Protein 8QMQ (pdb70)

Structure (mmCIF, N/CA/C/O backbone):
data_8QMQ
#
_entry.id   8QMQ
#
_cell.length_a   92.080
_cell.length_b   116.350
_cell.length_c   180.070
_cell.angle_alpha   90.00
_cell.angle_beta   90.00
_cell.angle_gamma   90.00
#
_symmetry.space_group_name_H-M   'P 21 21 21'
#
loop_
_entity.id
_entity.type
_entity.pdbx_description
1 polymer 'Succinate semialdehyde dehydrogenase [NAD(P)+] Sad'
2 non-polymer NICOTINAMIDE-ADENINE-DINUCLEOTIDE
3 water water
#
loop_
_atom_site.group_PDB
_atom_site.id
_atom_site.type_symbol
_atom_site.label_atom_id
_atom_site.label_alt_id
_atom_site.label_comp_id
_atom_site.label_asym_id
_atom_site.label_entity_id
_atom_site.label_seq_id
_atom_site.pdbx_PDB_ins_code
_atom_site.Cartn_x
_atom_site.Cartn_y
_atom_site.Cartn_z
_atom_site.occupancy
_atom_site.B_iso_or_equiv
_atom_site.auth_seq_id
_atom_site.auth_comp_id
_atom_site.auth_asym_id
_atom_site.auth_atom_id
_atom_site.pdbx_PDB_model_num
ATOM 1 N N . ILE A 1 3 ? -87.375 -29.338 156.120 1.00 62.28 3 ILE A N 1
ATOM 2 C CA . ILE A 1 3 ? -86.162 -30.065 155.765 1.00 57.11 3 ILE A CA 1
ATOM 3 C C . ILE A 1 3 ? -86.283 -31.529 156.164 1.00 55.76 3 ILE A C 1
ATOM 4 O O . ILE A 1 3 ? -85.997 -31.898 157.304 1.00 54.26 3 ILE A O 1
ATOM 9 N N . THR A 1 4 ? -86.705 -32.361 155.220 1.00 50.74 4 THR A N 1
ATOM 10 C CA . THR A 1 4 ? -86.833 -33.792 155.456 1.00 47.98 4 THR A CA 1
ATOM 11 C C . THR A 1 4 ? -85.945 -34.534 154.467 1.00 46.67 4 THR A C 1
ATOM 12 O O . THR A 1 4 ? -85.473 -33.933 153.491 1.00 42.20 4 THR A O 1
ATOM 16 N N . PRO A 1 5 ? -85.681 -35.828 154.681 1.00 45.93 5 PRO A N 1
ATOM 17 C CA . PRO A 1 5 ? -84.954 -36.605 153.663 1.00 43.55 5 PRO A CA 1
ATOM 18 C C . PRO A 1 5 ? -85.643 -36.648 152.310 1.00 43.29 5 PRO A C 1
ATOM 19 O O . PRO A 1 5 ? -85.017 -37.085 151.338 1.00 43.19 5 PRO A O 1
ATOM 23 N N . ALA A 1 6 ? -86.900 -36.213 152.207 1.00 45.93 6 ALA A N 1
ATOM 24 C CA . ALA A 1 6 ? -87.546 -36.160 150.900 1.00 48.36 6 ALA A CA 1
ATOM 25 C C . ALA A 1 6 ? -86.893 -35.126 149.987 1.00 44.03 6 ALA A C 1
ATOM 26 O O . ALA A 1 6 ? -86.956 -35.260 148.758 1.00 44.53 6 ALA A O 1
ATOM 28 N N . THR A 1 7 ? -86.254 -34.100 150.558 1.00 39.88 7 THR A N 1
ATOM 29 C CA . THR A 1 7 ? -85.631 -33.044 149.772 1.00 37.01 7 THR A CA 1
ATOM 30 C C . THR A 1 7 ? -84.132 -32.885 149.992 1.00 33.88 7 THR A C 1
ATOM 31 O O . THR A 1 7 ? -83.474 -32.245 149.162 1.00 31.07 7 THR A O 1
ATOM 35 N N . HIS A 1 8 ? -83.571 -33.433 151.070 1.00 31.87 8 HIS A N 1
ATOM 36 C CA . HIS A 1 8 ? -82.200 -33.120 151.447 1.00 29.09 8 HIS A CA 1
ATOM 37 C C . HIS A 1 8 ? -81.465 -34.359 151.938 1.00 29.18 8 HIS A C 1
ATOM 38 O O . HIS A 1 8 ? -82.049 -35.245 152.568 1.00 28.91 8 HIS A O 1
ATOM 45 N N . ALA A 1 9 ? -80.165 -34.390 151.661 1.00 25.38 9 ALA A N 1
ATOM 46 C CA . ALA A 1 9 ? -79.242 -35.204 152.439 1.00 23.00 9 ALA A CA 1
ATOM 47 C C . ALA A 1 9 ? -78.986 -34.501 153.765 1.00 24.27 9 ALA A C 1
ATOM 48 O O . ALA A 1 9 ? -78.802 -33.284 153.806 1.00 23.48 9 ALA A O 1
ATOM 50 N N . ILE A 1 10 ? -78.981 -35.265 154.854 1.00 22.74 10 ILE A N 1
ATOM 51 C CA . ILE A 1 10 ? -78.899 -34.691 156.195 1.00 22.78 10 ILE A CA 1
ATOM 52 C C . ILE A 1 10 ? -77.816 -35.414 156.985 1.00 21.40 10 ILE A C 1
ATOM 53 O O . ILE A 1 10 ? -77.785 -36.650 157.019 1.00 21.12 10 ILE A O 1
ATOM 58 N N . SER A 1 11 ? -76.928 -34.643 157.608 1.00 19.94 11 SER A N 1
ATOM 59 C CA . SER A 1 11 ? -75.950 -35.172 158.547 1.00 20.71 11 SER A CA 1
ATOM 60 C C . SER A 1 11 ? -76.408 -34.870 159.966 1.00 22.69 11 SER A C 1
ATOM 61 O O . SER A 1 11 ? -76.841 -33.751 160.264 1.00 20.95 11 SER A O 1
ATOM 64 N N . ILE A 1 12 ? -76.321 -35.874 160.828 1.00 19.74 12 ILE A N 1
ATOM 65 C CA . ILE A 1 12 ? -76.650 -35.759 162.246 1.00 20.75 12 ILE A CA 1
ATOM 66 C C . ILE A 1 12 ? -75.526 -36.432 163.018 1.00 20.92 12 ILE A C 1
ATOM 67 O O . ILE A 1 12 ? -75.120 -37.546 162.670 1.00 20.33 12 ILE A O 1
ATOM 72 N N . ASN A 1 13 ? -75.013 -35.766 164.051 1.00 21.56 13 ASN A N 1
ATOM 73 C CA . ASN A 1 13 ? -73.959 -36.380 164.856 1.00 20.84 13 ASN A CA 1
ATOM 74 C C . ASN A 1 13 ? -74.561 -37.499 165.702 1.00 21.16 13 ASN A C 1
ATOM 75 O O . ASN A 1 13 ? -75.397 -37.221 166.570 1.00 19.64 13 ASN A O 1
ATOM 80 N N . PRO A 1 14 ? -74.176 -38.764 165.497 1.00 18.69 14 PRO A N 1
ATOM 81 C CA . PRO A 1 14 ? -74.831 -39.849 166.247 1.00 19.73 14 PRO A CA 1
ATOM 82 C C . PRO A 1 14 ? -74.494 -39.859 167.725 1.00 18.93 14 PRO A C 1
ATOM 83 O O . PRO A 1 14 ? -75.199 -40.521 168.493 1.00 20.01 14 PRO A O 1
ATOM 87 N N . ALA A 1 15 ? -73.428 -39.177 168.140 1.00 20.29 15 ALA A N 1
ATOM 88 C CA . ALA A 1 15 ? -73.080 -39.133 169.556 1.00 20.02 15 ALA A CA 1
ATOM 89 C C . ALA A 1 15 ? -73.973 -38.173 170.323 1.00 22.36 15 ALA A C 1
ATOM 90 O O . ALA A 1 15 ? -74.152 -38.335 171.536 1.00 22.50 15 ALA A O 1
ATOM 92 N N . THR A 1 16 ? -74.534 -37.172 169.641 1.00 23.13 16 THR A N 1
ATOM 93 C CA . THR A 1 16 ? -75.301 -36.117 170.299 1.00 22.29 16 THR A CA 1
ATOM 94 C C . THR A 1 16 ? -76.715 -35.938 169.762 1.00 24.44 16 THR A C 1
ATOM 95 O O . THR A 1 16 ? -77.542 -35.332 170.453 1.00 23.12 16 THR A O 1
ATOM 99 N N . GLY A 1 17 ? -77.012 -36.413 168.550 1.00 22.80 17 GLY A N 1
ATOM 100 C CA . GLY A 1 17 ? -78.324 -36.216 167.970 1.00 22.74 17 GLY A CA 1
ATOM 101 C C . GLY A 1 17 ? -78.553 -34.865 167.324 1.00 24.84 17 GLY A C 1
ATOM 102 O O . GLY A 1 17 ? -79.655 -34.622 166.814 1.00 26.91 17 GLY A O 1
ATOM 103 N N . GLU A 1 18 ? -77.552 -33.989 167.302 1.00 23.59 18 GLU A N 1
ATOM 104 C CA . GLU A 1 18 ? -77.723 -32.673 166.703 1.00 23.63 18 GLU A CA 1
ATOM 105 C C . GLU A 1 18 ? -77.500 -32.705 165.194 1.00 25.86 18 GLU A C 1
ATOM 106 O O . GLU A 1 18 ? -76.647 -33.437 164.680 1.00 21.47 18 GLU A O 1
ATOM 112 N N . GLN A 1 19 ? -78.252 -31.856 164.495 1.00 26.19 19 GLN A N 1
ATOM 113 C CA . GLN A 1 19 ? -78.164 -31.756 163.044 1.00 24.49 19 GLN A CA 1
ATOM 114 C C . GLN A 1 19 ? -76.936 -30.940 162.661 1.00 27.04 19 GLN A C 1
ATOM 115 O O . GLN A 1 19 ? -76.704 -29.854 163.204 1.00 27.26 19 GLN A O 1
ATOM 121 N N . LEU A 1 20 ? -76.144 -31.468 161.732 1.00 21.87 20 LEU A N 1
ATOM 122 C CA . LEU A 1 20 ? -74.867 -30.878 161.362 1.00 22.50 20 LEU A CA 1
ATOM 123 C C . LEU A 1 20 ? -74.932 -30.096 160.060 1.00 27.31 20 LEU A C 1
ATOM 124 O O . LEU A 1 20 ? -74.284 -29.050 159.942 1.00 26.38 20 LEU A O 1
ATOM 129 N N . SER A 1 21 ? -75.694 -30.580 159.082 1.00 23.25 21 SER A N 1
ATOM 130 C CA . SER A 1 21 ? -75.721 -29.963 157.758 1.00 25.00 21 SER A CA 1
ATOM 131 C C . SER A 1 21 ? -76.873 -30.551 156.955 1.00 24.15 21 SER A C 1
ATOM 132 O O . SER A 1 21 ? -77.350 -31.656 157.236 1.00 23.31 21 SER A O 1
ATOM 135 N N . VAL A 1 22 ? -77.305 -29.803 155.938 1.00 25.37 22 VAL A N 1
ATOM 136 C CA . VAL A 1 22 ? -78.290 -30.293 154.981 1.00 25.74 22 VAL A CA 1
ATOM 137 C C . VAL A 1 22 ? -77.819 -29.923 153.580 1.00 25.59 22 VAL A C 1
ATOM 138 O O . VAL A 1 22 ? -77.099 -28.939 153.384 1.00 25.23 22 VAL A O 1
ATOM 142 N N . LEU A 1 23 ? -78.220 -30.728 152.606 1.00 24.01 23 LEU A N 1
ATOM 143 C CA . LEU A 1 23 ? -77.811 -30.494 151.224 1.00 24.86 23 LEU A CA 1
ATOM 144 C C . LEU A 1 23 ? -78.906 -30.977 150.280 1.00 24.90 23 LEU A C 1
ATOM 145 O O . LEU A 1 23 ? -79.245 -32.165 150.289 1.00 23.42 23 LEU A O 1
ATOM 150 N N . PRO A 1 24 ? -79.494 -30.102 149.461 1.00 25.30 24 PRO A N 1
ATOM 151 C CA . PRO A 1 24 ? -80.606 -30.537 148.608 1.00 24.72 24 PRO A CA 1
ATOM 152 C C . PRO A 1 24 ? -80.115 -31.488 147.530 1.00 22.97 24 PRO A C 1
ATOM 153 O O . PRO A 1 24 ? -78.957 -31.427 147.113 1.00 20.39 24 PRO A O 1
ATOM 157 N N . TRP A 1 25 ? -81.001 -32.391 147.100 1.00 22.67 25 TRP A N 1
ATOM 158 C CA . TRP A 1 25 ? -80.636 -33.330 146.042 1.00 22.93 25 TRP A CA 1
ATOM 159 C C . TRP A 1 25 ? -80.264 -32.572 144.774 1.00 24.14 25 TRP A C 1
ATOM 160 O O . TRP A 1 25 ? -80.752 -31.470 144.523 1.00 23.13 25 TRP A O 1
ATOM 171 N N . ALA A 1 26 ? -79.385 -33.173 143.975 1.00 21.45 26 ALA A N 1
ATOM 172 C CA . ALA A 1 26 ? -79.017 -32.581 142.694 1.00 23.51 26 ALA A CA 1
ATOM 173 C C . ALA A 1 26 ? -80.219 -32.528 141.763 1.00 24.48 26 ALA A C 1
ATOM 174 O O . ALA A 1 26 ? -80.988 -33.486 141.654 1.00 23.46 26 ALA A O 1
ATOM 176 N N . GLY A 1 27 ? -80.376 -31.398 141.074 1.00 24.31 27 GLY A N 1
ATOM 177 C CA . GLY A 1 27 ? -81.419 -31.260 140.084 1.00 24.90 27 GLY A CA 1
ATOM 178 C C . GLY A 1 27 ? -80.956 -31.713 138.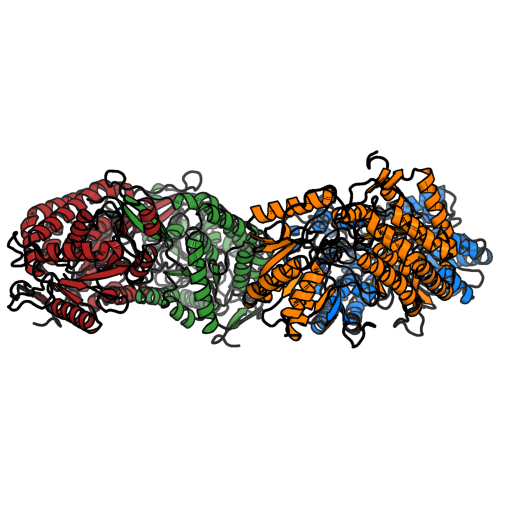712 1.00 26.75 27 GLY A C 1
ATOM 179 O O . GLY A 1 27 ? -79.829 -32.169 138.520 1.00 21.76 27 GLY A O 1
ATOM 180 N N . ALA A 1 28 ? -81.862 -31.564 137.741 1.00 27.92 28 ALA A N 1
ATOM 181 C CA . ALA A 1 28 ? -81.581 -31.996 136.374 1.00 28.34 28 ALA A CA 1
ATOM 182 C C . ALA A 1 28 ? -80.358 -31.290 135.807 1.00 26.59 28 ALA A C 1
ATOM 183 O O . ALA A 1 28 ? -79.518 -31.918 135.149 1.00 26.22 28 ALA A O 1
ATOM 185 N N . ASP A 1 29 ? -80.235 -29.985 136.055 1.00 27.67 29 ASP A N 1
ATOM 186 C CA . ASP A 1 29 ? -79.078 -29.249 135.560 1.00 28.07 29 ASP A CA 1
ATOM 187 C C . ASP A 1 29 ? -77.790 -29.714 136.227 1.00 25.40 29 ASP A C 1
ATOM 188 O O . ASP A 1 29 ? -76.761 -29.863 135.557 1.00 24.91 29 ASP A O 1
ATOM 193 N N . ASP A 1 30 ? -77.826 -29.959 137.541 1.00 24.70 30 ASP A N 1
ATOM 194 C CA . ASP A 1 30 ? -76.633 -30.429 138.242 1.00 23.05 30 ASP A CA 1
ATOM 195 C C . ASP A 1 30 ? -76.137 -31.748 137.664 1.00 21.74 30 ASP A C 1
ATOM 196 O O . ASP A 1 30 ? -74.927 -31.946 137.499 1.00 21.80 30 ASP A O 1
ATOM 201 N N . ILE A 1 31 ? -77.060 -32.662 137.360 1.00 21.30 31 ILE A N 1
ATOM 202 C CA . ILE A 1 31 ? -76.680 -33.970 136.834 1.00 20.46 31 ILE A CA 1
ATOM 203 C C . ILE A 1 31 ? -76.080 -33.828 135.444 1.00 20.83 31 ILE A C 1
ATOM 204 O O . ILE A 1 31 ? -75.011 -34.371 135.155 1.00 19.08 31 ILE A O 1
ATOM 209 N N . GLU A 1 32 ? -76.755 -33.079 134.570 1.00 21.36 32 GLU A N 1
ATOM 210 C CA . GLU A 1 32 ? -76.239 -32.853 133.222 1.00 23.21 32 GLU A CA 1
ATOM 211 C C . GLU A 1 32 ? -74.860 -32.201 133.260 1.00 20.82 32 GLU A C 1
ATOM 212 O O . GLU A 1 32 ? -73.947 -32.617 132.537 1.00 21.13 32 GLU A O 1
ATOM 218 N N . ASN A 1 33 ? -74.691 -31.181 134.107 1.00 19.84 33 ASN A N 1
ATOM 219 C CA . ASN A 1 33 ? -73.401 -30.506 134.227 1.00 20.45 33 ASN A CA 1
ATOM 220 C C . ASN A 1 33 ? -72.303 -31.483 134.622 1.00 20.41 33 ASN A C 1
ATOM 221 O O . ASN A 1 33 ? -71.197 -31.452 134.069 1.00 20.80 33 ASN A O 1
ATOM 226 N N . ALA A 1 34 ? -72.580 -32.335 135.613 1.00 20.76 34 ALA A N 1
ATOM 227 C CA . ALA A 1 34 ? -71.563 -33.268 136.085 1.00 20.22 34 ALA A CA 1
ATOM 228 C C . ALA A 1 34 ? -71.202 -34.277 135.002 1.00 18.05 34 ALA A C 1
ATOM 229 O O . ALA A 1 34 ? -70.025 -34.612 134.829 1.00 18.11 34 ALA A O 1
ATOM 231 N N . LEU A 1 35 ? -72.195 -34.738 134.244 1.00 17.78 35 LEU A N 1
ATOM 232 C CA . LEU A 1 35 ? -71.926 -35.681 133.156 1.00 18.75 35 LEU A CA 1
ATOM 233 C C . LEU A 1 35 ? -71.113 -35.035 132.034 1.00 18.40 35 LEU A C 1
ATOM 234 O O . LEU A 1 35 ? -70.194 -35.661 131.492 1.00 17.34 35 LEU A O 1
ATOM 239 N N . GLN A 1 36 ? -71.422 -33.786 131.672 1.00 19.65 36 GLN A N 1
ATOM 240 C CA . GLN A 1 36 ? -70.616 -33.112 130.657 1.00 17.92 36 GLN A CA 1
ATOM 241 C C . GLN A 1 36 ? -69.169 -32.965 131.104 1.00 18.61 36 GLN A C 1
ATOM 242 O O . GLN A 1 36 ? -68.242 -33.175 130.310 1.00 18.35 36 GLN A O 1
ATOM 248 N N . LEU A 1 37 ? -68.951 -32.562 132.367 1.00 17.64 37 LEU A N 1
ATOM 249 C CA . LEU A 1 37 ? -67.585 -32.346 132.828 1.00 17.94 37 LEU A CA 1
ATOM 250 C C . LEU A 1 37 ? -66.845 -33.667 132.991 1.00 18.16 37 LEU A C 1
ATOM 251 O O . LEU A 1 37 ? -65.632 -33.732 132.748 1.00 19.24 37 LEU A O 1
ATOM 256 N N . ALA A 1 38 ? -67.557 -34.727 133.383 1.00 18.62 38 ALA A N 1
ATOM 257 C CA . ALA A 1 38 ? -66.943 -36.051 133.451 1.00 18.73 38 ALA A CA 1
ATOM 258 C C . ALA A 1 38 ? -66.478 -36.508 132.078 1.00 18.22 38 ALA A C 1
ATOM 259 O O . ALA A 1 38 ? -65.372 -37.043 131.925 1.00 19.12 38 ALA A O 1
ATOM 261 N N . ALA A 1 39 ? -67.324 -36.320 131.068 1.00 18.68 39 ALA A N 1
ATOM 262 C CA . ALA A 1 39 ? -66.977 -36.724 129.709 1.00 19.91 39 ALA A CA 1
ATOM 263 C C . ALA A 1 39 ? -65.757 -35.963 129.200 1.00 19.72 39 ALA A C 1
ATOM 264 O O . ALA A 1 39 ? -64.836 -36.555 128.622 1.00 20.26 39 ALA A O 1
ATOM 266 N N . ALA A 1 40 ? -65.730 -34.643 129.410 1.00 19.35 40 ALA A N 1
ATOM 267 C CA . ALA A 1 40 ? -64.588 -33.851 128.961 1.00 20.89 40 ALA A CA 1
ATOM 268 C C . ALA A 1 40 ? -63.333 -34.194 129.756 1.00 21.75 40 ALA A C 1
ATOM 269 O O . ALA A 1 40 ? -62.233 -34.287 129.192 1.00 18.69 40 ALA A O 1
ATOM 271 N N . GLY A 1 41 ? -63.478 -34.401 131.069 1.00 20.34 41 GLY A N 1
ATOM 272 C CA . GLY A 1 41 ? -62.330 -34.773 131.879 1.00 22.28 41 GLY A CA 1
ATOM 273 C C . GLY A 1 41 ? -61.733 -36.103 131.465 1.00 19.91 41 GLY A C 1
ATOM 274 O O . GLY A 1 41 ? -60.511 -36.245 131.380 1.00 18.30 41 GLY A O 1
ATOM 275 N N . PHE A 1 42 ? -62.585 -37.097 131.204 1.00 18.92 42 PHE A N 1
ATOM 276 C CA . PHE A 1 42 ? -62.076 -38.396 130.779 1.00 19.31 42 PHE A CA 1
ATOM 277 C C . PHE A 1 42 ? -61.386 -38.296 129.424 1.00 19.35 42 PHE A C 1
ATOM 278 O O . PHE A 1 42 ? -60.319 -38.888 129.218 1.00 19.61 42 PHE A O 1
ATOM 286 N N . ARG A 1 43 ? -61.983 -37.544 128.497 1.00 20.43 43 ARG A N 1
ATOM 287 C CA . ARG A 1 43 ? -61.396 -37.366 127.169 1.00 20.98 43 ARG A CA 1
ATOM 288 C C . ARG A 1 43 ? -59.928 -36.956 127.258 1.00 21.26 43 ARG A C 1
ATOM 289 O O . ARG A 1 43 ? -59.073 -37.504 126.554 1.00 23.08 43 ARG A O 1
ATOM 297 N N . ASP A 1 44 ? -59.611 -36.007 128.143 1.00 20.90 44 ASP A N 1
ATOM 298 C CA . ASP A 1 44 ? -58.238 -35.523 128.249 1.00 23.49 44 ASP A CA 1
ATOM 299 C C . ASP A 1 44 ? -57.375 -36.421 129.129 1.00 24.25 44 ASP A C 1
ATOM 300 O O . ASP A 1 44 ? -56.187 -36.621 128.845 1.00 21.96 44 ASP A O 1
ATOM 305 N N . TRP A 1 45 ? -57.950 -36.960 130.205 1.00 21.16 45 TRP A N 1
ATOM 306 C CA . TRP A 1 45 ? -57.181 -37.760 131.154 1.00 22.27 45 TRP A CA 1
ATOM 307 C C . TRP A 1 45 ? -56.681 -39.053 130.520 1.00 22.55 45 TRP A C 1
ATOM 308 O O . TRP A 1 45 ? -55.561 -39.497 130.800 1.00 23.86 45 TRP A O 1
ATOM 319 N N . ARG A 1 46 ? -57.499 -39.677 129.674 1.00 20.75 46 ARG A N 1
ATOM 320 C CA . ARG A 1 46 ? -57.115 -40.948 129.072 1.00 23.78 46 ARG A CA 1
ATOM 321 C C . ARG A 1 46 ? -55.918 -40.809 128.140 1.00 26.09 46 ARG A C 1
ATOM 322 O O . ARG A 1 46 ? -55.311 -41.823 127.779 1.00 25.81 46 ARG A O 1
ATOM 330 N N . GLU A 1 47 ? -55.563 -39.583 127.759 1.00 26.33 47 GLU A N 1
ATOM 331 C CA . GLU A 1 47 ? -54.423 -39.330 126.892 1.00 27.15 47 GLU A CA 1
ATOM 332 C C . GLU A 1 47 ? -53.138 -39.047 127.657 1.00 27.07 47 GLU A C 1
ATOM 333 O O . GLU A 1 47 ? -52.080 -38.916 127.030 1.00 25.18 47 GLU A O 1
ATOM 339 N N . THR A 1 48 ? -53.193 -38.960 128.986 1.00 26.17 48 THR A N 1
ATOM 340 C CA . THR A 1 48 ? -51.995 -38.726 129.777 1.00 25.02 48 THR A CA 1
ATOM 341 C C . THR A 1 48 ? -51.153 -39.994 129.875 1.00 25.90 48 THR A C 1
ATOM 342 O O . THR A 1 48 ? -51.623 -41.112 129.624 1.00 26.68 48 THR A O 1
ATOM 346 N N . ASN A 1 49 ? -49.895 -39.803 130.268 1.00 22.90 49 ASN A N 1
ATOM 347 C CA . ASN A 1 49 ? -48.950 -40.897 130.436 1.00 27.50 49 ASN A CA 1
ATOM 348 C C . ASN A 1 49 ? -49.136 -41.563 131.798 1.00 27.66 49 ASN A C 1
ATOM 349 O O . ASN A 1 49 ? -49.465 -40.903 132.789 1.00 26.23 49 ASN A O 1
ATOM 354 N N . ILE A 1 50 ? -48.901 -42.882 131.845 1.00 27.39 50 ILE A N 1
ATOM 355 C CA . ILE A 1 50 ? -49.115 -43.639 133.081 1.00 26.94 50 ILE A CA 1
ATOM 356 C C . ILE A 1 50 ? -48.223 -43.117 134.204 1.00 30.07 50 ILE A C 1
ATOM 357 O O . ILE A 1 50 ? -48.640 -43.056 135.371 1.00 27.54 50 ILE A O 1
ATOM 362 N N . ASP A 1 51 ? -46.981 -42.743 133.885 1.00 28.88 51 ASP A N 1
ATOM 363 C CA . ASP A 1 51 ? -46.087 -42.274 134.942 1.00 31.76 51 ASP A CA 1
ATOM 364 C C . ASP A 1 51 ? -46.525 -40.919 135.483 1.00 28.53 51 ASP A C 1
ATOM 365 O O . ASP A 1 51 ? -46.282 -40.620 136.658 1.00 29.73 51 ASP A O 1
ATOM 370 N N . TYR A 1 52 ? -47.166 -40.092 134.652 1.00 27.32 52 TYR A N 1
ATOM 371 C CA . TYR A 1 52 ? -47.750 -38.848 135.144 1.00 26.98 52 TYR A CA 1
ATOM 372 C C . TYR A 1 52 ? -48.891 -39.125 136.115 1.00 28.71 52 TYR A C 1
ATOM 373 O O . TYR A 1 52 ? -48.984 -38.499 137.179 1.00 26.72 52 TYR A O 1
ATOM 382 N N . ARG A 1 53 ? -49.775 -40.065 135.764 1.00 25.94 53 ARG A N 1
ATOM 383 C CA . ARG A 1 53 ? -50.893 -40.367 136.651 1.00 26.53 53 ARG A CA 1
ATOM 384 C C . ARG A 1 53 ? -50.419 -41.003 137.952 1.00 24.34 53 ARG A C 1
ATOM 385 O O . ARG A 1 53 ? -51.044 -40.801 138.999 1.00 25.06 53 ARG A O 1
ATOM 393 N N . ALA A 1 54 ? -49.325 -41.769 137.912 1.00 24.64 54 ALA A N 1
ATOM 394 C CA . ALA A 1 54 ? -48.764 -42.300 139.152 1.00 27.26 54 ALA A CA 1
ATOM 395 C C . ALA A 1 54 ? -48.251 -41.174 140.042 1.00 28.48 54 ALA A C 1
ATOM 396 O O . ALA A 1 54 ? -48.416 -41.218 141.269 1.00 25.66 54 ALA A O 1
ATOM 398 N N . GLU A 1 55 ? -47.648 -40.143 139.444 1.00 24.82 55 GLU A N 1
ATOM 399 C CA . GLU A 1 55 ? -47.214 -38.999 140.242 1.00 27.98 55 GLU A CA 1
ATOM 400 C C . GLU A 1 55 ? -48.408 -38.251 140.832 1.00 27.83 55 GLU A C 1
ATOM 401 O O . GLU A 1 55 ? -48.340 -37.745 141.963 1.00 26.67 55 GLU A O 1
ATOM 407 N N . LYS A 1 56 ? -49.511 -38.168 140.086 1.00 25.85 56 LYS A N 1
ATOM 408 C CA . LYS A 1 56 ? -50.700 -37.517 140.621 1.00 26.46 56 LYS A CA 1
ATOM 409 C C . LYS A 1 56 ? -51.301 -38.311 141.776 1.00 26.70 56 LYS A C 1
ATOM 410 O O . LYS A 1 56 ? -51.881 -37.718 142.695 1.00 26.18 56 LYS A O 1
ATOM 416 N N . LEU A 1 57 ? -51.176 -39.642 141.749 1.00 24.22 57 LEU A N 1
ATOM 417 C CA . LEU A 1 57 ? -51.597 -40.443 142.898 1.00 23.91 57 LEU A CA 1
ATOM 418 C C . LEU A 1 57 ? -50.770 -40.101 144.129 1.00 26.09 57 LEU A C 1
ATOM 419 O O . LEU A 1 57 ? -51.298 -40.043 145.249 1.00 23.26 57 LEU A O 1
ATOM 424 N N . ARG A 1 58 ? -49.467 -39.878 143.945 1.00 26.18 58 ARG A N 1
ATOM 425 C CA . ARG A 1 58 ? -48.645 -39.447 145.073 1.00 26.36 58 ARG A CA 1
ATOM 426 C C . ARG A 1 58 ? -49.082 -38.074 145.575 1.00 27.12 58 ARG A C 1
ATOM 427 O O . ARG A 1 58 ? -49.065 -37.822 146.786 1.00 26.96 58 ARG A O 1
ATOM 435 N N . ASP A 1 59 ? -49.497 -37.180 144.665 1.00 26.03 59 ASP A N 1
ATOM 436 C CA . ASP A 1 59 ? -49.991 -35.868 145.081 1.00 27.65 59 ASP A CA 1
ATOM 437 C C . ASP A 1 59 ? -51.293 -35.985 145.866 1.00 28.51 59 ASP A C 1
ATOM 438 O O . ASP A 1 59 ? -51.532 -35.211 146.801 1.00 25.08 59 ASP A O 1
ATOM 443 N N . ILE A 1 60 ? -52.161 -36.928 145.489 1.00 24.56 60 ILE A N 1
ATOM 444 C CA . ILE A 1 60 ? -53.383 -37.149 146.259 1.00 25.17 60 ILE A CA 1
ATOM 445 C C . ILE A 1 60 ? -53.036 -37.560 147.684 1.00 25.29 60 ILE A C 1
ATOM 446 O O . ILE A 1 60 ? -53.615 -37.055 148.656 1.00 25.61 60 ILE A O 1
ATOM 451 N N . GLY A 1 61 ? -52.091 -38.494 147.825 1.00 23.96 61 GLY A N 1
ATOM 452 C CA . GLY A 1 61 ? -51.677 -38.924 149.148 1.00 24.69 61 GLY A CA 1
ATOM 453 C C . GLY A 1 61 ? -51.121 -37.785 149.979 1.00 28.58 61 GLY A C 1
ATOM 454 O O . GLY A 1 61 ? -51.386 -37.694 151.181 1.00 26.83 61 GLY A O 1
ATOM 455 N N . LYS A 1 62 ? -50.344 -36.897 149.352 1.00 26.02 62 LYS A N 1
ATOM 456 C CA . LYS A 1 62 ? -49.809 -35.753 150.087 1.00 27.78 62 LYS A CA 1
ATOM 457 C C . LYS A 1 62 ? -50.920 -34.806 150.512 1.00 26.60 62 LYS A C 1
ATOM 458 O O . LYS A 1 62 ? -50.924 -34.315 151.649 1.00 27.18 62 LYS A O 1
ATOM 464 N N . ALA A 1 63 ? -51.869 -34.537 149.616 1.00 25.55 63 ALA A N 1
ATOM 465 C CA . ALA A 1 63 ? -52.967 -33.643 149.954 1.00 24.44 63 ALA A CA 1
ATOM 466 C C . ALA A 1 63 ? -53.829 -34.234 151.062 1.00 27.18 63 ALA A C 1
ATOM 467 O O . ALA A 1 63 ? -54.314 -33.509 151.938 1.00 26.16 63 ALA A O 1
ATOM 469 N N . LEU A 1 64 ? -54.037 -35.549 151.034 1.00 24.60 64 LEU A N 1
ATOM 470 C CA . LEU A 1 64 ? -54.833 -36.182 152.081 1.00 24.43 64 LEU A CA 1
ATOM 471 C C . LEU A 1 64 ? -54.126 -36.105 153.431 1.00 26.27 64 LEU A C 1
ATOM 472 O O . LEU A 1 64 ? -54.751 -35.773 154.450 1.00 24.79 64 LEU A O 1
ATOM 477 N N . ARG A 1 65 ? -52.821 -36.393 153.463 1.00 23.49 65 ARG A N 1
ATOM 478 C CA . ARG A 1 65 ? -52.101 -36.341 154.734 1.00 27.04 65 ARG A CA 1
ATOM 479 C C . ARG A 1 65 ? -52.056 -34.925 155.294 1.00 27.48 65 ARG A C 1
ATOM 480 O O . ARG A 1 65 ? -52.053 -34.744 156.521 1.00 27.41 65 ARG A O 1
ATOM 488 N N . ALA A 1 66 ? -52.054 -33.915 154.418 1.00 27.87 66 ALA A N 1
ATOM 489 C CA . ALA A 1 66 ? -52.060 -32.521 154.844 1.00 25.49 66 ALA A CA 1
ATOM 490 C C . ALA A 1 66 ? -53.360 -32.125 155.536 1.00 29.86 66 ALA A C 1
ATOM 491 O O . ALA A 1 66 ? -53.355 -31.184 156.340 1.00 28.35 66 ALA A O 1
ATOM 493 N N . ARG A 1 67 ? -54.463 -32.829 155.261 1.00 26.88 67 ARG A N 1
ATOM 494 C CA . ARG A 1 67 ? -55.743 -32.589 155.915 1.00 27.62 67 ARG A CA 1
ATOM 495 C C . ARG A 1 67 ? -56.164 -33.756 156.815 1.00 25.37 67 ARG A C 1
ATOM 496 O O . ARG A 1 67 ? -57.357 -33.967 157.042 1.00 25.12 67 ARG A O 1
ATOM 504 N N . SER A 1 68 ? -55.198 -34.497 157.359 1.00 25.42 68 SER A N 1
ATOM 505 C CA . SER A 1 68 ? -55.501 -35.800 157.952 1.00 25.93 68 SER A CA 1
ATOM 506 C C . SER A 1 68 ? -56.360 -35.669 159.207 1.00 25.89 68 SER A C 1
ATOM 507 O O . SER A 1 68 ? -57.332 -36.413 159.379 1.00 24.36 68 SER A O 1
ATOM 510 N N . GLU A 1 69 ? -56.018 -34.745 160.108 1.00 23.96 69 GLU A N 1
ATOM 511 C CA . GLU A 1 69 ? -56.833 -34.613 161.313 1.00 24.27 69 GLU A CA 1
ATOM 512 C C . GLU A 1 69 ? -58.204 -34.031 160.988 1.00 24.21 69 GLU A C 1
ATOM 513 O O . GLU A 1 69 ? -59.219 -34.481 161.535 1.00 22.89 69 GLU A O 1
ATOM 519 N N . GLU A 1 70 ? -58.259 -33.059 160.073 1.00 21.07 70 GLU A N 1
ATOM 520 C CA . GLU A 1 70 ? -59.544 -32.504 159.659 1.00 23.19 70 GLU A CA 1
ATOM 521 C C . GLU A 1 70 ? -60.443 -33.589 159.071 1.00 23.49 70 GLU A C 1
ATOM 522 O O . GLU A 1 70 ? -61.649 -33.627 159.346 1.00 21.27 70 GLU A O 1
ATOM 528 N N . MET A 1 71 ? -59.864 -34.489 158.271 1.00 22.79 71 MET A N 1
ATOM 529 C CA . MET A 1 71 ? -60.631 -35.585 157.681 1.00 21.54 71 MET A CA 1
ATOM 530 C C . MET A 1 71 ? -61.092 -36.576 158.747 1.00 20.79 71 MET A C 1
ATOM 531 O O . MET A 1 71 ? -62.265 -36.966 158.780 1.00 21.33 71 MET A O 1
ATOM 536 N N . ALA A 1 72 ? -60.176 -37.004 159.619 1.00 19.84 72 ALA A N 1
ATOM 537 C CA . ALA A 1 72 ? -60.537 -37.938 160.684 1.00 20.87 72 ALA A CA 1
ATOM 538 C C . ALA A 1 72 ? -61.651 -37.380 161.563 1.00 21.83 72 ALA A C 1
ATOM 539 O O . ALA A 1 72 ? -62.594 -38.101 161.908 1.00 19.25 72 ALA A O 1
ATOM 541 N N . GLN A 1 73 ? -61.571 -36.090 161.927 1.00 20.53 73 GLN A N 1
ATOM 542 C CA . GLN A 1 73 ? -62.618 -35.509 162.762 1.00 21.72 73 GLN A CA 1
ATOM 543 C C . GLN A 1 73 ? -63.950 -35.419 162.029 1.00 21.98 73 GLN A C 1
ATOM 544 O O . GLN A 1 73 ? -65.006 -35.556 162.656 1.00 20.88 73 GLN A O 1
ATOM 550 N N . MET A 1 74 ? -63.932 -35.214 160.706 1.00 19.22 74 MET A N 1
ATOM 551 C CA . MET A 1 74 ? -65.190 -35.191 159.970 1.00 21.39 74 MET A CA 1
ATOM 552 C C . MET A 1 74 ? -65.823 -36.575 159.954 1.00 19.54 74 MET A C 1
ATOM 553 O O . MET A 1 74 ? -67.038 -36.709 160.127 1.00 19.05 74 MET A O 1
ATOM 558 N N . ILE A 1 75 ? -65.007 -37.614 159.772 1.00 18.84 75 ILE A N 1
ATOM 559 C CA . ILE A 1 75 ? -65.516 -38.986 159.780 1.00 17.93 75 ILE A CA 1
ATOM 560 C C . ILE A 1 75 ? -66.173 -39.298 161.119 1.00 19.14 75 ILE A C 1
ATOM 561 O O . ILE A 1 75 ? -67.297 -39.811 161.182 1.00 17.91 75 ILE A O 1
ATOM 566 N N . THR A 1 76 ? -65.469 -39.000 162.211 1.00 18.98 76 THR A N 1
ATOM 567 C CA . THR A 1 76 ? -66.004 -39.247 163.550 1.00 19.23 76 THR A CA 1
ATOM 568 C C . THR A 1 76 ? -67.277 -38.444 163.802 1.00 19.42 76 THR A C 1
ATOM 569 O O . THR A 1 76 ? -68.254 -38.971 164.346 1.00 20.64 76 THR A O 1
ATOM 573 N N . ARG A 1 77 ? -67.287 -37.169 163.403 1.00 19.20 77 ARG A N 1
ATOM 574 C CA . ARG A 1 77 ? -68.439 -36.317 163.666 1.00 18.33 77 ARG A CA 1
ATOM 575 C C . ARG A 1 77 ? -69.689 -36.800 162.936 1.00 19.43 77 ARG A C 1
ATOM 576 O O . ARG A 1 77 ? -70.787 -36.783 163.508 1.00 19.46 77 ARG A O 1
ATOM 584 N N . GLU A 1 78 ? -69.552 -37.218 161.664 1.00 18.11 78 GLU A N 1
ATOM 585 C CA . GLU A 1 78 ? -70.737 -37.554 160.885 1.00 17.98 78 GLU A CA 1
ATOM 586 C C . GLU A 1 78 ? -71.250 -38.971 161.141 1.00 17.98 78 GLU A C 1
ATOM 587 O O . GLU A 1 78 ? -72.460 -39.197 161.042 1.00 18.00 78 GLU A O 1
ATOM 593 N N . MET A 1 79 ? -70.386 -39.940 161.464 1.00 17.97 79 MET A N 1
ATOM 594 C CA . MET A 1 79 ? -70.904 -41.303 161.597 1.00 17.97 79 MET A CA 1
ATOM 595 C C . MET A 1 79 ? -70.415 -42.059 162.835 1.00 18.08 79 MET A C 1
ATOM 596 O O . MET A 1 79 ? -70.738 -43.244 162.977 1.00 18.08 79 MET A O 1
ATOM 601 N N . GLY A 1 80 ? -69.700 -41.402 163.764 1.00 18.18 80 GLY A N 1
ATOM 602 C CA . GLY A 1 80 ? -69.546 -41.927 165.118 1.00 18.33 80 GLY A CA 1
ATOM 603 C C . GLY A 1 80 ? -68.333 -42.795 165.383 1.00 18.40 80 GLY A C 1
ATOM 604 O O . GLY A 1 80 ? -68.185 -43.292 166.512 1.00 18.45 80 GLY A O 1
ATOM 605 N N . LYS A 1 81 ? -67.453 -42.979 164.401 1.00 18.20 81 LYS A N 1
ATOM 606 C CA . LYS A 1 81 ? -66.321 -43.888 164.533 1.00 18.32 81 LYS A CA 1
ATOM 607 C C . LYS A 1 81 ? -65.305 -43.363 165.549 1.00 18.57 81 LYS A C 1
ATOM 608 O O . LYS A 1 81 ? -64.980 -42.169 165.538 1.00 19.30 81 LYS A O 1
ATOM 614 N N . PRO A 1 82 ? -64.794 -44.226 166.437 1.00 19.55 82 PRO A N 1
ATOM 615 C CA . PRO A 1 82 ? -63.721 -43.813 167.358 1.00 19.49 82 PRO A CA 1
ATOM 616 C C . PRO A 1 82 ? -62.592 -43.109 166.616 1.00 21.05 82 PRO A C 1
ATOM 617 O O . PRO A 1 82 ? -62.143 -43.562 165.558 1.00 20.53 82 PRO A O 1
ATOM 621 N N . ILE A 1 83 ? -62.129 -41.997 167.191 1.00 20.05 83 ILE A N 1
ATOM 622 C CA . ILE A 1 83 ? -61.278 -41.072 166.442 1.00 22.05 83 ILE A CA 1
ATOM 623 C C . ILE A 1 83 ? -59.984 -41.749 165.998 1.00 21.41 83 ILE A C 1
ATOM 624 O O . ILE A 1 83 ? -59.477 -41.476 164.903 1.00 22.24 83 ILE A O 1
ATOM 629 N N . ASN A 1 84 ? -59.432 -42.650 166.820 1.00 21.61 84 ASN A N 1
ATOM 630 C CA . ASN A 1 84 ? -58.203 -43.316 166.393 1.00 22.13 84 ASN A CA 1
ATOM 631 C C . ASN A 1 84 ? -58.450 -44.290 165.247 1.00 21.89 84 ASN A C 1
ATOM 632 O O . ASN A 1 84 ? -57.546 -44.526 164.437 1.00 23.14 84 ASN A O 1
ATOM 637 N N . GLN A 1 85 ? -59.660 -44.847 165.150 1.00 21.33 85 GLN A N 1
ATOM 638 C CA . GLN A 1 85 ? -59.998 -45.635 163.966 1.00 21.03 85 GLN A CA 1
ATOM 639 C C . GLN A 1 85 ? -60.200 -44.746 162.746 1.00 21.49 85 GLN A C 1
ATOM 640 O O . GLN A 1 85 ? -59.896 -45.170 161.622 1.00 21.92 85 GLN A O 1
ATOM 646 N N . ALA A 1 86 ? -60.723 -43.529 162.939 1.00 19.21 86 ALA A N 1
ATOM 647 C CA . ALA A 1 86 ? -60.826 -42.586 161.826 1.00 21.58 86 ALA A CA 1
ATOM 648 C C . ALA A 1 86 ? -59.445 -42.156 161.342 1.00 21.70 86 ALA A C 1
ATOM 649 O O . ALA A 1 86 ? -59.219 -42.015 160.134 1.00 19.40 86 ALA A O 1
ATOM 651 N N . ARG A 1 87 ? -58.503 -41.957 162.268 1.00 20.11 87 ARG A N 1
ATOM 652 C CA . ARG A 1 87 ? -57.137 -41.622 161.868 1.00 21.03 87 ARG A CA 1
ATOM 653 C C . ARG A 1 87 ? -56.481 -42.777 161.121 1.00 23.82 87 ARG A C 1
ATOM 654 O O . ARG A 1 87 ? -55.730 -42.560 160.158 1.00 22.80 87 ARG A O 1
ATOM 662 N N . ALA A 1 88 ? -56.746 -44.010 161.553 1.00 20.55 88 ALA A N 1
ATOM 663 C CA . ALA A 1 88 ? -56.217 -45.172 160.847 1.00 22.24 88 ALA A CA 1
ATOM 664 C C . ALA A 1 88 ? -56.797 -45.268 159.439 1.00 20.35 88 ALA A C 1
ATOM 665 O O . ALA A 1 88 ? -56.085 -45.617 158.489 1.00 22.70 88 ALA A O 1
ATOM 667 N N . GLU A 1 89 ? -58.087 -44.954 159.286 1.00 19.35 89 GLU A N 1
ATOM 668 C CA . GLU A 1 89 ? -58.701 -44.946 157.959 1.00 19.25 89 GLU A CA 1
ATOM 669 C C . GLU A 1 89 ? -57.999 -43.956 157.034 1.00 20.53 89 GLU A C 1
ATOM 670 O O . GLU A 1 89 ? -57.721 -44.266 155.866 1.00 20.26 89 GLU A O 1
ATOM 676 N N . VAL A 1 90 ? -57.693 -42.765 157.541 1.00 19.01 90 VAL A N 1
ATOM 677 C CA . VAL A 1 90 ? -57.000 -41.772 156.724 1.00 20.14 90 VAL A CA 1
ATOM 678 C C . VAL A 1 90 ? -55.612 -42.270 156.343 1.00 24.02 90 VAL A C 1
ATOM 679 O O . VAL A 1 90 ? -55.192 -42.155 155.182 1.00 21.34 90 VAL A O 1
ATOM 683 N N . ALA A 1 91 ? -54.884 -42.849 157.305 1.00 21.19 91 ALA A N 1
ATOM 684 C CA . ALA A 1 91 ? -53.528 -43.315 157.029 1.00 22.17 91 ALA A CA 1
ATOM 685 C C . ALA A 1 91 ? -53.528 -44.448 156.011 1.00 23.58 91 ALA A C 1
ATOM 686 O O . ALA A 1 91 ? -52.705 -44.463 155.087 1.00 25.05 91 ALA A O 1
ATOM 688 N N . LYS A 1 92 ? -54.447 -45.406 156.165 1.00 21.52 92 LYS A N 1
ATOM 689 C CA . LYS A 1 92 ? -54.540 -46.512 155.214 1.00 21.32 92 LYS A CA 1
ATOM 690 C C . LYS A 1 92 ? -54.898 -46.012 153.817 1.00 22.13 92 LYS A C 1
ATOM 691 O O . LYS A 1 92 ? -54.404 -46.547 152.816 1.00 23.08 92 LYS A O 1
ATOM 697 N N . SER A 1 93 ? -55.750 -44.985 153.732 1.00 20.50 93 SER A N 1
ATOM 698 C CA . SER A 1 93 ? -56.167 -44.449 152.436 1.00 20.20 93 SER A CA 1
ATOM 699 C C . SER A 1 93 ? -55.029 -43.701 151.748 1.00 23.46 93 SER A C 1
ATOM 700 O O . SER A 1 93 ? -54.848 -43.816 150.526 1.00 22.31 93 SER A O 1
ATOM 703 N N . ALA A 1 94 ? -54.265 -42.907 152.507 1.00 22.91 94 ALA A N 1
ATOM 704 C CA . ALA A 1 94 ? -53.109 -42.232 151.919 1.00 22.75 94 ALA A CA 1
ATOM 705 C C . ALA A 1 94 ? -52.041 -43.232 151.488 1.00 23.96 94 ALA A C 1
ATOM 706 O O . ALA A 1 94 ? -51.438 -43.076 150.416 1.00 25.68 94 ALA A O 1
ATOM 708 N N . ASN A 1 95 ? -51.805 -44.276 152.294 1.00 23.40 95 ASN A N 1
ATOM 709 C CA . ASN A 1 95 ? -50.845 -45.308 151.907 1.00 23.82 95 ASN A CA 1
ATOM 710 C C . ASN A 1 95 ? -51.273 -46.025 150.632 1.00 24.17 95 ASN A C 1
ATOM 711 O O . ASN A 1 95 ? -50.418 -46.466 149.854 1.00 24.36 95 ASN A O 1
ATOM 716 N N . LEU A 1 96 ? -52.584 -46.180 150.419 1.00 20.86 96 LEU A N 1
ATOM 717 C CA . LEU A 1 96 ? -53.070 -46.817 149.194 1.00 24.97 96 LEU A CA 1
ATOM 718 C C . LEU A 1 96 ? -52.630 -46.041 147.959 1.00 23.38 96 LEU A C 1
ATOM 719 O O . LEU A 1 96 ? -52.268 -46.639 146.935 1.00 22.41 96 LEU A O 1
ATOM 724 N N . CYS A 1 97 ? -52.685 -44.706 148.032 1.00 21.74 97 CYS A N 1
ATOM 725 C CA . CYS A 1 97 ? -52.232 -43.873 146.919 1.00 22.03 97 CYS A CA 1
ATOM 726 C C . CYS A 1 97 ? -50.784 -44.184 146.559 1.00 24.71 97 CYS A C 1
ATOM 727 O O . CYS A 1 97 ? -50.454 -44.408 145.386 1.00 24.04 97 CYS A O 1
ATOM 730 N N . ASP A 1 98 ? -49.905 -44.211 147.564 1.00 23.47 98 ASP A N 1
ATOM 731 C CA . ASP A 1 98 ? -48.498 -44.520 147.323 1.00 23.57 98 ASP A CA 1
ATOM 732 C C . ASP A 1 98 ? -48.301 -45.951 146.836 1.00 24.79 98 ASP A C 1
ATOM 733 O O . ASP A 1 98 ? -47.419 -46.212 146.008 1.00 25.45 98 ASP A O 1
ATOM 738 N N . TRP A 1 99 ? -49.079 -4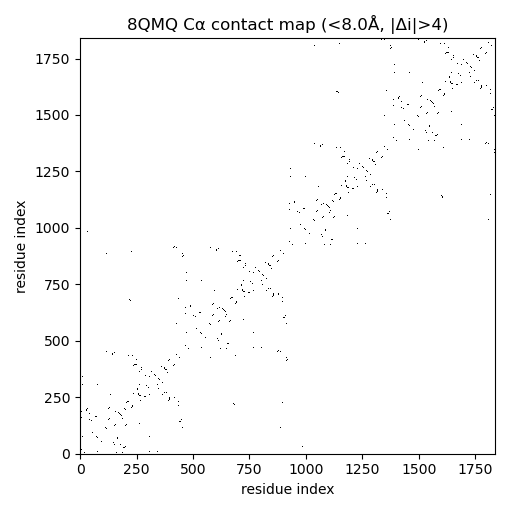6.902 147.355 1.00 23.57 99 TRP A N 1
ATOM 739 C CA . TRP A 1 99 ? -48.887 -48.288 146.940 1.00 23.34 99 TRP A CA 1
ATOM 740 C C . TRP A 1 99 ? -49.244 -48.479 145.468 1.00 23.09 99 TRP A C 1
ATOM 741 O O . TRP A 1 99 ? -48.509 -49.141 144.725 1.00 24.39 99 TRP A O 1
ATOM 752 N N . TYR A 1 100 ? -50.370 -47.916 145.029 1.00 20.92 100 TYR A N 1
ATOM 753 C CA . TYR A 1 100 ? -50.736 -48.054 143.622 1.00 23.32 100 TYR A CA 1
ATOM 754 C C . TYR A 1 100 ? -49.813 -47.241 142.722 1.00 24.96 100 TYR A C 1
ATOM 755 O O . TYR A 1 100 ? -49.545 -47.646 141.584 1.00 24.98 100 TYR A O 1
ATOM 764 N N . ALA A 1 101 ? -49.308 -46.103 143.206 1.00 23.07 101 ALA A N 1
ATOM 765 C CA . ALA A 1 101 ? -48.345 -45.343 142.414 1.00 25.79 101 ALA A CA 1
ATOM 766 C C . ALA A 1 101 ? -47.082 -46.160 142.169 1.00 27.51 101 ALA A C 1
ATOM 767 O O . ALA A 1 101 ? -46.488 -46.099 141.087 1.00 26.69 101 ALA A O 1
ATOM 769 N N . GLU A 1 102 ? -46.673 -46.951 143.159 1.00 24.29 102 GLU A N 1
ATOM 770 C CA . GLU A 1 102 ? -45.469 -47.763 143.045 1.00 28.05 102 GLU A CA 1
ATOM 771 C C . GLU A 1 102 ? -45.701 -49.021 142.209 1.00 26.68 102 GLU A C 1
ATOM 772 O O . GLU A 1 102 ? -44.889 -49.355 141.338 1.00 27.46 102 GLU A O 1
ATOM 778 N N . HIS A 1 103 ? -46.802 -49.735 142.457 1.00 24.36 103 HIS A N 1
ATOM 779 C CA . HIS A 1 103 ? -46.997 -51.062 141.883 1.00 24.27 103 HIS A CA 1
ATOM 780 C C . HIS A 1 103 ? -47.976 -51.095 140.717 1.00 23.93 103 HIS A C 1
ATOM 781 O O . HIS A 1 103 ? -47.949 -52.054 139.937 1.00 24.72 103 HIS A O 1
ATOM 788 N N . GLY A 1 104 ? -48.823 -50.081 140.579 1.00 24.49 104 GLY A N 1
ATOM 789 C CA . GLY A 1 104 ? -49.853 -50.052 139.564 1.00 23.46 104 GLY A CA 1
ATOM 790 C C . GLY A 1 104 ? -49.372 -50.005 138.120 1.00 25.54 104 GLY A C 1
ATOM 791 O O . GLY A 1 104 ? -49.894 -50.731 137.262 1.00 25.14 104 GLY A O 1
ATOM 792 N N . PRO A 1 105 ? -48.401 -49.134 137.801 1.00 23.50 105 PRO A N 1
ATOM 793 C CA . PRO A 1 105 ? -47.969 -49.042 136.390 1.00 24.42 105 PRO A CA 1
ATOM 794 C C . PRO A 1 105 ? -47.505 -50.368 135.807 1.00 26.13 105 PRO A C 1
ATOM 795 O O . PRO A 1 105 ? -47.851 -50.680 134.657 1.00 25.57 105 PRO A O 1
ATOM 799 N N . ALA A 1 106 ? -46.738 -51.165 136.563 1.00 24.05 106 ALA A N 1
ATOM 800 C CA . ALA A 1 106 ? -46.321 -52.475 136.068 1.00 24.76 106 ALA A CA 1
ATOM 801 C C . ALA A 1 106 ? -47.516 -53.388 135.816 1.00 25.72 106 ALA A C 1
ATOM 802 O O . ALA A 1 106 ? -47.476 -54.228 134.909 1.00 26.18 106 ALA A O 1
ATOM 804 N N . MET A 1 107 ? -48.591 -53.230 136.591 1.00 23.40 107 MET A N 1
ATOM 805 C CA . MET A 1 107 ? -49.794 -54.024 136.371 1.00 24.56 107 MET A CA 1
ATOM 806 C C . MET A 1 107 ? -50.527 -53.645 135.091 1.00 25.47 107 MET A C 1
ATOM 807 O O . MET A 1 107 ? -51.354 -54.432 134.611 1.00 26.97 107 MET A O 1
ATOM 812 N N . LEU A 1 108 ? -50.260 -52.465 134.532 1.00 25.15 108 LEU A N 1
ATOM 813 C CA . LEU A 1 108 ? -50.924 -52.012 133.316 1.00 25.08 108 LEU A CA 1
ATOM 814 C C . LEU A 1 108 ? -50.045 -52.139 132.078 1.00 26.22 108 LEU A C 1
ATOM 815 O O . LEU A 1 108 ? -50.422 -51.648 131.010 1.00 27.26 108 LEU A O 1
ATOM 820 N N . LYS A 1 109 ? -48.888 -52.781 132.191 1.00 25.19 109 LYS A N 1
ATOM 821 C CA . LYS A 1 109 ? -48.015 -52.933 131.038 1.00 28.41 109 LYS A CA 1
ATOM 822 C C . LYS A 1 109 ? -48.569 -53.998 130.101 1.00 26.68 109 LYS A C 1
ATOM 823 O O . LYS A 1 109 ? -49.232 -54.946 130.532 1.00 26.19 109 LYS A O 1
ATOM 829 N N . ALA A 1 110 ? -48.280 -53.836 128.810 1.00 26.32 110 ALA A N 1
ATOM 830 C CA . ALA A 1 110 ? -48.715 -54.814 127.819 1.00 27.01 110 ALA A CA 1
ATOM 831 C C . ALA A 1 110 ? -48.243 -56.213 128.191 1.00 28.46 110 ALA A C 1
ATOM 832 O O . ALA A 1 110 ? -47.129 -56.410 128.683 1.00 27.00 110 ALA A O 1
ATOM 834 N N . GLU A 1 111 ? -49.099 -57.186 127.930 1.00 24.13 111 GLU A N 1
ATOM 835 C CA . GLU A 1 111 ? -48.901 -58.560 128.329 1.00 24.09 111 GLU A CA 1
ATOM 836 C C . GLU A 1 111 ? -48.596 -59.413 127.105 1.00 24.51 111 GLU A C 1
ATOM 837 O O . GLU A 1 111 ? -49.321 -59.325 126.105 1.00 22.84 111 GLU A O 1
ATOM 843 N N . PRO A 1 112 ? -47.540 -60.224 127.128 1.00 24.36 112 PRO A N 1
ATOM 844 C CA . PRO A 1 112 ? -47.252 -61.088 125.980 1.00 24.11 112 PRO A CA 1
ATOM 845 C C . PRO A 1 112 ? -48.280 -62.200 125.859 1.00 25.68 112 PRO A C 1
ATOM 846 O O . PRO A 1 112 ? -49.042 -62.484 126.787 1.00 22.26 112 PRO A O 1
ATOM 850 N N . THR A 1 113 ? -48.305 -62.821 124.678 1.00 23.62 113 THR A N 1
ATOM 851 C CA . THR A 1 113 ? -49.150 -63.976 124.406 1.00 24.92 113 THR A CA 1
ATOM 852 C C . THR A 1 113 ? -48.301 -65.090 123.811 1.00 22.98 113 THR A C 1
ATOM 853 O O . THR A 1 113 ? -47.126 -64.903 123.485 1.00 24.61 113 THR A O 1
ATOM 857 N N . LEU A 1 114 ? -48.918 -66.258 123.650 1.00 22.90 114 LEU A N 1
ATOM 858 C CA . LEU A 1 114 ? -48.251 -67.390 123.024 1.00 23.85 114 LEU A CA 1
ATOM 859 C C . LEU A 1 114 ? -48.271 -67.334 121.498 1.00 23.44 114 LEU A C 1
ATOM 860 O O . LEU A 1 114 ? -47.763 -68.266 120.860 1.00 27.20 114 LEU A O 1
ATOM 865 N N . VAL A 1 115 ? -48.850 -66.289 120.896 1.00 23.73 115 VAL A N 1
ATOM 866 C CA . VAL A 1 115 ? -48.807 -66.165 119.443 1.00 25.45 115 VAL A CA 1
ATOM 867 C C . VAL A 1 115 ? -47.354 -66.076 118.991 1.00 28.97 115 VAL A C 1
ATOM 868 O O . VAL A 1 115 ? -46.516 -65.433 119.636 1.00 29.01 115 VAL A O 1
ATOM 872 N N . GLU A 1 116 ? -47.052 -66.742 117.878 1.00 29.10 116 GLU A N 1
ATOM 873 C CA . GLU A 1 116 ? -45.689 -66.814 117.372 1.00 32.16 116 GLU A CA 1
ATOM 874 C C . GLU A 1 116 ? -45.138 -65.431 117.032 1.00 30.68 116 GLU A C 1
ATOM 875 O O . GLU A 1 116 ? -45.880 -64.494 116.714 1.00 28.92 116 GLU A O 1
ATOM 881 N N . ASN A 1 117 ? -43.809 -65.318 117.105 1.00 32.14 117 ASN A N 1
ATOM 882 C CA . ASN A 1 117 ? -43.058 -64.152 116.627 1.00 31.19 117 ASN A CA 1
ATOM 883 C C . ASN A 1 117 ? -43.497 -62.850 117.291 1.00 32.54 117 ASN A C 1
ATOM 884 O O . ASN A 1 117 ? -43.387 -61.778 116.688 1.00 31.14 117 ASN A O 1
ATOM 889 N N . GLN A 1 118 ? -43.997 -62.934 118.525 1.00 30.82 118 GLN A N 1
ATOM 890 C CA . GLN A 1 118 ? -44.375 -61.758 119.311 1.00 31.77 118 GLN A CA 1
ATOM 891 C C . GLN A 1 118 ? -45.316 -60.837 118.535 1.00 29.37 118 GLN A C 1
ATOM 892 O O . GLN A 1 118 ? -45.181 -59.613 118.562 1.00 31.63 118 GLN A O 1
ATOM 898 N N . GLN A 1 119 ? -46.298 -61.434 117.853 1.00 27.02 119 GLN A N 1
ATOM 899 C CA . GLN A 1 119 ? -47.220 -60.657 117.031 1.00 26.07 119 GLN A CA 1
ATOM 900 C C . GLN A 1 119 ? -48.395 -60.075 117.806 1.00 23.40 119 GLN A C 1
ATOM 901 O O . GLN A 1 119 ? -49.019 -59.126 117.324 1.00 21.48 119 GLN A O 1
ATOM 907 N N . ALA A 1 120 ? -48.735 -60.616 118.973 1.00 21.90 120 ALA A N 1
ATOM 908 C CA . ALA A 1 120 ? -49.942 -60.181 119.660 1.00 21.90 120 ALA A CA 1
ATOM 909 C C . ALA A 1 120 ? -49.648 -59.910 121.130 1.00 21.35 120 ALA A C 1
ATOM 910 O O . ALA A 1 120 ? -48.943 -60.686 121.784 1.00 22.71 120 ALA A O 1
ATOM 912 N N . VAL A 1 121 ? -50.174 -58.790 121.639 1.00 19.36 121 VAL A N 1
ATOM 913 C CA . VAL A 1 121 ? -50.124 -58.490 123.068 1.00 20.73 121 VAL A CA 1
ATOM 914 C C . VAL A 1 121 ? -51.524 -58.144 123.562 1.00 20.07 121 VAL A C 1
ATOM 915 O O . VAL A 1 121 ? -52.441 -57.863 122.782 1.00 19.82 121 VAL A O 1
ATOM 919 N N . ILE A 1 122 ? -51.679 -58.161 124.884 1.00 19.61 122 ILE A N 1
ATOM 920 C CA . ILE A 1 122 ? -52.887 -57.695 125.554 1.00 20.27 122 ILE A CA 1
ATOM 921 C C . ILE A 1 122 ? -52.578 -56.343 126.183 1.00 20.79 122 ILE A C 1
ATOM 922 O O . ILE A 1 122 ? -51.603 -56.217 126.934 1.00 22.64 122 ILE A O 1
ATOM 927 N N . GLU A 1 123 ? -53.398 -55.340 125.882 1.00 18.71 123 GLU A N 1
ATOM 928 C CA . GLU A 1 123 ? -53.245 -54.003 126.446 1.00 20.67 123 GLU A CA 1
ATOM 929 C C . GLU A 1 123 ? -54.399 -53.696 127.395 1.00 20.72 123 GLU A C 1
ATOM 930 O O . GLU A 1 123 ? -55.509 -54.213 127.235 1.00 20.32 123 GLU A O 1
ATOM 936 N N . TYR A 1 124 ? -54.124 -52.860 128.399 1.00 21.36 124 TYR A N 1
ATOM 937 C CA . TYR A 1 124 ? -55.108 -52.476 129.414 1.00 20.61 124 TYR A CA 1
ATOM 938 C C . TYR A 1 124 ? -55.473 -51.012 129.202 1.00 21.28 124 TYR A C 1
ATOM 939 O O . TYR A 1 124 ? -54.750 -50.114 129.640 1.00 25.30 124 TYR A O 1
ATOM 948 N N . ARG A 1 125 ? -56.633 -50.767 128.510 1.00 19.21 125 ARG A N 1
ATOM 949 C CA . ARG A 1 125 ? -57.064 -49.419 128.166 1.00 19.63 125 ARG A CA 1
ATOM 950 C C . ARG A 1 125 ? -58.108 -48.897 129.144 1.00 20.26 125 ARG A C 1
ATOM 951 O O . ARG A 1 125 ? -58.869 -49.674 129.726 1.00 20.56 125 ARG A O 1
ATOM 959 N N . PRO A 1 126 ? -58.162 -47.575 129.319 1.00 22.35 126 PRO A N 1
ATOM 960 C CA . PRO A 1 126 ? -59.279 -46.961 130.046 1.00 22.37 126 PRO A CA 1
ATOM 961 C C . PRO A 1 126 ? -60.627 -47.308 129.428 1.00 21.52 126 PRO A C 1
ATOM 962 O O . PRO A 1 126 ? -60.764 -47.443 128.208 1.00 23.28 126 PRO A O 1
ATOM 966 N N . LEU A 1 127 ? -61.640 -47.408 130.287 1.00 21.27 127 LEU A N 1
ATOM 967 C CA . LEU A 1 127 ? -63.021 -47.663 129.890 1.00 20.35 127 LEU A CA 1
ATOM 968 C C . LEU A 1 127 ? -63.858 -46.390 129.769 1.00 20.30 127 LEU A C 1
ATOM 969 O O . LEU A 1 127 ? -64.612 -46.232 128.805 1.00 21.75 127 LEU A O 1
ATOM 974 N N . GLY A 1 128 ? -63.771 -45.486 130.740 1.00 17.20 128 GLY A N 1
ATOM 975 C CA . GLY A 1 128 ? -64.596 -44.280 130.702 1.00 16.14 128 GLY A CA 1
ATOM 976 C C . GLY A 1 128 ? -64.794 -43.735 132.112 1.00 17.17 128 GLY A C 1
ATOM 977 O O . GLY A 1 128 ? -63.958 -43.945 132.989 1.00 19.00 128 GLY A O 1
ATOM 978 N N . THR A 1 129 ? -65.909 -43.032 132.303 1.00 16.11 129 THR A N 1
ATOM 979 C CA . THR A 1 129 ? -66.277 -42.573 133.641 1.00 17.65 129 THR A CA 1
ATOM 980 C C . THR A 1 129 ? -67.022 -43.680 134.375 1.00 16.16 129 THR A C 1
ATOM 981 O O . THR A 1 129 ? -68.017 -44.208 133.869 1.00 16.48 129 THR A O 1
ATOM 985 N N . ILE A 1 130 ? -66.562 -44.002 135.581 1.00 16.19 130 ILE A N 1
ATOM 986 C CA . ILE A 1 130 ? -67.164 -45.032 136.418 1.00 16.24 130 ILE A CA 1
ATOM 987 C C . ILE A 1 130 ? -68.033 -44.358 137.475 1.00 16.64 130 ILE A C 1
ATOM 988 O O . ILE A 1 130 ? -67.547 -43.517 138.239 1.00 16.59 130 ILE A O 1
ATOM 993 N N . LEU A 1 131 ? -69.314 -44.723 137.520 1.00 16.30 131 LEU A N 1
ATOM 994 C CA . LEU A 1 131 ? -70.210 -44.227 138.557 1.00 16.40 131 LEU A CA 1
ATOM 995 C C . LEU A 1 131 ? -70.038 -45.089 139.800 1.00 17.61 131 LEU A C 1
ATOM 996 O O . LEU A 1 131 ? -70.060 -46.319 139.708 1.00 16.39 131 LEU A O 1
ATOM 1001 N N . ALA A 1 132 ? -69.839 -44.446 140.956 1.00 16.81 132 ALA A N 1
ATOM 1002 C CA . ALA A 1 132 ? -69.529 -45.150 142.198 1.00 17.33 132 ALA A CA 1
ATOM 1003 C C . ALA A 1 132 ? -70.573 -44.801 143.249 1.00 18.66 132 ALA A C 1
ATOM 1004 O O . ALA A 1 132 ? -70.759 -43.623 143.578 1.00 18.34 132 ALA A O 1
ATOM 1006 N N . ILE A 1 133 ? -71.251 -45.824 143.767 1.00 16.66 133 ILE A N 1
ATOM 1007 C CA . ILE A 1 133 ? -72.295 -45.671 144.777 1.00 16.65 133 ILE A CA 1
ATOM 1008 C C . ILE A 1 133 ? -71.717 -46.224 146.075 1.00 16.71 133 ILE A C 1
ATOM 1009 O O . ILE A 1 133 ? -71.427 -47.421 146.156 1.00 16.72 133 ILE A O 1
ATOM 1014 N N . MET A 1 134 ? -71.529 -45.370 147.089 1.00 16.75 134 MET A N 1
ATOM 1015 C CA . MET A 1 134 ? -70.728 -45.744 148.252 1.00 16.80 134 MET A CA 1
ATOM 1016 C C . MET A 1 134 ? -71.480 -45.603 149.571 1.00 17.74 134 MET A C 1
ATOM 1017 O O . MET A 1 134 ? -72.459 -44.850 149.670 1.00 16.93 134 MET A O 1
ATOM 1022 N N . PRO A 1 135 ? -71.024 -46.331 150.627 1.00 17.12 135 PRO A N 1
ATOM 1023 C CA . PRO A 1 135 ? -71.710 -46.317 151.931 1.00 17.07 135 PRO A CA 1
ATOM 1024 C C . PRO A 1 135 ? -71.011 -45.473 152.983 1.00 17.13 135 PRO A C 1
ATOM 1025 O O . PRO A 1 135 ? -69.913 -44.961 152.746 1.00 17.65 135 PRO A O 1
ATOM 1029 N N . TRP A 1 136 ? -71.610 -45.381 154.184 1.00 17.24 136 TRP A N 1
ATOM 1030 C CA . TRP A 1 136 ? -71.134 -44.471 155.228 1.00 18.43 136 TRP A CA 1
ATOM 1031 C C . TRP A 1 136 ? -70.143 -45.096 156.209 1.00 17.38 136 TRP A C 1
ATOM 1032 O O . TRP A 1 136 ? -69.582 -44.356 157.024 1.00 17.77 136 TRP A O 1
ATOM 1043 N N . ASN A 1 137 ? -69.913 -46.422 156.185 1.00 17.37 137 ASN A N 1
ATOM 1044 C CA . ASN A 1 137 ? -69.175 -47.021 157.302 1.00 17.45 137 ASN A CA 1
ATOM 1045 C C . ASN A 1 137 ? -67.680 -46.713 157.252 1.00 17.43 137 ASN A C 1
ATOM 1046 O O . ASN A 1 137 ? -67.050 -46.562 158.313 1.00 17.52 137 ASN A O 1
ATOM 1051 N N . PHE A 1 138 ? -67.098 -46.602 156.054 1.00 18.12 138 PHE A N 1
ATOM 1052 C CA . PHE A 1 138 ? -65.731 -46.112 155.868 1.00 17.31 138 PHE A CA 1
ATOM 1053 C C . PHE A 1 138 ? -65.822 -45.014 154.820 1.00 18.33 138 PHE A C 1
ATOM 1054 O O . PHE A 1 138 ? -65.531 -45.244 153.639 1.00 18.93 138 PHE A O 1
ATOM 1062 N N . PRO A 1 139 ? -66.227 -43.804 155.222 1.00 17.51 139 PRO A N 1
ATOM 1063 C CA . PRO A 1 139 ? -66.586 -42.775 154.230 1.00 17.19 139 PRO A CA 1
ATOM 1064 C C . PRO A 1 139 ? -65.425 -42.333 153.365 1.00 17.70 139 PRO A C 1
ATOM 1065 O O . PRO A 1 139 ? -65.653 -41.828 152.256 1.00 17.76 139 PRO A O 1
ATOM 1069 N N . LEU A 1 140 ? -64.193 -42.490 153.837 1.00 18.05 140 LEU A N 1
ATOM 1070 C CA . LEU A 1 140 ? -63.021 -42.203 153.021 1.00 17.42 140 LEU A CA 1
ATOM 1071 C C . LEU A 1 140 ? -62.481 -43.454 152.336 1.00 18.63 140 LEU A C 1
ATOM 1072 O O . LEU A 1 140 ? -62.285 -43.462 151.111 1.00 18.12 140 LEU A O 1
ATOM 1077 N N . TRP A 1 141 ? -62.255 -44.521 153.104 1.00 17.38 141 TRP A N 1
ATOM 1078 C CA . TRP A 1 141 ? -61.611 -45.715 152.560 1.00 18.17 141 TRP A CA 1
ATOM 1079 C C . TRP A 1 141 ? -62.433 -46.341 151.433 1.00 19.67 141 TRP A C 1
ATOM 1080 O O . TRP A 1 141 ? -61.867 -46.756 150.411 1.00 19.11 141 TRP A O 1
ATOM 1091 N N . GLN A 1 142 ? -63.765 -46.403 151.579 1.00 18.74 142 GLN A N 1
ATOM 1092 C CA . GLN A 1 142 ? -64.585 -46.991 150.511 1.00 17.98 142 GLN A CA 1
ATOM 1093 C C . GLN A 1 142 ? -64.429 -46.222 149.205 1.00 19.07 142 GLN A C 1
ATOM 1094 O O . GLN A 1 142 ? -64.416 -46.823 148.121 1.00 17.78 142 GLN A O 1
ATOM 1100 N N . VAL A 1 143 ? -64.316 -44.896 149.289 1.00 17.40 143 VAL A N 1
ATOM 1101 C CA . VAL A 1 143 ? -64.128 -44.081 148.090 1.00 17.64 143 VAL A CA 1
ATOM 1102 C C . VAL A 1 143 ? -62.744 -44.318 147.495 1.00 19.07 143 VAL A C 1
ATOM 1103 O O . VAL A 1 143 ? -62.604 -44.563 146.292 1.00 17.84 143 VAL A O 1
ATOM 1107 N N . MET A 1 144 ? -61.697 -44.257 148.328 1.00 18.77 144 MET A N 1
ATOM 1108 C CA . MET A 1 144 ? -60.334 -44.369 147.808 1.00 18.90 144 MET A CA 1
ATOM 1109 C C . MET A 1 144 ? -60.024 -45.769 147.279 1.00 20.06 144 MET A C 1
ATOM 1110 O O . MET A 1 144 ? -59.278 -45.899 146.300 1.00 19.59 144 MET A O 1
ATOM 1115 N N . ARG A 1 145 ? -60.592 -46.811 147.901 1.00 17.86 145 ARG A N 1
ATOM 1116 C CA . ARG A 1 145 ? -60.336 -48.189 147.485 1.00 20.72 145 ARG A CA 1
ATOM 1117 C C . ARG A 1 145 ? -60.588 -48.373 145.995 1.00 19.92 145 ARG A C 1
ATOM 1118 O O . ARG A 1 145 ? -59.862 -49.113 145.321 1.00 19.93 145 ARG A O 1
ATOM 1126 N N . GLY A 1 146 ? -61.606 -47.698 145.469 1.00 19.79 146 GLY A N 1
ATOM 1127 C CA . GLY A 1 146 ? -61.910 -47.746 144.056 1.00 19.75 146 GLY A CA 1
ATOM 1128 C C . GLY A 1 146 ? -61.336 -46.578 143.277 1.00 19.58 146 GLY A C 1
ATOM 1129 O O . GLY A 1 146 ? -60.777 -46.783 142.198 1.00 17.09 146 GLY A O 1
ATOM 1130 N N . ALA A 1 147 ? -61.445 -45.351 143.810 1.00 18.80 147 ALA A N 1
ATOM 1131 C CA . ALA A 1 147 ? -61.077 -44.179 143.013 1.00 19.80 147 ALA A CA 1
ATOM 1132 C C . ALA A 1 147 ? -59.608 -44.213 142.607 1.00 19.09 147 ALA A C 1
ATOM 1133 O O . ALA A 1 147 ? -59.259 -43.826 141.487 1.00 17.88 147 ALA A O 1
ATOM 1135 N N . VAL A 1 148 ? -58.737 -44.678 143.494 1.00 19.59 148 VAL A N 1
ATOM 1136 C CA . VAL A 1 148 ? -57.297 -44.648 143.242 1.00 18.96 148 VAL A CA 1
ATOM 1137 C C . VAL A 1 148 ? -56.941 -45.567 142.068 1.00 20.85 148 VAL A C 1
ATOM 1138 O O . VAL A 1 148 ? -56.356 -45.074 141.092 1.00 20.01 148 VAL A O 1
ATOM 1142 N N . PRO A 1 149 ? -57.262 -46.872 142.070 1.00 20.78 149 PRO A N 1
ATOM 1143 C CA . PRO A 1 149 ? -56.938 -47.669 140.868 1.00 19.85 149 PRO A CA 1
ATOM 1144 C C . PRO A 1 149 ? -57.742 -47.263 139.645 1.00 19.74 149 PRO A C 1
ATOM 1145 O O . PRO A 1 149 ? -57.218 -47.329 138.521 1.00 18.33 149 PRO A O 1
ATOM 1149 N N . ILE A 1 150 ? -58.999 -46.847 139.824 1.00 18.31 150 ILE A N 1
ATOM 1150 C CA . ILE A 1 150 ? -59.823 -46.473 138.675 1.00 18.87 150 ILE A CA 1
ATOM 1151 C C . ILE A 1 150 ? -59.197 -45.291 137.941 1.00 19.06 150 ILE A C 1
ATOM 1152 O O . ILE A 1 150 ? -59.037 -45.311 136.718 1.00 17.29 150 ILE A O 1
ATOM 1157 N N . ILE A 1 151 ? -58.772 -44.272 138.685 1.00 18.94 151 ILE A N 1
ATOM 1158 C CA . ILE A 1 151 ? -58.180 -43.090 138.060 1.00 19.45 151 ILE A CA 1
ATOM 1159 C C . ILE A 1 151 ? -56.784 -43.397 137.509 1.00 19.60 151 ILE A C 1
ATOM 1160 O O . ILE A 1 151 ? -56.401 -42.891 136.443 1.00 20.87 151 ILE A O 1
ATOM 1165 N N . LEU A 1 152 ? -56.004 -44.233 138.210 1.00 18.66 152 LEU A N 1
ATOM 1166 C CA . LEU A 1 152 ? -54.685 -44.614 137.702 1.00 18.36 152 LEU A CA 1
ATOM 1167 C C . LEU A 1 152 ? -54.780 -45.272 136.330 1.00 21.71 152 LEU A C 1
ATOM 1168 O O . LEU A 1 152 ? -53.917 -45.054 135.470 1.00 21.11 152 LEU A O 1
ATOM 1173 N N . ALA A 1 153 ? -55.810 -46.097 136.110 1.00 19.60 153 ALA A N 1
ATOM 1174 C CA . ALA A 1 153 ? -55.953 -46.764 134.817 1.00 21.19 153 ALA A CA 1
ATOM 1175 C C . ALA A 1 153 ? -56.419 -45.826 133.704 1.00 22.30 153 ALA A C 1
ATOM 1176 O O . ALA A 1 153 ? -56.609 -46.286 132.567 1.00 20.65 153 ALA A O 1
ATOM 1178 N N . GLY A 1 154 ? -56.602 -44.539 133.982 1.00 20.72 154 GLY A N 1
ATOM 1179 C CA . GLY A 1 154 ? -57.025 -43.597 132.962 1.00 20.12 154 GLY A CA 1
ATOM 1180 C C . GLY A 1 154 ? -58.513 -43.353 132.904 1.00 18.38 154 GLY A C 1
ATOM 1181 O O . GLY A 1 154 ? -58.975 -42.641 132.006 1.00 19.23 154 GLY A O 1
ATOM 1182 N N . ASN A 1 155 ? -59.278 -43.916 133.833 1.00 18.39 155 ASN A N 1
ATOM 1183 C CA . ASN A 1 155 ? -60.707 -43.666 133.918 1.00 18.47 155 ASN A CA 1
ATOM 1184 C C . ASN A 1 155 ? -60.992 -42.378 134.681 1.00 17.58 155 ASN A C 1
ATOM 1185 O O . ASN A 1 155 ? -60.138 -41.837 135.385 1.00 18.19 155 ASN A O 1
ATOM 1190 N N . GLY A 1 156 ? -62.240 -41.916 134.575 1.00 16.89 156 GLY A N 1
ATOM 1191 C CA . GLY A 1 156 ? -62.784 -40.954 135.508 1.00 16.27 156 GLY A CA 1
ATOM 1192 C C . GLY A 1 156 ? -63.638 -41.646 136.570 1.00 20.21 156 GLY A C 1
ATOM 1193 O O . GLY A 1 156 ? -63.991 -42.816 136.464 1.00 16.28 156 GLY A O 1
ATOM 1194 N N . TYR A 1 157 ? -63.972 -40.886 137.611 1.00 16.94 157 TYR A N 1
ATOM 1195 C CA . TYR A 1 157 ? -64.673 -41.426 138.775 1.00 17.14 157 TYR A CA 1
ATOM 1196 C C . TYR A 1 157 ? -65.709 -40.402 139.198 1.00 18.81 157 TYR A C 1
ATOM 1197 O O . TYR A 1 157 ? -65.370 -39.232 139.411 1.00 20.20 157 TYR A O 1
ATOM 1206 N N . LEU A 1 158 ? -66.967 -40.823 139.299 1.00 17.53 158 LEU A N 1
ATOM 1207 C CA . LEU A 1 158 ? -68.060 -39.932 139.683 1.00 17.21 158 LEU A CA 1
ATOM 1208 C C . LEU A 1 158 ? -68.764 -40.529 140.898 1.00 18.14 158 LEU A C 1
ATOM 1209 O O . LEU A 1 158 ? -69.421 -41.573 140.789 1.00 18.68 158 LEU A O 1
ATOM 1214 N N . LEU A 1 159 ? -68.640 -39.853 142.041 1.00 17.28 159 LEU A N 1
ATOM 1215 C CA . LEU A 1 159 ? -69.039 -40.404 143.338 1.00 17.46 159 LEU A CA 1
ATOM 1216 C C . LEU A 1 159 ? -70.458 -39.995 143.708 1.00 17.29 159 LEU A C 1
ATOM 1217 O O . LEU A 1 159 ? -70.787 -38.807 143.710 1.00 18.45 159 LEU A O 1
ATOM 1222 N N . LYS A 1 160 ? -71.289 -40.977 144.054 1.00 16.54 160 LYS A N 1
ATOM 1223 C CA . LYS A 1 160 ? -72.566 -40.728 144.717 1.00 16.62 160 LYS A CA 1
ATOM 1224 C C . LYS A 1 160 ? -72.423 -41.321 146.118 1.00 16.69 160 LYS A C 1
ATOM 1225 O O . LYS A 1 160 ? -72.522 -42.541 146.294 1.00 16.71 160 LYS A O 1
ATOM 1231 N N . HIS A 1 161 ? -72.174 -40.463 147.106 1.00 16.75 161 HIS A N 1
ATOM 1232 C CA . HIS A 1 161 ? -71.900 -40.934 148.457 1.00 16.83 161 HIS A CA 1
ATOM 1233 C C . HIS A 1 161 ? -73.193 -41.078 149.259 1.00 16.93 161 HIS A C 1
ATOM 1234 O O . HIS A 1 161 ? -74.251 -40.588 148.868 1.00 17.98 161 HIS A O 1
ATOM 1241 N N . ALA A 1 162 ? -73.092 -41.774 150.399 1.00 17.04 162 ALA A N 1
ATOM 1242 C CA . ALA A 1 162 ? -74.249 -41.965 151.267 1.00 17.11 162 ALA A CA 1
ATOM 1243 C C . ALA A 1 162 ? -74.724 -40.617 151.812 1.00 17.18 162 ALA A C 1
ATOM 1244 O O . ALA A 1 162 ? -73.903 -39.750 152.126 1.00 18.14 162 ALA A O 1
ATOM 1246 N N . PRO A 1 163 ? -76.038 -40.411 151.948 1.00 17.26 163 PRO A N 1
ATOM 1247 C CA . PRO A 1 163 ? -76.545 -39.061 152.248 1.00 18.85 163 PRO A CA 1
ATOM 1248 C C . PRO A 1 163 ? -76.270 -38.577 153.671 1.00 19.69 163 PRO A C 1
ATOM 1249 O O . PRO A 1 163 ? -76.540 -37.401 153.956 1.00 20.17 163 PRO A O 1
ATOM 1253 N N . ASN A 1 164 ? -75.736 -39.412 154.563 1.00 17.84 164 ASN A N 1
ATOM 1254 C CA . ASN A 1 164 ? -75.357 -38.961 155.899 1.00 17.59 164 ASN A CA 1
ATOM 1255 C C . ASN A 1 164 ? -73.877 -38.611 156.019 1.00 18.93 164 ASN A C 1
ATOM 1256 O O . ASN A 1 164 ? -73.418 -38.295 157.125 1.00 18.54 164 ASN A O 1
ATOM 1261 N N . VAL A 1 165 ? -73.104 -38.660 154.930 1.00 17.41 165 VAL A N 1
ATOM 1262 C CA . VAL A 1 165 ? -71.688 -38.319 155.048 1.00 18.03 165 VAL A CA 1
ATOM 1263 C C . VAL A 1 165 ? -71.276 -37.344 153.952 1.00 17.63 165 VAL A C 1
ATOM 1264 O O . VAL A 1 165 ? -70.169 -37.424 153.405 1.00 18.00 165 VAL A O 1
ATOM 1268 N N . MET A 1 166 ? -72.149 -36.393 153.637 1.00 18.19 166 MET A N 1
ATOM 1269 C CA . MET A 1 166 ? -71.797 -35.475 152.565 1.00 20.10 166 MET A CA 1
ATOM 1270 C C . MET A 1 166 ? -70.780 -34.437 153.016 1.00 20.14 166 MET A C 1
ATOM 1271 O O . MET A 1 166 ? -70.113 -33.838 152.170 1.00 20.65 166 MET A O 1
ATOM 1276 N N . GLY A 1 167 ? -70.612 -34.245 154.328 1.00 19.60 167 GLY A N 1
ATOM 1277 C CA . GLY A 1 167 ? -69.466 -33.485 154.803 1.00 21.01 167 GLY A CA 1
ATOM 1278 C C . GLY A 1 167 ? -68.155 -34.163 154.452 1.00 21.45 167 GLY A C 1
ATOM 1279 O O . GLY A 1 167 ? -67.216 -33.523 153.968 1.00 21.38 167 GLY A O 1
ATOM 1280 N N . CYS A 1 168 ? -68.077 -35.479 154.685 1.00 17.52 168 CYS A N 1
ATOM 1281 C CA . CYS A 1 168 ? -66.917 -36.236 154.233 1.00 18.77 168 CYS A CA 1
ATOM 1282 C C . CYS A 1 168 ? -66.748 -36.127 152.725 1.00 18.21 168 CYS A C 1
ATOM 1283 O O . CYS A 1 168 ? -65.626 -35.965 152.231 1.00 19.61 168 CYS A O 1
ATOM 1286 N N . ALA A 1 169 ? -67.847 -36.241 151.978 1.00 17.10 169 ALA A N 1
ATOM 1287 C CA . ALA A 1 169 ? -67.752 -36.200 150.514 1.00 17.81 169 ALA A CA 1
ATOM 1288 C C . ALA A 1 169 ? -67.170 -34.878 150.038 1.00 20.39 169 ALA A C 1
ATOM 1289 O O . ALA A 1 169 ? -66.327 -34.846 149.133 1.00 19.74 169 ALA A O 1
ATOM 1291 N N . GLN A 1 170 ? -67.613 -33.773 150.631 1.00 21.76 170 GLN A N 1
ATOM 1292 C CA . GLN A 1 170 ? -67.117 -32.469 150.205 1.00 22.40 170 GLN A CA 1
ATOM 1293 C C . GLN A 1 170 ? -65.650 -32.296 150.572 1.00 21.46 170 GLN A C 1
ATOM 1294 O O . GLN A 1 170 ? -64.880 -31.696 149.813 1.00 21.74 170 GLN A O 1
ATOM 1300 N N . LEU A 1 171 ? -65.231 -32.851 151.710 1.00 21.19 171 LEU A N 1
ATOM 1301 C CA . LEU A 1 171 ? -63.828 -32.757 152.096 1.00 19.91 171 LEU A CA 1
ATOM 1302 C C . LEU A 1 171 ? -62.943 -33.614 151.193 1.00 21.23 171 LEU A C 1
ATOM 1303 O O . LEU A 1 171 ? -61.811 -33.228 150.882 1.00 20.11 171 LEU A O 1
ATOM 1308 N N . ILE A 1 172 ? -63.428 -34.791 150.778 1.00 19.86 172 ILE A N 1
ATOM 1309 C CA . ILE A 1 172 ? -62.655 -35.606 149.845 1.00 18.90 172 ILE A CA 1
ATOM 1310 C C . ILE A 1 172 ? -62.450 -34.846 148.537 1.00 20.10 172 ILE A C 1
ATOM 1311 O O . ILE A 1 172 ? -61.343 -34.822 147.984 1.00 21.40 172 ILE A O 1
ATOM 1316 N N . ALA A 1 173 ? -63.505 -34.197 148.038 1.00 19.41 173 ALA A N 1
ATOM 1317 C CA . ALA A 1 173 ? -63.384 -33.411 146.813 1.00 20.76 173 ALA A CA 1
ATOM 1318 C C . ALA A 1 173 ? -62.351 -32.298 146.967 1.00 23.55 173 ALA A C 1
ATOM 1319 O O . ALA A 1 173 ? -61.568 -32.033 146.044 1.00 21.23 173 ALA A O 1
ATOM 1321 N N . GLN A 1 174 ? -62.319 -31.649 148.136 1.00 21.28 174 GLN A N 1
ATOM 1322 C CA . GLN A 1 174 ? -61.300 -30.637 148.393 1.00 25.03 174 GLN A CA 1
ATOM 1323 C C . GLN A 1 174 ? -59.896 -31.229 148.318 1.00 23.17 174 GLN A C 1
ATOM 1324 O O . GLN A 1 174 ? -58.984 -30.601 147.775 1.00 23.97 174 GLN A O 1
ATOM 1330 N N . VAL A 1 175 ? -59.704 -32.442 148.848 1.00 20.26 175 VAL A N 1
ATOM 1331 C CA . VAL A 1 175 ? -58.394 -33.092 148.782 1.00 21.33 175 VAL A CA 1
ATOM 1332 C C . VAL A 1 175 ? -57.982 -33.343 147.334 1.00 23.22 175 VAL A C 1
ATOM 1333 O O . VAL A 1 175 ? -56.824 -33.121 146.957 1.00 23.10 175 VAL A O 1
ATOM 1337 N N . PHE A 1 176 ? -58.905 -33.839 146.507 1.00 22.36 176 PHE A N 1
ATOM 1338 C CA . PHE A 1 176 ? -58.565 -34.059 145.100 1.00 23.66 176 PHE A CA 1
ATOM 1339 C C . PHE A 1 176 ? -58.290 -32.739 144.386 1.00 25.45 176 PHE A C 1
ATOM 1340 O O . PHE A 1 176 ? -57.418 -32.671 143.510 1.00 23.50 176 PHE A O 1
ATOM 1348 N N . LYS A 1 177 ? -59.028 -31.684 144.745 1.00 23.86 177 LYS A N 1
ATOM 1349 C CA . LYS A 1 177 ? -58.744 -30.356 144.204 1.00 27.66 177 LYS A CA 1
ATOM 1350 C C . LYS A 1 177 ? -57.368 -29.866 144.649 1.00 27.93 177 LYS A C 1
ATOM 1351 O O . LYS A 1 177 ? -56.598 -29.324 143.840 1.00 26.54 177 LYS A O 1
ATOM 1357 N N . ASP A 1 178 ? -57.038 -30.056 145.932 1.00 24.43 178 ASP A N 1
ATOM 1358 C CA . ASP A 1 178 ? -55.719 -29.676 146.433 1.00 24.65 178 ASP A CA 1
ATOM 1359 C C . ASP A 1 178 ? -54.611 -30.406 145.688 1.00 28.98 178 ASP A C 1
ATOM 1360 O O . ASP A 1 178 ? -53.521 -29.856 145.488 1.00 29.57 178 ASP A O 1
ATOM 1365 N N . ALA A 1 179 ? -54.857 -31.663 145.305 1.00 25.24 179 ALA A N 1
ATOM 1366 C CA . ALA A 1 179 ? -53.882 -32.469 144.586 1.00 27.47 179 ALA A CA 1
ATOM 1367 C C . ALA A 1 179 ? -53.762 -32.086 143.121 1.00 25.39 179 ALA A C 1
ATOM 1368 O O . ALA A 1 179 ? -52.878 -32.611 142.437 1.00 27.27 179 ALA A O 1
ATOM 1370 N N . GLY A 1 180 ? -54.627 -31.207 142.627 1.00 23.77 180 GLY A N 1
ATOM 1371 C CA . GLY A 1 180 ? -54.580 -30.822 141.231 1.00 27.98 180 GLY A CA 1
ATOM 1372 C C . GLY A 1 180 ? -55.157 -31.834 140.272 1.00 30.98 180 GLY A C 1
ATOM 1373 O O . GLY A 1 180 ? -54.796 -31.825 139.087 1.00 29.40 180 GLY A O 1
ATOM 1374 N N . ILE A 1 181 ? -56.035 -32.713 140.742 1.00 28.09 181 ILE A N 1
ATOM 1375 C CA . ILE A 1 181 ? -56.694 -33.653 139.827 1.00 26.42 181 ILE A CA 1
ATOM 1376 C C . ILE A 1 181 ? -57.660 -32.879 138.936 1.00 32.07 181 ILE A C 1
ATOM 1377 O O . ILE A 1 181 ? -58.508 -32.125 139.451 1.00 31.71 181 ILE A O 1
ATOM 1382 N N . PRO A 1 182 ? -57.558 -33.019 137.612 1.00 29.08 182 PRO A N 1
ATOM 1383 C CA . PRO A 1 182 ? -58.304 -32.147 136.702 1.00 33.73 182 PRO A CA 1
ATOM 1384 C C . PRO A 1 182 ? -59.808 -32.217 136.891 1.00 34.34 182 PRO A C 1
ATOM 1385 O O . PRO A 1 182 ? -60.366 -33.187 137.415 1.00 35.51 182 PRO A O 1
ATOM 1389 N N . GLN A 1 183 ? -60.457 -31.139 136.456 1.00 35.83 183 GLN A N 1
ATOM 1390 C CA . GLN A 1 183 ? -61.908 -31.056 136.448 1.00 36.48 183 GLN A CA 1
ATOM 1391 C C . GLN A 1 183 ? -62.502 -32.240 135.697 1.00 34.41 183 GLN A C 1
ATOM 1392 O O . GLN A 1 183 ? -62.129 -32.519 134.553 1.00 34.51 183 GLN A O 1
ATOM 1398 N N . GLY A 1 184 ? -63.411 -32.954 136.357 1.00 25.94 184 GLY A N 1
ATOM 1399 C CA . GLY A 1 184 ? -64.107 -34.060 135.735 1.00 27.21 184 GLY A CA 1
ATOM 1400 C C . GLY A 1 184 ? -63.475 -35.423 135.932 1.00 24.29 184 GLY A C 1
ATOM 1401 O O . GLY A 1 184 ? -64.161 -36.434 135.732 1.00 28.55 184 GLY A O 1
ATOM 1402 N N . VAL A 1 185 ? -62.196 -35.489 136.313 1.00 20.88 185 VAL A N 1
ATOM 1403 C CA . VAL A 1 185 ? -61.560 -36.786 136.533 1.00 20.48 185 VAL A CA 1
ATOM 1404 C C . VAL A 1 185 ? -62.020 -37.377 137.858 1.00 22.49 185 VAL A C 1
ATOM 1405 O O . VAL A 1 185 ? -62.295 -38.578 137.952 1.00 19.76 185 VAL A O 1
ATOM 1409 N N . TYR A 1 186 ? -62.127 -36.542 138.891 1.00 19.47 186 TYR A N 1
ATOM 1410 C CA . TYR A 1 186 ? -62.841 -36.889 140.115 1.00 20.29 186 TYR A CA 1
ATOM 1411 C C . TYR A 1 186 ? -63.982 -35.896 140.275 1.00 23.72 186 TYR A C 1
ATOM 1412 O O . TYR A 1 186 ? -63.757 -34.680 140.261 1.00 27.66 186 TYR A O 1
ATOM 1421 N N . GLY A 1 187 ? -65.207 -36.406 140.395 1.00 19.48 187 GLY A N 1
ATOM 1422 C CA . GLY A 1 187 ? -66.355 -35.562 140.637 1.00 21.84 187 GLY A CA 1
ATOM 1423 C C . GLY A 1 187 ? -67.328 -36.242 141.581 1.00 19.71 187 GLY A C 1
ATOM 1424 O O . GLY A 1 187 ? -67.177 -37.419 141.918 1.00 18.74 187 GLY A O 1
ATOM 1425 N N . TRP A 1 188 ? -68.350 -35.492 141.976 1.00 20.25 188 TRP A N 1
ATOM 1426 C CA . TRP A 1 188 ? -69.338 -36.043 142.894 1.00 19.67 188 TRP A CA 1
ATOM 1427 C C . TRP A 1 188 ? -70.651 -35.293 142.722 1.00 22.00 188 TRP A C 1
ATOM 1428 O O . TRP A 1 188 ? -70.672 -34.136 142.292 1.00 22.61 188 TRP A O 1
ATOM 1439 N N . LEU A 1 189 ? -71.744 -35.978 143.061 1.00 20.45 189 LEU A N 1
ATOM 1440 C CA . LEU A 1 189 ? -73.107 -35.480 142.938 1.00 21.46 189 LEU A CA 1
ATOM 1441 C C . LEU A 1 189 ? -73.927 -35.937 144.131 1.00 21.78 189 LEU A C 1
ATOM 1442 O O . LEU A 1 189 ? -73.847 -37.104 144.525 1.00 19.88 189 LEU A O 1
ATOM 1447 N N . ASN A 1 190 ? -74.761 -35.041 144.657 1.00 20.80 190 ASN A N 1
ATOM 1448 C CA . ASN A 1 190 ? -75.716 -35.415 145.701 1.00 20.04 190 ASN A CA 1
ATOM 1449 C C . ASN A 1 190 ? -77.029 -35.879 145.067 1.00 20.92 190 ASN A C 1
ATOM 1450 O O . ASN A 1 190 ? -78.086 -35.284 145.241 1.00 19.81 190 ASN A O 1
ATOM 1455 N N . ALA A 1 191 ? -76.943 -36.972 144.308 1.00 21.40 191 ALA A N 1
ATOM 1456 C CA . ALA A 1 191 ? -78.081 -37.445 143.533 1.00 19.63 191 ALA A CA 1
ATOM 1457 C C . ALA A 1 191 ? -79.007 -38.307 144.377 1.00 21.57 191 ALA A C 1
ATOM 1458 O O . ALA A 1 191 ? -78.553 -39.112 145.196 1.00 22.60 191 ALA A O 1
ATOM 1460 N N . ASP A 1 192 ? -80.312 -38.152 144.166 1.00 20.54 192 ASP A N 1
ATOM 1461 C CA . ASP A 1 192 ? -81.243 -39.095 144.763 1.00 22.67 192 ASP A CA 1
ATOM 1462 C C . ASP A 1 192 ? -81.284 -40.361 143.904 1.00 22.45 192 ASP A C 1
ATOM 1463 O O . ASP A 1 192 ? -80.569 -40.481 142.900 1.00 20.96 192 ASP A O 1
ATOM 1468 N N . ASN A 1 193 ? -82.114 -41.332 144.309 1.00 22.76 193 ASN A N 1
ATOM 1469 C CA . ASN A 1 193 ? -82.103 -42.623 143.625 1.00 20.93 193 ASN A CA 1
ATOM 1470 C C . ASN A 1 193 ? -82.483 -42.475 142.155 1.00 22.01 193 ASN A C 1
ATOM 1471 O O . ASN A 1 193 ? -81.930 -43.174 141.295 1.00 21.30 193 ASN A O 1
ATOM 1476 N N . ASP A 1 194 ? -83.422 -41.567 141.849 1.00 23.28 194 ASP A N 1
ATOM 1477 C CA . ASP A 1 194 ? -83.810 -41.323 140.456 1.00 24.57 194 ASP A CA 1
ATOM 1478 C C . ASP A 1 194 ? -82.656 -40.743 139.656 1.00 23.93 194 ASP A C 1
ATOM 1479 O O . ASP A 1 194 ? -82.506 -41.031 138.458 1.00 24.27 194 ASP A O 1
ATOM 1484 N N . GLY A 1 195 ? -81.860 -39.879 140.289 1.00 22.65 195 GLY A N 1
ATOM 1485 C CA . GLY A 1 195 ? -80.692 -39.339 139.618 1.00 22.13 195 GLY A CA 1
ATOM 1486 C C . GLY A 1 195 ? -79.686 -40.419 139.277 1.00 20.76 195 GLY A C 1
ATOM 1487 O O . GLY A 1 195 ? -79.100 -40.412 138.192 1.00 20.75 195 GLY A O 1
ATOM 1488 N N . VAL A 1 196 ? -79.474 -41.368 140.201 1.00 20.27 196 VAL A N 1
ATOM 1489 C CA . VAL A 1 196 ? -78.606 -42.512 139.913 1.00 18.15 196 VAL A CA 1
ATOM 1490 C C . VAL A 1 196 ? -79.134 -43.293 138.714 1.00 19.83 196 VAL A C 1
ATOM 1491 O O . VAL A 1 196 ? -78.373 -43.661 137.806 1.00 19.42 196 VAL A O 1
ATOM 1495 N N . SER A 1 197 ? -80.448 -43.533 138.678 1.00 19.53 197 SER A N 1
ATOM 1496 C CA . SER A 1 197 ? -81.056 -44.240 137.550 1.00 20.15 197 SER A CA 1
ATOM 1497 C C . SER A 1 197 ? -80.802 -43.518 136.231 1.00 23.03 197 SER A C 1
ATOM 1498 O O . SER A 1 197 ? -80.485 -44.149 135.209 1.00 18.83 197 SER A O 1
ATOM 1501 N N . GLN A 1 198 ? -80.956 -42.195 136.233 1.00 19.94 198 GLN A N 1
ATOM 1502 C CA . GLN A 1 198 ? -80.721 -41.411 135.024 1.00 22.22 198 GLN A CA 1
ATOM 1503 C C . GLN A 1 198 ? -79.271 -41.523 134.566 1.00 19.98 198 GLN A C 1
ATOM 1504 O O . GLN A 1 198 ? -79.001 -41.653 133.368 1.00 21.80 198 GLN A O 1
ATOM 1510 N N . MET A 1 199 ? -78.321 -41.493 135.508 1.00 19.02 199 MET A N 1
ATOM 1511 C CA . MET A 1 199 ? -76.914 -41.561 135.125 1.00 17.82 199 MET A CA 1
ATOM 1512 C C . MET A 1 199 ? -76.552 -42.933 134.570 1.00 18.56 199 MET A C 1
ATOM 1513 O O . MET A 1 199 ? -75.795 -43.031 133.596 1.00 18.05 199 MET A O 1
ATOM 1518 N N . ILE A 1 200 ? -77.089 -44.003 135.159 1.00 18.35 200 ILE A N 1
ATOM 1519 C CA . ILE A 1 200 ? -76.766 -45.343 134.669 1.00 17.56 200 ILE A CA 1
ATOM 1520 C C . ILE A 1 200 ? -77.188 -45.501 133.207 1.00 18.70 200 ILE A C 1
ATOM 1521 O O . ILE A 1 200 ? -76.494 -46.146 132.410 1.00 20.35 200 ILE A O 1
ATOM 1526 N N . LYS A 1 201 ? -78.317 -44.899 132.826 1.00 18.48 201 LYS A N 1
ATOM 1527 C CA . LYS A 1 201 ? -78.814 -44.954 131.453 1.00 19.76 201 LYS A CA 1
ATOM 1528 C C . LYS A 1 201 ? -78.076 -44.018 130.497 1.00 19.89 201 LYS A C 1
ATOM 1529 O O . LYS A 1 201 ? -78.305 -44.094 129.283 1.00 22.08 201 LYS A O 1
ATOM 1535 N N . ASP A 1 202 ? -77.221 -43.136 130.998 1.00 19.26 202 ASP A N 1
ATOM 1536 C CA . ASP A 1 202 ? -76.592 -42.116 130.160 1.00 20.06 202 ASP A CA 1
ATOM 1537 C C . ASP A 1 202 ? -75.307 -42.648 129.536 1.00 20.37 202 ASP A C 1
ATOM 1538 O O . ASP A 1 202 ? -74.508 -43.314 130.200 1.00 18.57 202 ASP A O 1
ATOM 1543 N N . SER A 1 203 ? -75.115 -42.366 128.238 1.00 21.07 203 SER A N 1
ATOM 1544 C CA . SER A 1 203 ? -73.963 -42.919 127.536 1.00 21.55 203 SER A CA 1
ATOM 1545 C C . SER A 1 203 ? -72.629 -42.422 128.074 1.00 20.33 203 SER A C 1
ATOM 1546 O O . SER A 1 203 ? -71.595 -43.006 127.737 1.00 23.11 203 SER A O 1
ATOM 1549 N N . ARG A 1 204 ? -72.612 -41.370 128.891 1.00 19.09 204 ARG A N 1
ATOM 1550 C CA . ARG A 1 204 ? -71.362 -40.861 129.441 1.00 18.38 204 ARG A CA 1
ATOM 1551 C C . ARG A 1 204 ? -70.943 -41.566 130.726 1.00 18.83 204 ARG A C 1
ATOM 1552 O O . ARG A 1 204 ? -69.896 -41.229 131.282 1.00 19.96 204 ARG A O 1
ATOM 1560 N N . ILE A 1 205 ? -71.719 -42.535 131.206 1.00 18.74 205 ILE A N 1
ATOM 1561 C CA . ILE A 1 205 ? -71.288 -43.430 132.281 1.00 16.17 205 ILE A CA 1
ATOM 1562 C C . ILE A 1 205 ? -70.937 -44.767 131.645 1.00 17.15 205 ILE A C 1
ATOM 1563 O O . ILE A 1 205 ? -71.772 -45.375 130.966 1.00 19.21 205 ILE A O 1
ATOM 1568 N N . ALA A 1 206 ? -69.703 -45.225 131.855 1.00 16.18 206 ALA A N 1
ATOM 1569 C CA . ALA A 1 206 ? -69.229 -46.432 131.190 1.00 17.27 206 ALA A CA 1
ATOM 1570 C C . ALA A 1 206 ? -69.506 -47.699 131.984 1.00 17.61 206 ALA A C 1
ATOM 1571 O O . ALA A 1 206 ? -69.749 -48.751 131.381 1.00 17.59 206 ALA A O 1
ATOM 1573 N N . ALA A 1 207 ? -69.486 -47.622 133.314 1.00 18.23 207 ALA A N 1
ATOM 1574 C CA . ALA A 1 207 ? -69.677 -48.779 134.180 1.00 16.53 207 ALA A CA 1
ATOM 1575 C C . ALA A 1 207 ? -70.013 -48.259 135.571 1.00 17.61 207 ALA A C 1
ATOM 1576 O O . ALA A 1 207 ? -69.949 -47.053 135.827 1.00 16.87 207 ALA A O 1
ATOM 1578 N N . VAL A 1 208 ? -70.375 -49.184 136.469 1.00 16.63 208 VAL A N 1
ATOM 1579 C CA . VAL A 1 208 ? -70.906 -48.831 137.789 1.00 16.42 208 VAL A CA 1
ATOM 1580 C C . VAL A 1 208 ? -70.239 -49.703 138.843 1.00 18.43 208 VAL A C 1
ATOM 1581 O O . VAL A 1 208 ? -70.061 -50.907 138.645 1.00 17.79 208 VAL A O 1
ATOM 1585 N N . THR A 1 209 ? -69.904 -49.113 139.986 1.00 17.88 209 THR A N 1
ATOM 1586 C CA . THR A 1 209 ? -69.443 -49.915 141.104 1.00 18.11 209 THR A CA 1
ATOM 1587 C C . THR A 1 209 ? -70.247 -49.542 142.346 1.00 17.95 209 THR A C 1
ATOM 1588 O O . THR A 1 209 ? -70.527 -48.366 142.583 1.00 18.20 209 THR A O 1
ATOM 1592 N N . VAL A 1 210 ? -70.675 -50.556 143.105 1.00 17.94 210 VAL A N 1
ATOM 1593 C CA . VAL A 1 210 ? -71.581 -50.371 144.233 1.00 17.26 210 VAL A CA 1
ATOM 1594 C C . VAL A 1 210 ? -70.994 -51.074 145.439 1.00 18.99 210 VAL A C 1
ATOM 1595 O O . VAL A 1 210 ? -70.645 -52.253 145.358 1.00 17.34 210 VAL A O 1
ATOM 1599 N N . THR A 1 211 ? -70.898 -50.353 146.550 1.00 17.86 211 THR A N 1
ATOM 1600 C CA . THR A 1 211 ? -70.630 -50.925 147.863 1.00 17.98 211 THR A CA 1
ATOM 1601 C C . THR A 1 211 ? -71.794 -50.537 148.764 1.00 18.97 211 THR A C 1
ATOM 1602 O O . THR A 1 211 ? -72.046 -49.344 148.971 1.00 19.26 211 THR A O 1
ATOM 1606 N N . GLY A 1 212 ? -72.523 -51.525 149.275 1.00 19.94 212 GLY A N 1
ATOM 1607 C CA . GLY A 1 212 ? -73.725 -51.224 150.033 1.00 21.84 212 GLY A CA 1
ATOM 1608 C C . GLY A 1 212 ? -74.488 -52.486 150.389 1.00 23.11 212 GLY A C 1
ATOM 1609 O O . GLY A 1 212 ? -73.926 -53.576 150.403 1.00 22.60 212 GLY A O 1
ATOM 1610 N N . SER A 1 213 ? -75.782 -52.312 150.661 1.00 22.16 213 SER A N 1
ATOM 1611 C CA . SER A 1 213 ? -76.640 -53.422 151.061 1.00 23.15 213 SER A CA 1
ATOM 1612 C C . SER A 1 213 ? -76.975 -54.324 149.871 1.00 21.93 213 SER A C 1
ATOM 1613 O O . SER A 1 213 ? -76.859 -53.932 148.705 1.00 20.21 213 SER A O 1
ATOM 1616 N N . VAL A 1 214 ? -77.415 -55.546 150.193 1.00 21.84 214 VAL A N 1
ATOM 1617 C CA . VAL A 1 214 ? -77.870 -56.489 149.172 1.00 22.36 214 VAL A CA 1
ATOM 1618 C C . VAL A 1 214 ? -79.013 -55.885 148.368 1.00 23.39 214 VAL A C 1
ATOM 1619 O O . VAL A 1 214 ? -79.079 -56.035 147.138 1.00 22.73 214 VAL A O 1
ATOM 1623 N N . ARG A 1 215 ? -79.920 -55.177 149.049 1.00 22.84 215 ARG A N 1
ATOM 1624 C CA . ARG A 1 215 ? -81.061 -54.561 148.384 1.00 24.79 215 ARG A CA 1
ATOM 1625 C C . ARG A 1 215 ? -80.618 -53.509 147.373 1.00 23.52 215 ARG A C 1
ATOM 1626 O O . ARG A 1 215 ? -81.160 -53.435 146.263 1.00 24.54 215 ARG A O 1
ATOM 1634 N N . ALA A 1 216 ? -79.645 -52.674 147.749 1.00 22.89 216 ALA A N 1
ATOM 1635 C CA . ALA A 1 216 ? -79.145 -51.657 146.829 1.00 22.88 216 ALA A CA 1
ATOM 1636 C C . ALA A 1 216 ? -78.439 -52.292 145.643 1.00 22.33 216 ALA A C 1
ATOM 1637 O O . ALA A 1 216 ? -78.610 -51.846 144.500 1.00 19.54 216 ALA A O 1
ATOM 1639 N N . GLY A 1 217 ? -77.632 -53.322 145.903 1.00 20.44 217 GLY A N 1
ATOM 1640 C CA . GLY A 1 217 ? -76.930 -54.000 144.824 1.00 20.83 217 GLY A CA 1
ATOM 1641 C C . GLY A 1 217 ? -77.866 -54.612 143.799 1.00 21.89 217 GLY A C 1
ATOM 1642 O O . GLY A 1 217 ? -77.603 -54.551 142.592 1.00 18.66 217 GLY A O 1
ATOM 1643 N N . ALA A 1 218 ? -78.964 -55.219 144.255 1.00 20.33 218 ALA A N 1
ATOM 1644 C CA . ALA A 1 218 ? -79.892 -55.822 143.299 1.00 20.18 218 ALA A CA 1
ATOM 1645 C C . ALA A 1 218 ? -80.629 -54.755 142.496 1.00 20.59 218 ALA A C 1
ATOM 1646 O O . ALA A 1 218 ? -80.849 -54.915 141.287 1.00 19.42 218 ALA A O 1
ATOM 1648 N N . ALA A 1 219 ? -81.017 -53.657 143.148 1.00 19.61 219 ALA A N 1
ATOM 1649 C CA . ALA A 1 219 ? -81.689 -52.571 142.440 1.00 21.97 219 ALA A CA 1
ATOM 1650 C C . ALA A 1 219 ? -80.771 -51.934 141.405 1.00 19.96 219 ALA A C 1
ATOM 1651 O O . ALA A 1 219 ? -81.184 -51.668 140.269 1.00 22.14 219 ALA A O 1
ATOM 1653 N N . ILE A 1 220 ? -79.518 -51.683 141.776 1.00 19.22 220 ILE A N 1
ATOM 1654 C CA . ILE A 1 220 ? -78.600 -51.018 140.859 1.00 19.15 220 ILE A CA 1
ATOM 1655 C C . ILE A 1 220 ? -78.067 -51.992 139.818 1.00 19.06 220 ILE A C 1
ATOM 1656 O O . ILE A 1 220 ? -77.903 -51.628 138.648 1.00 19.99 220 ILE A O 1
ATOM 1661 N N . GLY A 1 221 ? -77.771 -53.229 140.230 1.00 16.95 221 GLY A N 1
ATOM 1662 C CA . GLY A 1 221 ? -77.267 -54.221 139.288 1.00 19.33 221 GLY A CA 1
ATOM 1663 C C . GLY A 1 221 ? -78.243 -54.517 138.167 1.00 18.65 221 GLY A C 1
ATOM 1664 O O . GLY A 1 221 ? -77.842 -54.690 137.011 1.00 18.34 221 GLY A O 1
ATOM 1665 N N . ALA A 1 222 ? -79.539 -54.570 138.488 1.00 17.87 222 ALA A N 1
ATOM 1666 C CA . ALA A 1 222 ? -80.558 -54.735 137.452 1.00 18.05 222 ALA A CA 1
ATOM 1667 C C . ALA A 1 222 ? -80.534 -53.584 136.445 1.00 18.34 222 ALA A C 1
ATOM 1668 O O . ALA A 1 222 ? -80.682 -53.802 135.233 1.00 19.07 222 ALA A O 1
ATOM 1670 N N . GLN A 1 223 ? -80.369 -52.349 136.927 1.00 17.60 223 GLN A N 1
ATOM 1671 C CA . GLN A 1 223 ? -80.329 -51.197 136.028 1.00 19.12 223 GLN A CA 1
ATOM 1672 C C . GLN A 1 223 ? -79.067 -51.193 135.179 1.00 18.20 223 GLN A C 1
ATOM 1673 O O . GLN A 1 223 ? -79.108 -50.831 133.994 1.00 19.48 223 GLN A O 1
ATOM 1679 N N . ALA A 1 224 ? -77.927 -51.561 135.771 1.00 17.04 224 ALA A N 1
ATOM 1680 C CA . ALA A 1 224 ? -76.694 -51.631 134.993 1.00 17.71 224 ALA A CA 1
ATOM 1681 C C . ALA A 1 224 ? -76.816 -52.663 133.881 1.00 20.14 224 ALA A C 1
ATOM 1682 O O . ALA A 1 224 ? -76.445 -52.398 132.732 1.00 18.90 224 ALA A O 1
ATOM 1684 N N . GLY A 1 225 ? -77.371 -53.835 134.197 1.00 17.85 225 GLY A N 1
ATOM 1685 C CA . GLY A 1 225 ? -77.566 -54.847 133.171 1.00 17.69 225 GLY A CA 1
ATOM 1686 C C . GLY A 1 225 ? -78.485 -54.384 132.056 1.00 18.47 225 GLY A C 1
ATOM 1687 O O . GLY A 1 225 ? -78.200 -54.602 130.876 1.00 19.40 225 GLY A O 1
ATOM 1688 N N . ALA A 1 226 ? -79.599 -53.732 132.412 1.00 17.83 226 ALA A N 1
ATOM 1689 C CA . ALA A 1 226 ? -80.530 -53.256 131.389 1.00 19.41 226 ALA A CA 1
ATOM 1690 C C . ALA A 1 226 ? -79.892 -52.220 130.476 1.00 20.66 226 ALA A C 1
ATOM 1691 O O . ALA A 1 226 ? -80.245 -52.138 129.291 1.00 21.54 226 ALA A O 1
ATOM 1693 N N . ALA A 1 227 ? -78.966 -51.418 131.000 1.00 18.75 227 ALA A N 1
ATOM 1694 C CA . ALA A 1 227 ? -78.287 -50.393 130.217 1.00 17.16 227 ALA A CA 1
ATOM 1695 C C . ALA A 1 227 ? -76.989 -50.893 129.595 1.00 20.02 227 ALA A C 1
ATOM 1696 O O . ALA A 1 227 ? -76.260 -50.099 128.977 1.00 17.87 227 ALA A O 1
ATOM 1698 N N . LEU A 1 228 ? -76.699 -52.193 129.735 1.00 17.61 228 LEU A N 1
ATOM 1699 C CA . LEU A 1 228 ? -75.499 -52.829 129.181 1.00 17.54 228 LEU A CA 1
ATOM 1700 C C . LEU A 1 228 ? -74.221 -52.215 129.746 1.00 20.22 228 LEU A C 1
ATOM 1701 O O . LEU A 1 228 ? -73.240 -52.017 129.031 1.00 22.25 228 LEU A O 1
ATOM 1706 N N . LYS A 1 229 ? -74.231 -51.930 131.048 1.00 19.41 229 LYS A N 1
ATOM 1707 C CA . LYS A 1 229 ? -73.081 -51.402 131.773 1.00 20.36 229 LYS A CA 1
ATOM 1708 C C . LYS A 1 229 ? -72.570 -52.490 132.711 1.00 20.22 229 LYS A C 1
ATOM 1709 O O . LYS A 1 229 ? -73.354 -53.086 133.458 1.00 19.29 229 LYS A O 1
ATOM 1715 N N . LYS A 1 230 ? -71.268 -52.753 132.666 1.00 19.49 230 LYS A N 1
ATOM 1716 C CA . LYS A 1 230 ? -70.667 -53.667 133.626 1.00 18.70 230 LYS A CA 1
ATOM 1717 C C . LYS A 1 230 ? -70.793 -53.093 135.030 1.00 20.09 230 LYS A C 1
ATOM 1718 O O . LYS A 1 230 ? -70.689 -51.879 135.230 1.00 17.85 230 LYS A O 1
ATOM 1724 N N . CYS A 1 231 ? -70.988 -53.966 136.013 1.00 18.73 231 CYS A N 1
ATOM 1725 C CA . CYS A 1 231 ? -70.968 -53.503 137.393 1.00 17.88 231 CYS A CA 1
ATOM 1726 C C . CYS A 1 231 ? -70.132 -54.434 138.260 1.00 19.97 231 CYS A C 1
ATOM 1727 O O . CYS A 1 231 ? -69.948 -55.615 137.946 1.00 18.13 231 CYS A O 1
ATOM 1730 N N . VAL A 1 232 ? -69.603 -53.876 139.346 1.00 16.63 232 VAL A N 1
ATOM 1731 C CA . VAL A 1 232 ? -68.984 -54.638 140.425 1.00 16.68 232 VAL A CA 1
ATOM 1732 C C . VAL A 1 232 ? -69.805 -54.350 141.674 1.00 17.72 232 VAL A C 1
ATOM 1733 O O . VAL A 1 232 ? -70.071 -53.182 141.979 1.00 17.59 232 VAL A O 1
ATOM 1737 N N . LEU A 1 233 ? -70.245 -55.407 142.356 1.00 16.85 233 LEU A N 1
ATOM 1738 C CA . LEU A 1 233 ? -71.140 -55.297 143.503 1.00 17.04 233 LEU A CA 1
ATOM 1739 C C . LEU A 1 233 ? -70.450 -55.880 144.725 1.00 17.37 233 LEU A C 1
ATOM 1740 O O . LEU A 1 233 ? -70.128 -57.072 144.750 1.00 16.94 233 LEU A O 1
ATOM 1745 N N . GLU A 1 234 ? -70.231 -55.042 145.733 1.00 18.86 234 GLU A N 1
ATOM 1746 C CA . GLU A 1 234 ? -69.619 -55.453 146.995 1.00 20.35 234 GLU A CA 1
ATOM 1747 C C . GLU A 1 234 ? -70.667 -55.190 148.068 1.00 19.81 234 GLU A C 1
ATOM 1748 O O . GLU A 1 234 ? -70.873 -54.043 148.479 1.00 19.99 234 GLU A O 1
ATOM 1754 N N . LEU A 1 235 ? -71.368 -56.244 148.482 1.00 18.82 235 LEU A N 1
ATOM 1755 C CA . LEU A 1 235 ? -72.583 -56.065 149.230 1.00 17.76 235 LEU A CA 1
ATOM 1756 C C . LEU A 1 235 ? -72.344 -56.575 150.651 1.00 21.20 235 LEU A C 1
ATOM 1757 O O . LEU A 1 235 ? -71.194 -56.624 151.117 1.00 22.90 235 LEU A O 1
ATOM 1762 N N . GLY A 1 236 ? -73.407 -56.946 151.343 1.00 20.28 236 GLY A N 1
ATOM 1763 C CA . GLY A 1 236 ? -73.228 -57.295 152.740 1.00 24.43 236 GLY A CA 1
ATOM 1764 C C . GLY A 1 236 ? -72.343 -58.523 152.960 1.00 20.48 236 GLY A C 1
ATOM 1765 O O . GLY A 1 236 ? -71.872 -59.193 152.037 1.00 21.21 236 GLY A O 1
ATOM 1766 N N . GLY A 1 237 ? -72.119 -58.819 154.238 1.00 18.31 237 GLY A N 1
ATOM 1767 C CA . GLY A 1 237 ? -71.540 -60.087 154.625 1.00 18.79 237 GLY A CA 1
ATOM 1768 C C . GLY A 1 237 ? -72.153 -60.556 155.929 1.00 17.74 237 GLY A C 1
ATOM 1769 O O . GLY A 1 237 ? -72.701 -59.768 156.700 1.00 17.75 237 GLY A O 1
ATOM 1770 N N . SER A 1 238 ? -72.081 -61.876 156.150 1.00 17.78 238 SER A N 1
ATOM 1771 C CA . SER A 1 238 ? -72.423 -62.473 157.451 1.00 17.91 238 SER A CA 1
ATOM 1772 C C . SER A 1 238 ? -71.333 -63.510 157.709 1.00 18.95 238 SER A C 1
ATOM 1773 O O . SER A 1 238 ? -71.586 -64.718 157.746 1.00 19.88 238 SER A O 1
ATOM 1776 N N . ASP A 1 239 ? -70.101 -63.023 157.864 1.00 17.89 239 ASP A N 1
ATOM 1777 C CA . ASP A 1 239 ? -68.945 -63.905 157.784 1.00 17.91 239 ASP A CA 1
ATOM 1778 C C . ASP A 1 239 ? -68.946 -64.903 158.940 1.00 18.03 239 ASP A C 1
ATOM 1779 O O . ASP A 1 239 ? -69.161 -64.516 160.101 1.00 18.10 239 ASP A O 1
ATOM 1784 N N . PRO A 1 240 ? -68.672 -66.172 158.668 1.00 18.08 240 PRO A N 1
ATOM 1785 C CA . PRO A 1 240 ? -68.450 -67.127 159.753 1.00 18.20 240 PRO A CA 1
ATOM 1786 C C . PRO A 1 240 ? -67.039 -67.019 160.301 1.00 18.21 240 PRO A C 1
ATOM 1787 O O . PRO A 1 240 ? -66.088 -66.651 159.602 1.00 18.14 240 PRO A O 1
ATOM 1791 N N . PHE A 1 241 ? -66.920 -67.386 161.576 1.00 18.32 241 PHE A N 1
ATOM 1792 C CA . PHE A 1 241 ? -65.658 -67.421 162.304 1.00 18.38 241 PHE A CA 1
ATOM 1793 C C . PHE A 1 241 ? -65.681 -68.773 163.016 1.00 18.50 241 PHE A C 1
ATOM 1794 O O . PHE A 1 241 ? -66.392 -68.948 164.012 1.00 18.75 241 PHE A O 1
ATOM 1802 N N . ILE A 1 242 ? -64.950 -69.745 162.474 1.00 18.52 242 ILE A N 1
ATOM 1803 C CA . ILE A 1 242 ? -64.993 -71.127 162.939 1.00 18.64 242 ILE A CA 1
ATOM 1804 C C . ILE A 1 242 ? -63.838 -71.362 163.901 1.00 18.73 242 ILE A C 1
ATOM 1805 O O . ILE A 1 242 ? -62.687 -71.039 163.586 1.00 18.70 242 ILE A O 1
ATOM 1810 N N . VAL A 1 243 ? -64.130 -71.948 165.063 1.00 19.07 243 VAL A N 1
ATOM 1811 C CA . VAL A 1 243 ? -63.102 -72.326 166.028 1.00 19.10 243 VAL A CA 1
ATOM 1812 C C . VAL A 1 243 ? -63.241 -73.819 166.311 1.00 19.54 243 VAL A C 1
ATOM 1813 O O . VAL A 1 243 ? -64.275 -74.265 166.823 1.00 21.03 243 VAL A O 1
ATOM 1817 N N . LEU A 1 244 ? -62.202 -74.584 165.990 1.00 20.26 244 LEU A N 1
ATOM 1818 C CA . LEU A 1 244 ? -62.192 -76.016 166.256 1.00 21.48 244 LEU A CA 1
ATOM 1819 C C . LEU A 1 244 ? -61.535 -76.315 167.607 1.00 21.21 244 LEU A C 1
ATOM 1820 O O . LEU A 1 244 ? -60.878 -75.466 168.214 1.00 22.47 244 LEU A O 1
ATOM 1825 N N . ASN A 1 245 ? -61.699 -77.565 168.059 1.00 24.34 245 ASN A N 1
ATOM 1826 C CA . ASN A 1 245 ? -61.244 -77.952 169.395 1.00 22.59 245 ASN A CA 1
ATOM 1827 C C . ASN A 1 245 ? -59.750 -77.723 169.600 1.00 24.40 245 ASN A C 1
ATOM 1828 O O . ASN A 1 245 ? -59.316 -77.468 170.735 1.00 25.46 245 ASN A O 1
ATOM 1833 N N . ASP A 1 246 ? -58.943 -77.825 168.541 1.00 23.12 246 ASP A N 1
ATOM 1834 C CA . ASP A 1 246 ? -57.494 -77.726 168.688 1.00 25.25 246 ASP A CA 1
ATOM 1835 C C . ASP A 1 246 ? -56.954 -76.321 168.450 1.00 26.65 246 ASP A C 1
ATOM 1836 O O . ASP A 1 246 ? -55.740 -76.156 168.296 1.00 27.62 246 ASP A O 1
ATOM 1841 N N . ALA A 1 247 ? -57.820 -75.307 168.436 1.00 24.60 247 ALA A N 1
ATOM 1842 C CA . ALA A 1 247 ? -57.393 -73.936 168.185 1.00 23.57 247 ALA A CA 1
ATOM 1843 C C . ALA A 1 247 ? -56.508 -73.389 169.300 1.00 25.18 247 ALA A C 1
ATOM 1844 O O . ALA A 1 247 ? -56.585 -73.811 170.456 1.00 24.92 247 ALA A O 1
ATOM 1846 N N . ASP A 1 248 ? -55.664 -72.431 168.935 1.00 23.27 248 ASP A N 1
ATOM 1847 C CA . ASP A 1 248 ? -55.056 -71.515 169.897 1.00 24.43 248 ASP A CA 1
ATOM 1848 C C . ASP A 1 248 ? -56.178 -70.647 170.458 1.00 24.17 248 ASP A C 1
ATOM 1849 O O . ASP A 1 248 ? -56.591 -69.667 169.834 1.00 22.16 248 ASP A O 1
ATOM 1854 N N . LEU A 1 249 ? -56.685 -71.009 171.642 1.00 21.98 249 LEU A N 1
ATOM 1855 C CA . LEU A 1 249 ? -57.911 -70.386 172.134 1.00 23.60 249 LEU A CA 1
ATOM 1856 C C . LEU A 1 249 ? -57.707 -68.911 172.480 1.00 21.96 249 LEU A C 1
ATOM 1857 O O . LEU A 1 249 ? -58.585 -68.083 172.215 1.00 19.73 249 LEU A O 1
ATOM 1862 N N . GLU A 1 250 ? -56.576 -68.561 173.103 1.00 23.89 250 GLU A N 1
ATOM 1863 C CA . GLU A 1 250 ? -56.341 -67.161 173.454 1.00 24.15 250 GLU A CA 1
ATOM 1864 C C . GLU A 1 250 ? -56.291 -66.272 172.217 1.00 25.11 250 GLU A C 1
ATOM 1865 O O . GLU A 1 250 ? -56.851 -65.167 172.212 1.00 22.08 250 GLU A O 1
ATOM 1871 N N . LEU A 1 251 ? -55.601 -66.724 171.165 1.00 21.07 251 LEU A N 1
ATOM 1872 C CA . LEU A 1 251 ? -55.542 -65.921 169.948 1.00 22.45 251 LEU A CA 1
ATOM 1873 C C . LEU A 1 251 ? -56.898 -65.881 169.256 1.00 21.40 251 LEU A C 1
ATOM 1874 O O . LEU A 1 251 ? -57.295 -64.838 168.717 1.00 20.84 251 LEU A O 1
ATOM 1879 N N . ALA A 1 252 ? -57.617 -67.010 169.257 1.00 20.24 252 ALA A N 1
ATOM 1880 C CA . ALA A 1 252 ? -58.930 -67.061 168.619 1.00 19.48 252 ALA A CA 1
ATOM 1881 C C . ALA A 1 252 ? -59.885 -66.053 169.247 1.00 21.45 252 ALA A C 1
ATOM 1882 O O . ALA A 1 252 ? -60.656 -65.390 168.540 1.00 19.41 252 ALA A O 1
ATOM 1884 N N . VAL A 1 253 ? -59.852 -65.925 170.578 1.00 20.79 253 VAL A N 1
ATOM 1885 C CA . VAL A 1 253 ? -60.742 -64.982 171.247 1.00 19.15 253 VAL A CA 1
ATOM 1886 C C . VAL A 1 253 ? -60.354 -63.544 170.915 1.00 19.44 253 VAL A C 1
ATOM 1887 O O . VAL A 1 253 ? -61.221 -62.703 170.636 1.00 19.01 253 VAL A O 1
ATOM 1891 N N . LYS A 1 254 ? -59.051 -63.239 170.917 1.00 20.84 254 LYS A N 1
ATOM 1892 C CA . LYS A 1 254 ? -58.606 -61.891 170.571 1.00 21.32 254 LYS A CA 1
ATOM 1893 C C . LYS A 1 254 ? -59.044 -61.516 169.161 1.00 20.58 254 LYS A C 1
ATOM 1894 O O . LYS A 1 254 ? -59.534 -60.404 168.925 1.00 19.09 254 LYS A O 1
ATOM 1900 N N . ALA A 1 255 ? -58.855 -62.433 168.203 1.00 19.19 255 ALA A N 1
ATOM 1901 C CA . ALA A 1 255 ? -59.240 -62.151 166.825 1.00 19.06 255 ALA A CA 1
ATOM 1902 C C . ALA A 1 255 ? -60.750 -62.084 166.671 1.00 18.60 255 ALA A C 1
ATOM 1903 O O . ALA A 1 255 ? -61.255 -61.303 165.856 1.00 18.48 255 ALA A O 1
ATOM 1905 N N . ALA A 1 256 ? -61.481 -62.903 167.430 1.00 19.05 256 ALA A N 1
ATOM 1906 C CA . ALA A 1 256 ? -62.941 -62.884 167.374 1.00 19.10 256 ALA A CA 1
ATOM 1907 C C . ALA A 1 256 ? -63.494 -61.539 167.840 1.00 19.13 256 ALA A C 1
ATOM 1908 O O . ALA A 1 256 ? -64.368 -60.949 167.191 1.00 19.76 256 ALA A O 1
ATOM 1910 N N . VAL A 1 257 ? -62.989 -61.033 168.966 1.00 18.75 257 VAL A N 1
ATOM 1911 C CA . VAL A 1 257 ? -63.477 -59.760 169.498 1.00 19.54 257 VAL A CA 1
ATOM 1912 C C . VAL A 1 257 ? -63.118 -58.604 168.562 1.00 18.66 257 VAL A C 1
ATOM 1913 O O . VAL A 1 257 ? -63.954 -57.738 168.263 1.00 18.60 257 VAL A O 1
ATOM 1917 N N . ALA A 1 258 ? -61.875 -58.572 168.078 1.00 18.63 258 ALA A N 1
ATOM 1918 C CA . ALA A 1 258 ? -61.481 -57.530 167.133 1.00 19.27 258 ALA A CA 1
ATOM 1919 C C . ALA A 1 258 ? -62.303 -57.602 165.846 1.00 19.18 258 ALA A C 1
ATOM 1920 O O . ALA A 1 258 ? -62.731 -56.572 165.312 1.00 19.27 258 ALA A O 1
ATOM 1922 N N . GLY A 1 259 ? -62.537 -58.811 165.338 1.00 18.34 259 GLY A N 1
ATOM 1923 C CA . GLY A 1 259 ? -63.255 -58.951 164.079 1.00 18.22 259 GLY A CA 1
ATOM 1924 C C . GLY A 1 259 ? -64.722 -58.570 164.163 1.00 19.37 259 GLY A C 1
ATOM 1925 O O . GLY A 1 259 ? -65.292 -58.078 163.182 1.00 20.03 259 GLY A O 1
ATOM 1926 N N . ARG A 1 260 ? -65.363 -58.797 165.321 1.00 18.31 260 ARG A N 1
ATOM 1927 C CA . ARG A 1 260 ? -66.774 -58.439 165.455 1.00 18.32 260 ARG A CA 1
ATOM 1928 C C . ARG A 1 260 ? -66.967 -56.959 165.785 1.00 18.32 260 ARG A C 1
ATOM 1929 O O . ARG A 1 260 ? -67.905 -56.328 165.285 1.00 18.27 260 ARG A O 1
ATOM 1937 N N . TYR A 1 261 ? -66.117 -56.388 166.638 1.00 18.40 261 TYR A N 1
ATOM 1938 C CA . TYR A 1 261 ? -66.438 -55.101 167.237 1.00 18.44 261 TYR A CA 1
ATOM 1939 C C . TYR A 1 261 ? -65.677 -53.932 166.629 1.00 18.37 261 TYR A C 1
ATOM 1940 O O . TYR A 1 261 ? -65.917 -52.791 167.034 1.00 18.53 261 TYR A O 1
ATOM 1949 N N . GLN A 1 262 ? -64.805 -54.177 165.645 1.00 18.27 262 GLN A N 1
ATOM 1950 C CA . GLN A 1 262 ? -64.190 -53.094 164.883 1.00 18.19 262 GLN A CA 1
ATOM 1951 C C . GLN A 1 262 ? -65.264 -52.183 164.295 1.00 18.13 262 GLN A C 1
ATOM 1952 O O . GLN A 1 262 ? -66.316 -52.654 163.859 1.00 18.07 262 GLN A O 1
ATOM 1958 N N . ASN A 1 263 ? -64.989 -50.871 164.291 1.00 18.11 263 ASN A N 1
ATOM 1959 C CA . ASN A 1 263 ? -65.917 -49.852 163.765 1.00 18.05 263 ASN A CA 1
ATOM 1960 C C . ASN A 1 263 ? -67.318 -50.036 164.340 1.00 18.21 263 ASN A C 1
ATOM 1961 O O . ASN A 1 263 ? -68.321 -49.960 163.622 1.00 18.05 263 ASN A O 1
ATOM 1966 N N . THR A 1 264 ? -67.382 -50.293 165.658 1.00 18.26 264 THR A N 1
ATOM 1967 C CA . THR A 1 264 ? -68.649 -50.531 166.355 1.00 18.35 264 THR A CA 1
ATOM 1968 C C . THR A 1 264 ? -69.492 -51.584 165.620 1.00 18.28 264 THR A C 1
ATOM 1969 O O . THR A 1 264 ? -70.717 -51.496 165.535 1.00 18.30 264 THR A O 1
ATOM 1973 N N . GLY A 1 265 ? -68.813 -52.601 165.084 1.00 18.22 265 GLY A N 1
ATOM 1974 C CA . GLY A 1 265 ? -69.458 -53.713 164.408 1.00 18.17 265 GLY A CA 1
ATOM 1975 C C . GLY A 1 265 ? -69.854 -53.452 162.967 1.00 18.03 265 GLY A C 1
ATOM 1976 O O . GLY A 1 265 ? -70.308 -54.379 162.285 1.00 17.99 265 GLY A O 1
ATOM 1977 N N . GLN A 1 266 ? -69.668 -52.236 162.475 1.00 17.96 266 GLN A N 1
ATOM 1978 C CA . GLN A 1 266 ? -70.242 -51.834 161.187 1.00 17.85 266 GLN A CA 1
ATOM 1979 C C . GLN A 1 266 ? -69.242 -52.079 160.053 1.00 17.73 266 GLN A C 1
ATOM 1980 O O . GLN A 1 266 ? -68.771 -51.159 159.383 1.00 17.65 266 GLN A O 1
ATOM 1986 N N . VAL A 1 267 ? -68.938 -53.362 159.827 1.00 17.72 267 VAL A N 1
ATOM 1987 C CA . VAL A 1 267 ? -67.956 -53.761 158.817 1.00 17.63 267 VAL A CA 1
ATOM 1988 C C . VAL A 1 267 ? -68.549 -54.875 157.966 1.00 17.59 267 VAL A C 1
ATOM 1989 O O . VAL A 1 267 ? -69.073 -55.856 158.505 1.00 18.09 267 VAL A O 1
ATOM 1993 N N . CYS A 1 268 ? -68.453 -54.722 156.635 1.00 17.96 268 CYS A N 1
ATOM 1994 C CA . CYS A 1 268 ? -68.953 -55.740 155.716 1.00 17.82 268 CYS A CA 1
ATOM 1995 C C . CYS A 1 268 ? -68.369 -57.111 156.021 1.00 17.86 268 CYS A C 1
ATOM 1996 O O . CYS A 1 268 ? -69.096 -58.110 156.094 1.00 17.55 268 CYS A O 1
ATOM 1999 N N . ALA A 1 269 ? -67.047 -57.184 156.168 1.00 18.38 269 ALA A N 1
ATOM 2000 C CA . ALA A 1 269 ? -66.358 -58.436 156.453 1.00 18.64 269 ALA A CA 1
ATOM 2001 C C . ALA A 1 269 ? -66.086 -58.632 157.949 1.00 19.51 269 ALA A C 1
ATOM 2002 O O . ALA A 1 269 ? -65.094 -59.266 158.325 1.00 21.22 269 ALA A O 1
ATOM 2004 N N . ALA A 1 270 ? -66.949 -58.107 158.816 1.00 17.73 270 ALA A N 1
ATOM 2005 C CA . ALA A 1 270 ? -66.828 -58.410 160.236 1.00 17.85 270 ALA A CA 1
ATOM 2006 C C . ALA A 1 270 ? -67.086 -59.889 160.489 1.00 18.86 270 ALA A C 1
ATOM 2007 O O . ALA A 1 270 ? -67.830 -60.543 159.756 1.00 18.07 270 ALA A O 1
ATOM 2009 N N . ALA A 1 271 ? -66.470 -60.412 161.549 1.00 18.14 271 ALA A N 1
ATOM 2010 C CA . ALA A 1 271 ? -66.847 -61.727 162.056 1.00 18.11 271 ALA A CA 1
ATOM 2011 C C . ALA A 1 271 ? -68.220 -61.596 162.690 1.00 18.87 271 ALA A C 1
ATOM 2012 O O . ALA A 1 271 ? -68.372 -60.888 163.692 1.00 19.21 271 ALA A O 1
ATOM 2014 N N . LYS A 1 272 ? -69.233 -62.235 162.094 1.00 18.16 272 LYS A N 1
ATOM 2015 C CA . LYS A 1 272 ? -70.601 -62.070 162.568 1.00 18.22 272 LYS A CA 1
ATOM 2016 C C . LYS A 1 272 ? -71.233 -63.344 163.103 1.00 18.34 272 LYS A C 1
ATOM 2017 O O . LYS A 1 272 ? -72.037 -63.267 164.041 1.00 18.71 272 LYS A O 1
ATOM 2023 N N . ARG A 1 273 ? -70.885 -64.511 162.563 1.00 18.33 273 ARG A N 1
ATOM 2024 C CA . ARG A 1 273 ? -71.438 -65.778 163.035 1.00 18.44 273 ARG A CA 1
ATOM 2025 C C . ARG A 1 273 ? -70.301 -66.624 163.586 1.00 18.50 273 ARG A C 1
ATOM 2026 O O . ARG A 1 273 ? -69.504 -67.178 162.819 1.00 18.45 273 ARG A O 1
ATOM 2034 N N . PHE A 1 274 ? -70.220 -66.723 164.911 1.00 18.61 274 PHE A N 1
ATOM 2035 C CA . PHE A 1 274 ? -69.200 -67.555 165.533 1.00 18.68 274 PHE A CA 1
ATOM 2036 C C . PHE A 1 274 ? -69.705 -68.987 165.584 1.00 19.56 274 PHE A C 1
ATOM 2037 O O . PHE A 1 274 ? -70.798 -69.253 166.093 1.00 19.32 274 PHE A O 1
ATOM 2045 N N . ILE A 1 275 ? -68.927 -69.898 165.010 1.00 18.76 275 ILE A N 1
ATOM 2046 C CA . ILE A 1 275 ? -69.318 -71.289 164.839 1.00 18.83 275 ILE A CA 1
ATOM 2047 C C . ILE A 1 275 ? -68.251 -72.111 165.546 1.00 18.92 275 ILE A C 1
ATOM 2048 O O . ILE A 1 275 ? -67.117 -72.216 165.062 1.00 18.87 275 ILE A O 1
ATOM 2053 N N . ILE A 1 276 ? -68.591 -72.649 166.716 1.00 19.05 276 ILE A N 1
ATOM 2054 C CA . ILE A 1 276 ? -67.598 -73.166 167.648 1.00 19.15 276 ILE A CA 1
ATOM 2055 C C . ILE A 1 276 ? -67.830 -74.654 167.863 1.00 19.26 276 ILE A C 1
ATOM 2056 O O . ILE A 1 276 ? -68.935 -75.066 168.240 1.00 20.09 276 ILE A O 1
ATOM 2061 N N . GLU A 1 277 ? -66.782 -75.449 167.661 1.00 19.98 277 GLU A N 1
ATOM 2062 C CA . GLU A 1 277 ? -66.885 -76.887 167.898 1.00 20.84 277 GLU A CA 1
ATOM 2063 C C . GLU A 1 277 ? -67.263 -77.167 169.352 1.00 23.06 277 GLU A C 1
ATOM 2064 O O . GLU A 1 277 ? -66.835 -76.463 170.272 1.00 21.08 277 GLU A O 1
ATOM 2070 N N . GLU A 1 278 ? -68.065 -78.220 169.553 1.00 22.99 278 GLU A N 1
ATOM 2071 C CA . GLU A 1 278 ? -68.756 -78.419 170.827 1.00 25.63 278 GLU A CA 1
ATOM 2072 C C . GLU A 1 278 ? -67.785 -78.564 171.999 1.00 23.61 278 GLU A C 1
ATOM 2073 O O . GLU A 1 278 ? -68.064 -78.085 173.106 1.00 24.66 278 GLU A O 1
ATOM 2079 N N . GLY A 1 279 ? -66.630 -79.197 171.769 1.00 23.87 279 GLY A N 1
ATOM 2080 C CA . GLY A 1 279 ? -65.696 -79.451 172.853 1.00 21.90 279 GLY A CA 1
ATOM 2081 C C . GLY A 1 279 ? -65.103 -78.193 173.456 1.00 23.56 279 GLY A C 1
ATOM 2082 O O . GLY A 1 279 ? -64.831 -78.150 174.662 1.00 27.50 279 GLY A O 1
ATOM 2083 N N . ILE A 1 280 ? -64.920 -77.151 172.646 1.00 23.02 280 ILE A N 1
ATOM 2084 C CA . ILE A 1 280 ? -64.288 -75.907 173.078 1.00 22.10 280 ILE A CA 1
ATOM 2085 C C . ILE A 1 280 ? -65.292 -74.775 173.228 1.00 21.02 280 ILE A C 1
ATOM 2086 O O . ILE A 1 280 ? -64.902 -73.647 173.565 1.00 21.71 280 ILE A O 1
ATOM 2091 N N . ALA A 1 281 ? -66.583 -75.047 173.023 1.00 21.81 281 ALA A N 1
ATOM 2092 C CA . ALA A 1 281 ? -67.574 -73.975 172.958 1.00 20.15 281 ALA A CA 1
ATOM 2093 C C . ALA A 1 281 ? -67.727 -73.252 174.294 1.00 21.52 281 ALA A C 1
ATOM 2094 O O . ALA A 1 281 ? -67.844 -72.022 174.328 1.00 21.66 281 ALA A O 1
ATOM 2096 N N . SER A 1 282 ? -67.743 -73.995 175.399 1.00 21.43 282 SER A N 1
ATOM 2097 C CA . SER A 1 282 ? -67.892 -73.365 176.708 1.00 21.94 282 SER A CA 1
ATOM 2098 C C . SER A 1 282 ? -66.722 -72.431 177.004 1.00 21.39 282 SER A C 1
ATOM 2099 O O . SER A 1 282 ? -66.916 -71.276 177.410 1.00 21.82 282 SER A O 1
ATOM 2102 N N . ALA A 1 283 ? -65.494 -72.908 176.789 1.00 21.66 283 ALA A N 1
ATOM 2103 C CA . ALA A 1 283 ? -64.320 -72.094 177.093 1.00 20.59 283 ALA A CA 1
ATOM 2104 C C . ALA A 1 283 ? -64.248 -70.871 176.195 1.00 20.90 283 ALA A C 1
ATOM 2105 O O . ALA A 1 283 ? -63.961 -69.765 176.666 1.00 20.48 283 ALA A O 1
ATOM 2107 N N . PHE A 1 284 ? -64.506 -71.050 174.896 1.00 19.73 284 PHE A N 1
ATOM 2108 C CA . PHE A 1 284 ? -64.520 -69.908 173.988 1.00 19.58 284 PHE A CA 1
ATOM 2109 C C . PHE A 1 284 ? -65.568 -68.890 174.410 1.00 19.58 284 PHE A C 1
ATOM 2110 O O . PHE A 1 284 ? -65.299 -67.683 174.447 1.00 19.54 284 PHE A O 1
ATOM 2118 N N . THR A 1 285 ? -66.783 -69.363 174.702 1.00 19.64 285 THR A N 1
ATOM 2119 C CA . THR A 1 285 ? -67.883 -68.444 174.980 1.00 19.64 285 THR A CA 1
ATOM 2120 C C . THR A 1 285 ? -67.607 -67.625 176.236 1.00 19.76 285 THR A C 1
ATOM 2121 O O . THR A 1 285 ? -67.768 -66.397 176.238 1.00 19.72 285 THR A O 1
ATOM 2125 N N . GLU A 1 286 ? -67.136 -68.281 177.294 1.00 20.01 286 GLU A N 1
ATOM 2126 C CA . GLU A 1 286 ? -66.862 -67.557 178.534 1.00 20.03 286 GLU A CA 1
ATOM 2127 C C . GLU A 1 286 ? -65.754 -66.527 178.335 1.00 19.97 286 GLU A C 1
ATOM 2128 O O . GLU A 1 286 ? -65.859 -65.391 178.813 1.00 20.00 286 GLU A O 1
ATOM 2134 N N . ARG A 1 287 ? -64.701 -66.894 177.605 1.00 20.01 287 ARG A N 1
ATOM 2135 C CA . ARG A 1 287 ? -63.607 -65.963 177.349 1.00 19.84 287 ARG A CA 1
ATOM 2136 C C . ARG A 1 287 ? -64.042 -64.827 176.429 1.00 19.69 287 ARG A C 1
ATOM 2137 O O . ARG A 1 287 ? -63.599 -63.685 176.594 1.00 19.69 287 ARG A O 1
ATOM 2145 N N . PHE A 1 288 ? -64.897 -65.128 175.451 1.00 19.57 288 PHE A N 1
ATOM 2146 C CA . PHE A 1 288 ? -65.349 -64.100 174.516 1.00 19.43 288 PHE A CA 1
ATOM 2147 C C . PHE A 1 288 ? -66.189 -63.045 175.228 1.00 19.49 288 PHE A C 1
ATOM 2148 O O . PHE A 1 288 ? -65.998 -61.840 175.022 1.00 19.44 288 PHE A O 1
ATOM 2156 N N . VAL A 1 289 ? -67.134 -63.486 176.059 1.00 19.61 289 VAL A N 1
ATOM 2157 C CA . VAL A 1 289 ? -67.957 -62.561 176.837 1.00 19.70 289 VAL A CA 1
ATOM 2158 C C . VAL A 1 289 ? -67.083 -61.667 177.707 1.00 19.79 289 VAL A C 1
ATOM 2159 O O . VAL A 1 289 ? -67.269 -60.444 177.744 1.00 19.78 289 VAL A O 1
ATOM 2163 N N . ALA A 1 290 ? -66.110 -62.263 178.416 1.00 19.89 290 ALA A N 1
ATOM 2164 C CA . ALA A 1 290 ? -65.223 -61.466 179.268 1.00 19.99 290 ALA A CA 1
ATOM 2165 C C . ALA A 1 290 ? -64.431 -60.449 178.455 1.00 19.87 290 ALA A C 1
ATOM 2166 O O . ALA A 1 290 ? -64.263 -59.302 178.874 1.00 19.92 290 ALA A O 1
ATOM 2168 N N . ALA A 1 291 ? -63.932 -60.852 177.287 1.00 19.72 291 ALA A N 1
ATOM 2169 C CA . ALA A 1 291 ? -63.139 -59.932 176.475 1.00 19.62 291 ALA A CA 1
ATOM 2170 C C . ALA A 1 291 ? -64.006 -58.840 175.853 1.00 20.62 291 ALA A C 1
ATOM 2171 O O . ALA A 1 291 ? -63.595 -57.673 175.788 1.00 20.49 291 ALA A O 1
ATOM 2173 N N . ALA A 1 292 ? -65.202 -59.190 175.371 1.00 19.45 292 ALA A N 1
ATOM 2174 C CA . ALA A 1 292 ? -66.090 -58.164 174.831 1.00 19.37 292 ALA A CA 1
ATOM 2175 C C . ALA A 1 292 ? -66.536 -57.186 175.911 1.00 20.47 292 ALA A C 1
ATOM 2176 O O . ALA A 1 292 ? -66.691 -55.987 175.643 1.00 19.98 292 ALA A O 1
ATOM 2178 N N . ALA A 1 293 ? -66.705 -57.676 177.142 1.00 20.19 293 ALA A N 1
ATOM 2179 C CA . ALA A 1 293 ? -67.141 -56.824 178.241 1.00 19.82 293 ALA A CA 1
ATOM 2180 C C . ALA A 1 293 ? -66.095 -55.775 178.592 1.00 21.98 293 ALA A C 1
ATOM 2181 O O . ALA A 1 293 ? -66.440 -54.714 179.120 1.00 25.41 293 ALA A O 1
ATOM 2183 N N . ALA A 1 294 ? -64.823 -56.044 178.300 1.00 21.31 294 ALA A N 1
ATOM 2184 C CA . ALA A 1 294 ? -63.747 -55.112 178.607 1.00 21.78 294 ALA A CA 1
ATOM 2185 C C . ALA A 1 294 ? -63.664 -53.941 177.630 1.00 23.34 294 ALA A C 1
ATOM 2186 O O . ALA A 1 294 ? -62.853 -53.038 177.856 1.00 27.42 294 ALA A O 1
ATOM 2188 N N . LEU A 1 295 ? -64.480 -53.920 176.573 1.00 21.75 295 LEU A N 1
ATOM 2189 C CA . LEU A 1 295 ? -64.452 -52.833 175.596 1.00 21.45 295 LEU A CA 1
ATOM 2190 C C . LEU A 1 295 ? -65.171 -51.602 176.139 1.00 23.70 295 LEU A C 1
ATOM 2191 O O . LEU A 1 295 ? -66.351 -51.676 176.494 1.00 27.07 295 LEU A O 1
ATOM 2196 N N . LYS A 1 296 ? -64.481 -50.464 176.172 1.00 23.22 296 LYS A N 1
ATOM 2197 C CA . LYS A 1 296 ? -65.104 -49.213 176.589 1.00 22.33 296 LYS A CA 1
ATOM 2198 C C . LYS A 1 296 ? -65.881 -48.579 175.439 1.00 24.08 296 LYS A C 1
ATOM 2199 O O . LYS A 1 296 ? -65.440 -48.603 174.286 1.00 21.77 296 LYS A O 1
ATOM 2205 N N . MET A 1 297 ? -67.031 -47.986 175.767 1.00 22.43 297 MET A N 1
ATOM 2206 C CA . MET A 1 297 ? -67.883 -47.319 174.789 1.00 22.59 297 MET A CA 1
ATOM 2207 C C . MET A 1 297 ? -68.226 -45.914 175.265 1.00 22.18 297 MET A C 1
ATOM 2208 O O . MET A 1 297 ? -68.529 -45.706 176.447 1.00 22.91 297 MET A O 1
ATOM 2213 N N . GLY A 1 298 ? -68.182 -44.948 174.351 1.00 20.87 298 GLY A N 1
ATOM 2214 C CA . GLY A 1 298 ? -68.555 -43.591 174.710 1.00 22.77 298 GLY A CA 1
ATOM 2215 C C . GLY A 1 298 ? -68.199 -42.613 173.605 1.00 22.05 298 GLY A C 1
ATOM 2216 O O . GLY A 1 298 ? -68.015 -43.000 172.450 1.00 19.23 298 GLY A O 1
ATOM 2217 N N . ASP A 1 299 ? -68.120 -41.331 173.985 1.00 22.85 299 ASP A N 1
ATOM 2218 C CA . ASP A 1 299 ? -67.756 -40.221 173.100 1.00 22.69 299 ASP A CA 1
ATOM 2219 C C . ASP A 1 299 ? -66.604 -40.611 172.176 1.00 20.48 299 ASP A C 1
ATOM 2220 O O . ASP A 1 299 ? -65.488 -40.856 172.657 1.00 20.92 299 ASP A O 1
ATOM 2225 N N . PRO A 1 300 ? -66.828 -40.714 170.856 1.00 21.18 300 PRO A N 1
ATOM 2226 C CA . PRO A 1 300 ? -65.755 -41.197 169.971 1.00 20.08 300 PRO A CA 1
ATOM 2227 C C . PRO A 1 300 ? -64.608 -40.206 169.812 1.00 22.99 300 PRO A C 1
ATOM 2228 O O . PRO A 1 300 ? -63.562 -40.584 169.268 1.00 22.23 300 PRO A O 1
ATOM 2232 N N . ARG A 1 301 ? -64.755 -38.961 170.282 1.00 21.87 301 ARG A N 1
ATOM 2233 C CA . ARG A 1 301 ? -63.612 -38.054 170.304 1.00 24.69 301 ARG A CA 1
ATOM 2234 C C . ARG A 1 301 ? -62.620 -38.418 171.403 1.00 28.26 301 ARG A C 1
ATOM 2235 O O . ARG A 1 301 ? -61.473 -37.962 171.361 1.00 29.40 301 ARG A O 1
ATOM 2243 N N . ASP A 1 302 ? -63.041 -39.227 172.380 1.00 25.02 302 ASP A N 1
ATOM 2244 C CA . ASP A 1 302 ? -62.196 -39.659 173.485 1.00 28.25 302 ASP A CA 1
ATOM 2245 C C . ASP A 1 302 ? -61.502 -40.958 173.092 1.00 30.93 302 ASP A C 1
ATOM 2246 O O . ASP A 1 302 ? -62.165 -41.968 172.832 1.00 26.82 302 ASP A O 1
ATOM 2251 N N . GLU A 1 303 ? -60.170 -40.938 173.074 1.00 29.87 303 GLU A N 1
ATOM 2252 C CA . GLU A 1 303 ? -59.420 -42.073 172.552 1.00 30.17 303 GLU A CA 1
ATOM 2253 C C . GLU A 1 303 ? -59.429 -43.292 173.472 1.00 30.35 303 GLU A C 1
ATOM 2254 O O . GLU A 1 303 ? -58.980 -44.361 173.047 1.00 31.48 303 GLU A O 1
ATOM 2260 N N . GLU A 1 304 ? -59.947 -43.183 174.698 1.00 29.68 304 GLU A N 1
ATOM 2261 C CA . GLU A 1 304 ? -60.060 -44.379 175.530 1.00 30.66 304 GLU A CA 1
ATOM 2262 C C . GLU A 1 304 ? -61.165 -45.317 175.049 1.00 29.47 304 GLU A C 1
ATOM 2263 O O . GLU A 1 304 ? -61.169 -46.494 175.423 1.00 29.07 304 GLU A O 1
ATOM 2269 N N . ASN A 1 305 ? -62.083 -44.848 174.208 1.00 27.22 305 ASN A N 1
ATOM 2270 C CA . ASN A 1 305 ? -63.258 -45.640 173.864 1.00 25.15 305 ASN A CA 1
ATOM 2271 C C . ASN A 1 305 ? -62.998 -46.520 172.647 1.00 25.35 305 ASN A C 1
ATOM 2272 O O . ASN A 1 305 ? -62.586 -46.029 171.591 1.00 23.02 305 ASN A O 1
ATOM 2277 N N . ALA A 1 306 ? -63.232 -47.825 172.812 1.00 22.27 306 ALA A N 1
ATOM 2278 C CA . ALA A 1 306 ? -63.070 -48.786 171.724 1.00 22.65 306 ALA A CA 1
ATOM 2279 C C . ALA A 1 306 ? -64.270 -48.793 170.784 1.00 21.73 306 ALA A C 1
ATOM 2280 O O . ALA A 1 306 ? -64.130 -49.154 169.609 1.00 22.16 306 ALA A O 1
ATOM 2282 N N . LEU A 1 307 ? -65.451 -48.426 171.284 1.00 20.35 307 LEU A N 1
ATOM 2283 C CA . LEU A 1 307 ? -66.669 -48.315 170.498 1.00 19.51 307 LEU A CA 1
ATOM 2284 C C . LEU A 1 307 ? -67.223 -46.909 170.621 1.00 20.62 307 LEU A C 1
ATOM 2285 O O . LEU A 1 307 ? -67.119 -46.284 171.679 1.00 19.96 307 LEU A O 1
ATOM 2290 N N . GLY A 1 308 ? -67.826 -46.431 169.535 1.00 18.79 308 GLY A N 1
ATOM 2291 C CA . GLY A 1 308 ? -68.595 -45.209 169.565 1.00 19.95 308 GLY A CA 1
ATOM 2292 C C . GLY A 1 308 ? -70.071 -45.541 169.502 1.00 18.80 308 GLY A C 1
ATOM 2293 O O . GLY A 1 308 ? -70.475 -46.694 169.683 1.00 18.81 308 GLY A O 1
ATOM 2294 N N . PRO A 1 309 ? -70.903 -44.545 169.228 1.00 18.80 309 PRO A N 1
ATOM 2295 C CA . PRO A 1 309 ? -72.302 -44.828 168.915 1.00 18.80 309 PRO A CA 1
ATOM 2296 C C . PRO A 1 309 ? -72.375 -45.457 167.536 1.00 18.62 309 PRO A C 1
ATOM 2297 O O . PRO A 1 309 ? -71.451 -45.319 166.731 1.00 19.44 309 PRO A O 1
ATOM 2301 N N . MET A 1 310 ? -73.479 -46.150 167.268 1.00 18.61 310 MET A N 1
ATOM 2302 C CA . MET A 1 310 ? -73.754 -46.544 165.888 1.00 18.46 310 MET A CA 1
ATOM 2303 C C . MET A 1 310 ? -74.044 -45.315 165.030 1.00 18.38 310 MET A C 1
ATOM 2304 O O . MET A 1 310 ? -74.422 -44.250 165.524 1.00 18.56 310 MET A O 1
ATOM 2309 N N . ALA A 1 311 ? -73.858 -45.473 163.716 1.00 18.23 311 ALA A N 1
ATOM 2310 C CA . ALA A 1 311 ? -73.908 -44.315 162.826 1.00 18.15 311 ALA A CA 1
ATOM 2311 C C . ALA A 1 311 ? -75.318 -43.746 162.680 1.00 19.01 311 ALA A C 1
ATOM 2312 O O . ALA A 1 311 ? -75.484 -42.525 162.564 1.00 18.33 311 ALA A O 1
ATOM 2314 N N . ARG A 1 312 ? -76.345 -44.599 162.643 1.00 18.35 312 ARG A N 1
ATOM 2315 C CA . ARG A 1 312 ? -77.681 -44.178 162.214 1.00 20.27 312 ARG A CA 1
ATOM 2316 C C . ARG A 1 312 ? -78.718 -44.619 163.232 1.00 19.25 312 ARG A C 1
ATOM 2317 O O . ARG A 1 312 ? -78.788 -45.805 163.569 1.00 18.48 312 ARG A O 1
ATOM 2325 N N . PHE A 1 313 ? -79.548 -43.673 163.686 1.00 19.04 313 PHE A N 1
ATOM 2326 C CA . PHE A 1 313 ? -80.521 -43.996 164.728 1.00 21.24 313 PHE A CA 1
ATOM 2327 C C . PHE A 1 313 ? -81.493 -45.083 164.278 1.00 20.25 313 PHE A C 1
ATOM 2328 O O . PHE A 1 313 ? -81.838 -45.975 165.060 1.00 20.72 313 PHE A O 1
ATOM 2336 N N . ASP A 1 314 ? -81.947 -45.029 163.019 1.00 20.58 314 ASP A N 1
ATOM 2337 C CA . ASP A 1 314 ? -82.885 -46.037 162.536 1.00 21.34 314 ASP A CA 1
ATOM 2338 C C . ASP A 1 314 ? -82.235 -47.410 162.444 1.00 22.16 314 ASP A C 1
ATOM 2339 O O . ASP A 1 314 ? -82.925 -48.430 162.570 1.00 22.90 314 ASP A O 1
ATOM 2344 N N . LEU A 1 315 ? -80.923 -47.462 162.205 1.00 18.55 315 LEU A N 1
ATOM 2345 C CA . LEU A 1 315 ? -80.256 -48.753 162.105 1.00 18.67 315 LEU A CA 1
ATOM 2346 C C . LEU A 1 315 ? -79.964 -49.355 163.479 1.00 19.33 315 LEU A C 1
ATOM 2347 O O . LEU A 1 315 ? -79.931 -50.583 163.617 1.00 18.56 315 LEU A O 1
ATOM 2352 N N . ARG A 1 316 ? -79.782 -48.528 164.514 1.00 18.64 316 ARG A N 1
ATOM 2353 C CA . ARG A 1 316 ? -79.754 -49.089 165.862 1.00 18.78 316 ARG A CA 1
ATOM 2354 C C . ARG A 1 316 ? -81.106 -49.700 166.213 1.00 19.47 316 ARG A C 1
ATOM 2355 O O . ARG A 1 316 ? -81.168 -50.770 166.832 1.00 19.11 316 ARG A O 1
ATOM 2363 N N . ASP A 1 317 ? -82.203 -49.033 165.822 1.00 20.56 317 ASP A N 1
ATOM 2364 C CA . ASP A 1 317 ? -83.536 -49.584 166.059 1.00 19.84 317 ASP A CA 1
ATOM 2365 C C . ASP A 1 317 ? -83.705 -50.913 165.344 1.00 20.79 317 ASP A C 1
ATOM 2366 O O . ASP A 1 317 ? -84.286 -51.860 165.891 1.00 20.48 317 ASP A O 1
ATOM 2371 N N . GLU A 1 318 ? -83.230 -50.985 164.099 1.00 19.42 318 GLU A N 1
ATOM 2372 C CA . GLU A 1 318 ? -83.269 -52.230 163.343 1.00 20.57 318 GLU A CA 1
ATOM 2373 C C . GLU A 1 318 ? -82.478 -53.325 164.042 1.00 20.88 318 GLU A C 1
ATOM 2374 O O . GLU A 1 318 ? -82.955 -54.459 164.184 1.00 20.04 318 GLU A O 1
ATOM 2380 N N . LEU A 1 319 ? -81.257 -53.003 164.478 1.00 19.98 319 LEU A N 1
ATOM 2381 C CA . LEU A 1 319 ? -80.407 -54.014 165.106 1.00 20.21 319 LEU A CA 1
ATOM 2382 C C . LEU A 1 319 ? -81.032 -54.541 166.389 1.00 19.27 319 LEU A C 1
ATOM 2383 O O . LEU A 1 319 ? -81.008 -55.752 166.650 1.00 19.02 319 LEU A O 1
ATOM 2388 N N . HIS A 1 320 ? -81.592 -53.651 167.208 1.00 19.10 320 HIS A N 1
ATOM 2389 C CA . HIS A 1 320 ? -82.201 -54.112 168.448 1.00 19.30 320 HIS A CA 1
ATOM 2390 C C . HIS A 1 320 ? -83.421 -54.972 168.162 1.00 19.88 320 HIS A C 1
ATOM 2391 O O . HIS A 1 320 ? -83.668 -55.960 168.860 1.00 19.50 320 HIS A O 1
ATOM 2398 N N . HIS A 1 321 ? -84.176 -54.631 167.112 1.00 19.34 321 HIS A N 1
ATOM 2399 C CA . HIS A 1 321 ? -85.298 -55.468 166.701 1.00 21.71 321 HIS A CA 1
ATOM 2400 C C . HIS A 1 321 ? -84.823 -56.865 166.305 1.00 20.90 321 HIS A C 1
ATOM 2401 O O . HIS A 1 321 ? -85.454 -57.869 166.657 1.00 21.11 321 HIS A O 1
ATOM 2408 N N . GLN A 1 322 ? -83.690 -56.949 165.605 1.00 19.74 322 GLN A N 1
ATOM 2409 C CA . GLN A 1 322 ? -83.117 -58.248 165.270 1.00 19.13 322 GLN A CA 1
ATOM 2410 C C . GLN A 1 322 ? -82.694 -59.008 166.518 1.00 19.25 322 GLN A C 1
ATOM 2411 O O . GLN A 1 322 ? -82.828 -60.238 166.585 1.00 19.85 322 GLN A O 1
ATOM 2417 N N . VAL A 1 323 ? -82.162 -58.296 167.516 1.00 19.26 323 VAL A N 1
ATOM 2418 C CA . VAL A 1 323 ? -81.786 -58.950 168.769 1.00 19.37 323 VAL A CA 1
ATOM 2419 C C . VAL A 1 323 ? -83.022 -59.501 169.467 1.00 19.58 323 VAL A C 1
ATOM 2420 O O . VAL A 1 323 ? -83.042 -60.653 169.927 1.00 19.66 323 VAL A O 1
ATOM 2424 N N . GLU A 1 324 ? -84.069 -58.674 169.570 1.00 19.67 324 GLU A N 1
ATOM 2425 C CA . GLU A 1 324 ? -85.276 -59.092 170.276 1.00 20.24 324 GLU A CA 1
ATOM 2426 C C . GLU A 1 324 ? -85.935 -60.273 169.574 1.00 19.96 324 GLU A C 1
ATOM 2427 O O . GLU A 1 324 ? -86.433 -61.195 170.231 1.00 21.97 324 GLU A O 1
ATOM 2433 N N . LYS A 1 325 ? -85.953 -60.260 168.243 1.00 20.26 325 LYS A N 1
ATOM 2434 C CA . LYS A 1 325 ? -86.494 -61.405 167.519 1.00 22.19 325 LYS A CA 1
ATOM 2435 C C . LYS A 1 325 ? -85.687 -62.664 167.804 1.00 21.84 325 LYS A C 1
ATOM 2436 O O . LYS A 1 325 ? -86.256 -63.742 168.016 1.00 20.92 325 LYS A O 1
ATOM 2442 N N . THR A 1 326 ? -84.361 -62.548 167.838 1.00 19.63 326 THR A N 1
ATOM 2443 C CA . THR A 1 326 ? -83.542 -63.740 168.031 1.00 19.76 326 THR A CA 1
ATOM 2444 C C . THR A 1 326 ? -83.728 -64.312 169.427 1.00 20.85 326 THR A C 1
ATOM 2445 O O . THR A 1 326 ? -83.766 -65.537 169.604 1.00 20.69 326 THR A O 1
ATOM 2449 N N . LEU A 1 327 ? -83.853 -63.438 170.431 1.00 20.81 327 LEU A N 1
ATOM 2450 C CA . LEU A 1 327 ? -84.124 -63.900 171.787 1.00 20.09 327 LEU A CA 1
ATOM 2451 C C . LEU A 1 327 ? -85.492 -64.563 171.873 1.00 23.41 327 LEU A C 1
ATOM 2452 O O . LEU A 1 327 ? -85.638 -65.622 172.499 1.00 20.91 327 LEU A O 1
ATOM 2457 N N . ALA A 1 328 ? -86.504 -63.966 171.229 1.00 20.77 328 ALA A N 1
ATOM 2458 C CA . ALA A 1 328 ? -87.840 -64.561 171.235 1.00 24.29 328 ALA A CA 1
ATOM 2459 C C . ALA A 1 328 ? -87.857 -65.921 170.547 1.00 23.28 328 ALA A C 1
ATOM 2460 O O . ALA A 1 328 ? -88.709 -66.764 170.857 1.00 24.22 328 ALA A O 1
ATOM 2462 N N . GLN A 1 329 ? -86.927 -66.152 169.620 1.00 23.18 329 GLN A N 1
ATOM 2463 C CA . GLN A 1 329 ? -86.822 -67.418 168.908 1.00 23.40 329 GLN A CA 1
ATOM 2464 C C . GLN A 1 329 ? -86.101 -68.487 169.713 1.00 24.35 329 GLN A C 1
ATOM 2465 O O . GLN A 1 329 ? -86.115 -69.657 169.313 1.00 24.02 329 GLN A O 1
ATOM 2471 N N . GLY A 1 330 ? -85.492 -68.124 170.840 1.00 23.01 330 GLY A N 1
ATOM 2472 C CA . GLY A 1 330 ? -84.869 -69.096 171.727 1.00 24.57 330 GLY A CA 1
ATOM 2473 C C . GLY A 1 330 ? -83.398 -68.875 172.037 1.00 22.86 330 GLY A C 1
ATOM 2474 O O . GLY A 1 330 ? -82.832 -69.664 172.805 1.00 22.39 330 GLY A O 1
ATOM 2475 N N . ALA A 1 331 ? -82.734 -67.856 171.491 1.00 20.05 331 ALA A N 1
ATOM 2476 C CA . ALA A 1 331 ? -81.347 -67.598 171.857 1.00 20.82 331 ALA A CA 1
ATOM 2477 C C . ALA A 1 331 ? -81.263 -67.084 173.294 1.00 20.08 331 ALA A C 1
ATOM 2478 O O . ALA A 1 331 ? -82.263 -66.693 173.896 1.00 20.54 331 ALA A O 1
ATOM 2480 N N . ARG A 1 332 ? -80.049 -67.096 173.845 1.00 20.04 332 ARG A N 1
ATOM 2481 C CA . ARG A 1 332 ? -79.790 -66.604 175.195 1.00 20.32 332 ARG A CA 1
ATOM 2482 C C . ARG A 1 332 ? -78.942 -65.338 175.142 1.00 20.04 332 ARG A C 1
ATOM 2483 O O . ARG A 1 332 ? -77.994 -65.251 174.360 1.00 19.88 332 ARG A O 1
ATOM 2491 N N . LEU A 1 333 ? -79.262 -64.372 176.001 1.00 20.25 333 LEU A N 1
ATOM 2492 C CA . LEU A 1 333 ? -78.507 -63.123 176.083 1.00 20.07 333 LEU A CA 1
ATOM 2493 C C . LEU A 1 333 ? -77.371 -63.272 177.092 1.00 20.91 333 LEU A C 1
ATOM 2494 O O . LEU A 1 333 ? -77.623 -63.526 178.280 1.00 20.30 333 LEU A O 1
ATOM 2499 N N . LEU A 1 334 ? -76.123 -63.118 176.626 1.00 19.98 334 LEU A N 1
ATOM 2500 C CA . LEU A 1 334 ? -74.963 -63.208 177.509 1.00 20.14 334 LEU A CA 1
ATOM 2501 C C . LEU A 1 334 ? -74.315 -61.864 177.824 1.00 20.01 334 LEU A C 1
ATOM 2502 O O . LEU A 1 334 ? -73.501 -61.792 178.753 1.00 20.10 334 LEU A O 1
ATOM 2507 N N . LEU A 1 335 ? -74.643 -60.806 177.085 1.00 19.91 335 LEU A N 1
ATOM 2508 C CA . LEU A 1 335 ? -74.006 -59.513 177.283 1.00 19.89 335 LEU A CA 1
ATOM 2509 C C . LEU A 1 335 ? -74.784 -58.475 176.491 1.00 19.81 335 LEU A C 1
ATOM 2510 O O . LEU A 1 335 ? -75.233 -58.760 175.381 1.00 19.69 335 LEU A O 1
ATOM 2515 N N . GLY A 1 336 ? -74.960 -57.291 177.076 1.00 19.89 336 GLY A N 1
ATOM 2516 C CA . GLY A 1 336 ? -75.526 -56.179 176.314 1.00 19.81 336 GLY A CA 1
ATOM 2517 C C . GLY A 1 336 ? -76.991 -56.387 175.984 1.00 19.85 336 GLY A C 1
ATOM 2518 O O . GLY A 1 336 ? -77.784 -56.842 176.811 1.00 20.02 336 GLY A O 1
ATOM 2519 N N . GLY A 1 337 ? -77.365 -56.033 174.751 1.00 19.71 337 GLY A N 1
ATOM 2520 C CA . GLY A 1 337 ? -78.704 -56.313 174.276 1.00 19.74 337 GLY A CA 1
ATOM 2521 C C . GLY A 1 337 ? -79.771 -55.318 174.682 1.00 20.90 337 GLY A C 1
ATOM 2522 O O . GLY A 1 337 ? -80.948 -55.687 174.749 1.00 21.18 337 GLY A O 1
ATOM 2523 N N . GLU A 1 338 ? -79.408 -54.071 174.968 1.00 19.88 338 GLU A N 1
ATOM 2524 C CA . GLU A 1 338 ? -80.419 -53.040 175.167 1.00 23.02 338 GLU A CA 1
ATOM 2525 C C . GLU A 1 338 ? -79.892 -51.708 174.660 1.00 24.08 338 GLU A C 1
ATOM 2526 O O . GLU A 1 338 ? -78.701 -51.422 174.780 1.00 23.41 338 GLU A O 1
ATOM 2532 N N . LYS A 1 339 ? -80.780 -50.906 174.079 1.00 20.98 339 LYS A N 1
ATOM 2533 C CA . LYS A 1 339 ? -80.399 -49.560 173.672 1.00 22.32 339 LYS A CA 1
ATOM 2534 C C . LYS A 1 339 ? -80.023 -48.736 174.894 1.00 28.41 339 LYS A C 1
ATOM 2535 O O . LYS A 1 339 ? -80.703 -48.777 175.922 1.00 30.09 339 LYS A O 1
ATOM 2541 N N . MET A 1 340 ? -78.934 -47.989 174.792 1.00 25.54 340 MET A N 1
ATOM 2542 C CA . MET A 1 340 ? -78.566 -47.102 175.885 1.00 26.77 340 MET A CA 1
ATOM 2543 C C . MET A 1 340 ? -79.477 -45.881 175.875 1.00 28.04 340 MET A C 1
ATOM 2544 O O . MET A 1 340 ? -79.790 -45.332 174.819 1.00 27.17 340 MET A O 1
ATOM 2549 N N . ALA A 1 341 ? -79.928 -45.473 177.055 1.00 28.26 341 ALA A N 1
ATOM 2550 C CA . ALA A 1 341 ? -80.721 -44.258 177.136 1.00 33.44 341 ALA A CA 1
ATOM 2551 C C . ALA A 1 341 ? -79.856 -43.040 176.822 1.00 30.78 341 ALA A C 1
ATOM 2552 O O . ALA A 1 341 ? -78.629 -43.064 176.950 1.00 33.03 341 ALA A O 1
ATOM 2554 N N . GLY A 1 342 ? -80.513 -41.965 176.416 1.00 31.63 342 GLY A N 1
ATOM 2555 C CA . GLY A 1 342 ? -79.853 -40.697 176.194 1.00 30.25 342 GLY A CA 1
ATOM 2556 C C . GLY A 1 342 ? -79.935 -40.257 174.746 1.00 27.31 342 GLY A C 1
ATOM 2557 O O . GLY A 1 342 ? -80.536 -40.910 173.894 1.00 27.40 342 GLY A O 1
ATOM 2558 N N . ALA A 1 343 ? -79.307 -39.111 174.484 1.00 27.03 343 ALA A N 1
ATOM 2559 C CA . ALA A 1 343 ? -79.383 -38.500 173.164 1.00 26.20 343 ALA A CA 1
ATOM 2560 C C . ALA A 1 343 ? -78.499 -39.192 172.134 1.00 24.25 343 ALA A C 1
ATOM 2561 O O . ALA A 1 343 ? -78.736 -39.029 170.933 1.00 27.89 343 ALA A O 1
ATOM 2563 N N . GLY A 1 344 ? -77.488 -39.940 172.572 1.00 24.11 344 GLY A N 1
ATOM 2564 C CA . GLY A 1 344 ? -76.598 -40.600 171.644 1.00 24.33 344 GLY A CA 1
ATOM 2565 C C . GLY A 1 344 ? -77.139 -41.933 171.160 1.00 23.16 344 GLY A C 1
ATOM 2566 O O . GLY A 1 344 ? -77.994 -42.558 171.779 1.00 25.58 344 GLY A O 1
ATOM 2567 N N . ASN A 1 345 ? -76.599 -42.388 170.036 1.00 19.67 345 ASN A N 1
ATOM 2568 C CA . ASN A 1 345 ? -77.060 -43.618 169.396 1.00 19.11 345 ASN A CA 1
ATOM 2569 C C . ASN A 1 345 ? -76.244 -44.835 169.837 1.00 19.09 345 ASN A C 1
ATOM 2570 O O . ASN A 1 345 ? -75.732 -45.590 169.002 1.00 18.94 345 ASN A O 1
ATOM 2575 N N . TYR A 1 346 ? -76.120 -45.056 171.147 1.00 19.62 346 TYR A N 1
ATOM 2576 C CA . TYR A 1 346 ? -75.206 -46.072 171.661 1.00 19.25 346 TYR A CA 1
ATOM 2577 C C . TYR A 1 346 ? -75.887 -47.432 171.808 1.00 19.80 346 TYR A C 1
ATOM 2578 O O . TYR A 1 346 ? -77.000 -47.531 172.336 1.00 20.58 346 TYR A O 1
ATOM 2587 N N . TYR A 1 347 ? -75.200 -48.479 171.351 1.00 19.17 347 TYR A N 1
ATOM 2588 C CA . TYR A 1 347 ? -75.618 -49.858 171.580 1.00 19.21 347 TYR A CA 1
ATOM 2589 C C . TYR A 1 347 ? -74.416 -50.618 172.128 1.00 19.21 347 TYR A C 1
ATOM 2590 O O . TYR A 1 347 ? -73.333 -50.586 171.522 1.00 19.09 347 TYR A O 1
ATOM 2599 N N . PRO A 1 348 ? -74.552 -51.307 173.259 1.00 19.36 348 PRO A N 1
ATOM 2600 C CA . PRO A 1 348 ? -73.384 -51.898 173.921 1.00 19.40 348 PRO A CA 1
ATOM 2601 C C . PRO A 1 348 ? -72.914 -53.155 173.215 1.00 19.28 348 PRO A C 1
ATOM 2602 O O . PRO A 1 348 ? -73.694 -53.796 172.490 1.00 19.22 348 PRO A O 1
ATOM 2606 N N . PRO A 1 349 ? -71.665 -53.568 173.447 1.00 19.27 349 PRO A N 1
ATOM 2607 C CA . PRO A 1 349 ? -71.225 -54.886 172.975 1.00 19.89 349 PRO A CA 1
ATOM 2608 C C . PRO A 1 349 ? -72.165 -55.964 173.484 1.00 19.29 349 PRO A C 1
ATOM 2609 O O . PRO A 1 349 ? -72.492 -56.027 174.673 1.00 19.46 349 PRO A O 1
ATOM 2613 N N . THR A 1 350 ? -72.619 -56.803 172.564 1.00 19.20 350 THR A N 1
ATOM 2614 C CA . THR A 1 350 ? -73.711 -57.726 172.818 1.00 19.28 350 THR A CA 1
ATOM 2615 C C . THR A 1 350 ? -73.310 -59.113 172.343 1.00 19.23 350 THR A C 1
ATOM 2616 O O . THR A 1 350 ? -72.606 -59.251 171.338 1.00 19.09 350 THR A O 1
ATOM 2620 N N . VAL A 1 351 ? -73.733 -60.136 173.085 1.00 19.35 351 VAL A N 1
ATOM 2621 C CA . VAL A 1 351 ? -73.436 -61.525 172.755 1.00 19.33 351 VAL A CA 1
ATOM 2622 C C . VAL A 1 351 ? -74.711 -62.340 172.882 1.00 19.43 351 VAL A C 1
ATOM 2623 O O . VAL A 1 351 ? -75.359 -62.323 173.938 1.00 19.58 351 VAL A O 1
ATOM 2627 N N . LEU A 1 352 ? -75.054 -63.064 171.815 1.00 19.34 352 LEU A N 1
ATOM 2628 C CA . LEU A 1 352 ? -76.158 -64.019 171.808 1.00 19.43 352 LEU A CA 1
ATOM 2629 C C . LEU A 1 352 ? -75.614 -65.432 171.633 1.00 19.43 352 LEU A C 1
ATOM 2630 O O . LEU A 1 352 ? -74.819 -65.687 170.718 1.00 19.52 352 LEU A O 1
ATOM 2635 N N . ALA A 1 353 ? -76.069 -66.346 172.484 1.00 19.58 353 ALA A N 1
ATOM 2636 C CA . ALA A 1 353 ? -75.715 -67.758 172.404 1.00 20.83 353 ALA A CA 1
ATOM 2637 C C . ALA A 1 353 ? -76.946 -68.590 172.056 1.00 20.77 353 ALA A C 1
ATOM 2638 O O . ALA A 1 353 ? -78.076 -68.095 172.035 1.00 20.96 353 ALA A O 1
ATOM 2640 N N . ASN A 1 354 ? -76.714 -69.882 171.818 1.00 20.78 354 ASN A N 1
ATOM 2641 C CA . ASN A 1 354 ? -77.762 -70.791 171.343 1.00 20.39 354 ASN A CA 1
ATOM 2642 C C . ASN A 1 354 ? -78.451 -70.223 170.109 1.00 21.83 354 ASN A C 1
ATOM 2643 O O . ASN A 1 354 ? -79.675 -70.280 169.968 1.00 21.94 354 ASN A O 1
ATOM 2648 N N . VAL A 1 355 ? -77.662 -69.649 169.206 1.00 21.17 355 VAL A N 1
ATOM 2649 C CA . VAL A 1 355 ? -78.187 -69.165 167.937 1.00 19.78 355 VAL A CA 1
ATOM 2650 C C . VAL A 1 355 ? -78.187 -70.340 166.967 1.00 22.92 355 VAL A C 1
ATOM 2651 O O . VAL A 1 355 ? -77.135 -70.929 166.700 1.00 23.42 355 VAL A O 1
ATOM 2655 N N . THR A 1 356 ? -79.366 -70.699 166.469 1.00 20.79 356 THR A N 1
ATOM 2656 C CA . THR A 1 356 ? -79.513 -71.790 165.512 1.00 22.86 356 THR A CA 1
ATOM 2657 C C . THR A 1 356 ? -79.726 -71.236 164.110 1.00 25.05 356 THR A C 1
ATOM 2658 O O . THR A 1 356 ? -80.034 -70.053 163.941 1.00 21.74 356 THR A O 1
ATOM 2662 N N . PRO A 1 357 ? -79.557 -72.061 163.067 1.00 25.24 357 PRO A N 1
ATOM 2663 C CA . PRO A 1 357 ? -79.649 -71.536 161.694 1.00 23.37 357 PRO A CA 1
ATOM 2664 C C . PRO A 1 357 ? -81.004 -70.968 161.321 1.00 24.57 357 PRO A C 1
ATOM 2665 O O . PRO A 1 357 ? -81.100 -70.278 160.299 1.00 25.24 357 PRO A O 1
ATOM 2669 N N . GLU A 1 358 ? -82.047 -71.230 162.101 1.00 24.05 358 GLU A N 1
ATOM 2670 C CA . GLU A 1 358 ? -83.363 -70.696 161.787 1.00 24.55 358 GLU A CA 1
ATOM 2671 C C . GLU A 1 358 ? -83.566 -69.280 162.307 1.00 25.59 358 GLU A C 1
ATOM 2672 O O . GLU A 1 358 ? -84.571 -68.648 161.962 1.00 25.65 358 GLU A O 1
ATOM 2678 N N . MET A 1 359 ? -82.634 -68.761 163.097 1.00 21.94 359 MET A N 1
ATOM 2679 C CA . MET A 1 359 ? -82.858 -67.529 163.837 1.00 20.69 359 MET A CA 1
ATOM 2680 C C . MET A 1 359 ? -82.413 -66.299 163.055 1.00 19.16 359 MET A C 1
ATOM 2681 O O . MET A 1 359 ? -81.519 -66.352 162.215 1.00 19.49 359 MET A O 1
ATOM 2686 N N . THR A 1 360 ? -83.027 -65.166 163.403 1.00 19.19 360 THR A N 1
ATOM 2687 C CA . THR A 1 360 ? -82.755 -63.904 162.722 1.00 20.27 360 THR A CA 1
ATOM 2688 C C . THR A 1 360 ? -81.267 -63.562 162.709 1.00 20.37 360 THR A C 1
ATOM 2689 O O . THR A 1 360 ? -80.718 -63.188 161.670 1.00 18.83 360 THR A O 1
ATOM 2693 N N . ALA A 1 361 ? -80.591 -63.684 163.855 1.00 19.68 361 ALA A N 1
ATOM 2694 C CA . ALA A 1 361 ? -79.187 -63.279 163.911 1.00 19.02 361 ALA A CA 1
ATOM 2695 C C . ALA A 1 361 ? -78.258 -64.208 163.140 1.00 20.10 361 ALA A C 1
ATOM 2696 O O . ALA A 1 361 ? -77.097 -63.842 162.924 1.00 19.28 361 ALA A O 1
ATOM 2698 N N . PHE A 1 362 ? -78.733 -65.389 162.729 1.00 19.58 362 PHE A N 1
ATOM 2699 C CA . PHE A 1 362 ? -77.968 -66.284 161.866 1.00 18.71 362 PHE A CA 1
ATOM 2700 C C . PHE A 1 362 ? -78.236 -66.035 160.385 1.00 20.67 362 PHE A C 1
ATOM 2701 O O . PHE A 1 362 ? -77.338 -66.228 159.557 1.00 22.44 362 PHE A O 1
ATOM 2709 N N . ARG A 1 363 ? -79.441 -65.584 160.032 1.00 20.20 363 ARG A N 1
ATOM 2710 C CA . ARG A 1 363 ? -79.832 -65.461 158.634 1.00 20.34 363 ARG A CA 1
ATOM 2711 C C . ARG A 1 363 ? -79.692 -64.056 158.067 1.00 20.17 363 ARG A C 1
ATOM 2712 O O . ARG A 1 363 ? -79.584 -63.919 156.844 1.00 22.31 363 ARG A O 1
ATOM 2720 N N . GLU A 1 364 ? -79.684 -63.020 158.903 1.00 20.26 364 GLU A N 1
ATOM 2721 C CA . GLU A 1 364 ? -79.552 -61.643 158.439 1.00 19.16 364 GLU A CA 1
ATOM 2722 C C . GLU A 1 364 ? -78.205 -61.064 158.856 1.00 19.43 364 GLU A C 1
ATOM 2723 O O . GLU A 1 364 ? -77.587 -61.512 159.833 1.00 18.30 364 GLU A O 1
ATOM 2729 N N . GLU A 1 365 ? -77.758 -60.050 158.112 1.00 18.12 365 GLU A N 1
ATOM 2730 C CA . GLU A 1 365 ? -76.547 -59.327 158.483 1.00 19.63 365 GLU A CA 1
ATOM 2731 C C . GLU A 1 365 ? -76.817 -58.513 159.745 1.00 18.46 365 GLU A C 1
ATOM 2732 O O . GLU A 1 365 ? -77.757 -57.710 159.789 1.00 21.06 365 GLU A O 1
ATOM 2738 N N . MET A 1 366 ? -75.998 -58.727 160.768 1.00 18.18 366 MET A N 1
ATOM 2739 C CA . MET A 1 366 ? -76.096 -58.006 162.037 1.00 18.27 366 MET A CA 1
ATOM 2740 C C . MET A 1 366 ? -75.037 -56.908 161.989 1.00 18.18 366 MET A C 1
ATOM 2741 O O . MET A 1 366 ? -73.879 -57.126 162.346 1.00 18.17 366 MET A O 1
ATOM 2746 N N . PHE A 1 367 ? -75.440 -55.720 161.512 1.00 18.13 367 PHE A N 1
ATOM 2747 C CA . PHE A 1 367 ? -74.494 -54.647 161.183 1.00 18.04 367 PHE A CA 1
ATOM 2748 C C . PHE A 1 367 ? -74.323 -53.688 162.365 1.00 18.17 367 PHE A C 1
ATOM 2749 O O . PHE A 1 367 ? -74.618 -52.497 162.308 1.00 18.33 367 PHE A O 1
ATOM 2757 N N . GLY A 1 368 ? -73.800 -54.253 163.442 1.00 18.21 368 GLY A N 1
ATOM 2758 C CA . GLY A 1 368 ? -73.623 -53.560 164.699 1.00 18.32 368 GLY A CA 1
ATOM 2759 C C . GLY A 1 368 ? -72.953 -54.513 165.664 1.00 18.40 368 GLY A C 1
ATOM 2760 O O . GLY A 1 368 ? -72.600 -55.640 165.302 1.00 18.37 368 GLY A O 1
ATOM 2761 N N . PRO A 1 369 ? -72.784 -54.092 166.913 1.00 18.53 369 PRO A N 1
ATOM 2762 C CA . PRO A 1 369 ? -71.918 -54.834 167.849 1.00 18.60 369 PRO A CA 1
ATOM 2763 C C . PRO A 1 369 ? -72.629 -55.997 168.537 1.00 18.72 369 PRO A C 1
ATOM 2764 O O . PRO A 1 369 ? -72.799 -56.011 169.762 1.00 18.86 369 PRO A O 1
ATOM 2768 N N . VAL A 1 370 ? -73.058 -56.982 167.744 1.00 18.66 370 VAL A N 1
ATOM 2769 C CA . VAL A 1 370 ? -73.816 -58.130 168.244 1.00 18.77 370 VAL A CA 1
ATOM 2770 C C . VAL A 1 370 ? -73.174 -59.403 167.714 1.00 18.71 370 VAL A C 1
ATOM 2771 O O . VAL A 1 370 ? -73.249 -59.688 166.511 1.00 18.60 370 VAL A O 1
ATOM 2775 N N . ALA A 1 371 ? -72.582 -60.193 168.610 1.00 18.80 371 ALA A N 1
ATOM 2776 C CA . ALA A 1 371 ? -71.990 -61.471 168.233 1.00 18.78 371 ALA A CA 1
ATOM 2777 C C . ALA A 1 371 ? -73.024 -62.582 168.364 1.00 18.86 371 ALA A C 1
ATOM 2778 O O . ALA A 1 371 ? -73.737 -62.651 169.366 1.00 19.00 371 ALA A O 1
ATOM 2780 N N . ALA A 1 372 ? -73.115 -63.443 167.351 1.00 18.79 372 ALA A N 1
ATOM 2781 C CA . ALA A 1 372 ? -73.951 -64.635 167.421 1.00 18.88 372 ALA A CA 1
ATOM 2782 C C . ALA A 1 372 ? -73.055 -65.854 167.563 1.00 18.91 372 ALA A C 1
ATOM 2783 O O . ALA A 1 372 ? -72.096 -66.004 166.802 1.00 20.54 372 ALA A O 1
ATOM 2785 N N . ILE A 1 373 ? -73.364 -66.729 168.520 1.00 19.05 373 ILE A N 1
ATOM 2786 C CA . ILE A 1 373 ? -72.561 -67.923 168.770 1.00 19.09 373 ILE A CA 1
ATOM 2787 C C . ILE A 1 373 ? -73.416 -69.162 168.536 1.00 20.63 373 ILE A C 1
ATOM 2788 O O . ILE A 1 373 ? -74.488 -69.309 169.133 1.00 19.43 373 ILE A O 1
ATOM 2793 N N . THR A 1 374 ? -72.926 -70.046 167.670 1.00 19.24 374 THR A N 1
ATOM 2794 C CA . THR A 1 374 ? -73.582 -71.281 167.256 1.00 22.11 374 THR A CA 1
ATOM 2795 C C . THR A 1 374 ? -72.643 -72.446 167.538 1.00 21.49 374 THR A C 1
ATOM 2796 O O . THR A 1 374 ? -71.443 -72.358 167.245 1.00 19.38 374 THR A O 1
ATOM 2800 N N . ILE A 1 375 ? -73.181 -73.539 168.108 1.00 21.42 375 ILE A N 1
ATOM 2801 C CA . ILE A 1 375 ? -72.380 -74.721 168.437 1.00 21.35 375 ILE A CA 1
ATOM 2802 C C . ILE A 1 375 ? -72.391 -75.693 167.267 1.00 22.56 375 ILE A C 1
ATOM 2803 O O . ILE A 1 375 ? -73.461 -76.091 166.794 1.00 23.68 375 ILE A O 1
ATOM 2808 N N . ALA A 1 376 ? -71.201 -76.116 166.837 1.00 23.37 376 ALA A N 1
ATOM 2809 C CA . ALA A 1 376 ? -71.034 -77.105 165.776 1.00 22.06 376 ALA A CA 1
ATOM 2810 C C . ALA A 1 376 ? -70.655 -78.462 166.367 1.00 23.51 376 ALA A C 1
ATOM 2811 O O . ALA A 1 376 ? -69.839 -78.535 167.287 1.00 24.05 376 ALA A O 1
ATOM 2813 N N . LYS A 1 377 ? -71.220 -79.540 165.805 1.00 24.51 377 LYS A N 1
ATOM 2814 C CA . LYS A 1 377 ? -70.951 -80.875 166.345 1.00 28.13 377 LYS A CA 1
ATOM 2815 C C . LYS A 1 377 ? -69.531 -81.343 166.045 1.00 27.83 377 LYS A C 1
ATOM 2816 O O . LYS A 1 377 ? -68.929 -82.060 166.858 1.00 26.23 377 LYS A O 1
ATOM 2822 N N . ASP A 1 378 ? -68.988 -80.949 164.902 1.00 24.15 378 ASP A N 1
ATOM 2823 C CA . ASP A 1 378 ? -67.649 -81.321 164.456 1.00 24.78 378 ASP A CA 1
ATOM 2824 C C . ASP A 1 378 ? -67.289 -80.385 163.303 1.00 23.78 378 ASP A C 1
ATOM 2825 O O . ASP A 1 378 ? -68.062 -79.490 162.952 1.00 22.33 378 ASP A O 1
ATOM 2830 N N . ALA A 1 379 ? -66.113 -80.610 162.705 1.00 24.59 379 ALA A N 1
ATOM 2831 C CA . ALA A 1 379 ? -65.625 -79.716 161.651 1.00 25.83 379 ALA A CA 1
ATOM 2832 C C . ALA A 1 379 ? -66.521 -79.743 160.413 1.00 27.06 379 ALA A C 1
ATOM 2833 O O . ALA A 1 379 ? -66.699 -78.718 159.738 1.00 24.46 379 ALA A O 1
ATOM 2835 N N . GLU A 1 380 ? -67.064 -80.914 160.072 1.00 25.45 380 GLU A N 1
ATOM 2836 C CA . GLU A 1 380 ? -67.934 -80.984 158.903 1.00 27.27 380 GLU A CA 1
ATOM 2837 C C . GLU A 1 380 ? -69.222 -80.205 159.131 1.00 25.24 380 GLU A C 1
ATOM 2838 O O . GLU A 1 380 ? -69.696 -79.505 158.231 1.00 22.97 380 GLU A O 1
ATOM 2844 N N . HIS A 1 381 ? -69.790 -80.302 160.335 1.00 25.28 381 HIS A N 1
ATOM 2845 C CA . HIS A 1 381 ? -70.956 -79.494 160.684 1.00 24.85 381 HIS A CA 1
ATOM 2846 C C . HIS A 1 381 ? -70.622 -78.006 160.651 1.00 21.58 381 HIS A C 1
ATOM 2847 O O . HIS A 1 381 ? -71.427 -77.189 160.184 1.00 21.84 381 HIS A O 1
ATOM 2854 N N . ALA A 1 382 ? -69.428 -77.637 161.121 1.00 22.55 382 ALA A N 1
ATOM 2855 C CA . ALA A 1 382 ? -69.039 -76.227 161.129 1.00 22.80 382 ALA A CA 1
ATOM 2856 C C . ALA A 1 382 ? -68.994 -75.666 159.718 1.00 22.27 382 ALA A C 1
ATOM 2857 O O . ALA A 1 382 ? -69.449 -74.543 159.470 1.00 20.76 382 ALA A O 1
ATOM 2859 N N . LEU A 1 383 ? -68.438 -76.434 158.783 1.00 21.24 383 LEU A N 1
ATOM 2860 C CA . LEU A 1 383 ? -68.415 -76.014 157.388 1.00 20.88 383 LEU A CA 1
ATOM 2861 C C . LEU A 1 383 ? -69.829 -75.876 156.836 1.00 20.64 383 LEU A C 1
ATOM 2862 O O . LEU A 1 383 ? -70.141 -74.909 156.129 1.00 20.76 383 LEU A O 1
ATOM 2867 N N . GLU A 1 384 ? -70.692 -76.845 157.140 1.00 20.83 384 GLU A N 1
ATOM 2868 C CA . GLU A 1 384 ? -72.083 -76.789 156.707 1.00 22.14 384 GLU A CA 1
ATOM 2869 C C . GLU A 1 384 ? -72.779 -75.544 157.247 1.00 22.79 384 GLU A C 1
ATOM 2870 O O . GLU A 1 384 ? -73.455 -74.824 156.502 1.00 20.88 384 GLU A O 1
ATOM 2876 N N . LEU A 1 385 ? -72.619 -75.274 158.548 1.00 20.13 385 LEU A N 1
ATOM 2877 C CA . LEU A 1 385 ? -73.196 -74.069 159.135 1.00 18.76 385 LEU A CA 1
ATOM 2878 C C . LEU A 1 385 ? -72.615 -72.809 158.500 1.00 19.18 385 LEU A C 1
ATOM 2879 O O . LEU A 1 385 ? -73.342 -71.841 158.237 1.00 19.83 385 LEU A O 1
ATOM 2884 N N . ALA A 1 386 ? -71.303 -72.790 158.269 1.00 18.54 386 ALA A N 1
ATOM 2885 C CA . ALA A 1 386 ? -70.683 -71.604 157.690 1.00 19.58 386 ALA A CA 1
ATOM 2886 C C . ALA A 1 386 ? -71.267 -71.281 156.317 1.00 21.02 386 ALA A C 1
ATOM 2887 O O . ALA A 1 386 ? -71.518 -70.111 156.005 1.00 19.90 386 ALA A O 1
ATOM 2889 N N . ASN A 1 387 ? -71.489 -72.303 155.481 1.00 18.38 387 ASN A N 1
ATOM 2890 C CA . ASN A 1 387 ? -71.997 -72.080 154.129 1.00 21.12 387 ASN A CA 1
ATOM 2891 C C . ASN A 1 387 ? -73.511 -71.913 154.069 1.00 21.90 387 ASN A C 1
ATOM 2892 O O . ASN A 1 387 ? -74.039 -71.587 152.999 1.00 20.50 387 ASN A O 1
ATOM 2897 N N . ASP A 1 388 ? -74.222 -72.138 155.175 1.00 18.57 388 ASP A N 1
ATOM 2898 C CA . ASP A 1 388 ? -75.679 -72.010 155.214 1.00 20.63 388 ASP A CA 1
ATOM 2899 C C . ASP A 1 388 ? -76.041 -70.537 155.418 1.00 22.19 388 ASP A C 1
ATOM 2900 O O . ASP A 1 388 ? -76.500 -70.108 156.482 1.00 22.03 388 ASP A O 1
ATOM 2905 N N . SER A 1 389 ? -75.816 -69.756 154.363 1.00 20.79 389 SER A N 1
ATOM 2906 C CA . SER A 1 389 ? -76.012 -68.313 154.387 1.00 20.49 389 SER A CA 1
ATOM 2907 C C . SER A 1 389 ? -76.262 -67.826 152.966 1.00 21.56 389 SER A C 1
ATOM 2908 O O . SER A 1 389 ? -75.743 -68.400 152.009 1.00 21.05 389 SER A O 1
ATOM 2911 N N . GLU A 1 390 ? -77.066 -66.767 152.833 1.00 21.72 390 GLU A N 1
ATOM 2912 C CA . GLU A 1 390 ? -77.170 -66.097 151.537 1.00 22.33 390 GLU A CA 1
ATOM 2913 C C . GLU A 1 390 ? -75.918 -65.300 151.216 1.00 22.03 390 GLU A C 1
ATOM 2914 O O . GLU A 1 390 ? -75.671 -65.003 150.038 1.00 22.23 390 GLU A O 1
ATOM 2920 N N . PHE A 1 391 ? -75.131 -64.950 152.234 1.00 20.02 391 PHE A N 1
ATOM 2921 C CA . PHE A 1 391 ? -73.934 -64.135 152.091 1.00 20.84 391 PHE A CA 1
ATOM 2922 C C . PHE A 1 391 ? -72.713 -65.006 151.820 1.00 20.83 391 PHE A C 1
ATOM 2923 O O . PHE A 1 391 ? -72.709 -66.217 152.062 1.00 21.69 391 PHE A O 1
ATOM 2931 N N . GLY A 1 392 ? -71.655 -64.364 151.333 1.00 18.41 392 GLY A N 1
ATOM 2932 C CA . GLY A 1 392 ? -70.424 -65.094 151.092 1.00 19.02 392 GLY A CA 1
ATOM 2933 C C . GLY A 1 392 ? -69.229 -64.197 150.863 1.00 18.42 392 GLY A C 1
ATOM 2934 O O . GLY A 1 392 ? -68.547 -64.326 149.843 1.00 18.27 392 GLY A O 1
ATOM 2935 N N . LEU A 1 393 ? -68.951 -63.288 151.800 1.00 17.80 393 LEU A N 1
ATOM 2936 C CA . LEU A 1 393 ? -67.864 -62.334 151.599 1.00 17.79 393 LEU A CA 1
ATOM 2937 C C . LEU A 1 393 ? -66.511 -62.901 152.038 1.00 19.68 393 LEU A C 1
ATOM 2938 O O . LEU A 1 393 ? -65.587 -63.008 151.226 1.00 19.86 393 LEU A O 1
ATOM 2943 N N . SER A 1 394 ? -66.374 -63.278 153.311 1.00 19.31 394 SER A N 1
ATOM 2944 C CA A SER A 1 394 ? -65.106 -63.748 153.848 0.38 20.81 394 SER A CA 1
ATOM 2945 C CA B SER A 1 394 ? -65.114 -63.844 153.774 0.62 19.84 394 SER A CA 1
ATOM 2946 C C . SER A 1 394 ? -65.386 -64.730 154.985 1.00 20.08 394 SER A C 1
ATOM 2947 O O . SER A 1 394 ? -66.538 -64.964 155.359 1.00 17.92 394 SER A O 1
ATOM 2952 N N . ALA A 1 395 ? -64.315 -65.280 155.560 1.00 18.29 395 ALA A N 1
ATOM 2953 C CA . ALA A 1 395 ? -64.455 -66.262 156.637 1.00 17.93 395 ALA A CA 1
ATOM 2954 C C . ALA A 1 395 ? -63.140 -66.392 157.390 1.00 18.00 395 ALA A C 1
ATOM 2955 O O . ALA A 1 395 ? -62.073 -66.085 156.859 1.00 17.99 395 ALA A O 1
ATOM 2957 N N . THR A 1 396 ? -63.229 -66.890 158.632 1.00 18.10 396 THR A N 1
ATOM 2958 C CA . THR A 1 396 ? -62.061 -67.170 159.459 1.00 18.19 396 THR A CA 1
ATOM 2959 C C . THR A 1 396 ? -62.141 -68.599 159.970 1.00 18.93 396 THR A C 1
ATOM 2960 O O . THR A 1 396 ? -63.227 -69.071 160.328 1.00 19.64 396 THR A O 1
ATOM 2964 N N . ILE A 1 397 ? -60.997 -69.293 159.994 1.00 18.37 397 ILE A N 1
ATOM 2965 C CA . ILE A 1 397 ? -60.890 -70.618 160.606 1.00 18.50 397 ILE A CA 1
ATOM 2966 C C . ILE A 1 397 ? -59.737 -70.610 161.596 1.00 19.05 397 ILE A C 1
ATOM 2967 O O . ILE A 1 397 ? -58.610 -70.242 161.239 1.00 18.98 397 ILE A O 1
ATOM 2972 N N . PHE A 1 398 ? -60.010 -71.041 162.831 1.00 21.60 398 PHE A N 1
ATOM 2973 C CA . PHE A 1 398 ? -58.986 -71.212 163.853 1.00 19.40 398 PHE A CA 1
ATOM 2974 C C . PHE A 1 398 ? -58.839 -72.697 164.170 1.00 21.48 398 PHE A C 1
ATOM 2975 O O . PHE A 1 398 ? -59.774 -73.333 164.675 1.00 20.80 398 PHE A O 1
ATOM 2983 N N . THR A 1 399 ? -57.666 -73.241 163.862 1.00 21.84 399 THR A N 1
ATOM 2984 C CA . THR A 1 399 ? -57.331 -74.631 164.141 1.00 23.98 399 THR A CA 1
ATOM 2985 C C . THR A 1 399 ? -55.827 -74.793 163.961 1.00 25.19 399 THR A C 1
ATOM 2986 O O . THR A 1 399 ? -55.233 -74.147 163.096 1.00 23.49 399 THR A O 1
ATOM 2990 N N . THR A 1 400 ? -55.214 -75.638 164.788 1.00 25.77 400 THR A N 1
ATOM 2991 C CA . THR A 1 400 ? -53.797 -75.918 164.603 1.00 26.34 400 THR A CA 1
ATOM 2992 C C . THR A 1 400 ? -53.540 -76.948 163.507 1.00 28.28 400 THR A C 1
ATOM 2993 O O . THR A 1 400 ? -52.380 -77.146 163.125 1.00 29.37 400 THR A O 1
ATOM 2997 N N . ASP A 1 401 ? -54.580 -77.602 162.987 1.00 26.69 401 ASP A N 1
ATOM 2998 C CA . ASP A 1 401 ? -54.421 -78.551 161.886 1.00 24.68 401 ASP A CA 1
ATOM 2999 C C . ASP A 1 401 ? -54.504 -77.755 160.591 1.00 28.78 401 ASP A C 1
ATOM 3000 O O . ASP A 1 401 ? -55.585 -77.525 160.049 1.00 24.59 401 ASP A O 1
ATOM 3005 N N . GLU A 1 402 ? -53.342 -77.340 160.078 1.00 29.46 402 GLU A N 1
ATOM 3006 C CA . GLU A 1 402 ? -53.338 -76.489 158.892 1.00 30.63 402 GLU A CA 1
ATOM 3007 C C . GLU A 1 402 ? -53.869 -77.218 157.662 1.00 28.31 402 GLU A C 1
ATOM 3008 O O . GLU A 1 402 ? -54.519 -76.597 156.814 1.00 28.90 402 GLU A O 1
ATOM 3014 N N . THR A 1 403 ? -53.601 -78.519 157.537 1.00 29.62 403 THR A N 1
ATOM 3015 C CA . THR A 1 403 ? -54.122 -79.264 156.396 1.00 30.62 403 THR A CA 1
ATOM 3016 C C . THR A 1 403 ? -55.643 -79.232 156.376 1.00 28.77 403 THR A C 1
ATOM 3017 O O . THR A 1 403 ? -56.256 -79.014 155.327 1.00 27.56 403 THR A O 1
ATOM 3021 N N . GLN A 1 404 ? -56.266 -79.419 157.536 1.00 26.16 404 GLN A N 1
ATOM 3022 C CA . GLN A 1 404 ? -57.719 -79.340 157.630 1.00 27.07 404 GLN A CA 1
ATOM 3023 C C . GLN A 1 404 ? -58.222 -77.931 157.330 1.00 25.67 404 GLN A C 1
ATOM 3024 O O . GLN A 1 404 ? -59.259 -77.763 156.677 1.00 25.20 404 GLN A O 1
ATOM 3030 N N . ALA A 1 405 ? -57.498 -76.909 157.793 1.00 23.08 405 ALA A N 1
ATOM 3031 C CA . ALA A 1 405 ? -57.905 -75.532 157.530 1.00 22.22 405 ALA A CA 1
ATOM 3032 C C . ALA A 1 405 ? -57.909 -75.231 156.039 1.00 23.45 405 ALA A C 1
ATOM 3033 O O . ALA A 1 405 ? -58.815 -74.552 155.535 1.00 25.42 405 ALA A O 1
ATOM 3035 N N . ARG A 1 406 ? -56.894 -75.708 155.317 1.00 22.83 406 ARG A N 1
ATOM 3036 C CA . ARG A 1 406 ? -56.845 -75.431 153.885 1.00 25.12 406 ARG A CA 1
ATOM 3037 C C . ARG A 1 406 ? -57.878 -76.241 153.121 1.00 23.43 406 ARG A C 1
ATOM 3038 O O . ARG A 1 406 ? -58.413 -75.757 152.119 1.00 24.07 406 ARG A O 1
ATOM 3046 N N . GLN A 1 407 ? -58.177 -77.462 153.575 1.00 23.80 407 GLN A N 1
ATOM 3047 C CA . GLN A 1 407 ? -59.249 -78.232 152.952 1.00 25.77 407 GLN A CA 1
ATOM 3048 C C . GLN A 1 407 ? -60.594 -77.544 153.135 1.00 25.19 407 GLN A C 1
ATOM 3049 O O . GLN A 1 407 ? -61.402 -77.479 152.198 1.00 25.43 407 GLN A O 1
ATOM 3055 N N . MET A 1 408 ? -60.839 -76.999 154.329 1.00 23.44 408 MET A N 1
ATOM 3056 C CA . MET A 1 408 ? -62.083 -76.277 154.573 1.00 22.39 408 MET A CA 1
ATOM 3057 C C . MET A 1 408 ? -62.146 -74.997 153.755 1.00 22.00 408 MET A C 1
ATOM 3058 O O . MET A 1 408 ? -63.201 -74.662 153.203 1.00 23.27 408 MET A O 1
ATOM 3063 N N . ALA A 1 409 ? -61.027 -74.275 153.652 1.00 21.11 409 ALA A N 1
ATOM 3064 C CA . ALA A 1 409 ? -61.005 -73.057 152.842 1.00 23.13 409 ALA A CA 1
ATOM 3065 C C . ALA A 1 409 ? -61.465 -73.332 151.414 1.00 24.38 409 ALA A C 1
ATOM 3066 O O . ALA A 1 409 ? -62.258 -72.570 150.844 1.00 22.35 409 ALA A O 1
ATOM 3068 N N . ALA A 1 410 ? -60.991 -74.433 150.828 1.00 23.49 410 ALA A N 1
ATOM 3069 C CA . ALA A 1 410 ? -61.359 -74.773 149.459 1.00 23.48 410 ALA A CA 1
ATOM 3070 C C . ALA A 1 410 ? -62.854 -75.018 149.300 1.00 26.90 410 ALA A C 1
ATOM 3071 O O . ALA A 1 410 ? -63.380 -74.897 148.185 1.00 26.83 410 ALA A O 1
ATOM 3073 N N . ARG A 1 411 ? -63.549 -75.352 150.381 1.00 22.55 411 ARG A N 1
ATOM 3074 C CA . ARG A 1 411 ? -64.970 -75.659 150.344 1.00 25.05 411 ARG A CA 1
ATOM 3075 C C . ARG A 1 411 ? -65.834 -74.534 150.895 1.00 23.27 411 ARG A C 1
ATOM 3076 O O . ARG A 1 411 ? -67.065 -74.655 150.886 1.00 22.82 411 ARG A O 1
ATOM 3084 N N . LEU A 1 412 ? -65.229 -73.449 151.372 1.00 21.74 412 LEU A N 1
ATOM 3085 C CA . LEU A 1 412 ? -66.001 -72.330 151.893 1.00 21.94 412 LEU A CA 1
ATOM 3086 C C . LEU A 1 412 ? -66.455 -71.457 150.732 1.00 20.79 412 LEU A C 1
ATOM 3087 O O . LEU A 1 412 ? -65.651 -71.067 149.878 1.00 21.61 412 LEU A O 1
ATOM 3092 N N . GLU A 1 413 ? -67.753 -71.165 150.699 1.00 19.60 413 GLU A N 1
ATOM 3093 C CA . GLU A 1 413 ? -68.356 -70.361 149.639 1.00 21.11 413 GLU A CA 1
ATOM 3094 C C . GLU A 1 413 ? -68.220 -68.878 149.989 1.00 20.22 413 GLU A C 1
ATOM 3095 O O . GLU A 1 413 ? -69.177 -68.203 150.374 1.00 19.80 413 GLU A O 1
ATOM 3101 N N . CYS A 1 414 ? -66.993 -68.376 149.842 1.00 19.54 414 CYS A N 1
ATOM 3102 C CA . CYS A 1 414 ? -66.701 -66.966 150.100 1.00 17.78 414 CYS A CA 1
ATOM 3103 C C . CYS A 1 414 ? -65.398 -66.585 149.407 1.00 18.45 414 CYS A C 1
ATOM 3104 O O . CYS A 1 414 ? -64.615 -67.444 148.995 1.00 19.10 414 CYS A O 1
ATOM 3107 N N . GLY A 1 415 ? -65.156 -65.270 149.317 1.00 17.51 415 GLY A N 1
ATOM 3108 C CA . GLY A 1 415 ? -64.021 -64.754 148.570 1.00 19.73 415 GLY A CA 1
ATOM 3109 C C . GLY A 1 415 ? -62.744 -64.537 149.353 1.00 20.63 415 GLY A C 1
ATOM 3110 O O . GLY A 1 415 ? -61.711 -64.202 148.767 1.00 20.16 415 GLY A O 1
ATOM 3111 N N . GLY A 1 416 ? -62.777 -64.701 150.668 1.00 18.46 416 GLY A N 1
ATOM 3112 C CA . GLY A 1 416 ? -61.563 -64.583 151.441 1.00 19.99 416 GLY A CA 1
ATOM 3113 C C . GLY A 1 416 ? -61.630 -65.523 152.622 1.00 19.65 416 GLY A C 1
ATOM 3114 O O . GLY A 1 416 ? -62.695 -65.659 153.228 1.00 18.68 416 GLY A O 1
ATOM 3115 N N . VAL A 1 417 ? -60.532 -66.206 152.936 1.00 17.80 417 VAL A N 1
ATOM 3116 C CA . VAL A 1 417 ? -60.462 -67.067 154.114 1.00 18.13 417 VAL A CA 1
ATOM 3117 C C . VAL A 1 417 ? -59.200 -66.716 154.879 1.00 17.97 417 VAL A C 1
ATOM 3118 O O . VAL A 1 417 ? -58.100 -66.746 154.311 1.00 18.93 417 VAL A O 1
ATOM 3122 N N . PHE A 1 418 ? -59.357 -66.407 156.171 1.00 18.02 418 PHE A N 1
ATOM 3123 C CA . PHE A 1 418 ? -58.250 -66.116 157.070 1.00 18.31 418 PHE A CA 1
ATOM 3124 C C . PHE A 1 418 ? -58.066 -67.291 158.016 1.00 18.81 418 PHE A C 1
ATOM 3125 O O . PHE A 1 418 ? -59.001 -67.671 158.722 1.00 20.56 418 PHE A O 1
ATOM 3133 N N . ILE A 1 419 ? -56.872 -67.872 158.012 1.00 18.32 419 ILE A N 1
ATOM 3134 C CA . ILE A 1 419 ? -56.546 -69.008 158.863 1.00 18.45 419 ILE A CA 1
ATOM 3135 C C . ILE A 1 419 ? -55.708 -68.487 160.020 1.00 20.22 419 ILE A C 1
ATOM 3136 O O . ILE A 1 419 ? -54.656 -67.872 159.803 1.00 20.82 419 ILE A O 1
ATOM 3141 N N . ASN A 1 420 ? -56.207 -68.691 161.240 1.00 18.61 420 ASN A N 1
ATOM 3142 C CA . ASN A 1 420 ? -55.505 -68.323 162.477 1.00 20.46 420 ASN A CA 1
ATOM 3143 C C . ASN A 1 420 ? -55.005 -66.877 162.449 1.00 20.65 420 ASN A C 1
ATOM 3144 O O . ASN A 1 420 ? -53.860 -66.585 162.798 1.00 23.08 420 ASN A O 1
ATOM 3149 N N . GLY A 1 421 ? -55.869 -65.954 162.041 1.00 18.69 421 GLY A N 1
ATOM 3150 C CA . GLY A 1 421 ? -55.503 -64.557 162.119 1.00 20.23 421 GLY A CA 1
ATOM 3151 C C . GLY A 1 421 ? -56.688 -63.620 162.014 1.00 21.15 421 GLY A C 1
ATOM 3152 O O . GLY A 1 421 ? -57.840 -64.042 162.129 1.00 20.23 421 GLY A O 1
ATOM 3153 N N . TYR A 1 422 ? -56.378 -62.337 161.775 1.00 19.48 422 TYR A N 1
ATOM 3154 C CA . TYR A 1 422 ? -57.349 -61.245 161.785 1.00 20.21 422 TYR A CA 1
ATOM 3155 C C . TYR A 1 422 ? -57.758 -60.854 160.365 1.00 22.11 422 TYR A C 1
ATOM 3156 O O . TYR A 1 422 ? -56.921 -60.389 159.585 1.00 23.23 422 TYR A O 1
ATOM 3165 N N . CYS A 1 423 ? -59.050 -60.984 160.058 1.00 20.51 423 CYS A N 1
ATOM 3166 C CA A CYS A 1 423 ? -59.580 -60.569 158.762 0.58 21.17 423 CYS A CA 1
ATOM 3167 C CA B CYS A 1 423 ? -59.559 -60.573 158.752 0.42 21.18 423 CYS A CA 1
ATOM 3168 C C . CYS A 1 423 ? -59.446 -59.061 158.567 1.00 23.27 423 CYS A C 1
ATOM 3169 O O . CYS A 1 423 ? -59.745 -58.275 159.471 1.00 24.41 423 CYS A O 1
ATOM 3174 N N . ALA A 1 424 ? -59.020 -58.655 157.373 1.00 21.59 424 ALA A N 1
ATOM 3175 C CA . ALA A 1 424 ? -58.927 -57.245 157.018 1.00 22.13 424 ALA A CA 1
ATOM 3176 C C . ALA A 1 424 ? -58.770 -57.139 155.510 1.00 22.34 424 ALA A C 1
ATOM 3177 O O . ALA A 1 424 ? -58.391 -58.104 154.843 1.00 21.07 424 ALA A O 1
ATOM 3179 N N . SER A 1 425 ? -59.065 -55.953 154.985 1.00 23.17 425 SER A N 1
ATOM 3180 C CA . SER A 1 425 ? -58.749 -55.645 153.598 1.00 24.05 425 SER A CA 1
ATOM 3181 C C . SER A 1 425 ? -57.327 -55.109 153.514 1.00 24.20 425 SER A C 1
ATOM 3182 O O . SER A 1 425 ? -56.798 -54.546 154.478 1.00 23.48 425 SER A O 1
ATOM 3185 N N . ASP A 1 426 ? -56.709 -55.285 152.346 1.00 22.56 426 ASP A N 1
ATOM 3186 C CA . ASP A 1 426 ? -55.306 -54.935 152.162 1.00 19.67 426 ASP A CA 1
ATOM 3187 C C . ASP A 1 426 ? -55.059 -54.802 150.666 1.00 21.13 426 ASP A C 1
ATOM 3188 O O . ASP A 1 426 ? -55.499 -55.655 149.890 1.00 21.48 426 ASP A O 1
ATOM 3193 N N . ALA A 1 427 ? -54.368 -53.730 150.269 1.00 20.44 427 ALA A N 1
ATOM 3194 C CA . ALA A 1 427 ? -54.151 -53.465 148.849 1.00 21.36 427 ALA A CA 1
ATOM 3195 C C . ALA A 1 427 ? -53.504 -54.632 148.119 1.00 21.81 427 ALA A C 1
ATOM 3196 O O . ALA A 1 427 ? -53.648 -54.737 146.898 1.00 20.60 427 ALA A O 1
ATOM 3198 N N . ARG A 1 428 ? -52.797 -55.508 148.826 1.00 20.51 428 ARG A N 1
ATOM 3199 C CA . ARG A 1 428 ? -52.004 -56.545 148.177 1.00 21.59 428 ARG A CA 1
ATOM 3200 C C . ARG A 1 428 ? -52.798 -57.804 147.836 1.00 21.84 428 ARG A C 1
ATOM 3201 O O . ARG A 1 428 ? -52.248 -58.704 147.185 1.00 22.20 428 ARG A O 1
ATOM 3209 N N . VAL A 1 429 ? -54.070 -57.907 148.241 1.00 19.74 429 VAL A N 1
ATOM 3210 C CA . VAL A 1 429 ? -54.844 -59.124 148.008 1.00 20.78 429 VAL A CA 1
ATOM 3211 C C . VAL A 1 429 ? -56.234 -58.761 147.499 1.00 21.10 429 VAL A C 1
ATOM 3212 O O . VAL A 1 429 ? -56.731 -57.653 147.708 1.00 21.78 429 VAL A O 1
ATOM 3216 N N . ALA A 1 430 ? -56.853 -59.721 146.810 1.00 22.20 430 ALA A N 1
ATOM 3217 C CA . ALA A 1 430 ? -58.199 -59.539 146.274 1.00 21.01 430 ALA A CA 1
ATOM 3218 C C . ALA A 1 430 ? -59.229 -59.398 147.394 1.00 21.19 430 ALA A C 1
ATOM 3219 O O . ALA A 1 430 ? -59.136 -60.055 148.437 1.00 21.31 430 ALA A O 1
ATOM 3221 N N . PHE A 1 431 ? -60.237 -58.553 147.157 1.00 21.12 431 PHE A N 1
ATOM 3222 C CA . PHE A 1 431 ? -61.344 -58.369 148.089 1.00 21.61 431 PHE A CA 1
ATOM 3223 C C . PHE A 1 431 ? -62.661 -58.484 147.332 1.00 23.18 431 PHE A C 1
ATOM 3224 O O . PHE A 1 431 ? -62.812 -57.908 146.248 1.00 21.90 431 PHE A O 1
ATOM 3232 N N . GLY A 1 432 ? -63.604 -59.218 147.891 1.00 18.83 432 GLY A N 1
ATOM 3233 C CA . GLY A 1 432 ? -64.917 -59.368 147.287 1.00 21.03 432 GLY A CA 1
ATOM 3234 C C . GLY A 1 432 ? -65.441 -60.771 147.507 1.00 20.45 432 GLY A C 1
ATOM 3235 O O . GLY A 1 432 ? -64.704 -61.696 147.843 1.00 23.71 432 GLY A O 1
ATOM 3236 N N . GLY A 1 433 ? -66.749 -60.934 147.313 1.00 19.67 433 GLY A N 1
ATOM 3237 C CA . GLY A 1 433 ? -67.369 -62.204 147.654 1.00 21.26 433 GLY A CA 1
ATOM 3238 C C . GLY A 1 433 ? -68.146 -62.921 146.564 1.00 20.17 433 GLY A C 1
ATOM 3239 O O . GLY A 1 433 ? -67.947 -62.678 145.366 1.00 19.19 433 GLY A O 1
ATOM 3240 N N . VAL A 1 434 ? -69.037 -63.824 146.984 1.00 19.10 434 VAL A N 1
ATOM 3241 C CA . VAL A 1 434 ? -69.885 -64.619 146.102 1.00 17.58 434 VAL A CA 1
ATOM 3242 C C . VAL A 1 434 ? -71.317 -64.565 146.638 1.00 19.24 434 VAL A C 1
ATOM 3243 O O . VAL A 1 434 ? -71.587 -63.954 147.676 1.00 18.22 434 VAL A O 1
ATOM 3247 N N . LYS A 1 435 ? -72.228 -65.236 145.937 1.00 19.18 435 LYS A N 1
ATOM 3248 C CA . LYS A 1 435 ? -73.641 -65.357 146.364 1.00 19.35 435 LYS A CA 1
ATOM 3249 C C . LYS A 1 435 ? -74.213 -63.938 146.515 1.00 21.89 435 LYS A C 1
ATOM 3250 O O . LYS A 1 435 ? -73.935 -63.067 145.670 1.00 17.64 435 LYS A O 1
ATOM 3256 N N . LYS A 1 436 ? -75.017 -63.661 147.546 1.00 18.75 436 LYS A N 1
ATOM 3257 C CA . LYS A 1 436 ? -75.616 -62.332 147.649 1.00 19.88 436 LYS A CA 1
ATOM 3258 C C . LYS A 1 436 ? -74.639 -61.269 148.147 1.00 19.22 436 LYS A C 1
ATOM 3259 O O . LYS A 1 436 ? -74.996 -60.083 148.163 1.00 18.81 436 LYS A O 1
ATOM 3265 N N . SER A 1 437 ? -73.413 -61.644 148.526 1.00 17.44 437 SER A N 1
ATOM 3266 C CA . SER A 1 437 ? -72.387 -60.631 148.755 1.00 17.34 437 SER A CA 1
ATOM 3267 C C . SER A 1 437 ? -71.887 -59.994 147.463 1.00 18.76 437 SER A C 1
ATOM 3268 O O . SER A 1 437 ? -71.140 -59.008 147.530 1.00 17.46 437 SER A O 1
ATOM 3271 N N . GLY A 1 438 ? -72.274 -60.521 146.303 1.00 17.79 438 GLY A N 1
ATOM 3272 C CA . GLY A 1 438 ? -71.988 -59.847 145.043 1.00 18.57 438 GLY A CA 1
ATOM 3273 C C . GLY A 1 438 ? -70.985 -60.544 144.145 1.00 19.80 438 GLY A C 1
ATOM 3274 O O . GLY A 1 438 ? -70.839 -61.769 144.198 1.00 19.46 438 GLY A O 1
ATOM 3275 N N . PHE A 1 439 ? -70.297 -59.772 143.303 1.00 17.69 439 PHE A N 1
ATOM 3276 C CA . PHE A 1 439 ? -69.335 -60.321 142.350 1.00 17.81 439 PHE A CA 1
ATOM 3277 C C . PHE A 1 439 ? -68.382 -59.204 141.933 1.00 18.94 439 PHE A C 1
ATOM 3278 O O . PHE A 1 439 ? -68.629 -58.021 142.185 1.00 18.30 439 PHE A O 1
ATOM 3286 N N . GLY A 1 440 ? -67.297 -59.595 141.275 1.00 21.01 440 GLY A N 1
ATOM 3287 C CA . GLY A 1 440 ? -66.214 -58.683 140.985 1.00 20.63 440 GLY A CA 1
ATOM 3288 C C . GLY A 1 440 ? -65.257 -58.582 142.159 1.00 20.68 440 GLY A C 1
ATOM 3289 O O . GLY A 1 440 ? -65.584 -58.914 143.298 1.00 19.40 440 GLY A O 1
ATOM 3290 N N . ARG A 1 441 ? -64.044 -58.127 141.872 1.00 19.20 441 ARG A N 1
ATOM 3291 C CA . ARG A 1 441 ? -63.006 -58.065 142.896 1.00 20.03 441 ARG A CA 1
ATOM 3292 C C . ARG A 1 441 ? -62.366 -56.686 142.926 1.00 21.77 441 ARG A C 1
ATOM 3293 O O . ARG A 1 441 ? -62.261 -56.004 141.903 1.00 23.36 441 ARG A O 1
ATOM 3301 N N . GLU A 1 442 ? -61.923 -56.287 144.115 1.00 18.47 442 GLU A N 1
ATOM 3302 C CA . GLU A 1 442 ? -61.259 -55.011 144.316 1.00 19.94 442 GLU A CA 1
ATOM 3303 C C . GLU A 1 442 ? -59.851 -55.244 144.854 1.00 19.28 442 GLU A C 1
ATOM 3304 O O . GLU A 1 442 ? -59.504 -56.347 145.290 1.00 21.21 442 GLU A O 1
ATOM 3310 N N . LEU A 1 443 ? -59.041 -54.183 144.779 1.00 18.19 443 LEU A N 1
ATOM 3311 C CA . LEU A 1 443 ? -57.655 -54.129 145.238 1.00 18.93 443 LEU A CA 1
ATOM 3312 C C . LEU A 1 443 ? -56.718 -55.024 144.426 1.00 22.15 443 LEU A C 1
ATOM 3313 O O . LEU A 1 443 ? -57.153 -55.737 143.507 1.00 21.67 443 LEU A O 1
ATOM 3318 N N . SER A 1 444 ? -55.428 -54.954 144.730 1.00 19.62 444 SER A N 1
ATOM 3319 C CA . SER A 1 444 ? -54.362 -55.602 143.955 1.00 20.54 444 SER A CA 1
ATOM 3320 C C . SER A 1 444 ? -54.536 -55.236 142.480 1.00 21.88 444 SER A C 1
ATOM 3321 O O . SER A 1 444 ? -54.979 -54.131 142.153 1.00 21.04 444 SER A O 1
ATOM 3324 N N . HIS A 1 445 ? -54.193 -56.162 141.579 1.00 21.92 445 HIS A N 1
ATOM 3325 C CA . HIS A 1 445 ? -54.413 -55.905 140.162 1.00 23.34 445 HIS A CA 1
ATOM 3326 C C . HIS A 1 445 ? -55.874 -56.080 139.768 1.00 23.54 445 HIS A C 1
ATOM 3327 O O . HIS A 1 445 ? -56.279 -55.589 138.710 1.00 22.61 445 HIS A O 1
ATOM 3334 N N . PHE A 1 446 ? -56.677 -56.746 140.606 1.00 22.18 446 PHE A N 1
ATOM 3335 C CA . PHE A 1 446 ? -58.078 -56.979 140.266 1.00 22.50 446 PHE A CA 1
ATOM 3336 C C . PHE A 1 446 ? -58.853 -55.668 140.196 1.00 24.25 446 PHE A C 1
ATOM 3337 O O . PHE A 1 446 ? -59.577 -55.414 139.225 1.00 23.67 446 PHE A O 1
ATOM 3345 N N . GLY A 1 447 ? -58.692 -54.807 141.203 1.00 20.42 447 GLY A N 1
ATOM 3346 C CA . GLY A 1 447 ? -59.373 -53.522 141.196 1.00 21.41 447 GLY A CA 1
ATOM 3347 C C . GLY A 1 447 ? -58.889 -52.588 140.110 1.00 24.26 447 GLY A C 1
ATOM 3348 O O . GLY A 1 447 ? -59.631 -51.688 139.700 1.00 24.87 447 GLY A O 1
ATOM 3349 N N . LEU A 1 448 ? -57.653 -52.780 139.646 1.00 22.29 448 LEU A N 1
ATOM 3350 C CA . LEU A 1 448 ? -57.133 -52.026 138.515 1.00 22.50 448 LEU A CA 1
ATOM 3351 C C . LEU A 1 448 ? -57.759 -52.494 137.212 1.00 21.78 448 LEU A C 1
ATOM 3352 O O . LEU A 1 448 ? -58.072 -51.678 136.338 1.00 23.53 448 LEU A O 1
ATOM 3357 N N . HIS A 1 449 ? -57.929 -53.803 137.053 1.00 21.37 449 HIS A N 1
ATOM 3358 C CA . HIS A 1 449 ? -58.327 -54.351 135.764 1.00 21.52 449 HIS A CA 1
ATOM 3359 C C . HIS A 1 449 ? -59.836 -54.430 135.579 1.00 23.48 449 HIS A C 1
ATOM 3360 O O . HIS A 1 449 ? -60.293 -54.510 134.433 1.00 20.25 449 HIS A O 1
ATOM 3367 N N . GLU A 1 450 ? -60.625 -54.391 136.665 1.00 20.73 450 GLU A N 1
ATOM 3368 C CA . GLU A 1 450 ? -62.069 -54.568 136.514 1.00 22.08 450 GLU A CA 1
ATOM 3369 C C . GLU A 1 450 ? -62.677 -53.508 135.603 1.00 20.39 450 GLU A C 1
ATOM 3370 O O . GLU A 1 450 ? -63.638 -53.790 134.879 1.00 18.63 450 GLU A O 1
ATOM 3376 N N . PHE A 1 451 ? -62.147 -52.287 135.625 1.00 17.92 451 PHE A N 1
ATOM 3377 C CA . PHE A 1 451 ? -62.682 -51.218 134.796 1.00 18.15 451 PHE A CA 1
ATOM 3378 C C . PHE A 1 451 ? -61.692 -50.798 133.713 1.00 20.47 451 PHE A C 1
ATOM 3379 O O . PHE A 1 451 ? -61.622 -49.625 133.336 1.00 19.35 451 PHE A O 1
ATOM 3387 N N . CYS A 1 452 ? -60.936 -51.764 133.192 1.00 18.94 452 CYS A N 1
ATOM 3388 C CA . CYS A 1 452 ? -60.189 -51.594 131.955 1.00 18.11 452 CYS A CA 1
ATOM 3389 C C . CYS A 1 452 ? -60.915 -52.264 130.801 1.00 20.61 452 CYS A C 1
ATOM 3390 O O . CYS A 1 452 ? -61.650 -53.240 130.980 1.00 20.02 452 CYS A O 1
ATOM 3393 N N . ASN A 1 453 ? -60.697 -51.712 129.611 1.00 17.93 453 ASN A N 1
ATOM 3394 C CA . ASN A 1 453 ? -60.969 -52.411 128.364 1.00 18.39 453 ASN A CA 1
ATOM 3395 C C . ASN A 1 453 ? -59.746 -53.264 128.063 1.00 17.67 453 ASN A C 1
ATOM 3396 O O . ASN A 1 453 ? -58.691 -52.734 127.705 1.00 19.19 453 ASN A O 1
ATOM 3401 N N . ILE A 1 454 ? -59.869 -54.574 128.251 1.00 16.72 454 ILE A N 1
ATOM 3402 C CA . ILE A 1 454 ? -58.772 -55.493 127.978 1.00 16.96 454 ILE A CA 1
ATOM 3403 C C . ILE A 1 454 ? -58.754 -55.720 126.469 1.00 18.03 454 ILE A C 1
ATOM 3404 O O . ILE A 1 454 ? -59.693 -56.296 125.915 1.00 18.79 454 ILE A O 1
ATOM 3409 N N . GLN A 1 455 ? -57.695 -55.253 125.798 1.00 16.90 455 GLN A N 1
ATOM 3410 C CA . GLN A 1 455 ? -57.690 -55.129 124.340 1.00 16.93 455 GLN A CA 1
ATOM 3411 C C . GLN A 1 455 ? -56.561 -55.946 123.726 1.00 17.59 455 GLN A C 1
ATOM 3412 O O . GLN A 1 455 ? -55.385 -55.670 123.975 1.00 18.36 455 GLN A O 1
ATOM 3418 N N . THR A 1 456 ? -56.916 -56.929 122.896 1.00 17.25 456 THR A N 1
ATOM 3419 C CA . THR A 1 456 ? -55.922 -57.626 122.090 1.00 17.28 456 THR A CA 1
ATOM 3420 C C . THR A 1 456 ? -55.444 -56.706 120.971 1.00 17.28 456 THR A C 1
ATOM 3421 O O . THR A 1 456 ? -56.262 -56.079 120.299 1.00 17.21 456 THR A O 1
ATOM 3425 N N . VAL A 1 457 ? -54.128 -56.621 120.767 1.00 18.15 457 VAL A N 1
ATOM 3426 C CA . VAL A 1 457 ? -53.548 -55.929 119.610 1.00 19.29 457 VAL A CA 1
ATOM 3427 C C . VAL A 1 457 ? -52.641 -56.919 118.885 1.00 18.97 457 VAL A C 1
ATOM 3428 O O . VAL A 1 457 ? -51.664 -57.416 119.455 1.00 19.23 457 VAL A O 1
ATOM 3432 N N . TRP A 1 458 ? -52.967 -57.216 117.632 1.00 18.61 458 TRP A N 1
ATOM 3433 C CA . TRP A 1 458 ? -52.340 -58.310 116.903 1.00 19.97 458 TRP A CA 1
ATOM 3434 C C . TRP A 1 458 ? -51.913 -57.785 115.540 1.00 19.92 458 TRP A C 1
ATOM 3435 O O . TRP A 1 458 ? -52.757 -57.341 114.749 1.00 18.63 458 TRP A O 1
ATOM 3446 N N . LYS A 1 459 ? -50.610 -57.807 115.271 1.00 22.43 459 LYS A N 1
ATOM 3447 C CA . LYS A 1 459 ? -50.094 -57.335 113.989 1.00 21.83 459 LYS A CA 1
ATOM 3448 C C . LYS A 1 459 ? -49.727 -58.507 113.078 1.00 21.93 459 LYS A C 1
ATOM 3449 O O . LYS A 1 459 ? -49.271 -59.559 113.539 1.00 19.60 459 LYS A O 1
ATOM 3455 N N . ASP A 1 460 ? -49.962 -58.318 111.774 1.00 21.49 460 ASP A N 1
ATOM 3456 C CA . ASP A 1 460 ? -49.531 -59.251 110.723 1.00 23.40 460 ASP A CA 1
ATOM 3457 C C . ASP A 1 460 ? -50.123 -60.651 110.899 1.00 23.43 460 ASP A C 1
ATOM 3458 O O . ASP A 1 460 ? -49.463 -61.656 110.633 1.00 25.25 460 ASP A O 1
ATOM 3463 N N . ARG A 1 461 ? -51.377 -60.732 111.344 1.00 21.74 461 ARG A N 1
ATOM 3464 C CA . ARG A 1 461 ? -52.034 -62.031 111.366 1.00 20.75 461 ARG A CA 1
ATOM 3465 C C . ARG A 1 461 ? -52.406 -62.430 109.942 1.00 23.98 461 ARG A C 1
ATOM 3466 O O . ARG A 1 461 ? -53.480 -62.075 109.451 1.00 19.87 461 ARG A O 1
ATOM 3474 N N . ILE A 1 462 ? -51.521 -63.156 109.272 1.00 25.06 462 ILE A N 1
ATOM 3475 C CA . ILE A 1 462 ? -51.744 -63.539 107.885 1.00 25.79 462 ILE A CA 1
ATOM 3476 C C . ILE A 1 462 ? -51.376 -65.005 107.676 1.00 34.15 462 ILE A C 1
ATOM 3477 O O . ILE A 1 462 ? -50.860 -65.665 108.584 1.00 33.08 462 ILE A O 1
ATOM 3483 N N . ILE B 1 3 ? -97.388 -75.890 113.457 1.00 51.64 3 ILE B N 1
ATOM 3484 C CA . ILE B 1 3 ? -96.531 -75.696 114.623 1.00 47.03 3 ILE B CA 1
ATOM 3485 C C . ILE B 1 3 ? -95.779 -74.377 114.503 1.00 46.33 3 ILE B C 1
ATOM 3486 O O . ILE B 1 3 ? -95.189 -74.084 113.466 1.00 45.72 3 ILE B O 1
ATOM 3491 N N . THR B 1 4 ? -95.807 -73.584 115.574 1.00 43.85 4 THR B N 1
ATOM 3492 C CA . THR B 1 4 ? -95.193 -72.262 115.594 1.00 46.11 4 THR B CA 1
ATOM 3493 C C . THR B 1 4 ? -94.182 -72.177 116.734 1.00 42.30 4 THR B C 1
ATOM 3494 O O . THR B 1 4 ? -94.164 -73.057 117.605 1.00 39.66 4 THR B O 1
ATOM 3498 N N . PRO B 1 5 ? -93.325 -71.149 116.768 1.00 43.04 5 PRO B N 1
ATOM 3499 C CA . PRO B 1 5 ? -92.407 -70.988 117.909 1.00 41.86 5 PRO B CA 1
ATOM 3500 C C . PRO B 1 5 ? -93.094 -70.685 119.233 1.00 40.77 5 PRO B C 1
ATOM 3501 O O . PRO B 1 5 ? -92.403 -70.580 120.252 1.00 37.62 5 PRO B O 1
ATOM 3505 N N . ALA B 1 6 ? -94.419 -70.529 119.263 1.00 40.99 6 ALA B N 1
ATOM 3506 C CA . ALA B 1 6 ? -95.113 -70.436 120.541 1.00 42.50 6 ALA B CA 1
ATOM 3507 C C . ALA B 1 6 ? -94.981 -71.719 121.351 1.00 38.97 6 ALA B C 1
ATOM 3508 O O . ALA B 1 6 ? -95.079 -71.679 122.582 1.00 38.28 6 ALA B O 1
ATOM 3510 N N . THR B 1 7 ? -94.752 -72.853 120.691 1.00 36.89 7 THR B N 1
ATOM 3511 C CA . THR B 1 7 ? -94.691 -74.141 121.368 1.00 35.79 7 THR B CA 1
ATOM 3512 C C . THR B 1 7 ? -93.430 -74.951 121.090 1.00 32.69 7 THR B C 1
ATOM 3513 O O . THR B 1 7 ? -93.137 -75.865 121.869 1.00 30.85 7 THR B O 1
ATOM 3517 N N . HIS B 1 8 ? -92.681 -74.663 120.023 1.00 34.14 8 HIS B N 1
ATOM 3518 C CA . HIS B 1 8 ? -91.590 -75.534 119.602 1.00 30.19 8 HIS B CA 1
ATOM 3519 C C . HIS B 1 8 ? -90.393 -74.734 119.113 1.00 28.63 8 HIS B C 1
ATOM 3520 O O . HIS B 1 8 ? -90.537 -73.679 118.489 1.00 30.29 8 HIS B O 1
ATOM 3527 N N . ALA B 1 9 ? -89.209 -75.277 119.386 1.00 27.49 9 ALA B N 1
ATOM 3528 C CA . ALA B 1 9 ? -88.028 -74.955 118.598 1.00 25.40 9 ALA B CA 1
ATOM 3529 C C . ALA B 1 9 ? -88.133 -75.656 117.245 1.00 26.80 9 ALA B C 1
ATOM 3530 O O . ALA B 1 9 ? -88.557 -76.812 117.162 1.00 26.73 9 ALA B O 1
ATOM 3532 N N . ILE B 1 10 ? -87.759 -74.959 116.177 1.00 24.80 10 ILE B N 1
ATOM 3533 C CA . ILE B 1 10 ? -87.986 -75.453 114.822 1.00 25.40 10 ILE B CA 1
ATOM 3534 C C . ILE B 1 10 ? -86.718 -75.280 113.996 1.00 24.46 10 ILE B C 1
ATOM 3535 O O . ILE B 1 10 ? -86.120 -74.196 113.986 1.00 23.13 10 ILE B O 1
ATOM 3540 N N . SER B 1 11 ? -86.320 -76.339 113.292 1.00 23.26 11 SER B N 1
ATOM 3541 C CA . SER B 1 11 ? -85.222 -76.277 112.334 1.00 24.23 11 SER B CA 1
ATOM 3542 C C . SER B 1 11 ? -85.769 -76.330 110.915 1.00 26.67 11 SER B C 1
ATOM 3543 O O . SER B 1 11 ? -86.646 -77.147 110.611 1.00 26.30 11 SER B O 1
ATOM 3546 N N . ILE B 1 12 ? -85.250 -75.449 110.058 1.00 23.41 12 ILE B N 1
ATOM 3547 C CA . ILE B 1 12 ? -85.560 -75.410 108.632 1.00 24.49 12 ILE B CA 1
ATOM 3548 C C . ILE B 1 12 ? -84.242 -75.270 107.881 1.00 22.97 12 ILE B C 1
ATOM 3549 O O . ILE B 1 12 ? -83.403 -74.441 108.249 1.00 23.81 12 ILE B O 1
ATOM 3554 N N . ASN B 1 13 ? -84.059 -76.066 106.838 1.00 23.55 13 ASN B N 1
ATOM 3555 C CA . ASN B 1 13 ? -82.867 -75.931 106.005 1.00 23.81 13 ASN B CA 1
ATOM 3556 C C . ASN B 1 13 ? -82.967 -74.647 105.188 1.00 23.24 13 ASN B C 1
ATOM 3557 O O . ASN B 1 13 ? -83.829 -74.561 104.299 1.00 22.58 13 ASN B O 1
ATOM 3562 N N . PRO B 1 14 ? -82.119 -73.638 105.434 1.00 20.72 14 PRO B N 1
ATOM 3563 C CA . PRO B 1 14 ? -82.254 -72.368 104.697 1.00 20.63 14 PRO B CA 1
ATOM 3564 C C . PRO B 1 14 ? -81.928 -72.478 103.216 1.00 22.63 14 PRO B C 1
ATOM 3565 O O . PRO B 1 14 ? -82.279 -71.569 102.453 1.00 22.42 14 PRO B O 1
ATOM 3569 N N . ALA B 1 15 ? -81.247 -73.543 102.792 1.00 22.56 15 ALA B N 1
ATOM 3570 C CA . ALA B 1 15 ? -80.932 -73.710 101.381 1.00 23.08 15 ALA B CA 1
ATOM 3571 C C . ALA B 1 15 ? -82.125 -74.202 100.571 1.00 26.51 15 ALA B C 1
ATOM 3572 O O . ALA B 1 15 ? -82.170 -73.977 99.358 1.00 25.09 15 ALA B O 1
ATOM 3574 N N . THR B 1 16 ? -83.084 -74.872 101.211 1.00 24.51 16 THR B N 1
ATOM 3575 C CA . THR B 1 16 ? -84.225 -75.457 100.518 1.00 27.68 16 THR B CA 1
ATOM 3576 C C . THR B 1 16 ? -85.581 -75.015 101.056 1.00 29.87 16 THR B C 1
ATOM 3577 O O . THR B 1 16 ? -86.583 -75.181 100.352 1.00 29.26 16 THR B O 1
ATOM 3581 N N . GLY B 1 17 ? -85.647 -74.460 102.268 1.00 26.64 17 GLY B N 1
ATOM 3582 C CA . GLY B 1 17 ? -86.920 -74.180 102.897 1.00 28.03 17 GLY B CA 1
ATOM 3583 C C . GLY B 1 17 ? -87.593 -75.376 103.541 1.00 28.82 17 GLY B C 1
ATOM 3584 O O . GLY B 1 17 ? -88.690 -75.226 104.097 1.00 32.78 17 GLY B O 1
ATOM 3585 N N . GLU B 1 18 ? -86.977 -76.552 103.500 1.00 27.58 18 GLU B N 1
ATOM 3586 C CA . GLU B 1 18 ? -87.597 -77.753 104.037 1.00 31.53 18 GLU B CA 1
ATOM 3587 C C . GLU B 1 18 ? -87.516 -77.766 105.560 1.00 32.50 18 GLU B C 1
ATOM 3588 O O . GLU B 1 18 ? -86.473 -77.456 106.142 1.00 29.20 18 GLU B O 1
ATOM 3594 N N . GLN B 1 19 ? -88.620 -78.131 106.211 1.00 31.44 19 GLN B N 1
ATOM 3595 C CA . GLN B 1 19 ? -88.589 -78.289 107.658 1.00 30.83 19 GLN B CA 1
ATOM 3596 C C . GLN B 1 19 ? -87.835 -79.557 108.036 1.00 32.08 19 GLN B C 1
ATOM 3597 O O . GLN B 1 19 ? -88.020 -80.618 107.430 1.00 32.88 19 GLN B O 1
ATOM 3603 N N . LEU B 1 20 ? -86.982 -79.447 109.054 1.00 27.46 20 LEU B N 1
ATOM 3604 C CA . LEU B 1 20 ? -86.092 -80.528 109.458 1.00 26.24 20 LEU B CA 1
ATOM 3605 C C . LEU B 1 20 ? -86.504 -81.212 110.751 1.00 28.56 20 LEU B C 1
ATOM 3606 O O . LEU B 1 20 ? -86.358 -82.430 110.860 1.00 29.44 20 LEU B O 1
ATOM 3611 N N . SER B 1 21 ? -87.002 -80.462 111.733 1.00 27.60 21 SER B N 1
ATOM 3612 C CA . SER B 1 21 ? -87.263 -81.008 113.062 1.00 26.79 21 SER B CA 1
ATOM 3613 C C . SER B 1 21 ? -88.031 -79.980 113.882 1.00 27.48 21 SER B C 1
ATOM 3614 O O . SER B 1 21 ? -87.975 -78.777 113.613 1.00 28.12 21 SER B O 1
ATOM 3617 N N . VAL B 1 22 ? -88.738 -80.471 114.904 1.00 27.85 22 VAL B N 1
ATOM 3618 C CA . VAL B 1 22 ? -89.347 -79.613 115.911 1.00 27.92 22 VAL B CA 1
ATOM 3619 C C . VAL B 1 22 ? -89.071 -80.223 117.277 1.00 27.86 22 VAL B C 1
ATOM 3620 O O . VAL B 1 22 ? -88.909 -81.440 117.413 1.00 28.87 22 VAL B O 1
ATOM 3624 N N . LEU B 1 23 ? -89.021 -79.364 118.294 1.00 27.00 23 LEU B N 1
ATOM 3625 C CA . LEU B 1 23 ? -88.768 -79.808 119.660 1.00 26.67 23 LEU B CA 1
ATOM 3626 C C . LEU B 1 23 ? -89.571 -78.938 120.618 1.00 27.86 23 LEU B C 1
ATOM 3627 O O . LEU B 1 23 ? -89.374 -77.720 120.655 1.00 26.80 23 LEU B O 1
ATOM 3632 N N . PRO B 1 24 ? -90.487 -79.509 121.399 1.00 27.44 24 PRO B N 1
ATOM 3633 C CA . PRO B 1 24 ? -91.311 -78.678 122.284 1.00 29.12 24 PRO B CA 1
ATOM 3634 C C . PRO B 1 24 ? -90.479 -78.044 123.388 1.00 25.35 24 PRO B C 1
ATOM 3635 O O . PRO B 1 24 ? -89.462 -78.589 123.822 1.00 25.51 24 PRO B O 1
ATOM 3639 N N . TRP B 1 25 ? -90.918 -76.871 123.838 1.00 26.42 25 TRP B N 1
ATOM 3640 C CA . TRP B 1 25 ? -90.223 -76.209 124.938 1.00 26.56 25 TRP B CA 1
ATOM 3641 C C . TRP B 1 25 ? -90.232 -77.091 126.184 1.00 28.42 25 TRP B C 1
ATOM 3642 O O . TRP B 1 25 ? -91.185 -77.831 126.442 1.00 28.61 25 TRP B O 1
ATOM 3653 N N . ALA B 1 26 ? -89.149 -77.007 126.957 1.00 27.66 26 ALA B N 1
ATOM 3654 C CA . ALA B 1 26 ? -89.074 -77.685 128.246 1.00 29.62 26 ALA B CA 1
ATOM 3655 C C . ALA B 1 26 ? -90.207 -77.241 129.167 1.00 29.40 26 ALA B C 1
ATOM 3656 O O . ALA B 1 26 ? -90.539 -76.056 129.251 1.00 27.40 26 ALA B O 1
ATOM 3658 N N . GLY B 1 27 ? -90.813 -78.209 129.857 1.00 27.38 27 GLY B N 1
ATOM 3659 C CA . GLY B 1 27 ? -91.823 -77.914 130.851 1.00 29.60 27 GLY B CA 1
ATOM 3660 C C . GLY B 1 27 ? -91.224 -77.759 132.242 1.00 33.06 27 GLY B C 1
ATOM 3661 O O . GLY B 1 27 ? -90.011 -77.814 132.442 1.00 31.28 27 GLY B O 1
ATOM 3662 N N . ALA B 1 28 ? -92.115 -77.587 133.224 1.00 32.64 28 ALA B N 1
ATOM 3663 C CA . ALA B 1 28 ? -91.670 -77.341 134.593 1.00 32.44 28 ALA B CA 1
ATOM 3664 C C . ALA B 1 28 ? -90.858 -78.509 135.144 1.00 33.83 28 ALA B C 1
ATOM 3665 O O . ALA B 1 28 ? -89.813 -78.303 135.776 1.00 30.34 28 ALA B O 1
ATOM 3667 N N . ASP B 1 29 ? -91.325 -79.745 134.932 1.00 33.53 29 ASP B N 1
ATOM 3668 C CA . ASP B 1 29 ? -90.566 -80.902 135.402 1.00 34.62 29 ASP B CA 1
ATOM 3669 C C . ASP B 1 29 ? -89.215 -80.994 134.704 1.00 32.45 29 ASP B C 1
ATOM 3670 O O . ASP B 1 29 ? -88.212 -81.365 135.325 1.00 32.77 29 ASP B O 1
ATOM 3675 N N . ASP B 1 30 ? -89.180 -80.685 133.402 1.00 31.17 30 ASP B N 1
ATOM 3676 C CA . ASP B 1 30 ? -87.928 -80.698 132.650 1.00 31.90 30 ASP B CA 1
ATOM 3677 C C . ASP B 1 30 ? -86.916 -79.731 133.255 1.00 29.57 30 ASP B C 1
ATOM 3678 O O . ASP B 1 30 ? -85.739 -80.068 133.435 1.00 27.05 30 ASP B O 1
ATOM 3683 N N . ILE B 1 31 ? -87.361 -78.516 133.567 1.00 28.40 31 ILE B N 1
ATOM 3684 C CA . ILE B 1 31 ? -86.461 -77.515 134.134 1.00 28.15 31 ILE B CA 1
ATOM 3685 C C . ILE B 1 31 ? -85.975 -77.959 135.509 1.00 29.93 31 ILE B C 1
ATOM 3686 O O . ILE B 1 31 ? -84.771 -77.944 135.797 1.00 27.76 31 ILE B O 1
ATOM 3691 N N . GLU B 1 32 ? -86.903 -78.380 136.375 1.00 29.63 32 GLU B N 1
ATOM 3692 C CA . GLU B 1 32 ? -86.508 -78.849 137.703 1.00 30.57 32 GLU B CA 1
ATOM 3693 C C . GLU B 1 32 ? -85.516 -80.002 137.611 1.00 29.39 32 GLU B C 1
ATOM 3694 O O . GLU B 1 32 ? -84.524 -80.036 138.348 1.00 29.51 32 GLU B O 1
ATOM 3700 N N . ASN B 1 33 ? -85.761 -80.952 136.703 1.00 29.32 33 ASN B N 1
ATOM 3701 C CA . ASN B 1 33 ? -84.850 -82.082 136.549 1.00 31.94 33 ASN B CA 1
ATOM 3702 C C . ASN B 1 33 ? -83.478 -81.632 136.054 1.00 28.87 33 ASN B C 1
ATOM 3703 O O . ASN B 1 33 ? -82.449 -82.082 136.572 1.00 29.58 33 ASN B O 1
ATOM 3708 N N . ALA B 1 34 ? -83.439 -80.739 135.057 1.00 28.93 34 ALA B N 1
ATOM 3709 C CA . ALA B 1 34 ? -82.159 -80.205 134.595 1.00 28.32 34 ALA B CA 1
ATOM 3710 C C . ALA B 1 34 ? -81.397 -79.541 135.739 1.00 28.51 34 ALA B C 1
ATOM 3711 O O . ALA B 1 34 ? -80.197 -79.778 135.924 1.00 25.09 34 ALA B O 1
ATOM 3713 N N . LEU B 1 35 ? -82.087 -78.717 136.533 1.00 27.03 35 LEU B N 1
ATOM 3714 C CA . LEU B 1 35 ? -81.407 -78.031 137.627 1.00 26.26 35 LEU B CA 1
ATOM 3715 C C . LEU B 1 35 ? -80.946 -78.999 138.714 1.00 26.11 35 LEU B C 1
ATOM 3716 O O . LEU B 1 35 ? -79.893 -78.778 139.322 1.00 24.41 35 LEU B O 1
ATOM 3721 N N . GLN B 1 36 ? -81.705 -80.071 138.978 1.00 27.20 36 GLN B N 1
ATOM 3722 C CA . GLN B 1 36 ? -81.245 -81.050 139.964 1.00 29.28 36 GLN B CA 1
ATOM 3723 C C . GLN B 1 36 ? -79.994 -81.768 139.475 1.00 26.66 36 GLN B C 1
ATOM 3724 O O . GLN B 1 36 ? -79.047 -81.975 140.243 1.00 27.08 36 GLN B O 1
ATOM 3730 N N . LEU B 1 37 ? -79.977 -82.145 138.196 1.00 29.52 37 LEU B N 1
ATOM 3731 C CA . LEU B 1 37 ? -78.807 -82.797 137.618 1.00 29.24 37 LEU B CA 1
ATOM 3732 C C . LEU B 1 37 ? -77.579 -81.906 137.705 1.00 26.46 37 LEU B C 1
ATOM 3733 O O . LEU B 1 37 ? -76.483 -82.377 138.024 1.00 24.95 37 LEU B O 1
ATOM 3738 N N . ALA B 1 38 ? -77.739 -80.618 137.375 1.00 25.92 38 ALA B N 1
ATOM 3739 C CA . ALA B 1 38 ? -76.594 -79.718 137.326 1.00 23.54 38 ALA B CA 1
ATOM 3740 C C . ALA B 1 38 ? -76.039 -79.473 138.717 1.00 24.69 38 ALA B C 1
ATOM 3741 O O . ALA B 1 38 ? -74.819 -79.391 138.900 1.00 22.55 38 ALA B O 1
ATOM 3743 N N . ALA B 1 39 ? -76.922 -79.347 139.708 1.00 25.03 39 ALA B N 1
ATOM 3744 C CA . ALA B 1 39 ? -76.461 -79.146 141.077 1.00 25.74 39 ALA B CA 1
ATOM 3745 C C . ALA B 1 39 ? -75.678 -80.358 141.564 1.00 26.57 39 ALA B C 1
ATOM 3746 O O . ALA B 1 39 ? -74.578 -80.225 142.115 1.00 25.91 39 ALA B O 1
ATOM 3748 N N . ALA B 1 40 ? -76.227 -81.558 141.353 1.00 28.30 40 ALA B N 1
ATOM 3749 C CA . ALA B 1 40 ? -75.529 -82.766 141.781 1.00 28.95 40 ALA B CA 1
ATOM 3750 C C . ALA B 1 40 ? -74.238 -82.964 140.998 1.00 28.76 40 ALA B C 1
ATOM 3751 O O . ALA B 1 40 ? -73.231 -83.411 141.559 1.00 27.38 40 ALA B O 1
ATOM 3753 N N . GLY B 1 41 ? -74.245 -82.634 139.703 1.00 26.88 41 GLY B N 1
ATOM 3754 C CA . GLY B 1 41 ? -73.034 -82.777 138.908 1.00 27.19 41 GLY B CA 1
ATOM 3755 C C . GLY B 1 41 ? -71.921 -81.844 139.352 1.00 23.98 41 GLY B C 1
ATOM 3756 O O . GLY B 1 41 ? -70.761 -82.251 139.463 1.00 23.28 41 GLY B O 1
ATOM 3757 N N . PHE B 1 42 ? -72.254 -80.574 139.597 1.00 24.51 42 PHE B N 1
ATOM 3758 C CA . PHE B 1 42 ? -71.248 -79.626 140.067 1.00 22.67 42 PHE B CA 1
ATOM 3759 C C . PHE B 1 42 ? -70.688 -80.032 141.431 1.00 26.61 42 PHE B C 1
ATOM 3760 O O . PHE B 1 42 ? -69.477 -79.929 141.670 1.00 25.60 42 PHE B O 1
ATOM 3768 N N . ARG B 1 43 ? -71.559 -80.492 142.336 1.00 23.92 43 ARG B N 1
ATOM 3769 C CA . ARG B 1 43 ? -71.128 -80.874 143.681 1.00 26.68 43 ARG B CA 1
ATOM 3770 C C . ARG B 1 43 ? -69.977 -81.876 143.633 1.00 27.57 43 ARG B C 1
ATOM 3771 O O . ARG B 1 43 ? -69.005 -81.759 144.391 1.00 26.08 43 ARG B O 1
ATOM 3779 N N . ASP B 1 44 ? -70.059 -82.852 142.724 1.00 27.54 44 ASP B N 1
ATOM 3780 C CA . ASP B 1 44 ? -68.987 -83.826 142.542 1.00 26.91 44 ASP B CA 1
ATOM 3781 C C . ASP B 1 44 ? -67.848 -83.279 141.685 1.00 27.77 44 ASP B C 1
ATOM 3782 O O . ASP B 1 44 ? -66.675 -83.511 141.994 1.00 26.61 44 ASP B O 1
ATOM 3787 N N . TRP B 1 45 ? -68.166 -82.573 140.592 1.00 24.58 45 TRP B N 1
ATOM 3788 C CA . TRP B 1 45 ? -67.122 -82.127 139.667 1.00 25.83 45 TRP B CA 1
ATOM 3789 C C . TRP B 1 45 ? -66.154 -81.159 140.338 1.00 25.23 45 TRP B C 1
ATOM 3790 O O . TRP B 1 45 ? -64.945 -81.192 140.072 1.00 24.95 45 TRP B O 1
ATOM 3801 N N . ARG B 1 46 ? -66.664 -80.283 141.204 1.00 23.96 46 ARG B N 1
ATOM 3802 C CA . ARG B 1 46 ? -65.800 -79.294 141.839 1.00 27.64 46 ARG B CA 1
ATOM 3803 C C . ARG B 1 46 ? -64.740 -79.935 142.725 1.00 29.51 46 ARG B C 1
ATOM 3804 O O . ARG B 1 46 ? -63.764 -79.264 143.078 1.00 28.87 46 ARG B O 1
ATOM 3812 N N . GLU B 1 47 ? -64.890 -81.215 143.060 1.00 26.98 47 GLU B N 1
ATOM 3813 C CA . GLU B 1 47 ? -63.954 -81.920 143.924 1.00 33.44 47 GLU B CA 1
ATOM 3814 C C . GLU B 1 47 ? -62.926 -82.732 143.149 1.00 32.16 47 GLU B C 1
ATOM 3815 O O . GLU B 1 47 ? -62.095 -83.408 143.768 1.00 31.64 47 GLU B O 1
ATOM 3821 N N . THR B 1 48 ? -62.973 -82.710 141.821 1.00 28.81 48 THR B N 1
ATOM 3822 C CA . THR B 1 48 ? -61.979 -83.419 141.036 1.00 27.43 48 THR B CA 1
ATOM 3823 C C . THR B 1 48 ? -60.670 -82.635 140.995 1.00 28.20 48 THR B C 1
ATOM 3824 O O . THR B 1 48 ? -60.618 -81.435 141.278 1.00 29.72 48 THR B O 1
ATOM 3828 N N . ASN B 1 49 ? -59.608 -83.336 140.622 1.00 27.48 49 ASN B N 1
ATOM 3829 C CA . ASN B 1 49 ? -58.302 -82.729 140.434 1.00 28.20 49 ASN B CA 1
ATOM 3830 C C . ASN B 1 49 ? -58.199 -82.085 139.051 1.00 27.99 49 ASN B C 1
ATOM 3831 O O . ASN B 1 49 ? -58.815 -82.546 138.084 1.00 26.91 49 ASN B O 1
ATOM 3836 N N . ILE B 1 50 ? -57.406 -81.009 138.968 1.00 26.31 50 ILE B N 1
ATOM 3837 C CA . ILE B 1 50 ? -57.304 -80.238 137.724 1.00 28.11 50 ILE B CA 1
ATOM 3838 C C . ILE B 1 50 ? -56.729 -81.092 136.597 1.00 29.28 50 ILE B C 1
ATOM 3839 O O . ILE B 1 50 ? -57.145 -80.977 135.434 1.00 24.49 50 ILE B O 1
ATOM 3844 N N . ASP B 1 51 ? -55.763 -81.959 136.909 1.00 27.06 51 ASP B N 1
ATOM 3845 C CA . ASP B 1 51 ? -55.165 -82.758 135.842 1.00 29.68 51 ASP B CA 1
ATOM 3846 C C . ASP B 1 51 ? -56.135 -83.802 135.308 1.00 26.60 51 ASP B C 1
ATOM 3847 O O . ASP B 1 51 ? -56.068 -84.151 134.123 1.00 27.72 51 ASP B O 1
ATOM 3852 N N . TYR B 1 52 ? -57.045 -84.301 136.150 1.00 27.13 52 TYR B N 1
ATOM 3853 C CA . TYR B 1 52 ? -58.109 -85.165 135.650 1.00 27.00 52 TYR B CA 1
ATOM 3854 C C . TYR B 1 52 ? -59.021 -84.410 134.691 1.00 27.16 52 TYR B C 1
ATOM 3855 O O . TYR B 1 52 ? -59.392 -84.934 133.636 1.00 24.40 52 TYR B O 1
ATOM 3864 N N . ARG B 1 53 ? -59.402 -83.179 135.041 1.00 24.35 53 ARG B N 1
ATOM 3865 C CA . ARG B 1 53 ? -60.251 -82.411 134.135 1.00 24.85 53 ARG B CA 1
ATOM 3866 C C . ARG B 1 53 ? -59.526 -82.069 132.839 1.00 23.39 53 ARG B C 1
ATOM 3867 O O . ARG B 1 53 ? -60.153 -82.024 131.769 1.00 21.42 53 ARG B O 1
ATOM 3875 N N . ALA B 1 54 ? -58.210 -81.836 132.907 1.00 22.14 54 ALA B N 1
ATOM 3876 C CA . ALA B 1 54 ? -57.449 -81.572 131.690 1.00 23.46 54 ALA B CA 1
ATOM 3877 C C . ALA B 1 54 ? -57.455 -82.788 130.773 1.00 26.05 54 ALA B C 1
ATOM 3878 O O . ALA B 1 54 ? -57.579 -82.660 129.548 1.00 23.49 54 ALA B O 1
ATOM 3880 N N . GLU B 1 55 ? -57.328 -83.981 131.350 1.00 24.14 55 GLU B N 1
ATOM 3881 C CA . GLU B 1 55 ? -57.389 -85.183 130.530 1.00 25.61 55 GLU B CA 1
ATOM 3882 C C . GLU B 1 55 ? -58.775 -85.355 129.915 1.00 23.40 55 GLU B C 1
ATOM 3883 O O . GLU B 1 55 ? -58.899 -85.785 128.760 1.00 23.96 55 GLU B O 1
ATOM 3889 N N . LYS B 1 56 ? -59.827 -85.001 130.662 1.00 22.50 56 LYS B N 1
ATOM 3890 C CA . LYS B 1 56 ? -61.178 -85.066 130.112 1.00 23.23 56 LYS B CA 1
ATOM 3891 C C . LYS B 1 56 ? -61.358 -84.096 128.943 1.00 22.81 56 LYS B C 1
ATOM 3892 O O . LYS B 1 56 ? -62.078 -84.403 127.986 1.00 22.28 56 LYS B O 1
ATOM 3898 N N . LEU B 1 57 ? -60.716 -82.923 128.994 1.00 20.89 57 LEU B N 1
ATOM 3899 C CA . LEU B 1 57 ? -60.755 -82.036 127.830 1.00 21.83 57 LEU B CA 1
ATOM 3900 C C . LEU B 1 57 ? -60.188 -82.728 126.596 1.00 22.00 57 LEU B C 1
ATOM 3901 O O . LEU B 1 57 ? -60.733 -82.595 125.494 1.00 22.56 57 LEU B O 1
ATOM 3906 N N . ARG B 1 58 ? -59.079 -83.458 126.758 1.00 22.54 58 ARG B N 1
ATOM 3907 C CA . ARG B 1 58 ? -58.533 -84.206 125.630 1.00 23.58 58 ARG B CA 1
ATOM 3908 C C . ARG B 1 58 ? -59.531 -85.239 125.130 1.00 23.47 58 ARG B C 1
ATOM 3909 O O . ARG B 1 58 ? -59.651 -85.460 123.919 1.00 23.71 58 ARG B O 1
ATOM 3917 N N . ASP B 1 59 ? -60.267 -85.867 126.047 1.00 23.91 59 ASP B N 1
ATOM 3918 C CA . ASP B 1 59 ? -61.290 -86.822 125.636 1.00 24.05 59 ASP B CA 1
ATOM 3919 C C . ASP B 1 59 ? -62.395 -86.137 124.837 1.00 25.12 59 ASP B C 1
ATOM 3920 O O . ASP B 1 59 ? -62.918 -86.717 123.879 1.00 23.67 59 ASP B O 1
ATOM 3925 N N . ILE B 1 60 ? -62.757 -84.899 125.203 1.00 22.75 60 ILE B N 1
ATOM 3926 C CA . ILE B 1 60 ? -63.741 -84.150 124.414 1.00 22.72 60 ILE B CA 1
ATOM 3927 C C . ILE B 1 60 ? -63.223 -83.927 122.997 1.00 21.12 60 ILE B C 1
ATOM 3928 O O . ILE B 1 60 ? -63.941 -84.131 122.010 1.00 21.07 60 ILE B O 1
ATOM 3933 N N . GLY B 1 61 ? -61.967 -83.491 122.879 1.00 21.80 61 GLY B N 1
ATOM 3934 C CA . GLY B 1 61 ? -61.387 -83.278 121.564 1.00 22.79 61 GLY B CA 1
ATOM 3935 C C . GLY B 1 61 ? -61.393 -84.536 120.716 1.00 23.40 61 GLY B C 1
ATOM 3936 O O . GLY B 1 61 ? -61.702 -84.493 119.524 1.00 23.95 61 GLY B O 1
ATOM 3937 N N . LYS B 1 62 ? -61.056 -85.674 121.321 1.00 24.32 62 LYS B N 1
ATOM 3938 C CA . LYS B 1 62 ? -61.069 -86.937 120.587 1.00 22.89 62 LYS B CA 1
ATOM 3939 C C . LYS B 1 62 ? -62.479 -87.300 120.138 1.00 23.87 62 LYS B C 1
ATOM 3940 O O . LYS B 1 62 ? -62.691 -87.723 118.993 1.00 24.71 62 LYS B O 1
ATOM 3946 N N . ALA B 1 63 ? -63.456 -87.161 121.038 1.00 22.83 63 ALA B N 1
ATOM 3947 C CA . ALA B 1 63 ? -64.831 -87.517 120.705 1.00 23.97 63 ALA B CA 1
ATOM 3948 C C . ALA B 1 63 ? -65.382 -86.617 119.607 1.00 23.82 63 ALA B C 1
ATOM 3949 O O . ALA B 1 63 ? -66.178 -87.055 118.768 1.00 22.64 63 ALA B O 1
ATOM 3951 N N . LEU B 1 64 ? -64.982 -85.346 119.617 1.00 22.32 64 LEU B N 1
ATOM 3952 C CA . LEU B 1 64 ? -65.448 -84.398 118.613 1.00 21.03 64 LEU B CA 1
ATOM 3953 C C . LEU B 1 64 ? -64.852 -84.718 117.248 1.00 23.67 64 LEU B C 1
ATOM 3954 O O . LEU B 1 64 ? -65.565 -84.747 116.236 1.00 21.30 64 LEU B O 1
ATOM 3959 N N . ARG B 1 65 ? -63.545 -84.985 117.202 1.00 21.72 65 ARG B N 1
ATOM 3960 C CA . ARG B 1 65 ? -62.917 -85.343 115.933 1.00 23.23 65 ARG B CA 1
ATOM 3961 C C . ARG B 1 65 ? -63.504 -86.625 115.354 1.00 24.17 65 ARG B C 1
ATOM 3962 O O . ARG B 1 65 ? -63.571 -86.775 114.126 1.00 25.00 65 ARG B O 1
ATOM 3970 N N . ALA B 1 66 ? -63.937 -87.549 116.218 1.00 24.39 66 ALA B N 1
ATOM 3971 C CA . ALA B 1 66 ? -64.508 -88.814 115.762 1.00 25.00 66 ALA B CA 1
ATOM 3972 C C . ALA B 1 66 ? -65.885 -88.637 115.136 1.00 24.67 66 ALA B C 1
ATOM 3973 O O . ALA B 1 66 ? -66.358 -89.548 114.441 1.00 24.64 66 ALA B O 1
ATOM 3975 N N . ARG B 1 67 ? -66.541 -87.495 115.374 1.00 23.81 67 ARG B N 1
ATOM 3976 C CA . ARG B 1 67 ? -67.815 -87.162 114.748 1.00 23.27 67 ARG B CA 1
ATOM 3977 C C . ARG B 1 67 ? -67.723 -85.877 113.926 1.00 22.33 67 ARG B C 1
ATOM 3978 O O . ARG B 1 67 ? -68.734 -85.221 113.685 1.00 23.91 67 ARG B O 1
ATOM 3986 N N . SER B 1 68 ? -66.518 -85.538 113.464 1.00 21.92 68 SER B N 1
ATOM 3987 C CA . SER B 1 68 ? -66.278 -84.230 112.852 1.00 21.73 68 SER B CA 1
ATOM 3988 C C . SER B 1 68 ? -67.176 -83.988 111.642 1.00 22.99 68 SER B C 1
ATOM 3989 O O . SER B 1 68 ? -67.731 -82.894 111.480 1.00 22.07 68 SER B O 1
ATOM 3992 N N . GLU B 1 69 ? -67.326 -84.992 110.776 1.00 22.21 69 GLU B N 1
ATOM 3993 C CA . GLU B 1 69 ? -68.110 -84.811 109.554 1.00 22.73 69 GLU B CA 1
ATOM 3994 C C . GLU B 1 69 ? -69.605 -84.842 109.839 1.00 21.36 69 GLU B C 1
ATOM 3995 O O . GLU B 1 69 ? -70.373 -84.083 109.240 1.00 22.52 69 GLU B O 1
ATOM 4001 N N . GLU B 1 70 ? -70.032 -85.726 110.744 1.00 22.24 70 GLU B N 1
ATOM 4002 C CA . GLU B 1 70 ? -71.414 -85.712 111.202 1.00 21.41 70 GLU B CA 1
ATOM 4003 C C . GLU B 1 70 ? -71.786 -84.344 111.766 1.00 23.00 70 GLU B C 1
ATOM 4004 O O . GLU B 1 70 ? -72.865 -83.807 111.474 1.00 22.76 70 GLU B O 1
ATOM 4010 N N . MET B 1 71 ? -70.886 -83.752 112.552 1.00 21.48 71 MET B N 1
ATOM 4011 C CA . MET B 1 71 ? -71.146 -82.435 113.135 1.00 20.64 71 MET B CA 1
ATOM 4012 C C . MET B 1 71 ? -71.176 -81.352 112.066 1.00 20.57 71 MET B C 1
ATOM 4013 O O . MET B 1 71 ? -72.075 -80.503 112.062 1.00 22.24 71 MET B O 1
ATOM 4018 N N . ALA B 1 72 ? -70.191 -81.354 111.157 1.00 20.64 72 ALA B N 1
ATOM 4019 C CA . ALA B 1 72 ? -70.139 -80.320 110.127 1.00 20.84 72 ALA B CA 1
ATOM 4020 C C . ALA B 1 72 ? -71.390 -80.341 109.261 1.00 22.33 72 ALA B C 1
ATOM 4021 O O . ALA B 1 72 ? -71.944 -79.282 108.925 1.00 20.59 72 ALA B O 1
ATOM 4023 N N . GLN B 1 73 ? -71.836 -81.540 108.866 1.00 20.97 73 GLN B N 1
ATOM 4024 C CA . GLN B 1 73 ? -73.027 -81.643 108.031 1.00 22.69 73 GLN B CA 1
ATOM 4025 C C . GLN B 1 73 ? -74.257 -81.115 108.758 1.00 21.49 73 GLN B C 1
ATOM 4026 O O . GLN B 1 73 ? -75.130 -80.489 108.142 1.00 21.39 73 GLN B O 1
ATOM 4032 N N . MET B 1 74 ? -74.333 -81.334 110.076 1.00 20.90 74 MET B N 1
ATOM 4033 C CA . MET B 1 74 ? -75.479 -80.844 110.831 1.00 22.16 74 MET B CA 1
ATOM 4034 C C . MET B 1 74 ? -75.474 -79.320 110.899 1.00 20.55 74 MET B C 1
ATOM 4035 O O . MET B 1 74 ? -76.527 -78.685 110.774 1.00 20.55 74 MET B O 1
ATOM 4040 N N . ILE B 1 75 ? -74.299 -78.719 111.098 1.00 20.37 75 ILE B N 1
ATOM 4041 C CA . ILE B 1 75 ? -74.188 -77.260 111.091 1.00 20.15 75 ILE B CA 1
ATOM 4042 C C . ILE B 1 75 ? -74.640 -76.699 109.747 1.00 20.22 75 ILE B C 1
ATOM 4043 O O . ILE B 1 75 ? -75.444 -75.762 109.672 1.00 20.12 75 ILE B O 1
ATOM 4048 N N . THR B 1 76 ? -74.113 -77.263 108.663 1.00 20.39 76 THR B N 1
ATOM 4049 C CA . THR B 1 76 ? -74.471 -76.782 107.330 1.00 20.47 76 THR B CA 1
ATOM 4050 C C . THR B 1 76 ? -75.960 -76.962 107.058 1.00 20.61 76 THR B C 1
ATOM 4051 O O . THR B 1 76 ? -76.613 -76.068 106.506 1.00 20.57 76 THR B O 1
ATOM 4055 N N . ARG B 1 77 ? -76.521 -78.110 107.454 1.00 20.78 77 ARG B N 1
ATOM 4056 C CA . ARG B 1 77 ? -77.930 -78.371 107.175 1.00 20.94 77 ARG B CA 1
ATOM 4057 C C . ARG B 1 77 ? -78.844 -77.399 107.915 1.00 21.80 77 ARG B C 1
ATOM 4058 O O . ARG B 1 77 ? -79.839 -76.924 107.354 1.00 21.70 77 ARG B O 1
ATOM 4066 N N . GLU B 1 78 ? -78.529 -77.091 109.181 1.00 20.56 78 GLU B N 1
ATOM 4067 C CA . GLU B 1 78 ? -79.455 -76.294 109.980 1.00 20.43 78 GLU B CA 1
ATOM 4068 C C . GLU B 1 78 ? -79.318 -74.792 109.752 1.00 20.22 78 GLU B C 1
ATOM 4069 O O . GLU B 1 78 ? -80.314 -74.074 109.877 1.00 20.34 78 GLU B O 1
ATOM 4075 N N . MET B 1 79 ? -78.126 -74.271 109.433 1.00 20.26 79 MET B N 1
ATOM 4076 C CA . MET B 1 79 ? -78.019 -72.820 109.293 1.00 19.88 79 MET B CA 1
ATOM 4077 C C . MET B 1 79 ? -77.246 -72.349 108.061 1.00 19.89 79 MET B C 1
ATOM 4078 O O . MET B 1 79 ? -76.994 -71.143 107.934 1.00 19.72 79 MET B O 1
ATOM 4083 N N . GLY B 1 80 ? -76.897 -73.249 107.134 1.00 20.09 80 GLY B N 1
ATOM 4084 C CA . GLY B 1 80 ? -76.512 -72.854 105.786 1.00 20.16 80 GLY B CA 1
ATOM 4085 C C . GLY B 1 80 ? -75.040 -72.590 105.549 1.00 20.06 80 GLY B C 1
ATOM 4086 O O . GLY B 1 80 ? -74.670 -72.247 104.421 1.00 20.12 80 GLY B O 1
ATOM 4087 N N . LYS B 1 81 ? -74.196 -72.745 106.560 1.00 19.94 81 LYS B N 1
ATOM 4088 C CA . LYS B 1 81 ? -72.767 -72.472 106.429 1.00 19.85 81 LYS B CA 1
ATOM 4089 C C . LYS B 1 81 ? -72.128 -73.354 105.351 1.00 20.08 81 LYS B C 1
ATOM 4090 O O . LYS B 1 81 ? -72.387 -74.563 105.319 1.00 20.27 81 LYS B O 1
ATOM 4096 N N . PRO B 1 82 ? -71.288 -72.802 104.470 1.00 20.07 82 PRO B N 1
ATOM 4097 C CA . PRO B 1 82 ? -70.505 -73.650 103.553 1.00 20.28 82 PRO B CA 1
ATOM 4098 C C . PRO B 1 82 ? -69.769 -74.772 104.291 1.00 20.35 82 PRO B C 1
ATOM 4099 O O . PRO B 1 82 ? -69.164 -74.554 105.345 1.00 20.18 82 PRO B O 1
ATOM 4103 N N . ILE B 1 83 ? -69.787 -75.976 103.700 1.00 21.12 83 ILE B N 1
ATOM 4104 C CA . ILE B 1 83 ? -69.408 -77.180 104.446 1.00 21.04 83 ILE B CA 1
ATOM 4105 C C . ILE B 1 83 ? -67.954 -77.108 104.904 1.00 20.61 83 ILE B C 1
ATOM 4106 O O . ILE B 1 83 ? -67.619 -77.556 106.009 1.00 21.31 83 ILE B O 1
ATOM 4111 N N . ASN B 1 84 ? -67.070 -76.516 104.091 1.00 21.09 84 ASN B N 1
ATOM 4112 C CA . ASN B 1 84 ? -65.679 -76.408 104.521 1.00 21.41 84 ASN B CA 1
ATOM 4113 C C . ASN B 1 84 ? -65.511 -75.414 105.672 1.00 20.25 84 ASN B C 1
ATOM 4114 O O . ASN B 1 84 ? -64.583 -75.556 106.475 1.00 20.28 84 ASN B O 1
ATOM 4119 N N . GLN B 1 85 ? -66.379 -74.404 105.769 1.00 20.08 85 GLN B N 1
ATOM 4120 C CA . GLN B 1 85 ? -66.345 -73.546 106.953 1.00 19.83 85 GLN B CA 1
ATOM 4121 C C . GLN B 1 85 ? -66.894 -74.270 108.176 1.00 19.81 85 GLN B C 1
ATOM 4122 O O . GLN B 1 85 ? -66.440 -74.018 109.302 1.00 19.66 85 GLN B O 1
ATOM 4128 N N . ALA B 1 86 ? -67.862 -75.170 107.984 1.00 19.97 86 ALA B N 1
ATOM 4129 C CA . ALA B 1 86 ? -68.339 -75.964 109.113 1.00 20.32 86 ALA B CA 1
ATOM 4130 C C . ALA B 1 86 ? -67.273 -76.955 109.570 1.00 20.45 86 ALA B C 1
ATOM 4131 O O . ALA B 1 86 ? -67.118 -77.200 110.773 1.00 19.98 86 ALA B O 1
ATOM 4133 N N . ARG B 1 87 ? -66.525 -77.535 108.625 1.00 20.25 87 ARG B N 1
ATOM 4134 C CA . ARG B 1 87 ? -65.420 -78.415 109.002 1.00 20.78 87 ARG B CA 1
ATOM 4135 C C . ARG B 1 87 ? -64.347 -77.644 109.763 1.00 21.40 87 ARG B C 1
ATOM 4136 O O . ARG B 1 87 ? -63.812 -78.129 110.773 1.00 20.62 87 ARG B O 1
ATOM 4144 N N . ALA B 1 88 ? -64.044 -76.424 109.313 1.00 20.13 88 ALA B N 1
ATOM 4145 C CA . ALA B 1 88 ? -63.063 -75.598 110.007 1.00 21.44 88 ALA B CA 1
ATOM 4146 C C . ALA B 1 88 ? -63.539 -75.233 111.407 1.00 20.33 88 ALA B C 1
ATOM 4147 O O . ALA B 1 88 ? -62.732 -75.135 112.340 1.00 19.94 88 ALA B O 1
ATOM 4149 N N . GLU B 1 89 ? -64.848 -75.027 111.576 1.00 19.58 89 GLU B N 1
ATOM 4150 C CA . GLU B 1 89 ? -65.375 -74.731 112.907 1.00 19.42 89 GLU B CA 1
ATOM 4151 C C . GLU B 1 89 ? -65.171 -75.914 113.848 1.00 19.64 89 GLU B C 1
ATOM 4152 O O . GLU B 1 89 ? -64.811 -75.737 115.019 1.00 19.87 89 GLU B O 1
ATOM 4158 N N . VAL B 1 90 ? -65.389 -77.133 113.353 1.00 19.72 90 VAL B N 1
ATOM 4159 C CA . VAL B 1 90 ? -65.143 -78.319 114.174 1.00 19.82 90 VAL B CA 1
ATOM 4160 C C . VAL B 1 90 ? -63.666 -78.417 114.531 1.00 19.81 90 VAL B C 1
ATOM 4161 O O . VAL B 1 90 ? -63.303 -78.694 115.681 1.00 19.76 90 VAL B O 1
ATOM 4165 N N . ALA B 1 91 ? -62.790 -78.216 113.541 1.00 19.89 91 ALA B N 1
ATOM 4166 C CA . ALA B 1 91 ? -61.359 -78.370 113.783 1.00 20.45 91 ALA B CA 1
ATOM 4167 C C . ALA B 1 91 ? -60.875 -77.371 114.827 1.00 22.38 91 ALA B C 1
ATOM 4168 O O . ALA B 1 91 ? -60.154 -77.733 115.766 1.00 21.01 91 ALA B O 1
ATOM 4170 N N . LYS B 1 92 ? -61.304 -76.115 114.699 1.00 19.51 92 LYS B N 1
ATOM 4171 C CA . LYS B 1 92 ? -60.931 -75.093 115.673 1.00 19.69 92 LYS B CA 1
ATOM 4172 C C . LYS B 1 92 ? -61.463 -75.433 117.065 1.00 20.19 92 LYS B C 1
ATOM 4173 O O . LYS B 1 92 ? -60.771 -75.225 118.072 1.00 21.02 92 LYS B O 1
ATOM 4179 N N . SER B 1 93 ? -62.690 -75.966 117.140 1.00 19.26 93 SER B N 1
ATOM 4180 C CA . SER B 1 93 ? -63.280 -76.319 118.431 1.00 19.20 93 SER B CA 1
ATOM 4181 C C . SER B 1 93 ? -62.540 -77.480 119.091 1.00 20.04 93 SER B C 1
ATOM 4182 O O . SER B 1 93 ? -62.356 -77.490 120.318 1.00 19.24 93 SER B O 1
ATOM 4185 N N . ALA B 1 94 ? -62.140 -78.481 118.304 1.00 19.91 94 ALA B N 1
ATOM 4186 C CA . ALA B 1 94 ? -61.413 -79.612 118.873 1.00 20.93 94 ALA B CA 1
ATOM 4187 C C . ALA B 1 94 ? -60.023 -79.189 119.326 1.00 20.06 94 ALA B C 1
ATOM 4188 O O . ALA B 1 94 ? -59.538 -79.646 120.366 1.00 21.02 94 ALA B O 1
ATOM 4190 N N . ASN B 1 95 ? -59.366 -78.323 118.547 1.00 21.91 95 ASN B N 1
ATOM 4191 C CA . ASN B 1 95 ? -58.051 -77.818 118.932 1.00 22.47 95 ASN B CA 1
ATOM 4192 C C . ASN B 1 95 ? -58.125 -77.007 120.218 1.00 21.82 95 ASN B C 1
ATOM 4193 O O . ASN B 1 95 ? -57.191 -77.040 121.030 1.00 21.75 95 ASN B O 1
ATOM 4198 N N . LEU B 1 96 ? -59.223 -76.263 120.413 1.00 19.15 96 LEU B N 1
ATOM 4199 C CA . LEU B 1 96 ? -59.411 -75.515 121.662 1.00 20.89 96 LEU B CA 1
ATOM 4200 C C . LEU B 1 96 ? -59.365 -76.441 122.873 1.00 21.26 96 LEU B C 1
ATOM 4201 O O . LEU B 1 96 ? -58.811 -76.080 123.925 1.00 20.55 96 LEU B O 1
ATOM 4206 N N . CYS B 1 97 ? -59.951 -77.638 122.747 1.00 20.64 97 CYS B N 1
ATOM 4207 C CA . CYS B 1 97 ? -59.924 -78.608 123.841 1.00 21.94 97 CYS B CA 1
ATOM 4208 C C . CYS B 1 97 ? -58.493 -78.962 124.218 1.00 23.10 97 CYS B C 1
ATOM 4209 O O . CYS B 1 97 ? -58.129 -78.965 125.403 1.00 22.93 97 CYS B O 1
ATOM 4212 N N . ASP B 1 98 ? -57.672 -79.274 123.210 1.00 22.49 98 ASP B N 1
ATOM 4213 C CA . ASP B 1 98 ? -56.281 -79.640 123.452 1.00 24.15 98 ASP B CA 1
ATOM 4214 C C . ASP B 1 98 ? -55.472 -78.464 123.978 1.00 22.45 98 ASP B C 1
ATOM 4215 O O . ASP B 1 98 ? -54.581 -78.646 124.816 1.00 22.65 98 ASP B O 1
ATOM 4220 N N . TRP B 1 99 ? -55.751 -77.253 123.493 1.00 21.57 99 TRP B N 1
ATOM 4221 C CA . TRP B 1 99 ? -54.972 -76.099 123.928 1.00 20.66 99 TRP B CA 1
ATOM 4222 C C . TRP B 1 99 ? -55.224 -75.798 125.402 1.00 21.09 99 TRP B C 1
ATOM 4223 O O . TRP B 1 99 ? -54.283 -75.554 126.168 1.00 21.94 99 TRP B O 1
ATOM 4234 N N . TYR B 1 100 ? -56.489 -75.809 125.822 1.00 19.78 100 TYR B N 1
ATOM 4235 C CA . TYR B 1 100 ? -56.767 -75.556 127.232 1.00 20.44 100 TYR B CA 1
ATOM 4236 C C . TYR B 1 100 ? -56.288 -76.708 128.108 1.00 21.31 100 TYR B C 1
ATOM 4237 O O . TYR B 1 100 ? -55.879 -76.481 129.253 1.00 22.23 100 TYR B O 1
ATOM 4246 N N . ALA B 1 101 ? -56.309 -77.942 127.595 1.00 21.89 101 ALA B N 1
ATOM 4247 C CA . ALA B 1 101 ? -55.777 -79.051 128.383 1.00 23.96 101 ALA B CA 1
ATOM 4248 C C . ALA B 1 101 ? -54.299 -78.835 128.685 1.00 25.80 101 ALA B C 1
ATOM 4249 O O . ALA B 1 101 ? -53.841 -79.099 129.806 1.00 24.59 101 ALA B O 1
ATOM 4251 N N . GLU B 1 102 ? -53.549 -78.325 127.704 1.00 23.94 102 GLU B N 1
ATOM 4252 C CA . GLU B 1 102 ? -52.114 -78.112 127.866 1.00 26.17 102 GLU B CA 1
ATOM 4253 C C . GLU B 1 102 ? -51.813 -76.875 128.708 1.00 25.85 102 GLU B C 1
ATOM 4254 O O . GLU B 1 102 ? -50.993 -76.932 129.632 1.00 26.13 102 GLU B O 1
ATOM 4260 N N . HIS B 1 103 ? -52.457 -75.748 128.400 1.00 23.02 103 HIS B N 1
ATOM 4261 C CA . HIS B 1 103 ? -52.077 -74.475 129.004 1.00 23.33 103 HIS B CA 1
ATOM 4262 C C . HIS B 1 103 ? -52.993 -74.034 130.135 1.00 24.66 103 HIS B C 1
ATOM 4263 O O . HIS B 1 103 ? -52.601 -73.169 130.922 1.00 24.88 103 HIS B O 1
ATOM 4270 N N . GLY B 1 104 ? -54.189 -74.603 130.238 1.00 22.15 104 GLY B N 1
ATOM 4271 C CA . GLY B 1 104 ? -55.157 -74.191 131.227 1.00 21.39 104 GLY B CA 1
ATOM 4272 C C . GLY B 1 104 ? -54.752 -74.419 132.673 1.00 23.62 104 GLY B C 1
ATOM 4273 O O . GLY B 1 104 ? -54.926 -73.536 133.520 1.00 23.44 104 GLY B O 1
ATOM 4274 N N . PRO B 1 105 ? -54.240 -75.613 133.003 1.00 22.24 105 PRO B N 1
ATOM 4275 C CA . PRO B 1 105 ? -53.893 -75.873 134.416 1.00 23.64 105 PRO B CA 1
ATOM 4276 C C . PRO B 1 105 ? -52.958 -74.832 135.012 1.00 24.49 105 PRO B C 1
ATOM 4277 O O . PRO B 1 105 ? -53.180 -74.392 136.147 1.00 24.96 105 PRO B O 1
ATOM 4281 N N . ALA B 1 106 ? -51.937 -74.398 134.270 1.00 23.31 106 ALA B N 1
ATOM 4282 C CA . ALA B 1 106 ? -51.013 -73.404 134.814 1.00 26.84 106 ALA B CA 1
ATOM 4283 C C . ALA B 1 106 ? -51.717 -72.081 135.093 1.00 28.88 106 ALA B C 1
ATOM 4284 O O . ALA B 1 106 ? -51.390 -71.385 136.063 1.00 26.04 106 ALA B O 1
ATOM 4286 N N . MET B 1 107 ? -52.687 -71.714 134.254 1.00 24.43 107 MET B N 1
ATOM 4287 C CA . MET B 1 107 ? -53.437 -70.482 134.471 1.00 23.64 107 MET B CA 1
ATOM 4288 C C . MET B 1 107 ? -54.314 -70.533 135.713 1.00 25.82 107 MET B C 1
ATOM 4289 O O . MET B 1 107 ? -54.788 -69.485 136.167 1.00 25.28 107 MET B O 1
ATOM 4294 N N . LEU B 1 108 ? -54.558 -71.719 136.263 1.00 25.05 108 LEU B N 1
ATOM 4295 C CA . LEU B 1 108 ? -55.401 -71.859 137.438 1.00 25.93 108 LEU B CA 1
ATOM 4296 C C . LEU B 1 108 ? -54.601 -72.103 138.712 1.00 26.65 108 LEU B C 1
ATOM 4297 O O . LEU B 1 108 ? -55.203 -72.300 139.769 1.00 28.36 108 LEU B O 1
ATOM 4302 N N . LYS B 1 109 ? -53.267 -72.097 138.636 1.00 28.08 109 LYS B N 1
ATOM 4303 C CA . LYS B 1 109 ? -52.443 -72.251 139.830 1.00 26.16 109 LYS B CA 1
ATOM 4304 C C . LYS B 1 109 ? -52.655 -71.075 140.772 1.00 25.59 109 LYS B C 1
ATOM 4305 O O . LYS B 1 109 ? -52.979 -69.964 140.345 1.00 27.30 109 LYS B O 1
ATOM 4311 N N . ALA B 1 110 ? -52.454 -71.325 142.066 1.00 26.85 110 ALA B N 1
ATOM 4312 C CA . ALA B 1 110 ? -52.555 -70.252 143.048 1.00 26.57 110 ALA B CA 1
ATOM 4313 C C . ALA B 1 110 ? -51.517 -69.172 142.768 1.00 26.83 110 ALA B C 1
ATOM 4314 O O . ALA B 1 110 ? -50.377 -69.464 142.398 1.00 28.75 110 ALA B O 1
ATOM 4316 N N . GLU B 1 111 ? -51.938 -67.895 142.921 1.00 24.02 111 GLU B N 1
ATOM 4317 C CA . GLU B 1 111 ? -51.096 -66.715 142.729 1.00 25.83 111 GLU B CA 1
ATOM 4318 C C . GLU B 1 111 ? -50.386 -66.372 144.029 1.00 27.55 111 GLU B C 1
ATOM 4319 O O . GLU B 1 111 ? -51.040 -66.292 145.073 1.00 26.52 111 GLU B O 1
ATOM 4325 N N . PRO B 1 112 ? -49.076 -66.142 144.018 1.00 31.18 112 PRO B N 1
ATOM 4326 C CA . PRO B 1 112 ? -48.442 -65.495 145.172 1.00 27.91 112 PRO B CA 1
ATOM 4327 C C . PRO B 1 112 ? -48.855 -64.031 145.262 1.00 27.87 112 PRO B C 1
ATOM 4328 O O . PRO B 1 112 ? -49.365 -63.437 144.308 1.00 26.85 112 PRO B O 1
ATOM 4332 N N . THR B 1 113 ? -48.647 -63.449 146.444 1.00 24.80 113 THR B N 1
ATOM 4333 C CA . THR B 1 113 ? -48.894 -62.028 146.668 1.00 24.39 113 THR B CA 1
ATOM 4334 C C . THR B 1 113 ? -47.648 -61.389 147.269 1.00 23.90 113 THR B C 1
ATOM 4335 O O . THR B 1 113 ? -46.675 -62.067 147.612 1.00 25.76 113 THR B O 1
ATOM 4339 N N . LEU B 1 114 ? -47.701 -60.068 147.421 1.00 22.19 114 LEU B N 1
ATOM 4340 C CA . LEU B 1 114 ? -46.614 -59.320 148.042 1.00 24.30 114 LEU B CA 1
ATOM 4341 C C . LEU B 1 114 ? -46.636 -59.380 149.563 1.00 24.94 114 LEU B C 1
ATOM 4342 O O . LEU B 1 114 ? -45.741 -58.811 150.201 1.00 24.98 114 LEU B O 1
ATOM 4347 N N . VAL B 1 115 ? -47.627 -60.041 150.165 1.00 24.60 115 VAL B N 1
ATOM 4348 C CA . VAL B 1 115 ? -47.652 -60.145 151.621 1.00 24.44 115 VAL B CA 1
ATOM 4349 C C . VAL B 1 115 ? -46.440 -60.935 152.097 1.00 27.66 115 VAL B C 1
ATOM 4350 O O . VAL B 1 115 ? -46.043 -61.936 151.488 1.00 27.44 115 VAL B O 1
ATOM 4354 N N . GLU B 1 116 ? -45.847 -60.478 153.200 1.00 27.39 116 GLU B N 1
ATOM 4355 C CA . GLU B 1 116 ? -44.623 -61.069 153.727 1.00 30.66 116 GLU B CA 1
ATOM 4356 C C . GLU B 1 116 ? -44.820 -62.529 154.148 1.00 32.56 116 GLU B C 1
ATOM 4357 O O . GLU B 1 116 ? -45.926 -62.978 154.465 1.00 28.60 116 GLU B O 1
ATOM 4363 N N . ASN B 1 117 ? -43.705 -63.268 154.151 1.00 30.66 117 ASN B N 1
ATOM 4364 C CA . ASN B 1 117 ? -43.622 -64.618 154.713 1.00 33.49 117 ASN B CA 1
ATOM 4365 C C . ASN B 1 117 ? -44.553 -65.603 154.005 1.00 37.64 117 ASN B C 1
ATOM 4366 O O . ASN B 1 117 ? -44.957 -66.611 154.595 1.00 42.25 117 ASN B O 1
ATOM 4371 N N . GLN B 1 118 ? -44.890 -65.318 152.746 1.00 43.15 118 GLN B N 1
ATOM 4372 C CA . GLN B 1 118 ? -45.785 -66.161 151.946 1.00 46.28 118 GLN B CA 1
ATOM 4373 C C . GLN B 1 118 ? -47.058 -66.509 152.719 1.00 45.20 118 GLN B C 1
ATOM 4374 O O . GLN B 1 118 ? -47.527 -67.650 152.717 1.00 47.31 118 GLN B O 1
ATOM 4380 N N . GLN B 1 119 ? -47.618 -65.505 153.394 1.00 30.36 119 GLN B N 1
ATOM 4381 C CA . GLN B 1 119 ? -48.828 -65.709 154.178 1.00 28.80 119 GLN B CA 1
ATOM 4382 C C . GLN B 1 119 ? -50.075 -65.830 153.317 1.00 24.41 119 GLN B C 1
ATOM 4383 O O . GLN B 1 119 ? -51.030 -66.495 153.726 1.00 24.03 119 GLN B O 1
ATOM 4389 N N . ALA B 1 120 ? -50.106 -65.181 152.156 1.00 24.93 120 ALA B N 1
ATOM 4390 C CA . ALA B 1 120 ? -51.344 -65.013 151.403 1.00 23.32 120 ALA B CA 1
ATOM 4391 C C . ALA B 1 120 ? -51.162 -65.452 149.959 1.00 25.59 120 ALA B C 1
ATOM 4392 O O . ALA B 1 120 ? -50.173 -65.092 149.315 1.00 24.77 120 ALA B O 1
ATOM 4394 N N . VAL B 1 121 ? -52.120 -66.226 149.457 1.00 23.53 121 VAL B N 1
ATOM 4395 C CA . VAL B 1 121 ? -52.166 -66.600 148.051 1.00 23.36 121 VAL B CA 1
ATOM 4396 C C . VAL B 1 121 ? -53.566 -66.324 147.523 1.00 24.42 121 VAL B C 1
ATOM 4397 O O . VAL B 1 121 ? -54.532 -66.200 148.280 1.00 21.27 121 VAL B O 1
ATOM 4401 N N . ILE B 1 122 ? -53.666 -66.233 146.199 1.00 19.15 122 ILE B N 1
ATOM 4402 C CA . ILE B 1 122 ? -54.944 -66.083 145.515 1.00 22.02 122 ILE B CA 1
ATOM 4403 C C . ILE B 1 122 ? -55.275 -67.418 144.857 1.00 22.98 122 ILE B C 1
ATOM 4404 O O . ILE B 1 122 ? -54.502 -67.913 144.029 1.00 25.01 122 ILE B O 1
ATOM 4409 N N . GLU B 1 123 ? -56.420 -67.998 145.210 1.00 20.92 123 GLU B N 1
ATOM 4410 C CA . GLU B 1 123 ? -56.866 -69.266 144.642 1.00 19.62 123 GLU B CA 1
ATOM 4411 C C . GLU B 1 123 ? -58.032 -69.041 143.682 1.00 21.93 123 GLU B C 1
ATOM 4412 O O . GLU B 1 123 ? -58.855 -68.146 143.883 1.00 22.75 123 GLU B O 1
ATOM 4418 N N . TYR B 1 124 ? -58.084 -69.848 142.616 1.00 21.97 124 TYR B N 1
ATOM 4419 C CA . TYR B 1 124 ? -59.162 -69.787 141.626 1.00 22.25 124 TYR B CA 1
ATOM 4420 C C . TYR B 1 124 ? -60.131 -70.936 141.884 1.00 23.61 124 TYR B C 1
ATOM 4421 O O . TYR B 1 124 ? -59.884 -72.074 141.477 1.00 26.71 124 TYR B O 1
ATOM 4430 N N . ARG B 1 125 ? -61.264 -70.629 142.572 1.00 20.67 125 ARG B N 1
ATOM 4431 C CA . ARG B 1 125 ? -62.249 -71.666 142.860 1.00 23.39 125 ARG B CA 1
ATOM 4432 C C . ARG B 1 125 ? -63.386 -71.606 141.850 1.00 21.38 125 ARG B C 1
ATOM 4433 O O . ARG B 1 125 ? -63.673 -70.541 141.301 1.00 20.50 125 ARG B O 1
ATOM 4441 N N . PRO B 1 126 ? -64.085 -72.707 141.591 1.00 22.97 126 PRO B N 1
ATOM 4442 C CA . PRO B 1 126 ? -65.260 -72.623 140.714 1.00 22.30 126 PRO B CA 1
ATOM 4443 C C . PRO B 1 126 ? -66.411 -71.907 141.407 1.00 22.84 126 PRO B C 1
ATOM 4444 O O . PRO B 1 126 ? -66.522 -71.897 142.641 1.00 23.65 126 PRO B O 1
ATOM 4448 N N . LEU B 1 127 ? -67.273 -71.300 140.592 1.00 22.04 127 LEU B N 1
ATOM 4449 C CA . LEU B 1 127 ? -68.463 -70.607 141.079 1.00 21.01 127 LEU B CA 1
ATOM 4450 C C . LEU B 1 127 ? -69.669 -71.531 141.210 1.00 22.27 127 LEU B C 1
ATOM 4451 O O . LEU B 1 127 ? -70.432 -71.417 142.172 1.00 23.49 127 LEU B O 1
ATOM 4456 N N . GLY B 1 128 ? -69.870 -72.427 140.261 1.00 20.54 128 GLY B N 1
ATOM 4457 C CA . GLY B 1 128 ? -71.065 -73.248 140.259 1.00 20.30 128 GLY B CA 1
ATOM 4458 C C . GLY B 1 128 ? -71.468 -73.598 138.835 1.00 20.67 128 GLY B C 1
ATOM 4459 O O . GLY B 1 128 ? -70.618 -73.772 137.965 1.00 19.84 128 GLY B O 1
ATOM 4460 N N . THR B 1 129 ? -72.776 -73.703 138.627 1.00 19.51 129 THR B N 1
ATOM 4461 C CA . THR B 1 129 ? -73.317 -73.981 137.302 1.00 18.84 129 THR B CA 1
ATOM 4462 C C . THR B 1 129 ? -73.534 -72.673 136.554 1.00 19.38 129 THR B C 1
ATOM 4463 O O . THR B 1 129 ? -74.221 -71.774 137.047 1.00 19.86 129 THR B O 1
ATOM 4467 N N . ILE B 1 130 ? -72.959 -72.578 135.359 1.00 18.45 130 ILE B N 1
ATOM 4468 C CA . ILE B 1 130 ? -73.043 -71.373 134.543 1.00 18.01 130 ILE B CA 1
ATOM 4469 C C . ILE B 1 130 ? -74.101 -71.610 133.472 1.00 18.91 130 ILE B C 1
ATOM 4470 O O . ILE B 1 130 ? -74.006 -72.569 132.695 1.00 18.21 130 ILE B O 1
ATOM 4475 N N . LEU B 1 131 ? -75.120 -70.752 133.447 1.00 18.06 131 LEU B N 1
ATOM 4476 C CA . LEU B 1 131 ? -76.135 -70.802 132.404 1.00 18.14 131 LEU B CA 1
ATOM 4477 C C . LEU B 1 131 ? -75.608 -70.067 131.182 1.00 18.87 131 LEU B C 1
ATOM 4478 O O . LEU B 1 131 ? -75.178 -68.912 131.290 1.00 19.05 131 LEU B O 1
ATOM 4483 N N . ALA B 1 132 ? -75.638 -70.730 130.021 1.00 18.24 132 ALA B N 1
ATOM 4484 C CA . ALA B 1 132 ? -75.085 -70.175 128.789 1.00 18.11 132 ALA B CA 1
ATOM 4485 C C . ALA B 1 132 ? -76.169 -70.069 127.730 1.00 20.22 132 ALA B C 1
ATOM 4486 O O . ALA B 1 132 ? -76.801 -71.073 127.383 1.00 20.27 132 ALA B O 1
ATOM 4488 N N . ILE B 1 133 ? -76.351 -68.864 127.194 1.00 19.57 133 ILE B N 1
ATOM 4489 C CA . ILE B 1 133 ? -77.372 -68.563 126.197 1.00 18.36 133 ILE B CA 1
ATOM 4490 C C . ILE B 1 133 ? -76.634 -68.249 124.902 1.00 18.14 133 ILE B C 1
ATOM 4491 O O . ILE B 1 133 ? -75.865 -67.283 124.856 1.00 17.99 133 ILE B O 1
ATOM 4496 N N . MET B 1 134 ? -76.843 -69.058 123.863 1.00 18.28 134 MET B N 1
ATOM 4497 C CA . MET B 1 134 ? -75.951 -69.044 122.712 1.00 18.29 134 MET B CA 1
ATOM 4498 C C . MET B 1 134 ? -76.690 -68.854 121.398 1.00 18.39 134 MET B C 1
ATOM 4499 O O . MET B 1 134 ? -77.898 -69.098 121.306 1.00 18.48 134 MET B O 1
ATOM 4504 N N . PRO B 1 135 ? -75.971 -68.408 120.350 1.00 18.34 135 PRO B N 1
ATOM 4505 C CA . PRO B 1 135 ? -76.604 -68.097 119.059 1.00 18.42 135 PRO B CA 1
ATOM 4506 C C . PRO B 1 135 ? -76.283 -69.118 117.974 1.00 18.59 135 PRO B C 1
ATOM 4507 O O . PRO B 1 135 ? -75.478 -70.029 118.183 1.00 18.64 135 PRO B O 1
ATOM 4511 N N . TRP B 1 136 ? -76.870 -68.939 116.786 1.00 18.68 136 TRP B N 1
ATOM 4512 C CA . TRP B 1 136 ? -76.819 -69.955 115.736 1.00 18.88 136 TRP B CA 1
ATOM 4513 C C . TRP B 1 136 ? -75.661 -69.791 114.749 1.00 18.86 136 TRP B C 1
ATOM 4514 O O . TRP B 1 136 ? -75.451 -70.696 113.932 1.00 19.03 136 TRP B O 1
ATOM 4525 N N . ASN B 1 137 ? -74.918 -68.672 114.772 1.00 18.69 137 ASN B N 1
ATOM 4526 C CA . ASN B 1 137 ? -73.999 -68.428 113.656 1.00 18.70 137 ASN B CA 1
ATOM 4527 C C . ASN B 1 137 ? -72.779 -69.349 113.689 1.00 18.76 137 ASN B C 1
ATOM 4528 O O . ASN B 1 137 ? -72.277 -69.744 112.625 1.00 18.88 137 ASN B O 1
ATOM 4533 N N . PHE B 1 138 ? -72.315 -69.730 114.880 1.00 18.70 138 PHE B N 1
ATOM 4534 C CA . PHE B 1 138 ? -71.309 -70.779 115.053 1.00 18.79 138 PHE B CA 1
ATOM 4535 C C . PHE B 1 138 ? -71.869 -71.752 116.084 1.00 18.85 138 PHE B C 1
ATOM 4536 O O . PHE B 1 138 ? -71.525 -71.673 117.272 1.00 18.74 138 PHE B O 1
ATOM 4544 N N . PRO B 1 139 ? -72.727 -72.691 115.661 1.00 19.03 139 PRO B N 1
ATOM 4545 C CA . PRO B 1 139 ? -73.478 -73.505 116.646 1.00 19.10 139 PRO B CA 1
ATOM 4546 C C . PRO B 1 139 ? -72.595 -74.353 117.539 1.00 19.11 139 PRO B C 1
ATOM 4547 O O . PRO B 1 139 ? -72.990 -74.678 118.671 1.00 19.09 139 PRO B O 1
ATOM 4551 N N . LEU B 1 140 ? -71.414 -74.734 117.064 1.00 19.16 140 LEU B N 1
ATOM 4552 C CA . LEU B 1 140 ? -70.467 -75.500 117.863 1.00 19.17 140 LEU B CA 1
ATOM 4553 C C . LEU B 1 140 ? -69.439 -74.602 118.545 1.00 18.98 140 LEU B C 1
ATOM 4554 O O . LEU B 1 140 ? -69.248 -74.683 119.764 1.00 18.90 140 LEU B O 1
ATOM 4559 N N . TRP B 1 141 ? -68.771 -73.740 117.777 1.00 18.91 141 TRP B N 1
ATOM 4560 C CA . TRP B 1 141 ? -67.686 -72.941 118.347 1.00 18.75 141 TRP B CA 1
ATOM 4561 C C . TRP B 1 141 ? -68.175 -72.017 119.468 1.00 18.56 141 TRP B C 1
ATOM 4562 O O . TRP B 1 141 ? -67.484 -71.851 120.483 1.00 19.03 141 TRP B O 1
ATOM 4573 N N . GLN B 1 142 ? -69.364 -71.418 119.323 1.00 18.52 142 GLN B N 1
ATOM 4574 C CA . GLN B 1 142 ? -69.833 -70.518 120.382 1.00 19.59 142 GLN B CA 1
ATOM 4575 C C . GLN B 1 142 ? -69.990 -71.271 121.695 1.00 18.37 142 GLN B C 1
ATOM 4576 O O . GLN B 1 142 ? -69.706 -70.725 122.772 1.00 18.52 142 GLN B O 1
ATOM 4582 N N . VAL B 1 143 ? -70.451 -72.522 121.623 1.00 18.54 143 VAL B N 1
ATOM 4583 C CA . VAL B 1 143 ? -70.630 -73.331 122.827 1.00 18.57 143 VAL B CA 1
ATOM 4584 C C . VAL B 1 143 ? -69.275 -73.714 123.410 1.00 18.56 143 VAL B C 1
ATOM 4585 O O . VAL B 1 143 ? -69.022 -73.554 124.613 1.00 18.95 143 VAL B O 1
ATOM 4589 N N . MET B 1 144 ? -68.384 -74.227 122.562 1.00 18.69 144 MET B N 1
ATOM 4590 C CA . MET B 1 144 ? -67.104 -74.722 123.053 1.00 18.67 144 MET B CA 1
ATOM 4591 C C . MET B 1 144 ? -66.225 -73.596 123.577 1.00 18.76 144 MET B C 1
ATOM 4592 O O . MET B 1 144 ? -65.432 -73.817 124.499 1.00 19.19 144 MET B O 1
ATOM 4597 N N . ARG B 1 145 ? -66.355 -72.390 123.009 1.00 19.29 145 ARG B N 1
ATOM 4598 C CA . ARG B 1 145 ? -65.512 -71.261 123.407 1.00 18.23 145 ARG B CA 1
ATOM 4599 C C . ARG B 1 145 ? -65.648 -70.968 124.893 1.00 20.03 145 ARG B C 1
ATOM 4600 O O . ARG B 1 145 ? -64.663 -70.615 125.556 1.00 18.61 145 ARG B O 1
ATOM 4608 N N . GLY B 1 146 ? -66.859 -71.109 125.429 1.00 18.88 146 GLY B N 1
ATOM 4609 C CA . GLY B 1 146 ? -67.097 -70.965 126.849 1.00 19.17 146 GLY B CA 1
ATOM 4610 C C . GLY B 1 146 ? -67.072 -72.282 127.607 1.00 18.17 146 GLY B C 1
ATOM 4611 O O . GLY B 1 146 ? -66.493 -72.348 128.696 1.00 18.90 146 GLY B O 1
ATOM 4612 N N . ALA B 1 147 ? -67.676 -73.342 127.057 1.00 18.31 147 ALA B N 1
ATOM 4613 C CA . ALA B 1 147 ? -67.829 -74.574 127.838 1.00 18.42 147 ALA B CA 1
ATOM 4614 C C . ALA B 1 147 ? -66.483 -75.187 128.222 1.00 19.13 147 ALA B C 1
ATOM 4615 O O . ALA B 1 147 ? -66.325 -75.690 129.343 1.00 19.65 147 ALA B O 1
ATOM 4617 N N . VAL B 1 148 ? -65.502 -75.148 127.324 1.00 18.83 148 VAL B N 1
ATOM 4618 C CA . VAL B 1 148 ? -64.204 -75.763 127.592 1.00 18.57 148 VAL B CA 1
ATOM 4619 C C . VAL B 1 148 ? -63.524 -75.093 128.793 1.00 18.45 148 VAL B C 1
ATOM 4620 O O . VAL B 1 148 ? -63.203 -75.795 129.765 1.00 20.70 148 VAL B O 1
ATOM 4624 N N . PRO B 1 149 ? -63.271 -73.774 128.801 1.00 18.32 149 PRO B N 1
ATOM 4625 C CA . PRO B 1 149 ? -62.641 -73.194 130.006 1.00 19.13 149 PRO B CA 1
ATOM 4626 C C . PRO B 1 149 ? -63.533 -73.236 131.235 1.00 19.19 149 PRO B C 1
ATOM 4627 O O . PRO B 1 149 ? -63.031 -73.440 132.349 1.00 20.73 149 PRO B O 1
ATOM 4631 N N . ILE B 1 150 ? -64.846 -73.044 131.075 1.00 18.12 150 ILE B N 1
ATOM 4632 C CA . ILE B 1 150 ? -65.743 -73.024 132.232 1.00 18.91 150 ILE B CA 1
ATOM 4633 C C . ILE B 1 150 ? -65.674 -74.351 132.986 1.00 19.41 150 ILE B C 1
ATOM 4634 O O . ILE B 1 150 ? -65.546 -74.391 134.222 1.00 18.19 150 ILE B O 1
ATOM 4639 N N . ILE B 1 151 ? -65.727 -75.454 132.249 1.00 18.88 151 ILE B N 1
ATOM 4640 C CA . ILE B 1 151 ? -65.687 -76.782 132.853 1.00 19.07 151 ILE B CA 1
ATOM 4641 C C . ILE B 1 151 ? -64.291 -77.104 133.386 1.00 20.00 151 ILE B C 1
ATOM 4642 O O . ILE B 1 151 ? -64.148 -77.768 134.424 1.00 21.84 151 ILE B O 1
ATOM 4647 N N . LEU B 1 152 ? -63.237 -76.650 132.698 1.00 18.50 152 LEU B N 1
ATOM 4648 C CA . LEU B 1 152 ? -61.887 -76.901 133.204 1.00 20.25 152 LEU B CA 1
ATOM 4649 C C . LEU B 1 152 ? -61.672 -76.250 134.564 1.00 22.07 152 LEU B C 1
ATOM 4650 O O . LEU B 1 152 ? -60.948 -76.794 135.405 1.00 20.98 152 LEU B O 1
ATOM 4655 N N . ALA B 1 153 ? -62.287 -75.088 134.797 1.00 19.54 153 ALA B N 1
ATOM 4656 C CA . ALA B 1 153 ? -62.185 -74.413 136.088 1.00 20.81 153 ALA B CA 1
ATOM 4657 C C . ALA B 1 153 ? -62.975 -75.105 137.192 1.00 22.14 153 ALA B C 1
ATOM 4658 O O . ALA B 1 153 ? -62.945 -74.630 138.334 1.00 21.45 153 ALA B O 1
ATOM 4660 N N . GLY B 1 154 ? -63.680 -76.197 136.896 1.00 20.29 154 GLY B N 1
ATOM 4661 C CA . GLY B 1 154 ? -64.465 -76.904 137.889 1.00 21.21 154 GLY B CA 1
ATOM 4662 C C . GLY B 1 154 ? -65.915 -76.489 137.962 1.00 21.75 154 GLY B C 1
ATOM 4663 O O . GLY B 1 154 ? -66.633 -76.956 138.852 1.00 19.59 154 GLY B O 1
ATOM 4664 N N . ASN B 1 155 ? -66.365 -75.610 137.068 1.00 21.60 155 ASN B N 1
ATOM 4665 C CA . ASN B 1 155 ? -67.767 -75.242 136.986 1.00 18.56 155 ASN B CA 1
ATOM 4666 C C . ASN B 1 155 ? -68.553 -76.286 136.201 1.00 19.65 155 ASN B C 1
ATOM 4667 O O . ASN B 1 155 ? -67.994 -77.169 135.537 1.00 19.22 155 ASN B O 1
ATOM 4672 N N . GLY B 1 156 ? -69.875 -76.172 136.295 1.00 18.40 156 GLY B N 1
ATOM 4673 C CA . GLY B 1 156 ? -70.774 -76.813 135.365 1.00 21.23 156 GLY B CA 1
ATOM 4674 C C . GLY B 1 156 ? -71.263 -75.821 134.327 1.00 18.81 156 GLY B C 1
ATOM 4675 O O . GLY B 1 156 ? -71.188 -74.602 134.514 1.00 18.93 156 GLY B O 1
ATOM 4676 N N . TYR B 1 157 ? -71.781 -76.361 133.223 1.00 19.40 157 TYR B N 1
ATOM 4677 C CA . TYR B 1 157 ? -72.210 -75.569 132.075 1.00 18.50 157 TYR B CA 1
ATOM 4678 C C . TYR B 1 157 ? -73.572 -76.088 131.640 1.00 18.89 157 TYR B C 1
ATOM 4679 O O . TYR B 1 157 ? -73.734 -77.288 131.402 1.00 19.64 157 TYR B O 1
ATOM 4688 N N . LEU B 1 158 ? -74.552 -75.199 131.557 1.00 18.76 158 LEU B N 1
ATOM 4689 C CA . LEU B 1 158 ? -75.913 -75.574 131.183 1.00 18.70 158 LEU B CA 1
ATOM 4690 C C . LEU B 1 158 ? -76.319 -74.746 129.968 1.00 20.78 158 LEU B C 1
ATOM 4691 O O . LEU B 1 158 ? -76.519 -73.533 130.083 1.00 20.16 158 LEU B O 1
ATOM 4696 N N . LEU B 1 159 ? -76.442 -75.401 128.813 1.00 18.79 159 LEU B N 1
ATOM 4697 C CA . LEU B 1 159 ? -76.612 -74.713 127.531 1.00 18.77 159 LEU B CA 1
ATOM 4698 C C . LEU B 1 159 ? -78.081 -74.487 127.198 1.00 20.53 159 LEU B C 1
ATOM 4699 O O . LEU B 1 159 ? -78.881 -75.429 127.211 1.00 19.56 159 LEU B O 1
ATOM 4704 N N . LYS B 1 160 ? -78.422 -73.246 126.851 1.00 18.74 160 LYS B N 1
ATOM 4705 C CA . LYS B 1 160 ? -79.702 -72.914 126.227 1.00 18.82 160 LYS B CA 1
ATOM 4706 C C . LYS B 1 160 ? -79.361 -72.433 124.820 1.00 19.83 160 LYS B C 1
ATOM 4707 O O . LYS B 1 160 ? -78.988 -71.272 124.628 1.00 18.64 160 LYS B O 1
ATOM 4713 N N . HIS B 1 161 ? -79.489 -73.319 123.832 1.00 18.97 161 HIS B N 1
ATOM 4714 C CA . HIS B 1 161 ? -79.038 -72.976 122.486 1.00 18.97 161 HIS B CA 1
ATOM 4715 C C . HIS B 1 161 ? -80.139 -72.272 121.688 1.00 19.69 161 HIS B C 1
ATOM 4716 O O . HIS B 1 161 ? -81.310 -72.243 122.072 1.00 19.31 161 HIS B O 1
ATOM 4723 N N . ALA B 1 162 ? -79.741 -71.687 120.559 1.00 18.97 162 ALA B N 1
ATOM 4724 C CA . ALA B 1 162 ? -80.699 -71.000 119.703 1.00 19.12 162 ALA B CA 1
ATOM 4725 C C . ALA B 1 162 ? -81.716 -71.998 119.146 1.00 19.42 162 ALA B C 1
ATOM 4726 O O . ALA B 1 162 ? -81.360 -73.139 118.810 1.00 19.40 162 ALA B O 1
ATOM 4728 N N . PRO B 1 163 ? -82.985 -71.595 119.011 1.00 19.80 163 PRO B N 1
ATOM 4729 C CA . PRO B 1 163 ? -84.047 -72.566 118.701 1.00 21.74 163 PRO B CA 1
ATOM 4730 C C . PRO B 1 163 ? -84.009 -73.120 117.282 1.00 20.31 163 PRO B C 1
ATOM 4731 O O . PRO B 1 163 ? -84.757 -74.066 116.998 1.00 22.72 163 PRO B O 1
ATOM 4735 N N . ASN B 1 164 ? -83.174 -72.582 116.392 1.00 19.66 164 ASN B N 1
ATOM 4736 C CA . ASN B 1 164 ? -83.044 -73.119 115.042 1.00 19.82 164 ASN B CA 1
ATOM 4737 C C . ASN B 1 164 ? -81.866 -74.074 114.887 1.00 19.86 164 ASN B C 1
ATOM 4738 O O . ASN B 1 164 ? -81.625 -74.563 113.773 1.00 20.64 164 ASN B O 1
ATOM 4743 N N . VAL B 1 165 ? -81.128 -74.366 115.963 1.00 19.75 165 VAL B N 1
ATOM 4744 C CA . VAL B 1 165 ? -79.997 -75.282 115.848 1.00 19.80 165 VAL B CA 1
ATOM 4745 C C . VAL B 1 165 ? -80.030 -76.357 116.935 1.00 22.51 165 VAL B C 1
ATOM 4746 O O . VAL B 1 165 ? -78.984 -76.771 117.449 1.00 20.42 165 VAL B O 1
ATOM 4750 N N . MET B 1 166 ? -81.219 -76.873 117.256 1.00 20.71 166 MET B N 1
ATOM 4751 C CA . MET B 1 166 ? -81.264 -77.877 118.316 1.00 22.31 166 MET B CA 1
ATOM 4752 C C . MET B 1 166 ? -80.795 -79.256 117.851 1.00 21.50 166 MET B C 1
ATOM 4753 O O . MET B 1 166 ? -80.462 -80.099 118.692 1.00 21.95 166 MET B O 1
ATOM 4758 N N . GLY B 1 167 ? -80.722 -79.499 116.541 1.00 23.02 167 GLY B N 1
ATOM 4759 C CA . GLY B 1 167 ? -79.998 -80.674 116.072 1.00 23.71 167 GLY B CA 1
ATOM 4760 C C . GLY B 1 167 ? -78.520 -80.604 116.412 1.00 21.75 167 GLY B C 1
ATOM 4761 O O . GLY B 1 167 ? -77.926 -81.586 116.867 1.00 21.13 167 GLY B O 1
ATOM 4762 N N . CYS B 1 168 ? -77.902 -79.437 116.187 1.00 21.28 168 CYS B N 1
ATOM 4763 C CA . CYS B 1 168 ? -76.531 -79.220 116.637 1.00 20.73 168 CYS B CA 1
ATOM 4764 C C . CYS B 1 168 ? -76.416 -79.407 118.143 1.00 19.96 168 CYS B C 1
ATOM 4765 O O . CYS B 1 168 ? -75.479 -80.048 118.626 1.00 20.50 168 CYS B O 1
ATOM 4768 N N . ALA B 1 169 ? -77.351 -78.827 118.903 1.00 19.88 169 ALA B N 1
ATOM 4769 C CA . ALA B 1 169 ? -77.280 -78.929 120.357 1.00 20.44 169 ALA B CA 1
ATOM 4770 C C . ALA B 1 169 ? -77.308 -80.382 120.800 1.00 19.98 169 ALA B C 1
ATOM 4771 O O . ALA B 1 169 ? -76.526 -80.791 121.664 1.00 20.70 169 ALA B O 1
ATOM 4773 N N . GLN B 1 170 ? -78.188 -81.180 120.205 1.00 21.45 170 GLN B N 1
ATOM 4774 C CA . GLN B 1 170 ? -78.280 -82.581 120.604 1.00 22.09 170 GLN B CA 1
ATOM 4775 C C . GLN B 1 170 ? -77.025 -83.351 120.219 1.00 20.45 170 GLN B C 1
ATOM 4776 O O . GLN B 1 170 ? -76.577 -84.226 120.966 1.00 23.39 170 GLN B O 1
ATOM 4782 N N . LEU B 1 171 ? -76.414 -83.013 119.084 1.00 21.45 171 LEU B N 1
ATOM 4783 C CA . LEU B 1 171 ? -75.181 -83.697 118.705 1.00 22.92 171 LEU B CA 1
ATOM 4784 C C . LEU B 1 171 ? -74.028 -83.301 119.625 1.00 22.76 171 LEU B C 1
ATOM 4785 O O . LEU B 1 171 ? -73.193 -84.140 119.980 1.00 21.64 171 LEU B O 1
ATOM 4790 N N . ILE B 1 172 ? -73.951 -82.026 120.013 1.00 20.09 172 ILE B N 1
ATOM 4791 C CA . ILE B 1 172 ? -72.914 -81.626 120.963 1.00 19.99 172 ILE B CA 1
ATOM 4792 C C . ILE B 1 172 ? -73.058 -82.409 122.263 1.00 20.25 172 ILE B C 1
ATOM 4793 O O . ILE B 1 172 ? -72.070 -82.900 122.824 1.00 21.35 172 ILE B O 1
ATOM 4798 N N . ALA B 1 173 ? -74.289 -82.539 122.762 1.00 21.29 173 ALA B N 1
ATOM 4799 C CA . ALA B 1 173 ? -74.499 -83.310 123.984 1.00 21.32 173 ALA B CA 1
ATOM 4800 C C . ALA B 1 173 ? -74.015 -84.744 123.814 1.00 22.67 173 ALA B C 1
ATOM 4801 O O . ALA B 1 173 ? -73.455 -85.331 124.748 1.00 21.20 173 ALA B O 1
ATOM 4803 N N . GLN B 1 174 ? -74.205 -85.321 122.623 1.00 20.55 174 GLN B N 1
ATOM 4804 C CA . GLN B 1 174 ? -73.725 -86.679 122.384 1.00 22.23 174 GLN B CA 1
ATOM 4805 C C . GLN B 1 174 ? -72.202 -86.742 122.430 1.00 25.48 174 GLN B C 1
ATOM 4806 O O . GLN B 1 174 ? -71.627 -87.719 122.926 1.00 24.75 174 GLN B O 1
ATOM 4812 N N . VAL B 1 175 ? -71.532 -85.717 121.896 1.00 23.00 175 VAL B N 1
ATOM 4813 C CA . VAL B 1 175 ? -70.071 -85.682 121.920 1.00 23.16 175 VAL B CA 1
ATOM 4814 C C . VAL B 1 175 ? -69.570 -85.636 123.356 1.00 22.73 175 VAL B C 1
ATOM 4815 O O . VAL B 1 175 ? -68.618 -86.336 123.720 1.00 25.22 175 VAL B O 1
ATOM 4819 N N . PHE B 1 176 ? -70.187 -84.797 124.191 1.00 21.28 176 PHE B N 1
ATOM 4820 C CA . PHE B 1 176 ? -69.756 -84.726 125.585 1.00 21.87 176 PHE B CA 1
ATOM 4821 C C . PHE B 1 176 ? -70.008 -86.052 126.293 1.00 23.91 176 PHE B C 1
ATOM 4822 O O . PHE B 1 176 ? -69.194 -86.489 127.115 1.00 23.05 176 PHE B O 1
ATOM 4830 N N . LYS B 1 177 ? -71.116 -86.718 125.955 1.00 23.44 177 LYS B N 1
ATOM 4831 C CA . LYS B 1 177 ? -71.397 -88.044 126.507 1.00 25.50 177 LYS B CA 1
ATOM 4832 C C . LYS B 1 177 ? -70.361 -89.058 126.048 1.00 24.88 177 LYS B C 1
ATOM 4833 O O . LYS B 1 177 ? -69.871 -89.868 126.850 1.00 27.96 177 LYS B O 1
ATOM 4839 N N . ASP B 1 178 ? -70.028 -89.039 124.750 1.00 24.75 178 ASP B N 1
ATOM 4840 C CA . ASP B 1 178 ? -68.974 -89.899 124.215 1.00 25.86 178 ASP B CA 1
ATOM 4841 C C . ASP B 1 178 ? -67.671 -89.728 124.988 1.00 24.12 178 ASP B C 1
ATOM 4842 O O . ASP B 1 178 ? -66.928 -90.695 125.193 1.00 25.67 178 ASP B O 1
ATOM 4847 N N . ALA B 1 179 ? -67.376 -88.498 125.415 1.00 22.51 179 ALA B N 1
ATOM 4848 C CA . ALA B 1 179 ? -66.136 -88.163 126.102 1.00 22.56 179 ALA B CA 1
ATOM 4849 C C . ALA B 1 179 ? -66.156 -88.513 127.583 1.00 24.23 179 ALA B C 1
ATOM 4850 O O . ALA B 1 179 ? -65.119 -88.393 128.243 1.00 24.85 179 ALA B O 1
ATOM 4852 N N . GLY B 1 180 ? -67.296 -88.928 128.122 1.00 23.28 180 GLY B N 1
ATOM 4853 C CA . GLY B 1 180 ? -67.368 -89.253 129.533 1.00 24.27 180 GLY B CA 1
ATOM 4854 C C . GLY B 1 180 ? -67.594 -88.074 130.448 1.00 25.43 180 GLY B C 1
ATOM 4855 O O . GLY B 1 180 ? -67.348 -88.184 131.656 1.00 23.65 180 GLY B O 1
ATOM 4856 N N . ILE B 1 181 ? -68.055 -86.949 129.926 1.00 22.59 181 ILE B N 1
ATOM 4857 C CA . ILE B 1 181 ? -68.381 -85.812 130.791 1.00 22.81 181 ILE B CA 1
ATOM 4858 C C . ILE B 1 181 ? -69.749 -86.057 131.422 1.00 23.85 181 ILE B C 1
ATOM 4859 O O . ILE B 1 181 ? -70.718 -86.333 130.691 1.00 25.49 181 ILE B O 1
ATOM 4864 N N . PRO B 1 182 ? -69.875 -85.967 132.748 1.00 25.45 182 PRO B N 1
ATOM 4865 C CA . PRO B 1 182 ? -71.168 -86.243 133.384 1.00 27.13 182 PRO B CA 1
ATOM 4866 C C . PRO B 1 182 ? -72.249 -85.306 132.872 1.00 29.53 182 PRO B C 1
ATOM 4867 O O . PRO B 1 182 ? -71.992 -84.148 132.540 1.00 27.92 182 PRO B O 1
ATOM 4871 N N . GLN B 1 183 ? -73.475 -85.829 132.783 1.00 29.80 183 GLN B N 1
ATOM 4872 C CA . GLN B 1 183 ? -74.571 -85.009 132.279 1.00 32.99 183 GLN B CA 1
ATOM 4873 C C . GLN B 1 183 ? -74.922 -83.865 133.224 1.00 29.35 183 GLN B C 1
ATOM 4874 O O . GLN B 1 183 ? -75.522 -82.876 132.784 1.00 29.41 183 GLN B O 1
ATOM 4880 N N . GLY B 1 184 ? -74.541 -83.956 134.492 1.00 27.79 184 GLY B N 1
ATOM 4881 C CA . GLY B 1 184 ? -74.717 -82.829 135.385 1.00 28.30 184 GLY B CA 1
ATOM 4882 C C . GLY B 1 184 ? -73.592 -81.815 135.369 1.00 27.85 184 GLY B C 1
ATOM 4883 O O . GLY B 1 184 ? -73.552 -80.936 136.240 1.00 28.69 184 GLY B O 1
ATOM 4884 N N . VAL B 1 185 ? -72.664 -81.942 134.421 1.00 23.63 185 VAL B N 1
ATOM 4885 C CA . VAL B 1 185 ? -71.521 -81.051 134.262 1.00 23.32 185 VAL B CA 1
ATOM 4886 C C . VAL B 1 185 ? -71.586 -80.315 132.929 1.00 23.97 185 VAL B C 1
ATOM 4887 O O . VAL B 1 185 ? -71.394 -79.095 132.866 1.00 20.83 185 VAL B O 1
ATOM 4891 N N . TYR B 1 186 ? -71.833 -81.049 131.846 1.00 22.23 186 TYR B N 1
ATOM 4892 C CA . TYR B 1 186 ? -72.317 -80.468 130.599 1.00 20.77 186 TYR B CA 1
ATOM 4893 C C . TYR B 1 186 ? -73.762 -80.917 130.419 1.00 23.26 186 TYR B C 1
ATOM 4894 O O . TYR B 1 186 ? -74.026 -82.114 130.246 1.00 24.29 186 TYR B O 1
ATOM 4903 N N . GLY B 1 187 ? -74.694 -79.958 130.450 1.00 22.88 187 GLY B N 1
ATOM 4904 C CA . GLY B 1 187 ? -76.089 -80.254 130.211 1.00 23.61 187 GLY B CA 1
ATOM 4905 C C . GLY B 1 187 ? -76.705 -79.211 129.302 1.00 22.57 187 GLY B C 1
ATOM 4906 O O . GLY B 1 187 ? -76.063 -78.219 128.944 1.00 21.51 187 GLY B O 1
ATOM 4907 N N . TRP B 1 188 ? -77.963 -79.448 128.934 1.00 21.16 188 TRP B N 1
ATOM 4908 C CA . TRP B 1 188 ? -78.650 -78.526 128.037 1.00 21.76 188 TRP B CA 1
ATOM 4909 C C . TRP B 1 188 ? -80.153 -78.666 128.233 1.00 22.23 188 TRP B C 1
ATOM 4910 O O . TRP B 1 188 ? -80.646 -79.691 128.719 1.00 22.69 188 TRP B O 1
ATOM 4921 N N . LEU B 1 189 ? -80.876 -77.629 127.815 1.00 20.89 189 LEU B N 1
ATOM 4922 C CA . LEU B 1 189 ? -82.317 -77.560 127.995 1.00 23.75 189 LEU B CA 1
ATOM 4923 C C . LEU B 1 189 ? -82.922 -76.749 126.860 1.00 23.32 189 LEU B C 1
ATOM 4924 O O . LEU B 1 189 ? -82.399 -75.690 126.506 1.00 21.54 189 LEU B O 1
ATOM 4929 N N . ASN B 1 190 ? -84.028 -77.242 126.301 1.00 22.25 190 ASN B N 1
ATOM 4930 C CA . ASN B 1 190 ? -84.776 -76.488 125.292 1.00 23.73 190 ASN B CA 1
ATOM 4931 C C . ASN B 1 190 ? -85.781 -75.549 125.963 1.00 25.14 190 ASN B C 1
ATOM 4932 O O . ASN B 1 190 ? -86.995 -75.674 125.803 1.00 24.57 190 ASN B O 1
ATOM 4937 N N . ALA B 1 191 ? -85.249 -74.584 126.719 1.00 24.31 191 ALA B N 1
ATOM 4938 C CA . ALA B 1 191 ? -86.084 -73.652 127.472 1.00 23.20 191 ALA B CA 1
ATOM 4939 C C . ALA B 1 191 ? -86.560 -72.492 126.604 1.00 25.62 191 ALA B C 1
ATOM 4940 O O . ALA B 1 191 ? -85.814 -71.978 125.761 1.00 23.98 191 ALA B O 1
ATOM 4942 N N . ASP B 1 192 ? -87.810 -72.071 126.811 1.00 25.04 192 ASP B N 1
ATOM 4943 C CA . ASP B 1 192 ? -88.245 -70.813 126.215 1.00 24.77 192 ASP B CA 1
ATOM 4944 C C . ASP B 1 192 ? -87.767 -69.650 127.088 1.00 23.34 192 ASP B C 1
ATOM 4945 O O . ASP B 1 192 ? -87.080 -69.846 128.095 1.00 24.84 192 ASP B O 1
ATOM 4950 N N . ASN B 1 193 ? -88.137 -68.423 126.697 1.00 23.04 193 ASN B N 1
ATOM 4951 C CA . ASN B 1 193 ? -87.615 -67.238 127.374 1.00 22.91 193 ASN B CA 1
ATOM 4952 C C . ASN B 1 193 ? -88.028 -67.210 128.839 1.00 24.91 193 ASN B C 1
ATOM 4953 O O . ASN B 1 193 ? -87.232 -66.822 129.701 1.00 22.99 193 ASN B O 1
ATOM 4958 N N . ASP B 1 194 ? -89.265 -67.621 129.142 1.00 24.01 194 ASP B N 1
ATOM 4959 C CA . ASP B 1 194 ? -89.709 -67.675 130.537 1.00 24.29 194 ASP B CA 1
ATOM 4960 C C . ASP B 1 194 ? -88.940 -68.727 131.326 1.00 25.29 194 ASP B C 1
ATOM 4961 O O . ASP B 1 194 ? -88.668 -68.539 132.522 1.00 24.42 194 ASP B O 1
ATOM 4966 N N . GLY B 1 195 ? -88.591 -69.844 130.683 1.00 24.16 195 GLY B N 1
ATOM 4967 C CA . GLY B 1 195 ? -87.775 -70.841 131.352 1.00 22.76 195 GLY B CA 1
ATOM 4968 C C . GLY B 1 195 ? -86.387 -70.327 131.683 1.00 23.53 195 GLY B C 1
ATOM 4969 O O . GLY B 1 195 ? -85.828 -70.648 132.735 1.00 21.73 195 GLY B O 1
ATOM 4970 N N . VAL B 1 196 ? -85.809 -69.520 130.791 1.00 20.18 196 VAL B N 1
ATOM 4971 C CA . VAL B 1 196 ? -84.537 -68.873 131.101 1.00 20.64 196 VAL B CA 1
ATOM 4972 C C . VAL B 1 196 ? -84.685 -67.957 132.313 1.00 21.13 196 VAL B C 1
ATOM 4973 O O . VAL B 1 196 ? -83.842 -67.962 133.216 1.00 19.25 196 VAL B O 1
ATOM 4977 N N . SER B 1 197 ? -85.747 -67.138 132.332 1.00 22.92 197 SER B N 1
ATOM 4978 C CA . SER B 1 197 ? -86.003 -66.253 133.471 1.00 22.45 197 SER B CA 1
ATOM 4979 C C . SER B 1 197 ? -86.109 -67.039 134.775 1.00 22.92 197 SER B C 1
ATOM 4980 O O . SER B 1 197 ? -85.570 -66.626 135.811 1.00 21.88 197 SER B O 1
ATOM 4983 N N . GLN B 1 198 ? -86.813 -68.172 134.742 1.00 22.59 198 GLN B N 1
ATOM 4984 C CA . GLN B 1 198 ? -86.942 -69.012 135.927 1.00 22.55 198 GLN B CA 1
ATOM 4985 C C . GLN B 1 198 ? -85.589 -69.542 136.379 1.00 23.12 198 GLN B C 1
ATOM 4986 O O . GLN B 1 198 ? -85.304 -69.604 137.582 1.00 21.90 198 GLN B O 1
ATOM 4992 N N . MET B 1 199 ? -84.732 -69.914 135.427 1.00 20.37 199 MET B N 1
ATOM 4993 C CA . MET B 1 199 ? -83.434 -70.477 135.782 1.00 22.20 199 MET B CA 1
ATOM 4994 C C . MET B 1 199 ? -82.506 -69.427 136.387 1.00 20.47 199 MET B C 1
ATOM 4995 O O . MET B 1 199 ? -81.796 -69.709 137.361 1.00 19.82 199 MET B O 1
ATOM 5000 N N . ILE B 1 200 ? -82.515 -68.205 135.844 1.00 20.11 200 ILE B N 1
ATOM 5001 C CA . ILE B 1 200 ? -81.659 -67.147 136.383 1.00 18.51 200 ILE B CA 1
ATOM 5002 C C . ILE B 1 200 ? -81.977 -66.891 137.855 1.00 20.59 200 ILE B C 1
ATOM 5003 O O . ILE B 1 200 ? -81.075 -66.630 138.660 1.00 21.21 200 ILE B O 1
ATOM 5008 N N . LYS B 1 201 ? -83.258 -66.988 138.229 1.00 20.82 201 LYS B N 1
ATOM 5009 C CA . LYS B 1 201 ? -83.698 -66.773 139.609 1.00 21.88 201 LYS B CA 1
ATOM 5010 C C . LYS B 1 201 ? -83.416 -67.958 140.525 1.00 24.53 201 LYS B C 1
ATOM 5011 O O . LYS B 1 201 ? -83.473 -67.807 141.753 1.00 24.85 201 LYS B O 1
ATOM 5017 N N . ASP B 1 202 ? -83.126 -69.130 139.969 1.00 23.03 202 ASP B N 1
ATOM 5018 C CA . ASP B 1 202 ? -82.953 -70.327 140.776 1.00 26.10 202 ASP B CA 1
ATOM 5019 C C . ASP B 1 202 ? -81.569 -70.349 141.421 1.00 22.61 202 ASP B C 1
ATOM 5020 O O . ASP B 1 202 ? -80.562 -70.024 140.784 1.00 22.24 202 ASP B O 1
ATOM 5025 N N . SER B 1 203 ? -81.524 -70.732 142.702 1.00 23.75 203 SER B N 1
ATOM 5026 C CA . SER B 1 203 ? -80.264 -70.743 143.439 1.00 24.38 203 SER B CA 1
ATOM 5027 C C . SER B 1 203 ? -79.235 -71.718 142.872 1.00 25.21 203 SER B C 1
ATOM 5028 O O . SER B 1 203 ? -78.059 -71.627 143.240 1.00 24.18 203 SER B O 1
ATOM 5031 N N . ARG B 1 204 ? -79.627 -72.637 141.991 1.00 21.81 204 ARG B N 1
ATOM 5032 C CA . ARG B 1 204 ? -78.686 -73.607 141.448 1.00 21.91 204 ARG B CA 1
ATOM 5033 C C . ARG B 1 204 ? -77.971 -73.107 140.195 1.00 23.61 204 ARG B C 1
ATOM 5034 O O . ARG B 1 204 ? -77.155 -73.841 139.630 1.00 22.86 204 ARG B O 1
ATOM 5042 N N . ILE B 1 205 ? -78.263 -71.888 139.753 1.00 21.32 205 ILE B N 1
ATOM 5043 C CA . ILE B 1 205 ? -77.519 -71.212 138.698 1.00 20.87 205 ILE B CA 1
ATOM 5044 C C . ILE B 1 205 ? -76.665 -70.138 139.360 1.00 21.42 205 ILE B C 1
ATOM 5045 O O . ILE B 1 205 ? -77.196 -69.242 140.029 1.00 21.94 205 ILE B O 1
ATOM 5050 N N . ALA B 1 206 ? -75.348 -70.226 139.179 1.00 20.06 206 ALA B N 1
ATOM 5051 C CA . ALA B 1 206 ? -74.428 -69.307 139.842 1.00 20.44 206 ALA B CA 1
ATOM 5052 C C . ALA B 1 206 ? -74.165 -68.034 139.045 1.00 21.24 206 ALA B C 1
ATOM 5053 O O . ALA B 1 206 ? -73.928 -66.982 139.643 1.00 20.04 206 ALA B O 1
ATOM 5055 N N . ALA B 1 207 ? -74.187 -68.102 137.716 1.00 18.86 207 ALA B N 1
ATOM 5056 C CA . ALA B 1 207 ? -73.861 -66.953 136.874 1.00 18.78 207 ALA B CA 1
ATOM 5057 C C . ALA B 1 207 ? -74.365 -67.252 135.467 1.00 17.75 207 ALA B C 1
ATOM 5058 O O . ALA B 1 207 ? -74.847 -68.351 135.193 1.00 17.78 207 ALA B O 1
ATOM 5060 N N . VAL B 1 208 ? -74.274 -66.252 134.581 1.00 18.25 208 VAL B N 1
ATOM 5061 C CA . VAL B 1 208 ? -74.881 -66.335 133.251 1.00 17.62 208 VAL B CA 1
ATOM 5062 C C . VAL B 1 208 ? -73.891 -65.829 132.208 1.00 18.30 208 VAL B C 1
ATOM 5063 O O . VAL B 1 208 ? -73.188 -64.841 132.433 1.00 17.73 208 VAL B O 1
ATOM 5067 N N . THR B 1 209 ? -73.840 -66.488 131.051 1.00 17.83 209 THR B N 1
ATOM 5068 C CA . THR B 1 209 ? -73.072 -65.942 129.937 1.00 18.98 209 THR B CA 1
ATOM 5069 C C . THR B 1 209 ? -73.942 -65.919 128.686 1.00 20.09 209 THR B C 1
ATOM 5070 O O . THR B 1 209 ? -74.727 -66.842 128.442 1.00 20.66 209 THR B O 1
ATOM 5074 N N . VAL B 1 210 ? -73.852 -64.829 127.921 1.00 19.73 210 VAL B N 1
ATOM 5075 C CA . VAL B 1 210 ? -74.740 -64.596 126.787 1.00 17.60 210 VAL B CA 1
ATOM 5076 C C . VAL B 1 210 ? -73.912 -64.170 125.587 1.00 20.69 210 VAL B C 1
ATOM 5077 O O . VAL B 1 210 ? -73.117 -63.226 125.680 1.00 18.70 210 VAL B O 1
ATOM 5081 N N . THR B 1 211 ? -74.130 -64.843 124.458 1.00 17.86 211 THR B N 1
ATOM 5082 C CA . THR B 1 211 ? -73.653 -64.399 123.150 1.00 18.33 211 THR B CA 1
ATOM 5083 C C . THR B 1 211 ? -74.873 -64.274 122.255 1.00 19.23 211 THR B C 1
ATOM 5084 O O . THR B 1 211 ? -75.571 -65.267 122.020 1.00 20.78 211 THR B O 1
ATOM 5088 N N . GLY B 1 212 ? -75.156 -63.064 121.795 1.00 18.93 212 GLY B N 1
ATOM 5089 C CA . GLY B 1 212 ? -76.382 -62.836 121.053 1.00 20.96 212 GLY B CA 1
ATOM 5090 C C . GLY B 1 212 ? -76.550 -61.377 120.699 1.00 21.59 212 GLY B C 1
ATOM 5091 O O . GLY B 1 212 ? -75.580 -60.622 120.678 1.00 23.85 212 GLY B O 1
ATOM 5092 N N . SER B 1 213 ? -77.797 -60.978 120.440 1.00 20.43 213 SER B N 1
ATOM 5093 C CA . SER B 1 213 ? -78.096 -59.601 120.060 1.00 21.87 213 SER B CA 1
ATOM 5094 C C . SER B 1 213 ? -78.001 -58.650 121.252 1.00 23.19 213 SER B C 1
ATOM 5095 O O . SER B 1 213 ? -78.019 -59.057 122.420 1.00 20.54 213 SER B O 1
ATOM 5098 N N . VAL B 1 214 ? -77.912 -57.357 120.931 1.00 21.35 214 VAL B N 1
ATOM 5099 C CA . VAL B 1 214 ? -77.949 -56.320 121.961 1.00 23.02 214 VAL B CA 1
ATOM 5100 C C . VAL B 1 214 ? -79.243 -56.408 122.766 1.00 23.16 214 VAL B C 1
ATOM 5101 O O . VAL B 1 214 ? -79.239 -56.301 124.002 1.00 22.24 214 VAL B O 1
ATOM 5105 N N . ARG B 1 215 ? -80.370 -56.609 122.081 1.00 23.32 215 ARG B N 1
ATOM 5106 C CA . ARG B 1 215 ? -81.654 -56.706 122.769 1.00 23.74 215 ARG B CA 1
ATOM 5107 C C . ARG B 1 215 ? -81.676 -57.880 123.746 1.00 24.01 215 ARG B C 1
ATOM 5108 O O . ARG B 1 215 ? -82.141 -57.745 124.887 1.00 23.23 215 ARG B O 1
ATOM 5116 N N . ALA B 1 216 ? -81.137 -59.030 123.334 1.00 22.13 216 ALA B N 1
ATOM 5117 C CA . ALA B 1 216 ? -81.104 -60.192 124.219 1.00 22.09 216 ALA B CA 1
ATOM 5118 C C . ALA B 1 216 ? -80.195 -59.955 125.422 1.00 21.57 216 ALA B C 1
ATOM 5119 O O . ALA B 1 216 ? -80.535 -60.331 126.554 1.00 20.26 216 ALA B O 1
ATOM 5121 N N . GLY B 1 217 ? -79.036 -59.336 125.197 1.00 19.49 217 GLY B N 1
ATOM 5122 C CA . GLY B 1 217 ? -78.130 -59.058 126.302 1.00 19.16 217 GLY B CA 1
ATOM 5123 C C . GLY B 1 217 ? -78.724 -58.108 127.326 1.00 20.52 217 GLY B C 1
ATOM 5124 O O . GLY B 1 217 ? -78.529 -58.280 128.531 1.00 18.62 217 GLY B O 1
ATOM 5125 N N . ALA B 1 218 ? -79.462 -57.095 126.865 1.00 20.05 218 ALA B N 1
ATOM 5126 C CA . ALA B 1 218 ? -80.080 -56.165 127.813 1.00 20.01 218 ALA B CA 1
ATOM 5127 C C . ALA B 1 218 ? -81.186 -56.846 128.608 1.00 20.95 218 ALA B C 1
ATOM 5128 O O . ALA B 1 218 ? -81.325 -56.614 129.818 1.00 22.36 218 ALA B O 1
ATOM 5130 N N . ALA B 1 219 ? -81.958 -57.723 127.957 1.00 20.40 219 ALA B N 1
ATOM 5131 C CA . ALA B 1 219 ? -83.038 -58.415 128.655 1.00 20.60 219 ALA B CA 1
ATOM 5132 C C . ALA B 1 219 ? -82.489 -59.405 129.680 1.00 20.66 219 ALA B C 1
ATOM 5133 O O . ALA B 1 219 ? -82.978 -59.468 130.815 1.00 20.96 219 ALA B O 1
ATOM 5135 N N . ILE B 1 220 ? -81.459 -60.168 129.310 1.00 18.74 220 ILE B N 1
ATOM 5136 C CA . ILE B 1 220 ? -80.889 -61.152 130.225 1.00 18.18 220 ILE B CA 1
ATOM 5137 C C . ILE B 1 220 ? -80.005 -60.480 131.275 1.00 20.68 220 ILE B C 1
ATOM 5138 O O . ILE B 1 220 ? -80.017 -60.868 132.452 1.00 19.90 220 ILE B O 1
ATOM 5143 N N . GLY B 1 221 ? -79.234 -59.464 130.872 1.00 19.34 221 GLY B N 1
ATOM 5144 C CA . GLY B 1 221 ? -78.363 -58.787 131.818 1.00 20.03 221 GLY B CA 1
ATOM 5145 C C . GLY B 1 221 ? -79.135 -58.134 132.948 1.00 19.10 221 GLY B C 1
ATOM 5146 O O . GLY B 1 221 ? -78.700 -58.156 134.103 1.00 19.48 221 GLY B O 1
ATOM 5147 N N . ALA B 1 222 ? -80.296 -57.548 132.635 1.00 17.91 222 ALA B N 1
ATOM 5148 C CA . ALA B 1 222 ? -81.116 -56.958 133.693 1.00 18.62 222 ALA B CA 1
ATOM 5149 C C . ALA B 1 222 ? -81.584 -58.022 134.677 1.00 19.90 222 ALA B C 1
ATOM 5150 O O . ALA B 1 222 ? -81.621 -57.786 135.893 1.00 18.35 222 ALA B O 1
ATOM 5152 N N . GLN B 1 223 ? -81.933 -59.209 134.172 1.00 19.45 223 GLN B N 1
ATOM 5153 C CA . GLN B 1 223 ? -82.390 -60.280 135.055 1.00 20.09 223 GLN B CA 1
ATOM 5154 C C . GLN B 1 223 ? -81.247 -60.832 135.893 1.00 18.14 223 GLN B C 1
ATOM 5155 O O . GLN B 1 223 ? -81.429 -61.131 137.083 1.00 19.28 223 GLN B O 1
ATOM 5161 N N . ALA B 1 224 ? -80.065 -60.989 135.289 1.00 17.69 224 ALA B N 1
ATOM 5162 C CA . ALA B 1 224 ? -78.905 -61.438 136.056 1.00 19.22 224 ALA B CA 1
ATOM 5163 C C . ALA B 1 224 ? -78.585 -60.460 137.178 1.00 19.22 224 ALA B C 1
ATOM 5164 O O . ALA B 1 224 ? -78.336 -60.862 138.323 1.00 20.49 224 ALA B O 1
ATOM 5166 N N . GLY B 1 225 ? -78.586 -59.163 136.866 1.00 18.22 225 GLY B N 1
ATOM 5167 C CA . GLY B 1 225 ? -78.308 -58.170 137.890 1.00 18.62 225 GLY B CA 1
ATOM 5168 C C . GLY B 1 225 ? -79.325 -58.195 139.016 1.00 19.53 225 GLY B C 1
ATOM 5169 O O . GLY B 1 225 ? -78.961 -58.129 140.195 1.00 17.82 225 GLY B O 1
ATOM 5170 N N . ALA B 1 226 ? -80.615 -58.293 138.671 1.00 19.33 226 ALA B N 1
ATOM 5171 C CA . ALA B 1 226 ? -81.659 -58.357 139.695 1.00 19.21 226 ALA B CA 1
ATOM 5172 C C . ALA B 1 226 ? -81.507 -59.577 140.594 1.00 20.17 226 ALA B C 1
ATOM 5173 O O . ALA B 1 226 ? -81.893 -59.535 141.777 1.00 19.55 226 ALA B O 1
ATOM 5175 N N . ALA B 1 227 ? -80.982 -60.678 140.056 1.00 17.59 227 ALA B N 1
ATOM 5176 C CA . ALA B 1 227 ? -80.779 -61.904 140.828 1.00 19.05 227 ALA B CA 1
ATOM 5177 C C . ALA B 1 227 ? -79.409 -61.963 141.501 1.00 19.60 227 ALA B C 1
ATOM 5178 O O . ALA B 1 227 ? -79.084 -62.974 142.144 1.00 19.30 227 ALA B O 1
ATOM 5180 N N . LEU B 1 228 ? -78.613 -60.898 141.382 1.00 19.57 228 LEU B N 1
ATOM 5181 C CA . LEU B 1 228 ? -77.248 -60.829 141.912 1.00 18.30 228 LEU B CA 1
ATOM 5182 C C . LEU B 1 228 ? -76.382 -61.968 141.376 1.00 21.06 228 LEU B C 1
ATOM 5183 O O . LEU B 1 228 ? -75.621 -62.597 142.111 1.00 22.84 228 LEU B O 1
ATOM 5188 N N . LYS B 1 229 ? -76.500 -62.226 140.075 1.00 19.52 229 LYS B N 1
ATOM 5189 C CA . LYS B 1 229 ? -75.669 -63.191 139.366 1.00 19.35 229 LYS B CA 1
ATOM 5190 C C . LYS B 1 229 ? -74.773 -62.417 138.406 1.00 19.61 229 LYS B C 1
ATOM 5191 O O . LYS B 1 229 ? -75.260 -61.554 137.669 1.00 20.65 229 LYS B O 1
ATOM 5197 N N . LYS B 1 230 ? -73.476 -62.709 138.429 1.00 18.37 230 LYS B N 1
ATOM 5198 C CA . LYS B 1 230 ? -72.556 -62.117 137.467 1.00 17.71 230 LYS B CA 1
ATOM 5199 C C . LYS B 1 230 ? -72.917 -62.565 136.059 1.00 19.85 230 LYS B C 1
ATOM 5200 O O . LYS B 1 230 ? -73.364 -63.693 135.846 1.00 18.37 230 LYS B O 1
ATOM 5206 N N . CYS B 1 231 ? -72.719 -61.677 135.085 1.00 19.27 231 CYS B N 1
ATOM 5207 C CA . CYS B 1 231 ? -72.892 -62.076 133.697 1.00 19.31 231 CYS B CA 1
ATOM 5208 C C . CYS B 1 231 ? -71.724 -61.592 132.851 1.00 20.09 231 CYS B C 1
ATOM 5209 O O . CYS B 1 231 ? -70.996 -60.664 133.214 1.00 19.56 231 CYS B O 1
ATOM 5212 N N . VAL B 1 232 ? -71.518 -62.299 131.742 1.00 18.38 232 VAL B N 1
ATOM 5213 C CA . VAL B 1 232 ? -70.659 -61.869 130.643 1.00 19.54 232 VAL B CA 1
ATOM 5214 C C . VAL B 1 232 ? -71.559 -61.734 129.425 1.00 18.94 232 VAL B C 1
ATOM 5215 O O . VAL B 1 232 ? -72.374 -62.625 129.159 1.00 19.72 232 VAL B O 1
ATOM 5219 N N . LEU B 1 233 ? -71.444 -60.615 128.713 1.00 17.16 233 LEU B N 1
ATOM 5220 C CA . LEU B 1 233 ? -72.279 -60.342 127.546 1.00 17.95 233 LEU B CA 1
ATOM 5221 C C . LEU B 1 233 ? -71.389 -60.076 126.338 1.00 18.74 233 LEU B C 1
ATOM 5222 O O . LEU B 1 233 ? -70.583 -59.143 126.361 1.00 17.12 233 LEU B O 1
ATOM 5227 N N . GLU B 1 234 ? -71.538 -60.887 125.281 1.00 18.40 234 GLU B N 1
ATOM 5228 C CA A GLU B 1 234 ? -70.861 -60.650 124.004 0.62 20.07 234 GLU B CA 1
ATOM 5229 C CA B GLU B 1 234 ? -70.853 -60.677 124.003 0.38 20.34 234 GLU B CA 1
ATOM 5230 C C . GLU B 1 234 ? -71.939 -60.481 122.947 1.00 20.06 234 GLU B C 1
ATOM 5231 O O . GLU B 1 234 ? -72.571 -61.455 122.530 1.00 20.47 234 GLU B O 1
ATOM 5242 N N . LEU B 1 235 ? -72.143 -59.239 122.500 1.00 19.26 235 LEU B N 1
ATOM 5243 C CA . LEU B 1 235 ? -73.382 -58.869 121.831 1.00 18.97 235 LEU B CA 1
ATOM 5244 C C . LEU B 1 235 ? -73.183 -58.390 120.401 1.00 20.77 235 LEU B C 1
ATOM 5245 O O . LEU B 1 235 ? -73.988 -57.606 119.894 1.00 24.18 235 LEU B O 1
ATOM 5250 N N . GLY B 1 236 ? -72.148 -58.851 119.731 1.00 21.39 236 GLY B N 1
ATOM 5251 C CA . GLY B 1 236 ? -72.012 -58.507 118.327 1.00 22.83 236 GLY B CA 1
ATOM 5252 C C . GLY B 1 236 ? -71.449 -57.112 118.123 1.00 21.47 236 GLY B C 1
ATOM 5253 O O . GLY B 1 236 ? -71.109 -56.386 119.061 1.00 22.46 236 GLY B O 1
ATOM 5254 N N . GLY B 1 237 ? -71.352 -56.730 116.853 1.00 18.54 237 GLY B N 1
ATOM 5255 C CA . GLY B 1 237 ? -70.516 -55.587 116.553 1.00 17.09 237 GLY B CA 1
ATOM 5256 C C . GLY B 1 237 ? -70.839 -54.955 115.221 1.00 17.80 237 GLY B C 1
ATOM 5257 O O . GLY B 1 237 ? -71.655 -55.445 114.438 1.00 17.41 237 GLY B O 1
ATOM 5258 N N . SER B 1 238 ? -70.176 -53.835 114.987 1.00 17.03 238 SER B N 1
ATOM 5259 C CA . SER B 1 238 ? -70.191 -53.171 113.688 1.00 17.05 238 SER B CA 1
ATOM 5260 C C . SER B 1 238 ? -68.750 -52.726 113.446 1.00 17.25 238 SER B C 1
ATOM 5261 O O . SER B 1 238 ? -68.429 -51.535 113.450 1.00 17.64 238 SER B O 1
ATOM 5264 N N . ASP B 1 239 ? -67.856 -53.704 113.263 1.00 17.09 239 ASP B N 1
ATOM 5265 C CA . ASP B 1 239 ? -66.425 -53.421 113.371 1.00 17.06 239 ASP B CA 1
ATOM 5266 C C . ASP B 1 239 ? -65.980 -52.506 112.239 1.00 17.06 239 ASP B C 1
ATOM 5267 O O . ASP B 1 239 ? -66.287 -52.783 111.072 1.00 17.15 239 ASP B O 1
ATOM 5272 N N . PRO B 1 240 ? -65.208 -51.465 112.530 1.00 16.97 240 PRO B N 1
ATOM 5273 C CA . PRO B 1 240 ? -64.593 -50.670 111.464 1.00 16.98 240 PRO B CA 1
ATOM 5274 C C . PRO B 1 240 ? -63.356 -51.357 110.913 1.00 17.08 240 PRO B C 1
ATOM 5275 O O . PRO B 1 240 ? -62.654 -52.088 111.617 1.00 17.11 240 PRO B O 1
ATOM 5279 N N . PHE B 1 241 ? -63.087 -51.079 109.635 1.00 17.15 241 PHE B N 1
ATOM 5280 C CA . PHE B 1 241 ? -61.947 -51.618 108.891 1.00 17.28 241 PHE B CA 1
ATOM 5281 C C . PHE B 1 241 ? -61.340 -50.409 108.182 1.00 17.25 241 PHE B C 1
ATOM 5282 O O . PHE B 1 241 ? -61.880 -49.931 107.178 1.00 17.27 241 PHE B O 1
ATOM 5290 N N . ILE B 1 242 ? -60.247 -49.889 108.732 1.00 17.21 242 ILE B N 1
ATOM 5291 C CA . ILE B 1 242 ? -59.669 -48.612 108.312 1.00 17.17 242 ILE B CA 1
ATOM 5292 C C . ILE B 1 242 ? -58.524 -48.875 107.349 1.00 17.31 242 ILE B C 1
ATOM 5293 O O . ILE B 1 242 ? -57.619 -49.656 107.657 1.00 17.39 242 ILE B O 1
ATOM 5298 N N . VAL B 1 243 ? -58.538 -48.194 106.198 1.00 17.44 243 VAL B N 1
ATOM 5299 C CA . VAL B 1 243 ? -57.464 -48.284 105.218 1.00 17.48 243 VAL B CA 1
ATOM 5300 C C . VAL B 1 243 ? -56.939 -46.881 104.962 1.00 18.12 243 VAL B C 1
ATOM 5301 O O . VAL B 1 243 ? -57.685 -46.012 104.488 1.00 19.57 243 VAL B O 1
ATOM 5305 N N . LEU B 1 244 ? -55.663 -46.661 105.261 1.00 17.47 244 LEU B N 1
ATOM 5306 C CA . LEU B 1 244 ? -55.033 -45.365 105.038 1.00 18.68 244 LEU B CA 1
ATOM 5307 C C . LEU B 1 244 ? -54.302 -45.352 103.692 1.00 22.03 244 LEU B C 1
ATOM 5308 O O . LEU B 1 244 ? -54.098 -46.390 103.062 1.00 20.28 244 LEU B O 1
ATOM 5313 N N . ASN B 1 245 ? -53.886 -44.145 103.267 1.00 21.35 245 ASN B N 1
ATOM 5314 C CA . ASN B 1 245 ? -53.302 -43.962 101.932 1.00 22.27 245 ASN B CA 1
ATOM 5315 C C . ASN B 1 245 ? -52.037 -44.788 101.701 1.00 23.26 245 ASN B C 1
ATOM 5316 O O . ASN B 1 245 ? -51.710 -45.092 100.545 1.00 22.51 245 ASN B O 1
ATOM 5321 N N . ASP B 1 246 ? -51.284 -45.114 102.756 1.00 22.35 246 ASP B N 1
ATOM 5322 C CA . ASP B 1 246 ? -50.017 -45.823 102.608 1.00 23.28 246 ASP B CA 1
ATOM 5323 C C . ASP B 1 246 ? -50.159 -47.329 102.813 1.00 24.62 246 ASP B C 1
ATOM 5324 O O . ASP B 1 246 ? -49.155 -48.023 103.013 1.00 26.15 246 ASP B O 1
ATOM 5329 N N . ALA B 1 247 ? -51.378 -47.852 102.729 1.00 24.23 247 ALA B N 1
ATOM 5330 C CA . ALA B 1 247 ? -51.611 -49.249 103.047 1.00 21.50 247 ALA B CA 1
ATOM 5331 C C . ALA B 1 247 ? -51.085 -50.180 101.953 1.00 24.91 247 ALA B C 1
ATOM 5332 O O . ALA B 1 247 ? -50.931 -49.810 100.779 1.00 22.57 247 ALA B O 1
ATOM 5334 N N . ASP B 1 248 ? -50.794 -51.413 102.370 1.00 21.70 248 ASP B N 1
ATOM 5335 C CA . ASP B 1 248 ? -50.648 -52.541 101.455 1.00 22.79 248 ASP B CA 1
ATOM 5336 C C . ASP B 1 248 ? -52.022 -52.823 100.855 1.00 22.73 248 ASP B C 1
ATOM 5337 O O . ASP B 1 248 ? -52.819 -53.573 101.436 1.00 22.14 248 ASP B O 1
ATOM 5342 N N . LEU B 1 249 ? -52.308 -52.213 99.698 1.00 21.42 249 LEU B N 1
ATOM 5343 C CA . LEU B 1 249 ? -53.680 -52.185 99.191 1.00 21.35 249 LEU B CA 1
ATOM 5344 C C . LEU B 1 249 ? -54.186 -53.577 98.831 1.00 20.75 249 LEU B C 1
ATOM 5345 O O . LEU B 1 249 ? -55.342 -53.916 99.116 1.00 19.89 249 LEU B O 1
ATOM 5350 N N . GLU B 1 250 ? -53.356 -54.395 98.189 1.00 19.60 250 GLU B N 1
ATOM 5351 C CA . GLU B 1 250 ? -53.857 -55.695 97.758 1.00 21.55 250 GLU B CA 1
ATOM 5352 C C . GLU B 1 250 ? -54.131 -56.607 98.949 1.00 20.73 250 GLU B C 1
ATOM 5353 O O . GLU B 1 250 ? -55.107 -57.364 98.939 1.00 20.47 250 GLU B O 1
ATOM 5359 N N . LEU B 1 251 ? -53.306 -56.531 99.994 1.00 18.95 251 LEU B N 1
ATOM 5360 C CA . LEU B 1 251 ? -53.603 -57.306 101.200 1.00 20.23 251 LEU B CA 1
ATOM 5361 C C . LEU B 1 251 ? -54.819 -56.748 101.926 1.00 19.04 251 LEU B C 1
ATOM 5362 O O . LEU B 1 251 ? -55.627 -57.512 102.471 1.00 19.06 251 LEU B O 1
ATOM 5367 N N . ALA B 1 252 ? -54.959 -55.420 101.960 1.00 18.52 252 ALA B N 1
ATOM 5368 C CA . ALA B 1 252 ? -56.127 -54.828 102.608 1.00 18.33 252 ALA B CA 1
ATOM 5369 C C . ALA B 1 252 ? -57.412 -55.312 101.950 1.00 18.94 252 ALA B C 1
ATOM 5370 O O . ALA B 1 252 ? -58.393 -55.619 102.633 1.00 18.28 252 ALA B O 1
ATOM 5372 N N . VAL B 1 253 ? -57.421 -55.403 100.619 1.00 18.51 253 VAL B N 1
ATOM 5373 C CA . VAL B 1 253 ? -58.631 -55.842 99.929 1.00 18.57 253 VAL B CA 1
ATOM 5374 C C . VAL B 1 253 ? -58.916 -57.312 100.223 1.00 18.67 253 VAL B C 1
ATOM 5375 O O . VAL B 1 253 ? -60.063 -57.684 100.500 1.00 18.64 253 VAL B O 1
ATOM 5379 N N . LYS B 1 254 ? -57.882 -58.165 100.194 1.00 19.75 254 LYS B N 1
ATOM 5380 C CA . LYS B 1 254 ? -58.057 -59.573 100.562 1.00 20.01 254 LYS B CA 1
ATOM 5381 C C . LYS B 1 254 ? -58.646 -59.713 101.958 1.00 18.76 254 LYS B C 1
ATOM 5382 O O . LYS B 1 254 ? -59.585 -60.491 102.173 1.00 18.79 254 LYS B O 1
ATOM 5388 N N . ALA B 1 255 ? -58.054 -59.020 102.936 1.00 18.61 255 ALA B N 1
ATOM 5389 C CA . ALA B 1 255 ? -58.542 -59.118 104.309 1.00 18.47 255 ALA B CA 1
ATOM 5390 C C . ALA B 1 255 ? -59.924 -58.498 104.456 1.00 18.33 255 ALA B C 1
ATOM 5391 O O . ALA B 1 255 ? -60.727 -58.953 105.285 1.00 18.27 255 ALA B O 1
ATOM 5393 N N . ALA B 1 256 ? -60.217 -57.453 103.678 1.00 18.29 256 ALA B N 1
ATOM 5394 C CA . ALA B 1 256 ? -61.531 -56.824 103.750 1.00 18.17 256 ALA B CA 1
ATOM 5395 C C . ALA B 1 256 ? -62.619 -57.779 103.280 1.00 18.29 256 ALA B C 1
ATOM 5396 O O . ALA B 1 256 ? -63.665 -57.923 103.923 1.00 18.22 256 ALA B O 1
ATOM 5398 N N . VAL B 1 257 ? -62.395 -58.430 102.137 1.00 18.47 257 VAL B N 1
ATOM 5399 C CA . VAL B 1 257 ? -63.384 -59.361 101.608 1.00 18.61 257 VAL B CA 1
ATOM 5400 C C . VAL B 1 257 ? -63.529 -60.568 102.526 1.00 18.65 257 VAL B C 1
ATOM 5401 O O . VAL B 1 257 ? -64.646 -61.000 102.832 1.00 18.65 257 VAL B O 1
ATOM 5405 N N . ALA B 1 258 ? -62.409 -61.142 102.965 1.00 18.69 258 ALA B N 1
ATOM 5406 C CA . ALA B 1 258 ? -62.489 -62.256 103.906 1.00 18.72 258 ALA B CA 1
ATOM 5407 C C . ALA B 1 258 ? -63.212 -61.841 105.181 1.00 18.53 258 ALA B C 1
ATOM 5408 O O . ALA B 1 258 ? -64.033 -62.599 105.712 1.00 18.55 258 ALA B O 1
ATOM 5410 N N . GLY B 1 259 ? -62.923 -60.636 105.682 1.00 18.35 259 GLY B N 1
ATOM 5411 C CA . GLY B 1 259 ? -63.502 -60.202 106.947 1.00 18.18 259 GLY B CA 1
ATOM 5412 C C . GLY B 1 259 ? -64.996 -59.934 106.862 1.00 18.24 259 GLY B C 1
ATOM 5413 O O . GLY B 1 259 ? -65.740 -60.218 107.805 1.00 18.39 259 GLY B O 1
ATOM 5414 N N . ARG B 1 260 ? -65.463 -59.405 105.731 1.00 18.18 260 ARG B N 1
ATOM 5415 C CA . ARG B 1 260 ? -66.891 -59.128 105.605 1.00 18.16 260 ARG B CA 1
ATOM 5416 C C . ARG B 1 260 ? -67.701 -60.378 105.278 1.00 18.33 260 ARG B C 1
ATOM 5417 O O . ARG B 1 260 ? -68.799 -60.559 105.818 1.00 18.31 260 ARG B O 1
ATOM 5425 N N . TYR B 1 261 ? -67.208 -61.237 104.378 1.00 18.51 261 TYR B N 1
ATOM 5426 C CA . TYR B 1 261 ? -68.069 -62.251 103.776 1.00 18.69 261 TYR B CA 1
ATOM 5427 C C . TYR B 1 261 ? -67.911 -63.648 104.370 1.00 18.79 261 TYR B C 1
ATOM 5428 O O . TYR B 1 261 ? -68.648 -64.548 103.965 1.00 18.95 261 TYR B O 1
ATOM 5437 N N . GLN B 1 262 ? -66.994 -63.847 105.325 1.00 18.72 262 GLN B N 1
ATOM 5438 C CA . GLN B 1 262 ? -66.925 -65.103 106.075 1.00 18.80 262 GLN B CA 1
ATOM 5439 C C . GLN B 1 262 ? -68.285 -65.442 106.676 1.00 18.79 262 GLN B C 1
ATOM 5440 O O . GLN B 1 262 ? -69.015 -64.555 107.122 1.00 18.65 262 GLN B O 1
ATOM 5446 N N . ASN B 1 263 ? -68.623 -66.735 106.678 1.00 18.95 263 ASN B N 1
ATOM 5447 C CA . ASN B 1 263 ? -69.909 -67.220 107.199 1.00 18.98 263 ASN B CA 1
ATOM 5448 C C . ASN B 1 263 ? -71.086 -66.429 106.632 1.00 18.97 263 ASN B C 1
ATOM 5449 O O . ASN B 1 263 ? -72.017 -66.061 107.350 1.00 18.88 263 ASN B O 1
ATOM 5454 N N . THR B 1 264 ? -71.050 -66.179 105.320 1.00 19.06 264 THR B N 1
ATOM 5455 C CA . THR B 1 264 ? -72.091 -65.408 104.642 1.00 19.06 264 THR B CA 1
ATOM 5456 C C . THR B 1 264 ? -72.382 -64.104 105.399 1.00 18.84 264 THR B C 1
ATOM 5457 O O . THR B 1 264 ? -73.520 -63.644 105.493 1.00 18.81 264 THR B O 1
ATOM 5461 N N . GLY B 1 265 ? -71.323 -63.499 105.938 1.00 18.68 265 GLY B N 1
ATOM 5462 C CA . GLY B 1 265 ? -71.409 -62.226 106.629 1.00 18.47 265 GLY B CA 1
ATOM 5463 C C . GLY B 1 265 ? -71.872 -62.296 108.074 1.00 18.36 265 GLY B C 1
ATOM 5464 O O . GLY B 1 265 ? -71.856 -61.267 108.771 1.00 18.19 265 GLY B O 1
ATOM 5465 N N . GLN B 1 266 ? -72.238 -63.477 108.567 1.00 18.46 266 GLN B N 1
ATOM 5466 C CA . GLN B 1 266 ? -72.915 -63.588 109.861 1.00 18.39 266 GLN B CA 1
ATOM 5467 C C . GLN B 1 266 ? -71.892 -63.847 110.972 1.00 18.29 266 GLN B C 1
ATOM 5468 O O . GLN B 1 266 ? -71.847 -64.914 111.594 1.00 18.36 266 GLN B O 1
ATOM 5474 N N . VAL B 1 267 ? -71.055 -62.836 111.221 1.00 18.14 267 VAL B N 1
ATOM 5475 C CA . VAL B 1 267 ? -69.990 -62.932 112.217 1.00 18.05 267 VAL B CA 1
ATOM 5476 C C . VAL B 1 267 ? -70.019 -61.683 113.093 1.00 17.85 267 VAL B C 1
ATOM 5477 O O . VAL B 1 267 ? -70.055 -60.561 112.575 1.00 17.78 267 VAL B O 1
ATOM 5481 N N . CYS B 1 268 ? -70.011 -61.887 114.421 1.00 19.25 268 CYS B N 1
ATOM 5482 C CA . CYS B 1 268 ? -70.003 -60.773 115.368 1.00 20.36 268 CYS B CA 1
ATOM 5483 C C . CYS B 1 268 ? -68.877 -59.792 115.071 1.00 18.55 268 CYS B C 1
ATOM 5484 O O . CYS B 1 268 ? -69.093 -58.575 115.014 1.00 18.32 268 CYS B O 1
ATOM 5487 N N . ALA B 1 269 ? -67.661 -60.312 114.882 1.00 18.25 269 ALA B N 1
ATOM 5488 C CA . ALA B 1 269 ? -66.485 -59.491 114.617 1.00 18.58 269 ALA B CA 1
ATOM 5489 C C . ALA B 1 269 ? -66.179 -59.369 113.126 1.00 21.59 269 ALA B C 1
ATOM 5490 O O . ALA B 1 269 ? -65.022 -59.172 112.753 1.00 21.25 269 ALA B O 1
ATOM 5492 N N . ALA B 1 270 ? -67.191 -59.467 112.265 1.00 18.59 270 ALA B N 1
ATOM 5493 C CA . ALA B 1 270 ? -66.957 -59.252 110.841 1.00 19.68 270 ALA B CA 1
ATOM 5494 C C . ALA B 1 270 ? -66.526 -57.810 110.588 1.00 19.68 270 ALA B C 1
ATOM 5495 O O . ALA B 1 270 ? -66.879 -56.896 111.334 1.00 17.48 270 ALA B O 1
ATOM 5497 N N . ALA B 1 271 ? -65.758 -57.607 109.514 1.00 18.00 271 ALA B N 1
ATOM 5498 C CA . ALA B 1 271 ? -65.514 -56.257 109.022 1.00 17.60 271 ALA B CA 1
ATOM 5499 C C . ALA B 1 271 ? -66.813 -55.739 108.416 1.00 17.59 271 ALA B C 1
ATOM 5500 O O . ALA B 1 271 ? -67.275 -56.262 107.395 1.00 18.69 271 ALA B O 1
ATOM 5502 N N . LYS B 1 272 ? -67.423 -54.733 109.037 1.00 17.46 272 LYS B N 1
ATOM 5503 C CA . LYS B 1 272 ? -68.728 -54.270 108.586 1.00 17.46 272 LYS B CA 1
ATOM 5504 C C . LYS B 1 272 ? -68.734 -52.845 108.053 1.00 17.38 272 LYS B C 1
ATOM 5505 O O . LYS B 1 272 ? -69.530 -52.556 107.157 1.00 17.43 272 LYS B O 1
ATOM 5511 N N . ARG B 1 273 ? -67.887 -51.960 108.580 1.00 17.26 273 ARG B N 1
ATOM 5512 C CA . ARG B 1 273 ? -67.810 -50.564 108.149 1.00 17.18 273 ARG B CA 1
ATOM 5513 C C . ARG B 1 273 ? -66.411 -50.304 107.598 1.00 17.20 273 ARG B C 1
ATOM 5514 O O . ARG B 1 273 ? -65.449 -50.156 108.358 1.00 17.14 273 ARG B O 1
ATOM 5522 N N . PHE B 1 274 ? -66.297 -50.218 106.274 1.00 17.29 274 PHE B N 1
ATOM 5523 C CA . PHE B 1 274 ? -65.023 -49.890 105.650 1.00 17.32 274 PHE B CA 1
ATOM 5524 C C . PHE B 1 274 ? -64.858 -48.378 105.608 1.00 17.66 274 PHE B C 1
ATOM 5525 O O . PHE B 1 274 ? -65.714 -47.670 105.077 1.00 19.32 274 PHE B O 1
ATOM 5533 N N . ILE B 1 275 ? -63.759 -47.902 106.173 1.00 17.15 275 ILE B N 1
ATOM 5534 C CA . ILE B 1 275 ? -63.499 -46.485 106.407 1.00 17.05 275 ILE B CA 1
ATOM 5535 C C . ILE B 1 275 ? -62.175 -46.199 105.718 1.00 17.11 275 ILE B C 1
ATOM 5536 O O . ILE B 1 275 ? -61.119 -46.624 106.190 1.00 17.13 275 ILE B O 1
ATOM 5541 N N . ILE B 1 276 ? -62.224 -45.538 104.558 1.00 17.48 276 ILE B N 1
ATOM 5542 C CA . ILE B 1 276 ? -61.096 -45.504 103.633 1.00 17.26 276 ILE B CA 1
ATOM 5543 C C . ILE B 1 276 ? -60.637 -44.066 103.444 1.00 18.14 276 ILE B C 1
ATOM 5544 O O . ILE B 1 276 ? -61.450 -43.190 103.133 1.00 19.08 276 ILE B O 1
ATOM 5549 N N . GLU B 1 277 ? -59.332 -43.833 103.593 1.00 17.86 277 GLU B N 1
ATOM 5550 C CA . GLU B 1 277 ? -58.813 -42.486 103.398 1.00 19.36 277 GLU B CA 1
ATOM 5551 C C . GLU B 1 277 ? -59.040 -42.056 101.955 1.00 21.77 277 GLU B C 1
ATOM 5552 O O . GLU B 1 277 ? -58.942 -42.864 101.025 1.00 19.92 277 GLU B O 1
ATOM 5558 N N . GLU B 1 278 ? -59.350 -40.765 101.778 1.00 20.28 278 GLU B N 1
ATOM 5559 C CA . GLU B 1 278 ? -59.904 -40.285 100.511 1.00 22.18 278 GLU B CA 1
ATOM 5560 C C . GLU B 1 278 ? -58.972 -40.548 99.332 1.00 22.55 278 GLU B C 1
ATOM 5561 O O . GLU B 1 278 ? -59.433 -40.875 98.230 1.00 23.12 278 GLU B O 1
ATOM 5567 N N . GLY B 1 279 ? -57.659 -40.434 99.540 1.00 21.20 279 GLY B N 1
ATOM 5568 C CA . GLY B 1 279 ? -56.733 -40.609 98.427 1.00 21.26 279 GLY B CA 1
ATOM 5569 C C . GLY B 1 279 ? -56.757 -42.002 97.825 1.00 24.07 279 GLY B C 1
ATOM 5570 O O . GLY B 1 279 ? -56.529 -42.170 96.624 1.00 25.70 279 GLY B O 1
ATOM 5571 N N . ILE B 1 280 ? -57.036 -43.016 98.641 1.00 21.83 280 ILE B N 1
ATOM 5572 C CA . ILE B 1 280 ? -57.011 -44.407 98.208 1.00 23.72 280 ILE B CA 1
ATOM 5573 C C . ILE B 1 280 ? -58.412 -44.988 98.058 1.00 21.22 280 ILE B C 1
ATOM 5574 O O . ILE B 1 280 ? -58.552 -46.163 97.692 1.00 21.63 280 ILE B O 1
ATOM 5579 N N . ALA B 1 281 ? -59.456 -44.180 98.258 1.00 20.77 281 ALA B N 1
ATOM 5580 C CA . ALA B 1 281 ? -60.818 -44.706 98.315 1.00 21.38 281 ALA B CA 1
ATOM 5581 C C . ALA B 1 281 ? -61.269 -45.284 96.974 1.00 22.21 281 ALA B C 1
ATOM 5582 O O . ALA B 1 281 ? -61.888 -46.355 96.936 1.00 20.24 281 ALA B O 1
ATOM 5584 N N . SER B 1 282 ? -60.981 -44.593 95.867 1.00 21.18 282 SER B N 1
ATOM 5585 C CA . SER B 1 282 ? -61.371 -45.114 94.558 1.00 22.86 282 SER B CA 1
ATOM 5586 C C . SER B 1 282 ? -60.673 -46.433 94.266 1.00 20.96 282 SER B C 1
ATOM 5587 O O . SER B 1 282 ? -61.304 -47.397 93.816 1.00 22.84 282 SER B O 1
ATOM 5590 N N . ALA B 1 283 ? -59.358 -46.482 94.486 1.00 20.04 283 ALA B N 1
ATOM 5591 C CA . ALA B 1 283 ? -58.605 -47.703 94.226 1.00 22.37 283 ALA B CA 1
ATOM 5592 C C . ALA B 1 283 ? -59.117 -48.856 95.082 1.00 20.37 283 ALA B C 1
ATOM 5593 O O . ALA B 1 283 ? -59.337 -49.966 94.582 1.00 18.62 283 ALA B O 1
ATOM 5595 N N . PHE B 1 284 ? -59.318 -48.606 96.381 1.00 20.21 284 PHE B N 1
ATOM 5596 C CA . PHE B 1 284 ? -59.839 -49.648 97.263 1.00 19.11 284 PHE B CA 1
ATOM 5597 C C . PHE B 1 284 ? -61.219 -50.106 96.815 1.00 18.83 284 PHE B C 1
ATOM 5598 O O . PHE B 1 284 ? -61.508 -51.309 96.774 1.00 18.68 284 PHE B O 1
ATOM 5606 N N . THR B 1 285 ? -62.102 -49.149 96.522 1.00 18.17 285 THR B N 1
ATOM 5607 C CA . THR B 1 285 ? -63.493 -49.484 96.242 1.00 19.72 285 THR B CA 1
ATOM 5608 C C . THR B 1 285 ? -63.611 -50.328 94.979 1.00 19.21 285 THR B C 1
ATOM 5609 O O . THR B 1 285 ? -64.283 -51.369 94.974 1.00 18.49 285 THR B O 1
ATOM 5613 N N . GLU B 1 286 ? -62.942 -49.914 93.904 1.00 19.12 286 GLU B N 1
ATOM 5614 C CA . GLU B 1 286 ? -63.000 -50.698 92.671 1.00 20.53 286 GLU B CA 1
ATOM 5615 C C . GLU B 1 286 ? -62.444 -52.109 92.869 1.00 19.17 286 GLU B C 1
ATOM 5616 O O . GLU B 1 286 ? -63.020 -53.085 92.363 1.00 19.00 286 GLU B O 1
ATOM 5622 N N . ARG B 1 287 ? -61.325 -52.242 93.592 1.00 18.81 287 ARG B N 1
ATOM 5623 C CA . ARG B 1 287 ? -60.751 -53.567 93.812 1.00 18.94 287 ARG B CA 1
ATOM 5624 C C . ARG B 1 287 ? -61.625 -54.402 94.741 1.00 18.89 287 ARG B C 1
ATOM 5625 O O . ARG B 1 287 ? -61.740 -55.621 94.565 1.00 19.03 287 ARG B O 1
ATOM 5633 N N . PHE B 1 288 ? -62.244 -53.764 95.738 1.00 18.69 288 PHE B N 1
ATOM 5634 C CA . PHE B 1 288 ? -63.093 -54.506 96.667 1.00 18.64 288 PHE B CA 1
ATOM 5635 C C . PHE B 1 288 ? -64.320 -55.063 95.952 1.00 18.75 288 PHE B C 1
ATOM 5636 O O . PHE B 1 288 ? -64.676 -56.231 96.136 1.00 18.85 288 PHE B O 1
ATOM 5644 N N . VAL B 1 289 ? -64.969 -54.244 95.118 1.00 18.76 289 VAL B N 1
ATOM 5645 C CA . VAL B 1 289 ? -66.126 -54.722 94.363 1.00 18.89 289 VAL B CA 1
ATOM 5646 C C . VAL B 1 289 ? -65.734 -55.891 93.465 1.00 19.13 289 VAL B C 1
ATOM 5647 O O . VAL B 1 289 ? -66.437 -56.907 93.409 1.00 19.25 289 VAL B O 1
ATOM 5651 N N . ALA B 1 290 ? -64.601 -55.779 92.766 1.00 19.22 290 ALA B N 1
ATOM 5652 C CA . ALA B 1 290 ? -64.206 -56.858 91.863 1.00 19.46 290 ALA B CA 1
ATOM 5653 C C . ALA B 1 290 ? -63.915 -58.136 92.639 1.00 19.51 290 ALA B C 1
ATOM 5654 O O . ALA B 1 290 ? -64.241 -59.241 92.188 1.00 19.70 290 ALA B O 1
ATOM 5656 N N . ALA B 1 291 ? -63.332 -58.000 93.830 1.00 19.36 291 ALA B N 1
ATOM 5657 C CA . ALA B 1 291 ? -63.003 -59.180 94.620 1.00 19.40 291 ALA B CA 1
ATOM 5658 C C . ALA B 1 291 ? -64.254 -59.802 95.229 1.00 19.38 291 ALA B C 1
ATOM 5659 O O . ALA B 1 291 ? -64.378 -61.036 95.285 1.00 19.52 291 ALA B O 1
ATOM 5661 N N . ALA B 1 292 ? -65.182 -58.968 95.714 1.00 19.21 292 ALA B N 1
ATOM 5662 C CA . ALA B 1 292 ? -66.434 -59.492 96.256 1.00 19.20 292 ALA B CA 1
ATOM 5663 C C . ALA B 1 292 ? -67.257 -60.169 95.171 1.00 19.99 292 ALA B C 1
ATOM 5664 O O . ALA B 1 292 ? -67.919 -61.183 95.425 1.00 19.51 292 ALA B O 1
ATOM 5666 N N . ALA B 1 293 ? -67.210 -59.630 93.946 1.00 19.50 293 ALA B N 1
ATOM 5667 C CA . ALA B 1 293 ? -67.939 -60.224 92.831 1.00 19.72 293 ALA B CA 1
ATOM 5668 C C . ALA B 1 293 ? -67.418 -61.605 92.455 1.00 21.37 293 ALA B C 1
ATOM 5669 O O . ALA B 1 293 ? -68.159 -62.395 91.858 1.00 25.28 293 ALA B O 1
ATOM 5671 N N . ALA B 1 294 ? -66.164 -61.919 92.775 1.00 19.95 294 ALA B N 1
ATOM 5672 C CA . ALA B 1 294 ? -65.610 -63.225 92.439 1.00 21.49 294 ALA B CA 1
ATOM 5673 C C . ALA B 1 294 ? -66.072 -64.341 93.375 1.00 23.03 294 ALA B C 1
ATOM 5674 O O . ALA B 1 294 ? -65.761 -65.509 93.115 1.00 24.11 294 ALA B O 1
ATOM 5676 N N . LEU B 1 295 ? -66.814 -64.022 94.438 1.00 20.74 295 LEU B N 1
ATOM 5677 C CA . LEU B 1 295 ? -67.260 -65.022 95.407 1.00 21.43 295 LEU B CA 1
ATOM 5678 C C . LEU B 1 295 ? -68.461 -65.798 94.868 1.00 23.28 295 LEU B C 1
ATOM 5679 O O . LEU B 1 295 ? -69.500 -65.206 94.556 1.00 24.52 295 LEU B O 1
ATOM 5684 N N . LYS B 1 296 ? -68.338 -67.119 94.783 1.00 21.10 296 LYS B N 1
ATOM 5685 C CA . LYS B 1 296 ? -69.457 -67.949 94.354 1.00 22.80 296 LYS B CA 1
ATOM 5686 C C . LYS B 1 296 ? -70.415 -68.227 95.509 1.00 22.82 296 LYS B C 1
ATOM 5687 O O . LYS B 1 296 ? -70.000 -68.392 96.662 1.00 22.65 296 LYS B O 1
ATOM 5693 N N . MET B 1 297 ? -71.708 -68.284 95.192 1.00 24.34 297 MET B N 1
ATOM 5694 C CA . MET B 1 297 ? -72.745 -68.519 96.190 1.00 20.50 297 MET B CA 1
ATOM 5695 C C . MET B 1 297 ? -73.700 -69.596 95.703 1.00 23.78 297 MET B C 1
ATOM 5696 O O . MET B 1 297 ? -74.082 -69.611 94.529 1.00 23.12 297 MET B O 1
ATOM 5701 N N . GLY B 1 298 ? -74.093 -70.490 96.607 1.00 20.80 298 GLY B N 1
ATOM 5702 C CA . GLY B 1 298 ? -75.030 -71.535 96.237 1.00 23.56 298 GLY B CA 1
ATOM 5703 C C . GLY B 1 298 ? -75.110 -72.602 97.312 1.00 22.63 298 GLY B C 1
ATOM 5704 O O . GLY B 1 298 ? -74.822 -72.347 98.482 1.00 21.81 298 GLY B O 1
ATOM 5705 N N . ASP B 1 299 ? -75.504 -73.806 96.879 1.00 23.46 299 ASP B N 1
ATOM 5706 C CA . ASP B 1 299 ? -75.636 -74.974 97.742 1.00 22.88 299 ASP B CA 1
ATOM 5707 C C . ASP B 1 299 ? -74.414 -75.103 98.652 1.00 21.52 299 ASP B C 1
ATOM 5708 O O . ASP B 1 299 ? -73.299 -75.285 98.150 1.00 23.08 299 ASP B O 1
ATOM 5713 N N . PRO B 1 300 ? -74.572 -74.986 99.975 1.00 21.07 300 PRO B N 1
ATOM 5714 C CA . PRO B 1 300 ? -73.391 -75.017 100.859 1.00 20.91 300 PRO B CA 1
ATOM 5715 C C . PRO B 1 300 ? -72.747 -76.395 100.984 1.00 23.87 300 PRO B C 1
ATOM 5716 O O . PRO B 1 300 ? -71.662 -76.502 101.571 1.00 22.27 300 PRO B O 1
ATOM 5720 N N . ARG B 1 301 ? -73.380 -77.448 100.470 1.00 22.96 301 ARG B N 1
ATOM 5721 C CA . ARG B 1 301 ? -72.734 -78.752 100.387 1.00 25.80 301 ARG B CA 1
ATOM 5722 C C . ARG B 1 301 ? -71.763 -78.845 99.214 1.00 28.62 301 ARG B C 1
ATOM 5723 O O . ARG B 1 301 ? -70.978 -79.797 99.153 1.00 30.80 301 ARG B O 1
ATOM 5731 N N . ASP B 1 302 ? -71.801 -77.880 98.297 1.00 24.90 302 ASP B N 1
ATOM 5732 C CA . ASP B 1 302 ? -70.875 -77.796 97.173 1.00 27.32 302 ASP B CA 1
ATOM 5733 C C . ASP B 1 302 ? -69.671 -76.963 97.594 1.00 28.37 302 ASP B C 1
ATOM 5734 O O . ASP B 1 302 ? -69.810 -75.767 97.863 1.00 27.80 302 ASP B O 1
ATOM 5739 N N . GLU B 1 303 ? -68.490 -77.582 97.631 1.00 28.25 303 GLU B N 1
ATOM 5740 C CA . GLU B 1 303 ? -67.313 -76.882 98.139 1.00 29.59 303 GLU B CA 1
ATOM 5741 C C . GLU B 1 303 ? -66.835 -75.751 97.228 1.00 28.68 303 GLU B C 1
ATOM 5742 O O . GLU B 1 303 ? -65.974 -74.964 97.643 1.00 27.24 303 GLU B O 1
ATOM 5748 N N . GLU B 1 304 ? -67.373 -75.626 96.015 1.00 27.88 304 GLU B N 1
ATOM 5749 C CA . GLU B 1 304 ? -66.988 -74.489 95.193 1.00 26.77 304 GLU B CA 1
ATOM 5750 C C . GLU B 1 304 ? -67.556 -73.172 95.716 1.00 27.39 304 GLU B C 1
ATOM 5751 O O . GLU B 1 304 ? -67.073 -72.107 95.313 1.00 25.65 304 GLU B O 1
ATOM 5757 N N . ASN B 1 305 ? -68.532 -73.210 96.627 1.00 25.11 305 ASN B N 1
ATOM 5758 C CA . ASN B 1 305 ? -69.256 -72.003 97.009 1.00 23.25 305 ASN B CA 1
ATOM 5759 C C . ASN B 1 305 ? -68.629 -71.352 98.234 1.00 21.97 305 ASN B C 1
ATOM 5760 O O . ASN B 1 305 ? -68.437 -72.005 99.264 1.00 23.49 305 ASN B O 1
ATOM 5765 N N . ALA B 1 306 ? -68.317 -70.060 98.103 1.00 21.49 306 ALA B N 1
ATOM 5766 C CA . ALA B 1 306 ? -67.774 -69.275 99.210 1.00 21.22 306 ALA B CA 1
ATOM 5767 C C . ALA B 1 306 ? -68.863 -68.799 100.169 1.00 20.63 306 ALA B C 1
ATOM 5768 O O . ALA B 1 306 ? -68.594 -68.603 101.362 1.00 20.20 306 ALA B O 1
ATOM 5770 N N . LEU B 1 307 ? -70.084 -68.599 99.673 1.00 21.00 307 LEU B N 1
ATOM 5771 C CA . LEU B 1 307 ? -71.221 -68.202 100.493 1.00 19.87 307 LEU B CA 1
ATOM 5772 C C . LEU B 1 307 ? -72.349 -69.211 100.338 1.00 20.06 307 LEU B C 1
ATOM 5773 O O . LEU B 1 307 ? -72.529 -69.798 99.266 1.00 21.14 307 LEU B O 1
ATOM 5778 N N . GLY B 1 308 ? -73.108 -69.408 101.417 1.00 19.99 308 GLY B N 1
ATOM 5779 C CA . GLY B 1 308 ? -74.329 -70.176 101.344 1.00 20.23 308 GLY B CA 1
ATOM 5780 C C . GLY B 1 308 ? -75.528 -69.257 101.466 1.00 20.07 308 GLY B C 1
ATOM 5781 O O . GLY B 1 308 ? -75.423 -68.043 101.275 1.00 19.92 308 GLY B O 1
ATOM 5782 N N . PRO B 1 309 ? -76.694 -69.814 101.770 1.00 20.18 309 PRO B N 1
ATOM 5783 C CA . PRO B 1 309 ? -77.842 -68.964 102.097 1.00 21.26 309 PRO B CA 1
ATOM 5784 C C . PRO B 1 309 ? -77.642 -68.357 103.475 1.00 19.95 309 PRO B C 1
ATOM 5785 O O . PRO B 1 309 ? -76.847 -68.849 104.278 1.00 20.34 309 PRO B O 1
ATOM 5789 N N . MET B 1 310 ? -78.368 -67.274 103.750 1.00 19.71 310 MET B N 1
ATOM 5790 C CA . MET B 1 310 ? -78.407 -66.789 105.127 1.00 19.50 310 MET B CA 1
ATOM 5791 C C . MET B 1 310 ? -79.210 -67.756 105.999 1.00 19.60 310 MET B C 1
ATOM 5792 O O . MET B 1 310 ? -80.044 -68.518 105.518 1.00 20.14 310 MET B O 1
ATOM 5797 N N . ALA B 1 311 ? -78.945 -67.727 107.308 1.00 19.45 311 ALA B N 1
ATOM 5798 C CA . ALA B 1 311 ? -79.504 -68.762 108.180 1.00 20.84 311 ALA B CA 1
ATOM 5799 C C . ALA B 1 311 ? -81.017 -68.633 108.354 1.00 20.64 311 ALA B C 1
ATOM 5800 O O . ALA B 1 311 ? -81.715 -69.652 108.435 1.00 21.02 311 ALA B O 1
ATOM 5802 N N . ARG B 1 312 ? -81.545 -67.407 108.443 1.00 21.83 312 ARG B N 1
ATOM 5803 C CA . ARG B 1 312 ? -82.941 -67.184 108.825 1.00 21.29 312 ARG B CA 1
ATOM 5804 C C . ARG B 1 312 ? -83.655 -66.331 107.783 1.00 22.40 312 ARG B C 1
ATOM 5805 O O . ARG B 1 312 ? -83.196 -65.230 107.463 1.00 21.57 312 ARG B O 1
ATOM 5813 N N . PHE B 1 313 ? -84.798 -66.825 107.291 1.00 23.64 313 PHE B N 1
ATOM 5814 C CA . PHE B 1 313 ? -85.564 -66.098 106.280 1.00 21.70 313 PHE B CA 1
ATOM 5815 C C . PHE B 1 313 ? -85.976 -64.714 106.770 1.00 22.87 313 PHE B C 1
ATOM 5816 O O . PHE B 1 313 ? -85.912 -63.736 106.015 1.00 23.38 313 PHE B O 1
ATOM 5824 N N . ASP B 1 314 ? -86.408 -64.606 108.031 1.00 23.07 314 ASP B N 1
ATOM 5825 C CA . ASP B 1 314 ? -86.809 -63.300 108.547 1.00 23.28 314 ASP B CA 1
ATOM 5826 C C . ASP B 1 314 ? -85.622 -62.348 108.648 1.00 23.89 314 ASP B C 1
ATOM 5827 O O . ASP B 1 314 ? -85.791 -61.129 108.520 1.00 22.83 314 ASP B O 1
ATOM 5832 N N . LEU B 1 315 ? -84.417 -62.879 108.870 1.00 21.48 315 LEU B N 1
ATOM 5833 C CA . LEU B 1 315 ? -83.245 -62.019 108.970 1.00 18.95 315 LEU B CA 1
ATOM 5834 C C . LEU B 1 315 ? -82.742 -61.574 107.597 1.00 20.68 315 LEU B C 1
ATOM 5835 O O . LEU B 1 315 ? -82.187 -60.474 107.473 1.00 20.10 315 LEU B O 1
ATOM 5840 N N . ARG B 1 316 ? -82.922 -62.398 106.559 1.00 20.49 316 ARG B N 1
ATOM 5841 C CA . ARG B 1 316 ? -82.677 -61.886 105.214 1.00 19.22 316 ARG B CA 1
ATOM 5842 C C . ARG B 1 316 ? -83.631 -60.739 104.894 1.00 21.73 316 ARG B C 1
ATOM 5843 O O . ARG B 1 316 ? -83.218 -59.725 104.326 1.00 21.38 316 ARG B O 1
ATOM 5851 N N . ASP B 1 317 ? -84.908 -60.869 105.282 1.00 22.31 317 ASP B N 1
ATOM 5852 C CA . ASP B 1 317 ? -85.859 -59.779 105.063 1.00 23.51 317 ASP B CA 1
ATOM 5853 C C . ASP B 1 317 ? -85.418 -58.514 105.786 1.00 23.75 317 ASP B C 1
ATOM 5854 O O . ASP B 1 317 ? -85.505 -57.410 105.235 1.00 22.83 317 ASP B O 1
ATOM 5859 N N . GLU B 1 318 ? -84.949 -58.657 107.029 1.00 21.89 318 GLU B N 1
ATOM 5860 C CA . GLU B 1 318 ? -84.485 -57.501 107.788 1.00 23.25 318 GLU B CA 1
ATOM 5861 C C . GLU B 1 318 ? -83.263 -56.865 107.136 1.00 24.07 318 GLU B C 1
ATOM 5862 O O . GLU B 1 318 ? -83.186 -55.635 107.013 1.00 21.90 318 GLU B O 1
ATOM 5868 N N . LEU B 1 319 ? -82.300 -57.687 106.706 1.00 20.54 319 LEU B N 1
ATOM 5869 C CA . LEU B 1 319 ? -81.100 -57.154 106.064 1.00 20.81 319 LEU B CA 1
ATOM 5870 C C . LEU B 1 319 ? -81.445 -56.402 104.783 1.00 20.68 319 LEU B C 1
ATOM 5871 O O . LEU B 1 319 ? -80.906 -55.319 104.527 1.00 21.63 319 LEU B O 1
ATOM 5876 N N . HIS B 1 320 ? -82.331 -56.965 103.956 1.00 20.64 320 HIS B N 1
ATOM 5877 C CA . HIS B 1 320 ? -82.697 -56.276 102.722 1.00 21.90 320 HIS B CA 1
ATOM 5878 C C . HIS B 1 320 ? -83.410 -54.961 103.020 1.00 24.34 320 HIS B C 1
ATOM 5879 O O . HIS B 1 320 ? -83.226 -53.970 102.302 1.00 24.25 320 HIS B O 1
ATOM 5886 N N . HIS B 1 321 ? -84.224 -54.932 104.079 1.00 23.07 321 HIS B N 1
ATOM 5887 C CA . HIS B 1 321 ? -84.842 -53.678 104.494 1.00 22.46 321 HIS B CA 1
ATOM 5888 C C . HIS B 1 321 ? -83.781 -52.653 104.871 1.00 24.52 321 HIS B C 1
ATOM 5889 O O . HIS B 1 321 ? -83.878 -51.478 104.496 1.00 22.09 321 HIS B O 1
ATOM 5896 N N . GLN B 1 322 ? -82.742 -53.089 105.593 1.00 22.98 322 GLN B N 1
ATOM 5897 C CA . GLN B 1 322 ? -81.638 -52.197 105.924 1.00 20.24 322 GLN B CA 1
ATOM 5898 C C . GLN B 1 322 ? -80.957 -51.668 104.669 1.00 21.87 322 GLN B C 1
ATOM 5899 O O . GLN B 1 322 ? -80.556 -50.498 104.622 1.00 20.31 322 GLN B O 1
ATOM 5905 N N . VAL B 1 323 ? -80.795 -52.523 103.656 1.00 21.21 323 VAL B N 1
ATOM 5906 C CA . VAL B 1 323 ? -80.195 -52.085 102.394 1.00 19.88 323 VAL B CA 1
ATOM 5907 C C . VAL B 1 323 ? -81.078 -51.040 101.718 1.00 21.24 323 VAL B C 1
ATOM 5908 O O . VAL B 1 323 ? -80.603 -49.978 101.291 1.00 21.32 323 VAL B O 1
ATOM 5912 N N . GLU B 1 324 ? -82.379 -51.324 101.618 1.00 23.66 324 GLU B N 1
ATOM 5913 C CA . GLU B 1 324 ? -83.297 -50.380 100.980 1.00 23.12 324 GLU B CA 1
ATOM 5914 C C . GLU B 1 324 ? -83.313 -49.037 101.703 1.00 22.90 324 GLU B C 1
ATOM 5915 O O . GLU B 1 324 ? -83.290 -47.981 101.060 1.00 24.07 324 GLU B O 1
ATOM 5921 N N . LYS B 1 325 ? -83.358 -49.053 103.041 1.00 22.24 325 LYS B N 1
ATOM 5922 C CA . LYS B 1 325 ? -83.360 -47.791 103.780 1.00 23.49 325 LYS B CA 1
ATOM 5923 C C . LYS B 1 325 ? -82.079 -47.001 103.535 1.00 22.47 325 LYS B C 1
ATOM 5924 O O . LYS B 1 325 ? -82.118 -45.780 103.370 1.00 21.60 325 LYS B O 1
ATOM 5930 N N . THR B 1 326 ? -80.933 -47.684 103.484 1.00 21.59 326 THR B N 1
ATOM 5931 C CA . THR B 1 326 ? -79.661 -46.999 103.268 1.00 21.02 326 THR B CA 1
ATOM 5932 C C . THR B 1 326 ? -79.586 -46.387 101.868 1.00 22.26 326 THR B C 1
ATOM 5933 O O . THR B 1 326 ? -79.070 -45.272 101.689 1.00 21.32 326 THR B O 1
ATOM 5937 N N . LEU B 1 327 ? -80.090 -47.105 100.864 1.00 20.87 327 LEU B N 1
ATOM 5938 C CA . LEU B 1 327 ? -80.153 -46.541 99.521 1.00 23.78 327 LEU B CA 1
ATOM 5939 C C . LEU B 1 327 ? -81.108 -45.351 99.471 1.00 25.53 327 LEU B C 1
ATOM 5940 O O . LEU B 1 327 ? -80.810 -44.340 98.827 1.00 24.54 327 LEU B O 1
ATOM 5945 N N . ALA B 1 328 ? -82.257 -45.449 100.149 1.00 24.32 328 ALA B N 1
ATOM 5946 C CA . ALA B 1 328 ? -83.188 -44.322 100.185 1.00 25.16 328 ALA B CA 1
ATOM 5947 C C . ALA B 1 328 ? -82.571 -43.105 100.859 1.00 26.08 328 ALA B C 1
ATOM 5948 O O . ALA B 1 328 ? -82.939 -41.965 100.540 1.00 26.80 328 ALA B O 1
ATOM 5950 N N . GLN B 1 329 ? -81.631 -43.321 101.785 1.00 22.65 329 GLN B N 1
ATOM 5951 C CA . GLN B 1 329 ? -80.968 -42.229 102.482 1.00 24.51 329 GLN B CA 1
ATOM 5952 C C . GLN B 1 329 ? -79.837 -41.598 101.678 1.00 24.42 329 GLN B C 1
ATOM 5953 O O . GLN B 1 329 ? -79.311 -40.565 102.100 1.00 27.03 329 GLN B O 1
ATOM 5959 N N . GLY B 1 330 ? -79.449 -42.178 100.544 1.00 24.76 330 GLY B N 1
ATOM 5960 C CA . GLY B 1 330 ? -78.435 -41.549 99.721 1.00 25.03 330 GLY B CA 1
ATOM 5961 C C . GLY B 1 330 ? -77.232 -42.385 99.333 1.00 25.97 330 GLY B C 1
ATOM 5962 O O . GLY B 1 330 ? -76.399 -41.922 98.547 1.00 24.71 330 GLY B O 1
ATOM 5963 N N . ALA B 1 331 ? -77.117 -43.606 99.862 1.00 24.34 331 ALA B N 1
ATOM 5964 C CA . ALA B 1 331 ? -76.019 -44.484 99.476 1.00 23.77 331 ALA B CA 1
ATOM 5965 C C . ALA B 1 331 ? -76.142 -44.916 98.015 1.00 23.72 331 ALA B C 1
ATOM 5966 O O . ALA B 1 331 ? -77.214 -44.852 97.410 1.00 25.71 331 ALA B O 1
ATOM 5968 N N . ARG B 1 332 ? -75.023 -45.383 97.455 1.00 22.85 332 ARG B N 1
ATOM 5969 C CA . ARG B 1 332 ? -74.979 -45.933 96.102 1.00 23.37 332 ARG B CA 1
ATOM 5970 C C . ARG B 1 332 ? -74.777 -47.443 96.150 1.00 23.08 332 ARG B C 1
ATOM 5971 O O . ARG B 1 332 ? -73.967 -47.945 96.935 1.00 22.02 332 ARG B O 1
ATOM 5979 N N . LEU B 1 333 ? -75.507 -48.156 95.296 1.00 21.06 333 LEU B N 1
ATOM 5980 C CA . LEU B 1 333 ? -75.396 -49.608 95.187 1.00 19.63 333 LEU B CA 1
ATOM 5981 C C . LEU B 1 333 ? -74.328 -49.965 94.161 1.00 21.13 333 LEU B C 1
ATOM 5982 O O . LEU B 1 333 ? -74.431 -49.580 92.990 1.00 19.99 333 LEU B O 1
ATOM 5987 N N . LEU B 1 334 ? -73.304 -50.704 94.595 1.00 18.59 334 LEU B N 1
ATOM 5988 C CA . LEU B 1 334 ? -72.225 -51.097 93.698 1.00 19.87 334 LEU B CA 1
ATOM 5989 C C . LEU B 1 334 ? -72.225 -52.577 93.355 1.00 18.85 334 LEU B C 1
ATOM 5990 O O . LEU B 1 334 ? -71.545 -52.973 92.403 1.00 18.99 334 LEU B O 1
ATOM 5995 N N . LEU B 1 335 ? -72.951 -53.399 94.107 1.00 18.87 335 LEU B N 1
ATOM 5996 C CA . LEU B 1 335 ? -72.958 -54.835 93.869 1.00 19.06 335 LEU B CA 1
ATOM 5997 C C . LEU B 1 335 ? -74.125 -55.448 94.627 1.00 19.07 335 LEU B C 1
ATOM 5998 O O . LEU B 1 335 ? -74.421 -55.020 95.746 1.00 19.78 335 LEU B O 1
ATOM 6003 N N . GLY B 1 336 ? -74.775 -56.440 94.020 1.00 19.29 336 GLY B N 1
ATOM 6004 C CA . GLY B 1 336 ? -75.795 -57.213 94.733 1.00 22.06 336 GLY B CA 1
ATOM 6005 C C . GLY B 1 336 ? -77.019 -56.390 95.099 1.00 22.31 336 GLY B C 1
ATOM 6006 O O . GLY B 1 336 ? -77.548 -55.615 94.290 1.00 23.98 336 GLY B O 1
ATOM 6007 N N . GLY B 1 337 ? -77.496 -56.582 96.332 1.00 21.39 337 GLY B N 1
ATOM 6008 C CA . GLY B 1 337 ? -78.560 -55.744 96.851 1.00 23.06 337 GLY B CA 1
ATOM 6009 C C . GLY B 1 337 ? -79.975 -56.138 96.478 1.00 23.10 337 GLY B C 1
ATOM 6010 O O . GLY B 1 337 ? -80.861 -55.277 96.454 1.00 26.28 337 GLY B O 1
ATOM 6011 N N . GLU B 1 338 ? -80.220 -57.408 96.185 1.00 22.37 338 GLU B N 1
ATOM 6012 C CA . GLU B 1 338 ? -81.584 -57.880 95.986 1.00 29.26 338 GLU B CA 1
ATOM 6013 C C . GLU B 1 338 ? -81.678 -59.317 96.479 1.00 26.84 338 GLU B C 1
ATOM 6014 O O . GLU B 1 338 ? -80.726 -60.089 96.337 1.00 27.57 338 GLU B O 1
ATOM 6020 N N . LYS B 1 339 ? -82.821 -59.675 97.060 1.00 24.87 339 LYS B N 1
ATOM 6021 C CA . LYS B 1 339 ? -83.022 -61.065 97.446 1.00 26.56 339 LYS B CA 1
ATOM 6022 C C . LYS B 1 339 ? -83.034 -61.940 96.205 1.00 30.35 339 LYS B C 1
ATOM 6023 O O . LYS B 1 339 ? -83.609 -61.573 95.178 1.00 34.08 339 LYS B O 1
ATOM 6029 N N . MET B 1 340 ? -82.393 -63.099 96.285 1.00 28.56 340 MET B N 1
ATOM 6030 C CA . MET B 1 340 ? -82.451 -64.025 95.164 1.00 29.34 340 MET B CA 1
ATOM 6031 C C . MET B 1 340 ? -83.798 -64.736 95.163 1.00 31.56 340 MET B C 1
ATOM 6032 O O . MET B 1 340 ? -84.322 -65.109 96.216 1.00 30.34 340 MET B O 1
ATOM 6037 N N . ALA B 1 341 ? -84.375 -64.891 93.975 1.00 32.48 341 ALA B N 1
ATOM 6038 C CA . ALA B 1 341 ? -85.616 -65.637 93.860 1.00 35.33 341 ALA B CA 1
ATOM 6039 C C . ALA B 1 341 ? -85.364 -67.111 94.143 1.00 32.08 341 ALA B C 1
ATOM 6040 O O . ALA B 1 341 ? -84.257 -67.620 93.958 1.00 37.89 341 ALA B O 1
ATOM 6042 N N . GLY B 1 342 ? -86.399 -67.798 94.597 1.00 34.34 342 GLY B N 1
ATOM 6043 C CA . GLY B 1 342 ? -86.333 -69.230 94.799 1.00 35.40 342 GLY B CA 1
ATOM 6044 C C . GLY B 1 342 ? -86.625 -69.619 96.235 1.00 32.39 342 GLY B C 1
ATOM 6045 O O . GLY B 1 342 ? -86.875 -68.784 97.102 1.00 34.15 342 GLY B O 1
ATOM 6046 N N . ALA B 1 343 ? -86.579 -70.931 96.470 1.00 32.36 343 ALA B N 1
ATOM 6047 C CA . ALA B 1 343 ? -86.940 -71.475 97.769 1.00 32.02 343 ALA B CA 1
ATOM 6048 C C . ALA B 1 343 ? -85.862 -71.254 98.821 1.00 31.77 343 ALA B C 1
ATOM 6049 O O . ALA B 1 343 ? -86.169 -71.305 100.018 1.00 30.81 343 ALA B O 1
ATOM 6051 N N . GLY B 1 344 ? -84.610 -71.036 98.405 1.00 28.20 344 GLY B N 1
ATOM 6052 C CA . GLY B 1 344 ? -83.538 -70.856 99.364 1.00 27.01 344 GLY B CA 1
ATOM 6053 C C . GLY B 1 344 ? -83.421 -69.422 99.850 1.00 26.94 344 GLY B C 1
ATOM 6054 O O . GLY B 1 344 ? -83.909 -68.475 99.237 1.00 28.15 344 GLY B O 1
ATOM 6055 N N . ASN B 1 345 ? -82.738 -69.263 100.976 1.00 20.68 345 ASN B N 1
ATOM 6056 C CA . ASN B 1 345 ? -82.631 -67.965 101.643 1.00 21.58 345 ASN B CA 1
ATOM 6057 C C . ASN B 1 345 ? -81.371 -67.201 101.226 1.00 20.59 345 ASN B C 1
ATOM 6058 O O . ASN B 1 345 ? -80.576 -66.766 102.063 1.00 21.49 345 ASN B O 1
ATOM 6063 N N . TYR B 1 346 ? -81.186 -67.003 99.917 1.00 21.84 346 TYR B N 1
ATOM 6064 C CA . TYR B 1 346 ? -79.935 -66.472 99.382 1.00 20.21 346 TYR B CA 1
ATOM 6065 C C . TYR B 1 346 ? -79.949 -64.954 99.234 1.00 22.09 346 TYR B C 1
ATOM 6066 O O . TYR B 1 346 ? -80.906 -64.371 98.712 1.00 21.17 346 TYR B O 1
ATOM 6075 N N . TYR B 1 347 ? -78.848 -64.326 99.655 1.00 19.81 347 TYR B N 1
ATOM 6076 C CA . TYR B 1 347 ? -78.595 -62.904 99.454 1.00 20.28 347 TYR B CA 1
ATOM 6077 C C . TYR B 1 347 ? -77.180 -62.738 98.908 1.00 21.04 347 TYR B C 1
ATOM 6078 O O . TYR B 1 347 ? -76.217 -63.240 99.516 1.00 19.52 347 TYR B O 1
ATOM 6087 N N . PRO B 1 348 ? -77.002 -62.055 97.781 1.00 20.69 348 PRO B N 1
ATOM 6088 C CA . PRO B 1 348 ? -75.687 -62.031 97.122 1.00 21.93 348 PRO B CA 1
ATOM 6089 C C . PRO B 1 348 ? -74.722 -61.105 97.837 1.00 19.38 348 PRO B C 1
ATOM 6090 O O . PRO B 1 348 ? -75.144 -60.203 98.582 1.00 19.37 348 PRO B O 1
ATOM 6094 N N . PRO B 1 349 ? -73.417 -61.279 97.623 1.00 20.34 349 PRO B N 1
ATOM 6095 C CA . PRO B 1 349 ? -72.455 -60.280 98.108 1.00 19.16 349 PRO B CA 1
ATOM 6096 C C . PRO B 1 349 ? -72.859 -58.900 97.619 1.00 19.07 349 PRO B C 1
ATOM 6097 O O . PRO B 1 349 ? -73.146 -58.700 96.432 1.00 19.19 349 PRO B O 1
ATOM 6101 N N . THR B 1 350 ? -72.901 -57.954 98.546 1.00 18.85 350 THR B N 1
ATOM 6102 C CA . THR B 1 350 ? -73.490 -56.644 98.314 1.00 18.76 350 THR B CA 1
ATOM 6103 C C . THR B 1 350 ? -72.529 -55.578 98.810 1.00 18.56 350 THR B C 1
ATOM 6104 O O . THR B 1 350 ? -71.842 -55.772 99.813 1.00 18.45 350 THR B O 1
ATOM 6108 N N . VAL B 1 351 ? -72.447 -54.470 98.077 1.00 18.52 351 VAL B N 1
ATOM 6109 C CA . VAL B 1 351 ? -71.569 -53.356 98.420 1.00 18.34 351 VAL B CA 1
ATOM 6110 C C . VAL B 1 351 ? -72.361 -52.064 98.298 1.00 18.30 351 VAL B C 1
ATOM 6111 O O . VAL B 1 351 ? -73.006 -51.825 97.269 1.00 18.47 351 VAL B O 1
ATOM 6115 N N . LEU B 1 352 ? -72.311 -51.239 99.349 1.00 18.07 352 LEU B N 1
ATOM 6116 C CA . LEU B 1 352 ? -72.913 -49.911 99.381 1.00 19.76 352 LEU B CA 1
ATOM 6117 C C . LEU B 1 352 ? -71.810 -48.883 99.575 1.00 20.62 352 LEU B C 1
ATOM 6118 O O . LEU B 1 352 ? -70.984 -49.018 100.487 1.00 19.58 352 LEU B O 1
ATOM 6123 N N . ALA B 1 353 ? -71.806 -47.850 98.735 1.00 19.04 353 ALA B N 1
ATOM 6124 C CA . ALA B 1 353 ? -70.860 -46.752 98.858 1.00 20.13 353 ALA B CA 1
ATOM 6125 C C . ALA B 1 353 ? -71.599 -45.464 99.203 1.00 20.31 353 ALA B C 1
ATOM 6126 O O . ALA B 1 353 ? -72.831 -45.414 99.231 1.00 19.47 353 ALA B O 1
ATOM 6128 N N . ASN B 1 354 ? -70.817 -44.414 99.462 1.00 21.92 354 ASN B N 1
ATOM 6129 C CA . ASN B 1 354 ? -71.346 -43.137 99.950 1.00 22.85 354 ASN B CA 1
ATOM 6130 C C . ASN B 1 354 ? -72.217 -43.348 101.184 1.00 24.54 354 ASN B C 1
ATOM 6131 O O . ASN B 1 354 ? -73.301 -42.775 101.313 1.00 21.75 354 ASN B O 1
ATOM 6136 N N . VAL B 1 355 ? -71.746 -44.199 102.099 1.00 21.46 355 VAL B N 1
ATOM 6137 C CA . VAL B 1 355 ? -72.422 -44.425 103.373 1.00 20.34 355 VAL B CA 1
ATOM 6138 C C . VAL B 1 355 ? -71.904 -43.390 104.365 1.00 23.05 355 VAL B C 1
ATOM 6139 O O . VAL B 1 355 ? -70.698 -43.329 104.633 1.00 23.51 355 VAL B O 1
ATOM 6143 N N . THR B 1 356 ? -72.807 -42.559 104.892 1.00 22.46 356 THR B N 1
ATOM 6144 C CA . THR B 1 356 ? -72.489 -41.541 105.881 1.00 22.74 356 THR B CA 1
ATOM 6145 C C . THR B 1 356 ? -72.894 -42.015 107.267 1.00 22.17 356 THR B C 1
ATOM 6146 O O . THR B 1 356 ? -73.662 -42.968 107.409 1.00 22.67 356 THR B O 1
ATOM 6150 N N . PRO B 1 357 ? -72.389 -41.373 108.325 1.00 25.09 357 PRO B N 1
ATOM 6151 C CA . PRO B 1 357 ? -72.737 -41.818 109.684 1.00 22.53 357 PRO B CA 1
ATOM 6152 C C . PRO B 1 357 ? -74.213 -41.691 110.032 1.00 25.95 357 PRO B C 1
ATOM 6153 O O . PRO B 1 357 ? -74.630 -42.259 111.051 1.00 30.94 357 PRO B O 1
ATOM 6157 N N . GLU B 1 358 ? -75.016 -40.981 109.238 1.00 25.48 358 GLU B N 1
ATOM 6158 C CA . GLU B 1 358 ? -76.449 -40.886 109.505 1.00 26.62 358 GLU B CA 1
ATOM 6159 C C . GLU B 1 358 ? -77.238 -42.088 108.997 1.00 26.40 358 GLU B C 1
ATOM 6160 O O . GLU B 1 358 ? -78.415 -42.230 109.348 1.00 28.49 358 GLU B O 1
ATOM 6166 N N . MET B 1 359 ? -76.623 -42.962 108.210 1.00 23.69 359 MET B N 1
ATOM 6167 C CA . MET B 1 359 ? -77.357 -43.969 107.459 1.00 21.13 359 MET B CA 1
ATOM 6168 C C . MET B 1 359 ? -77.483 -45.279 108.226 1.00 21.05 359 MET B C 1
ATOM 6169 O O . MET B 1 359 ? -76.656 -45.613 109.074 1.00 20.49 359 MET B O 1
ATOM 6174 N N . THR B 1 360 ? -78.528 -46.035 107.871 1.00 21.56 360 THR B N 1
ATOM 6175 C CA . THR B 1 360 ? -78.850 -47.282 108.561 1.00 20.80 360 THR B CA 1
ATOM 6176 C C . THR B 1 360 ? -77.674 -48.252 108.555 1.00 20.52 360 THR B C 1
ATOM 6177 O O . THR B 1 360 ? -77.354 -48.857 109.585 1.00 19.89 360 THR B O 1
ATOM 6181 N N . ALA B 1 361 ? -77.008 -48.414 107.408 1.00 19.61 361 ALA B N 1
ATOM 6182 C CA . ALA B 1 361 ? -75.927 -49.394 107.332 1.00 19.37 361 ALA B CA 1
ATOM 6183 C C . ALA B 1 361 ? -74.674 -48.960 108.085 1.00 21.78 361 ALA B C 1
ATOM 6184 O O . ALA B 1 361 ? -73.767 -49.781 108.258 1.00 21.70 361 ALA B O 1
ATOM 6186 N N . PHE B 1 362 ? -74.592 -47.705 108.536 1.00 18.77 362 PHE B N 1
ATOM 6187 C CA . PHE B 1 362 ? -73.495 -47.271 109.395 1.00 19.15 362 PHE B CA 1
ATOM 6188 C C . PHE B 1 362 ? -73.840 -47.399 110.877 1.00 20.14 362 PHE B C 1
ATOM 6189 O O . PHE B 1 362 ? -72.945 -47.611 111.706 1.00 20.43 362 PHE B O 1
ATOM 6197 N N . ARG B 1 363 ? -75.120 -47.275 111.226 1.00 18.91 363 ARG B N 1
ATOM 6198 C CA . ARG B 1 363 ? -75.515 -47.212 112.626 1.00 20.43 363 ARG B CA 1
ATOM 6199 C C . ARG B 1 363 ? -76.014 -48.536 113.184 1.00 21.57 363 ARG B C 1
ATOM 6200 O O . ARG B 1 363 ? -76.001 -48.705 114.409 1.00 22.18 363 ARG B O 1
ATOM 6208 N N . GLU B 1 364 ? -76.454 -49.468 112.335 1.00 18.18 364 GLU B N 1
ATOM 6209 C CA . GLU B 1 364 ? -76.959 -50.762 112.782 1.00 19.22 364 GLU B CA 1
ATOM 6210 C C . GLU B 1 364 ? -75.998 -51.871 112.375 1.00 19.39 364 GLU B C 1
ATOM 6211 O O . GLU B 1 364 ? -75.208 -51.719 111.439 1.00 20.43 364 GLU B O 1
ATOM 6217 N N . GLU B 1 365 ? -76.059 -52.993 113.098 1.00 17.54 365 GLU B N 1
ATOM 6218 C CA . GLU B 1 365 ? -75.280 -54.162 112.705 1.00 17.36 365 GLU B CA 1
ATOM 6219 C C . GLU B 1 365 ? -75.860 -54.746 111.422 1.00 18.52 365 GLU B C 1
ATOM 6220 O O . GLU B 1 365 ? -77.047 -55.087 111.367 1.00 18.99 365 GLU B O 1
ATOM 6226 N N . MET B 1 366 ? -75.026 -54.860 110.390 1.00 17.56 366 MET B N 1
ATOM 6227 C CA . MET B 1 366 ? -75.433 -55.471 109.125 1.00 17.72 366 MET B CA 1
ATOM 6228 C C . MET B 1 366 ? -74.984 -56.934 109.163 1.00 17.83 366 MET B C 1
ATOM 6229 O O . MET B 1 366 ? -73.852 -57.267 108.806 1.00 17.85 366 MET B O 1
ATOM 6234 N N . PHE B 1 367 ? -75.882 -57.816 109.613 1.00 17.93 367 PHE B N 1
ATOM 6235 C CA . PHE B 1 367 ? -75.514 -59.206 109.911 1.00 18.03 367 PHE B CA 1
ATOM 6236 C C . PHE B 1 367 ? -75.784 -60.119 108.711 1.00 18.23 367 PHE B C 1
ATOM 6237 O O . PHE B 1 367 ? -76.569 -61.065 108.752 1.00 19.07 367 PHE B O 1
ATOM 6245 N N . GLY B 1 368 ? -75.062 -59.829 107.637 1.00 18.25 368 GLY B N 1
ATOM 6246 C CA . GLY B 1 368 ? -75.179 -60.533 106.380 1.00 18.45 368 GLY B CA 1
ATOM 6247 C C . GLY B 1 368 ? -74.177 -59.948 105.404 1.00 18.43 368 GLY B C 1
ATOM 6248 O O . GLY B 1 368 ? -73.394 -59.054 105.748 1.00 18.27 368 GLY B O 1
ATOM 6249 N N . PRO B 1 369 ? -74.194 -60.422 104.163 1.00 18.60 369 PRO B N 1
ATOM 6250 C CA . PRO B 1 369 ? -73.121 -60.088 103.203 1.00 18.61 369 PRO B CA 1
ATOM 6251 C C . PRO B 1 369 ? -73.289 -58.714 102.559 1.00 18.53 369 PRO B C 1
ATOM 6252 O O . PRO B 1 369 ? -73.421 -58.592 101.336 1.00 18.64 369 PRO B O 1
ATOM 6256 N N . VAL B 1 370 ? -73.257 -57.660 103.378 1.00 18.33 370 VAL B N 1
ATOM 6257 C CA . VAL B 1 370 ? -73.423 -56.278 102.902 1.00 18.24 370 VAL B CA 1
ATOM 6258 C C . VAL B 1 370 ? -72.283 -55.434 103.459 1.00 18.07 370 VAL B C 1
ATOM 6259 O O . VAL B 1 370 ? -72.229 -55.169 104.669 1.00 17.93 370 VAL B O 1
ATOM 6263 N N . ALA B 1 371 ? -71.392 -54.984 102.583 1.00 18.08 371 ALA B N 1
ATOM 6264 C CA . ALA B 1 371 ? -70.297 -54.100 102.960 1.00 17.94 371 ALA B CA 1
ATOM 6265 C C . ALA B 1 371 ? -70.743 -52.645 102.839 1.00 17.82 371 ALA B C 1
ATOM 6266 O O . ALA B 1 371 ? -71.378 -52.269 101.849 1.00 18.44 371 ALA B O 1
ATOM 6268 N N . ALA B 1 372 ? -70.418 -51.831 103.843 1.00 17.65 372 ALA B N 1
ATOM 6269 C CA . ALA B 1 372 ? -70.639 -50.385 103.791 1.00 17.54 372 ALA B CA 1
ATOM 6270 C C . ALA B 1 372 ? -69.297 -49.679 103.644 1.00 17.47 372 ALA B C 1
ATOM 6271 O O . ALA B 1 372 ? -68.352 -49.987 104.370 1.00 19.25 372 ALA B O 1
ATOM 6273 N N . ILE B 1 373 ? -69.201 -48.713 102.734 1.00 17.47 373 ILE B N 1
ATOM 6274 C CA . ILE B 1 373 ? -67.933 -48.032 102.496 1.00 17.43 373 ILE B CA 1
ATOM 6275 C C . ILE B 1 373 ? -68.118 -46.537 102.724 1.00 18.52 373 ILE B C 1
ATOM 6276 O O . ILE B 1 373 ? -68.951 -45.904 102.064 1.00 18.92 373 ILE B O 1
ATOM 6281 N N . THR B 1 374 ? -67.312 -45.978 103.629 1.00 19.60 374 THR B N 1
ATOM 6282 C CA . THR B 1 374 ? -67.347 -44.572 104.021 1.00 20.26 374 THR B CA 1
ATOM 6283 C C . THR B 1 374 ? -65.979 -43.953 103.758 1.00 20.58 374 THR B C 1
ATOM 6284 O O . THR B 1 374 ? -64.951 -44.566 104.060 1.00 20.61 374 THR B O 1
ATOM 6288 N N . ILE B 1 375 ? -65.946 -42.743 103.186 1.00 19.80 375 ILE B N 1
ATOM 6289 C CA . ILE B 1 375 ? -64.677 -42.078 102.892 1.00 17.79 375 ILE B CA 1
ATOM 6290 C C . ILE B 1 375 ? -64.287 -41.165 104.051 1.00 19.85 375 ILE B C 1
ATOM 6291 O O . ILE B 1 375 ? -65.114 -40.393 104.555 1.00 21.19 375 ILE B O 1
ATOM 6296 N N . ALA B 1 376 ? -63.026 -41.259 104.478 1.00 18.97 376 ALA B N 1
ATOM 6297 C CA . ALA B 1 376 ? -62.465 -40.428 105.538 1.00 18.60 376 ALA B CA 1
ATOM 6298 C C . ALA B 1 376 ? -61.505 -39.385 104.967 1.00 21.81 376 ALA B C 1
ATOM 6299 O O . ALA B 1 376 ? -60.716 -39.678 104.063 1.00 21.05 376 ALA B O 1
ATOM 6301 N N . LYS B 1 377 ? -61.550 -38.170 105.528 1.00 22.84 377 LYS B N 1
ATOM 6302 C CA . LYS B 1 377 ? -60.707 -37.085 105.028 1.00 24.34 377 LYS B CA 1
ATOM 6303 C C . LYS B 1 377 ? -59.233 -37.327 105.313 1.00 23.59 377 LYS B C 1
ATOM 6304 O O . LYS B 1 377 ? -58.377 -36.930 104.517 1.00 25.57 377 LYS B O 1
ATOM 6310 N N . ASP B 1 378 ? -58.923 -37.955 106.441 1.00 23.48 378 ASP B N 1
ATOM 6311 C CA . ASP B 1 378 ? -57.556 -38.211 106.881 1.00 23.79 378 ASP B CA 1
ATOM 6312 C C . ASP B 1 378 ? -57.644 -39.225 108.015 1.00 22.53 378 ASP B C 1
ATOM 6313 O O . ASP B 1 378 ? -58.731 -39.692 108.362 1.00 22.03 378 ASP B O 1
ATOM 6318 N N . ALA B 1 379 ? -56.490 -39.551 108.603 1.00 22.52 379 ALA B N 1
ATOM 6319 C CA . ALA B 1 379 ? -56.457 -40.600 109.621 1.00 22.83 379 ALA B CA 1
ATOM 6320 C C . ALA B 1 379 ? -57.230 -40.200 110.874 1.00 25.24 379 ALA B C 1
ATOM 6321 O O . ALA B 1 379 ? -57.860 -41.050 111.515 1.00 21.88 379 ALA B O 1
ATOM 6323 N N . GLU B 1 380 ? -57.197 -38.914 111.248 1.00 24.04 380 GLU B N 1
ATOM 6324 C CA . GLU B 1 380 ? -57.961 -38.488 112.421 1.00 26.64 380 GLU B CA 1
ATOM 6325 C C . GLU B 1 380 ? -59.458 -38.639 112.188 1.00 23.35 380 GLU B C 1
ATOM 6326 O O . GLU B 1 380 ? -60.190 -39.104 113.072 1.00 23.21 380 GLU B O 1
ATOM 6332 N N . HIS B 1 381 ? -59.930 -38.255 111.002 1.00 23.14 381 HIS B N 1
ATOM 6333 C CA . HIS B 1 381 ? -61.333 -38.448 110.664 1.00 20.90 381 HIS B CA 1
ATOM 6334 C C . HIS B 1 381 ? -61.695 -39.936 110.658 1.00 21.97 381 HIS B C 1
ATOM 6335 O O . HIS B 1 381 ? -62.780 -40.319 111.112 1.00 21.40 381 HIS B O 1
ATOM 6342 N N . ALA B 1 382 ? -60.795 -40.786 110.154 1.00 19.95 382 ALA B N 1
ATOM 6343 C CA . ALA B 1 382 ? -61.075 -42.224 110.122 1.00 20.73 382 ALA B CA 1
ATOM 6344 C C . ALA B 1 382 ? -61.244 -42.788 111.530 1.00 19.83 382 ALA B C 1
ATOM 6345 O O . ALA B 1 382 ? -62.119 -43.626 111.775 1.00 19.32 382 ALA B O 1
ATOM 6347 N N . LEU B 1 383 ? -60.414 -42.338 112.469 1.00 20.87 383 LEU B N 1
ATOM 6348 C CA . LEU B 1 383 ? -60.561 -42.779 113.854 1.00 21.84 383 LEU B CA 1
ATOM 6349 C C . LEU B 1 383 ? -61.886 -42.308 114.444 1.00 21.99 383 LEU B C 1
ATOM 6350 O O . LEU B 1 383 ? -62.574 -43.074 115.131 1.00 19.64 383 LEU B O 1
ATOM 6355 N N . GLU B 1 384 ? -62.265 -41.051 114.187 1.00 19.96 384 GLU B N 1
ATOM 6356 C CA . GLU B 1 384 ? -63.557 -40.556 114.657 1.00 21.22 384 GLU B CA 1
ATOM 6357 C C . GLU B 1 384 ? -64.705 -41.374 114.086 1.00 20.66 384 GLU B C 1
ATOM 6358 O O . GLU B 1 384 ? -65.634 -41.744 114.810 1.00 20.15 384 GLU B O 1
ATOM 6364 N N . LEU B 1 385 ? -64.670 -41.639 112.774 1.00 18.88 385 LEU B N 1
ATOM 6365 C CA . LEU B 1 385 ? -65.707 -42.447 112.141 1.00 19.02 385 LEU B CA 1
ATOM 6366 C C . LEU B 1 385 ? -65.750 -43.847 112.732 1.00 18.28 385 LEU B C 1
ATOM 6367 O O . LEU B 1 385 ? -66.834 -44.398 112.970 1.00 18.60 385 LEU B O 1
ATOM 6372 N N . ALA B 1 386 ? -64.580 -44.439 112.961 1.00 16.60 386 ALA B N 1
ATOM 6373 C CA . ALA B 1 386 ? -64.521 -45.784 113.527 1.00 19.32 386 ALA B CA 1
ATOM 6374 C C . ALA B 1 386 ? -65.181 -45.836 114.900 1.00 21.40 386 ALA B C 1
ATOM 6375 O O . ALA B 1 386 ? -65.891 -46.797 115.220 1.00 20.09 386 ALA B O 1
ATOM 6377 N N . ASN B 1 387 ? -64.953 -44.815 115.729 1.00 18.22 387 ASN B N 1
ATOM 6378 C CA . ASN B 1 387 ? -65.505 -44.808 117.084 1.00 20.65 387 ASN B CA 1
ATOM 6379 C C . ASN B 1 387 ? -66.944 -44.315 117.147 1.00 22.25 387 ASN B C 1
ATOM 6380 O O . ASN B 1 387 ? -67.579 -44.438 118.204 1.00 21.76 387 ASN B O 1
ATOM 6385 N N . ASP B 1 388 ? -67.475 -43.759 116.055 1.00 18.75 388 ASP B N 1
ATOM 6386 C CA . ASP B 1 388 ? -68.850 -43.261 116.027 1.00 23.37 388 ASP B CA 1
ATOM 6387 C C . ASP B 1 388 ? -69.810 -44.436 115.849 1.00 23.06 388 ASP B C 1
ATOM 6388 O O . ASP B 1 388 ? -70.418 -44.640 114.794 1.00 22.48 388 ASP B O 1
ATOM 6393 N N . SER B 1 389 ? -69.952 -45.211 116.922 1.00 22.20 389 SER B N 1
ATOM 6394 C CA . SER B 1 389 ? -70.748 -46.426 116.875 1.00 22.76 389 SER B CA 1
ATOM 6395 C C . SER B 1 389 ? -71.201 -46.778 118.281 1.00 23.00 389 SER B C 1
ATOM 6396 O O . SER B 1 389 ? -70.479 -46.548 119.253 1.00 20.89 389 SER B O 1
ATOM 6399 N N . GLU B 1 390 ? -72.398 -47.355 118.374 1.00 21.42 390 GLU B N 1
ATOM 6400 C CA . GLU B 1 390 ? -72.844 -47.917 119.640 1.00 22.16 390 GLU B CA 1
ATOM 6401 C C . GLU B 1 390 ? -72.132 -49.219 119.957 1.00 21.59 390 GLU B C 1
ATOM 6402 O O . GLU B 1 390 ? -72.148 -49.655 121.112 1.00 19.34 390 GLU B O 1
ATOM 6408 N N . PHE B 1 391 ? -71.534 -49.853 118.951 1.00 19.17 391 PHE B N 1
ATOM 6409 C CA . PHE B 1 391 ? -70.828 -51.116 119.081 1.00 18.34 391 PHE B CA 1
ATOM 6410 C C . PHE B 1 391 ? -69.346 -50.860 119.334 1.00 18.81 391 PHE B C 1
ATOM 6411 O O . PHE B 1 391 ? -68.832 -49.756 119.111 1.00 21.21 391 PHE B O 1
ATOM 6419 N N . GLY B 1 392 ? -68.643 -51.910 119.765 1.00 16.65 392 GLY B N 1
ATOM 6420 C CA . GLY B 1 392 ? -67.225 -51.796 120.063 1.00 16.62 392 GLY B CA 1
ATOM 6421 C C . GLY B 1 392 ? -66.536 -53.133 120.264 1.00 18.55 392 GLY B C 1
ATOM 6422 O O . GLY B 1 392 ? -65.878 -53.354 121.287 1.00 17.14 392 GLY B O 1
ATOM 6423 N N . LEU B 1 393 ? -66.655 -54.038 119.292 1.00 16.80 393 LEU B N 1
ATOM 6424 C CA . LEU B 1 393 ? -66.115 -55.380 119.484 1.00 16.90 393 LEU B CA 1
ATOM 6425 C C . LEU B 1 393 ? -64.650 -55.470 119.049 1.00 17.70 393 LEU B C 1
ATOM 6426 O O . LEU B 1 393 ? -63.774 -55.772 119.865 1.00 18.18 393 LEU B O 1
ATOM 6431 N N . SER B 1 394 ? -64.362 -55.193 117.779 1.00 18.04 394 SER B N 1
ATOM 6432 C CA A SER B 1 394 ? -63.015 -55.305 117.241 0.46 18.02 394 SER B CA 1
ATOM 6433 C CA B SER B 1 394 ? -62.984 -55.220 117.311 0.54 17.91 394 SER B CA 1
ATOM 6434 C C . SER B 1 394 ? -62.855 -54.278 116.121 1.00 18.52 394 SER B C 1
ATOM 6435 O O . SER B 1 394 ? -63.800 -53.575 115.761 1.00 17.04 394 SER B O 1
ATOM 6440 N N . ALA B 1 395 ? -61.653 -54.223 115.548 1.00 17.66 395 ALA B N 1
ATOM 6441 C CA . ALA B 1 395 ? -61.343 -53.264 114.492 1.00 17.06 395 ALA B CA 1
ATOM 6442 C C . ALA B 1 395 ? -60.111 -53.741 113.738 1.00 17.18 395 ALA B C 1
ATOM 6443 O O . ALA B 1 395 ? -59.316 -54.533 114.251 1.00 17.25 395 ALA B O 1
ATOM 6445 N N . THR B 1 396 ? -59.956 -53.229 112.511 1.00 17.22 396 THR B N 1
ATOM 6446 C CA . THR B 1 396 ? -58.773 -53.472 111.696 1.00 17.34 396 THR B CA 1
ATOM 6447 C C . THR B 1 396 ? -58.215 -52.140 111.209 1.00 17.30 396 THR B C 1
ATOM 6448 O O . THR B 1 396 ? -58.981 -51.233 110.872 1.00 18.81 396 THR B O 1
ATOM 6452 N N . ILE B 1 397 ? -56.884 -52.014 111.189 1.00 17.73 397 ILE B N 1
ATOM 6453 C CA . ILE B 1 397 ? -56.212 -50.866 110.572 1.00 17.36 397 ILE B CA 1
ATOM 6454 C C . ILE B 1 397 ? -55.175 -51.381 109.589 1.00 17.52 397 ILE B C 1
ATOM 6455 O O . ILE B 1 397 ? -54.332 -52.206 109.960 1.00 18.70 397 ILE B O 1
ATOM 6460 N N . PHE B 1 398 ? -55.215 -50.872 108.354 1.00 17.75 398 PHE B N 1
ATOM 6461 C CA . PHE B 1 398 ? -54.185 -51.120 107.353 1.00 19.23 398 PHE B CA 1
ATOM 6462 C C . PHE B 1 398 ? -53.422 -49.826 107.091 1.00 19.59 398 PHE B C 1
ATOM 6463 O O . PHE B 1 398 ? -53.999 -48.845 106.606 1.00 19.36 398 PHE B O 1
ATOM 6471 N N . THR B 1 399 ? -52.133 -49.827 107.435 1.00 22.14 399 THR B N 1
ATOM 6472 C CA . THR B 1 399 ? -51.215 -48.722 107.177 1.00 23.64 399 THR B CA 1
ATOM 6473 C C . THR B 1 399 ? -49.795 -49.239 107.369 1.00 24.02 399 THR B C 1
ATOM 6474 O O . THR B 1 399 ? -49.557 -50.080 108.240 1.00 24.03 399 THR B O 1
ATOM 6478 N N . THR B 1 400 ? -48.858 -48.735 106.558 1.00 25.01 400 THR B N 1
ATOM 6479 C CA . THR B 1 400 ? -47.451 -49.084 106.740 1.00 26.89 400 THR B CA 1
ATOM 6480 C C . THR B 1 400 ? -46.777 -48.235 107.813 1.00 28.01 400 THR B C 1
ATOM 6481 O O . THR B 1 400 ? -45.620 -48.499 108.161 1.00 30.41 400 THR B O 1
ATOM 6485 N N . ASP B 1 401 ? -47.467 -47.231 108.346 1.00 26.77 401 ASP B N 1
ATOM 6486 C CA . ASP B 1 401 ? -46.937 -46.407 109.431 1.00 28.58 401 ASP B CA 1
ATOM 6487 C C . ASP B 1 401 ? -47.265 -47.120 110.736 1.00 31.00 401 ASP B C 1
ATOM 6488 O O . ASP B 1 401 ? -48.341 -46.946 111.306 1.00 29.64 401 ASP B O 1
ATOM 6493 N N . GLU B 1 402 ? -46.316 -47.922 111.224 1.00 32.07 402 GLU B N 1
ATOM 6494 C CA . GLU B 1 402 ? -46.591 -48.764 112.387 1.00 34.39 402 GLU B CA 1
ATOM 6495 C C . GLU B 1 402 ? -46.743 -47.936 113.657 1.00 34.86 402 GLU B C 1
ATOM 6496 O O . GLU B 1 402 ? -47.521 -48.304 114.546 1.00 33.24 402 GLU B O 1
ATOM 6502 N N . THR B 1 403 ? -46.014 -46.825 113.763 1.00 34.83 403 THR B N 1
ATOM 6503 C CA . THR B 1 403 ? -46.212 -45.924 114.893 1.00 35.25 403 THR B CA 1
ATOM 6504 C C . THR B 1 403 ? -47.645 -45.420 114.931 1.00 34.50 403 THR B C 1
ATOM 6505 O O . THR B 1 403 ? -48.310 -45.463 115.976 1.00 31.25 403 THR B O 1
ATOM 6509 N N . GLN B 1 404 ? -48.144 -44.959 113.780 1.00 30.03 404 GLN B N 1
ATOM 6510 C CA . GLN B 1 404 ? -49.504 -44.444 113.702 1.00 31.09 404 GLN B CA 1
ATOM 6511 C C . GLN B 1 404 ? -50.531 -45.532 113.985 1.00 28.42 404 GLN B C 1
ATOM 6512 O O . GLN B 1 404 ? -51.559 -45.273 114.619 1.00 29.06 404 GLN B O 1
ATOM 6518 N N . ALA B 1 405 ? -50.280 -46.753 113.510 1.00 25.61 405 ALA B N 1
ATOM 6519 C CA . ALA B 1 405 ? -51.205 -47.839 113.804 1.00 26.71 405 ALA B CA 1
ATOM 6520 C C . ALA B 1 405 ? -51.298 -48.075 115.305 1.00 26.71 405 ALA B C 1
ATOM 6521 O O . ALA B 1 405 ? -52.393 -48.271 115.843 1.00 23.76 405 ALA B O 1
ATOM 6523 N N . ARG B 1 406 ? -50.154 -48.042 115.996 1.00 26.29 406 ARG B N 1
ATOM 6524 C CA . ARG B 1 406 ? -50.141 -48.267 117.440 1.00 27.71 406 ARG B CA 1
ATOM 6525 C C . ARG B 1 406 ? -50.866 -47.148 118.177 1.00 27.47 406 ARG B C 1
ATOM 6526 O O . ARG B 1 406 ? -51.585 -47.403 119.152 1.00 25.80 406 ARG B O 1
ATOM 6534 N N . GLN B 1 407 ? -50.696 -45.903 117.723 1.00 26.22 407 GLN B N 1
ATOM 6535 C CA . GLN B 1 407 ? -51.389 -44.787 118.356 1.00 29.85 407 GLN B CA 1
ATOM 6536 C C . GLN B 1 407 ? -52.890 -44.870 118.130 1.00 26.39 407 GLN B C 1
ATOM 6537 O O . GLN B 1 407 ? -53.676 -44.581 119.039 1.00 25.21 407 GLN B O 1
ATOM 6543 N N . MET B 1 408 ? -53.309 -45.262 116.925 1.00 23.59 408 MET B N 1
ATOM 6544 C CA . MET B 1 408 ? -54.738 -45.398 116.670 1.00 22.77 408 MET B CA 1
ATOM 6545 C C . MET B 1 408 ? -55.337 -46.555 117.464 1.00 21.74 408 MET B C 1
ATOM 6546 O O . MET B 1 408 ? -56.446 -46.431 117.997 1.00 21.15 408 MET B O 1
ATOM 6551 N N . ALA B 1 409 ? -54.620 -47.681 117.560 1.00 20.93 409 ALA B N 1
ATOM 6552 C CA . ALA B 1 409 ? -55.115 -48.806 118.352 1.00 20.78 409 ALA B CA 1
ATOM 6553 C C . ALA B 1 409 ? -55.420 -48.379 119.785 1.00 22.16 409 ALA B C 1
ATOM 6554 O O . ALA B 1 409 ? -56.467 -48.735 120.338 1.00 21.36 409 ALA B O 1
ATOM 6556 N N . ALA B 1 410 ? -54.537 -47.574 120.382 1.00 21.51 410 ALA B N 1
ATOM 6557 C CA . ALA B 1 410 ? -54.748 -47.120 121.756 1.00 24.79 410 ALA B CA 1
ATOM 6558 C C . ALA B 1 410 ? -55.987 -46.244 121.900 1.00 25.31 410 ALA B C 1
ATOM 6559 O O . ALA B 1 410 ? -56.533 -46.139 123.005 1.00 26.14 410 ALA B O 1
ATOM 6561 N N . ARG B 1 411 ? -56.445 -45.617 120.817 1.00 21.12 411 ARG B N 1
ATOM 6562 C CA . ARG B 1 411 ? -57.595 -44.727 120.853 1.00 23.74 411 ARG B CA 1
ATOM 6563 C C . ARG B 1 411 ? -58.858 -45.347 120.264 1.00 23.32 411 ARG B C 1
ATOM 6564 O O . ARG B 1 411 ? -59.906 -44.695 120.262 1.00 23.05 411 ARG B O 1
ATOM 6572 N N . LEU B 1 412 ? -58.792 -46.590 119.779 1.00 21.54 412 LEU B N 1
ATOM 6573 C CA . LEU B 1 412 ? -59.978 -47.271 119.270 1.00 20.87 412 LEU B CA 1
ATOM 6574 C C . LEU B 1 412 ? -60.786 -47.850 120.426 1.00 20.92 412 LEU B C 1
ATOM 6575 O O . LEU B 1 412 ? -60.242 -48.530 121.302 1.00 21.19 412 LEU B O 1
ATOM 6580 N N . GLU B 1 413 ? -62.091 -47.592 120.414 1.00 20.44 413 GLU B N 1
ATOM 6581 C CA . GLU B 1 413 ? -62.982 -48.019 121.494 1.00 21.09 413 GLU B CA 1
ATOM 6582 C C . GLU B 1 413 ? -63.540 -49.411 121.186 1.00 18.01 413 GLU B C 1
ATOM 6583 O O . GLU B 1 413 ? -64.701 -49.595 120.815 1.00 19.51 413 GLU B O 1
ATOM 6589 N N . CYS B 1 414 ? -62.673 -50.406 121.360 1.00 19.29 414 CYS B N 1
ATOM 6590 C CA . CYS B 1 414 ? -63.044 -51.785 121.068 1.00 19.45 414 CYS B CA 1
ATOM 6591 C C . CYS B 1 414 ? -62.027 -52.723 121.705 1.00 18.15 414 CYS B C 1
ATOM 6592 O O . CYS B 1 414 ? -60.936 -52.305 122.098 1.00 19.24 414 CYS B O 1
ATOM 6595 N N . GLY B 1 415 ? -62.396 -54.009 121.795 1.00 16.76 415 GLY B N 1
ATOM 6596 C CA . GLY B 1 415 ? -61.581 -54.967 122.515 1.00 19.81 415 GLY B CA 1
ATOM 6597 C C . GLY B 1 415 ? -60.522 -55.680 121.709 1.00 18.57 415 GLY B C 1
ATOM 6598 O O . GLY B 1 415 ? -59.736 -56.441 122.274 1.00 17.99 415 GLY B O 1
ATOM 6599 N N . GLY B 1 416 ? -60.487 -55.492 120.396 1.00 17.53 416 GLY B N 1
ATOM 6600 C CA . GLY B 1 416 ? -59.446 -56.123 119.615 1.00 18.51 416 GLY B CA 1
ATOM 6601 C C . GLY B 1 416 ? -59.071 -55.227 118.454 1.00 17.36 416 GLY B C 1
ATOM 6602 O O . GLY B 1 416 ? -59.940 -54.578 117.869 1.00 18.47 416 GLY B O 1
ATOM 6603 N N . VAL B 1 417 ? -57.787 -55.125 118.143 1.00 17.16 417 VAL B N 1
ATOM 6604 C CA . VAL B 1 417 ? -57.340 -54.335 117.001 1.00 17.17 417 VAL B CA 1
ATOM 6605 C C . VAL B 1 417 ? -56.356 -55.182 116.221 1.00 17.33 417 VAL B C 1
ATOM 6606 O O . VAL B 1 417 ? -55.360 -55.651 116.781 1.00 18.08 417 VAL B O 1
ATOM 6610 N N . PHE B 1 418 ? -56.629 -55.371 114.937 1.00 17.40 418 PHE B N 1
ATOM 6611 C CA . PHE B 1 418 ? -55.767 -56.130 114.042 1.00 17.57 418 PHE B CA 1
ATOM 6612 C C . PHE B 1 418 ? -55.076 -55.164 113.095 1.00 18.08 418 PHE B C 1
ATOM 6613 O O . PHE B 1 418 ? -55.744 -54.441 112.348 1.00 18.82 418 PHE B O 1
ATOM 6621 N N . ILE B 1 419 ? -53.749 -55.149 113.132 1.00 17.68 419 ILE B N 1
ATOM 6622 C CA . ILE B 1 419 ? -52.949 -54.264 112.291 1.00 18.42 419 ILE B CA 1
ATOM 6623 C C . ILE B 1 419 ? -52.435 -55.081 111.107 1.00 17.91 419 ILE B C 1
ATOM 6624 O O . ILE B 1 419 ? -51.724 -56.073 111.293 1.00 18.62 419 ILE B O 1
ATOM 6629 N N . ASN B 1 420 ? -52.821 -54.681 109.895 1.00 19.10 420 ASN B N 1
ATOM 6630 C CA . ASN B 1 420 ? -52.338 -55.305 108.655 1.00 18.78 420 ASN B CA 1
ATOM 6631 C C . ASN B 1 420 ? -52.527 -56.826 108.649 1.00 19.59 420 ASN B C 1
ATOM 6632 O O . ASN B 1 420 ? -51.626 -57.590 108.292 1.00 20.47 420 ASN B O 1
ATOM 6637 N N . GLY B 1 421 ? -53.717 -57.274 109.029 1.00 18.75 421 GLY B N 1
ATOM 6638 C CA . GLY B 1 421 ? -53.989 -58.696 108.967 1.00 19.54 421 GLY B CA 1
ATOM 6639 C C . GLY B 1 421 ? -55.468 -58.984 109.096 1.00 20.63 421 GLY B C 1
ATOM 6640 O O . GLY B 1 421 ? -56.308 -58.083 109.009 1.00 19.00 421 GLY B O 1
ATOM 6641 N N . TYR B 1 422 ? -55.769 -60.260 109.325 1.00 19.76 422 TYR B N 1
ATOM 6642 C CA . TYR B 1 422 ? -57.134 -60.778 109.308 1.00 22.00 422 TYR B CA 1
ATOM 6643 C C . TYR B 1 422 ? -57.663 -60.950 110.729 1.00 19.64 422 TYR B C 1
ATOM 6644 O O . TYR B 1 422 ? -57.120 -61.746 111.498 1.00 20.07 422 TYR B O 1
ATOM 6653 N N . CYS B 1 423 ? -58.760 -60.261 111.041 1.00 19.78 423 CYS B N 1
ATOM 6654 C CA A CYS B 1 423 ? -59.369 -60.359 112.364 0.60 19.44 423 CYS B CA 1
ATOM 6655 C CA B CYS B 1 423 ? -59.394 -60.353 112.351 0.40 19.39 423 CYS B CA 1
ATOM 6656 C C . CYS B 1 423 ? -59.966 -61.748 112.577 1.00 21.18 423 CYS B C 1
ATOM 6657 O O . CYS B 1 423 ? -60.656 -62.287 111.709 1.00 22.65 423 CYS B O 1
ATOM 6662 N N . ALA B 1 424 ? -59.696 -62.333 113.743 1.00 19.36 424 ALA B N 1
ATOM 6663 C CA . ALA B 1 424 ? -60.239 -63.649 114.069 1.00 19.94 424 ALA B CA 1
ATOM 6664 C C . ALA B 1 424 ? -60.162 -63.846 115.574 1.00 21.19 424 ALA B C 1
ATOM 6665 O O . ALA B 1 424 ? -59.386 -63.179 116.254 1.00 19.89 424 ALA B O 1
ATOM 6667 N N . SER B 1 425 ? -60.979 -64.766 116.083 1.00 19.60 425 SER B N 1
ATOM 6668 C CA . SER B 1 425 ? -60.847 -65.197 117.465 1.00 18.72 425 SER B CA 1
ATOM 6669 C C . SER B 1 425 ? -59.807 -66.308 117.541 1.00 21.60 425 SER B C 1
ATOM 6670 O O . SER B 1 425 ? -59.587 -67.047 116.576 1.00 20.22 425 SER B O 1
ATOM 6673 N N . ASP B 1 426 ? -59.145 -66.404 118.692 1.00 19.61 426 ASP B N 1
ATOM 6674 C CA . ASP B 1 426 ? -58.049 -67.348 118.858 1.00 19.65 426 ASP B CA 1
ATOM 6675 C C . ASP B 1 426 ? -57.886 -67.619 120.348 1.00 18.63 426 ASP B C 1
ATOM 6676 O O . ASP B 1 426 ? -57.907 -66.684 121.148 1.00 18.90 426 ASP B O 1
ATOM 6681 N N . ALA B 1 427 ? -57.713 -68.898 120.705 1.00 18.30 427 ALA B N 1
ATOM 6682 C CA . ALA B 1 427 ? -57.582 -69.292 122.109 1.00 19.57 427 ALA B CA 1
ATOM 6683 C C . ALA B 1 427 ? -56.502 -68.505 122.842 1.00 19.77 427 ALA B C 1
ATOM 6684 O O . ALA B 1 427 ? -56.581 -68.326 124.065 1.00 20.62 427 ALA B O 1
ATOM 6686 N N . ARG B 1 428 ? -55.485 -68.037 122.120 1.00 18.76 428 ARG B N 1
ATOM 6687 C CA . ARG B 1 428 ? -54.316 -67.440 122.751 1.00 20.27 428 ARG B CA 1
ATOM 6688 C C . ARG B 1 428 ? -54.508 -65.976 123.147 1.00 18.61 428 ARG B C 1
ATOM 6689 O O . ARG B 1 428 ? -53.635 -65.425 123.831 1.00 18.81 428 ARG B O 1
ATOM 6697 N N . VAL B 1 429 ? -55.614 -65.330 122.755 1.00 18.49 429 VAL B N 1
ATOM 6698 C CA . VAL B 1 429 ? -55.798 -63.900 122.996 1.00 18.43 429 VAL B CA 1
ATOM 6699 C C . VAL B 1 429 ? -57.205 -63.621 123.512 1.00 18.48 429 VAL B C 1
ATOM 6700 O O . VAL B 1 429 ? -58.121 -64.435 123.372 1.00 19.40 429 VAL B O 1
ATOM 6704 N N . ALA B 1 430 ? -57.366 -62.442 124.116 1.00 17.51 430 ALA B N 1
ATOM 6705 C CA . ALA B 1 430 ? -58.655 -62.059 124.679 1.00 19.25 430 ALA B CA 1
ATOM 6706 C C . ALA B 1 430 ? -59.658 -61.749 123.569 1.00 18.98 430 ALA B C 1
ATOM 6707 O O . ALA B 1 430 ? -59.299 -61.259 122.494 1.00 19.40 430 ALA B O 1
ATOM 6709 N N . PHE B 1 431 ? -60.931 -62.036 123.841 1.00 18.64 431 PHE B N 1
ATOM 6710 C CA . PHE B 1 431 ? -62.023 -61.726 122.925 1.00 18.99 431 PHE B CA 1
ATOM 6711 C C . PHE B 1 431 ? -63.157 -61.070 123.703 1.00 20.31 431 PHE B C 1
ATOM 6712 O O . PHE B 1 431 ? -63.508 -61.525 124.798 1.00 20.11 431 PHE B O 1
ATOM 6720 N N . GLY B 1 432 ? -63.730 -60.014 123.144 1.00 17.62 432 GLY B N 1
ATOM 6721 C CA . GLY B 1 432 ? -64.841 -59.310 123.765 1.00 18.11 432 GLY B CA 1
ATOM 6722 C C . GLY B 1 432 ? -64.667 -57.811 123.607 1.00 17.83 432 GLY B C 1
ATOM 6723 O O . GLY B 1 432 ? -63.575 -57.309 123.358 1.00 22.03 432 GLY B O 1
ATOM 6724 N N . GLY B 1 433 ? -65.771 -57.081 123.768 1.00 18.26 433 GLY B N 1
ATOM 6725 C CA . GLY B 1 433 ? -65.756 -55.659 123.473 1.00 18.88 433 GLY B CA 1
ATOM 6726 C C . GLY B 1 433 ? -66.203 -54.703 124.564 1.00 17.27 433 GLY B C 1
ATOM 6727 O O . GLY B 1 433 ? -66.152 -55.006 125.765 1.00 18.20 433 GLY B O 1
ATOM 6728 N N . VAL B 1 434 ? -66.615 -53.512 124.138 1.00 18.04 434 VAL B N 1
ATOM 6729 C CA . VAL B 1 434 ? -67.051 -52.429 125.001 1.00 16.84 434 VAL B CA 1
ATOM 6730 C C . VAL B 1 434 ? -68.358 -51.867 124.443 1.00 19.10 434 VAL B C 1
ATOM 6731 O O . VAL B 1 434 ? -68.840 -52.292 123.386 1.00 16.96 434 VAL B O 1
ATOM 6735 N N . LYS B 1 435 ? -68.904 -50.873 125.144 1.00 17.29 435 LYS B N 1
ATOM 6736 C CA . LYS B 1 435 ? -70.140 -50.170 124.736 1.00 17.66 435 LYS B CA 1
ATOM 6737 C C . LYS B 1 435 ? -71.250 -51.213 124.557 1.00 17.71 435 LYS B C 1
ATOM 6738 O O . LYS B 1 435 ? -71.362 -52.150 125.364 1.00 19.44 435 LYS B O 1
ATOM 6744 N N . LYS B 1 436 ? -72.096 -51.099 123.527 1.00 18.44 436 LYS B N 1
ATOM 6745 C CA . LYS B 1 436 ? -73.202 -52.046 123.447 1.00 19.17 436 LYS B CA 1
ATOM 6746 C C . LYS B 1 436 ? -72.777 -53.417 122.932 1.00 18.99 436 LYS B C 1
ATOM 6747 O O . LYS B 1 436 ? -73.614 -54.321 122.886 1.00 19.23 436 LYS B O 1
ATOM 6753 N N . SER B 1 437 ? -71.502 -53.611 122.590 1.00 16.72 437 SER B N 1
ATOM 6754 C CA . SER B 1 437 ? -71.012 -54.967 122.346 1.00 17.59 437 SER B CA 1
ATOM 6755 C C . SER B 1 437 ? -70.860 -55.773 123.633 1.00 16.98 437 SER B C 1
ATOM 6756 O O . SER B 1 437 ? -70.690 -56.997 123.558 1.00 18.32 437 SER B O 1
ATOM 6759 N N . GLY B 1 438 ? -70.900 -55.128 124.799 1.00 18.52 438 GLY B N 1
ATOM 6760 C CA . GLY B 1 438 ? -70.999 -55.839 126.060 1.00 17.43 438 GLY B CA 1
ATOM 6761 C C . GLY B 1 438 ? -69.777 -55.616 126.938 1.00 19.07 438 GLY B C 1
ATOM 6762 O O . GLY B 1 438 ? -69.152 -54.552 126.902 1.00 18.04 438 GLY B O 1
ATOM 6763 N N . PHE B 1 439 ? -69.457 -56.640 127.736 1.00 18.66 439 PHE B N 1
ATOM 6764 C CA . PHE B 1 439 ? -68.384 -56.564 128.720 1.00 19.40 439 PHE B CA 1
ATOM 6765 C C . PHE B 1 439 ? -68.028 -57.983 129.144 1.00 17.44 439 PHE B C 1
ATOM 6766 O O . PHE B 1 439 ? -68.773 -58.933 128.892 1.00 17.48 439 PHE B O 1
ATOM 6774 N N . GLY B 1 440 ? -66.886 -58.115 129.803 1.00 18.90 440 GLY B N 1
ATOM 6775 C CA . GLY B 1 440 ? -66.331 -59.424 130.078 1.00 21.52 440 GLY B CA 1
ATOM 6776 C C . GLY B 1 440 ? -65.484 -59.914 128.917 1.00 20.94 440 GLY B C 1
ATOM 6777 O O . GLY B 1 440 ? -65.622 -59.469 127.779 1.00 20.25 440 GLY B O 1
ATOM 6778 N N . ARG B 1 441 ? -64.582 -60.854 129.210 1.00 18.38 441 ARG B N 1
ATOM 6779 C CA . ARG B 1 441 ? -63.646 -61.320 128.189 1.00 17.18 441 ARG B CA 1
ATOM 6780 C C . ARG B 1 441 ? -63.628 -62.837 128.116 1.00 21.43 441 ARG B C 1
ATOM 6781 O O . ARG B 1 441 ? -63.771 -63.524 129.127 1.00 21.60 441 ARG B O 1
ATOM 6789 N N . GLU B 1 442 ? -63.438 -63.356 126.906 1.00 18.18 442 GLU B N 1
ATOM 6790 C CA . GLU B 1 442 ? -63.378 -64.793 126.705 1.00 19.41 442 GLU B CA 1
ATOM 6791 C C . GLU B 1 442 ? -62.007 -65.193 126.173 1.00 19.49 442 GLU B C 1
ATOM 6792 O O . GLU B 1 442 ? -61.222 -64.351 125.721 1.00 18.67 442 GLU B O 1
ATOM 6798 N N . LEU B 1 443 ? -61.720 -66.499 126.276 1.00 17.65 443 LEU B N 1
ATOM 6799 C CA . LEU B 1 443 ? -60.510 -67.135 125.752 1.00 18.80 443 LEU B CA 1
ATOM 6800 C C . LEU B 1 443 ? -59.265 -66.723 126.540 1.00 20.54 443 LEU B C 1
ATOM 6801 O O . LEU B 1 443 ? -59.352 -65.931 127.490 1.00 19.66 443 LEU B O 1
ATOM 6806 N N . SER B 1 444 ? -58.123 -67.314 126.210 1.00 19.68 444 SER B N 1
ATOM 6807 C CA . SER B 1 444 ? -56.893 -67.222 127.009 1.00 19.80 444 SER B CA 1
ATOM 6808 C C . SER B 1 444 ? -57.236 -67.465 128.488 1.00 21.01 444 SER B C 1
ATOM 6809 O O . SER B 1 444 ? -58.145 -68.242 128.806 1.00 19.65 444 SER B O 1
ATOM 6812 N N . HIS B 1 445 ? -56.516 -66.805 129.408 1.00 18.89 445 HIS B N 1
ATOM 6813 C CA . HIS B 1 445 ? -56.822 -66.964 130.830 1.00 19.96 445 HIS B CA 1
ATOM 6814 C C . HIS B 1 445 ? -58.091 -66.217 131.234 1.00 20.70 445 HIS B C 1
ATOM 6815 O O . HIS B 1 445 ? -58.678 -66.528 132.279 1.00 20.12 445 HIS B O 1
ATOM 6822 N N . PHE B 1 446 ? -58.541 -65.259 130.416 1.00 19.01 446 PHE B N 1
ATOM 6823 C CA . PHE B 1 446 ? -59.715 -64.464 130.766 1.00 20.50 446 PHE B CA 1
ATOM 6824 C C . PHE B 1 446 ? -60.966 -65.329 130.815 1.00 20.78 446 PHE B C 1
ATOM 6825 O O . PHE B 1 446 ? -61.772 -65.225 131.750 1.00 21.04 446 PHE B O 1
ATOM 6833 N N . GLY B 1 447 ? -61.145 -66.193 129.810 1.00 20.11 447 GLY B N 1
ATOM 6834 C CA . GLY B 1 447 ? -62.292 -67.081 129.799 1.00 20.76 447 GLY B CA 1
ATOM 6835 C C . GLY B 1 447 ? -62.274 -68.106 130.918 1.00 21.33 447 GLY B C 1
ATOM 6836 O O . GLY B 1 447 ? -63.330 -68.607 131.311 1.00 22.54 447 GLY B O 1
ATOM 6837 N N . LEU B 1 448 ? -61.084 -68.449 131.429 1.00 20.05 448 LEU B N 1
ATOM 6838 C CA . LEU B 1 448 ? -60.981 -69.354 132.572 1.00 20.71 448 LEU B CA 1
ATOM 6839 C C . LEU B 1 448 ? -61.348 -68.656 133.879 1.00 23.16 448 LEU B C 1
ATOM 6840 O O . LEU B 1 448 ? -61.962 -69.265 134.765 1.00 25.04 448 LEU B O 1
ATOM 6845 N N . HIS B 1 449 ? -60.981 -67.381 134.021 1.00 19.65 449 HIS B N 1
ATOM 6846 C CA . HIS B 1 449 ? -61.126 -66.686 135.297 1.00 22.36 449 HIS B CA 1
ATOM 6847 C C . HIS B 1 449 ? -62.458 -65.958 135.465 1.00 20.39 449 HIS B C 1
ATOM 6848 O O . HIS B 1 449 ? -62.822 -65.633 136.602 1.00 19.58 449 HIS B O 1
ATOM 6855 N N . GLU B 1 450 ? -63.191 -65.686 134.380 1.00 20.10 450 GLU B N 1
ATOM 6856 C CA . GLU B 1 450 ? -64.413 -64.890 134.497 1.00 22.07 450 GLU B CA 1
ATOM 6857 C C . GLU B 1 450 ? -65.422 -65.548 135.425 1.00 20.71 450 GLU B C 1
ATOM 6858 O O . GLU B 1 450 ? -66.159 -64.862 136.144 1.00 20.79 450 GLU B O 1
ATOM 6864 N N . PHE B 1 451 ? -65.483 -66.877 135.413 1.00 18.48 451 PHE B N 1
ATOM 6865 C CA . PHE B 1 451 ? -66.453 -67.610 136.216 1.00 19.38 451 PHE B CA 1
ATOM 6866 C C . PHE B 1 451 ? -65.766 -68.398 137.325 1.00 19.05 451 PHE B C 1
ATOM 6867 O O . PHE B 1 451 ? -66.213 -69.481 137.714 1.00 19.21 451 PHE B O 1
ATOM 6875 N N . CYS B 1 452 ? -64.686 -67.832 137.862 1.00 19.63 452 CYS B N 1
ATOM 6876 C CA . CYS B 1 452 ? -64.073 -68.307 139.093 1.00 19.03 452 CYS B CA 1
ATOM 6877 C C . CYS B 1 452 ? -64.432 -67.390 140.251 1.00 20.27 452 CYS B C 1
ATOM 6878 O O . CYS B 1 452 ? -64.649 -66.186 140.075 1.00 17.91 452 CYS B O 1
ATOM 6881 N N . ASN B 1 453 ? -64.517 -67.991 141.439 1.00 19.05 453 ASN B N 1
ATOM 6882 C CA . ASN B 1 453 ? -64.455 -67.271 142.705 1.00 20.28 453 ASN B CA 1
ATOM 6883 C C . ASN B 1 453 ? -62.979 -67.049 142.998 1.00 18.40 453 ASN B C 1
ATOM 6884 O O . ASN B 1 453 ? -62.266 -67.980 143.368 1.00 19.33 453 ASN B O 1
ATOM 6889 N N . ILE B 1 454 ? -62.506 -65.823 142.805 1.00 17.71 454 ILE B N 1
ATOM 6890 C CA . ILE B 1 454 ? -61.114 -65.486 143.083 1.00 18.40 454 ILE B CA 1
ATOM 6891 C C . ILE B 1 454 ? -60.988 -65.276 144.592 1.00 19.81 454 ILE B C 1
ATOM 6892 O O . ILE B 1 454 ? -61.524 -64.311 145.139 1.00 20.63 454 ILE B O 1
ATOM 6897 N N . GLN B 1 455 ? -60.309 -66.200 145.272 1.00 17.54 455 GLN B N 1
ATOM 6898 C CA . GLN B 1 455 ? -60.389 -66.313 146.732 1.00 18.55 455 GLN B CA 1
ATOM 6899 C C . GLN B 1 455 ? -59.027 -66.057 147.357 1.00 19.19 455 GLN B C 1
ATOM 6900 O O . GLN B 1 455 ? -58.075 -66.807 147.108 1.00 20.01 455 GLN B O 1
ATOM 6906 N N . THR B 1 456 ? -58.944 -65.025 148.202 1.00 17.66 456 THR B N 1
ATOM 6907 C CA . THR B 1 456 ? -57.750 -64.801 149.007 1.00 19.38 456 THR B CA 1
ATOM 6908 C C . THR B 1 456 ? -57.730 -65.797 150.160 1.00 20.02 456 THR B C 1
ATOM 6909 O O . THR B 1 456 ? -58.733 -65.954 150.860 1.00 19.68 456 THR B O 1
ATOM 6913 N N . VAL B 1 457 ? -56.603 -66.486 150.349 1.00 20.50 457 VAL B N 1
ATOM 6914 C CA . VAL B 1 457 ? -56.399 -67.358 151.500 1.00 20.18 457 VAL B CA 1
ATOM 6915 C C . VAL B 1 457 ? -55.159 -66.861 152.229 1.00 22.25 457 VAL B C 1
ATOM 6916 O O . VAL B 1 457 ? -54.054 -66.890 151.675 1.00 20.83 457 VAL B O 1
ATOM 6920 N N . TRP B 1 458 ? -55.343 -66.400 153.465 1.00 19.51 458 TRP B N 1
ATOM 6921 C CA . TRP B 1 458 ? -54.320 -65.644 154.176 1.00 19.61 458 TRP B CA 1
ATOM 6922 C C . TRP B 1 458 ? -54.134 -66.278 155.547 1.00 19.96 458 TRP B C 1
ATOM 6923 O O . TRP B 1 458 ? -55.066 -66.282 156.360 1.00 18.95 458 TRP B O 1
ATOM 6934 N N . LYS B 1 459 ? -52.946 -66.828 155.790 1.00 19.91 459 LYS B N 1
ATOM 6935 C CA . LYS B 1 459 ? -52.628 -67.496 157.050 1.00 19.52 459 LYS B CA 1
ATOM 6936 C C . LYS B 1 459 ? -51.810 -66.585 157.959 1.00 23.16 459 LYS B C 1
ATOM 6937 O O . LYS B 1 459 ? -50.958 -65.825 157.494 1.00 21.62 459 LYS B O 1
ATOM 6943 N N . ASP B 1 460 ? -52.079 -66.672 159.266 1.00 21.86 460 ASP B N 1
ATOM 6944 C CA . ASP B 1 460 ? -51.248 -66.030 160.296 1.00 23.53 460 ASP B CA 1
ATOM 6945 C C . ASP B 1 460 ? -51.151 -64.511 160.122 1.00 24.62 460 ASP B C 1
ATOM 6946 O O . ASP B 1 460 ? -50.097 -63.911 160.357 1.00 24.92 460 ASP B O 1
ATOM 6951 N N . ARG B 1 461 ? -52.244 -63.864 159.724 1.00 22.87 461 ARG B N 1
ATOM 6952 C CA . ARG B 1 461 ? -52.229 -62.399 159.689 1.00 20.88 461 ARG B CA 1
ATOM 6953 C C . ARG B 1 461 ? -52.406 -61.890 161.112 1.00 25.46 461 ARG B C 1
ATOM 6954 O O . ARG B 1 461 ? -53.523 -61.680 161.582 1.00 23.48 461 ARG B O 1
ATOM 6962 N N . ILE B 1 462 ? -51.285 -61.706 161.810 1.00 24.41 462 ILE B N 1
ATOM 6963 C CA . ILE B 1 462 ? -51.308 -61.281 163.216 1.00 27.82 462 ILE B CA 1
ATOM 6964 C C . ILE B 1 462 ? -50.303 -60.160 163.448 1.00 34.49 462 ILE B C 1
ATOM 6965 O O . ILE B 1 462 ? -49.540 -59.785 162.555 1.00 31.31 462 ILE B O 1
ATOM 6971 N N . ILE C 1 3 ? -41.515 -19.957 123.777 1.00 45.29 3 ILE C N 1
ATOM 6972 C CA . ILE C 1 3 ? -42.799 -19.290 123.972 1.00 43.13 3 ILE C CA 1
ATOM 6973 C C . ILE C 1 3 ? -42.608 -17.804 124.254 1.00 42.38 3 ILE C C 1
ATOM 6974 O O . ILE C 1 3 ? -42.055 -17.435 125.284 1.00 41.78 3 ILE C O 1
ATOM 6979 N N . THR C 1 4 ? -43.052 -16.953 123.331 1.00 42.23 4 THR C N 1
ATOM 6980 C CA . THR C 1 4 ? -43.103 -15.510 123.551 1.00 40.91 4 THR C CA 1
ATOM 6981 C C . THR C 1 4 ? -44.423 -14.985 122.992 1.00 43.82 4 THR C C 1
ATOM 6982 O O . THR C 1 4 ? -45.115 -15.712 122.263 1.00 41.32 4 THR C O 1
ATOM 6986 N N . PRO C 1 5 ? -44.811 -13.741 123.301 1.00 42.79 5 PRO C N 1
ATOM 6987 C CA . PRO C 1 5 ? -45.968 -13.142 122.610 1.00 44.18 5 PRO C CA 1
ATOM 6988 C C . PRO C 1 5 ? -45.734 -12.901 121.125 1.00 43.52 5 PRO C C 1
ATOM 6989 O O . PRO C 1 5 ? -46.706 -12.657 120.398 1.00 41.73 5 PRO C O 1
ATOM 6993 N N . ALA C 1 6 ? -44.482 -12.943 120.658 1.00 41.41 6 ALA C N 1
ATOM 6994 C CA . ALA C 1 6 ? -44.209 -12.806 119.232 1.00 41.10 6 ALA C CA 1
ATOM 6995 C C . ALA C 1 6 ? -44.613 -14.043 118.440 1.00 41.96 6 ALA C C 1
ATOM 6996 O O . ALA C 1 6 ? -44.843 -13.939 117.226 1.00 40.14 6 ALA C O 1
ATOM 6998 N N . THR C 1 7 ? -44.718 -15.202 119.100 1.00 37.42 7 THR C N 1
ATOM 6999 C CA . THR C 1 7 ? -44.895 -16.477 118.420 1.00 39.21 7 THR C CA 1
ATOM 7000 C C . THR C 1 7 ? -46.124 -17.273 118.845 1.00 37.44 7 THR C C 1
ATOM 7001 O O . THR C 1 7 ? -46.520 -18.186 118.109 1.00 35.58 7 THR C O 1
ATOM 7005 N N . HIS C 1 8 ? -46.732 -16.977 119.996 1.00 36.06 8 HIS C N 1
ATOM 7006 C CA . HIS C 1 8 ? -47.784 -17.836 120.528 1.00 32.81 8 HIS C CA 1
ATOM 7007 C C . HIS C 1 8 ? -48.962 -17.035 121.061 1.00 31.17 8 HIS C C 1
ATOM 7008 O O . HIS C 1 8 ? -48.784 -15.953 121.632 1.00 31.89 8 HIS C O 1
ATOM 7015 N N . ALA C 1 9 ? -50.161 -17.585 120.861 1.00 29.80 9 ALA C N 1
ATOM 7016 C CA . ALA C 1 9 ? -51.325 -17.240 121.667 1.00 28.22 9 ALA C CA 1
ATOM 7017 C C . ALA C 1 9 ? -51.197 -17.937 123.013 1.00 27.63 9 ALA C C 1
ATOM 7018 O O . ALA C 1 9 ? -50.884 -19.130 123.070 1.00 29.26 9 ALA C O 1
ATOM 7020 N N . ILE C 1 10 ? -51.448 -17.203 124.093 1.00 26.13 10 ILE C N 1
ATOM 7021 C CA . ILE C 1 10 ? -51.230 -17.714 125.441 1.00 27.88 10 ILE C CA 1
ATOM 7022 C C . ILE C 1 10 ? -52.478 -17.460 126.280 1.00 26.45 10 ILE C C 1
ATOM 7023 O O . ILE C 1 10 ? -53.001 -16.339 126.298 1.00 25.71 10 ILE C O 1
ATOM 7028 N N . SER C 1 11 ? -52.944 -18.499 126.972 1.00 24.79 11 SER C N 1
ATOM 7029 C CA . SER C 1 11 ? -54.050 -18.412 127.917 1.00 24.15 11 SER C CA 1
ATOM 7030 C C . SER C 1 11 ? -53.512 -18.478 129.342 1.00 28.18 11 SER C C 1
ATOM 7031 O O . SER C 1 11 ? -52.722 -19.369 129.669 1.00 27.20 11 SER C O 1
ATOM 7034 N N . ILE C 1 12 ? -53.949 -17.542 130.180 1.00 24.76 12 ILE C N 1
ATOM 7035 C CA . ILE C 1 12 ? -53.607 -17.514 131.601 1.00 24.90 12 ILE C CA 1
ATOM 7036 C C . ILE C 1 12 ? -54.894 -17.341 132.393 1.00 26.03 12 ILE C C 1
ATOM 7037 O O . ILE C 1 12 ? -55.745 -16.523 132.027 1.00 24.64 12 ILE C O 1
ATOM 7042 N N . ASN C 1 13 ? -55.037 -18.095 133.480 1.00 22.80 13 ASN C N 1
ATOM 7043 C CA . ASN C 1 13 ? -56.205 -17.928 134.338 1.00 23.15 13 ASN C CA 1
ATOM 7044 C C . ASN C 1 13 ? -56.066 -16.626 135.116 1.00 25.27 13 ASN C C 1
ATOM 7045 O O . ASN C 1 13 ? -55.150 -16.515 135.944 1.00 23.61 13 ASN C O 1
ATOM 7050 N N . PRO C 1 14 ? -56.931 -15.625 134.900 1.00 22.90 14 PRO C N 1
ATOM 7051 C CA . PRO C 1 14 ? -56.770 -14.354 135.631 1.00 19.79 14 PRO C CA 1
ATOM 7052 C C . PRO C 1 14 ? -57.044 -14.468 137.124 1.00 24.61 14 PRO C C 1
ATOM 7053 O O . PRO C 1 14 ? -56.637 -13.574 137.875 1.00 24.50 14 PRO C O 1
ATOM 7057 N N . ALA C 1 15 ? -57.732 -15.521 137.568 1.00 22.58 15 ALA C N 1
ATOM 7058 C CA . ALA C 1 15 ? -57.993 -15.683 138.999 1.00 24.72 15 ALA C CA 1
ATOM 7059 C C . ALA C 1 15 ? -56.757 -16.154 139.755 1.00 28.27 15 ALA C C 1
ATOM 7060 O O . ALA C 1 15 ? -56.626 -15.893 140.961 1.00 24.35 15 ALA C O 1
ATOM 7062 N N . THR C 1 16 ? -55.846 -16.843 139.082 1.00 26.41 16 THR C N 1
ATOM 7063 C CA . THR C 1 16 ? -54.683 -17.424 139.747 1.00 26.81 16 THR C CA 1
ATOM 7064 C C . THR C 1 16 ? -53.349 -17.020 139.141 1.00 31.08 16 THR C C 1
ATOM 7065 O O . THR C 1 16 ? -52.320 -17.179 139.810 1.00 29.91 16 THR C O 1
ATOM 7069 N N . GLY C 1 17 ? -53.317 -16.536 137.902 1.00 26.19 17 GLY C N 1
ATOM 7070 C CA . GLY C 1 17 ? -52.065 -16.259 137.235 1.00 28.19 17 GLY C CA 1
ATOM 7071 C C . GLY C 1 17 ? -51.381 -17.466 136.633 1.00 27.89 17 GLY C C 1
ATOM 7072 O O . GLY C 1 17 ? -50.262 -17.333 136.132 1.00 34.01 17 GLY C O 1
ATOM 7073 N N . GLU C 1 18 ? -52.006 -18.637 136.663 1.00 25.40 18 GLU C N 1
ATOM 7074 C CA . GLU C 1 18 ? -51.362 -19.828 136.131 1.00 31.30 18 GLU C CA 1
ATOM 7075 C C . GLU C 1 18 ? -51.570 -19.909 134.625 1.00 32.28 18 GLU C C 1
ATOM 7076 O O . GLU C 1 18 ? -52.652 -19.609 134.110 1.00 29.11 18 GLU C O 1
ATOM 7082 N N . GLN C 1 19 ? -50.510 -20.284 133.918 1.00 31.81 19 GLN C N 1
ATOM 7083 C CA . GLN C 1 19 ? -50.615 -20.453 132.478 1.00 30.80 19 GLN C CA 1
ATOM 7084 C C . GLN C 1 19 ? -51.436 -21.697 132.178 1.00 33.18 19 GLN C C 1
ATOM 7085 O O . GLN C 1 19 ? -51.268 -22.745 132.813 1.00 33.81 19 GLN C O 1
ATOM 7091 N N . LEU C 1 20 ? -52.351 -21.574 131.219 1.00 27.24 20 LEU C N 1
ATOM 7092 C CA . LEU C 1 20 ? -53.261 -22.659 130.892 1.00 27.67 20 LEU C CA 1
ATOM 7093 C C . LEU C 1 20 ? -52.882 -23.396 129.616 1.00 30.25 20 LEU C C 1
ATOM 7094 O O . LEU C 1 20 ? -53.018 -24.621 129.560 1.00 30.84 20 LEU C O 1
ATOM 7099 N N . SER C 1 21 ? -52.410 -22.681 128.594 1.00 31.73 21 SER C N 1
ATOM 7100 C CA . SER C 1 21 ? -52.170 -23.287 127.287 1.00 29.03 21 SER C CA 1
ATOM 7101 C C . SER C 1 21 ? -51.441 -22.288 126.399 1.00 29.31 21 SER C C 1
ATOM 7102 O O . SER C 1 21 ? -51.440 -21.082 126.661 1.00 28.19 21 SER C O 1
ATOM 7105 N N . VAL C 1 22 ? -50.812 -22.812 125.340 1.00 31.70 22 VAL C N 1
ATOM 7106 C CA . VAL C 1 22 ? -50.185 -21.992 124.308 1.00 31.91 22 VAL C CA 1
ATOM 7107 C C . VAL C 1 22 ? -50.563 -22.562 122.947 1.00 31.43 22 VAL C C 1
ATOM 7108 O O . VAL C 1 22 ? -50.869 -23.750 122.811 1.00 30.55 22 VAL C O 1
ATOM 7112 N N . LEU C 1 23 ? -50.555 -21.700 121.935 1.00 31.29 23 LEU C N 1
ATOM 7113 C CA . LEU C 1 23 ? -50.870 -22.161 120.586 1.00 30.66 23 LEU C CA 1
ATOM 7114 C C . LEU C 1 23 ? -50.091 -21.311 119.592 1.00 31.43 23 LEU C C 1
ATOM 7115 O O . LEU C 1 23 ? -50.223 -20.081 119.588 1.00 28.27 23 LEU C O 1
ATOM 7120 N N . PRO C 1 24 ? -49.248 -21.920 118.760 1.00 31.43 24 PRO C N 1
ATOM 7121 C CA . PRO C 1 24 ? -48.440 -21.127 117.829 1.00 32.49 24 PRO C CA 1
ATOM 7122 C C . PRO C 1 24 ? -49.320 -20.497 116.764 1.00 27.11 24 PRO C C 1
ATOM 7123 O O . PRO C 1 24 ? -50.355 -21.049 116.384 1.00 28.86 24 PRO C O 1
ATOM 7127 N N . TRP C 1 25 ? -48.898 -19.326 116.291 1.00 28.82 25 TRP C N 1
ATOM 7128 C CA . TRP C 1 25 ? -49.632 -18.665 115.221 1.00 27.66 25 TRP C CA 1
ATOM 7129 C C . TRP C 1 25 ? -49.721 -19.578 114.004 1.00 29.41 25 TRP C C 1
ATOM 7130 O O . TRP C 1 25 ? -48.824 -20.384 113.734 1.00 29.20 25 TRP C O 1
ATOM 7141 N N . ALA C 1 26 ? -50.818 -19.445 113.263 1.00 28.98 26 ALA C N 1
ATOM 7142 C CA . ALA C 1 26 ? -50.943 -20.148 111.996 1.00 27.98 26 ALA C CA 1
ATOM 7143 C C . ALA C 1 26 ? -49.796 -19.774 111.063 1.00 30.86 26 ALA C C 1
ATOM 7144 O O . ALA C 1 26 ? -49.391 -18.608 110.975 1.00 29.43 26 ALA C O 1
ATOM 7146 N N . GLY C 1 27 ? -49.265 -20.783 110.368 1.00 31.95 27 GLY C N 1
ATOM 7147 C CA . GLY C 1 27 ? -48.230 -20.576 109.382 1.00 30.04 27 GLY C CA 1
ATOM 7148 C C . GLY C 1 27 ? -48.793 -20.353 107.987 1.00 31.71 27 GLY C C 1
ATOM 7149 O O . GLY C 1 27 ? -50.002 -20.321 107.762 1.00 30.20 27 GLY C O 1
ATOM 7150 N N . ALA C 1 28 ? -47.871 -20.194 107.035 1.00 30.69 28 ALA C N 1
ATOM 7151 C CA . ALA C 1 28 ? -48.257 -19.956 105.647 1.00 33.04 28 ALA C CA 1
ATOM 7152 C C . ALA C 1 28 ? -49.151 -21.071 105.117 1.00 34.37 28 ALA C C 1
ATOM 7153 O O . ALA C 1 28 ? -50.176 -20.806 104.478 1.00 31.69 28 ALA C O 1
ATOM 7155 N N . ASP C 1 29 ? -48.778 -22.331 105.369 1.00 32.74 29 ASP C N 1
ATOM 7156 C CA . ASP C 1 29 ? -49.594 -23.440 104.879 1.00 33.49 29 ASP C CA 1
ATOM 7157 C C . ASP C 1 29 ? -50.935 -23.495 105.600 1.00 31.70 29 ASP C C 1
ATOM 7158 O O . ASP C 1 29 ? -51.960 -23.827 104.992 1.00 31.98 29 ASP C O 1
ATOM 7163 N N . ASP C 1 30 ? -50.943 -23.183 106.899 1.00 29.51 30 ASP C N 1
ATOM 7164 C CA . ASP C 1 30 ? -52.194 -23.154 107.651 1.00 31.87 30 ASP C CA 1
ATOM 7165 C C . ASP C 1 30 ? -53.177 -22.165 107.040 1.00 27.29 30 ASP C C 1
ATOM 7166 O O . ASP C 1 30 ? -54.369 -22.459 106.905 1.00 27.14 30 ASP C O 1
ATOM 7171 N N . ILE C 1 31 ? -52.690 -20.972 106.697 1.00 28.41 31 ILE C N 1
ATOM 7172 C CA . ILE C 1 31 ? -53.557 -19.934 106.143 1.00 28.55 31 ILE C CA 1
ATOM 7173 C C . ILE C 1 31 ? -54.124 -20.385 104.804 1.00 28.94 31 ILE C C 1
ATOM 7174 O O . ILE C 1 31 ? -55.336 -20.310 104.564 1.00 27.89 31 ILE C O 1
ATOM 7179 N N . GLU C 1 32 ? -53.257 -20.892 103.924 1.00 28.78 32 GLU C N 1
ATOM 7180 C CA . GLU C 1 32 ? -53.708 -21.342 102.609 1.00 28.54 32 GLU C CA 1
ATOM 7181 C C . GLU C 1 32 ? -54.736 -22.458 102.724 1.00 28.86 32 GLU C C 1
ATOM 7182 O O . GLU C 1 32 ? -55.756 -22.447 102.023 1.00 28.81 32 GLU C O 1
ATOM 7188 N N . ASN C 1 33 ? -54.483 -23.436 103.600 1.00 28.48 33 ASN C N 1
ATOM 7189 C CA . ASN C 1 33 ? -55.435 -24.525 103.799 1.00 30.15 33 ASN C CA 1
ATOM 7190 C C . ASN C 1 33 ? -56.786 -24.001 104.279 1.00 29.00 33 ASN C C 1
ATOM 7191 O O . ASN C 1 33 ? -57.837 -24.444 103.800 1.00 28.20 33 ASN C O 1
ATOM 7196 N N . ALA C 1 34 ? -56.780 -23.067 105.233 1.00 29.31 34 ALA C N 1
ATOM 7197 C CA . ALA C 1 34 ? -58.036 -22.494 105.706 1.00 27.71 34 ALA C CA 1
ATOM 7198 C C . ALA C 1 34 ? -58.773 -21.785 104.578 1.00 23.10 34 ALA C C 1
ATOM 7199 O O . ALA C 1 34 ? -60.000 -21.879 104.469 1.00 23.22 34 ALA C O 1
ATOM 7201 N N . LEU C 1 35 ? -58.040 -21.069 103.731 1.00 24.96 35 LEU C N 1
ATOM 7202 C CA . LEU C 1 35 ? -58.688 -20.341 102.646 1.00 24.23 35 LEU C CA 1
ATOM 7203 C C . LEU C 1 35 ? -59.219 -21.291 101.576 1.00 25.49 35 LEU C C 1
ATOM 7204 O O . LEU C 1 35 ? -60.303 -21.067 101.026 1.00 21.63 35 LEU C O 1
ATOM 7209 N N . GLN C 1 36 ? -58.481 -22.365 101.273 1.00 26.36 36 GLN C N 1
ATOM 7210 C CA . GLN C 1 36 ? -59.006 -23.367 100.343 1.00 25.05 36 GLN C CA 1
ATOM 7211 C C . GLN C 1 36 ? -60.257 -24.035 100.903 1.00 23.88 36 GLN C C 1
ATOM 7212 O O . GLN C 1 36 ? -61.235 -24.247 100.179 1.00 25.04 36 GLN C O 1
ATOM 7218 N N . LEU C 1 37 ? -60.246 -24.369 102.197 1.00 23.74 37 LEU C N 1
ATOM 7219 C CA . LEU C 1 37 ? -61.423 -24.969 102.818 1.00 24.43 37 LEU C CA 1
ATOM 7220 C C . LEU C 1 37 ? -62.610 -24.019 102.798 1.00 24.01 37 LEU C C 1
ATOM 7221 O O . LEU C 1 37 ? -63.742 -24.432 102.516 1.00 23.36 37 LEU C O 1
ATOM 7226 N N . ALA C 1 38 ? -62.377 -22.746 103.128 1.00 23.43 38 ALA C N 1
ATOM 7227 C CA . ALA C 1 38 ? -63.463 -21.773 103.125 1.00 22.41 38 ALA C CA 1
ATOM 7228 C C . ALA C 1 38 ? -64.064 -21.612 101.734 1.00 22.03 38 ALA C C 1
ATOM 7229 O O . ALA C 1 38 ? -65.288 -21.548 101.585 1.00 22.13 38 ALA C O 1
ATOM 7231 N N . ALA C 1 39 ? -63.216 -21.539 100.704 1.00 21.73 39 ALA C N 1
ATOM 7232 C CA . ALA C 1 39 ? -63.727 -21.311 99.353 1.00 22.40 39 ALA C CA 1
ATOM 7233 C C . ALA C 1 39 ? -64.525 -22.510 98.860 1.00 25.21 39 ALA C C 1
ATOM 7234 O O . ALA C 1 39 ? -65.593 -22.347 98.253 1.00 25.31 39 ALA C O 1
ATOM 7236 N N . ALA C 1 40 ? -64.028 -23.725 99.119 1.00 24.18 40 ALA C N 1
ATOM 7237 C CA . ALA C 1 40 ? -64.769 -24.921 98.735 1.00 25.34 40 ALA C CA 1
ATOM 7238 C C . ALA C 1 40 ? -66.059 -25.048 99.533 1.00 26.09 40 ALA C C 1
ATOM 7239 O O . ALA C 1 40 ? -67.102 -25.423 98.985 1.00 24.97 40 ALA C O 1
ATOM 7241 N N . GLY C 1 41 ? -66.009 -24.734 100.831 1.00 22.99 41 GLY C N 1
ATOM 7242 C CA . GLY C 1 41 ? -67.206 -24.834 101.648 1.00 23.59 41 GLY C CA 1
ATOM 7243 C C . GLY C 1 41 ? -68.292 -23.868 101.216 1.00 21.56 41 GLY C C 1
ATOM 7244 O O . GLY C 1 41 ? -69.462 -24.239 101.124 1.00 22.25 41 GLY C O 1
ATOM 7245 N N . PHE C 1 42 ? -67.918 -22.614 100.947 1.00 22.42 42 PHE C N 1
ATOM 7246 C CA . PHE C 1 42 ? -68.890 -21.637 100.462 1.00 20.50 42 PHE C CA 1
ATOM 7247 C C . PHE C 1 42 ? -69.476 -22.051 99.114 1.00 22.59 42 PHE C C 1
ATOM 7248 O O . PHE C 1 42 ? -70.673 -21.867 98.865 1.00 21.69 42 PHE C O 1
ATOM 7256 N N . ARG C 1 43 ? -68.641 -22.598 98.229 1.00 22.71 43 ARG C N 1
ATOM 7257 C CA . ARG C 1 43 ? -69.109 -22.985 96.898 1.00 23.53 43 ARG C CA 1
ATOM 7258 C C . ARG C 1 43 ? -70.288 -23.953 96.980 1.00 25.45 43 ARG C C 1
ATOM 7259 O O . ARG C 1 43 ? -71.243 -23.851 96.199 1.00 24.56 43 ARG C O 1
ATOM 7267 N N . ASP C 1 44 ? -70.252 -24.882 97.938 1.00 22.82 44 ASP C N 1
ATOM 7268 C CA . ASP C 1 44 ? -71.363 -25.815 98.108 1.00 26.90 44 ASP C CA 1
ATOM 7269 C C . ASP C 1 44 ? -72.474 -25.239 98.985 1.00 25.97 44 ASP C C 1
ATOM 7270 O O . ASP C 1 44 ? -73.661 -25.434 98.696 1.00 23.95 44 ASP C O 1
ATOM 7275 N N . TRP C 1 45 ? -72.110 -24.526 100.058 1.00 23.78 45 TRP C N 1
ATOM 7276 C CA . TRP C 1 45 ? -73.108 -24.045 101.012 1.00 22.15 45 TRP C CA 1
ATOM 7277 C C . TRP C 1 45 ? -74.072 -23.051 100.369 1.00 22.09 45 TRP C C 1
ATOM 7278 O O . TRP C 1 45 ? -75.277 -23.061 100.660 1.00 21.45 45 TRP C O 1
ATOM 7289 N N . ARG C 1 46 ? -73.565 -22.183 99.487 1.00 22.85 46 ARG C N 1
ATOM 7290 C CA . ARG C 1 46 ? -74.431 -21.194 98.852 1.00 22.48 46 ARG C CA 1
ATOM 7291 C C . ARG C 1 46 ? -75.489 -21.844 97.967 1.00 26.44 46 ARG C C 1
ATOM 7292 O O . ARG C 1 46 ? -76.454 -21.177 97.583 1.00 30.48 46 ARG C O 1
ATOM 7300 N N . GLU C 1 47 ? -75.325 -23.121 97.626 1.00 24.21 47 GLU C N 1
ATOM 7301 C CA . GLU C 1 47 ? -76.296 -23.835 96.808 1.00 28.28 47 GLU C CA 1
ATOM 7302 C C . GLU C 1 47 ? -77.372 -24.545 97.624 1.00 28.20 47 GLU C C 1
ATOM 7303 O O . GLU C 1 47 ? -78.334 -25.053 97.037 1.00 28.67 47 GLU C O 1
ATOM 7309 N N . THR C 1 48 ? -77.244 -24.589 98.950 1.00 26.14 48 THR C N 1
ATOM 7310 C CA . THR C 1 48 ? -78.223 -25.291 99.769 1.00 24.39 48 THR C CA 1
ATOM 7311 C C . THR C 1 48 ? -79.527 -24.498 99.868 1.00 26.86 48 THR C C 1
ATOM 7312 O O . THR C 1 48 ? -79.592 -23.304 99.562 1.00 28.67 48 THR C O 1
ATOM 7316 N N . ASN C 1 49 ? -80.574 -25.188 100.312 1.00 25.80 49 ASN C N 1
ATOM 7317 C CA . ASN C 1 49 ? -81.883 -24.577 100.499 1.00 27.57 49 ASN C CA 1
ATOM 7318 C C . ASN C 1 49 ? -81.937 -23.868 101.849 1.00 26.66 49 ASN C C 1
ATOM 7319 O O . ASN C 1 49 ? -81.338 -24.326 102.824 1.00 23.73 49 ASN C O 1
ATOM 7324 N N . ILE C 1 50 ? -82.647 -22.734 101.899 1.00 25.64 50 ILE C N 1
ATOM 7325 C CA . ILE C 1 50 ? -82.687 -21.936 103.128 1.00 26.52 50 ILE C CA 1
ATOM 7326 C C . ILE C 1 50 ? -83.283 -22.740 104.282 1.00 27.09 50 ILE C C 1
ATOM 7327 O O . ILE C 1 50 ? -82.806 -22.668 105.422 1.00 24.27 50 ILE C O 1
ATOM 7332 N N . ASP C 1 51 ? -84.327 -23.525 104.011 1.00 27.34 51 ASP C N 1
ATOM 7333 C CA . ASP C 1 51 ? -84.947 -24.298 105.083 1.00 27.37 51 ASP C CA 1
ATOM 7334 C C . ASP C 1 51 ? -84.011 -25.377 105.620 1.00 26.38 51 ASP C C 1
ATOM 7335 O O . ASP C 1 51 ? -84.084 -25.718 106.808 1.00 25.54 51 ASP C O 1
ATOM 7340 N N . TYR C 1 52 ? -83.129 -25.914 104.772 1.00 24.46 52 TYR C N 1
ATOM 7341 C CA . TYR C 1 52 ? -82.083 -26.809 105.259 1.00 24.23 52 TYR C CA 1
ATOM 7342 C C . TYR C 1 52 ? -81.127 -26.078 106.195 1.00 24.84 52 TYR C C 1
ATOM 7343 O O . TYR C 1 52 ? -80.762 -26.600 107.254 1.00 22.65 52 TYR C O 1
ATOM 7352 N N . ARG C 1 53 ? -80.711 -24.862 105.827 1.00 23.15 53 ARG C N 1
ATOM 7353 C CA . ARG C 1 53 ? -79.786 -24.131 106.687 1.00 21.22 53 ARG C CA 1
ATOM 7354 C C . ARG C 1 53 ? -80.438 -23.762 108.016 1.00 21.87 53 ARG C C 1
ATOM 7355 O O . ARG C 1 53 ? -79.778 -23.791 109.060 1.00 20.96 53 ARG C O 1
ATOM 7363 N N . ALA C 1 54 ? -81.735 -23.437 108.001 1.00 21.54 54 ALA C N 1
ATOM 7364 C CA . ALA C 1 54 ? -82.457 -23.197 109.247 1.00 23.19 54 ALA C CA 1
ATOM 7365 C C . ALA C 1 54 ? -82.426 -24.425 110.151 1.00 24.88 54 ALA C C 1
ATOM 7366 O O . ALA C 1 54 ? -82.237 -24.308 111.370 1.00 22.54 54 ALA C O 1
ATOM 7368 N N . GLU C 1 55 ? -82.608 -25.614 109.574 1.00 23.25 55 GLU C N 1
ATOM 7369 C CA . GLU C 1 55 ? -82.536 -26.824 110.386 1.00 23.41 55 GLU C CA 1
ATOM 7370 C C . GLU C 1 55 ? -81.135 -27.014 110.954 1.00 22.89 55 GLU C C 1
ATOM 7371 O O . GLU C 1 55 ? -80.979 -27.419 112.113 1.00 23.68 55 GLU C O 1
ATOM 7377 N N . LYS C 1 56 ? -80.099 -26.707 110.164 1.00 19.88 56 LYS C N 1
ATOM 7378 C CA . LYS C 1 56 ? -78.737 -26.804 110.684 1.00 20.71 56 LYS C CA 1
ATOM 7379 C C . LYS C 1 56 ? -78.497 -25.827 111.833 1.00 21.03 56 LYS C C 1
ATOM 7380 O O . LYS C 1 56 ? -77.719 -26.131 112.741 1.00 19.47 56 LYS C O 1
ATOM 7386 N N . LEU C 1 57 ? -79.145 -24.655 111.817 1.00 19.84 57 LEU C N 1
ATOM 7387 C CA . LEU C 1 57 ? -79.047 -23.755 112.970 1.00 20.44 57 LEU C CA 1
ATOM 7388 C C . LEU C 1 57 ? -79.592 -24.421 114.228 1.00 21.75 57 LEU C C 1
ATOM 7389 O O . LEU C 1 57 ? -79.006 -24.300 115.315 1.00 19.31 57 LEU C O 1
ATOM 7394 N N . ARG C 1 58 ? -80.721 -25.122 114.104 1.00 21.40 58 ARG C N 1
ATOM 7395 C CA . ARG C 1 58 ? -81.255 -25.844 115.255 1.00 22.32 58 ARG C CA 1
ATOM 7396 C C . ARG C 1 58 ? -80.269 -26.901 115.735 1.00 22.70 58 ARG C C 1
ATOM 7397 O O . ARG C 1 58 ? -80.112 -27.105 116.945 1.00 22.87 58 ARG C O 1
ATOM 7405 N N . ASP C 1 59 ? -79.563 -27.553 114.804 1.00 21.70 59 ASP C N 1
ATOM 7406 C CA . ASP C 1 59 ? -78.544 -28.531 115.185 1.00 22.36 59 ASP C CA 1
ATOM 7407 C C . ASP C 1 59 ? -77.384 -27.880 115.930 1.00 23.02 59 ASP C C 1
ATOM 7408 O O . ASP C 1 59 ? -76.778 -28.504 116.810 1.00 20.69 59 ASP C O 1
ATOM 7413 N N . ILE C 1 60 ? -77.022 -26.646 115.559 1.00 19.52 60 ILE C N 1
ATOM 7414 C CA . ILE C 1 60 ? -75.993 -25.927 116.311 1.00 20.45 60 ILE C CA 1
ATOM 7415 C C . ILE C 1 60 ? -76.471 -25.669 117.736 1.00 19.31 60 ILE C C 1
ATOM 7416 O O . ILE C 1 60 ? -75.731 -25.872 118.706 1.00 19.95 60 ILE C O 1
ATOM 7421 N N . GLY C 1 61 ? -77.718 -25.215 117.879 1.00 19.06 61 GLY C N 1
ATOM 7422 C CA . GLY C 1 61 ? -78.265 -24.975 119.207 1.00 19.96 61 GLY C CA 1
ATOM 7423 C C . GLY C 1 61 ? -78.238 -26.215 120.080 1.00 22.50 61 GLY C C 1
ATOM 7424 O O . GLY C 1 61 ? -77.874 -26.147 121.254 1.00 20.49 61 GLY C O 1
ATOM 7425 N N . LYS C 1 62 ? -78.594 -27.369 119.511 1.00 23.29 62 LYS C N 1
ATOM 7426 C CA . LYS C 1 62 ? -78.584 -28.611 120.290 1.00 21.73 62 LYS C CA 1
ATOM 7427 C C . LYS C 1 62 ? -77.169 -29.016 120.682 1.00 21.49 62 LYS C C 1
ATOM 7428 O O . LYS C 1 62 ? -76.926 -29.414 121.834 1.00 24.50 62 LYS C O 1
ATOM 7434 N N . ALA C 1 63 ? -76.223 -28.931 119.739 1.00 21.03 63 ALA C N 1
ATOM 7435 C CA . ALA C 1 63 ? -74.842 -29.300 120.029 1.00 20.93 63 ALA C CA 1
ATOM 7436 C C . ALA C 1 63 ? -74.228 -28.386 121.077 1.00 23.87 63 ALA C C 1
ATOM 7437 O O . ALA C 1 63 ? -73.387 -28.826 121.871 1.00 20.66 63 ALA C O 1
ATOM 7439 N N . LEU C 1 64 ? -74.624 -27.110 121.085 1.00 18.57 64 LEU C N 1
ATOM 7440 C CA . LEU C 1 64 ? -74.097 -26.184 122.082 1.00 20.19 64 LEU C CA 1
ATOM 7441 C C . LEU C 1 64 ? -74.646 -26.505 123.465 1.00 19.67 64 LEU C C 1
ATOM 7442 O O . LEU C 1 64 ? -73.890 -26.545 124.449 1.00 19.42 64 LEU C O 1
ATOM 7447 N N . ARG C 1 65 ? -75.954 -26.758 123.556 1.00 19.53 65 ARG C N 1
ATOM 7448 C CA . ARG C 1 65 ? -76.546 -27.087 124.853 1.00 21.84 65 ARG C CA 1
ATOM 7449 C C . ARG C 1 65 ? -75.964 -28.372 125.422 1.00 22.32 65 ARG C C 1
ATOM 7450 O O . ARG C 1 65 ? -75.810 -28.494 126.645 1.00 21.57 65 ARG C O 1
ATOM 7458 N N . ALA C 1 66 ? -75.629 -29.331 124.555 1.00 21.90 66 ALA C N 1
ATOM 7459 C CA . ALA C 1 66 ? -75.029 -30.587 124.994 1.00 22.76 66 ALA C CA 1
ATOM 7460 C C . ALA C 1 66 ? -73.631 -30.406 125.579 1.00 24.62 66 ALA C C 1
ATOM 7461 O O . ALA C 1 66 ? -73.138 -31.309 126.271 1.00 22.30 66 ALA C O 1
ATOM 7463 N N . ARG C 1 67 ? -72.977 -29.269 125.323 1.00 22.08 67 ARG C N 1
ATOM 7464 C CA . ARG C 1 67 ? -71.684 -28.963 125.924 1.00 20.76 67 ARG C CA 1
ATOM 7465 C C . ARG C 1 67 ? -71.725 -27.678 126.747 1.00 18.73 67 ARG C C 1
ATOM 7466 O O . ARG C 1 67 ? -70.684 -27.052 126.958 1.00 19.68 67 ARG C O 1
ATOM 7474 N N . SER C 1 68 ? -72.907 -27.308 127.243 1.00 19.23 68 SER C N 1
ATOM 7475 C CA . SER C 1 68 ? -73.115 -25.999 127.865 1.00 21.05 68 SER C CA 1
ATOM 7476 C C . SER C 1 68 ? -72.196 -25.773 129.060 1.00 22.38 68 SER C C 1
ATOM 7477 O O . SER C 1 68 ? -71.632 -24.682 129.227 1.00 19.13 68 SER C O 1
ATOM 7480 N N . GLU C 1 69 ? -72.052 -26.778 129.923 1.00 21.15 69 GLU C N 1
ATOM 7481 C CA . GLU C 1 69 ? -71.245 -26.582 131.120 1.00 19.84 69 GLU C CA 1
ATOM 7482 C C . GLU C 1 69 ? -69.762 -26.669 130.800 1.00 20.55 69 GLU C C 1
ATOM 7483 O O . GLU C 1 69 ? -68.955 -25.931 131.376 1.00 20.71 69 GLU C O 1
ATOM 7489 N N . GLU C 1 70 ? -69.388 -27.548 129.863 1.00 19.72 70 GLU C N 1
ATOM 7490 C CA . GLU C 1 70 ? -68.015 -27.565 129.382 1.00 19.08 70 GLU C CA 1
ATOM 7491 C C . GLU C 1 70 ? -67.631 -26.196 128.827 1.00 19.61 70 GLU C C 1
ATOM 7492 O O . GLU C 1 70 ? -66.535 -25.686 129.094 1.00 19.02 70 GLU C O 1
ATOM 7498 N N . MET C 1 71 ? -68.541 -25.578 128.072 1.00 19.48 71 MET C N 1
ATOM 7499 C CA . MET C 1 71 ? -68.274 -24.268 127.482 1.00 19.44 71 MET C CA 1
ATOM 7500 C C . MET C 1 71 ? -68.227 -23.181 128.552 1.00 18.78 71 MET C C 1
ATOM 7501 O O . MET C 1 71 ? -67.316 -22.347 128.560 1.00 19.56 71 MET C O 1
ATOM 7506 N N . ALA C 1 72 ? -69.197 -23.183 129.470 1.00 18.51 72 ALA C N 1
ATOM 7507 C CA . ALA C 1 72 ? -69.238 -22.162 130.516 1.00 19.06 72 ALA C CA 1
ATOM 7508 C C . ALA C 1 72 ? -67.967 -22.184 131.363 1.00 20.73 72 ALA C C 1
ATOM 7509 O O . ALA C 1 72 ? -67.379 -21.133 131.652 1.00 19.78 72 ALA C O 1
ATOM 7511 N N . GLN C 1 73 ? -67.519 -23.384 131.767 1.00 19.32 73 GLN C N 1
ATOM 7512 C CA . GLN C 1 73 ? -66.299 -23.479 132.568 1.00 20.77 73 GLN C CA 1
ATOM 7513 C C . GLN C 1 73 ? -65.064 -23.008 131.803 1.00 19.84 73 GLN C C 1
ATOM 7514 O O . GLN C 1 73 ? -64.135 -22.457 132.408 1.00 20.10 73 GLN C O 1
ATOM 7520 N N . MET C 1 74 ? -65.032 -23.202 130.482 1.00 19.30 74 MET C N 1
ATOM 7521 C CA . MET C 1 74 ? -63.886 -22.737 129.704 1.00 18.95 74 MET C CA 1
ATOM 7522 C C . MET C 1 74 ? -63.859 -21.213 129.634 1.00 17.81 74 MET C C 1
ATOM 7523 O O . MET C 1 74 ? -62.786 -20.600 129.716 1.00 17.37 74 MET C O 1
ATOM 7528 N N . ILE C 1 75 ? -65.030 -20.591 129.468 1.00 18.88 75 ILE C N 1
ATOM 7529 C CA . ILE C 1 75 ? -65.120 -19.130 129.459 1.00 17.05 75 ILE C CA 1
ATOM 7530 C C . ILE C 1 75 ? -64.610 -18.571 130.781 1.00 17.73 75 ILE C C 1
ATOM 7531 O O . ILE C 1 75 ? -63.773 -17.664 130.819 1.00 17.36 75 ILE C O 1
ATOM 7536 N N . THR C 1 76 ? -65.096 -19.135 131.887 1.00 17.31 76 THR C N 1
ATOM 7537 C CA . THR C 1 76 ? -64.700 -18.647 133.206 1.00 17.44 76 THR C CA 1
ATOM 7538 C C . THR C 1 76 ? -63.204 -18.841 133.454 1.00 18.68 76 THR C C 1
ATOM 7539 O O . THR C 1 76 ? -62.531 -17.954 133.995 1.00 19.20 76 THR C O 1
ATOM 7543 N N . ARG C 1 77 ? -62.663 -19.994 133.059 1.00 18.18 77 ARG C N 1
ATOM 7544 C CA . ARG C 1 77 ? -61.256 -20.275 133.320 1.00 19.42 77 ARG C CA 1
ATOM 7545 C C . ARG C 1 77 ? -60.340 -19.339 132.541 1.00 21.34 77 ARG C C 1
ATOM 7546 O O . ARG C 1 77 ? -59.340 -18.852 133.082 1.00 22.05 77 ARG C O 1
ATOM 7554 N N . GLU C 1 78 ? -60.662 -19.070 131.267 1.00 19.18 78 GLU C N 1
ATOM 7555 C CA . GLU C 1 78 ? -59.753 -18.289 130.436 1.00 19.33 78 GLU C CA 1
ATOM 7556 C C . GLU C 1 78 ? -59.857 -16.786 130.666 1.00 16.63 78 GLU C C 1
ATOM 7557 O O . GLU C 1 78 ? -58.842 -16.094 130.566 1.00 18.65 78 GLU C O 1
ATOM 7563 N N . MET C 1 79 ? -61.039 -16.241 130.975 1.00 17.09 79 MET C N 1
ATOM 7564 C CA . MET C 1 79 ? -61.119 -14.792 131.104 1.00 18.80 79 MET C CA 1
ATOM 7565 C C . MET C 1 79 ? -61.803 -14.279 132.370 1.00 20.30 79 MET C C 1
ATOM 7566 O O . MET C 1 79 ? -61.907 -13.057 132.535 1.00 17.33 79 MET C O 1
ATOM 7571 N N . GLY C 1 80 ? -62.209 -15.153 133.296 1.00 19.11 80 GLY C N 1
ATOM 7572 C CA . GLY C 1 80 ? -62.540 -14.721 134.648 1.00 18.28 80 GLY C CA 1
ATOM 7573 C C . GLY C 1 80 ? -63.999 -14.437 134.941 1.00 18.68 80 GLY C C 1
ATOM 7574 O O . GLY C 1 80 ? -64.319 -14.058 136.076 1.00 20.16 80 GLY C O 1
ATOM 7575 N N . LYS C 1 81 ? -64.890 -14.628 133.981 1.00 18.24 81 LYS C N 1
ATOM 7576 C CA . LYS C 1 81 ? -66.295 -14.272 134.150 1.00 19.18 81 LYS C CA 1
ATOM 7577 C C . LYS C 1 81 ? -66.955 -15.142 135.224 1.00 20.27 81 LYS C C 1
ATOM 7578 O O . LYS C 1 81 ? -66.736 -16.356 135.257 1.00 18.82 81 LYS C O 1
ATOM 7584 N N . PRO C 1 82 ? -67.763 -14.555 136.113 1.00 19.78 82 PRO C N 1
ATOM 7585 C CA . PRO C 1 82 ? -68.546 -15.369 137.057 1.00 19.84 82 PRO C CA 1
ATOM 7586 C C . PRO C 1 82 ? -69.320 -16.486 136.354 1.00 20.92 82 PRO C C 1
ATOM 7587 O O . PRO C 1 82 ? -69.959 -16.277 135.318 1.00 20.32 82 PRO C O 1
ATOM 7591 N N . ILE C 1 83 ? -69.272 -17.690 136.942 1.00 19.93 83 ILE C N 1
ATOM 7592 C CA . ILE C 1 83 ? -69.704 -18.889 136.223 1.00 19.83 83 ILE C CA 1
ATOM 7593 C C . ILE C 1 83 ? -71.170 -18.789 135.795 1.00 19.95 83 ILE C C 1
ATOM 7594 O O . ILE C 1 83 ? -71.539 -19.238 134.703 1.00 19.94 83 ILE C O 1
ATOM 7599 N N . ASN C 1 84 ? -72.028 -18.183 136.617 1.00 18.38 84 ASN C N 1
ATOM 7600 C CA . ASN C 1 84 ? -73.425 -18.094 136.204 1.00 19.47 84 ASN C CA 1
ATOM 7601 C C . ASN C 1 84 ? -73.615 -17.113 135.046 1.00 20.45 84 ASN C C 1
ATOM 7602 O O . ASN C 1 84 ? -74.555 -17.263 134.258 1.00 19.54 84 ASN C O 1
ATOM 7607 N N . GLN C 1 85 ? -72.744 -16.110 134.929 1.00 19.67 85 GLN C N 1
ATOM 7608 C CA . GLN C 1 85 ? -72.803 -15.240 133.756 1.00 19.81 85 GLN C CA 1
ATOM 7609 C C . GLN C 1 85 ? -72.304 -15.969 132.519 1.00 19.32 85 GLN C C 1
ATOM 7610 O O . GLN C 1 85 ? -72.788 -15.712 131.410 1.00 19.91 85 GLN C O 1
ATOM 7616 N N . ALA C 1 86 ? -71.338 -16.877 132.688 1.00 17.37 86 ALA C N 1
ATOM 7617 C CA . ALA C 1 86 ? -70.898 -17.679 131.555 1.00 20.18 86 ALA C CA 1
ATOM 7618 C C . ALA C 1 86 ? -71.992 -18.643 131.120 1.00 20.60 86 ALA C C 1
ATOM 7619 O O . ALA C 1 86 ? -72.195 -18.858 129.920 1.00 18.55 86 ALA C O 1
ATOM 7621 N N . ARG C 1 87 ? -72.703 -19.241 132.080 1.00 19.18 87 ARG C N 1
ATOM 7622 C CA . ARG C 1 87 ? -73.827 -20.106 131.731 1.00 20.04 87 ARG C CA 1
ATOM 7623 C C . ARG C 1 87 ? -74.931 -19.318 131.029 1.00 20.08 87 ARG C C 1
ATOM 7624 O O . ARG C 1 87 ? -75.559 -19.816 130.090 1.00 18.45 87 ARG C O 1
ATOM 7632 N N . ALA C 1 88 ? -75.175 -18.081 131.460 1.00 18.73 88 ALA C N 1
ATOM 7633 C CA . ALA C 1 88 ? -76.173 -17.260 130.786 1.00 18.98 88 ALA C CA 1
ATOM 7634 C C . ALA C 1 88 ? -75.747 -16.932 129.359 1.00 17.23 88 ALA C C 1
ATOM 7635 O O . ALA C 1 88 ? -76.589 -16.852 128.460 1.00 18.27 88 ALA C O 1
ATOM 7637 N N . GLU C 1 89 ? -74.446 -16.712 129.147 1.00 16.71 89 GLU C N 1
ATOM 7638 C CA . GLU C 1 89 ? -73.932 -16.457 127.805 1.00 18.93 89 GLU C CA 1
ATOM 7639 C C . GLU C 1 89 ? -74.199 -17.643 126.885 1.00 18.46 89 GLU C C 1
ATOM 7640 O O . GLU C 1 89 ? -74.604 -17.473 125.726 1.00 17.67 89 GLU C O 1
ATOM 7646 N N . VAL C 1 90 ? -73.995 -18.861 127.391 1.00 18.18 90 VAL C N 1
ATOM 7647 C CA . VAL C 1 90 ? -74.271 -20.056 126.594 1.00 18.10 90 VAL C CA 1
ATOM 7648 C C . VAL C 1 90 ? -75.754 -20.142 126.253 1.00 16.78 90 VAL C C 1
ATOM 7649 O O . VAL C 1 90 ? -76.131 -20.427 125.112 1.00 18.60 90 VAL C O 1
ATOM 7653 N N . ALA C 1 91 ? -76.619 -19.931 127.247 1.00 17.84 91 ALA C N 1
ATOM 7654 C CA . ALA C 1 91 ? -78.062 -20.038 127.026 1.00 18.69 91 ALA C CA 1
ATOM 7655 C C . ALA C 1 91 ? -78.535 -19.056 125.960 1.00 20.79 91 ALA C C 1
ATOM 7656 O O . ALA C 1 91 ? -79.307 -19.413 125.060 1.00 20.10 91 ALA C O 1
ATOM 7658 N N . LYS C 1 92 ? -78.086 -17.807 126.055 1.00 17.94 92 LYS C N 1
ATOM 7659 C CA . LYS C 1 92 ? -78.473 -16.794 125.076 1.00 17.04 92 LYS C CA 1
ATOM 7660 C C . LYS C 1 92 ? -77.961 -17.144 123.680 1.00 18.57 92 LYS C C 1
ATOM 7661 O O . LYS C 1 92 ? -78.664 -16.936 122.682 1.00 18.26 92 LYS C O 1
ATOM 7667 N N . SER C 1 93 ? -76.738 -17.673 123.589 1.00 17.65 93 SER C N 1
ATOM 7668 C CA . SER C 1 93 ? -76.170 -18.042 122.294 1.00 18.35 93 SER C CA 1
ATOM 7669 C C . SER C 1 93 ? -76.931 -19.204 121.662 1.00 20.17 93 SER C C 1
ATOM 7670 O O . SER C 1 93 ? -77.169 -19.218 120.445 1.00 17.54 93 SER C O 1
ATOM 7673 N N . ALA C 1 94 ? -77.316 -20.196 122.469 1.00 18.62 94 ALA C N 1
ATOM 7674 C CA . ALA C 1 94 ? -78.095 -21.309 121.932 1.00 20.38 94 ALA C CA 1
ATOM 7675 C C . ALA C 1 94 ? -79.479 -20.848 121.488 1.00 20.05 94 ALA C C 1
ATOM 7676 O O . ALA C 1 94 ? -79.975 -21.273 120.440 1.00 20.39 94 ALA C O 1
ATOM 7678 N N . ASN C 1 95 ? -80.125 -19.984 122.283 1.00 21.00 95 ASN C N 1
ATOM 7679 C CA . ASN C 1 95 ? -81.438 -19.474 121.906 1.00 19.85 95 ASN C CA 1
ATOM 7680 C C . ASN C 1 95 ? -81.370 -18.659 120.623 1.00 21.14 95 ASN C C 1
ATOM 7681 O O . ASN C 1 95 ? -82.336 -18.645 119.852 1.00 19.63 95 ASN C O 1
ATOM 7686 N N . LEU C 1 96 ? -80.248 -17.975 120.385 1.00 16.95 96 LEU C N 1
ATOM 7687 C CA . LEU C 1 96 ? -80.104 -17.189 119.158 1.00 18.77 96 LEU C CA 1
ATOM 7688 C C . LEU C 1 96 ? -80.189 -18.090 117.930 1.00 19.05 96 LEU C C 1
ATOM 7689 O O . LEU C 1 96 ? -80.758 -17.706 116.894 1.00 18.25 96 LEU C O 1
ATOM 7694 N N . CYS C 1 97 ? -79.630 -19.299 118.033 1.00 18.45 97 CYS C N 1
ATOM 7695 C CA . CYS C 1 97 ? -79.705 -20.261 116.936 1.00 18.79 97 CYS C CA 1
ATOM 7696 C C . CYS C 1 97 ? -81.153 -20.590 116.601 1.00 20.64 97 CYS C C 1
ATOM 7697 O O . CYS C 1 97 ? -81.558 -20.580 115.429 1.00 20.41 97 CYS C O 1
ATOM 7700 N N . ASP C 1 98 ? -81.945 -20.898 117.630 1.00 21.01 98 ASP C N 1
ATOM 7701 C CA . ASP C 1 98 ? -83.349 -21.231 117.424 1.00 20.93 98 ASP C CA 1
ATOM 7702 C C . ASP C 1 98 ? -84.137 -20.043 116.890 1.00 21.85 98 ASP C C 1
ATOM 7703 O O . ASP C 1 98 ? -85.029 -20.210 116.048 1.00 21.48 98 ASP C O 1
ATOM 7708 N N . TRP C 1 99 ? -83.832 -18.835 117.378 1.00 20.85 99 TRP C N 1
ATOM 7709 C CA . TRP C 1 99 ? -84.582 -17.655 116.963 1.00 19.82 99 TRP C CA 1
ATOM 7710 C C . TRP C 1 99 ? -84.377 -17.370 115.477 1.00 21.44 99 TRP C C 1
ATOM 7711 O O . TRP C 1 99 ? -85.345 -17.136 114.741 1.00 20.62 99 TRP C O 1
ATOM 7722 N N . TYR C 1 100 ? -83.123 -17.404 115.010 1.00 19.73 100 TYR C N 1
ATOM 7723 C CA . TYR C 1 100 ? -82.877 -17.179 113.588 1.00 19.05 100 TYR C CA 1
ATOM 7724 C C . TYR C 1 100 ? -83.386 -18.334 112.731 1.00 20.70 100 TYR C C 1
ATOM 7725 O O . TYR C 1 100 ? -83.785 -18.117 111.581 1.00 19.69 100 TYR C O 1
ATOM 7734 N N . ALA C 1 101 ? -83.376 -19.563 113.255 1.00 20.82 101 ALA C N 1
ATOM 7735 C CA . ALA C 1 101 ? -83.946 -20.669 112.490 1.00 24.21 101 ALA C CA 1
ATOM 7736 C C . ALA C 1 101 ? -85.426 -20.426 112.218 1.00 24.35 101 ALA C C 1
ATOM 7737 O O . ALA C 1 101 ? -85.932 -20.743 111.131 1.00 23.93 101 ALA C O 1
ATOM 7739 N N . GLU C 1 102 ? -86.125 -19.837 113.190 1.00 22.65 102 GLU C N 1
ATOM 7740 C CA . GLU C 1 102 ? -87.558 -19.586 113.076 1.00 25.01 102 GLU C CA 1
ATOM 7741 C C . GLU C 1 102 ? -87.852 -18.349 112.233 1.00 24.42 102 GLU C C 1
ATOM 7742 O O . GLU C 1 102 ? -88.718 -18.378 111.349 1.00 25.31 102 GLU C O 1
ATOM 7748 N N . HIS C 1 103 ? -87.147 -17.249 112.502 1.00 22.19 103 HIS C N 1
ATOM 7749 C CA . HIS C 1 103 ? -87.502 -15.960 111.929 1.00 23.52 103 HIS C CA 1
ATOM 7750 C C . HIS C 1 103 ? -86.621 -15.537 110.761 1.00 22.37 103 HIS C C 1
ATOM 7751 O O . HIS C 1 103 ? -87.047 -14.696 109.965 1.00 23.17 103 HIS C O 1
ATOM 7758 N N . GLY C 1 104 ? -85.431 -16.104 110.626 1.00 22.73 104 GLY C N 1
ATOM 7759 C CA . GLY C 1 104 ? -84.490 -15.714 109.598 1.00 19.81 104 GLY C CA 1
ATOM 7760 C C . GLY C 1 104 ? -84.905 -15.971 108.158 1.00 24.60 104 GLY C C 1
ATOM 7761 O O . GLY C 1 104 ? -84.726 -15.109 107.287 1.00 22.66 104 GLY C O 1
ATOM 7762 N N . PRO C 1 105 ? -85.428 -17.170 107.856 1.00 24.00 105 PRO C N 1
ATOM 7763 C CA . PRO C 1 105 ? -85.759 -17.456 106.451 1.00 22.66 105 PRO C CA 1
ATOM 7764 C C . PRO C 1 105 ? -86.701 -16.435 105.823 1.00 24.14 105 PRO C C 1
ATOM 7765 O O . PRO C 1 105 ? -86.485 -16.044 104.669 1.00 23.94 105 PRO C O 1
ATOM 7769 N N . ALA C 1 106 ? -87.723 -15.970 106.548 1.00 21.99 106 ALA C N 1
ATOM 7770 C CA . ALA C 1 106 ? -88.639 -14.982 105.980 1.00 25.49 106 ALA C CA 1
ATOM 7771 C C . ALA C 1 106 ? -87.937 -13.655 105.709 1.00 25.56 106 ALA C C 1
ATOM 7772 O O . ALA C 1 106 ? -88.336 -12.917 104.799 1.00 24.84 106 ALA C O 1
ATOM 7774 N N . MET C 1 107 ? -86.895 -13.336 106.484 1.00 22.89 107 MET C N 1
ATOM 7775 C CA . MET C 1 107 ? -86.136 -12.112 106.249 1.00 23.18 107 MET C CA 1
ATOM 7776 C C . MET C 1 107 ? -85.303 -12.171 104.973 1.00 24.23 107 MET C C 1
ATOM 7777 O O . MET C 1 107 ? -84.828 -11.127 104.507 1.00 24.98 107 MET C O 1
ATOM 7782 N N . LEU C 1 108 ? -85.110 -13.357 104.402 1.00 22.66 108 LEU C N 1
ATOM 7783 C CA . LEU C 1 108 ? -84.300 -13.524 103.204 1.00 22.97 108 LEU C CA 1
ATOM 7784 C C . LEU C 1 108 ? -85.138 -13.720 101.947 1.00 24.67 108 LEU C C 1
ATOM 7785 O O . LEU C 1 108 ? -84.578 -13.974 100.876 1.00 24.67 108 LEU C O 1
ATOM 7790 N N . LYS C 1 109 ? -86.463 -13.603 102.048 1.00 25.10 109 LYS C N 1
ATOM 7791 C CA . LYS C 1 109 ? -87.317 -13.731 100.872 1.00 23.08 109 LYS C CA 1
ATOM 7792 C C . LYS C 1 109 ? -87.095 -12.567 99.912 1.00 23.14 109 LYS C C 1
ATOM 7793 O O . LYS C 1 109 ? -86.795 -11.442 100.321 1.00 24.41 109 LYS C O 1
ATOM 7799 N N . ALA C 1 110 ? -87.254 -12.851 98.624 1.00 21.91 110 ALA C N 1
ATOM 7800 C CA . ALA C 1 110 ? -87.141 -11.814 97.604 1.00 22.83 110 ALA C CA 1
ATOM 7801 C C . ALA C 1 110 ? -88.130 -10.684 97.870 1.00 23.91 110 ALA C C 1
ATOM 7802 O O . ALA C 1 110 ? -89.241 -10.908 98.362 1.00 23.98 110 ALA C O 1
ATOM 7804 N N . GLU C 1 111 ? -87.700 -9.444 97.573 1.00 20.68 111 GLU C N 1
ATOM 7805 C CA . GLU C 1 111 ? -88.509 -8.237 97.744 1.00 23.04 111 GLU C CA 1
ATOM 7806 C C . GLU C 1 111 ? -89.180 -7.874 96.437 1.00 21.28 111 GLU C C 1
ATOM 7807 O O . GLU C 1 111 ? -88.492 -7.775 95.415 1.00 21.20 111 GLU C O 1
ATOM 7813 N N . PRO C 1 112 ? -90.479 -7.605 96.411 1.00 21.22 112 PRO C N 1
ATOM 7814 C CA . PRO C 1 112 ? -91.065 -6.993 95.216 1.00 20.61 112 PRO C CA 1
ATOM 7815 C C . PRO C 1 112 ? -90.663 -5.527 95.140 1.00 21.48 112 PRO C C 1
ATOM 7816 O O . PRO C 1 112 ? -90.168 -4.939 96.105 1.00 20.51 112 PRO C O 1
ATOM 7820 N N . THR C 1 113 ? -90.871 -4.943 93.963 1.00 20.08 113 THR C N 1
ATOM 7821 C CA . THR C 1 113 ? -90.583 -3.538 93.701 1.00 20.08 113 THR C CA 1
ATOM 7822 C C . THR C 1 113 ? -91.780 -2.884 93.015 1.00 20.74 113 THR C C 1
ATOM 7823 O O . THR C 1 113 ? -92.733 -3.550 92.599 1.00 22.35 113 THR C O 1
ATOM 7827 N N . LEU C 1 114 ? -91.706 -1.563 92.876 1.00 18.74 114 LEU C N 1
ATOM 7828 C CA . LEU C 1 114 ? -92.748 -0.807 92.196 1.00 18.99 114 LEU C CA 1
ATOM 7829 C C . LEU C 1 114 ? -92.629 -0.845 90.672 1.00 21.28 114 LEU C C 1
ATOM 7830 O O . LEU C 1 114 ? -93.452 -0.222 89.995 1.00 21.22 114 LEU C O 1
ATOM 7835 N N . VAL C 1 115 ? -91.628 -1.533 90.117 1.00 19.37 115 VAL C N 1
ATOM 7836 C CA . VAL C 1 115 ? -91.511 -1.622 88.664 1.00 20.71 115 VAL C CA 1
ATOM 7837 C C . VAL C 1 115 ? -92.760 -2.284 88.094 1.00 22.90 115 VAL C C 1
ATOM 7838 O O . VAL C 1 115 ? -93.303 -3.231 88.680 1.00 21.09 115 VAL C O 1
ATOM 7842 N N . GLU C 1 116 ? -93.215 -1.782 86.935 1.00 22.47 116 GLU C N 1
ATOM 7843 C CA . GLU C 1 116 ? -94.393 -2.315 86.253 1.00 23.58 116 GLU C CA 1
ATOM 7844 C C . GLU C 1 116 ? -94.270 -3.815 86.016 1.00 24.02 116 GLU C C 1
ATOM 7845 O O . GLU C 1 116 ? -93.172 -4.353 85.845 1.00 22.90 116 GLU C O 1
ATOM 7851 N N . ASN C 1 117 ? -95.423 -4.491 85.972 1.00 23.25 117 ASN C N 1
ATOM 7852 C CA . ASN C 1 117 ? -95.534 -5.852 85.449 1.00 24.06 117 ASN C CA 1
ATOM 7853 C C . ASN C 1 117 ? -94.775 -6.875 86.288 1.00 26.34 117 ASN C C 1
ATOM 7854 O O . ASN C 1 117 ? -94.430 -7.955 85.782 1.00 25.62 117 ASN C O 1
ATOM 7859 N N . GLN C 1 118 ? -94.488 -6.543 87.551 1.00 24.62 118 GLN C N 1
ATOM 7860 C CA . GLN C 1 118 ? -93.761 -7.432 88.461 1.00 24.99 118 GLN C CA 1
ATOM 7861 C C . GLN C 1 118 ? -92.459 -7.924 87.827 1.00 25.10 118 GLN C C 1
ATOM 7862 O O . GLN C 1 118 ? -92.058 -9.079 87.985 1.00 26.50 118 GLN C O 1
ATOM 7868 N N . GLN C 1 119 ? -91.789 -7.022 87.102 1.00 22.13 119 GLN C N 1
ATOM 7869 C CA . GLN C 1 119 ? -90.594 -7.373 86.339 1.00 21.65 119 GLN C CA 1
ATOM 7870 C C . GLN C 1 119 ? -89.341 -7.476 87.188 1.00 20.30 119 GLN C C 1
ATOM 7871 O O . GLN C 1 119 ? -88.387 -8.147 86.785 1.00 19.79 119 GLN C O 1
ATOM 7877 N N . ALA C 1 120 ? -89.287 -6.769 88.314 1.00 19.63 120 ALA C N 1
ATOM 7878 C CA . ALA C 1 120 ? -88.052 -6.607 89.065 1.00 18.79 120 ALA C CA 1
ATOM 7879 C C . ALA C 1 120 ? -88.275 -7.017 90.512 1.00 20.31 120 ALA C C 1
ATOM 7880 O O . ALA C 1 120 ? -89.276 -6.630 91.122 1.00 21.44 120 ALA C O 1
ATOM 7882 N N . VAL C 1 121 ? -87.348 -7.809 91.043 1.00 18.17 121 VAL C N 1
ATOM 7883 C CA . VAL C 1 121 ? -87.320 -8.161 92.460 1.00 19.57 121 VAL C CA 1
ATOM 7884 C C . VAL C 1 121 ? -85.923 -7.899 93.009 1.00 19.58 121 VAL C C 1
ATOM 7885 O O . VAL C 1 121 ? -84.946 -7.798 92.266 1.00 18.34 121 VAL C O 1
ATOM 7889 N N . ILE C 1 122 ? -85.833 -7.826 94.337 1.00 17.82 122 ILE C N 1
ATOM 7890 C CA . ILE C 1 122 ? -84.557 -7.724 95.033 1.00 18.50 122 ILE C CA 1
ATOM 7891 C C . ILE C 1 122 ? -84.303 -9.060 95.712 1.00 18.87 122 ILE C C 1
ATOM 7892 O O . ILE C 1 122 ? -85.136 -9.526 96.499 1.00 21.13 122 ILE C O 1
ATOM 7897 N N . GLU C 1 123 ? -83.162 -9.676 95.416 1.00 17.49 123 GLU C N 1
ATOM 7898 C CA . GLU C 1 123 ? -82.768 -10.936 96.034 1.00 19.13 123 GLU C CA 1
ATOM 7899 C C . GLU C 1 123 ? -81.633 -10.701 97.023 1.00 20.15 123 GLU C C 1
ATOM 7900 O O . GLU C 1 123 ? -80.746 -9.877 96.781 1.00 18.71 123 GLU C O 1
ATOM 7906 N N . TYR C 1 124 ? -81.643 -11.453 98.121 1.00 19.59 124 TYR C N 1
ATOM 7907 C CA . TYR C 1 124 ? -80.583 -11.391 99.127 1.00 21.43 124 TYR C CA 1
ATOM 7908 C C . TYR C 1 124 ? -79.665 -12.593 98.905 1.00 22.55 124 TYR C C 1
ATOM 7909 O O . TYR C 1 124 ? -79.916 -13.690 99.403 1.00 24.91 124 TYR C O 1
ATOM 7918 N N . ARG C 1 125 ? -78.574 -12.382 98.103 1.00 18.54 125 ARG C N 1
ATOM 7919 C CA . ARG C 1 125 ? -77.610 -13.432 97.804 1.00 19.92 125 ARG C CA 1
ATOM 7920 C C . ARG C 1 125 ? -76.488 -13.428 98.834 1.00 20.18 125 ARG C C 1
ATOM 7921 O O . ARG C 1 125 ? -76.173 -12.385 99.404 1.00 19.90 125 ARG C O 1
ATOM 7929 N N . PRO C 1 126 ? -75.835 -14.561 99.081 1.00 21.21 126 PRO C N 1
ATOM 7930 C CA . PRO C 1 126 ? -74.640 -14.533 99.935 1.00 21.79 126 PRO C CA 1
ATOM 7931 C C . PRO C 1 126 ? -73.476 -13.860 99.223 1.00 21.02 126 PRO C C 1
ATOM 7932 O O . PRO C 1 126 ? -73.376 -13.891 97.989 1.00 25.01 126 PRO C O 1
ATOM 7936 N N . LEU C 1 127 ? -72.605 -13.228 100.017 1.00 20.85 127 LEU C N 1
ATOM 7937 C CA . LEU C 1 127 ? -71.399 -12.576 99.513 1.00 20.31 127 LEU C CA 1
ATOM 7938 C C . LEU C 1 127 ? -70.228 -13.539 99.358 1.00 22.85 127 LEU C C 1
ATOM 7939 O O . LEU C 1 127 ? -69.499 -13.466 98.365 1.00 21.47 127 LEU C O 1
ATOM 7944 N N . GLY C 1 128 ? -70.020 -14.429 100.315 1.00 18.22 128 GLY C N 1
ATOM 7945 C CA . GLY C 1 128 ? -68.822 -15.248 100.292 1.00 18.30 128 GLY C CA 1
ATOM 7946 C C . GLY C 1 128 ? -68.424 -15.634 101.707 1.00 18.31 128 GLY C C 1
ATOM 7947 O O . GLY C 1 128 ? -69.278 -15.833 102.562 1.00 19.92 128 GLY C O 1
ATOM 7948 N N . THR C 1 129 ? -67.117 -15.746 101.929 1.00 18.00 129 THR C N 1
ATOM 7949 C CA . THR C 1 129 ? -66.588 -16.034 103.260 1.00 17.14 129 THR C CA 1
ATOM 7950 C C . THR C 1 129 ? -66.313 -14.727 103.988 1.00 17.55 129 THR C C 1
ATOM 7951 O O . THR C 1 129 ? -65.608 -13.858 103.462 1.00 18.81 129 THR C O 1
ATOM 7955 N N . ILE C 1 130 ? -66.857 -14.595 105.199 1.00 17.16 130 ILE C N 1
ATOM 7956 C CA . ILE C 1 130 ? -66.683 -13.394 106.011 1.00 16.38 130 ILE C CA 1
ATOM 7957 C C . ILE C 1 130 ? -65.619 -13.676 107.064 1.00 17.88 130 ILE C C 1
ATOM 7958 O O . ILE C 1 130 ? -65.750 -14.627 107.847 1.00 18.27 130 ILE C O 1
ATOM 7963 N N . LEU C 1 131 ? -64.577 -12.845 107.092 1.00 17.21 131 LEU C N 1
ATOM 7964 C CA . LEU C 1 131 ? -63.546 -12.936 108.117 1.00 17.89 131 LEU C CA 1
ATOM 7965 C C . LEU C 1 131 ? -64.020 -12.170 109.344 1.00 17.64 131 LEU C C 1
ATOM 7966 O O . LEU C 1 131 ? -64.452 -11.020 109.229 1.00 17.44 131 LEU C O 1
ATOM 7971 N N . ALA C 1 132 ? -63.969 -12.813 110.514 1.00 16.84 132 ALA C N 1
ATOM 7972 C CA . ALA C 1 132 ? -64.496 -12.229 111.742 1.00 17.04 132 ALA C CA 1
ATOM 7973 C C . ALA C 1 132 ? -63.385 -12.129 112.775 1.00 17.28 132 ALA C C 1
ATOM 7974 O O . ALA C 1 132 ? -62.768 -13.143 113.125 1.00 19.86 132 ALA C O 1
ATOM 7976 N N . ILE C 1 133 ? -63.155 -10.919 113.274 1.00 16.74 133 ILE C N 1
ATOM 7977 C CA . ILE C 1 133 ? -62.125 -10.637 114.272 1.00 16.48 133 ILE C CA 1
ATOM 7978 C C . ILE C 1 133 ? -62.835 -10.311 115.582 1.00 17.35 133 ILE C C 1
ATOM 7979 O O . ILE C 1 133 ? -63.550 -9.305 115.664 1.00 16.60 133 ILE C O 1
ATOM 7984 N N . MET C 1 134 ? -62.631 -11.134 116.613 1.00 16.45 134 MET C N 1
ATOM 7985 C CA . MET C 1 134 ? -63.492 -11.094 117.786 1.00 16.44 134 MET C CA 1
ATOM 7986 C C . MET C 1 134 ? -62.707 -10.907 119.078 1.00 18.44 134 MET C C 1
ATOM 7987 O O . MET C 1 134 ? -61.500 -11.169 119.133 1.00 17.87 134 MET C O 1
ATOM 7992 N N . PRO C 1 135 ? -63.384 -10.438 120.148 1.00 16.51 135 PRO C N 1
ATOM 7993 C CA . PRO C 1 135 ? -62.700 -10.128 121.416 1.00 17.87 135 PRO C CA 1
ATOM 7994 C C . PRO C 1 135 ? -62.990 -11.142 122.515 1.00 17.81 135 PRO C C 1
ATOM 7995 O O . PRO C 1 135 ? -63.802 -12.049 122.326 1.00 17.03 135 PRO C O 1
ATOM 7999 N N . TRP C 1 136 ? -62.382 -10.961 123.689 1.00 18.41 136 TRP C N 1
ATOM 8000 C CA . TRP C 1 136 ? -62.448 -11.972 124.747 1.00 17.10 136 TRP C CA 1
ATOM 8001 C C . TRP C 1 136 ? -63.598 -11.784 125.739 1.00 18.66 136 TRP C C 1
ATOM 8002 O O . TRP C 1 136 ? -63.830 -12.691 126.550 1.00 17.45 136 TRP C O 1
ATOM 8013 N N . ASN C 1 137 ? -64.317 -10.647 125.729 1.00 17.54 137 ASN C N 1
ATOM 8014 C CA . ASN C 1 137 ? -65.221 -10.375 126.852 1.00 17.14 137 ASN C CA 1
ATOM 8015 C C . ASN C 1 137 ? -66.472 -11.254 126.832 1.00 18.15 137 ASN C C 1
ATOM 8016 O O . ASN C 1 137 ? -66.990 -11.602 127.899 1.00 17.34 137 ASN C O 1
ATOM 8021 N N . PHE C 1 138 ? -66.958 -11.640 125.653 1.00 18.66 138 PHE C N 1
ATOM 8022 C CA . PHE C 1 138 ? -68.008 -12.649 125.510 1.00 16.72 138 PHE C CA 1
ATOM 8023 C C . PHE C 1 138 ? -67.502 -13.639 124.468 1.00 18.01 138 PHE C C 1
ATOM 8024 O O . PHE C 1 138 ? -67.893 -13.573 123.297 1.00 17.57 138 PHE C O 1
ATOM 8032 N N . PRO C 1 139 ? -66.630 -14.571 124.866 1.00 17.20 139 PRO C N 1
ATOM 8033 C CA . PRO C 1 139 ? -65.925 -15.405 123.868 1.00 16.82 139 PRO C CA 1
ATOM 8034 C C . PRO C 1 139 ? -66.845 -16.255 123.012 1.00 18.41 139 PRO C C 1
ATOM 8035 O O . PRO C 1 139 ? -66.487 -16.588 121.871 1.00 18.95 139 PRO C O 1
ATOM 8039 N N . LEU C 1 140 ? -68.018 -16.627 123.525 1.00 16.97 140 LEU C N 1
ATOM 8040 C CA . LEU C 1 140 ? -69.005 -17.385 122.760 1.00 16.46 140 LEU C CA 1
ATOM 8041 C C . LEU C 1 140 ? -70.025 -16.474 122.078 1.00 16.47 140 LEU C C 1
ATOM 8042 O O . LEU C 1 140 ? -70.233 -16.566 120.864 1.00 17.76 140 LEU C O 1
ATOM 8047 N N . TRP C 1 141 ? -70.666 -15.590 122.843 1.00 16.26 141 TRP C N 1
ATOM 8048 C CA . TRP C 1 141 ? -71.749 -14.777 122.292 1.00 17.43 141 TRP C CA 1
ATOM 8049 C C . TRP C 1 141 ? -71.269 -13.881 121.148 1.00 18.25 141 TRP C C 1
ATOM 8050 O O . TRP C 1 141 ? -71.970 -13.735 120.139 1.00 18.03 141 TRP C O 1
ATOM 8061 N N . GLN C 1 142 ? -70.081 -13.276 121.276 1.00 17.56 142 GLN C N 1
ATOM 8062 C CA . GLN C 1 142 ? -69.594 -12.413 120.191 1.00 17.41 142 GLN C CA 1
ATOM 8063 C C . GLN C 1 142 ? -69.470 -13.187 118.885 1.00 18.22 142 GLN C C 1
ATOM 8064 O O . GLN C 1 142 ? -69.774 -12.658 117.803 1.00 16.93 142 GLN C O 1
ATOM 8070 N N . VAL C 1 143 ? -69.027 -14.443 118.970 1.00 16.23 143 VAL C N 1
ATOM 8071 C CA . VAL C 1 143 ? -68.900 -15.281 117.782 1.00 16.95 143 VAL C CA 1
ATOM 8072 C C . VAL C 1 143 ? -70.273 -15.638 117.230 1.00 17.32 143 VAL C C 1
ATOM 8073 O O . VAL C 1 143 ? -70.526 -15.512 116.025 1.00 18.59 143 VAL C O 1
ATOM 8077 N N . MET C 1 144 ? -71.183 -16.087 118.100 1.00 16.55 144 MET C N 1
ATOM 8078 C CA . MET C 1 144 ? -72.480 -16.555 117.620 1.00 17.79 144 MET C CA 1
ATOM 8079 C C . MET C 1 144 ? -73.332 -15.408 117.086 1.00 18.39 144 MET C C 1
ATOM 8080 O O . MET C 1 144 ? -74.101 -15.603 116.134 1.00 18.96 144 MET C O 1
ATOM 8085 N N . ARG C 1 145 ? -73.181 -14.214 117.667 1.00 18.12 145 ARG C N 1
ATOM 8086 C CA . ARG C 1 145 ? -73.967 -13.048 117.269 1.00 18.67 145 ARG C CA 1
ATOM 8087 C C . ARG C 1 145 ? -73.865 -12.792 115.768 1.00 18.53 145 ARG C C 1
ATOM 8088 O O . ARG C 1 145 ? -74.849 -12.403 115.126 1.00 16.92 145 ARG C O 1
ATOM 8096 N N . GLY C 1 146 ? -72.687 -13.019 115.197 1.00 17.69 146 GLY C N 1
ATOM 8097 C CA . GLY C 1 146 ? -72.475 -12.858 113.772 1.00 19.83 146 GLY C CA 1
ATOM 8098 C C . GLY C 1 146 ? -72.547 -14.168 113.013 1.00 18.25 146 GLY C C 1
ATOM 8099 O O . GLY C 1 146 ? -73.162 -14.218 111.943 1.00 19.46 146 GLY C O 1
ATOM 8100 N N . ALA C 1 147 ? -71.936 -15.237 113.548 1.00 16.79 147 ALA C N 1
ATOM 8101 C CA . ALA C 1 147 ? -71.815 -16.472 112.769 1.00 17.52 147 ALA C CA 1
ATOM 8102 C C . ALA C 1 147 ? -73.178 -17.053 112.418 1.00 18.14 147 ALA C C 1
ATOM 8103 O O . ALA C 1 147 ? -73.370 -17.562 111.307 1.00 18.09 147 ALA C O 1
ATOM 8105 N N . VAL C 1 148 ? -74.139 -16.978 113.335 1.00 17.04 148 VAL C N 1
ATOM 8106 C CA . VAL C 1 148 ? -75.450 -17.583 113.094 1.00 16.78 148 VAL C CA 1
ATOM 8107 C C . VAL C 1 148 ? -76.152 -16.916 111.906 1.00 18.98 148 VAL C C 1
ATOM 8108 O O . VAL C 1 148 ? -76.508 -17.623 110.947 1.00 19.41 148 VAL C O 1
ATOM 8112 N N . PRO C 1 149 ? -76.370 -15.592 111.885 1.00 16.73 149 PRO C N 1
ATOM 8113 C CA . PRO C 1 149 ? -77.005 -15.008 110.687 1.00 17.56 149 PRO C CA 1
ATOM 8114 C C . PRO C 1 149 ? -76.122 -15.061 109.448 1.00 18.41 149 PRO C C 1
ATOM 8115 O O . PRO C 1 149 ? -76.641 -15.247 108.338 1.00 19.45 149 PRO C O 1
ATOM 8119 N N . ILE C 1 150 ? -74.805 -14.920 109.595 1.00 16.36 150 ILE C N 1
ATOM 8120 C CA . ILE C 1 150 ? -73.924 -14.930 108.430 1.00 17.91 150 ILE C CA 1
ATOM 8121 C C . ILE C 1 150 ? -74.037 -16.258 107.689 1.00 17.90 150 ILE C C 1
ATOM 8122 O O . ILE C 1 150 ? -74.191 -16.300 106.460 1.00 17.23 150 ILE C O 1
ATOM 8127 N N . ILE C 1 151 ? -74.024 -17.363 108.432 1.00 18.64 151 ILE C N 1
ATOM 8128 C CA . ILE C 1 151 ? -74.124 -18.677 107.803 1.00 16.70 151 ILE C CA 1
ATOM 8129 C C . ILE C 1 151 ? -75.541 -18.955 107.303 1.00 18.22 151 ILE C C 1
ATOM 8130 O O . ILE C 1 151 ? -75.726 -19.615 106.267 1.00 19.24 151 ILE C O 1
ATOM 8135 N N . LEU C 1 152 ? -76.560 -18.448 108.003 1.00 17.03 152 LEU C N 1
ATOM 8136 C CA . LEU C 1 152 ? -77.933 -18.650 107.548 1.00 18.22 152 LEU C CA 1
ATOM 8137 C C . LEU C 1 152 ? -78.153 -18.008 106.186 1.00 20.17 152 LEU C C 1
ATOM 8138 O O . LEU C 1 152 ? -78.901 -18.536 105.355 1.00 20.13 152 LEU C O 1
ATOM 8143 N N . ALA C 1 153 ? -77.502 -16.871 105.941 1.00 18.88 153 ALA C N 1
ATOM 8144 C CA . ALA C 1 153 ? -77.590 -16.186 104.654 1.00 18.78 153 ALA C CA 1
ATOM 8145 C C . ALA C 1 153 ? -76.844 -16.909 103.535 1.00 21.03 153 ALA C C 1
ATOM 8146 O O . ALA C 1 153 ? -76.858 -16.432 102.396 1.00 20.50 153 ALA C O 1
ATOM 8148 N N . GLY C 1 154 ? -76.206 -18.043 103.812 1.00 19.11 154 GLY C N 1
ATOM 8149 C CA . GLY C 1 154 ? -75.472 -18.777 102.805 1.00 20.10 154 GLY C CA 1
ATOM 8150 C C . GLY C 1 154 ? -74.012 -18.410 102.678 1.00 19.94 154 GLY C C 1
ATOM 8151 O O . GLY C 1 154 ? -73.344 -18.898 101.752 1.00 18.64 154 GLY C O 1
ATOM 8152 N N . ASN C 1 155 ? -73.506 -17.541 103.552 1.00 17.49 155 ASN C N 1
ATOM 8153 C CA . ASN C 1 155 ? -72.093 -17.207 103.627 1.00 18.41 155 ASN C CA 1
ATOM 8154 C C . ASN C 1 155 ? -71.329 -18.262 104.416 1.00 18.45 155 ASN C C 1
ATOM 8155 O O . ASN C 1 155 ? -71.908 -19.102 105.102 1.00 19.48 155 ASN C O 1
ATOM 8160 N N . GLY C 1 156 ? -70.004 -18.186 104.325 1.00 20.50 156 GLY C N 1
ATOM 8161 C CA . GLY C 1 156 ? -69.128 -18.846 105.264 1.00 19.08 156 GLY C CA 1
ATOM 8162 C C . GLY C 1 156 ? -68.570 -17.847 106.268 1.00 19.39 156 GLY C C 1
ATOM 8163 O O . GLY C 1 156 ? -68.623 -16.636 106.071 1.00 17.29 156 GLY C O 1
ATOM 8164 N N . TYR C 1 157 ? -68.020 -18.379 107.359 1.00 18.31 157 TYR C N 1
ATOM 8165 C CA . TYR C 1 157 ? -67.561 -17.581 108.496 1.00 17.90 157 TYR C CA 1
ATOM 8166 C C . TYR C 1 157 ? -66.191 -18.107 108.892 1.00 18.63 157 TYR C C 1
ATOM 8167 O O . TYR C 1 157 ? -66.044 -19.308 109.130 1.00 19.13 157 TYR C O 1
ATOM 8176 N N . LEU C 1 158 ? -65.185 -17.230 108.923 1.00 16.23 158 LEU C N 1
ATOM 8177 C CA . LEU C 1 158 ? -63.829 -17.622 109.308 1.00 17.13 158 LEU C CA 1
ATOM 8178 C C . LEU C 1 158 ? -63.400 -16.791 110.518 1.00 18.66 158 LEU C C 1
ATOM 8179 O O . LEU C 1 158 ? -63.180 -15.578 110.407 1.00 18.08 158 LEU C O 1
ATOM 8184 N N . LEU C 1 159 ? -63.269 -17.453 111.665 1.00 17.10 159 LEU C N 1
ATOM 8185 C CA . LEU C 1 159 ? -63.061 -16.783 112.949 1.00 18.80 159 LEU C CA 1
ATOM 8186 C C . LEU C 1 159 ? -61.585 -16.598 113.269 1.00 19.11 159 LEU C C 1
ATOM 8187 O O . LEU C 1 159 ? -60.818 -17.568 113.292 1.00 19.73 159 LEU C O 1
ATOM 8192 N N . LYS C 1 160 ? -61.205 -15.361 113.573 1.00 17.44 160 LYS C N 1
ATOM 8193 C CA . LYS C 1 160 ? -59.925 -15.052 114.207 1.00 19.34 160 LYS C CA 1
ATOM 8194 C C . LYS C 1 160 ? -60.248 -14.566 115.622 1.00 17.34 160 LYS C C 1
ATOM 8195 O O . LYS C 1 160 ? -60.632 -13.407 115.817 1.00 16.74 160 LYS C O 1
ATOM 8201 N N . HIS C 1 161 ? -60.111 -15.453 116.610 1.00 17.27 161 HIS C N 1
ATOM 8202 C CA . HIS C 1 161 ? -60.502 -15.090 117.970 1.00 17.36 161 HIS C CA 1
ATOM 8203 C C . HIS C 1 161 ? -59.343 -14.424 118.713 1.00 18.11 161 HIS C C 1
ATOM 8204 O O . HIS C 1 161 ? -58.182 -14.455 118.285 1.00 17.64 161 HIS C O 1
ATOM 8211 N N . ALA C 1 162 ? -59.688 -13.796 119.836 1.00 16.47 162 ALA C N 1
ATOM 8212 C CA . ALA C 1 162 ? -58.702 -13.142 120.684 1.00 18.28 162 ALA C CA 1
ATOM 8213 C C . ALA C 1 162 ? -57.692 -14.159 121.222 1.00 19.65 162 ALA C C 1
ATOM 8214 O O . ALA C 1 162 ? -58.062 -15.295 121.553 1.00 17.88 162 ALA C O 1
ATOM 8216 N N . PRO C 1 163 ? -56.414 -13.784 121.334 1.00 18.96 163 PRO C N 1
ATOM 8217 C CA . PRO C 1 163 ? -55.374 -14.785 121.615 1.00 20.48 163 PRO C CA 1
ATOM 8218 C C . PRO C 1 163 ? -55.410 -15.341 123.026 1.00 21.56 163 PRO C C 1
ATOM 8219 O O . PRO C 1 163 ? -54.734 -16.346 123.281 1.00 21.89 163 PRO C O 1
ATOM 8223 N N . ASN C 1 164 ? -56.184 -14.750 123.938 1.00 19.18 164 ASN C N 1
ATOM 8224 C CA . ASN C 1 164 ? -56.291 -15.277 125.292 1.00 20.53 164 ASN C CA 1
ATOM 8225 C C . ASN C 1 164 ? -57.488 -16.203 125.487 1.00 20.93 164 ASN C C 1
ATOM 8226 O O . ASN C 1 164 ? -57.717 -16.654 126.617 1.00 20.70 164 ASN C O 1
ATOM 8231 N N . VAL C 1 165 ? -58.266 -16.496 124.434 1.00 18.82 165 VAL C N 1
ATOM 8232 C CA . VAL C 1 165 ? -59.403 -17.396 124.600 1.00 18.46 165 VAL C CA 1
ATOM 8233 C C . VAL C 1 165 ? -59.407 -18.470 123.514 1.00 21.30 165 VAL C C 1
ATOM 8234 O O . VAL C 1 165 ? -60.466 -18.861 123.010 1.00 20.09 165 VAL C O 1
ATOM 8238 N N . MET C 1 166 ? -58.226 -18.975 123.149 1.00 20.24 166 MET C N 1
ATOM 8239 C CA . MET C 1 166 ? -58.200 -19.984 122.092 1.00 21.51 166 MET C CA 1
ATOM 8240 C C . MET C 1 166 ? -58.693 -21.349 122.570 1.00 22.58 166 MET C C 1
ATOM 8241 O O . MET C 1 166 ? -59.039 -22.190 121.739 1.00 21.78 166 MET C O 1
ATOM 8246 N N . GLY C 1 167 ? -58.776 -21.577 123.881 1.00 21.64 167 GLY C N 1
ATOM 8247 C CA . GLY C 1 167 ? -59.516 -22.734 124.361 1.00 21.44 167 GLY C CA 1
ATOM 8248 C C . GLY C 1 167 ? -61.001 -22.634 124.061 1.00 21.56 167 GLY C C 1
ATOM 8249 O O . GLY C 1 167 ? -61.629 -23.610 123.635 1.00 20.60 167 GLY C O 1
ATOM 8250 N N . CYS C 1 168 ? -61.581 -21.447 124.259 1.00 20.42 168 CYS C N 1
ATOM 8251 C CA . CYS C 1 168 ? -62.958 -21.213 123.836 1.00 17.61 168 CYS C CA 1
ATOM 8252 C C . CYS C 1 168 ? -63.104 -21.397 122.334 1.00 17.86 168 CYS C C 1
ATOM 8253 O O . CYS C 1 168 ? -64.050 -22.040 121.865 1.00 18.58 168 CYS C O 1
ATOM 8256 N N . ALA C 1 169 ? -62.172 -20.836 121.564 1.00 18.89 169 ALA C N 1
ATOM 8257 C CA . ALA C 1 169 ? -62.255 -20.930 120.106 1.00 17.53 169 ALA C CA 1
ATOM 8258 C C . ALA C 1 169 ? -62.280 -22.383 119.643 1.00 19.73 169 ALA C C 1
ATOM 8259 O O . ALA C 1 169 ? -63.093 -22.767 118.793 1.00 19.84 169 ALA C O 1
ATOM 8261 N N . GLN C 1 170 ? -61.402 -23.214 120.200 1.00 19.46 170 GLN C N 1
ATOM 8262 C CA . GLN C 1 170 ? -61.374 -24.617 119.797 1.00 21.18 170 GLN C CA 1
ATOM 8263 C C . GLN C 1 170 ? -62.650 -25.337 120.212 1.00 19.39 170 GLN C C 1
ATOM 8264 O O . GLN C 1 170 ? -63.163 -26.175 119.466 1.00 20.57 170 GLN C O 1
ATOM 8270 N N . LEU C 1 171 ? -63.206 -24.997 121.380 1.00 18.71 171 LEU C N 1
ATOM 8271 C CA . LEU C 1 171 ? -64.445 -25.639 121.802 1.00 19.98 171 LEU C CA 1
ATOM 8272 C C . LEU C 1 171 ? -65.614 -25.233 120.903 1.00 21.49 171 LEU C C 1
ATOM 8273 O O . LEU C 1 171 ? -66.484 -26.056 120.589 1.00 19.59 171 LEU C O 1
ATOM 8278 N N . ILE C 1 172 ? -65.655 -23.972 120.468 1.00 18.72 172 ILE C N 1
ATOM 8279 C CA . ILE C 1 172 ? -66.727 -23.559 119.568 1.00 18.56 172 ILE C CA 1
ATOM 8280 C C . ILE C 1 172 ? -66.648 -24.340 118.264 1.00 18.07 172 ILE C C 1
ATOM 8281 O O . ILE C 1 172 ? -67.668 -24.792 117.731 1.00 19.55 172 ILE C O 1
ATOM 8286 N N . ALA C 1 173 ? -65.438 -24.507 117.730 1.00 19.11 173 ALA C N 1
ATOM 8287 C CA . ALA C 1 173 ? -65.278 -25.292 116.509 1.00 20.69 173 ALA C CA 1
ATOM 8288 C C . ALA C 1 173 ? -65.775 -26.719 116.709 1.00 20.12 173 ALA C C 1
ATOM 8289 O O . ALA C 1 173 ? -66.384 -27.307 115.809 1.00 19.89 173 ALA C O 1
ATOM 8291 N N . GLN C 1 174 ? -65.538 -27.289 117.893 1.00 19.90 174 GLN C N 1
ATOM 8292 C CA . GLN C 1 174 ? -66.032 -28.634 118.163 1.00 21.34 174 GLN C CA 1
ATOM 8293 C C . GLN C 1 174 ? -67.557 -28.674 118.171 1.00 20.66 174 GLN C C 1
ATOM 8294 O O . GLN C 1 174 ? -68.161 -29.647 117.710 1.00 20.51 174 GLN C O 1
ATOM 8300 N N . VAL C 1 175 ? -68.204 -27.627 118.703 1.00 18.79 175 VAL C N 1
ATOM 8301 C CA . VAL C 1 175 ? -69.664 -27.584 118.694 1.00 18.49 175 VAL C CA 1
ATOM 8302 C C . VAL C 1 175 ? -70.184 -27.531 117.262 1.00 19.07 175 VAL C C 1
ATOM 8303 O O . VAL C 1 175 ? -71.153 -28.212 116.907 1.00 19.53 175 VAL C O 1
ATOM 8307 N N . PHE C 1 176 ? -69.557 -26.714 116.420 1.00 19.77 176 PHE C N 1
ATOM 8308 C CA . PHE C 1 176 ? -70.011 -26.644 115.035 1.00 19.49 176 PHE C CA 1
ATOM 8309 C C . PHE C 1 176 ? -69.789 -27.972 114.320 1.00 21.42 176 PHE C C 1
ATOM 8310 O O . PHE C 1 176 ? -70.621 -28.389 113.504 1.00 21.28 176 PHE C O 1
ATOM 8318 N N . LYS C 1 177 ? -68.679 -28.648 114.622 1.00 20.81 177 LYS C N 1
ATOM 8319 C CA . LYS C 1 177 ? -68.422 -29.976 114.065 1.00 21.09 177 LYS C CA 1
ATOM 8320 C C . LYS C 1 177 ? -69.458 -30.987 114.550 1.00 23.03 177 LYS C C 1
ATOM 8321 O O . LYS C 1 177 ? -69.995 -31.766 113.752 1.00 24.87 177 LYS C O 1
ATOM 8327 N N . ASP C 1 178 ? -69.751 -30.986 115.864 1.00 22.94 178 ASP C N 1
ATOM 8328 C CA . ASP C 1 178 ? -70.809 -31.838 116.416 1.00 23.90 178 ASP C CA 1
ATOM 8329 C C . ASP C 1 178 ? -72.132 -31.626 115.687 1.00 23.38 178 ASP C C 1
ATOM 8330 O O . ASP C 1 178 ? -72.925 -32.563 115.527 1.00 23.28 178 ASP C O 1
ATOM 8335 N N . ALA C 1 179 ? -72.403 -30.388 115.268 1.00 20.51 179 ALA C N 1
ATOM 8336 C CA . ALA C 1 179 ? -73.657 -30.044 114.614 1.00 21.41 179 ALA C CA 1
ATOM 8337 C C . ALA C 1 179 ? -73.678 -30.411 113.135 1.00 22.25 179 ALA C C 1
ATOM 8338 O O . ALA C 1 179 ? -74.735 -30.312 112.505 1.00 23.57 179 ALA C O 1
ATOM 8340 N N . GLY C 1 180 ? -72.553 -30.832 112.570 1.00 24.14 180 GLY C N 1
ATOM 8341 C CA . GLY C 1 180 ? -72.529 -31.177 111.161 1.00 22.82 180 GLY C CA 1
ATOM 8342 C C . GLY C 1 180 ? -72.371 -29.999 110.225 1.00 24.18 180 GLY C C 1
ATOM 8343 O O . GLY C 1 180 ? -72.694 -30.116 109.036 1.00 23.09 180 GLY C O 1
ATOM 8344 N N . ILE C 1 181 ? -71.892 -28.863 110.719 1.00 23.53 181 ILE C N 1
ATOM 8345 C CA . ILE C 1 181 ? -71.596 -27.715 109.860 1.00 22.64 181 ILE C CA 1
ATOM 8346 C C . ILE C 1 181 ? -70.272 -27.988 109.157 1.00 23.57 181 ILE C C 1
ATOM 8347 O O . ILE C 1 181 ? -69.262 -28.241 109.830 1.00 23.40 181 ILE C O 1
ATOM 8352 N N . PRO C 1 182 ? -70.237 -27.969 107.819 1.00 25.71 182 PRO C N 1
ATOM 8353 C CA . PRO C 1 182 ? -68.988 -28.242 107.093 1.00 27.09 182 PRO C CA 1
ATOM 8354 C C . PRO C 1 182 ? -67.840 -27.346 107.544 1.00 28.79 182 PRO C C 1
ATOM 8355 O O . PRO C 1 182 ? -68.036 -26.187 107.915 1.00 27.11 182 PRO C O 1
ATOM 8359 N N . GLN C 1 183 ? -66.621 -27.898 107.500 1.00 34.98 183 GLN C N 1
ATOM 8360 C CA . GLN C 1 183 ? -65.459 -27.184 108.025 1.00 36.86 183 GLN C CA 1
ATOM 8361 C C . GLN C 1 183 ? -65.089 -25.954 107.203 1.00 35.33 183 GLN C C 1
ATOM 8362 O O . GLN C 1 183 ? -64.382 -25.077 107.712 1.00 37.35 183 GLN C O 1
ATOM 8368 N N . GLY C 1 184 ? -65.539 -25.857 105.954 1.00 36.27 184 GLY C N 1
ATOM 8369 C CA . GLY C 1 184 ? -65.389 -24.597 105.246 1.00 32.47 184 GLY C CA 1
ATOM 8370 C C . GLY C 1 184 ? -66.381 -23.551 105.702 1.00 30.85 184 GLY C C 1
ATOM 8371 O O . GLY C 1 184 ? -66.054 -22.358 105.759 1.00 34.36 184 GLY C O 1
ATOM 8372 N N . VAL C 1 185 ? -67.588 -23.979 106.065 1.00 24.10 185 VAL C N 1
ATOM 8373 C CA . VAL C 1 185 ? -68.676 -23.043 106.324 1.00 20.83 185 VAL C CA 1
ATOM 8374 C C . VAL C 1 185 ? -68.454 -22.322 107.650 1.00 24.13 185 VAL C C 1
ATOM 8375 O O . VAL C 1 185 ? -68.569 -21.092 107.731 1.00 20.70 185 VAL C O 1
ATOM 8379 N N . TYR C 1 186 ? -68.121 -23.070 108.702 1.00 18.71 186 TYR C N 1
ATOM 8380 C CA . TYR C 1 186 ? -67.564 -22.484 109.923 1.00 20.38 186 TYR C CA 1
ATOM 8381 C C . TYR C 1 186 ? -66.123 -22.954 110.052 1.00 22.51 186 TYR C C 1
ATOM 8382 O O . TYR C 1 186 ? -65.872 -24.160 110.152 1.00 24.46 186 TYR C O 1
ATOM 8391 N N . GLY C 1 187 ? -65.182 -22.007 110.056 1.00 19.67 187 GLY C N 1
ATOM 8392 C CA . GLY C 1 187 ? -63.778 -22.314 110.235 1.00 21.04 187 GLY C CA 1
ATOM 8393 C C . GLY C 1 187 ? -63.112 -21.284 111.126 1.00 20.95 187 GLY C C 1
ATOM 8394 O O . GLY C 1 187 ? -63.729 -20.288 111.517 1.00 19.46 187 GLY C O 1
ATOM 8395 N N . TRP C 1 188 ? -61.841 -21.536 111.442 1.00 21.70 188 TRP C N 1
ATOM 8396 C CA . TRP C 1 188 ? -61.109 -20.642 112.335 1.00 20.89 188 TRP C CA 1
ATOM 8397 C C . TRP C 1 188 ? -59.610 -20.819 112.128 1.00 22.25 188 TRP C C 1
ATOM 8398 O O . TRP C 1 188 ? -59.150 -21.857 111.643 1.00 22.13 188 TRP C O 1
ATOM 8409 N N . LEU C 1 189 ? -58.856 -19.789 112.518 1.00 20.42 189 LEU C N 1
ATOM 8410 C CA . LEU C 1 189 ? -57.404 -19.750 112.374 1.00 23.25 189 LEU C CA 1
ATOM 8411 C C . LEU C 1 189 ? -56.795 -18.969 113.523 1.00 23.36 189 LEU C C 1
ATOM 8412 O O . LEU C 1 189 ? -57.306 -17.907 113.891 1.00 22.56 189 LEU C O 1
ATOM 8417 N N . ASN C 1 190 ? -55.683 -19.471 114.059 1.00 21.20 190 ASN C N 1
ATOM 8418 C CA . ASN C 1 190 ? -54.929 -18.735 115.074 1.00 22.88 190 ASN C CA 1
ATOM 8419 C C . ASN C 1 190 ? -53.924 -17.790 114.402 1.00 24.45 190 ASN C C 1
ATOM 8420 O O . ASN C 1 190 ? -52.706 -17.896 114.556 1.00 23.45 190 ASN C O 1
ATOM 8425 N N . ALA C 1 191 ? -54.458 -16.838 113.636 1.00 22.05 191 ALA C N 1
ATOM 8426 C CA . ALA C 1 191 ? -53.612 -15.951 112.841 1.00 23.66 191 ALA C CA 1
ATOM 8427 C C . ALA C 1 191 ? -53.085 -14.795 113.678 1.00 23.91 191 ALA C C 1
ATOM 8428 O O . ALA C 1 191 ? -53.791 -14.260 114.540 1.00 23.09 191 ALA C O 1
ATOM 8430 N N . ASP C 1 192 ? -51.836 -14.404 113.422 1.00 22.62 192 ASP C N 1
ATOM 8431 C CA . ASP C 1 192 ? -51.358 -13.144 113.973 1.00 24.20 192 ASP C CA 1
ATOM 8432 C C . ASP C 1 192 ? -51.857 -12.000 113.093 1.00 24.24 192 ASP C C 1
ATOM 8433 O O . ASP C 1 192 ? -52.581 -12.215 112.115 1.00 22.25 192 ASP C O 1
ATOM 8438 N N . ASN C 1 193 ? -51.458 -10.771 113.436 1.00 24.86 193 ASN C N 1
ATOM 8439 C CA . ASN C 1 193 ? -51.978 -9.597 112.738 1.00 22.86 193 ASN C CA 1
ATOM 8440 C C . ASN C 1 193 ? -51.590 -9.601 111.263 1.00 24.30 193 ASN C C 1
ATOM 8441 O O . ASN C 1 193 ? -52.394 -9.215 110.401 1.00 22.52 193 ASN C O 1
ATOM 8446 N N . ASP C 1 194 ? -50.363 -10.030 110.949 1.00 25.51 194 ASP C N 1
ATOM 8447 C CA . ASP C 1 194 ? -49.959 -10.111 109.548 1.00 25.45 194 ASP C CA 1
ATOM 8448 C C . ASP C 1 194 ? -50.761 -11.171 108.806 1.00 23.91 194 ASP C C 1
ATOM 8449 O O . ASP C 1 194 ? -51.062 -11.001 107.615 1.00 25.93 194 ASP C O 1
ATOM 8454 N N . GLY C 1 195 ? -51.110 -12.270 109.483 1.00 23.48 195 GLY C N 1
ATOM 8455 C CA . GLY C 1 195 ? -51.979 -13.260 108.867 1.00 22.47 195 GLY C CA 1
ATOM 8456 C C . GLY C 1 195 ? -53.347 -12.696 108.533 1.00 23.78 195 GLY C C 1
ATOM 8457 O O . GLY C 1 195 ? -53.892 -12.948 107.452 1.00 20.28 195 GLY C O 1
ATOM 8458 N N . VAL C 1 196 ? -53.918 -11.918 109.456 1.00 21.36 196 VAL C N 1
ATOM 8459 C CA . VAL C 1 196 ? -55.162 -11.202 109.173 1.00 19.96 196 VAL C CA 1
ATOM 8460 C C . VAL C 1 196 ? -54.997 -10.301 107.953 1.00 20.74 196 VAL C C 1
ATOM 8461 O O . VAL C 1 196 ? -55.868 -10.257 107.075 1.00 19.65 196 VAL C O 1
ATOM 8465 N N . SER C 1 197 ? -53.877 -9.576 107.874 1.00 20.24 197 SER C N 1
ATOM 8466 C CA . SER C 1 197 ? -53.648 -8.692 106.731 1.00 23.15 197 SER C CA 1
ATOM 8467 C C . SER C 1 197 ? -53.607 -9.475 105.427 1.00 23.52 197 SER C C 1
ATOM 8468 O O . SER C 1 197 ? -54.190 -9.051 104.423 1.00 20.98 197 SER C O 1
ATOM 8471 N N . GLN C 1 198 ? -52.916 -10.618 105.422 1.00 21.82 198 GLN C N 1
ATOM 8472 C CA . GLN C 1 198 ? -52.861 -11.451 104.226 1.00 23.29 198 GLN C CA 1
ATOM 8473 C C . GLN C 1 198 ? -54.250 -11.910 103.806 1.00 22.16 198 GLN C C 1
ATOM 8474 O O . GLN C 1 198 ? -54.575 -11.916 102.611 1.00 22.35 198 GLN C O 1
ATOM 8480 N N . MET C 1 199 ? -55.089 -12.295 104.773 1.00 20.96 199 MET C N 1
ATOM 8481 C CA . MET C 1 199 ? -56.408 -12.821 104.427 1.00 20.67 199 MET C CA 1
ATOM 8482 C C . MET C 1 199 ? -57.314 -11.730 103.872 1.00 20.18 199 MET C C 1
ATOM 8483 O O . MET C 1 199 ? -58.088 -11.975 102.936 1.00 19.66 199 MET C O 1
ATOM 8488 N N . ILE C 1 200 ? -57.229 -10.517 104.422 1.00 18.27 200 ILE C N 1
ATOM 8489 C CA . ILE C 1 200 ? -58.032 -9.411 103.901 1.00 18.37 200 ILE C CA 1
ATOM 8490 C C . ILE C 1 200 ? -57.700 -9.137 102.434 1.00 20.18 200 ILE C C 1
ATOM 8491 O O . ILE C 1 200 ? -58.587 -8.794 101.642 1.00 19.56 200 ILE C O 1
ATOM 8496 N N . LYS C 1 201 ? -56.435 -9.306 102.041 1.00 19.91 201 LYS C N 1
ATOM 8497 C CA . LYS C 1 201 ? -56.018 -9.087 100.660 1.00 22.10 201 LYS C CA 1
ATOM 8498 C C . LYS C 1 201 ? -56.322 -10.263 99.738 1.00 23.10 201 LYS C C 1
ATOM 8499 O O . LYS C 1 201 ? -56.194 -10.115 98.515 1.00 25.91 201 LYS C O 1
ATOM 8505 N N . ASP C 1 202 ? -56.724 -11.405 100.283 1.00 22.36 202 ASP C N 1
ATOM 8506 C CA . ASP C 1 202 ? -56.960 -12.605 99.494 1.00 22.98 202 ASP C CA 1
ATOM 8507 C C . ASP C 1 202 ? -58.375 -12.609 98.932 1.00 22.91 202 ASP C C 1
ATOM 8508 O O . ASP C 1 202 ? -59.337 -12.290 99.640 1.00 20.67 202 ASP C O 1
ATOM 8513 N N . SER C 1 203 ? -58.502 -12.973 97.644 1.00 20.53 203 SER C N 1
ATOM 8514 C CA . SER C 1 203 ? -59.807 -12.937 96.992 1.00 21.85 203 SER C CA 1
ATOM 8515 C C . SER C 1 203 ? -60.803 -13.933 97.577 1.00 22.43 203 SER C C 1
ATOM 8516 O O . SER C 1 203 ? -61.995 -13.829 97.277 1.00 25.06 203 SER C O 1
ATOM 8519 N N . ARG C 1 204 ? -60.369 -14.872 98.413 1.00 21.92 204 ARG C N 1
ATOM 8520 C CA . ARG C 1 204 ? -61.322 -15.799 99.011 1.00 20.81 204 ARG C CA 1
ATOM 8521 C C . ARG C 1 204 ? -61.992 -15.240 100.261 1.00 21.38 204 ARG C C 1
ATOM 8522 O O . ARG C 1 204 ? -62.834 -15.927 100.853 1.00 21.71 204 ARG C O 1
ATOM 8530 N N . ILE C 1 205 ? -61.644 -14.022 100.673 1.00 20.62 205 ILE C N 1
ATOM 8531 C CA . ILE C 1 205 ? -62.321 -13.326 101.762 1.00 18.33 205 ILE C CA 1
ATOM 8532 C C . ILE C 1 205 ? -63.152 -12.216 101.136 1.00 19.95 205 ILE C C 1
ATOM 8533 O O . ILE C 1 205 ? -62.612 -11.348 100.438 1.00 19.45 205 ILE C O 1
ATOM 8538 N N . ALA C 1 206 ? -64.464 -12.244 101.377 1.00 18.77 206 ALA C N 1
ATOM 8539 C CA . ALA C 1 206 ? -65.367 -11.308 100.718 1.00 18.37 206 ALA C CA 1
ATOM 8540 C C . ALA C 1 206 ? -65.580 -10.024 101.509 1.00 17.02 206 ALA C C 1
ATOM 8541 O O . ALA C 1 206 ? -65.768 -8.966 100.904 1.00 17.28 206 ALA C O 1
ATOM 8543 N N . ALA C 1 207 ? -65.550 -10.088 102.843 1.00 16.60 207 ALA C N 1
ATOM 8544 C CA . ALA C 1 207 ? -65.803 -8.933 103.700 1.00 16.61 207 ALA C CA 1
ATOM 8545 C C . ALA C 1 207 ? -65.286 -9.276 105.090 1.00 16.57 207 ALA C C 1
ATOM 8546 O O . ALA C 1 207 ? -64.847 -10.403 105.343 1.00 16.53 207 ALA C O 1
ATOM 8548 N N . VAL C 1 208 ? -65.336 -8.289 105.989 1.00 16.58 208 VAL C N 1
ATOM 8549 C CA . VAL C 1 208 ? -64.719 -8.411 107.306 1.00 16.77 208 VAL C CA 1
ATOM 8550 C C . VAL C 1 208 ? -65.671 -7.859 108.357 1.00 18.77 208 VAL C C 1
ATOM 8551 O O . VAL C 1 208 ? -66.323 -6.831 108.149 1.00 17.41 208 VAL C O 1
ATOM 8555 N N . THR C 1 209 ? -65.731 -8.514 109.510 1.00 18.17 209 THR C N 1
ATOM 8556 C CA . THR C 1 209 ? -66.478 -7.947 110.621 1.00 17.12 209 THR C CA 1
ATOM 8557 C C . THR C 1 209 ? -65.581 -7.954 111.853 1.00 19.30 209 THR C C 1
ATOM 8558 O O . THR C 1 209 ? -64.865 -8.932 112.096 1.00 18.89 209 THR C O 1
ATOM 8562 N N . VAL C 1 210 ? -65.565 -6.836 112.582 1.00 18.05 210 VAL C N 1
ATOM 8563 C CA . VAL C 1 210 ? -64.651 -6.625 113.704 1.00 16.89 210 VAL C CA 1
ATOM 8564 C C . VAL C 1 210 ? -65.447 -6.199 114.928 1.00 20.60 210 VAL C C 1
ATOM 8565 O O . VAL C 1 210 ? -66.188 -5.209 114.877 1.00 19.99 210 VAL C O 1
ATOM 8569 N N . THR C 1 211 ? -65.249 -6.905 116.041 1.00 17.64 211 THR C N 1
ATOM 8570 C CA . THR C 1 211 ? -65.705 -6.451 117.352 1.00 19.67 211 THR C CA 1
ATOM 8571 C C . THR C 1 211 ? -64.479 -6.324 118.249 1.00 20.40 211 THR C C 1
ATOM 8572 O O . THR C 1 211 ? -63.764 -7.304 118.465 1.00 19.46 211 THR C O 1
ATOM 8576 N N . GLY C 1 212 ? -64.217 -5.117 118.743 1.00 18.78 212 GLY C N 1
ATOM 8577 C CA . GLY C 1 212 ? -62.998 -4.896 119.512 1.00 22.08 212 GLY C CA 1
ATOM 8578 C C . GLY C 1 212 ? -62.783 -3.428 119.828 1.00 22.74 212 GLY C C 1
ATOM 8579 O O . GLY C 1 212 ? -63.736 -2.645 119.874 1.00 24.14 212 GLY C O 1
ATOM 8580 N N . SER C 1 213 ? -61.513 -3.061 120.024 1.00 22.19 213 SER C N 1
ATOM 8581 C CA . SER C 1 213 ? -61.190 -1.691 120.410 1.00 23.39 213 SER C CA 1
ATOM 8582 C C . SER C 1 213 ? -61.246 -0.741 119.218 1.00 23.52 213 SER C C 1
ATOM 8583 O O . SER C 1 213 ? -61.287 -1.145 118.053 1.00 20.65 213 SER C O 1
ATOM 8586 N N . VAL C 1 214 ? -61.206 0.554 119.538 1.00 23.82 214 VAL C N 1
ATOM 8587 C CA . VAL C 1 214 ? -61.169 1.586 118.505 1.00 23.59 214 VAL C CA 1
ATOM 8588 C C . VAL C 1 214 ? -59.905 1.456 117.663 1.00 23.62 214 VAL C C 1
ATOM 8589 O O . VAL C 1 214 ? -59.940 1.593 116.431 1.00 22.67 214 VAL C O 1
ATOM 8593 N N . ARG C 1 215 ? -58.772 1.162 118.306 1.00 22.97 215 ARG C N 1
ATOM 8594 C CA . ARG C 1 215 ? -57.518 1.041 117.571 1.00 25.00 215 ARG C CA 1
ATOM 8595 C C . ARG C 1 215 ? -57.539 -0.153 116.622 1.00 23.56 215 ARG C C 1
ATOM 8596 O O . ARG C 1 215 ? -57.041 -0.062 115.493 1.00 23.02 215 ARG C O 1
ATOM 8604 N N . ALA C 1 216 ? -58.110 -1.279 117.057 1.00 22.15 216 ALA C N 1
ATOM 8605 C CA . ALA C 1 216 ? -58.247 -2.428 116.168 1.00 22.33 216 ALA C CA 1
ATOM 8606 C C . ALA C 1 216 ? -59.160 -2.103 114.993 1.00 21.63 216 ALA C C 1
ATOM 8607 O O . ALA C 1 216 ? -58.856 -2.448 113.843 1.00 21.74 216 ALA C O 1
ATOM 8609 N N . GLY C 1 217 ? -60.278 -1.426 115.263 1.00 20.79 217 GLY C N 1
ATOM 8610 C CA . GLY C 1 217 ? -61.189 -1.060 114.191 1.00 19.82 217 GLY C CA 1
ATOM 8611 C C . GLY C 1 217 ? -60.535 -0.184 113.142 1.00 20.24 217 GLY C C 1
ATOM 8612 O O . GLY C 1 217 ? -60.729 -0.389 111.939 1.00 20.06 217 GLY C O 1
ATOM 8613 N N . ALA C 1 218 ? -59.744 0.798 113.576 1.00 20.74 218 ALA C N 1
ATOM 8614 C CA . ALA C 1 218 ? -59.092 1.678 112.609 1.00 19.29 218 ALA C CA 1
ATOM 8615 C C . ALA C 1 218 ? -58.060 0.920 111.789 1.00 21.33 218 ALA C C 1
ATOM 8616 O O . ALA C 1 218 ? -57.968 1.109 110.567 1.00 20.45 218 ALA C O 1
ATOM 8618 N N . ALA C 1 219 ? -57.286 0.043 112.437 1.00 20.42 219 ALA C N 1
ATOM 8619 C CA . ALA C 1 219 ? -56.239 -0.686 111.727 1.00 22.36 219 ALA C CA 1
ATOM 8620 C C . ALA C 1 219 ? -56.828 -1.647 110.703 1.00 21.02 219 ALA C C 1
ATOM 8621 O O . ALA C 1 219 ? -56.354 -1.718 109.559 1.00 22.92 219 ALA C O 1
ATOM 8623 N N . ILE C 1 220 ? -57.870 -2.381 111.090 1.00 18.87 220 ILE C N 1
ATOM 8624 C CA . ILE C 1 220 ? -58.480 -3.354 110.195 1.00 17.85 220 ILE C CA 1
ATOM 8625 C C . ILE C 1 220 ? -59.388 -2.663 109.184 1.00 19.74 220 ILE C C 1
ATOM 8626 O O . ILE C 1 220 ? -59.377 -3.006 107.999 1.00 18.70 220 ILE C O 1
ATOM 8631 N N . GLY C 1 221 ? -60.174 -1.675 109.628 1.00 18.07 221 GLY C N 1
ATOM 8632 C CA . GLY C 1 221 ? -61.023 -0.941 108.701 1.00 18.60 221 GLY C CA 1
ATOM 8633 C C . GLY C 1 221 ? -60.241 -0.317 107.561 1.00 18.97 221 GLY C C 1
ATOM 8634 O O . GLY C 1 221 ? -60.653 -0.397 106.399 1.00 19.31 221 GLY C O 1
ATOM 8635 N N . ALA C 1 222 ? -59.082 0.280 107.869 1.00 18.53 222 ALA C N 1
ATOM 8636 C CA . ALA C 1 222 ? -58.247 0.849 106.808 1.00 18.92 222 ALA C CA 1
ATOM 8637 C C . ALA C 1 222 ? -57.828 -0.213 105.796 1.00 19.74 222 ALA C C 1
ATOM 8638 O O . ALA C 1 222 ? -57.800 0.046 104.582 1.00 17.58 222 ALA C O 1
ATOM 8640 N N . GLN C 1 223 ? -57.494 -1.411 106.271 1.00 18.40 223 GLN C N 1
ATOM 8641 C CA . GLN C 1 223 ? -57.067 -2.478 105.364 1.00 18.09 223 GLN C CA 1
ATOM 8642 C C . GLN C 1 223 ? -58.227 -3.002 104.530 1.00 18.28 223 GLN C C 1
ATOM 8643 O O . GLN C 1 223 ? -58.066 -3.306 103.335 1.00 18.78 223 GLN C O 1
ATOM 8649 N N . ALA C 1 224 ? -59.399 -3.146 105.147 1.00 18.77 224 ALA C N 1
ATOM 8650 C CA . ALA C 1 224 ? -60.574 -3.564 104.390 1.00 18.80 224 ALA C CA 1
ATOM 8651 C C . ALA C 1 224 ? -60.875 -2.573 103.274 1.00 19.24 224 ALA C C 1
ATOM 8652 O O . ALA C 1 224 ? -61.100 -2.966 102.124 1.00 19.04 224 ALA C O 1
ATOM 8654 N N . GLY C 1 225 ? -60.867 -1.275 103.592 1.00 17.66 225 GLY C N 1
ATOM 8655 C CA . GLY C 1 225 ? -61.095 -0.273 102.560 1.00 17.35 225 GLY C CA 1
ATOM 8656 C C . GLY C 1 225 ? -60.062 -0.334 101.449 1.00 20.47 225 GLY C C 1
ATOM 8657 O O . GLY C 1 225 ? -60.406 -0.259 100.265 1.00 19.35 225 GLY C O 1
ATOM 8658 N N . ALA C 1 226 ? -58.784 -0.498 101.811 1.00 18.09 226 ALA C N 1
ATOM 8659 C CA . ALA C 1 226 ? -57.737 -0.545 100.791 1.00 18.04 226 ALA C CA 1
ATOM 8660 C C . ALA C 1 226 ? -57.902 -1.746 99.877 1.00 20.37 226 ALA C C 1
ATOM 8661 O O . ALA C 1 226 ? -57.515 -1.690 98.705 1.00 19.68 226 ALA C O 1
ATOM 8663 N N . ALA C 1 227 ? -58.454 -2.843 100.392 1.00 17.76 227 ALA C N 1
ATOM 8664 C CA . ALA C 1 227 ? -58.727 -4.029 99.592 1.00 18.20 227 ALA C CA 1
ATOM 8665 C C . ALA C 1 227 ? -60.132 -4.032 98.990 1.00 18.85 227 ALA C C 1
ATOM 8666 O O . ALA C 1 227 ? -60.523 -5.025 98.362 1.00 18.62 227 ALA C O 1
ATOM 8668 N N . LEU C 1 228 ? -60.886 -2.942 99.157 1.00 19.22 228 LEU C N 1
ATOM 8669 C CA . LEU C 1 228 ? -62.239 -2.803 98.609 1.00 18.76 228 LEU C CA 1
ATOM 8670 C C . LEU C 1 228 ? -63.173 -3.883 99.145 1.00 21.87 228 LEU C C 1
ATOM 8671 O O . LEU C 1 228 ? -63.999 -4.437 98.417 1.00 22.72 228 LEU C O 1
ATOM 8676 N N . LYS C 1 229 ? -63.040 -4.182 100.434 1.00 19.61 229 LYS C N 1
ATOM 8677 C CA . LYS C 1 229 ? -63.896 -5.137 101.123 1.00 19.05 229 LYS C CA 1
ATOM 8678 C C . LYS C 1 229 ? -64.751 -4.367 102.120 1.00 19.43 229 LYS C C 1
ATOM 8679 O O . LYS C 1 229 ? -64.234 -3.522 102.854 1.00 20.21 229 LYS C O 1
ATOM 8685 N N . LYS C 1 230 ? -66.047 -4.655 102.140 1.00 18.58 230 LYS C N 1
ATOM 8686 C CA . LYS C 1 230 ? -66.926 -4.067 103.144 1.00 17.15 230 LYS C CA 1
ATOM 8687 C C . LYS C 1 230 ? -66.538 -4.550 104.537 1.00 19.80 230 LYS C C 1
ATOM 8688 O O . LYS C 1 230 ? -66.103 -5.687 104.723 1.00 17.08 230 LYS C O 1
ATOM 8694 N N . CYS C 1 231 ? -66.705 -3.672 105.527 1.00 17.83 231 CYS C N 1
ATOM 8695 C CA . CYS C 1 231 ? -66.534 -4.073 106.911 1.00 17.49 231 CYS C CA 1
ATOM 8696 C C . CYS C 1 231 ? -67.683 -3.539 107.756 1.00 20.14 231 CYS C C 1
ATOM 8697 O O . CYS C 1 231 ? -68.344 -2.554 107.402 1.00 19.78 231 CYS C O 1
ATOM 8700 N N . VAL C 1 232 ? -67.950 -4.251 108.850 1.00 18.40 232 VAL C N 1
ATOM 8701 C CA . VAL C 1 232 ? -68.776 -3.786 109.957 1.00 18.31 232 VAL C CA 1
ATOM 8702 C C . VAL C 1 232 ? -67.862 -3.680 111.165 1.00 18.26 232 VAL C C 1
ATOM 8703 O O . VAL C 1 232 ? -67.104 -4.616 111.444 1.00 18.13 232 VAL C O 1
ATOM 8707 N N . LEU C 1 233 ? -67.911 -2.545 111.864 1.00 17.15 233 LEU C N 1
ATOM 8708 C CA . LEU C 1 233 ? -67.045 -2.299 113.016 1.00 17.62 233 LEU C CA 1
ATOM 8709 C C . LEU C 1 233 ? -67.905 -2.021 114.241 1.00 18.15 233 LEU C C 1
ATOM 8710 O O . LEU C 1 233 ? -68.672 -1.054 114.255 1.00 17.27 233 LEU C O 1
ATOM 8715 N N . GLU C 1 234 ? -67.778 -2.862 115.267 1.00 20.31 234 GLU C N 1
ATOM 8716 C CA A GLU C 1 234 ? -68.433 -2.641 116.557 0.60 27.29 234 GLU C CA 1
ATOM 8717 C CA B GLU C 1 234 ? -68.435 -2.655 116.555 0.40 24.44 234 GLU C CA 1
ATOM 8718 C C . GLU C 1 234 ? -67.333 -2.452 117.590 1.00 22.61 234 GLU C C 1
ATOM 8719 O O . GLU C 1 234 ? -66.667 -3.415 117.982 1.00 20.92 234 GLU C O 1
ATOM 8730 N N . LEU C 1 235 ? -67.136 -1.208 118.033 1.00 20.15 235 LEU C N 1
ATOM 8731 C CA . LEU C 1 235 ? -65.890 -0.844 118.698 1.00 18.65 235 LEU C CA 1
ATOM 8732 C C . LEU C 1 235 ? -66.078 -0.358 120.132 1.00 22.07 235 LEU C C 1
ATOM 8733 O O . LEU C 1 235 ? -65.227 0.374 120.650 1.00 24.12 235 LEU C O 1
ATOM 8738 N N . GLY C 1 236 ? -67.136 -0.761 120.797 1.00 20.14 236 GLY C N 1
ATOM 8739 C CA . GLY C 1 236 ? -67.233 -0.430 122.210 1.00 22.61 236 GLY C CA 1
ATOM 8740 C C . GLY C 1 236 ? -67.685 1.002 122.443 1.00 22.33 236 GLY C C 1
ATOM 8741 O O . GLY C 1 236 ? -67.963 1.772 121.524 1.00 22.79 236 GLY C O 1
ATOM 8742 N N . GLY C 1 237 ? -67.775 1.363 123.717 1.00 19.09 237 GLY C N 1
ATOM 8743 C CA . GLY C 1 237 ? -68.518 2.572 124.001 1.00 18.20 237 GLY C CA 1
ATOM 8744 C C . GLY C 1 237 ? -68.179 3.173 125.342 1.00 19.42 237 GLY C C 1
ATOM 8745 O O . GLY C 1 237 ? -67.352 2.662 126.101 1.00 19.05 237 GLY C O 1
ATOM 8746 N N . SER C 1 238 ? -68.839 4.290 125.611 1.00 17.83 238 SER C N 1
ATOM 8747 C CA . SER C 1 238 ? -68.766 4.953 126.904 1.00 17.98 238 SER C CA 1
ATOM 8748 C C . SER C 1 238 ? -70.193 5.419 127.209 1.00 18.09 238 SER C C 1
ATOM 8749 O O . SER C 1 238 ? -70.484 6.612 127.269 1.00 18.93 238 SER C O 1
ATOM 8752 N N . ASP C 1 239 ? -71.096 4.455 127.395 1.00 17.97 239 ASP C N 1
ATOM 8753 C CA . ASP C 1 239 ? -72.525 4.755 127.360 1.00 18.78 239 ASP C CA 1
ATOM 8754 C C . ASP C 1 239 ? -72.923 5.681 128.504 1.00 18.21 239 ASP C C 1
ATOM 8755 O O . ASP C 1 239 ? -72.576 5.411 129.665 1.00 18.25 239 ASP C O 1
ATOM 8760 N N . PRO C 1 240 ? -73.672 6.743 128.230 1.00 18.33 240 PRO C N 1
ATOM 8761 C CA . PRO C 1 240 ? -74.233 7.561 129.304 1.00 18.52 240 PRO C CA 1
ATOM 8762 C C . PRO C 1 240 ? -75.481 6.915 129.880 1.00 18.52 240 PRO C C 1
ATOM 8763 O O . PRO C 1 240 ? -76.243 6.240 129.184 1.00 18.42 240 PRO C O 1
ATOM 8767 N N . PHE C 1 241 ? -75.684 7.160 131.173 1.00 18.66 241 PHE C N 1
ATOM 8768 C CA . PHE C 1 241 ? -76.826 6.659 131.936 1.00 18.71 241 PHE C CA 1
ATOM 8769 C C . PHE C 1 241 ? -77.400 7.888 132.639 1.00 18.94 241 PHE C C 1
ATOM 8770 O O . PHE C 1 241 ? -76.817 8.372 133.611 1.00 19.06 241 PHE C O 1
ATOM 8778 N N . ILE C 1 242 ? -78.512 8.418 132.124 1.00 19.02 242 ILE C N 1
ATOM 8779 C CA . ILE C 1 242 ? -79.071 9.697 132.562 1.00 19.33 242 ILE C CA 1
ATOM 8780 C C . ILE C 1 242 ? -80.199 9.442 133.548 1.00 19.74 242 ILE C C 1
ATOM 8781 O O . ILE C 1 242 ? -81.104 8.646 133.269 1.00 19.30 242 ILE C O 1
ATOM 8786 N N . VAL C 1 243 ? -80.170 10.138 134.686 1.00 20.03 243 VAL C N 1
ATOM 8787 C CA . VAL C 1 243 ? -81.232 10.044 135.680 1.00 19.92 243 VAL C CA 1
ATOM 8788 C C . VAL C 1 243 ? -81.740 11.452 135.962 1.00 21.59 243 VAL C C 1
ATOM 8789 O O . VAL C 1 243 ? -80.993 12.291 136.480 1.00 21.03 243 VAL C O 1
ATOM 8793 N N . LEU C 1 244 ? -83.006 11.706 135.645 1.00 23.44 244 LEU C N 1
ATOM 8794 C CA . LEU C 1 244 ? -83.605 13.006 135.928 1.00 22.89 244 LEU C CA 1
ATOM 8795 C C . LEU C 1 244 ? -84.279 12.999 137.304 1.00 24.37 244 LEU C C 1
ATOM 8796 O O . LEU C 1 244 ? -84.500 11.943 137.906 1.00 23.45 244 LEU C O 1
ATOM 8801 N N . ASN C 1 245 ? -84.630 14.203 137.787 1.00 23.78 245 ASN C N 1
ATOM 8802 C CA . ASN C 1 245 ? -85.123 14.353 139.160 1.00 26.89 245 ASN C CA 1
ATOM 8803 C C . ASN C 1 245 ? -86.385 13.539 139.421 1.00 27.00 245 ASN C C 1
ATOM 8804 O O . ASN C 1 245 ? -86.666 13.192 140.574 1.00 27.17 245 ASN C O 1
ATOM 8809 N N . ASP C 1 246 ? -87.171 13.241 138.384 1.00 26.36 246 ASP C N 1
ATOM 8810 C CA . ASP C 1 246 ? -88.448 12.562 138.560 1.00 27.54 246 ASP C CA 1
ATOM 8811 C C . ASP C 1 246 ? -88.362 11.063 138.296 1.00 27.09 246 ASP C C 1
ATOM 8812 O O . ASP C 1 246 ? -89.395 10.414 138.110 1.00 29.31 246 ASP C O 1
ATOM 8817 N N . ALA C 1 247 ? -87.158 10.500 138.286 1.00 26.40 247 ALA C N 1
ATOM 8818 C CA . ALA C 1 247 ? -87.000 9.083 138.000 1.00 26.02 247 ALA C CA 1
ATOM 8819 C C . ALA C 1 247 ? -87.534 8.220 139.140 1.00 27.20 247 ALA C C 1
ATOM 8820 O O . ALA C 1 247 ? -87.646 8.654 140.290 1.00 27.08 247 ALA C O 1
ATOM 8822 N N . ASP C 1 248 ? -87.875 6.979 138.799 1.00 26.43 248 ASP C N 1
ATOM 8823 C CA . ASP C 1 248 ? -88.011 5.915 139.790 1.00 26.04 248 ASP C CA 1
ATOM 8824 C C . ASP C 1 248 ? -86.608 5.604 140.296 1.00 27.64 248 ASP C C 1
ATOM 8825 O O . ASP C 1 248 ? -85.850 4.879 139.645 1.00 25.49 248 ASP C O 1
ATOM 8830 N N . LEU C 1 249 ? -86.259 6.146 141.472 1.00 26.21 249 LEU C N 1
ATOM 8831 C CA . LEU C 1 249 ? -84.863 6.130 141.907 1.00 26.12 249 LEU C CA 1
ATOM 8832 C C . LEU C 1 249 ? -84.395 4.726 142.273 1.00 24.95 249 LEU C C 1
ATOM 8833 O O . LEU C 1 249 ? -83.257 4.355 141.962 1.00 25.29 249 LEU C O 1
ATOM 8838 N N . GLU C 1 250 ? -85.247 3.931 142.933 1.00 23.90 250 GLU C N 1
ATOM 8839 C CA . GLU C 1 250 ? -84.848 2.573 143.298 1.00 26.49 250 GLU C CA 1
ATOM 8840 C C . GLU C 1 250 ? -84.538 1.731 142.065 1.00 26.73 250 GLU C C 1
ATOM 8841 O O . GLU C 1 250 ? -83.560 0.972 142.051 1.00 24.87 250 GLU C O 1
ATOM 8847 N N . LEU C 1 251 ? -85.368 1.842 141.023 1.00 25.29 251 LEU C N 1
ATOM 8848 C CA . LEU C 1 251 ? -85.112 1.091 139.797 1.00 25.29 251 LEU C CA 1
ATOM 8849 C C . LEU C 1 251 ? -83.892 1.636 139.064 1.00 22.26 251 LEU C C 1
ATOM 8850 O O . LEU C 1 251 ? -83.106 0.864 138.498 1.00 22.79 251 LEU C O 1
ATOM 8855 N N . ALA C 1 252 ? -83.726 2.962 139.045 1.00 22.49 252 ALA C N 1
ATOM 8856 C CA . ALA C 1 252 ? -82.578 3.543 138.354 1.00 21.20 252 ALA C CA 1
ATOM 8857 C C . ALA C 1 252 ? -81.270 3.051 138.961 1.00 21.56 252 ALA C C 1
ATOM 8858 O O . ALA C 1 252 ? -80.328 2.720 138.234 1.00 20.36 252 ALA C O 1
ATOM 8860 N N . VAL C 1 253 ? -81.201 2.973 140.296 1.00 21.62 253 VAL C N 1
ATOM 8861 C CA . VAL C 1 253 ? -79.976 2.503 140.934 1.00 20.40 253 VAL C CA 1
ATOM 8862 C C . VAL C 1 253 ? -79.745 1.029 140.629 1.00 19.60 253 VAL C C 1
ATOM 8863 O O . VAL C 1 253 ? -78.621 0.620 140.310 1.00 18.89 253 VAL C O 1
ATOM 8867 N N . LYS C 1 254 ? -80.798 0.207 140.692 1.00 20.98 254 LYS C N 1
ATOM 8868 C CA . LYS C 1 254 ? -80.642 -1.205 140.338 1.00 22.54 254 LYS C CA 1
ATOM 8869 C C . LYS C 1 254 ? -80.104 -1.367 138.920 1.00 21.39 254 LYS C C 1
ATOM 8870 O O . LYS C 1 254 ? -79.178 -2.152 138.679 1.00 20.93 254 LYS C O 1
ATOM 8876 N N . ALA C 1 255 ? -80.699 -0.649 137.963 1.00 22.79 255 ALA C N 1
ATOM 8877 C CA . ALA C 1 255 ? -80.266 -0.755 136.573 1.00 19.39 255 ALA C CA 1
ATOM 8878 C C . ALA C 1 255 ? -78.877 -0.165 136.374 1.00 18.42 255 ALA C C 1
ATOM 8879 O O . ALA C 1 255 ? -78.099 -0.660 135.549 1.00 18.46 255 ALA C O 1
ATOM 8881 N N . ALA C 1 256 ? -78.553 0.905 137.100 1.00 18.64 256 ALA C N 1
ATOM 8882 C CA . ALA C 1 256 ? -77.223 1.500 137.000 1.00 18.56 256 ALA C CA 1
ATOM 8883 C C . ALA C 1 256 ? -76.147 0.526 137.460 1.00 20.51 256 ALA C C 1
ATOM 8884 O O . ALA C 1 256 ? -75.117 0.349 136.797 1.00 18.33 256 ALA C O 1
ATOM 8886 N N . VAL C 1 257 ? -76.359 -0.099 138.615 1.00 19.15 257 VAL C N 1
ATOM 8887 C CA . VAL C 1 257 ? -75.362 -1.019 139.144 1.00 18.41 257 VAL C CA 1
ATOM 8888 C C . VAL C 1 257 ? -75.239 -2.244 138.251 1.00 18.19 257 VAL C C 1
ATOM 8889 O O . VAL C 1 257 ? -74.129 -2.692 137.938 1.00 18.25 257 VAL C O 1
ATOM 8893 N N . ALA C 1 258 ? -76.368 -2.796 137.810 1.00 19.20 258 ALA C N 1
ATOM 8894 C CA . ALA C 1 258 ? -76.318 -3.917 136.876 1.00 18.93 258 ALA C CA 1
ATOM 8895 C C . ALA C 1 258 ? -75.604 -3.536 135.582 1.00 18.46 258 ALA C C 1
ATOM 8896 O O . ALA C 1 258 ? -74.811 -4.320 135.049 1.00 17.89 258 ALA C O 1
ATOM 8898 N N . GLY C 1 259 ? -75.881 -2.341 135.064 1.00 18.01 259 GLY C N 1
ATOM 8899 C CA . GLY C 1 259 ? -75.329 -1.957 133.775 1.00 17.86 259 GLY C CA 1
ATOM 8900 C C . GLY C 1 259 ? -73.834 -1.698 133.812 1.00 18.71 259 GLY C C 1
ATOM 8901 O O . GLY C 1 259 ? -73.128 -1.978 132.843 1.00 18.77 259 GLY C O 1
ATOM 8902 N N . ARG C 1 260 ? -73.332 -1.141 134.918 1.00 17.97 260 ARG C N 1
ATOM 8903 C CA . ARG C 1 260 ? -71.899 -0.881 135.036 1.00 17.97 260 ARG C CA 1
ATOM 8904 C C . ARG C 1 260 ? -71.097 -2.138 135.368 1.00 17.86 260 ARG C C 1
ATOM 8905 O O . ARG C 1 260 ? -70.002 -2.331 134.827 1.00 17.78 260 ARG C O 1
ATOM 8913 N N . TYR C 1 261 ? -71.587 -2.983 136.280 1.00 17.86 261 TYR C N 1
ATOM 8914 C CA . TYR C 1 261 ? -70.732 -4.008 136.872 1.00 17.79 261 TYR C CA 1
ATOM 8915 C C . TYR C 1 261 ? -70.943 -5.404 136.296 1.00 17.62 261 TYR C C 1
ATOM 8916 O O . TYR C 1 261 ? -70.229 -6.326 136.699 1.00 18.18 261 TYR C O 1
ATOM 8925 N N . GLN C 1 262 ? -71.878 -5.579 135.354 1.00 17.54 262 GLN C N 1
ATOM 8926 C CA . GLN C 1 262 ? -71.983 -6.829 134.597 1.00 17.45 262 GLN C CA 1
ATOM 8927 C C . GLN C 1 262 ? -70.639 -7.202 133.973 1.00 17.29 262 GLN C C 1
ATOM 8928 O O . GLN C 1 262 ? -69.902 -6.336 133.499 1.00 17.32 262 GLN C O 1
ATOM 8934 N N . ASN C 1 263 ? -70.327 -8.504 133.978 1.00 17.18 263 ASN C N 1
ATOM 8935 C CA . ASN C 1 263 ? -69.070 -9.034 133.432 1.00 17.09 263 ASN C CA 1
ATOM 8936 C C . ASN C 1 263 ? -67.856 -8.273 133.962 1.00 17.28 263 ASN C C 1
ATOM 8937 O O . ASN C 1 263 ? -66.918 -7.956 133.225 1.00 17.17 263 ASN C O 1
ATOM 8942 N N . THR C 1 264 ? -67.869 -7.980 135.268 1.00 17.46 264 THR C N 1
ATOM 8943 C CA . THR C 1 264 ? -66.803 -7.217 135.919 1.00 17.42 264 THR C CA 1
ATOM 8944 C C . THR C 1 264 ? -66.506 -5.921 135.148 1.00 17.73 264 THR C C 1
ATOM 8945 O O . THR C 1 264 ? -65.364 -5.465 135.049 1.00 17.53 264 THR C O 1
ATOM 8949 N N . GLY C 1 265 ? -67.567 -5.316 134.610 1.00 17.48 265 GLY C N 1
ATOM 8950 C CA . GLY C 1 265 ? -67.485 -4.045 133.918 1.00 17.55 265 GLY C CA 1
ATOM 8951 C C . GLY C 1 265 ? -67.074 -4.126 132.461 1.00 18.38 265 GLY C C 1
ATOM 8952 O O . GLY C 1 265 ? -67.103 -3.101 131.763 1.00 19.13 265 GLY C O 1
ATOM 8953 N N . GLN C 1 266 ? -66.707 -5.305 131.970 1.00 17.79 266 GLN C N 1
ATOM 8954 C CA . GLN C 1 266 ? -66.071 -5.424 130.656 1.00 17.23 266 GLN C CA 1
ATOM 8955 C C . GLN C 1 266 ? -67.133 -5.700 129.586 1.00 18.82 266 GLN C C 1
ATOM 8956 O O . GLN C 1 266 ? -67.193 -6.774 128.980 1.00 17.19 266 GLN C O 1
ATOM 8962 N N . VAL C 1 267 ? -67.983 -4.694 129.359 1.00 17.47 267 VAL C N 1
ATOM 8963 C CA . VAL C 1 267 ? -69.068 -4.771 128.377 1.00 17.14 267 VAL C CA 1
ATOM 8964 C C . VAL C 1 267 ? -69.032 -3.525 127.501 1.00 17.53 267 VAL C C 1
ATOM 8965 O O . VAL C 1 267 ? -68.912 -2.406 128.013 1.00 17.32 267 VAL C O 1
ATOM 8969 N N . CYS C 1 268 ? -69.126 -3.727 126.179 1.00 19.67 268 CYS C N 1
ATOM 8970 C CA . CYS C 1 268 ? -69.102 -2.609 125.240 1.00 20.23 268 CYS C CA 1
ATOM 8971 C C . CYS C 1 268 ? -70.189 -1.593 125.567 1.00 18.36 268 CYS C C 1
ATOM 8972 O O . CYS C 1 268 ? -69.942 -0.381 125.581 1.00 17.89 268 CYS C O 1
ATOM 8975 N N . ALA C 1 269 ? -71.411 -2.076 125.801 1.00 18.59 269 ALA C N 1
ATOM 8976 C CA . ALA C 1 269 ? -72.566 -1.240 126.100 1.00 19.35 269 ALA C CA 1
ATOM 8977 C C . ALA C 1 269 ? -72.852 -1.157 127.598 1.00 20.89 269 ALA C C 1
ATOM 8978 O O . ALA C 1 269 ? -74.009 -1.012 128.003 1.00 21.00 269 ALA C O 1
ATOM 8980 N N . ALA C 1 270 ? -71.822 -1.270 128.433 1.00 18.76 270 ALA C N 1
ATOM 8981 C CA . ALA C 1 270 ? -72.007 -1.045 129.860 1.00 19.82 270 ALA C CA 1
ATOM 8982 C C . ALA C 1 270 ? -72.416 0.401 130.116 1.00 19.39 270 ALA C C 1
ATOM 8983 O O . ALA C 1 270 ? -72.069 1.308 129.358 1.00 17.83 270 ALA C O 1
ATOM 8985 N N . ALA C 1 271 ? -73.165 0.620 131.194 1.00 17.86 271 ALA C N 1
ATOM 8986 C CA . ALA C 1 271 ? -73.371 1.983 131.675 1.00 18.53 271 ALA C CA 1
ATOM 8987 C C . ALA C 1 271 ? -72.054 2.476 132.256 1.00 19.55 271 ALA C C 1
ATOM 8988 O O . ALA C 1 271 ? -71.599 1.957 133.282 1.00 20.14 271 ALA C O 1
ATOM 8990 N N . LYS C 1 272 ? -71.415 3.450 131.603 1.00 18.53 272 LYS C N 1
ATOM 8991 C CA . LYS C 1 272 ? -70.101 3.902 132.049 1.00 18.35 272 LYS C CA 1
ATOM 8992 C C . LYS C 1 272 ? -70.073 5.327 132.582 1.00 18.55 272 LYS C C 1
ATOM 8993 O O . LYS C 1 272 ? -69.253 5.621 133.453 1.00 18.82 272 LYS C O 1
ATOM 8999 N N . ARG C 1 273 ? -70.927 6.218 132.082 1.00 18.51 273 ARG C N 1
ATOM 9000 C CA . ARG C 1 273 ? -70.951 7.616 132.511 1.00 18.71 273 ARG C CA 1
ATOM 9001 C C . ARG C 1 273 ? -72.332 7.918 133.087 1.00 18.82 273 ARG C C 1
ATOM 9002 O O . ARG C 1 273 ? -73.305 8.077 132.343 1.00 18.79 273 ARG C O 1
ATOM 9010 N N . PHE C 1 274 ? -72.425 8.005 134.410 1.00 18.95 274 PHE C N 1
ATOM 9011 C CA . PHE C 1 274 ? -73.679 8.346 135.064 1.00 19.08 274 PHE C CA 1
ATOM 9012 C C . PHE C 1 274 ? -73.825 9.858 135.102 1.00 19.28 274 PHE C C 1
ATOM 9013 O O . PHE C 1 274 ? -72.932 10.562 135.579 1.00 20.80 274 PHE C O 1
ATOM 9021 N N . ILE C 1 275 ? -74.935 10.349 134.561 1.00 19.33 275 ILE C N 1
ATOM 9022 C CA . ILE C 1 275 ? -75.190 11.773 134.364 1.00 19.51 275 ILE C CA 1
ATOM 9023 C C . ILE C 1 275 ? -76.487 12.072 135.097 1.00 19.67 275 ILE C C 1
ATOM 9024 O O . ILE C 1 275 ? -77.566 11.667 134.652 1.00 19.62 275 ILE C O 1
ATOM 9029 N N . ILE C 1 276 ? -76.383 12.727 136.254 1.00 20.91 276 ILE C N 1
ATOM 9030 C CA . ILE C 1 276 ? -77.478 12.794 137.212 1.00 20.75 276 ILE C CA 1
ATOM 9031 C C . ILE C 1 276 ? -77.865 14.249 137.418 1.00 23.59 276 ILE C C 1
ATOM 9032 O O . ILE C 1 276 ? -77.011 15.087 137.738 1.00 22.62 276 ILE C O 1
ATOM 9037 N N . GLU C 1 277 ? -79.155 14.539 137.264 1.00 21.88 277 GLU C N 1
ATOM 9038 C CA . GLU C 1 277 ? -79.648 15.890 137.502 1.00 22.58 277 GLU C CA 1
ATOM 9039 C C . GLU C 1 277 ? -79.381 16.306 138.947 1.00 26.67 277 GLU C C 1
ATOM 9040 O O . GLU C 1 277 ? -79.453 15.490 139.871 1.00 22.67 277 GLU C O 1
ATOM 9046 N N . GLU C 1 278 ? -79.072 17.594 139.129 1.00 25.88 278 GLU C N 1
ATOM 9047 C CA . GLU C 1 278 ? -78.529 18.083 140.400 1.00 25.77 278 GLU C CA 1
ATOM 9048 C C . GLU C 1 278 ? -79.437 17.762 141.583 1.00 27.04 278 GLU C C 1
ATOM 9049 O O . GLU C 1 278 ? -78.955 17.384 142.659 1.00 27.59 278 GLU C O 1
ATOM 9055 N N . GLY C 1 279 ? -80.755 17.893 141.411 1.00 26.06 279 GLY C N 1
ATOM 9056 C CA . GLY C 1 279 ? -81.649 17.714 142.547 1.00 26.89 279 GLY C CA 1
ATOM 9057 C C . GLY C 1 279 ? -81.615 16.316 143.142 1.00 26.84 279 GLY C C 1
ATOM 9058 O O . GLY C 1 279 ? -81.770 16.147 144.359 1.00 28.97 279 GLY C O 1
ATOM 9059 N N . ILE C 1 280 ? -81.401 15.299 142.304 1.00 26.29 280 ILE C N 1
ATOM 9060 C CA . ILE C 1 280 ? -81.430 13.905 142.743 1.00 24.62 280 ILE C CA 1
ATOM 9061 C C . ILE C 1 280 ? -80.031 13.298 142.845 1.00 24.59 280 ILE C C 1
ATOM 9062 O O . ILE C 1 280 ? -79.898 12.108 143.171 1.00 25.45 280 ILE C O 1
ATOM 9067 N N . ALA C 1 281 ? -78.981 14.094 142.617 1.00 24.01 281 ALA C N 1
ATOM 9068 C CA . ALA C 1 281 ? -77.624 13.559 142.547 1.00 23.04 281 ALA C CA 1
ATOM 9069 C C . ALA C 1 281 ? -77.154 12.993 143.884 1.00 24.37 281 ALA C C 1
ATOM 9070 O O . ALA C 1 281 ? -76.530 11.928 143.924 1.00 23.30 281 ALA C O 1
ATOM 9072 N N . SER C 1 282 ? -77.410 13.700 144.985 1.00 24.30 282 SER C N 1
ATOM 9073 C CA . SER C 1 282 ? -76.952 13.215 146.285 1.00 23.63 282 SER C CA 1
ATOM 9074 C C . SER C 1 282 ? -77.613 11.886 146.632 1.00 25.80 282 SER C C 1
ATOM 9075 O O . SER C 1 282 ? -76.945 10.942 147.081 1.00 25.86 282 SER C O 1
ATOM 9078 N N . ALA C 1 283 ? -78.926 11.784 146.408 1.00 23.59 283 ALA C N 1
ATOM 9079 C CA . ALA C 1 283 ? -79.639 10.547 146.701 1.00 25.23 283 ALA C CA 1
ATOM 9080 C C . ALA C 1 283 ? -79.168 9.408 145.806 1.00 24.71 283 ALA C C 1
ATOM 9081 O O . ALA C 1 283 ? -78.962 8.281 146.277 1.00 22.67 283 ALA C O 1
ATOM 9083 N N . PHE C 1 284 ? -79.000 9.676 144.511 1.00 22.04 284 PHE C N 1
ATOM 9084 C CA . PHE C 1 284 ? -78.526 8.631 143.609 1.00 21.90 284 PHE C CA 1
ATOM 9085 C C . PHE C 1 284 ? -77.137 8.156 144.006 1.00 21.87 284 PHE C C 1
ATOM 9086 O O . PHE C 1 284 ? -76.858 6.947 144.029 1.00 21.36 284 PHE C O 1
ATOM 9094 N N . THR C 1 285 ? -76.243 9.106 144.287 1.00 22.65 285 THR C N 1
ATOM 9095 C CA . THR C 1 285 ? -74.850 8.772 144.556 1.00 22.07 285 THR C CA 1
ATOM 9096 C C . THR C 1 285 ? -74.717 7.939 145.820 1.00 21.12 285 THR C C 1
ATOM 9097 O O . THR C 1 285 ? -73.997 6.935 145.831 1.00 20.73 285 THR C O 1
ATOM 9101 N N . GLU C 1 286 ? -75.429 8.314 146.885 1.00 20.53 286 GLU C N 1
ATOM 9102 C CA . GLU C 1 286 ? -75.329 7.543 148.120 1.00 23.09 286 GLU C CA 1
ATOM 9103 C C . GLU C 1 286 ? -75.873 6.129 147.941 1.00 22.72 286 GLU C C 1
ATOM 9104 O O . GLU C 1 286 ? -75.265 5.158 148.415 1.00 21.35 286 GLU C O 1
ATOM 9110 N N . ARG C 1 287 ? -77.008 5.987 147.247 1.00 20.99 287 ARG C N 1
ATOM 9111 C CA . ARG C 1 287 ? -77.572 4.662 147.009 1.00 21.31 287 ARG C CA 1
ATOM 9112 C C . ARG C 1 287 ? -76.689 3.832 146.081 1.00 20.87 287 ARG C C 1
ATOM 9113 O O . ARG C 1 287 ? -76.548 2.618 146.274 1.00 19.64 287 ARG C O 1
ATOM 9121 N N . PHE C 1 288 ? -76.099 4.465 145.061 1.00 20.60 288 PHE C N 1
ATOM 9122 C CA . PHE C 1 288 ? -75.258 3.730 144.117 1.00 20.51 288 PHE C CA 1
ATOM 9123 C C . PHE C 1 288 ? -74.005 3.195 144.799 1.00 19.45 288 PHE C C 1
ATOM 9124 O O . PHE C 1 288 ? -73.619 2.039 144.585 1.00 20.23 288 PHE C O 1
ATOM 9132 N N . VAL C 1 289 ? -73.357 4.027 145.618 1.00 21.01 289 VAL C N 1
ATOM 9133 C CA . VAL C 1 289 ? -72.162 3.585 146.331 1.00 19.96 289 VAL C CA 1
ATOM 9134 C C . VAL C 1 289 ? -72.493 2.416 147.246 1.00 19.60 289 VAL C C 1
ATOM 9135 O O . VAL C 1 289 ? -71.766 1.417 147.279 1.00 19.47 289 VAL C O 1
ATOM 9139 N N . ALA C 1 290 ? -73.604 2.511 147.985 1.00 19.74 290 ALA C N 1
ATOM 9140 C CA . ALA C 1 290 ? -73.970 1.431 148.899 1.00 19.72 290 ALA C CA 1
ATOM 9141 C C . ALA C 1 290 ? -74.273 0.142 148.142 1.00 19.95 290 ALA C C 1
ATOM 9142 O O . ALA C 1 290 ? -73.902 -0.953 148.587 1.00 20.57 290 ALA C O 1
ATOM 9144 N N . ALA C 1 291 ? -74.939 0.250 146.989 1.00 19.37 291 ALA C N 1
ATOM 9145 C CA . ALA C 1 291 ? -75.280 -0.944 146.217 1.00 19.15 291 ALA C CA 1
ATOM 9146 C C . ALA C 1 291 ? -74.047 -1.556 145.565 1.00 20.23 291 ALA C C 1
ATOM 9147 O O . ALA C 1 291 ? -73.902 -2.787 145.525 1.00 21.87 291 ALA C O 1
ATOM 9149 N N . ALA C 1 292 ? -73.165 -0.720 145.015 1.00 19.94 292 ALA C N 1
ATOM 9150 C CA . ALA C 1 292 ? -71.920 -1.227 144.441 1.00 19.84 292 ALA C CA 1
ATOM 9151 C C . ALA C 1 292 ? -71.059 -1.906 145.504 1.00 20.69 292 ALA C C 1
ATOM 9152 O O . ALA C 1 292 ? -70.406 -2.925 145.236 1.00 20.12 292 ALA C O 1
ATOM 9154 N N . ALA C 1 293 ? -71.035 -1.341 146.714 1.00 19.05 293 ALA C N 1
ATOM 9155 C CA . ALA C 1 293 ? -70.249 -1.923 147.799 1.00 19.36 293 ALA C CA 1
ATOM 9156 C C . ALA C 1 293 ? -70.755 -3.300 148.192 1.00 21.96 293 ALA C C 1
ATOM 9157 O O . ALA C 1 293 ? -69.991 -4.107 148.736 1.00 25.84 293 ALA C O 1
ATOM 9159 N N . ALA C 1 294 ? -72.031 -3.584 147.942 1.00 19.27 294 ALA C N 1
ATOM 9160 C CA . ALA C 1 294 ? -72.596 -4.874 148.321 1.00 22.35 294 ALA C CA 1
ATOM 9161 C C . ALA C 1 294 ? -72.220 -6.007 147.373 1.00 25.21 294 ALA C C 1
ATOM 9162 O O . ALA C 1 294 ? -72.562 -7.163 147.655 1.00 26.33 294 ALA C O 1
ATOM 9164 N N . LEU C 1 295 ? -71.535 -5.717 146.267 1.00 21.79 295 LEU C N 1
ATOM 9165 C CA . LEU C 1 295 ? -71.198 -6.745 145.285 1.00 22.21 295 LEU C CA 1
ATOM 9166 C C . LEU C 1 295 ? -69.981 -7.534 145.757 1.00 23.31 295 LEU C C 1
ATOM 9167 O O . LEU C 1 295 ? -68.913 -6.957 145.987 1.00 27.86 295 LEU C O 1
ATOM 9172 N N . LYS C 1 296 ? -70.134 -8.848 145.894 1.00 21.08 296 LYS C N 1
ATOM 9173 C CA . LYS C 1 296 ? -69.026 -9.704 146.295 1.00 22.84 296 LYS C CA 1
ATOM 9174 C C . LYS C 1 296 ? -68.113 -10.007 145.112 1.00 24.34 296 LYS C C 1
ATOM 9175 O O . LYS C 1 296 ? -68.580 -10.233 143.993 1.00 22.58 296 LYS C O 1
ATOM 9181 N N . MET C 1 297 ? -66.806 -10.032 145.372 1.00 24.23 297 MET C N 1
ATOM 9182 C CA . MET C 1 297 ? -65.802 -10.294 144.348 1.00 22.57 297 MET C CA 1
ATOM 9183 C C . MET C 1 297 ? -64.879 -11.421 144.800 1.00 25.11 297 MET C C 1
ATOM 9184 O O . MET C 1 297 ? -64.461 -11.462 145.963 1.00 23.41 297 MET C O 1
ATOM 9189 N N . GLY C 1 298 ? -64.568 -12.335 143.886 1.00 21.71 298 GLY C N 1
ATOM 9190 C CA . GLY C 1 298 ? -63.624 -13.393 144.198 1.00 23.05 298 GLY C CA 1
ATOM 9191 C C . GLY C 1 298 ? -63.610 -14.444 143.104 1.00 25.29 298 GLY C C 1
ATOM 9192 O O . GLY C 1 298 ? -63.969 -14.167 141.959 1.00 21.65 298 GLY C O 1
ATOM 9193 N N . ASP C 1 299 ? -63.189 -15.659 143.485 1.00 24.89 299 ASP C N 1
ATOM 9194 C CA . ASP C 1 299 ? -63.151 -16.847 142.627 1.00 24.54 299 ASP C CA 1
ATOM 9195 C C . ASP C 1 299 ? -64.420 -16.950 141.780 1.00 23.28 299 ASP C C 1
ATOM 9196 O O . ASP C 1 299 ? -65.515 -17.115 142.332 1.00 24.20 299 ASP C O 1
ATOM 9201 N N . PRO C 1 300 ? -64.332 -16.830 140.446 1.00 22.26 300 PRO C N 1
ATOM 9202 C CA . PRO C 1 300 ? -65.556 -16.842 139.625 1.00 21.24 300 PRO C CA 1
ATOM 9203 C C . PRO C 1 300 ? -66.231 -18.204 139.539 1.00 25.46 300 PRO C C 1
ATOM 9204 O O . PRO C 1 300 ? -67.353 -18.290 139.013 1.00 21.29 300 PRO C O 1
ATOM 9208 N N . ARG C 1 301 ? -65.586 -19.271 140.019 1.00 23.91 301 ARG C N 1
ATOM 9209 C CA . ARG C 1 301 ? -66.258 -20.561 140.131 1.00 25.97 301 ARG C CA 1
ATOM 9210 C C . ARG C 1 301 ? -67.201 -20.625 141.327 1.00 28.86 301 ARG C C 1
ATOM 9211 O O . ARG C 1 301 ? -68.056 -21.518 141.377 1.00 28.78 301 ARG C O 1
ATOM 9219 N N . ASP C 1 302 ? -67.063 -19.704 142.280 1.00 25.33 302 ASP C N 1
ATOM 9220 C CA . ASP C 1 302 ? -67.959 -19.607 143.426 1.00 28.12 302 ASP C CA 1
ATOM 9221 C C . ASP C 1 302 ? -69.131 -18.711 143.036 1.00 28.02 302 ASP C C 1
ATOM 9222 O O . ASP C 1 302 ? -68.937 -17.529 142.738 1.00 26.45 302 ASP C O 1
ATOM 9227 N N . GLU C 1 303 ? -70.343 -19.270 143.042 1.00 26.73 303 GLU C N 1
ATOM 9228 C CA . GLU C 1 303 ? -71.504 -18.529 142.556 1.00 28.68 303 GLU C CA 1
ATOM 9229 C C . GLU C 1 303 ? -71.961 -17.415 143.498 1.00 29.41 303 GLU C C 1
ATOM 9230 O O . GLU C 1 303 ? -72.866 -16.657 143.129 1.00 27.30 303 GLU C O 1
ATOM 9236 N N . GLU C 1 304 ? -71.365 -17.277 144.687 1.00 25.97 304 GLU C N 1
ATOM 9237 C CA . GLU C 1 304 ? -71.715 -16.130 145.513 1.00 27.46 304 GLU C CA 1
ATOM 9238 C C . GLU C 1 304 ? -71.095 -14.835 144.999 1.00 27.85 304 GLU C C 1
ATOM 9239 O O . GLU C 1 304 ? -71.507 -13.755 145.435 1.00 25.92 304 GLU C O 1
ATOM 9245 N N . ASN C 1 305 ? -70.142 -14.909 144.073 1.00 25.69 305 ASN C N 1
ATOM 9246 C CA . ASN C 1 305 ? -69.410 -13.725 143.642 1.00 25.80 305 ASN C CA 1
ATOM 9247 C C . ASN C 1 305 ? -70.092 -13.058 142.456 1.00 23.43 305 ASN C C 1
ATOM 9248 O O . ASN C 1 305 ? -70.358 -13.701 141.437 1.00 25.07 305 ASN C O 1
ATOM 9253 N N . ALA C 1 306 ? -70.374 -11.765 142.604 1.00 22.37 306 ALA C N 1
ATOM 9254 C CA . ALA C 1 306 ? -70.966 -10.994 141.516 1.00 23.03 306 ALA C CA 1
ATOM 9255 C C . ALA C 1 306 ? -69.913 -10.507 140.531 1.00 20.75 306 ALA C C 1
ATOM 9256 O O . ALA C 1 306 ? -70.232 -10.256 139.362 1.00 21.63 306 ALA C O 1
ATOM 9258 N N . LEU C 1 307 ? -68.670 -10.349 140.984 1.00 19.40 307 LEU C N 1
ATOM 9259 C CA . LEU C 1 307 ? -67.554 -9.951 140.135 1.00 21.12 307 LEU C CA 1
ATOM 9260 C C . LEU C 1 307 ? -66.435 -10.979 140.237 1.00 22.95 307 LEU C C 1
ATOM 9261 O O . LEU C 1 307 ? -66.225 -11.587 141.290 1.00 21.04 307 LEU C O 1
ATOM 9266 N N . GLY C 1 308 ? -65.737 -11.187 139.119 1.00 19.24 308 GLY C N 1
ATOM 9267 C CA . GLY C 1 308 ? -64.523 -11.965 139.100 1.00 20.60 308 GLY C CA 1
ATOM 9268 C C . GLY C 1 308 ? -63.312 -11.063 139.015 1.00 19.32 308 GLY C C 1
ATOM 9269 O O . GLY C 1 308 ? -63.399 -9.846 139.221 1.00 20.75 308 GLY C O 1
ATOM 9270 N N . PRO C 1 309 ? -62.154 -11.636 138.710 1.00 19.45 309 PRO C N 1
ATOM 9271 C CA . PRO C 1 309 ? -61.010 -10.807 138.335 1.00 20.16 309 PRO C CA 1
ATOM 9272 C C . PRO C 1 309 ? -61.250 -10.234 136.949 1.00 19.06 309 PRO C C 1
ATOM 9273 O O . PRO C 1 309 ? -62.082 -10.731 136.192 1.00 20.78 309 PRO C O 1
ATOM 9277 N N . MET C 1 310 ? -60.523 -9.168 136.628 1.00 18.51 310 MET C N 1
ATOM 9278 C CA . MET C 1 310 ? -60.519 -8.725 135.238 1.00 17.59 310 MET C CA 1
ATOM 9279 C C . MET C 1 310 ? -59.758 -9.733 134.376 1.00 19.33 310 MET C C 1
ATOM 9280 O O . MET C 1 310 ? -58.929 -10.505 134.860 1.00 18.96 310 MET C O 1
ATOM 9285 N N . ALA C 1 311 ? -60.047 -9.718 133.072 1.00 19.54 311 ALA C N 1
ATOM 9286 C CA . ALA C 1 311 ? -59.524 -10.760 132.190 1.00 18.99 311 ALA C CA 1
ATOM 9287 C C . ALA C 1 311 ? -58.013 -10.660 131.980 1.00 18.75 311 ALA C C 1
ATOM 9288 O O . ALA C 1 311 ? -57.338 -11.686 131.843 1.00 21.14 311 ALA C O 1
ATOM 9290 N N . ARG C 1 312 ? -57.465 -9.455 131.885 1.00 18.92 312 ARG C N 1
ATOM 9291 C CA . ARG C 1 312 ? -56.075 -9.283 131.463 1.00 23.03 312 ARG C CA 1
ATOM 9292 C C . ARG C 1 312 ? -55.316 -8.406 132.447 1.00 23.15 312 ARG C C 1
ATOM 9293 O O . ARG C 1 312 ? -55.772 -7.307 132.783 1.00 21.02 312 ARG C O 1
ATOM 9301 N N . PHE C 1 313 ? -54.143 -8.886 132.887 1.00 24.60 313 PHE C N 1
ATOM 9302 C CA . PHE C 1 313 ? -53.351 -8.140 133.864 1.00 24.65 313 PHE C CA 1
ATOM 9303 C C . PHE C 1 313 ? -52.943 -6.776 133.323 1.00 26.04 313 PHE C C 1
ATOM 9304 O O . PHE C 1 313 ? -52.981 -5.776 134.052 1.00 25.81 313 PHE C O 1
ATOM 9312 N N . ASP C 1 314 ? -52.547 -6.706 132.045 1.00 24.60 314 ASP C N 1
ATOM 9313 C CA . ASP C 1 314 ? -52.143 -5.415 131.504 1.00 24.81 314 ASP C CA 1
ATOM 9314 C C . ASP C 1 314 ? -53.317 -4.447 131.458 1.00 23.36 314 ASP C C 1
ATOM 9315 O O . ASP C 1 314 ? -53.126 -3.239 131.618 1.00 22.07 314 ASP C O 1
ATOM 9320 N N . LEU C 1 315 ? -54.535 -4.956 131.256 1.00 23.19 315 LEU C N 1
ATOM 9321 C CA . LEU C 1 315 ? -55.689 -4.069 131.190 1.00 21.09 315 LEU C CA 1
ATOM 9322 C C . LEU C 1 315 ? -56.126 -3.592 132.577 1.00 23.07 315 LEU C C 1
ATOM 9323 O O . LEU C 1 315 ? -56.653 -2.479 132.701 1.00 20.24 315 LEU C O 1
ATOM 9328 N N . ARG C 1 316 ? -55.896 -4.386 133.628 1.00 22.05 316 ARG C N 1
ATOM 9329 C CA . ARG C 1 316 ? -56.111 -3.856 134.973 1.00 22.39 316 ARG C CA 1
ATOM 9330 C C . ARG C 1 316 ? -55.116 -2.741 135.280 1.00 22.45 316 ARG C C 1
ATOM 9331 O O . ARG C 1 316 ? -55.485 -1.713 135.863 1.00 23.46 316 ARG C O 1
ATOM 9339 N N . ASP C 1 317 ? -53.853 -2.914 134.880 1.00 23.68 317 ASP C N 1
ATOM 9340 C CA . ASP C 1 317 ? -52.889 -1.826 135.015 1.00 25.43 317 ASP C CA 1
ATOM 9341 C C . ASP C 1 317 ? -53.375 -0.581 134.285 1.00 24.20 317 ASP C C 1
ATOM 9342 O O . ASP C 1 317 ? -53.309 0.531 134.818 1.00 24.50 317 ASP C O 1
ATOM 9347 N N . GLU C 1 318 ? -53.873 -0.755 133.056 1.00 22.56 318 GLU C N 1
ATOM 9348 C CA . GLU C 1 318 ? -54.378 0.384 132.296 1.00 25.93 318 GLU C CA 1
ATOM 9349 C C . GLU C 1 318 ? -55.556 1.044 133.004 1.00 23.23 318 GLU C C 1
ATOM 9350 O O . GLU C 1 318 ? -55.619 2.274 133.117 1.00 23.03 318 GLU C O 1
ATOM 9356 N N . LEU C 1 319 ? -56.509 0.239 133.479 1.00 21.89 319 LEU C N 1
ATOM 9357 C CA . LEU C 1 319 ? -57.668 0.806 134.163 1.00 21.52 319 LEU C CA 1
ATOM 9358 C C . LEU C 1 319 ? -57.250 1.578 135.411 1.00 21.97 319 LEU C C 1
ATOM 9359 O O . LEU C 1 319 ? -57.767 2.666 135.677 1.00 21.55 319 LEU C O 1
ATOM 9364 N N . HIS C 1 320 ? -56.316 1.033 136.190 1.00 23.55 320 HIS C N 1
ATOM 9365 C CA . HIS C 1 320 ? -55.906 1.746 137.396 1.00 24.90 320 HIS C CA 1
ATOM 9366 C C . HIS C 1 320 ? -55.172 3.039 137.058 1.00 25.47 320 HIS C C 1
ATOM 9367 O O . HIS C 1 320 ? -55.296 4.029 137.787 1.00 25.40 320 HIS C O 1
ATOM 9374 N N . HIS C 1 321 ? -54.424 3.054 135.950 1.00 25.18 321 HIS C N 1
ATOM 9375 C CA . HIS C 1 321 ? -53.801 4.290 135.484 1.00 24.91 321 HIS C CA 1
ATOM 9376 C C . HIS C 1 321 ? -54.854 5.347 135.171 1.00 24.25 321 HIS C C 1
ATOM 9377 O O . HIS C 1 321 ? -54.701 6.517 135.542 1.00 25.08 321 HIS C O 1
ATOM 9384 N N . GLN C 1 322 ? -55.935 4.947 134.486 1.00 23.86 322 GLN C N 1
ATOM 9385 C CA . GLN C 1 322 ? -57.040 5.860 134.208 1.00 22.84 322 GLN C CA 1
ATOM 9386 C C . GLN C 1 322 ? -57.673 6.378 135.494 1.00 23.72 322 GLN C C 1
ATOM 9387 O O . GLN C 1 322 ? -58.048 7.556 135.580 1.00 23.50 322 GLN C O 1
ATOM 9393 N N . VAL C 1 323 ? -57.816 5.507 136.498 1.00 22.94 323 VAL C N 1
ATOM 9394 C CA . VAL C 1 323 ? -58.360 5.935 137.788 1.00 22.22 323 VAL C CA 1
ATOM 9395 C C . VAL C 1 323 ? -57.437 6.958 138.436 1.00 23.31 323 VAL C C 1
ATOM 9396 O O . VAL C 1 323 ? -57.879 8.023 138.887 1.00 21.95 323 VAL C O 1
ATOM 9400 N N . GLU C 1 324 ? -56.134 6.652 138.477 1.00 24.24 324 GLU C N 1
ATOM 9401 C CA . GLU C 1 324 ? -55.168 7.568 139.081 1.00 25.12 324 GLU C CA 1
ATOM 9402 C C . GLU C 1 324 ? -55.158 8.923 138.382 1.00 24.15 324 GLU C C 1
ATOM 9403 O O . GLU C 1 324 ? -55.117 9.968 139.043 1.00 26.34 324 GLU C O 1
ATOM 9409 N N . LYS C 1 325 ? -55.185 8.930 137.047 1.00 25.42 325 LYS C N 1
ATOM 9410 C CA . LYS C 1 325 ? -55.201 10.201 136.328 1.00 25.19 325 LYS C CA 1
ATOM 9411 C C . LYS C 1 325 ? -56.465 10.989 136.640 1.00 24.47 325 LYS C C 1
ATOM 9412 O O . LYS C 1 325 ? -56.416 12.210 136.822 1.00 23.49 325 LYS C O 1
ATOM 9418 N N . THR C 1 326 ? -57.610 10.303 136.722 1.00 23.30 326 THR C N 1
ATOM 9419 C CA . THR C 1 326 ? -58.873 10.987 136.982 1.00 22.71 326 THR C CA 1
ATOM 9420 C C . THR C 1 326 ? -58.888 11.599 138.375 1.00 23.79 326 THR C C 1
ATOM 9421 O O . THR C 1 326 ? -59.393 12.713 138.568 1.00 24.49 326 THR C O 1
ATOM 9425 N N . LEU C 1 327 ? -58.319 10.899 139.354 1.00 23.81 327 LEU C N 1
ATOM 9426 C CA . LEU C 1 327 ? -58.212 11.471 140.692 1.00 23.50 327 LEU C CA 1
ATOM 9427 C C . LEU C 1 327 ? -57.248 12.654 140.714 1.00 26.29 327 LEU C C 1
ATOM 9428 O O . LEU C 1 327 ? -57.510 13.665 141.377 1.00 24.73 327 LEU C O 1
ATOM 9433 N N . ALA C 1 328 ? -56.135 12.556 139.987 1.00 25.21 328 ALA C N 1
ATOM 9434 C CA . ALA C 1 328 ? -55.198 13.674 139.946 1.00 25.94 328 ALA C CA 1
ATOM 9435 C C . ALA C 1 328 ? -55.823 14.901 139.296 1.00 27.17 328 ALA C C 1
ATOM 9436 O O . ALA C 1 328 ? -55.464 16.039 139.634 1.00 27.71 328 ALA C O 1
ATOM 9438 N N . GLN C 1 329 ? -56.768 14.691 138.372 1.00 25.33 329 GLN C N 1
ATOM 9439 C CA . GLN C 1 329 ? -57.483 15.773 137.708 1.00 26.66 329 GLN C CA 1
ATOM 9440 C C . GLN C 1 329 ? -58.556 16.420 138.579 1.00 28.28 329 GLN C C 1
ATOM 9441 O O . GLN C 1 329 ? -59.117 17.444 138.171 1.00 27.65 329 GLN C O 1
ATOM 9447 N N . GLY C 1 330 ? -58.853 15.858 139.750 1.00 26.53 330 GLY C N 1
ATOM 9448 C CA . GLY C 1 330 ? -59.782 16.457 140.698 1.00 27.40 330 GLY C CA 1
ATOM 9449 C C . GLY C 1 330 ? -61.000 15.621 141.059 1.00 29.18 330 GLY C C 1
ATOM 9450 O O . GLY C 1 330 ? -61.826 16.094 141.854 1.00 27.17 330 GLY C O 1
ATOM 9451 N N . ALA C 1 331 ? -61.184 14.411 140.523 1.00 24.21 331 ALA C N 1
ATOM 9452 C CA . ALA C 1 331 ? -62.321 13.588 140.922 1.00 24.74 331 ALA C CA 1
ATOM 9453 C C . ALA C 1 331 ? -62.168 13.114 142.367 1.00 26.59 331 ALA C C 1
ATOM 9454 O O . ALA C 1 331 ? -61.071 13.096 142.927 1.00 29.10 331 ALA C O 1
ATOM 9456 N N . ARG C 1 332 ? -63.286 12.703 142.968 1.00 24.33 332 ARG C N 1
ATOM 9457 C CA . ARG C 1 332 ? -63.286 12.183 144.331 1.00 25.05 332 ARG C CA 1
ATOM 9458 C C . ARG C 1 332 ? -63.512 10.678 144.325 1.00 24.54 332 ARG C C 1
ATOM 9459 O O . ARG C 1 332 ? -64.397 10.172 143.626 1.00 23.89 332 ARG C O 1
ATOM 9467 N N . LEU C 1 333 ? -62.713 9.967 145.117 1.00 24.58 333 LEU C N 1
ATOM 9468 C CA . LEU C 1 333 ? -62.834 8.520 145.241 1.00 24.09 333 LEU C CA 1
ATOM 9469 C C . LEU C 1 333 ? -63.867 8.191 146.313 1.00 23.35 333 LEU C C 1
ATOM 9470 O O . LEU C 1 333 ? -63.677 8.535 147.485 1.00 23.43 333 LEU C O 1
ATOM 9475 N N . LEU C 1 334 ? -64.960 7.528 145.918 1.00 20.55 334 LEU C N 1
ATOM 9476 C CA . LEU C 1 334 ? -65.991 7.137 146.875 1.00 20.18 334 LEU C CA 1
ATOM 9477 C C . LEU C 1 334 ? -65.987 5.657 147.208 1.00 20.14 334 LEU C C 1
ATOM 9478 O O . LEU C 1 334 ? -66.612 5.265 148.195 1.00 21.03 334 LEU C O 1
ATOM 9483 N N . LEU C 1 335 ? -65.320 4.829 146.412 1.00 19.81 335 LEU C N 1
ATOM 9484 C CA . LEU C 1 335 ? -65.325 3.394 146.654 1.00 19.65 335 LEU C CA 1
ATOM 9485 C C . LEU C 1 335 ? -64.223 2.771 145.818 1.00 21.70 335 LEU C C 1
ATOM 9486 O O . LEU C 1 335 ? -64.032 3.163 144.663 1.00 19.87 335 LEU C O 1
ATOM 9491 N N . GLY C 1 336 ? -63.507 1.811 146.403 1.00 21.38 336 GLY C N 1
ATOM 9492 C CA . GLY C 1 336 ? -62.572 1.008 145.618 1.00 21.13 336 GLY C CA 1
ATOM 9493 C C . GLY C 1 336 ? -61.334 1.786 145.215 1.00 23.84 336 GLY C C 1
ATOM 9494 O O . GLY C 1 336 ? -60.775 2.567 145.995 1.00 24.66 336 GLY C O 1
ATOM 9495 N N . GLY C 1 337 ? -60.892 1.564 143.975 1.00 23.30 337 GLY C N 1
ATOM 9496 C CA . GLY C 1 337 ? -59.804 2.344 143.419 1.00 22.61 337 GLY C CA 1
ATOM 9497 C C . GLY C 1 337 ? -58.407 1.881 143.769 1.00 25.19 337 GLY C C 1
ATOM 9498 O O . GLY C 1 337 ? -57.475 2.691 143.749 1.00 29.81 337 GLY C O 1
ATOM 9499 N N . GLU C 1 338 ? -58.223 0.603 144.086 1.00 26.27 338 GLU C N 1
ATOM 9500 C CA . GLU C 1 338 ? -56.892 0.085 144.380 1.00 30.94 338 GLU C CA 1
ATOM 9501 C C . GLU C 1 338 ? -56.730 -1.289 143.753 1.00 28.15 338 GLU C C 1
ATOM 9502 O O . GLU C 1 338 ? -57.603 -2.146 143.902 1.00 28.58 338 GLU C O 1
ATOM 9508 N N . LYS C 1 339 ? -55.620 -1.497 143.047 1.00 27.45 339 LYS C N 1
ATOM 9509 C CA . LYS C 1 339 ? -55.309 -2.838 142.572 1.00 29.19 339 LYS C CA 1
ATOM 9510 C C . LYS C 1 339 ? -55.102 -3.749 143.770 1.00 31.38 339 LYS C C 1
ATOM 9511 O O . LYS C 1 339 ? -54.283 -3.451 144.645 1.00 37.10 339 LYS C O 1
ATOM 9517 N N . MET C 1 340 ? -55.858 -4.843 143.834 1.00 30.64 340 MET C N 1
ATOM 9518 C CA . MET C 1 340 ? -55.652 -5.802 144.911 1.00 29.82 340 MET C CA 1
ATOM 9519 C C . MET C 1 340 ? -54.293 -6.470 144.750 1.00 32.18 340 MET C C 1
ATOM 9520 O O . MET C 1 340 ? -53.943 -6.943 143.665 1.00 31.27 340 MET C O 1
ATOM 9525 N N . ALA C 1 341 ? -53.522 -6.503 145.830 1.00 31.97 341 ALA C N 1
ATOM 9526 C CA . ALA C 1 341 ? -52.298 -7.282 145.830 1.00 32.06 341 ALA C CA 1
ATOM 9527 C C . ALA C 1 341 ? -52.627 -8.771 145.736 1.00 30.41 341 ALA C C 1
ATOM 9528 O O . ALA C 1 341 ? -53.725 -9.219 146.082 1.00 32.34 341 ALA C O 1
ATOM 9530 N N . GLY C 1 342 ? -51.662 -9.543 145.260 1.00 30.38 342 GLY C N 1
ATOM 9531 C CA . GLY C 1 342 ? -51.814 -10.977 145.141 1.00 29.97 342 GLY C CA 1
ATOM 9532 C C . GLY C 1 342 ? -51.717 -11.435 143.698 1.00 29.82 342 GLY C C 1
ATOM 9533 O O . GLY C 1 342 ? -51.471 -10.654 142.780 1.00 33.27 342 GLY C O 1
ATOM 9534 N N . ALA C 1 343 ? -51.925 -12.742 143.517 1.00 28.67 343 ALA C N 1
ATOM 9535 C CA . ALA C 1 343 ? -51.703 -13.366 142.220 1.00 33.12 343 ALA C CA 1
ATOM 9536 C C . ALA C 1 343 ? -52.872 -13.185 141.260 1.00 30.41 343 ALA C C 1
ATOM 9537 O O . ALA C 1 343 ? -52.670 -13.280 140.047 1.00 30.55 343 ALA C O 1
ATOM 9539 N N . GLY C 1 344 ? -54.081 -12.951 141.767 1.00 29.00 344 GLY C N 1
ATOM 9540 C CA . GLY C 1 344 ? -55.214 -12.747 140.892 1.00 27.73 344 GLY C CA 1
ATOM 9541 C C . GLY C 1 344 ? -55.327 -11.311 140.407 1.00 27.09 344 GLY C C 1
ATOM 9542 O O . GLY C 1 344 ? -54.844 -10.360 141.034 1.00 26.68 344 GLY C O 1
ATOM 9543 N N . ASN C 1 345 ? -55.998 -11.164 139.267 1.00 23.68 345 ASN C N 1
ATOM 9544 C CA . ASN C 1 345 ? -56.144 -9.877 138.590 1.00 21.61 345 ASN C CA 1
ATOM 9545 C C . ASN C 1 345 ? -57.376 -9.122 139.083 1.00 24.00 345 ASN C C 1
ATOM 9546 O O . ASN C 1 345 ? -58.241 -8.735 138.302 1.00 21.02 345 ASN C O 1
ATOM 9551 N N . TYR C 1 346 ? -57.480 -8.902 140.392 1.00 20.09 346 TYR C N 1
ATOM 9552 C CA . TYR C 1 346 ? -58.708 -8.363 140.959 1.00 22.97 346 TYR C CA 1
ATOM 9553 C C . TYR C 1 346 ? -58.663 -6.846 141.079 1.00 21.21 346 TYR C C 1
ATOM 9554 O O . TYR C 1 346 ? -57.643 -6.263 141.466 1.00 21.35 346 TYR C O 1
ATOM 9563 N N . TYR C 1 347 ? -59.784 -6.213 140.733 1.00 20.81 347 TYR C N 1
ATOM 9564 C CA . TYR C 1 347 ? -59.982 -4.775 140.900 1.00 21.85 347 TYR C CA 1
ATOM 9565 C C . TYR C 1 347 ? -61.371 -4.602 141.500 1.00 20.98 347 TYR C C 1
ATOM 9566 O O . TYR C 1 347 ? -62.359 -5.094 140.919 1.00 20.50 347 TYR C O 1
ATOM 9575 N N . PRO C 1 348 ? -61.506 -3.928 142.634 1.00 21.01 348 PRO C N 1
ATOM 9576 C CA . PRO C 1 348 ? -62.790 -3.898 143.338 1.00 21.53 348 PRO C CA 1
ATOM 9577 C C . PRO C 1 348 ? -63.778 -2.973 142.651 1.00 20.45 348 PRO C C 1
ATOM 9578 O O . PRO C 1 348 ? -63.378 -2.087 141.878 1.00 18.79 348 PRO C O 1
ATOM 9582 N N . PRO C 1 349 ? -65.075 -3.138 142.913 1.00 22.09 349 PRO C N 1
ATOM 9583 C CA . PRO C 1 349 ? -66.051 -2.130 142.472 1.00 19.72 349 PRO C CA 1
ATOM 9584 C C . PRO C 1 349 ? -65.619 -0.741 142.910 1.00 20.11 349 PRO C C 1
ATOM 9585 O O . PRO C 1 349 ? -65.287 -0.506 144.082 1.00 19.72 349 PRO C O 1
ATOM 9589 N N . THR C 1 350 ? -65.603 0.188 141.953 1.00 18.72 350 THR C N 1
ATOM 9590 C CA . THR C 1 350 ? -65.019 1.502 142.172 1.00 18.91 350 THR C CA 1
ATOM 9591 C C . THR C 1 350 ? -65.988 2.587 141.715 1.00 19.09 350 THR C C 1
ATOM 9592 O O . THR C 1 350 ? -66.689 2.419 140.714 1.00 18.84 350 THR C O 1
ATOM 9596 N N . VAL C 1 351 ? -66.048 3.688 142.464 1.00 19.19 351 VAL C N 1
ATOM 9597 C CA . VAL C 1 351 ? -66.913 4.818 142.136 1.00 19.29 351 VAL C CA 1
ATOM 9598 C C . VAL C 1 351 ? -66.094 6.097 142.207 1.00 20.68 351 VAL C C 1
ATOM 9599 O O . VAL C 1 351 ? -65.445 6.369 143.225 1.00 20.92 351 VAL C O 1
ATOM 9603 N N . LEU C 1 352 ? -66.140 6.887 141.135 1.00 19.46 352 LEU C N 1
ATOM 9604 C CA . LEU C 1 352 ? -65.516 8.200 141.066 1.00 19.97 352 LEU C CA 1
ATOM 9605 C C . LEU C 1 352 ? -66.611 9.244 140.920 1.00 22.55 352 LEU C C 1
ATOM 9606 O O . LEU C 1 352 ? -67.468 9.121 140.040 1.00 21.50 352 LEU C O 1
ATOM 9611 N N . ALA C 1 353 ? -66.581 10.269 141.770 1.00 20.44 353 ALA C N 1
ATOM 9612 C CA . ALA C 1 353 ? -67.536 11.367 141.696 1.00 22.61 353 ALA C CA 1
ATOM 9613 C C . ALA C 1 353 ? -66.822 12.665 141.332 1.00 23.20 353 ALA C C 1
ATOM 9614 O O . ALA C 1 353 ? -65.593 12.734 141.278 1.00 23.91 353 ALA C O 1
ATOM 9616 N N . ASN C 1 354 ? -67.619 13.708 141.095 1.00 25.13 354 ASN C N 1
ATOM 9617 C CA . ASN C 1 354 ? -67.114 14.992 140.594 1.00 26.51 354 ASN C CA 1
ATOM 9618 C C . ASN C 1 354 ? -66.267 14.785 139.338 1.00 27.34 354 ASN C C 1
ATOM 9619 O O . ASN C 1 354 ? -65.195 15.371 139.165 1.00 27.27 354 ASN C O 1
ATOM 9624 N N . VAL C 1 355 ? -66.753 13.928 138.446 1.00 24.87 355 VAL C N 1
ATOM 9625 C CA . VAL C 1 355 ? -66.106 13.696 137.165 1.00 23.11 355 VAL C CA 1
ATOM 9626 C C . VAL C 1 355 ? -66.632 14.746 136.194 1.00 24.96 355 VAL C C 1
ATOM 9627 O O . VAL C 1 355 ? -67.845 14.867 135.997 1.00 26.56 355 VAL C O 1
ATOM 9631 N N . THR C 1 356 ? -65.733 15.527 135.625 1.00 24.11 356 THR C N 1
ATOM 9632 C CA . THR C 1 356 ? -66.087 16.551 134.653 1.00 25.10 356 THR C CA 1
ATOM 9633 C C . THR C 1 356 ? -65.731 16.084 133.253 1.00 25.33 356 THR C C 1
ATOM 9634 O O . THR C 1 356 ? -64.982 15.118 133.073 1.00 23.23 356 THR C O 1
ATOM 9638 N N . PRO C 1 357 ? -66.257 16.748 132.217 1.00 29.55 357 PRO C N 1
ATOM 9639 C CA . PRO C 1 357 ? -65.983 16.286 130.849 1.00 25.40 357 PRO C CA 1
ATOM 9640 C C . PRO C 1 357 ? -64.524 16.372 130.452 1.00 28.37 357 PRO C C 1
ATOM 9641 O O . PRO C 1 357 ? -64.149 15.772 129.435 1.00 30.77 357 PRO C O 1
ATOM 9645 N N . GLU C 1 358 ? -63.693 17.085 131.213 1.00 26.44 358 GLU C N 1
ATOM 9646 C CA . GLU C 1 358 ? -62.274 17.178 130.903 1.00 28.01 358 GLU C CA 1
ATOM 9647 C C . GLU C 1 358 ? -61.474 15.972 131.386 1.00 29.94 358 GLU C C 1
ATOM 9648 O O . GLU C 1 358 ? -60.306 15.830 131.001 1.00 30.02 358 GLU C O 1
ATOM 9654 N N . MET C 1 359 ? -62.073 15.088 132.177 1.00 24.98 359 MET C N 1
ATOM 9655 C CA . MET C 1 359 ? -61.318 14.077 132.903 1.00 23.10 359 MET C CA 1
ATOM 9656 C C . MET C 1 359 ? -61.233 12.763 132.136 1.00 24.80 359 MET C C 1
ATOM 9657 O O . MET C 1 359 ? -62.078 12.444 131.297 1.00 22.48 359 MET C O 1
ATOM 9662 N N . THR C 1 360 ? -60.192 11.989 132.468 1.00 24.05 360 THR C N 1
ATOM 9663 C CA . THR C 1 360 ? -59.900 10.739 131.770 1.00 22.99 360 THR C CA 1
ATOM 9664 C C . THR C 1 360 ? -61.076 9.768 131.819 1.00 23.66 360 THR C C 1
ATOM 9665 O O . THR C 1 360 ? -61.408 9.141 130.809 1.00 22.63 360 THR C O 1
ATOM 9669 N N . ALA C 1 361 ? -61.716 9.618 132.985 1.00 21.72 361 ALA C N 1
ATOM 9670 C CA . ALA C 1 361 ? -62.832 8.679 133.074 1.00 21.18 361 ALA C CA 1
ATOM 9671 C C . ALA C 1 361 ? -64.079 9.154 132.327 1.00 22.39 361 ALA C C 1
ATOM 9672 O O . ALA C 1 361 ? -64.990 8.347 132.116 1.00 24.07 361 ALA C O 1
ATOM 9674 N N . PHE C 1 362 ? -64.158 10.435 131.943 1.00 21.32 362 PHE C N 1
ATOM 9675 C CA . PHE C 1 362 ? -65.252 10.890 131.093 1.00 24.12 362 PHE C CA 1
ATOM 9676 C C . PHE C 1 362 ? -64.945 10.730 129.608 1.00 22.39 362 PHE C C 1
ATOM 9677 O O . PHE C 1 362 ? -65.870 10.533 128.812 1.00 23.85 362 PHE C O 1
ATOM 9685 N N . ARG C 1 363 ? -63.669 10.799 129.217 1.00 21.72 363 ARG C N 1
ATOM 9686 C CA . ARG C 1 363 ? -63.299 10.852 127.806 1.00 24.05 363 ARG C CA 1
ATOM 9687 C C . ARG C 1 363 ? -62.819 9.525 127.236 1.00 24.43 363 ARG C C 1
ATOM 9688 O O . ARG C 1 363 ? -62.848 9.354 126.009 1.00 23.28 363 ARG C O 1
ATOM 9696 N N . GLU C 1 364 ? -62.391 8.579 128.072 1.00 21.30 364 GLU C N 1
ATOM 9697 C CA . GLU C 1 364 ? -61.931 7.276 127.604 1.00 21.77 364 GLU C CA 1
ATOM 9698 C C . GLU C 1 364 ? -62.891 6.185 128.059 1.00 21.37 364 GLU C C 1
ATOM 9699 O O . GLU C 1 364 ? -63.618 6.354 129.041 1.00 20.53 364 GLU C O 1
ATOM 9705 N N . GLU C 1 365 ? -62.886 5.058 127.333 1.00 18.13 365 GLU C N 1
ATOM 9706 C CA . GLU C 1 365 ? -63.670 3.900 127.752 1.00 18.16 365 GLU C CA 1
ATOM 9707 C C . GLU C 1 365 ? -63.045 3.313 129.014 1.00 20.91 365 GLU C C 1
ATOM 9708 O O . GLU C 1 365 ? -61.865 2.946 129.011 1.00 21.61 365 GLU C O 1
ATOM 9714 N N . MET C 1 366 ? -63.827 3.227 130.088 1.00 18.08 366 MET C N 1
ATOM 9715 C CA . MET C 1 366 ? -63.380 2.613 131.342 1.00 18.11 366 MET C CA 1
ATOM 9716 C C . MET C 1 366 ? -63.868 1.167 131.328 1.00 17.94 366 MET C C 1
ATOM 9717 O O . MET C 1 366 ? -64.998 0.874 131.718 1.00 17.91 366 MET C O 1
ATOM 9722 N N . PHE C 1 367 ? -63.011 0.257 130.850 1.00 17.84 367 PHE C N 1
ATOM 9723 C CA . PHE C 1 367 ? -63.413 -1.124 130.557 1.00 17.67 367 PHE C CA 1
ATOM 9724 C C . PHE C 1 367 ? -63.124 -2.046 131.747 1.00 19.98 367 PHE C C 1
ATOM 9725 O O . PHE C 1 367 ? -62.363 -3.014 131.685 1.00 19.86 367 PHE C O 1
ATOM 9733 N N . GLY C 1 368 ? -63.800 -1.733 132.844 1.00 17.76 368 GLY C N 1
ATOM 9734 C CA . GLY C 1 368 ? -63.652 -2.443 134.095 1.00 17.78 368 GLY C CA 1
ATOM 9735 C C . GLY C 1 368 ? -64.631 -1.862 135.086 1.00 17.92 368 GLY C C 1
ATOM 9736 O O . GLY C 1 368 ? -65.453 -1.009 134.745 1.00 18.65 368 GLY C O 1
ATOM 9737 N N . PRO C 1 369 ? -64.541 -2.284 136.345 1.00 17.95 369 PRO C N 1
ATOM 9738 C CA . PRO C 1 369 ? -65.600 -1.969 137.324 1.00 18.04 369 PRO C CA 1
ATOM 9739 C C . PRO C 1 369 ? -65.438 -0.591 137.965 1.00 18.25 369 PRO C C 1
ATOM 9740 O O . PRO C 1 369 ? -65.298 -0.465 139.189 1.00 19.36 369 PRO C O 1
ATOM 9744 N N . VAL C 1 370 ? -65.472 0.463 137.137 1.00 18.29 370 VAL C N 1
ATOM 9745 C CA . VAL C 1 370 ? -65.280 1.848 137.592 1.00 18.49 370 VAL C CA 1
ATOM 9746 C C . VAL C 1 370 ? -66.430 2.714 137.078 1.00 18.54 370 VAL C C 1
ATOM 9747 O O . VAL C 1 370 ? -66.510 3.007 135.874 1.00 18.79 370 VAL C O 1
ATOM 9751 N N . ALA C 1 371 ? -67.295 3.150 137.987 1.00 18.65 371 ALA C N 1
ATOM 9752 C CA . ALA C 1 371 ? -68.365 4.081 137.667 1.00 19.25 371 ALA C CA 1
ATOM 9753 C C . ALA C 1 371 ? -67.858 5.517 137.742 1.00 18.96 371 ALA C C 1
ATOM 9754 O O . ALA C 1 371 ? -67.161 5.890 138.690 1.00 20.08 371 ALA C O 1
ATOM 9756 N N . ALA C 1 372 ? -68.233 6.330 136.754 1.00 18.92 372 ALA C N 1
ATOM 9757 C CA . ALA C 1 372 ? -68.003 7.773 136.793 1.00 19.11 372 ALA C CA 1
ATOM 9758 C C . ALA C 1 372 ? -69.334 8.496 136.965 1.00 20.02 372 ALA C C 1
ATOM 9759 O O . ALA C 1 372 ? -70.293 8.210 136.240 1.00 21.09 372 ALA C O 1
ATOM 9761 N N . ILE C 1 373 ? -69.397 9.441 137.906 1.00 19.44 373 ILE C N 1
ATOM 9762 C CA . ILE C 1 373 ? -70.636 10.146 138.212 1.00 19.68 373 ILE C CA 1
ATOM 9763 C C . ILE C 1 373 ? -70.441 11.638 137.969 1.00 22.86 373 ILE C C 1
ATOM 9764 O O . ILE C 1 373 ? -69.582 12.268 138.599 1.00 20.73 373 ILE C O 1
ATOM 9769 N N . THR C 1 374 ? -71.274 12.200 137.095 1.00 21.72 374 THR C N 1
ATOM 9770 C CA . THR C 1 374 ? -71.243 13.604 136.692 1.00 22.77 374 THR C CA 1
ATOM 9771 C C . THR C 1 374 ? -72.594 14.245 136.985 1.00 22.76 374 THR C C 1
ATOM 9772 O O . THR C 1 374 ? -73.642 13.640 136.730 1.00 22.50 374 THR C O 1
ATOM 9776 N N . ILE C 1 375 ? -72.582 15.465 137.536 1.00 24.05 375 ILE C N 1
ATOM 9777 C CA . ILE C 1 375 ? -73.817 16.162 137.880 1.00 22.58 375 ILE C CA 1
ATOM 9778 C C . ILE C 1 375 ? -74.228 17.075 136.726 1.00 25.41 375 ILE C C 1
ATOM 9779 O O . ILE C 1 375 ? -73.401 17.820 136.181 1.00 25.32 375 ILE C O 1
ATOM 9784 N N . ALA C 1 376 ? -75.511 17.024 136.360 1.00 21.86 376 ALA C N 1
ATOM 9785 C CA . ALA C 1 376 ? -76.078 17.840 135.292 1.00 23.84 376 ALA C CA 1
ATOM 9786 C C . ALA C 1 376 ? -77.004 18.904 135.875 1.00 26.54 376 ALA C C 1
ATOM 9787 O O . ALA C 1 376 ? -77.771 18.631 136.802 1.00 25.31 376 ALA C O 1
ATOM 9789 N N . LYS C 1 377 ? -76.947 20.115 135.318 1.00 26.85 377 LYS C N 1
ATOM 9790 C CA . LYS C 1 377 ? -77.775 21.199 135.847 1.00 30.05 377 LYS C CA 1
ATOM 9791 C C . LYS C 1 377 ? -79.258 20.924 135.624 1.00 28.93 377 LYS C C 1
ATOM 9792 O O . LYS C 1 377 ? -80.093 21.232 136.487 1.00 29.65 377 LYS C O 1
ATOM 9798 N N . ASP C 1 378 ? -79.596 20.352 134.472 1.00 27.99 378 ASP C N 1
ATOM 9799 C CA . ASP C 1 378 ? -80.968 20.077 134.061 1.00 28.24 378 ASP C CA 1
ATOM 9800 C C . ASP C 1 378 ? -80.915 19.054 132.926 1.00 26.62 378 ASP C C 1
ATOM 9801 O O . ASP C 1 378 ? -79.841 18.589 132.540 1.00 25.83 378 ASP C O 1
ATOM 9806 N N . ALA C 1 379 ? -82.091 18.727 132.378 1.00 25.23 379 ALA C N 1
ATOM 9807 C CA . ALA C 1 379 ? -82.171 17.690 131.350 1.00 27.68 379 ALA C CA 1
ATOM 9808 C C . ALA C 1 379 ? -81.431 18.090 130.079 1.00 28.45 379 ALA C C 1
ATOM 9809 O O . ALA C 1 379 ? -80.800 17.246 129.435 1.00 24.04 379 ALA C O 1
ATOM 9811 N N . GLU C 1 380 ? -81.497 19.370 129.693 1.00 28.14 380 GLU C N 1
ATOM 9812 C CA . GLU C 1 380 ? -80.765 19.798 128.503 1.00 27.44 380 GLU C CA 1
ATOM 9813 C C . GLU C 1 380 ? -79.263 19.646 128.701 1.00 26.43 380 GLU C C 1
ATOM 9814 O O . GLU C 1 380 ? -78.551 19.186 127.798 1.00 25.56 380 GLU C O 1
ATOM 9820 N N . HIS C 1 381 ? -78.764 20.022 129.881 1.00 26.56 381 HIS C N 1
ATOM 9821 C CA . HIS C 1 381 ? -77.353 19.819 130.187 1.00 25.70 381 HIS C CA 1
ATOM 9822 C C . HIS C 1 381 ? -77.007 18.330 130.200 1.00 24.02 381 HIS C C 1
ATOM 9823 O O . HIS C 1 381 ? -75.946 17.927 129.706 1.00 22.37 381 HIS C O 1
ATOM 9830 N N . ALA C 1 382 ? -77.901 17.495 130.743 1.00 22.95 382 ALA C N 1
ATOM 9831 C CA . ALA C 1 382 ? -77.661 16.049 130.757 1.00 22.55 382 ALA C CA 1
ATOM 9832 C C . ALA C 1 382 ? -77.513 15.494 129.345 1.00 23.85 382 ALA C C 1
ATOM 9833 O O . ALA C 1 382 ? -76.640 14.659 129.084 1.00 23.04 382 ALA C O 1
ATOM 9835 N N . LEU C 1 383 ? -78.364 15.945 128.419 1.00 22.59 383 LEU C N 1
ATOM 9836 C CA . LEU C 1 383 ? -78.265 15.481 127.039 1.00 23.48 383 LEU C CA 1
ATOM 9837 C C . LEU C 1 383 ? -76.955 15.929 126.408 1.00 22.10 383 LEU C C 1
ATOM 9838 O O . LEU C 1 383 ? -76.310 15.164 125.683 1.00 21.26 383 LEU C O 1
ATOM 9843 N N . GLU C 1 384 ? -76.538 17.167 126.684 1.00 22.31 384 GLU C N 1
ATOM 9844 C CA . GLU C 1 384 ? -75.278 17.655 126.134 1.00 22.40 384 GLU C CA 1
ATOM 9845 C C . GLU C 1 384 ? -74.098 16.864 126.678 1.00 21.16 384 GLU C C 1
ATOM 9846 O O . GLU C 1 384 ? -73.181 16.509 125.928 1.00 21.70 384 GLU C O 1
ATOM 9852 N N . LEU C 1 385 ? -74.102 16.591 127.989 1.00 21.61 385 LEU C N 1
ATOM 9853 C CA . LEU C 1 385 ? -73.059 15.765 128.587 1.00 21.11 385 LEU C CA 1
ATOM 9854 C C . LEU C 1 385 ? -73.038 14.375 127.967 1.00 20.86 385 LEU C C 1
ATOM 9855 O O . LEU C 1 385 ? -71.969 13.842 127.645 1.00 19.33 385 LEU C O 1
ATOM 9860 N N . ALA C 1 386 ? -74.217 13.785 127.771 1.00 20.01 386 ALA C N 1
ATOM 9861 C CA . ALA C 1 386 ? -74.296 12.439 127.213 1.00 20.79 386 ALA C CA 1
ATOM 9862 C C . ALA C 1 386 ? -73.697 12.378 125.811 1.00 20.81 386 ALA C C 1
ATOM 9863 O O . ALA C 1 386 ? -72.989 11.424 125.475 1.00 20.62 386 ALA C O 1
ATOM 9865 N N . ASN C 1 387 ? -73.954 13.395 124.985 1.00 19.73 387 ASN C N 1
ATOM 9866 C CA . ASN C 1 387 ? -73.430 13.413 123.621 1.00 20.81 387 ASN C CA 1
ATOM 9867 C C . ASN C 1 387 ? -71.985 13.894 123.531 1.00 23.17 387 ASN C C 1
ATOM 9868 O O . ASN C 1 387 ? -71.388 13.791 122.453 1.00 22.69 387 ASN C O 1
ATOM 9873 N N . ASP C 1 388 ? -71.411 14.418 124.618 1.00 21.84 388 ASP C N 1
ATOM 9874 C CA . ASP C 1 388 ? -70.041 14.938 124.599 1.00 23.41 388 ASP C CA 1
ATOM 9875 C C . ASP C 1 388 ? -69.061 13.778 124.770 1.00 24.31 388 ASP C C 1
ATOM 9876 O O . ASP C 1 388 ? -68.433 13.587 125.814 1.00 25.06 388 ASP C O 1
ATOM 9881 N N . SER C 1 389 ? -68.937 12.989 123.710 1.00 22.58 389 SER C N 1
ATOM 9882 C CA . SER C 1 389 ? -68.137 11.777 123.763 1.00 23.93 389 SER C CA 1
ATOM 9883 C C . SER C 1 389 ? -67.733 11.398 122.352 1.00 24.70 389 SER C C 1
ATOM 9884 O O . SER C 1 389 ? -68.473 11.645 121.400 1.00 23.71 389 SER C O 1
ATOM 9887 N N . GLU C 1 390 ? -66.554 10.799 122.221 1.00 24.05 390 GLU C N 1
ATOM 9888 C CA . GLU C 1 390 ? -66.183 10.254 120.925 1.00 24.14 390 GLU C CA 1
ATOM 9889 C C . GLU C 1 390 ? -66.892 8.943 120.633 1.00 23.07 390 GLU C C 1
ATOM 9890 O O . GLU C 1 390 ? -66.894 8.502 119.481 1.00 22.00 390 GLU C O 1
ATOM 9896 N N . PHE C 1 391 ? -67.486 8.317 121.648 1.00 18.93 391 PHE C N 1
ATOM 9897 C CA . PHE C 1 391 ? -68.213 7.066 121.502 1.00 19.08 391 PHE C CA 1
ATOM 9898 C C . PHE C 1 391 ? -69.701 7.338 121.282 1.00 22.13 391 PHE C C 1
ATOM 9899 O O . PHE C 1 391 ? -70.196 8.451 121.494 1.00 23.21 391 PHE C O 1
ATOM 9907 N N . GLY C 1 392 ? -70.423 6.296 120.875 1.00 19.55 392 GLY C N 1
ATOM 9908 C CA . GLY C 1 392 ? -71.849 6.414 120.630 1.00 18.38 392 GLY C CA 1
ATOM 9909 C C . GLY C 1 392 ? -72.535 5.078 120.422 1.00 18.20 392 GLY C C 1
ATOM 9910 O O . GLY C 1 392 ? -73.198 4.858 119.403 1.00 17.64 392 GLY C O 1
ATOM 9911 N N . LEU C 1 393 ? -72.403 4.168 121.385 1.00 17.64 393 LEU C N 1
ATOM 9912 C CA . LEU C 1 393 ? -72.987 2.843 121.209 1.00 17.52 393 LEU C CA 1
ATOM 9913 C C . LEU C 1 393 ? -74.447 2.808 121.668 1.00 17.83 393 LEU C C 1
ATOM 9914 O O . LEU C 1 393 ? -75.350 2.556 120.862 1.00 18.81 393 LEU C O 1
ATOM 9919 N N . SER C 1 394 ? -74.705 3.076 122.945 1.00 19.30 394 SER C N 1
ATOM 9920 C CA A SER C 1 394 ? -76.076 3.080 123.434 0.68 19.28 394 SER C CA 1
ATOM 9921 C CA B SER C 1 394 ? -76.051 3.006 123.495 0.32 19.14 394 SER C CA 1
ATOM 9922 C C . SER C 1 394 ? -76.169 4.023 124.625 1.00 19.31 394 SER C C 1
ATOM 9923 O O . SER C 1 394 ? -75.204 4.706 124.973 1.00 18.57 394 SER C O 1
ATOM 9928 N N . ALA C 1 395 ? -77.360 4.101 125.212 1.00 18.67 395 ALA C N 1
ATOM 9929 C CA . ALA C 1 395 ? -77.628 5.070 126.273 1.00 18.16 395 ALA C CA 1
ATOM 9930 C C . ALA C 1 395 ? -78.859 4.627 127.050 1.00 18.47 395 ALA C C 1
ATOM 9931 O O . ALA C 1 395 ? -79.690 3.871 126.542 1.00 18.94 395 ALA C O 1
ATOM 9933 N N . THR C 1 396 ? -78.962 5.110 128.300 1.00 18.93 396 THR C N 1
ATOM 9934 C CA . THR C 1 396 ? -80.125 4.890 129.152 1.00 18.47 396 THR C CA 1
ATOM 9935 C C . THR C 1 396 ? -80.655 6.230 129.657 1.00 18.69 396 THR C C 1
ATOM 9936 O O . THR C 1 396 ? -79.877 7.130 129.979 1.00 18.77 396 THR C O 1
ATOM 9940 N N . ILE C 1 397 ? -81.981 6.363 129.714 1.00 19.17 397 ILE C N 1
ATOM 9941 C CA . ILE C 1 397 ? -82.630 7.524 130.317 1.00 19.22 397 ILE C CA 1
ATOM 9942 C C . ILE C 1 397 ? -83.636 7.029 131.338 1.00 21.21 397 ILE C C 1
ATOM 9943 O O . ILE C 1 397 ? -84.524 6.241 131.000 1.00 19.69 397 ILE C O 1
ATOM 9948 N N . PHE C 1 398 ? -83.518 7.515 132.576 1.00 21.34 398 PHE C N 1
ATOM 9949 C CA . PHE C 1 398 ? -84.519 7.284 133.611 1.00 22.23 398 PHE C CA 1
ATOM 9950 C C . PHE C 1 398 ? -85.246 8.591 133.919 1.00 23.80 398 PHE C C 1
ATOM 9951 O O . PHE C 1 398 ? -84.633 9.555 134.396 1.00 23.48 398 PHE C O 1
ATOM 9959 N N . THR C 1 399 ? -86.553 8.612 133.647 1.00 25.37 399 THR C N 1
ATOM 9960 C CA . THR C 1 399 ? -87.447 9.737 133.912 1.00 27.36 399 THR C CA 1
ATOM 9961 C C . THR C 1 399 ? -88.882 9.240 133.790 1.00 27.77 399 THR C C 1
ATOM 9962 O O . THR C 1 399 ? -89.166 8.363 132.971 1.00 27.22 399 THR C O 1
ATOM 9966 N N . THR C 1 400 ? -89.778 9.780 134.616 1.00 28.53 400 THR C N 1
ATOM 9967 C CA . THR C 1 400 ? -91.187 9.434 134.467 1.00 30.13 400 THR C CA 1
ATOM 9968 C C . THR C 1 400 ? -91.892 10.293 133.418 1.00 34.98 400 THR C C 1
ATOM 9969 O O . THR C 1 400 ? -93.072 10.057 133.135 1.00 36.56 400 THR C O 1
ATOM 9973 N N . ASP C 1 401 ? -91.189 11.258 132.823 1.00 32.25 401 ASP C N 1
ATOM 9974 C CA . ASP C 1 401 ? -91.707 12.074 131.724 1.00 34.65 401 ASP C CA 1
ATOM 9975 C C . ASP C 1 401 ? -91.366 11.350 130.427 1.00 37.44 401 ASP C C 1
ATOM 9976 O O . ASP C 1 401 ? -90.338 11.606 129.800 1.00 34.82 401 ASP C O 1
ATOM 9981 N N . GLU C 1 402 ? -92.249 10.440 130.012 1.00 42.77 402 GLU C N 1
ATOM 9982 C CA . GLU C 1 402 ? -91.937 9.579 128.878 1.00 44.34 402 GLU C CA 1
ATOM 9983 C C . GLU C 1 402 ? -91.882 10.356 127.569 1.00 43.89 402 GLU C C 1
ATOM 9984 O O . GLU C 1 402 ? -91.189 9.939 126.634 1.00 44.77 402 GLU C O 1
ATOM 9990 N N . THR C 1 403 ? -92.592 11.481 127.475 1.00 39.95 403 THR C N 1
ATOM 9991 C CA . THR C 1 403 ? -92.496 12.293 126.266 1.00 39.96 403 THR C CA 1
ATOM 9992 C C . THR C 1 403 ? -91.127 12.951 126.161 1.00 38.47 403 THR C C 1
ATOM 9993 O O . THR C 1 403 ? -90.516 12.967 125.084 1.00 35.50 403 THR C O 1
ATOM 9997 N N . GLN C 1 404 ? -90.632 13.495 127.275 1.00 36.95 404 GLN C N 1
ATOM 9998 C CA . GLN C 1 404 ? -89.275 14.028 127.314 1.00 34.75 404 GLN C CA 1
ATOM 9999 C C . GLN C 1 404 ? -88.248 12.955 126.978 1.00 31.15 404 GLN C C 1
ATOM 10000 O O . GLN C 1 404 ? -87.276 13.217 126.258 1.00 29.95 404 GLN C O 1
ATOM 10006 N N . ALA C 1 405 ? -88.446 11.741 127.495 1.00 31.21 405 ALA C N 1
ATOM 10007 C CA . ALA C 1 405 ? -87.519 10.656 127.195 1.00 29.34 405 ALA C CA 1
ATOM 10008 C C . ALA C 1 405 ? -87.483 10.358 125.701 1.00 29.45 405 ALA C C 1
ATOM 10009 O O . ALA C 1 405 ? -86.410 10.125 125.137 1.00 28.20 405 ALA C O 1
ATOM 10011 N N . ARG C 1 406 ? -88.648 10.344 125.049 1.00 29.08 406 ARG C N 1
ATOM 10012 C CA . ARG C 1 406 ? -88.683 10.089 123.610 1.00 30.38 406 ARG C CA 1
ATOM 10013 C C . ARG C 1 406 ? -87.986 11.201 122.832 1.00 30.81 406 ARG C C 1
ATOM 10014 O O . ARG C 1 406 ? -87.271 10.933 121.857 1.00 28.87 406 ARG C O 1
ATOM 10022 N N . GLN C 1 407 ? -88.185 12.455 123.244 1.00 30.55 407 GLN C N 1
ATOM 10023 C CA . GLN C 1 407 ? -87.525 13.574 122.578 1.00 30.81 407 GLN C CA 1
ATOM 10024 C C . GLN C 1 407 ? -86.016 13.517 122.766 1.00 29.41 407 GLN C C 1
ATOM 10025 O O . GLN C 1 407 ? -85.255 13.837 121.843 1.00 29.42 407 GLN C O 1
ATOM 10031 N N . MET C 1 408 ? -85.564 13.134 123.963 1.00 26.36 408 MET C N 1
ATOM 10032 C CA . MET C 1 408 ? -84.131 12.988 124.191 1.00 24.11 408 MET C CA 1
ATOM 10033 C C . MET C 1 408 ? -83.559 11.828 123.383 1.00 25.61 408 MET C C 1
ATOM 10034 O O . MET C 1 408 ? -82.474 11.951 122.801 1.00 25.86 408 MET C O 1
ATOM 10039 N N . ALA C 1 409 ? -84.278 10.701 123.314 1.00 24.75 409 ALA C N 1
ATOM 10040 C CA . ALA C 1 409 ? -83.816 9.578 122.496 1.00 23.74 409 ALA C CA 1
ATOM 10041 C C . ALA C 1 409 ? -83.505 10.017 121.069 1.00 25.03 409 ALA C C 1
ATOM 10042 O O . ALA C 1 409 ? -82.477 9.631 120.498 1.00 23.73 409 ALA C O 1
ATOM 10044 N N . ALA C 1 410 ? -84.377 10.838 120.480 1.00 25.07 410 ALA C N 1
ATOM 10045 C CA . ALA C 1 410 ? -84.162 11.280 119.106 1.00 25.83 410 ALA C CA 1
ATOM 10046 C C . ALA C 1 410 ? -82.928 12.162 118.973 1.00 25.78 410 ALA C C 1
ATOM 10047 O O . ALA C 1 410 ? -82.366 12.256 117.876 1.00 28.14 410 ALA C O 1
ATOM 10049 N N . ARG C 1 411 ? -82.479 12.786 120.067 1.00 24.86 411 ARG C N 1
ATOM 10050 C CA . ARG C 1 411 ? -81.307 13.648 120.043 1.00 26.30 411 ARG C CA 1
ATOM 10051 C C . ARG C 1 411 ? -80.047 12.980 120.583 1.00 24.92 411 ARG C C 1
ATOM 10052 O O . ARG C 1 411 ? -78.981 13.595 120.545 1.00 23.78 411 ARG C O 1
ATOM 10060 N N . LEU C 1 412 ? -80.131 11.743 121.067 1.00 22.86 412 LEU C N 1
ATOM 10061 C CA . LEU C 1 412 ? -78.946 11.039 121.539 1.00 19.94 412 LEU C CA 1
ATOM 10062 C C . LEU C 1 412 ? -78.181 10.445 120.364 1.00 22.12 412 LEU C C 1
ATOM 10063 O O . LEU C 1 412 ? -78.759 9.755 119.518 1.00 20.33 412 LEU C O 1
ATOM 10068 N N . GLU C 1 413 ? -76.876 10.717 120.315 1.00 19.64 413 GLU C N 1
ATOM 10069 C CA . GLU C 1 413 ? -76.036 10.283 119.202 1.00 21.11 413 GLU C CA 1
ATOM 10070 C C . GLU C 1 413 ? -75.483 8.895 119.520 1.00 18.94 413 GLU C C 1
ATOM 10071 O O . GLU C 1 413 ? -74.322 8.714 119.888 1.00 20.08 413 GLU C O 1
ATOM 10077 N N . CYS C 1 414 ? -76.345 7.895 119.347 1.00 18.44 414 CYS C N 1
ATOM 10078 C CA . CYS C 1 414 ? -75.993 6.511 119.631 1.00 17.90 414 CYS C CA 1
ATOM 10079 C C . CYS C 1 414 ? -77.020 5.600 118.972 1.00 18.14 414 CYS C C 1
ATOM 10080 O O . CYS C 1 414 ? -78.081 6.046 118.518 1.00 18.83 414 CYS C O 1
ATOM 10083 N N . GLY C 1 415 ? -76.692 4.303 118.927 1.00 18.00 415 GLY C N 1
ATOM 10084 C CA . GLY C 1 415 ? -77.510 3.338 118.219 1.00 18.38 415 GLY C CA 1
ATOM 10085 C C . GLY C 1 415 ? -78.571 2.631 119.039 1.00 18.30 415 GLY C C 1
ATOM 10086 O O . GLY C 1 415 ? -79.387 1.899 118.472 1.00 19.13 415 GLY C O 1
ATOM 10087 N N . GLY C 1 416 ? -78.581 2.810 120.359 1.00 17.69 416 GLY C N 1
ATOM 10088 C CA . GLY C 1 416 ? -79.613 2.212 121.180 1.00 18.74 416 GLY C CA 1
ATOM 10089 C C . GLY C 1 416 ? -79.956 3.122 122.341 1.00 18.67 416 GLY C C 1
ATOM 10090 O O . GLY C 1 416 ? -79.058 3.738 122.915 1.00 19.64 416 GLY C O 1
ATOM 10091 N N . VAL C 1 417 ? -81.239 3.268 122.659 1.00 18.05 417 VAL C N 1
ATOM 10092 C CA . VAL C 1 417 ? -81.677 4.074 123.797 1.00 18.23 417 VAL C CA 1
ATOM 10093 C C . VAL C 1 417 ? -82.656 3.243 124.610 1.00 20.12 417 VAL C C 1
ATOM 10094 O O . VAL C 1 417 ? -83.674 2.781 124.077 1.00 19.74 417 VAL C O 1
ATOM 10098 N N . PHE C 1 418 ? -82.352 3.060 125.894 1.00 19.11 418 PHE C N 1
ATOM 10099 C CA . PHE C 1 418 ? -83.199 2.317 126.819 1.00 18.68 418 PHE C CA 1
ATOM 10100 C C . PHE C 1 418 ? -83.842 3.298 127.783 1.00 19.18 418 PHE C C 1
ATOM 10101 O O . PHE C 1 418 ? -83.143 4.045 128.477 1.00 19.52 418 PHE C O 1
ATOM 10109 N N . ILE C 1 419 ? -85.169 3.321 127.792 1.00 18.59 419 ILE C N 1
ATOM 10110 C CA . ILE C 1 419 ? -85.941 4.235 128.627 1.00 19.04 419 ILE C CA 1
ATOM 10111 C C . ILE C 1 419 ? -86.453 3.448 129.826 1.00 20.18 419 ILE C C 1
ATOM 10112 O O . ILE C 1 419 ? -87.219 2.492 129.663 1.00 20.73 419 ILE C O 1
ATOM 10117 N N . ASN C 1 420 ? -86.009 3.830 131.025 1.00 21.73 420 ASN C N 1
ATOM 10118 C CA . ASN C 1 420 ? -86.464 3.215 132.275 1.00 20.62 420 ASN C CA 1
ATOM 10119 C C . ASN C 1 420 ? -86.287 1.695 132.261 1.00 21.62 420 ASN C C 1
ATOM 10120 O O . ASN C 1 420 ? -87.186 0.943 132.639 1.00 22.60 420 ASN C O 1
ATOM 10125 N N . GLY C 1 421 ? -85.111 1.237 131.843 1.00 19.59 421 GLY C N 1
ATOM 10126 C CA . GLY C 1 421 ? -84.860 -0.188 131.851 1.00 20.87 421 GLY C CA 1
ATOM 10127 C C . GLY C 1 421 ? -83.387 -0.521 131.725 1.00 22.50 421 GLY C C 1
ATOM 10128 O O . GLY C 1 421 ? -82.521 0.349 131.842 1.00 21.14 421 GLY C O 1
ATOM 10129 N N . TYR C 1 422 ? -83.120 -1.809 131.481 1.00 20.96 422 TYR C N 1
ATOM 10130 C CA . TYR C 1 422 ? -81.770 -2.367 131.483 1.00 19.30 422 TYR C CA 1
ATOM 10131 C C . TYR C 1 422 ? -81.279 -2.557 130.051 1.00 22.26 422 TYR C C 1
ATOM 10132 O O . TYR C 1 422 ? -81.827 -3.382 129.308 1.00 21.89 422 TYR C O 1
ATOM 10141 N N . CYS C 1 423 ? -80.224 -1.830 129.684 1.00 21.23 423 CYS C N 1
ATOM 10142 C CA . CYS C 1 423 ? -79.628 -1.969 128.355 1.00 21.20 423 CYS C CA 1
ATOM 10143 C C . CYS C 1 423 ? -79.040 -3.365 128.168 1.00 21.97 423 CYS C C 1
ATOM 10144 O O . CYS C 1 423 ? -78.344 -3.886 129.046 1.00 24.23 423 CYS C O 1
ATOM 10147 N N . ALA C 1 424 ? -79.329 -3.976 127.018 1.00 19.74 424 ALA C N 1
ATOM 10148 C CA . ALA C 1 424 ? -78.805 -5.296 126.681 1.00 22.22 424 ALA C CA 1
ATOM 10149 C C . ALA C 1 424 ? -78.944 -5.491 125.180 1.00 21.45 424 ALA C C 1
ATOM 10150 O O . ALA C 1 424 ? -79.728 -4.804 124.524 1.00 20.56 424 ALA C O 1
ATOM 10152 N N . SER C 1 425 ? -78.170 -6.433 124.642 1.00 21.14 425 SER C N 1
ATOM 10153 C CA . SER C 1 425 ? -78.381 -6.873 123.271 1.00 20.08 425 SER C CA 1
ATOM 10154 C C . SER C 1 425 ? -79.466 -7.944 123.222 1.00 22.58 425 SER C C 1
ATOM 10155 O O . SER C 1 425 ? -79.695 -8.679 124.191 1.00 20.96 425 SER C O 1
ATOM 10158 N N . ASP C 1 426 ? -80.123 -8.046 122.067 1.00 18.56 426 ASP C N 1
ATOM 10159 C CA . ASP C 1 426 ? -81.256 -8.948 121.923 1.00 17.65 426 ASP C CA 1
ATOM 10160 C C . ASP C 1 426 ? -81.459 -9.219 120.438 1.00 18.77 426 ASP C C 1
ATOM 10161 O O . ASP C 1 426 ? -81.427 -8.287 119.626 1.00 18.76 426 ASP C O 1
ATOM 10166 N N . ALA C 1 427 ? -81.662 -10.494 120.090 1.00 18.50 427 ALA C N 1
ATOM 10167 C CA . ALA C 1 427 ? -81.811 -10.881 118.687 1.00 19.31 427 ALA C CA 1
ATOM 10168 C C . ALA C 1 427 ? -82.880 -10.071 117.967 1.00 19.63 427 ALA C C 1
ATOM 10169 O O . ALA C 1 427 ? -82.790 -9.864 116.749 1.00 18.54 427 ALA C O 1
ATOM 10171 N N . ARG C 1 428 ? -83.888 -9.594 118.696 1.00 19.81 428 ARG C N 1
ATOM 10172 C CA . ARG C 1 428 ? -85.046 -8.962 118.073 1.00 19.57 428 ARG C CA 1
ATOM 10173 C C . ARG C 1 428 ? -84.822 -7.506 117.668 1.00 19.07 428 ARG C C 1
ATOM 10174 O O . ARG C 1 428 ? -85.686 -6.942 116.980 1.00 19.49 428 ARG C O 1
ATOM 10182 N N . VAL C 1 429 ? -83.712 -6.877 118.075 1.00 19.13 429 VAL C N 1
ATOM 10183 C CA . VAL C 1 429 ? -83.484 -5.457 117.810 1.00 17.79 429 VAL C CA 1
ATOM 10184 C C . VAL C 1 429 ? -82.070 -5.234 117.279 1.00 18.35 429 VAL C C 1
ATOM 10185 O O . VAL C 1 429 ? -81.169 -6.053 117.469 1.00 18.19 429 VAL C O 1
ATOM 10189 N N . ALA C 1 430 ? -81.893 -4.096 116.587 1.00 17.29 430 ALA C N 1
ATOM 10190 C CA . ALA C 1 430 ? -80.588 -3.718 116.055 1.00 17.78 430 ALA C CA 1
ATOM 10191 C C . ALA C 1 430 ? -79.584 -3.442 117.176 1.00 18.86 430 ALA C C 1
ATOM 10192 O O . ALA C 1 430 ? -79.932 -2.939 118.253 1.00 18.84 430 ALA C O 1
ATOM 10194 N N . PHE C 1 431 ? -78.313 -3.753 116.900 1.00 17.84 431 PHE C N 1
ATOM 10195 C CA . PHE C 1 431 ? -77.204 -3.466 117.805 1.00 18.19 431 PHE C CA 1
ATOM 10196 C C . PHE C 1 431 ? -76.073 -2.808 117.024 1.00 19.12 431 PHE C C 1
ATOM 10197 O O . PHE C 1 431 ? -75.725 -3.266 115.932 1.00 20.00 431 PHE C O 1
ATOM 10205 N N . GLY C 1 432 ? -75.496 -1.754 117.580 1.00 17.72 432 GLY C N 1
ATOM 10206 C CA . GLY C 1 432 ? -74.374 -1.074 116.956 1.00 18.42 432 GLY C CA 1
ATOM 10207 C C . GLY C 1 432 ? -74.540 0.424 117.102 1.00 20.70 432 GLY C C 1
ATOM 10208 O O . GLY C 1 432 ? -75.626 0.930 117.376 1.00 21.45 432 GLY C O 1
ATOM 10209 N N . GLY C 1 433 ? -73.436 1.146 116.912 1.00 18.33 433 GLY C N 1
ATOM 10210 C CA . GLY C 1 433 ? -73.427 2.560 117.231 1.00 18.26 433 GLY C CA 1
ATOM 10211 C C . GLY C 1 433 ? -72.963 3.514 116.141 1.00 18.55 433 GLY C C 1
ATOM 10212 O O . GLY C 1 433 ? -73.030 3.213 114.941 1.00 17.99 433 GLY C O 1
ATOM 10213 N N . VAL C 1 434 ? -72.521 4.694 116.574 1.00 19.35 434 VAL C N 1
ATOM 10214 C CA . VAL C 1 434 ? -72.093 5.776 115.700 1.00 17.58 434 VAL C CA 1
ATOM 10215 C C . VAL C 1 434 ? -70.770 6.320 116.227 1.00 18.34 434 VAL C C 1
ATOM 10216 O O . VAL C 1 434 ? -70.276 5.898 117.279 1.00 18.23 434 VAL C O 1
ATOM 10220 N N . LYS C 1 435 ? -70.201 7.264 115.479 1.00 18.12 435 LYS C N 1
ATOM 10221 C CA . LYS C 1 435 ? -68.963 7.956 115.866 1.00 19.18 435 LYS C CA 1
ATOM 10222 C C . LYS C 1 435 ? -67.873 6.888 116.026 1.00 19.53 435 LYS C C 1
ATOM 10223 O O . LYS C 1 435 ? -67.827 5.934 115.233 1.00 18.88 435 LYS C O 1
ATOM 10229 N N . LYS C 1 436 ? -66.991 6.995 117.023 1.00 19.50 436 LYS C N 1
ATOM 10230 C CA . LYS C 1 436 ? -65.906 6.024 117.117 1.00 19.93 436 LYS C CA 1
ATOM 10231 C C . LYS C 1 436 ? -66.364 4.665 117.636 1.00 18.09 436 LYS C C 1
ATOM 10232 O O . LYS C 1 436 ? -65.555 3.737 117.663 1.00 18.48 436 LYS C O 1
ATOM 10238 N N . SER C 1 437 ? -67.633 4.507 118.021 1.00 17.52 437 SER C N 1
ATOM 10239 C CA . SER C 1 437 ? -68.139 3.157 118.273 1.00 18.71 437 SER C CA 1
ATOM 10240 C C . SER C 1 437 ? -68.302 2.346 116.989 1.00 17.36 437 SER C C 1
ATOM 10241 O O . SER C 1 437 ? -68.502 1.124 117.067 1.00 17.89 437 SER C O 1
ATOM 10244 N N . GLY C 1 438 ? -68.229 2.984 115.817 1.00 18.51 438 GLY C N 1
ATOM 10245 C CA . GLY C 1 438 ? -68.170 2.265 114.558 1.00 17.91 438 GLY C CA 1
ATOM 10246 C C . GLY C 1 438 ? -69.388 2.521 113.681 1.00 19.08 438 GLY C C 1
ATOM 10247 O O . GLY C 1 438 ? -69.975 3.609 113.701 1.00 18.88 438 GLY C O 1
ATOM 10248 N N . PHE C 1 439 ? -69.735 1.507 112.885 1.00 17.82 439 PHE C N 1
ATOM 10249 C CA . PHE C 1 439 ? -70.821 1.593 111.916 1.00 17.58 439 PHE C CA 1
ATOM 10250 C C . PHE C 1 439 ? -71.212 0.175 111.510 1.00 18.58 439 PHE C C 1
ATOM 10251 O O . PHE C 1 439 ? -70.472 -0.786 111.738 1.00 17.68 439 PHE C O 1
ATOM 10259 N N . GLY C 1 440 ? -72.372 0.061 110.873 1.00 19.76 440 GLY C N 1
ATOM 10260 C CA . GLY C 1 440 ? -72.958 -1.237 110.613 1.00 20.02 440 GLY C CA 1
ATOM 10261 C C . GLY C 1 440 ? -73.797 -1.712 111.786 1.00 19.03 440 GLY C C 1
ATOM 10262 O O . GLY C 1 440 ? -73.646 -1.264 112.919 1.00 18.48 440 GLY C O 1
ATOM 10263 N N . ARG C 1 441 ? -74.698 -2.652 111.507 1.00 18.30 441 ARG C N 1
ATOM 10264 C CA . ARG C 1 441 ? -75.640 -3.096 112.525 1.00 17.07 441 ARG C CA 1
ATOM 10265 C C . ARG C 1 441 ? -75.681 -4.616 112.575 1.00 20.01 441 ARG C C 1
ATOM 10266 O O . ARG C 1 441 ? -75.544 -5.296 111.555 1.00 17.92 441 ARG C O 1
ATOM 10274 N N . GLU C 1 442 ? -75.862 -5.140 113.782 1.00 18.86 442 GLU C N 1
ATOM 10275 C CA . GLU C 1 442 ? -75.980 -6.572 114.001 1.00 19.47 442 GLU C CA 1
ATOM 10276 C C . GLU C 1 442 ? -77.355 -6.909 114.571 1.00 18.94 442 GLU C C 1
ATOM 10277 O O . GLU C 1 442 ? -78.097 -6.029 115.022 1.00 16.86 442 GLU C O 1
ATOM 10283 N N . LEU C 1 443 ? -77.687 -8.208 114.508 1.00 17.45 443 LEU C N 1
ATOM 10284 C CA . LEU C 1 443 ? -78.921 -8.818 115.008 1.00 17.14 443 LEU C CA 1
ATOM 10285 C C . LEU C 1 443 ? -80.156 -8.397 114.210 1.00 20.63 443 LEU C C 1
ATOM 10286 O O . LEU C 1 443 ? -80.058 -7.596 113.275 1.00 20.29 443 LEU C O 1
ATOM 10291 N N . SER C 1 444 ? -81.309 -8.972 114.538 1.00 18.66 444 SER C N 1
ATOM 10292 C CA . SER C 1 444 ? -82.538 -8.849 113.742 1.00 20.19 444 SER C CA 1
ATOM 10293 C C . SER C 1 444 ? -82.222 -9.088 112.254 1.00 20.00 444 SER C C 1
ATOM 10294 O O . SER C 1 444 ? -81.342 -9.884 111.902 1.00 19.29 444 SER C O 1
ATOM 10297 N N . HIS C 1 445 ? -82.937 -8.407 111.352 1.00 18.59 445 HIS C N 1
ATOM 10298 C CA . HIS C 1 445 ? -82.653 -8.580 109.933 1.00 19.67 445 HIS C CA 1
ATOM 10299 C C . HIS C 1 445 ? -81.393 -7.840 109.506 1.00 21.26 445 HIS C C 1
ATOM 10300 O O . HIS C 1 445 ? -80.820 -8.170 108.461 1.00 20.79 445 HIS C O 1
ATOM 10307 N N . PHE C 1 446 ? -80.939 -6.871 110.304 1.00 18.99 446 PHE C N 1
ATOM 10308 C CA . PHE C 1 446 ? -79.746 -6.105 109.955 1.00 20.34 446 PHE C CA 1
ATOM 10309 C C . PHE C 1 446 ? -78.516 -7.003 109.884 1.00 20.77 446 PHE C C 1
ATOM 10310 O O . PHE C 1 446 ? -77.744 -6.943 108.918 1.00 20.33 446 PHE C O 1
ATOM 10318 N N . GLY C 1 447 ? -78.320 -7.853 110.899 1.00 19.98 447 GLY C N 1
ATOM 10319 C CA . GLY C 1 447 ? -77.185 -8.762 110.888 1.00 20.74 447 GLY C CA 1
ATOM 10320 C C . GLY C 1 447 ? -77.260 -9.810 109.792 1.00 22.54 447 GLY C C 1
ATOM 10321 O O . GLY C 1 447 ? -76.228 -10.345 109.367 1.00 22.41 447 GLY C O 1
ATOM 10322 N N . LEU C 1 448 ? -78.473 -10.136 109.337 1.00 20.18 448 LEU C N 1
ATOM 10323 C CA . LEU C 1 448 ? -78.626 -11.038 108.200 1.00 19.68 448 LEU C CA 1
ATOM 10324 C C . LEU C 1 448 ? -78.247 -10.362 106.885 1.00 22.43 448 LEU C C 1
ATOM 10325 O O . LEU C 1 448 ? -77.631 -10.988 106.015 1.00 23.09 448 LEU C O 1
ATOM 10330 N N . HIS C 1 449 ? -78.617 -9.088 106.714 1.00 19.76 449 HIS C N 1
ATOM 10331 C CA . HIS C 1 449 ? -78.460 -8.419 105.423 1.00 19.69 449 HIS C CA 1
ATOM 10332 C C . HIS C 1 449 ? -77.106 -7.736 105.232 1.00 20.89 449 HIS C C 1
ATOM 10333 O O . HIS C 1 449 ? -76.734 -7.440 104.086 1.00 19.34 449 HIS C O 1
ATOM 10340 N N . GLU C 1 450 ? -76.353 -7.483 106.307 1.00 19.37 450 GLU C N 1
ATOM 10341 C CA . GLU C 1 450 ? -75.104 -6.732 106.164 1.00 19.85 450 GLU C CA 1
ATOM 10342 C C . GLU C 1 450 ? -74.121 -7.435 105.242 1.00 19.24 450 GLU C C 1
ATOM 10343 O O . GLU C 1 450 ? -73.360 -6.771 104.534 1.00 19.22 450 GLU C O 1
ATOM 10349 N N . PHE C 1 451 ? -74.113 -8.765 105.228 1.00 18.10 451 PHE C N 1
ATOM 10350 C CA . PHE C 1 451 ? -73.155 -9.499 104.411 1.00 17.96 451 PHE C CA 1
ATOM 10351 C C . PHE C 1 451 ? -73.865 -10.286 103.322 1.00 18.42 451 PHE C C 1
ATOM 10352 O O . PHE C 1 451 ? -73.466 -11.394 102.952 1.00 17.72 451 PHE C O 1
ATOM 10360 N N . CYS C 1 452 ? -74.925 -9.690 102.783 1.00 18.24 452 CYS C N 1
ATOM 10361 C CA . CYS C 1 452 ? -75.551 -10.154 101.556 1.00 17.91 452 CYS C CA 1
ATOM 10362 C C . CYS C 1 452 ? -75.160 -9.266 100.387 1.00 18.12 452 CYS C C 1
ATOM 10363 O O . CYS C 1 452 ? -74.946 -8.058 100.539 1.00 18.39 452 CYS C O 1
ATOM 10366 N N . ASN C 1 453 ? -75.092 -9.890 99.215 1.00 16.83 453 ASN C N 1
ATOM 10367 C CA . ASN C 1 453 ? -75.129 -9.179 97.938 1.00 17.05 453 ASN C CA 1
ATOM 10368 C C . ASN C 1 453 ? -76.589 -8.890 97.635 1.00 16.99 453 ASN C C 1
ATOM 10369 O O . ASN C 1 453 ? -77.340 -9.785 97.257 1.00 17.40 453 ASN C O 1
ATOM 10374 N N . ILE C 1 454 ? -77.001 -7.638 97.814 1.00 17.27 454 ILE C N 1
ATOM 10375 C CA . ILE C 1 454 ? -78.370 -7.230 97.520 1.00 17.13 454 ILE C CA 1
ATOM 10376 C C . ILE C 1 454 ? -78.473 -7.052 96.005 1.00 17.63 454 ILE C C 1
ATOM 10377 O O . ILE C 1 454 ? -77.869 -6.138 95.444 1.00 17.78 454 ILE C O 1
ATOM 10382 N N . GLN C 1 455 ? -79.213 -7.944 95.341 1.00 17.26 455 GLN C N 1
ATOM 10383 C CA . GLN C 1 455 ? -79.139 -8.097 93.885 1.00 17.83 455 GLN C CA 1
ATOM 10384 C C . GLN C 1 455 ? -80.489 -7.823 93.239 1.00 18.68 455 GLN C C 1
ATOM 10385 O O . GLN C 1 455 ? -81.469 -8.526 93.508 1.00 18.54 455 GLN C O 1
ATOM 10391 N N . THR C 1 456 ? -80.523 -6.826 92.355 1.00 17.54 456 THR C N 1
ATOM 10392 C CA . THR C 1 456 ? -81.696 -6.559 91.540 1.00 17.68 456 THR C CA 1
ATOM 10393 C C . THR C 1 456 ? -81.735 -7.555 90.391 1.00 17.73 456 THR C C 1
ATOM 10394 O O . THR C 1 456 ? -80.734 -7.731 89.698 1.00 18.05 456 THR C O 1
ATOM 10398 N N . VAL C 1 457 ? -82.874 -8.215 90.196 1.00 18.22 457 VAL C N 1
ATOM 10399 C CA . VAL C 1 457 ? -83.083 -9.090 89.042 1.00 17.91 457 VAL C CA 1
ATOM 10400 C C . VAL C 1 457 ? -84.300 -8.566 88.296 1.00 18.24 457 VAL C C 1
ATOM 10401 O O . VAL C 1 457 ? -85.413 -8.559 88.838 1.00 18.13 457 VAL C O 1
ATOM 10405 N N . TRP C 1 458 ? -84.086 -8.117 87.060 1.00 18.57 458 TRP C N 1
ATOM 10406 C CA . TRP C 1 458 ? -85.085 -7.361 86.316 1.00 18.31 458 TRP C CA 1
ATOM 10407 C C . TRP C 1 458 ? -85.268 -8.031 84.966 1.00 19.69 458 TRP C C 1
ATOM 10408 O O . TRP C 1 458 ? -84.324 -8.085 84.172 1.00 18.74 458 TRP C O 1
ATOM 10419 N N . LYS C 1 459 ? -86.471 -8.554 84.724 1.00 19.21 459 LYS C N 1
ATOM 10420 C CA . LYS C 1 459 ? -86.816 -9.225 83.472 1.00 21.50 459 LYS C CA 1
ATOM 10421 C C . LYS C 1 459 ? -87.559 -8.276 82.534 1.00 22.05 459 LYS C C 1
ATOM 10422 O O . LYS C 1 459 ? -88.399 -7.488 82.973 1.00 19.55 459 LYS C O 1
ATOM 10428 N N . ASP C 1 460 ? -87.246 -8.363 81.231 1.00 19.67 460 ASP C N 1
ATOM 10429 C CA . ASP C 1 460 ? -88.020 -7.699 80.171 1.00 23.59 460 ASP C CA 1
ATOM 10430 C C . ASP C 1 460 ? -88.053 -6.179 80.321 1.00 22.22 460 ASP C C 1
ATOM 10431 O O . ASP C 1 460 ? -89.076 -5.546 80.049 1.00 24.26 460 ASP C O 1
ATOM 10436 N N . ARG C 1 461 ? -86.934 -5.575 80.737 1.00 19.27 461 ARG C N 1
ATOM 10437 C CA . ARG C 1 461 ? -86.840 -4.112 80.740 1.00 20.51 461 ARG C CA 1
ATOM 10438 C C . ARG C 1 461 ? -86.612 -3.646 79.303 1.00 23.03 461 ARG C C 1
ATOM 10439 O O . ARG C 1 461 ? -85.486 -3.419 78.853 1.00 23.17 461 ARG C O 1
ATOM 10447 N N . ILE C 1 462 ? -87.716 -3.503 78.572 1.00 22.14 462 ILE C N 1
ATOM 10448 C CA . ILE C 1 462 ? -87.670 -3.126 77.153 1.00 24.16 462 ILE C CA 1
ATOM 10449 C C . ILE C 1 462 ? -88.681 -2.019 76.868 1.00 31.33 462 ILE C C 1
ATOM 10450 O O . ILE C 1 462 ? -89.459 -1.614 77.737 1.00 32.31 462 ILE C O 1
ATOM 10456 N N . ILE D 1 3 ? -51.459 28.696 85.109 1.00 66.04 3 ILE D N 1
ATOM 10457 C CA . ILE D 1 3 ? -52.531 27.740 85.350 1.00 59.21 3 ILE D CA 1
ATOM 10458 C C . ILE D 1 3 ? -52.092 26.345 84.923 1.00 61.42 3 ILE D C 1
ATOM 10459 O O . ILE D 1 3 ? -51.498 26.168 83.860 1.00 66.76 3 ILE D O 1
ATOM 10464 N N . THR D 1 4 ? -52.395 25.356 85.760 1.00 58.46 4 THR D N 1
ATOM 10465 C CA . THR D 1 4 ? -51.985 23.977 85.530 1.00 61.74 4 THR D CA 1
ATOM 10466 C C . THR D 1 4 ? -52.831 23.084 86.424 1.00 57.93 4 THR D C 1
ATOM 10467 O O . THR D 1 4 ? -53.316 23.545 87.465 1.00 52.02 4 THR D O 1
ATOM 10471 N N . PRO D 1 5 ? -53.048 21.819 86.046 1.00 62.29 5 PRO D N 1
ATOM 10472 C CA . PRO D 1 5 ? -53.803 20.910 86.927 1.00 59.60 5 PRO D CA 1
ATOM 10473 C C . PRO D 1 5 ? -53.162 20.693 88.290 1.00 58.60 5 PRO D C 1
ATOM 10474 O O . PRO D 1 5 ? -53.785 20.059 89.149 1.00 57.96 5 PRO D O 1
ATOM 10478 N N . ALA D 1 6 ? -51.946 21.189 88.519 1.00 58.56 6 ALA D N 1
ATOM 10479 C CA . ALA D 1 6 ? -51.358 21.131 89.848 1.00 56.94 6 ALA D CA 1
ATOM 10480 C C . ALA D 1 6 ? -51.969 22.153 90.795 1.00 50.77 6 ALA D C 1
ATOM 10481 O O . ALA D 1 6 ? -51.928 21.954 92.015 1.00 50.36 6 ALA D O 1
ATOM 10483 N N . THR D 1 7 ? -52.540 23.234 90.263 1.00 47.53 7 THR D N 1
ATOM 10484 C CA . THR D 1 7 ? -53.078 24.312 91.077 1.00 41.20 7 THR D CA 1
ATOM 10485 C C . THR D 1 7 ? -54.554 24.594 90.847 1.00 37.39 7 THR D C 1
ATOM 10486 O O . THR D 1 7 ? -55.172 25.253 91.694 1.00 34.30 7 THR D O 1
ATOM 10490 N N . HIS D 1 8 ? -55.134 24.122 89.744 1.00 36.00 8 HIS D N 1
ATOM 10491 C CA . HIS D 1 8 ? -56.482 24.507 89.363 1.00 31.09 8 HIS D CA 1
ATOM 10492 C C . HIS D 1 8 ? -57.263 23.308 88.852 1.00 29.72 8 HIS D C 1
ATOM 10493 O O . HIS D 1 8 ? -56.709 22.407 88.219 1.00 32.35 8 HIS D O 1
ATOM 10500 N N . ALA D 1 9 ? -58.563 23.318 89.140 1.00 27.48 9 ALA D N 1
ATOM 10501 C CA . ALA D 1 9 ? -59.523 22.554 88.357 1.00 23.17 9 ALA D CA 1
ATOM 10502 C C . ALA D 1 9 ? -59.729 23.256 87.021 1.00 24.47 9 ALA D C 1
ATOM 10503 O O . ALA D 1 9 ? -59.861 24.482 86.971 1.00 24.13 9 ALA D O 1
ATOM 10505 N N . ILE D 1 10 ? -59.759 22.485 85.933 1.00 22.98 10 ILE D N 1
ATOM 10506 C CA . ILE D 1 10 ? -59.779 23.051 84.586 1.00 22.83 10 ILE D CA 1
ATOM 10507 C C . ILE D 1 10 ? -60.870 22.375 83.767 1.00 22.86 10 ILE D C 1
ATOM 10508 O O . ILE D 1 10 ? -60.925 21.140 83.695 1.00 22.13 10 ILE D O 1
ATOM 10513 N N . SER D 1 11 ? -61.728 23.185 83.143 1.00 19.87 11 SER D N 1
ATOM 10514 C CA . SER D 1 11 ? -62.720 22.709 82.188 1.00 19.82 11 SER D CA 1
ATOM 10515 C C . SER D 1 11 ? -62.228 22.986 80.776 1.00 22.32 11 SER D C 1
ATOM 10516 O O . SER D 1 11 ? -61.803 24.106 80.469 1.00 22.39 11 SER D O 1
ATOM 10519 N N . ILE D 1 12 ? -62.298 21.970 79.924 1.00 19.94 12 ILE D N 1
ATOM 10520 C CA . ILE D 1 12 ? -61.966 22.088 78.505 1.00 20.31 12 ILE D CA 1
ATOM 10521 C C . ILE D 1 12 ? -63.079 21.415 77.719 1.00 22.89 12 ILE D C 1
ATOM 10522 O O . ILE D 1 12 ? -63.505 20.309 78.068 1.00 22.08 12 ILE D O 1
ATOM 10527 N N . ASN D 1 13 ? -63.564 22.080 76.679 1.00 21.46 13 ASN D N 1
ATOM 10528 C CA . ASN D 1 13 ? -64.592 21.473 75.848 1.00 22.31 13 ASN D CA 1
ATOM 10529 C C . ASN D 1 13 ? -63.977 20.344 75.022 1.00 20.63 13 ASN D C 1
ATOM 10530 O O . ASN D 1 13 ? -63.149 20.621 74.143 1.00 20.16 13 ASN D O 1
ATOM 10535 N N . PRO D 1 14 ? -64.357 19.081 75.237 1.00 19.90 14 PRO D N 1
ATOM 10536 C CA . PRO D 1 14 ? -63.705 17.990 74.495 1.00 19.90 14 PRO D CA 1
ATOM 10537 C C . PRO D 1 14 ? -64.021 17.986 73.004 1.00 20.39 14 PRO D C 1
ATOM 10538 O O . PRO D 1 14 ? -63.313 17.314 72.246 1.00 23.14 14 PRO D O 1
ATOM 10542 N N . ALA D 1 15 ? -65.064 18.682 72.563 1.00 20.08 15 ALA D N 1
ATOM 10543 C CA . ALA D 1 15 ? -65.380 18.717 71.137 1.00 20.69 15 ALA D CA 1
ATOM 10544 C C . ALA D 1 15 ? -64.450 19.635 70.361 1.00 23.16 15 ALA D C 1
ATOM 10545 O O . ALA D 1 15 ? -64.295 19.459 69.146 1.00 22.18 15 ALA D O 1
ATOM 10547 N N . THR D 1 16 ? -63.831 20.604 71.034 1.00 23.65 16 THR D N 1
ATOM 10548 C CA . THR D 1 16 ? -63.061 21.650 70.366 1.00 23.32 16 THR D CA 1
ATOM 10549 C C . THR D 1 16 ? -61.696 21.902 70.978 1.00 25.06 16 THR D C 1
ATOM 10550 O O . THR D 1 16 ? -60.838 22.471 70.294 1.00 24.82 16 THR D O 1
ATOM 10554 N N . GLY D 1 17 ? -61.460 21.509 72.231 1.00 24.26 17 GLY D N 1
ATOM 10555 C CA . GLY D 1 17 ? -60.243 21.883 72.919 1.00 25.83 17 GLY D CA 1
ATOM 10556 C C . GLY D 1 17 ? -60.238 23.278 73.514 1.00 22.38 17 GLY D C 1
ATOM 10557 O O . GLY D 1 17 ? -59.209 23.691 74.060 1.00 29.59 17 GLY D O 1
ATOM 10558 N N . GLU D 1 18 ? -61.343 24.019 73.426 1.00 24.69 18 GLU D N 1
ATOM 10559 C CA . GLU D 1 18 ? -61.432 25.344 74.041 1.00 26.31 18 GLU D CA 1
ATOM 10560 C C . GLU D 1 18 ? -61.354 25.225 75.563 1.00 26.10 18 GLU D C 1
ATOM 10561 O O . GLU D 1 18 ? -62.057 24.407 76.162 1.00 24.11 18 GLU D O 1
ATOM 10567 N N . GLN D 1 19 ? -60.501 26.038 76.193 1.00 26.87 19 GLN D N 1
ATOM 10568 C CA . GLN D 1 19 ? -60.488 26.116 77.653 1.00 25.93 19 GLN D CA 1
ATOM 10569 C C . GLN D 1 19 ? -61.663 26.970 78.107 1.00 25.73 19 GLN D C 1
ATOM 10570 O O . GLN D 1 19 ? -61.815 28.115 77.668 1.00 25.63 19 GLN D O 1
ATOM 10576 N N . LEU D 1 20 ? -62.493 26.407 78.979 1.00 21.27 20 LEU D N 1
ATOM 10577 C CA . LEU D 1 20 ? -63.745 27.016 79.399 1.00 23.90 20 LEU D CA 1
ATOM 10578 C C . LEU D 1 20 ? -63.620 27.776 80.708 1.00 25.65 20 LEU D C 1
ATOM 10579 O O . LEU D 1 20 ? -64.194 28.857 80.847 1.00 26.63 20 LEU D O 1
ATOM 10584 N N . SER D 1 21 ? -62.884 27.237 81.673 1.00 23.54 21 SER D N 1
ATOM 10585 C CA . SER D 1 21 ? -62.830 27.852 82.994 1.00 24.07 21 SER D CA 1
ATOM 10586 C C . SER D 1 21 ? -61.687 27.241 83.787 1.00 24.00 21 SER D C 1
ATOM 10587 O O . SER D 1 21 ? -61.234 26.130 83.505 1.00 22.01 21 SER D O 1
ATOM 10590 N N . VAL D 1 22 ? -61.233 27.982 84.798 1.00 23.79 22 VAL D N 1
ATOM 10591 C CA . VAL D 1 22 ? -60.258 27.478 85.757 1.00 24.71 22 VAL D CA 1
ATOM 10592 C C . VAL D 1 22 ? -60.715 27.875 87.156 1.00 24.27 22 VAL D C 1
ATOM 10593 O O . VAL D 1 22 ? -61.399 28.887 87.341 1.00 26.28 22 VAL D O 1
ATOM 10597 N N . LEU D 1 23 ? -60.342 27.062 88.150 1.00 23.29 23 LEU D N 1
ATOM 10598 C CA . LEU D 1 23 ? -60.731 27.323 89.538 1.00 26.01 23 LEU D CA 1
ATOM 10599 C C . LEU D 1 23 ? -59.655 26.811 90.496 1.00 26.13 23 LEU D C 1
ATOM 10600 O O . LEU D 1 23 ? -59.365 25.608 90.516 1.00 24.01 23 LEU D O 1
ATOM 10605 N N . PRO D 1 24 ? -59.036 27.680 91.298 1.00 24.91 24 PRO D N 1
ATOM 10606 C CA . PRO D 1 24 ? -57.972 27.213 92.196 1.00 26.71 24 PRO D CA 1
ATOM 10607 C C . PRO D 1 24 ? -58.537 26.311 93.279 1.00 24.48 24 PRO D C 1
ATOM 10608 O O . PRO D 1 24 ? -59.718 26.401 93.628 1.00 23.66 24 PRO D O 1
ATOM 10612 N N . TRP D 1 25 ? -57.679 25.433 93.808 1.00 23.10 25 TRP D N 1
ATOM 10613 C CA . TRP D 1 25 ? -58.120 24.517 94.856 1.00 24.46 25 TRP D CA 1
ATOM 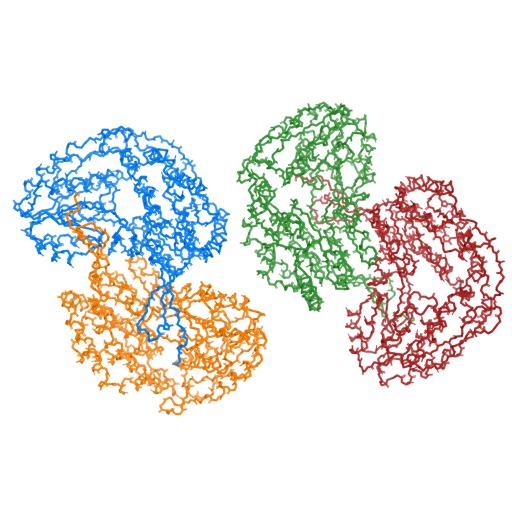10614 C C . TRP D 1 25 ? -58.539 25.292 96.098 1.00 25.58 25 TRP D C 1
ATOM 10615 O O . TRP D 1 25 ? -58.012 26.370 96.395 1.00 25.35 25 TRP D O 1
ATOM 10626 N N . ALA D 1 26 ? -59.500 24.729 96.826 1.00 23.92 26 ALA D N 1
ATOM 10627 C CA . ALA D 1 26 ? -59.944 25.343 98.070 1.00 22.21 26 ALA D CA 1
ATOM 10628 C C . ALA D 1 26 ? -58.787 25.450 99.054 1.00 23.19 26 ALA D C 1
ATOM 10629 O O . ALA D 1 26 ? -58.014 24.505 99.238 1.00 23.88 26 ALA D O 1
ATOM 10631 N N . GLY D 1 27 ? -58.687 26.606 99.710 1.00 24.54 27 GLY D N 1
ATOM 10632 C CA . GLY D 1 27 ? -57.684 26.812 100.734 1.00 24.91 27 GLY D CA 1
ATOM 10633 C C . GLY D 1 27 ? -58.152 26.339 102.098 1.00 25.53 27 GLY D C 1
ATOM 10634 O O . GLY D 1 27 ? -59.279 25.882 102.278 1.00 22.73 27 GLY D O 1
ATOM 10635 N N . ALA D 1 28 ? -57.250 26.467 103.078 1.00 23.30 28 ALA D N 1
ATOM 10636 C CA . ALA D 1 28 ? -57.555 26.025 104.436 1.00 27.67 28 ALA D CA 1
ATOM 10637 C C . ALA D 1 28 ? -58.774 26.745 104.996 1.00 24.81 28 ALA D C 1
ATOM 10638 O O . ALA D 1 28 ? -59.622 26.129 105.652 1.00 25.04 28 ALA D O 1
ATOM 10640 N N . ASP D 1 29 ? -58.889 28.052 104.742 1.00 25.72 29 ASP D N 1
ATOM 10641 C CA . ASP D 1 29 ? -60.048 28.795 105.226 1.00 27.58 29 ASP D CA 1
ATOM 10642 C C . ASP D 1 29 ? -61.324 28.367 104.510 1.00 26.00 29 ASP D C 1
ATOM 10643 O O . ASP D 1 29 ? -62.389 28.278 105.135 1.00 23.97 29 ASP D O 1
ATOM 10648 N N . ASP D 1 30 ? -61.237 28.097 103.201 1.00 23.41 30 ASP D N 1
ATOM 10649 C CA . ASP D 1 30 ? -62.405 27.601 102.472 1.00 23.93 30 ASP D CA 1
ATOM 10650 C C . ASP D 1 30 ? -62.911 26.291 103.067 1.00 21.65 30 ASP D C 1
ATOM 10651 O O . ASP D 1 30 ? -64.123 26.098 103.235 1.00 20.03 30 ASP D O 1
ATOM 10656 N N . ILE D 1 31 ? -61.998 25.370 103.370 1.00 21.09 31 ILE D N 1
ATOM 10657 C CA . ILE D 1 31 ? -62.399 24.077 103.917 1.00 20.94 31 ILE D CA 1
ATOM 10658 C C . ILE D 1 31 ? -63.026 24.262 105.294 1.00 21.16 31 ILE D C 1
ATOM 10659 O O . ILE D 1 31 ? -64.096 23.716 105.590 1.00 20.28 31 ILE D O 1
ATOM 10664 N N . GLU D 1 32 ? -62.391 25.068 106.147 1.00 21.70 32 GLU D N 1
ATOM 10665 C CA . GLU D 1 32 ? -62.926 25.283 107.490 1.00 21.20 32 GLU D CA 1
ATOM 10666 C C . GLU D 1 32 ? -64.305 25.933 107.436 1.00 21.68 32 GLU D C 1
ATOM 10667 O O . GLU D 1 32 ? -65.218 25.524 108.163 1.00 19.77 32 GLU D O 1
ATOM 10673 N N . ASN D 1 33 ? -64.474 26.945 106.575 1.00 20.54 33 ASN D N 1
ATOM 10674 C CA . ASN D 1 33 ? -65.769 27.610 106.444 1.00 22.97 33 ASN D CA 1
ATOM 10675 C C . ASN D 1 33 ? -66.853 26.625 106.025 1.00 21.02 33 ASN D C 1
ATOM 10676 O O . ASN D 1 33 ? -67.963 26.634 106.572 1.00 19.93 33 ASN D O 1
ATOM 10681 N N . ALA D 1 34 ? -66.555 25.778 105.033 1.00 20.18 34 ALA D N 1
ATOM 10682 C CA . ALA D 1 34 ? -67.552 24.822 104.558 1.00 20.63 34 ALA D CA 1
ATOM 10683 C C . ALA D 1 34 ? -67.919 23.814 105.645 1.00 19.41 34 ALA D C 1
ATOM 10684 O O . ALA D 1 34 ? -69.089 23.448 105.789 1.00 19.81 34 ALA D O 1
ATOM 10686 N N . LEU D 1 35 ? -66.940 23.346 106.415 1.00 19.38 35 LEU D N 1
ATOM 10687 C CA . LEU D 1 35 ? -67.265 22.378 107.463 1.00 19.27 35 LEU D CA 1
ATOM 10688 C C . LEU D 1 35 ? -68.075 23.027 108.585 1.00 19.37 35 LEU D C 1
ATOM 10689 O O . LEU D 1 35 ? -69.000 22.408 109.125 1.00 19.30 35 LEU D O 1
ATOM 10694 N N . GLN D 1 36 ? -67.747 24.273 108.951 1.00 19.56 36 GLN D N 1
ATOM 10695 C CA . GLN D 1 36 ? -68.540 24.981 109.955 1.00 19.69 36 GLN D CA 1
ATOM 10696 C C . GLN D 1 36 ? -69.994 25.115 109.522 1.00 19.69 36 GLN D C 1
ATOM 10697 O O . GLN D 1 36 ? -70.914 24.908 110.322 1.00 19.69 36 GLN D O 1
ATOM 10703 N N . LEU D 1 37 ? -70.222 25.503 108.262 1.00 19.70 37 LEU D N 1
ATOM 10704 C CA . LEU D 1 37 ? -71.595 25.683 107.808 1.00 19.72 37 LEU D CA 1
ATOM 10705 C C . LEU D 1 37 ? -72.311 24.345 107.654 1.00 20.31 37 LEU D C 1
ATOM 10706 O O . LEU D 1 37 ? -73.526 24.269 107.876 1.00 19.55 37 LEU D O 1
ATOM 10711 N N . ALA D 1 38 ? -71.581 23.289 107.282 1.00 19.37 38 ALA D N 1
ATOM 10712 C CA . ALA D 1 38 ? -72.183 21.957 107.223 1.00 19.20 38 ALA D CA 1
ATOM 10713 C C . ALA D 1 38 ? -72.662 21.516 108.599 1.00 19.18 38 ALA D C 1
ATOM 10714 O O . ALA D 1 38 ? -73.769 20.982 108.744 1.00 19.81 38 ALA D O 1
ATOM 10716 N N . ALA D 1 39 ? -71.845 21.753 109.626 1.00 19.23 39 ALA D N 1
ATOM 10717 C CA . ALA D 1 39 ? -72.224 21.370 110.981 1.00 19.23 39 ALA D CA 1
ATOM 10718 C C . ALA D 1 39 ? -73.453 22.141 111.447 1.00 19.40 39 ALA D C 1
ATOM 10719 O O . ALA D 1 39 ? -74.399 21.556 111.989 1.00 19.33 39 ALA D O 1
ATOM 10721 N N . ALA D 1 40 ? -73.458 23.463 111.247 1.00 19.64 40 ALA D N 1
ATOM 10722 C CA . ALA D 1 40 ? -74.618 24.258 111.643 1.00 21.77 40 ALA D CA 1
ATOM 10723 C C . ALA D 1 40 ? -75.852 23.891 110.823 1.00 19.65 40 ALA D C 1
ATOM 10724 O O . ALA D 1 40 ? -76.962 23.819 111.362 1.00 20.14 40 ALA D O 1
ATOM 10726 N N . GLY D 1 41 ? -75.671 23.640 109.524 1.00 19.57 41 GLY D N 1
ATOM 10727 C CA . GLY D 1 41 ? -76.803 23.287 108.677 1.00 21.12 41 GLY D CA 1
ATOM 10728 C C . GLY D 1 41 ? -77.422 21.960 109.068 1.00 20.25 41 GLY D C 1
ATOM 10729 O O . GLY D 1 41 ? -78.648 21.839 109.162 1.00 19.43 41 GLY D O 1
ATOM 10730 N N . PHE D 1 42 ? -76.583 20.961 109.347 1.00 19.23 42 PHE D N 1
ATOM 10731 C CA . PHE D 1 42 ? -77.095 19.672 109.809 1.00 19.10 42 PHE D CA 1
ATOM 10732 C C . PHE D 1 42 ? -77.811 19.803 111.150 1.00 19.88 42 PHE D C 1
ATOM 10733 O O . PHE D 1 42 ? -78.874 19.200 111.359 1.00 19.65 42 PHE D O 1
ATOM 10741 N N . ARG D 1 43 ? -77.228 20.567 112.073 1.00 19.30 43 ARG D N 1
ATOM 10742 C CA . ARG D 1 43 ? -77.823 20.761 113.397 1.00 21.18 43 ARG D CA 1
ATOM 10743 C C . ARG D 1 43 ? -79.284 21.183 113.297 1.00 22.38 43 ARG D C 1
ATOM 10744 O O . ARG D 1 43 ? -80.141 20.672 114.030 1.00 23.16 43 ARG D O 1
ATOM 10752 N N . ASP D 1 44 ? -79.589 22.113 112.391 1.00 20.58 44 ASP D N 1
ATOM 10753 C CA . ASP D 1 44 ? -80.962 22.585 112.268 1.00 21.42 44 ASP D CA 1
ATOM 10754 C C . ASP D 1 44 ? -81.788 21.669 111.366 1.00 23.98 44 ASP D C 1
ATOM 10755 O O . ASP D 1 44 ? -82.971 21.428 111.633 1.00 24.08 44 ASP D O 1
ATOM 10760 N N . TRP D 1 45 ? -81.180 21.137 110.303 1.00 19.60 45 TRP D N 1
ATOM 10761 C CA . TRP D 1 45 ? -81.926 20.332 109.339 1.00 20.56 45 TRP D CA 1
ATOM 10762 C C . TRP D 1 45 ? -82.444 19.048 109.973 1.00 20.99 45 TRP D C 1
ATOM 10763 O O . TRP D 1 45 ? -83.565 18.618 109.686 1.00 21.80 45 TRP D O 1
ATOM 10774 N N . ARG D 1 46 ? -81.649 18.427 110.844 1.00 20.22 46 ARG D N 1
ATOM 10775 C CA . ARG D 1 46 ? -82.049 17.164 111.454 1.00 22.73 46 ARG D CA 1
ATOM 10776 C C . ARG D 1 46 ? -83.268 17.314 112.357 1.00 23.43 46 ARG D C 1
ATOM 10777 O O . ARG D 1 46 ? -83.889 16.301 112.707 1.00 25.11 46 ARG D O 1
ATOM 10785 N N . GLU D 1 47 ? -83.621 18.542 112.734 1.00 24.18 47 GLU D N 1
ATOM 10786 C CA . GLU D 1 47 ? -84.781 18.814 113.574 1.00 28.26 47 GLU D CA 1
ATOM 10787 C C . GLU D 1 47 ? -86.045 19.068 112.770 1.00 26.99 47 GLU D C 1
ATOM 10788 O O . GLU D 1 47 ? -87.123 19.185 113.362 1.00 29.36 47 GLU D O 1
ATOM 10794 N N . THR D 1 48 ? -85.944 19.166 111.450 1.00 26.68 48 THR D N 1
ATOM 10795 C CA . THR D 1 48 ? -87.125 19.44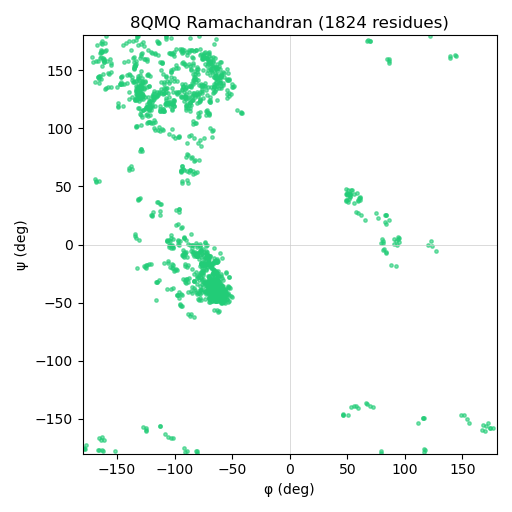6 110.654 1.00 26.86 48 THR D CA 1
ATOM 10796 C C . THR D 1 48 ? -88.000 18.201 110.537 1.00 26.10 48 THR D C 1
ATOM 10797 O O . THR D 1 48 ? -87.568 17.072 110.790 1.00 25.98 48 THR D O 1
ATOM 10801 N N . ASN D 1 49 ? -89.252 18.430 110.158 1.00 26.88 49 ASN D N 1
ATOM 10802 C CA . ASN D 1 49 ? -90.215 17.360 109.951 1.00 28.50 49 ASN D CA 1
ATOM 10803 C C . ASN D 1 49 ? -89.992 16.714 108.585 1.00 25.61 49 ASN D C 1
ATOM 10804 O O . ASN D 1 49 ? -89.602 17.377 107.620 1.00 23.40 49 ASN D O 1
ATOM 10809 N N . ILE D 1 50 ? -90.253 15.404 108.514 1.00 25.67 50 ILE D N 1
ATOM 10810 C CA . ILE D 1 50 ? -90.019 14.655 107.276 1.00 24.84 50 ILE D CA 1
ATOM 10811 C C . ILE D 1 50 ? -90.866 15.212 106.136 1.00 26.64 50 ILE D C 1
ATOM 10812 O O . ILE D 1 50 ? -90.424 15.263 104.980 1.00 24.46 50 ILE D O 1
ATOM 10817 N N . ASP D 1 51 ? -92.091 15.641 106.432 1.00 25.28 51 ASP D N 1
ATOM 10818 C CA . ASP D 1 51 ? -92.948 16.159 105.368 1.00 28.80 51 ASP D CA 1
ATOM 10819 C C . ASP D 1 51 ? -92.449 17.493 104.829 1.00 25.80 51 ASP D C 1
ATOM 10820 O O . ASP D 1 51 ? -92.617 17.777 103.635 1.00 28.79 51 ASP D O 1
ATOM 10825 N N . TYR D 1 52 ? -91.843 18.324 105.679 1.00 26.41 52 TYR D N 1
ATOM 10826 C CA . TYR D 1 52 ? -91.201 19.545 105.196 1.00 24.03 52 TYR D CA 1
ATOM 10827 C C . TYR D 1 52 ? -90.052 19.208 104.251 1.00 24.27 52 TYR D C 1
ATOM 10828 O O . TYR D 1 52 ? -89.922 19.796 103.171 1.00 23.76 52 TYR D O 1
ATOM 10837 N N . ARG D 1 53 ? -89.213 18.242 104.633 1.00 22.72 53 ARG D N 1
ATOM 10838 C CA . ARG D 1 53 ? -88.087 17.903 103.771 1.00 22.62 53 ARG D CA 1
ATOM 10839 C C . ARG D 1 53 ? -88.560 17.303 102.452 1.00 21.38 53 ARG D C 1
ATOM 10840 O O . ARG D 1 53 ? -87.946 17.549 101.407 1.00 20.59 53 ARG D O 1
ATOM 10848 N N . ALA D 1 54 ? -89.662 16.549 102.474 1.00 22.18 54 ALA D N 1
ATOM 10849 C CA . ALA D 1 54 ? -90.220 16.027 101.228 1.00 23.19 54 ALA D CA 1
ATOM 10850 C C . ALA D 1 54 ? -90.685 17.158 100.319 1.00 24.87 54 ALA D C 1
ATOM 10851 O O . ALA D 1 54 ? -90.464 17.121 99.098 1.00 21.54 54 ALA D O 1
ATOM 10853 N N . GLU D 1 55 ? -91.319 18.184 100.898 1.00 22.47 55 GLU D N 1
ATOM 10854 C CA . GLU D 1 55 ? -91.710 19.343 100.101 1.00 23.18 55 GLU D CA 1
ATOM 10855 C C . GLU D 1 55 ? -90.486 20.068 99.549 1.00 23.21 55 GLU D C 1
ATOM 10856 O O . GLU D 1 55 ? -90.510 20.568 98.421 1.00 22.53 55 GLU D O 1
ATOM 10862 N N . LYS D 1 56 ? -89.396 20.116 100.317 1.00 21.59 56 LYS D N 1
ATOM 10863 C CA . LYS D 1 56 ? -88.184 20.751 99.801 1.00 21.92 56 LYS D CA 1
ATOM 10864 C C . LYS D 1 56 ? -87.579 19.958 98.641 1.00 22.32 56 LYS D C 1
ATOM 10865 O O . LYS D 1 56 ? -86.983 20.553 97.736 1.00 21.74 56 LYS D O 1
ATOM 10871 N N . LEU D 1 57 ? -87.729 18.624 98.636 1.00 21.14 57 LEU D N 1
ATOM 10872 C CA . LEU D 1 57 ? -87.297 17.846 97.475 1.00 19.70 57 LEU D CA 1
ATOM 10873 C C . LEU D 1 57 ? -88.094 18.220 96.232 1.00 23.13 57 LEU D C 1
ATOM 10874 O O . LEU D 1 57 ? -87.529 18.335 95.137 1.00 20.73 57 LEU D O 1
ATOM 10879 N N . ARG D 1 58 ? -89.411 18.409 96.375 1.00 20.38 58 ARG D N 1
ATOM 10880 C CA . ARG D 1 58 ? -90.193 18.892 95.240 1.00 22.33 58 ARG D CA 1
ATOM 10881 C C . ARG D 1 58 ? -89.705 20.263 94.785 1.00 24.73 58 ARG D C 1
ATOM 10882 O O . ARG D 1 58 ? -89.657 20.546 93.579 1.00 23.40 58 ARG D O 1
ATOM 10890 N N . ASP D 1 59 ? -89.305 21.114 95.735 1.00 23.11 59 ASP D N 1
ATOM 10891 C CA . ASP D 1 59 ? -88.763 22.423 95.378 1.00 24.09 59 ASP D CA 1
ATOM 10892 C C . ASP D 1 59 ? -87.466 22.294 94.587 1.00 23.86 59 ASP D C 1
ATOM 10893 O O . ASP D 1 59 ? -87.224 23.073 93.657 1.00 22.15 59 ASP D O 1
ATOM 10898 N N . ILE D 1 60 ? -86.610 21.335 94.953 1.00 21.71 60 ILE D N 1
ATOM 10899 C CA . ILE D 1 60 ? -85.391 21.094 94.180 1.00 22.32 60 ILE D CA 1
ATOM 10900 C C . ILE D 1 60 ? -85.736 20.693 92.751 1.00 21.38 60 ILE D C 1
ATOM 10901 O O . ILE D 1 60 ? -85.128 21.176 91.788 1.00 22.75 60 ILE D O 1
ATOM 10906 N N . GLY D 1 61 ? -86.703 19.786 92.594 1.00 20.76 61 GLY D N 1
ATOM 10907 C CA . GLY D 1 61 ? -87.094 19.355 91.261 1.00 21.67 61 GLY D CA 1
ATOM 10908 C C . GLY D 1 61 ? -87.626 20.494 90.413 1.00 24.33 61 GLY D C 1
ATOM 10909 O O . GLY D 1 61 ? -87.337 20.578 89.216 1.00 22.63 61 GLY D O 1
ATOM 10910 N N . LYS D 1 62 ? -88.408 21.389 91.021 1.00 23.96 62 LYS D N 1
ATOM 10911 C CA . LYS D 1 62 ? -88.920 22.543 90.281 1.00 24.22 62 LYS D CA 1
ATOM 10912 C C . LYS D 1 62 ? -87.785 23.456 89.843 1.00 24.17 62 LYS D C 1
ATOM 10913 O O . LYS D 1 62 ? -87.755 23.929 88.698 1.00 22.31 62 LYS D O 1
ATOM 10919 N N . ALA D 1 63 ? -86.850 23.732 90.754 1.00 22.26 63 ALA D N 1
ATOM 10920 C CA . ALA D 1 63 ? -85.734 24.615 90.429 1.00 21.97 63 ALA D CA 1
ATOM 10921 C C . ALA D 1 63 ? -84.855 24.005 89.346 1.00 23.16 63 ALA D C 1
ATOM 10922 O O . ALA D 1 63 ? -84.331 24.714 88.479 1.00 22.69 63 ALA D O 1
ATOM 10924 N N . LEU D 1 64 ?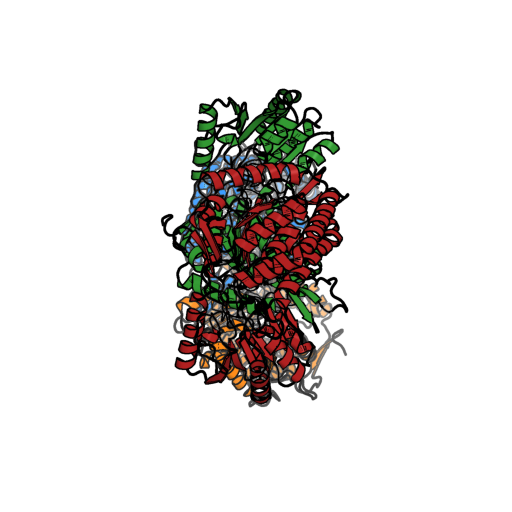 -84.677 22.687 89.385 1.00 21.93 64 LEU D N 1
ATOM 10925 C CA . LEU D 1 64 ? -83.885 22.025 88.357 1.00 20.29 64 LEU D CA 1
ATOM 10926 C C . LEU D 1 64 ? -84.571 22.094 86.994 1.00 23.36 64 LEU D C 1
ATOM 10927 O O . LEU D 1 64 ? -83.926 22.402 85.981 1.00 23.07 64 LEU D O 1
ATOM 10932 N N . ARG D 1 65 ? -85.880 21.830 86.944 1.00 20.98 65 ARG D N 1
ATOM 10933 C CA . ARG D 1 65 ? -86.581 21.912 85.667 1.00 23.13 65 ARG D CA 1
ATOM 10934 C C . ARG D 1 65 ? -86.576 23.333 85.122 1.00 23.77 65 ARG D C 1
ATOM 10935 O O . ARG D 1 65 ? -86.539 23.526 83.901 1.00 25.93 65 ARG D O 1
ATOM 10943 N N . ALA D 1 66 ? -86.580 24.336 86.005 1.00 23.65 66 ALA D N 1
ATOM 10944 C CA . ALA D 1 66 ? -86.531 25.726 85.563 1.00 23.41 66 ALA D CA 1
ATOM 10945 C C . ALA D 1 66 ? -85.204 26.077 84.900 1.00 26.33 66 ALA D C 1
ATOM 10946 O O . ALA D 1 66 ? -85.158 27.013 84.091 1.00 27.10 66 ALA D O 1
ATOM 10948 N N . ARG D 1 67 ? -84.128 25.349 85.204 1.00 22.42 67 ARG D N 1
ATOM 10949 C CA . ARG D 1 67 ? -82.828 25.571 84.582 1.00 24.29 67 ARG D CA 1
ATOM 10950 C C . ARG D 1 67 ? -82.420 24.403 83.685 1.00 24.30 67 ARG D C 1
ATOM 10951 O O . ARG D 1 67 ? -81.231 24.187 83.441 1.00 22.80 67 ARG D O 1
ATOM 10959 N N . SER D 1 68 ? -83.404 23.665 83.167 1.00 24.27 68 SER D N 1
ATOM 10960 C CA . SER D 1 68 ? -83.126 22.373 82.546 1.00 23.90 68 SER D CA 1
ATOM 10961 C C . SER D 1 68 ? -82.229 22.517 81.316 1.00 23.28 68 SER D C 1
ATOM 10962 O O . SER D 1 68 ? -81.249 21.780 81.162 1.00 22.26 68 SER D O 1
ATOM 10965 N N . GLU D 1 69 ? -82.540 23.461 80.424 1.00 23.80 69 GLU D N 1
ATOM 10966 C CA . GLU D 1 69 ? -81.725 23.574 79.216 1.00 23.88 69 GLU D CA 1
ATOM 10967 C C . GLU D 1 69 ? -80.340 24.124 79.532 1.00 22.99 69 GLU D C 1
ATOM 10968 O O . GLU D 1 69 ? -79.345 23.676 78.953 1.00 21.73 69 GLU D O 1
ATOM 10974 N N . GLU D 1 70 ? -80.251 25.086 80.458 1.00 22.17 70 GLU D N 1
ATOM 10975 C CA . GLU D 1 70 ? -78.946 25.601 80.858 1.00 22.79 70 GLU D CA 1
ATOM 10976 C C . GLU D 1 70 ? -78.075 24.491 81.445 1.00 23.25 70 GLU D C 1
ATOM 10977 O O . GLU D 1 70 ? -76.873 24.409 81.159 1.00 20.34 70 GLU D O 1
ATOM 10983 N N . MET D 1 71 ? -78.669 23.628 82.269 1.00 22.28 71 MET D N 1
ATOM 10984 C CA . MET D 1 71 ? -77.930 22.506 82.851 1.00 20.28 71 MET D CA 1
ATOM 10985 C C . MET D 1 71 ? -77.502 21.507 81.775 1.00 19.76 71 MET D C 1
ATOM 10986 O O . MET D 1 71 ? -76.353 21.045 81.762 1.00 19.62 71 MET D O 1
ATOM 10991 N N . ALA D 1 72 ? -78.417 21.151 80.872 1.00 19.77 72 ALA D N 1
ATOM 10992 C CA . ALA D 1 72 ? -78.063 20.188 79.831 1.00 19.73 72 ALA D CA 1
ATOM 10993 C C . ALA D 1 72 ? -76.928 20.717 78.963 1.00 21.76 72 ALA D C 1
ATOM 10994 O O . ALA D 1 72 ? -75.979 19.986 78.656 1.00 19.96 72 ALA D O 1
ATOM 10996 N N . GLN D 1 73 ? -76.993 22.000 78.573 1.00 21.26 73 GLN D N 1
ATOM 10997 C CA . GLN D 1 73 ? -75.928 22.558 77.744 1.00 21.85 73 GLN D CA 1
ATOM 10998 C C . GLN D 1 73 ? -74.598 22.591 78.482 1.00 20.03 73 GLN D C 1
ATOM 10999 O O . GLN D 1 73 ? -73.547 22.401 77.862 1.00 19.92 73 GLN D O 1
ATOM 11005 N N . MET D 1 74 ? -74.619 22.802 79.809 1.00 19.86 74 MET D N 1
ATOM 11006 C CA . MET D 1 74 ? -73.373 22.808 80.574 1.00 20.49 74 MET D CA 1
ATOM 11007 C C . MET D 1 74 ? -72.761 21.412 80.632 1.00 19.64 74 MET D C 1
ATOM 11008 O O . MET D 1 74 ? -71.541 21.254 80.506 1.00 19.62 74 MET D O 1
ATOM 11013 N N . ILE D 1 75 ? -73.593 20.389 80.818 1.00 19.55 75 ILE D N 1
ATOM 11014 C CA . ILE D 1 75 ? -73.098 19.014 80.817 1.00 19.42 75 ILE D CA 1
ATOM 11015 C C . ILE D 1 75 ? -72.430 18.694 79.483 1.00 19.47 75 ILE D C 1
ATOM 11016 O O . ILE D 1 75 ? -71.300 18.196 79.432 1.00 19.42 75 ILE D O 1
ATOM 11021 N N . THR D 1 76 ? -73.128 18.992 78.385 1.00 19.58 76 THR D N 1
ATOM 11022 C CA . THR D 1 76 ? -72.597 18.740 77.048 1.00 19.98 76 THR D CA 1
ATOM 11023 C C . THR D 1 76 ? -71.319 19.531 76.794 1.00 19.72 76 THR D C 1
ATOM 11024 O O . THR D 1 76 ? -70.344 18.992 76.257 1.00 19.72 76 THR D O 1
ATOM 11028 N N . ARG D 1 77 ? -71.294 20.802 77.208 1.00 19.80 77 ARG D N 1
ATOM 11029 C CA . ARG D 1 77 ? -70.125 21.641 76.971 1.00 19.89 77 ARG D CA 1
ATOM 11030 C C . ARG D 1 77 ? -68.895 21.137 77.716 1.00 19.80 77 ARG D C 1
ATOM 11031 O O . ARG D 1 77 ? -67.792 21.128 77.161 1.00 20.58 77 ARG D O 1
ATOM 11039 N N . GLU D 1 78 ? -69.057 20.710 78.979 1.00 19.67 78 GLU D N 1
ATOM 11040 C CA . GLU D 1 78 ? -67.876 20.370 79.765 1.00 19.60 78 GLU D CA 1
ATOM 11041 C C . GLU D 1 78 ? -67.370 18.954 79.499 1.00 19.50 78 GLU D C 1
ATOM 11042 O O . GLU D 1 78 ? -66.163 18.716 79.602 1.00 19.49 78 GLU D O 1
ATOM 11048 N N . MET D 1 79 ? -68.242 17.993 79.179 1.00 19.43 79 MET D N 1
ATOM 11049 C CA . MET D 1 79 ? -67.747 16.625 79.057 1.00 19.33 79 MET D CA 1
ATOM 11050 C C . MET D 1 79 ? -68.221 15.879 77.806 1.00 19.36 79 MET D C 1
ATOM 11051 O O . MET D 1 79 ? -67.913 14.692 77.671 1.00 19.29 79 MET D O 1
ATOM 11056 N N . GLY D 1 80 ? -68.929 16.538 76.877 1.00 19.48 80 GLY D N 1
ATOM 11057 C CA . GLY D 1 80 ? -69.095 16.004 75.525 1.00 19.55 80 GLY D CA 1
ATOM 11058 C C . GLY D 1 80 ? -70.329 15.160 75.254 1.00 19.51 80 GLY D C 1
ATOM 11059 O O . GLY D 1 80 ? -70.514 14.716 74.109 1.00 19.58 80 GLY D O 1
ATOM 11060 N N . LYS D 1 81 ? -71.179 14.942 76.250 1.00 19.41 81 LYS D N 1
ATOM 11061 C CA . LYS D 1 81 ? -72.355 14.094 76.104 1.00 19.56 81 LYS D CA 1
ATOM 11062 C C . LYS D 1 81 ? -73.302 14.651 75.040 1.00 19.65 81 LYS D C 1
ATOM 11063 O O . LYS D 1 81 ? -73.564 15.856 75.017 1.00 19.61 81 LYS D O 1
ATOM 11069 N N . PRO D 1 82 ? -73.825 13.807 74.149 1.00 19.56 82 PRO D N 1
ATOM 11070 C CA . PRO D 1 82 ? -74.889 14.245 73.235 1.00 22.33 82 PRO D CA 1
ATOM 11071 C C . PRO D 1 82 ? -76.012 14.975 73.961 1.00 22.19 82 PRO D C 1
ATOM 11072 O O . PRO D 1 82 ? -76.486 14.537 75.012 1.00 19.60 82 PRO D O 1
ATOM 11076 N N . ILE D 1 83 ? -76.463 16.081 73.364 1.00 20.39 83 ILE D N 1
ATOM 11077 C CA . ILE D 1 83 ? -77.318 17.016 74.091 1.00 21.08 83 ILE D CA 1
ATOM 11078 C C . ILE D 1 83 ? -78.626 16.352 74.504 1.00 22.09 83 ILE D C 1
ATOM 11079 O O . ILE D 1 83 ? -79.141 16.611 75.595 1.00 21.08 83 ILE D O 1
ATOM 11084 N N . ASN D 1 84 ? -79.177 15.458 73.673 1.00 20.35 84 ASN D N 1
ATOM 11085 C CA . ASN D 1 84 ? -80.419 14.826 74.113 1.00 21.18 84 ASN D CA 1
ATOM 11086 C C . ASN D 1 84 ? -80.193 13.862 75.272 1.00 20.43 84 ASN D C 1
ATOM 11087 O O . ASN D 1 84 ? -81.103 13.662 76.083 1.00 21.40 84 ASN D O 1
ATOM 11092 N N . GLN D 1 85 ? -78.996 13.276 75.383 1.00 19.70 85 GLN D N 1
ATOM 11093 C CA . GLN D 1 85 ? -78.696 12.467 76.565 1.00 20.27 85 GLN D CA 1
ATOM 11094 C C . GLN D 1 85 ? -78.523 13.344 77.793 1.00 20.43 85 GLN D C 1
ATOM 11095 O O . GLN D 1 85 ? -78.880 12.928 78.904 1.00 20.08 85 GLN D O 1
ATOM 11101 N N . ALA D 1 86 ? -77.981 14.554 77.615 1.00 19.45 86 ALA D N 1
ATOM 11102 C CA . ALA D 1 86 ? -77.868 15.478 78.743 1.00 19.68 86 ALA D CA 1
ATOM 11103 C C . ALA D 1 86 ? -79.248 15.951 79.185 1.00 20.60 86 ALA D C 1
ATOM 11104 O O . ALA D 1 86 ? -79.524 16.060 80.383 1.00 19.47 86 ALA D O 1
ATOM 11106 N N . ARG D 1 87 ? -80.140 16.217 78.224 1.00 21.69 87 ARG D N 1
ATOM 11107 C CA . ARG D 1 87 ? -81.511 16.558 78.584 1.00 19.70 87 ARG D CA 1
ATOM 11108 C C . ARG D 1 87 ? -82.185 15.408 79.320 1.00 20.43 87 ARG D C 1
ATOM 11109 O O . ARG D 1 87 ? -82.929 15.632 80.282 1.00 21.22 87 ARG D O 1
ATOM 11117 N N . ALA D 1 88 ? -81.931 14.167 78.896 1.00 19.55 88 ALA D N 1
ATOM 11118 C CA . ALA D 1 88 ? -82.515 13.031 79.599 1.00 19.74 88 ALA D CA 1
ATOM 11119 C C . ALA D 1 88 ? -81.963 12.931 81.018 1.00 19.30 88 ALA D C 1
ATOM 11120 O O . ALA D 1 88 ? -82.699 12.603 81.953 1.00 19.80 88 ALA D O 1
ATOM 11122 N N . GLU D 1 89 ? -80.670 13.216 81.193 1.00 19.23 89 GLU D N 1
ATOM 11123 C CA . GLU D 1 89 ? -80.075 13.195 82.529 1.00 19.10 89 GLU D CA 1
ATOM 11124 C C . GLU D 1 89 ? -80.754 14.204 83.455 1.00 19.16 89 GLU D C 1
ATOM 11125 O O . GLU D 1 89 ? -81.017 13.909 84.630 1.00 19.08 89 GLU D O 1
ATOM 11131 N N . VAL D 1 90 ? -81.061 15.396 82.939 1.00 19.30 90 VAL D N 1
ATOM 11132 C CA . VAL D 1 90 ? -81.759 16.398 83.744 1.00 19.77 90 VAL D CA 1
ATOM 11133 C C . VAL D 1 90 ? -83.149 15.904 84.120 1.00 20.42 90 VAL D C 1
ATOM 11134 O O . VAL D 1 90 ? -83.586 16.034 85.269 1.00 19.39 90 VAL D O 1
ATOM 11138 N N . ALA D 1 91 ? -83.873 15.343 83.150 1.00 20.81 91 ALA D N 1
ATOM 11139 C CA . ALA D 1 91 ? -85.245 14.922 83.408 1.00 22.00 91 ALA D CA 1
ATOM 11140 C C . ALA D 1 91 ? -85.286 13.797 84.430 1.00 21.51 91 ALA D C 1
ATOM 11141 O O . ALA D 1 91 ? -86.133 13.796 85.333 1.00 21.26 91 ALA D O 1
ATOM 11143 N N . LYS D 1 92 ? -84.368 12.836 84.310 1.00 19.26 92 LYS D N 1
ATOM 11144 C CA . LYS D 1 92 ? -84.323 11.729 85.262 1.00 20.02 92 LYS D CA 1
ATOM 11145 C C . LYS D 1 92 ? -83.968 12.217 86.664 1.00 21.05 92 LYS D C 1
ATOM 11146 O O . LYS D 1 92 ? -84.492 11.703 87.663 1.00 19.00 92 LYS D O 1
ATOM 11152 N N . SER D 1 93 ? -83.073 13.202 86.751 1.00 19.05 93 SER D N 1
ATOM 11153 C CA . SER D 1 93 ? -82.668 13.738 88.047 1.00 19.00 93 SER D CA 1
ATOM 11154 C C . SER D 1 93 ? -83.801 14.512 88.709 1.00 19.78 93 SER D C 1
ATOM 11155 O O . SER D 1 93 ? -83.985 14.425 89.932 1.00 19.07 93 SER D O 1
ATOM 11158 N N . ALA D 1 94 ? -84.555 15.298 87.927 1.00 19.83 94 ALA D N 1
ATOM 11159 C CA . ALA D 1 94 ? -85.703 16.001 88.493 1.00 21.18 94 ALA D CA 1
ATOM 11160 C C . ALA D 1 94 ? -86.792 15.028 88.936 1.00 20.35 94 ALA D C 1
ATOM 11161 O O . ALA D 1 94 ? -87.425 15.229 89.981 1.00 19.91 94 ALA D O 1
ATOM 11163 N N . ASN D 1 95 ? -87.033 13.972 88.154 1.00 20.49 95 ASN D N 1
ATOM 11164 C CA . ASN D 1 95 ? -88.026 12.975 88.542 1.00 20.78 95 ASN D CA 1
ATOM 11165 C C . ASN D 1 95 ? -87.626 12.248 89.817 1.00 22.26 95 ASN D C 1
ATOM 11166 O O . ASN D 1 95 ? -88.498 11.841 90.596 1.00 21.46 95 ASN D O 1
ATOM 11171 N N . LEU D 1 96 ? -86.319 12.065 90.039 1.00 19.24 96 LEU D N 1
ATOM 11172 C CA . LEU D 1 96 ? -85.862 11.404 91.261 1.00 19.67 96 LEU D CA 1
ATOM 11173 C C . LEU D 1 96 ? -86.245 12.211 92.497 1.00 18.98 96 LEU D C 1
ATOM 11174 O O . LEU D 1 96 ? -86.582 11.636 93.542 1.00 19.10 96 LEU D O 1
ATOM 11179 N N . CYS D 1 97 ? -86.186 13.546 92.401 1.00 19.12 97 CYS D N 1
ATOM 11180 C CA . CYS D 1 97 ? -86.642 14.396 93.497 1.00 19.17 97 CYS D CA 1
ATOM 11181 C C . CYS D 1 97 ? -88.098 14.111 93.823 1.00 19.28 97 CYS D C 1
ATOM 11182 O O . CYS D 1 97 ? -88.461 13.910 94.989 1.00 20.56 97 CYS D O 1
ATOM 11185 N N . ASP D 1 98 ? -88.953 14.096 92.796 1.00 19.40 98 ASP D N 1
ATOM 11186 C CA . ASP D 1 98 ? -90.370 13.850 93.030 1.00 22.36 98 ASP D CA 1
ATOM 11187 C C . ASP D 1 98 ? -90.617 12.439 93.545 1.00 21.07 98 ASP D C 1
ATOM 11188 O O . ASP D 1 98 ? -91.511 12.229 94.372 1.00 20.81 98 ASP D O 1
ATOM 11193 N N . TRP D 1 99 ? -89.852 11.460 93.055 1.00 19.75 99 TRP D N 1
ATOM 11194 C CA . TRP D 1 99 ? -90.075 10.077 93.468 1.00 19.18 99 TRP D CA 1
ATOM 11195 C C . TRP D 1 99 ? -89.758 9.885 94.949 1.00 19.36 99 TRP D C 1
ATOM 11196 O O . TRP D 1 99 ? -90.538 9.268 95.685 1.00 19.41 99 TRP D O 1
ATOM 11207 N N . TYR D 1 100 ? -88.602 10.385 95.398 1.00 18.98 100 TYR D N 1
ATOM 11208 C CA . TYR D 1 100 ? -88.273 10.262 96.815 1.00 19.22 100 TYR D CA 1
ATOM 11209 C C . TYR D 1 100 ? -89.204 11.104 97.678 1.00 19.05 100 TYR D C 1
ATOM 11210 O O . TYR D 1 100 ? -89.513 10.714 98.811 1.00 19.75 100 TYR D O 1
ATOM 11219 N N . ALA D 1 101 ? -89.682 12.244 97.166 1.00 19.21 101 ALA D N 1
ATOM 11220 C CA . ALA D 1 101 ? -90.638 13.030 97.942 1.00 21.69 101 ALA D CA 1
ATOM 11221 C C . ALA D 1 101 ? -91.911 12.233 98.197 1.00 23.31 101 ALA D C 1
ATOM 11222 O O . ALA D 1 101 ? -92.493 12.306 99.288 1.00 20.92 101 ALA D O 1
ATOM 11224 N N . GLU D 1 102 ? -92.343 11.446 97.207 1.00 21.77 102 GLU D N 1
ATOM 11225 C CA . GLU D 1 102 ? -93.576 10.678 97.334 1.00 25.38 102 GLU D CA 1
ATOM 11226 C C . GLU D 1 102 ? -93.380 9.419 98.168 1.00 23.31 102 GLU D C 1
ATOM 11227 O O . GLU D 1 102 ? -94.175 9.135 99.070 1.00 25.25 102 GLU D O 1
ATOM 11233 N N . HIS D 1 103 ? -92.332 8.648 97.874 1.00 20.75 103 HIS D N 1
ATOM 11234 C CA . HIS D 1 103 ? -92.177 7.309 98.427 1.00 20.72 103 HIS D CA 1
ATOM 11235 C C . HIS D 1 103 ? -91.225 7.239 99.611 1.00 21.57 103 HIS D C 1
ATOM 11236 O O . HIS D 1 103 ? -91.314 6.292 100.406 1.00 21.03 103 HIS D O 1
ATOM 11243 N N . GLY D 1 104 ? -90.331 8.213 99.743 1.00 20.18 104 GLY D N 1
ATOM 11244 C CA . GLY D 1 104 ? -89.334 8.237 100.785 1.00 20.02 104 GLY D CA 1
ATOM 11245 C C . GLY D 1 104 ? -89.853 8.289 102.214 1.00 22.03 104 GLY D C 1
ATOM 11246 O O . GLY D 1 104 ? -89.369 7.552 103.078 1.00 20.83 104 GLY D O 1
ATOM 11247 N N . PRO D 1 105 ? -90.820 9.170 102.508 1.00 20.03 105 PRO D N 1
ATOM 11248 C CA . PRO D 1 105 ? -91.236 9.319 103.919 1.00 22.26 105 PRO D CA 1
ATOM 11249 C C . PRO D 1 105 ? -91.688 8.025 104.568 1.00 22.52 105 PRO D C 1
ATOM 11250 O O . PRO D 1 105 ? -91.310 7.757 105.720 1.00 21.64 105 PRO D O 1
ATOM 11254 N N . ALA D 1 106 ? -92.470 7.196 103.868 1.00 19.77 106 ALA D N 1
ATOM 11255 C CA . ALA D 1 106 ? -92.895 5.937 104.479 1.00 21.23 106 ALA D CA 1
ATOM 11256 C C . ALA D 1 106 ? -91.707 5.032 104.780 1.00 22.50 106 ALA D C 1
ATOM 11257 O O . ALA D 1 106 ? -91.759 4.231 105.723 1.00 22.16 106 ALA D O 1
ATOM 11259 N N . MET D 1 107 ? -90.634 5.137 103.991 1.00 21.60 107 MET D N 1
ATOM 11260 C CA . MET D 1 107 ? -89.462 4.297 104.199 1.00 21.21 107 MET D CA 1
ATOM 11261 C C . MET D 1 107 ? -88.697 4.671 105.459 1.00 22.07 107 MET D C 1
ATOM 11262 O O . MET D 1 107 ? -87.866 3.881 105.920 1.00 22.75 107 MET D O 1
ATOM 11267 N N . LEU D 1 108 ? -88.947 5.856 106.013 1.00 22.31 108 LEU D N 1
ATOM 11268 C CA . LEU D 1 108 ? -88.264 6.339 107.207 1.00 21.96 108 LEU D CA 1
ATOM 11269 C C . LEU D 1 108 ? -89.111 6.196 108.464 1.00 23.06 108 LEU D C 1
ATOM 11270 O O . LEU D 1 108 ? -88.693 6.642 109.539 1.00 22.72 108 LEU D O 1
ATOM 11275 N N . LYS D 1 109 ? -90.281 5.576 108.357 1.00 23.12 109 LYS D N 1
ATOM 11276 C CA . LYS D 1 109 ? -91.124 5.359 109.521 1.00 25.27 109 LYS D CA 1
ATOM 11277 C C . LYS D 1 109 ? -90.488 4.345 110.467 1.00 23.23 109 LYS D C 1
ATOM 11278 O O . LYS D 1 109 ? -89.731 3.461 110.054 1.00 21.93 109 LYS D O 1
ATOM 11284 N N . ALA D 1 110 ? -90.799 4.486 111.753 1.00 25.51 110 ALA D N 1
ATOM 11285 C CA . ALA D 1 110 ? -90.302 3.545 112.749 1.00 25.26 110 ALA D CA 1
ATOM 11286 C C . ALA D 1 110 ? -90.778 2.127 112.448 1.00 24.88 110 ALA D C 1
ATOM 11287 O O . ALA D 1 110 ? -91.893 1.914 111.965 1.00 26.00 110 ALA D O 1
ATOM 11289 N N . GLU D 1 111 ? -89.915 1.149 112.732 1.00 21.63 111 GLU D N 1
ATOM 11290 C CA . GLU D 1 111 ? -90.156 -0.277 112.531 1.00 23.91 111 GLU D CA 1
ATOM 11291 C C . GLU D 1 111 ? -90.670 -0.912 113.808 1.00 23.65 111 GLU D C 1
ATOM 11292 O O . GLU D 1 111 ? -90.007 -0.797 114.848 1.00 24.61 111 GLU D O 1
ATOM 11298 N N . PRO D 1 112 ? -91.795 -1.624 113.793 1.00 24.94 112 PRO D N 1
ATOM 11299 C CA . PRO D 1 112 ? -92.121 -2.479 114.941 1.00 25.87 112 PRO D CA 1
ATOM 11300 C C . PRO D 1 112 ? -91.090 -3.590 115.069 1.00 24.00 112 PRO D C 1
ATOM 11301 O O . PRO D 1 112 ? -90.352 -3.894 114.130 1.00 23.15 112 PRO D O 1
ATOM 11305 N N . THR D 1 113 ? -91.019 -4.173 116.266 1.00 23.57 113 THR D N 1
ATOM 11306 C CA . THR D 1 113 ? -90.182 -5.336 116.530 1.00 22.16 113 THR D CA 1
ATOM 11307 C C . THR D 1 113 ? -91.037 -6.431 117.153 1.00 24.19 113 THR D C 1
ATOM 11308 O O . THR D 1 113 ? -92.189 -6.206 117.538 1.00 26.02 113 THR D O 1
ATOM 11312 N N . LEU D 1 114 ? -90.447 -7.618 117.278 1.00 22.49 114 LEU D N 1
ATOM 11313 C CA . LEU D 1 114 ? -91.090 -8.746 117.950 1.00 24.97 114 LEU D CA 1
ATOM 11314 C C . LEU D 1 114 ? -91.046 -8.670 119.477 1.00 26.13 114 LEU D C 1
ATOM 11315 O O . LEU D 1 114 ? -91.591 -9.572 120.132 1.00 24.73 114 LEU D O 1
ATOM 11320 N N . VAL D 1 115 ? -90.422 -7.643 120.067 1.00 22.12 115 VAL D N 1
ATOM 11321 C CA . VAL D 1 115 ? -90.449 -7.502 121.523 1.00 26.94 115 VAL D CA 1
ATOM 11322 C C . VAL D 1 115 ? -91.892 -7.355 121.998 1.00 27.18 115 VAL D C 1
ATOM 11323 O O . VAL D 1 115 ? -92.710 -6.664 121.378 1.00 27.25 115 VAL D O 1
ATOM 11327 N N . GLU D 1 116 ? -92.210 -8.017 123.107 1.00 29.02 116 GLU D N 1
ATOM 11328 C CA . GLU D 1 116 ? -93.579 -8.049 123.601 1.00 33.45 116 GLU D CA 1
ATOM 11329 C C . GLU D 1 116 ? -94.079 -6.651 123.962 1.00 33.69 116 GLU D C 1
ATOM 11330 O O . GLU D 1 116 ? -93.303 -5.754 124.305 1.00 32.84 116 GLU D O 1
ATOM 11336 N N . ASN D 1 117 ? -95.399 -6.470 123.857 1.00 33.78 117 ASN D N 1
ATOM 11337 C CA . ASN D 1 117 ? -96.098 -5.278 124.357 1.00 35.56 117 ASN D CA 1
ATOM 11338 C C . ASN D 1 117 ? -95.597 -3.983 123.716 1.00 34.92 117 ASN D C 1
ATOM 11339 O O . ASN D 1 117 ? -95.672 -2.914 124.328 1.00 35.28 117 ASN D O 1
ATOM 11344 N N . GLN D 1 118 ? -95.080 -4.073 122.487 1.00 33.09 118 GLN D N 1
ATOM 11345 C CA . GLN D 1 118 ? -94.659 -2.904 121.703 1.00 35.50 118 GLN D CA 1
ATOM 11346 C C . GLN D 1 118 ? -93.632 -2.056 122.449 1.00 30.76 118 GLN D C 1
ATOM 11347 O O . GLN D 1 118 ? -93.609 -0.829 122.338 1.00 33.18 118 GLN D O 1
ATOM 11353 N N . GLN D 1 119 ? -92.761 -2.721 123.208 1.00 29.88 119 GLN D N 1
ATOM 11354 C CA . GLN D 1 119 ? -91.770 -2.005 124.004 1.00 29.32 119 GLN D CA 1
ATOM 11355 C C . GLN D 1 119 ? -90.619 -1.443 123.174 1.00 22.76 119 GLN D C 1
ATOM 11356 O O . GLN D 1 119 ? -89.968 -0.493 123.624 1.00 22.44 119 GLN D O 1
ATOM 11362 N N . ALA D 1 120 ? -90.329 -2.016 122.001 1.00 22.66 120 ALA D N 1
ATOM 11363 C CA . ALA D 1 120 ? -89.145 -1.635 121.239 1.00 22.90 120 ALA D CA 1
ATOM 11364 C C . ALA D 1 120 ? -89.494 -1.348 119.785 1.00 23.61 120 ALA D C 1
ATOM 11365 O O . ALA D 1 120 ? -90.238 -2.104 119.148 1.00 24.07 120 ALA D O 1
ATOM 11367 N N . VAL D 1 121 ? -88.941 -0.253 119.260 1.00 21.17 121 VAL D N 1
ATOM 11368 C CA . VAL D 1 121 ? -89.034 0.073 117.843 1.00 21.96 121 VAL D CA 1
ATOM 11369 C C . VAL D 1 121 ? -87.636 0.366 117.315 1.00 21.58 121 VAL D C 1
ATOM 11370 O O . VAL D 1 121 ? -86.688 0.587 118.075 1.00 20.49 121 VAL D O 1
ATOM 11374 N N . ILE D 1 122 ? -87.516 0.347 115.988 1.00 20.18 122 ILE D N 1
ATOM 11375 C CA . ILE D 1 122 ? -86.310 0.771 115.285 1.00 19.92 122 ILE D CA 1
ATOM 11376 C C . ILE D 1 122 ? -86.596 2.112 114.620 1.00 21.15 122 ILE D C 1
ATOM 11377 O O . ILE D 1 122 ? -87.560 2.229 113.857 1.00 20.84 122 ILE D O 1
ATOM 11382 N N . GLU D 1 123 ? -85.761 3.114 114.898 1.00 19.54 123 GLU D N 1
ATOM 11383 C CA . GLU D 1 123 ? -85.881 4.438 114.294 1.00 19.42 123 GLU D CA 1
ATOM 11384 C C . GLU D 1 123 ? -84.737 4.686 113.317 1.00 19.37 123 GLU D C 1
ATOM 11385 O O . GLU D 1 123 ? -83.611 4.231 113.530 1.00 20.08 123 GLU D O 1
ATOM 11391 N N . TYR D 1 124 ? -85.029 5.432 112.242 1.00 18.84 124 TYR D N 1
ATOM 11392 C CA . TYR D 1 124 ? -84.035 5.770 111.216 1.00 19.41 124 TYR D CA 1
ATOM 11393 C C . TYR D 1 124 ? -83.615 7.223 111.395 1.00 22.52 124 TYR D C 1
ATOM 11394 O O . TYR D 1 124 ? -84.273 8.140 110.891 1.00 25.45 124 TYR D O 1
ATOM 11403 N N . ARG D 1 125 ? -82.497 7.434 112.116 1.00 18.66 125 ARG D N 1
ATOM 11404 C CA . ARG D 1 125 ? -82.059 8.784 112.453 1.00 19.41 125 ARG D CA 1
ATOM 11405 C C . ARG D 1 125 ? -81.007 9.272 111.470 1.00 20.35 125 ARG D C 1
ATOM 11406 O O . ARG D 1 125 ? -80.264 8.467 110.904 1.00 21.17 125 ARG D O 1
ATOM 11414 N N . PRO D 1 126 ? -80.924 10.592 111.272 1.00 23.20 126 PRO D N 1
ATOM 11415 C CA . PRO D 1 126 ? -79.808 11.162 110.503 1.00 21.75 126 PRO D CA 1
ATOM 11416 C C . PRO D 1 126 ? -78.466 10.836 111.145 1.00 20.84 126 PRO D C 1
ATOM 11417 O O . PRO D 1 126 ? -78.340 10.764 112.368 1.00 24.14 126 PRO D O 1
ATOM 11421 N N . LEU D 1 127 ? -77.449 10.685 110.301 1.00 20.33 127 LEU D N 1
ATOM 11422 C CA . LEU D 1 127 ? -76.077 10.454 110.730 1.00 18.60 127 LEU D CA 1
ATOM 11423 C C . LEU D 1 127 ? -75.268 11.749 110.847 1.00 20.56 127 LEU D C 1
ATOM 11424 O O . LEU D 1 127 ? -74.537 11.929 111.830 1.00 21.91 127 LEU D O 1
ATOM 11429 N N . GLY D 1 128 ? -75.378 12.658 109.886 1.00 18.22 128 GLY D N 1
ATOM 11430 C CA . GLY D 1 128 ? -74.553 13.865 109.906 1.00 18.33 128 GLY D CA 1
ATOM 11431 C C . GLY D 1 128 ? -74.360 14.386 108.489 1.00 19.64 128 GLY D C 1
ATOM 11432 O O . GLY D 1 128 ? -75.219 14.194 107.634 1.00 18.52 128 GLY D O 1
ATOM 11433 N N . THR D 1 129 ? -73.215 15.034 108.267 1.00 18.39 129 THR D N 1
ATOM 11434 C CA . THR D 1 129 ? -72.826 15.487 106.936 1.00 18.42 129 THR D CA 1
ATOM 11435 C C . THR D 1 129 ? -72.080 14.378 106.212 1.00 18.27 129 THR D C 1
ATOM 11436 O O . THR D 1 129 ? -71.100 13.845 106.737 1.00 18.21 129 THR D O 1
ATOM 11440 N N . ILE D 1 130 ? -72.532 14.051 105.004 1.00 18.24 130 ILE D N 1
ATOM 11441 C CA . ILE D 1 130 ? -71.921 13.005 104.190 1.00 18.12 130 ILE D CA 1
ATOM 11442 C C . ILE D 1 130 ? -71.039 13.670 103.145 1.00 18.18 130 ILE D C 1
ATOM 11443 O O . ILE D 1 130 ? -71.521 14.499 102.363 1.00 18.27 130 ILE D O 1
ATOM 11448 N N . LEU D 1 131 ? -69.758 13.297 103.112 1.00 18.13 131 LEU D N 1
ATOM 11449 C CA . LEU D 1 131 ? -68.852 13.794 102.080 1.00 18.19 131 LEU D CA 1
ATOM 11450 C C . LEU D 1 131 ? -69.000 12.927 100.838 1.00 18.11 131 LEU D C 1
ATOM 11451 O O . LEU D 1 131 ? -68.956 11.695 100.934 1.00 17.99 131 LEU D O 1
ATOM 11456 N N . ALA D 1 132 ? -69.181 13.559 99.673 1.00 18.18 132 ALA D N 1
ATOM 11457 C CA . ALA D 1 132 ? -69.482 12.840 98.438 1.00 18.13 132 ALA D CA 1
ATOM 11458 C C . ALA D 1 132 ? -68.427 13.169 97.395 1.00 18.58 132 ALA D C 1
ATOM 11459 O O . ALA D 1 132 ? -68.228 14.342 97.063 1.00 18.47 132 ALA D O 1
ATOM 11461 N N . ILE D 1 133 ? -67.756 12.137 96.891 1.00 18.11 133 ILE D N 1
ATOM 11462 C CA . ILE D 1 133 ? -66.695 12.270 95.900 1.00 18.16 133 ILE D CA 1
ATOM 11463 C C . ILE D 1 133 ? -67.248 11.712 94.593 1.00 18.14 133 ILE D C 1
ATOM 11464 O O . ILE D 1 133 ? -67.559 10.516 94.516 1.00 18.03 133 ILE D O 1
ATOM 11469 N N . MET D 1 134 ? -67.398 12.568 93.575 1.00 18.24 134 MET D N 1
ATOM 11470 C CA . MET D 1 134 ? -68.183 12.217 92.398 1.00 18.24 134 MET D CA 1
ATOM 11471 C C . MET D 1 134 ? -67.396 12.341 91.099 1.00 18.31 134 MET D C 1
ATOM 11472 O O . MET D 1 134 ? -66.379 13.044 91.036 1.00 18.39 134 MET D O 1
ATOM 11477 N N . PRO D 1 135 ? -67.864 11.659 90.023 1.00 18.30 135 PRO D N 1
ATOM 11478 C CA . PRO D 1 135 ? -67.151 11.663 88.737 1.00 18.37 135 PRO D CA 1
ATOM 11479 C C . PRO D 1 135 ? -67.848 12.485 87.662 1.00 18.47 135 PRO D C 1
ATOM 11480 O O . PRO D 1 135 ? -68.952 12.994 87.885 1.00 18.49 135 PRO D O 1
ATOM 11484 N N . TRP D 1 136 ? -67.249 12.548 86.459 1.00 18.55 136 TRP D N 1
ATOM 11485 C CA . TRP D 1 136 ? -67.707 13.449 85.403 1.00 18.67 136 TRP D CA 1
ATOM 11486 C C . TRP D 1 136 ? -68.695 12.829 84.420 1.00 18.67 136 TRP D C 1
ATOM 11487 O O . TRP D 1 136 ? -69.237 13.568 83.594 1.00 18.78 136 TRP D O 1
ATOM 11498 N N . ASN D 1 137 ? -68.936 11.507 84.449 1.00 18.58 137 ASN D N 1
ATOM 11499 C CA . ASN D 1 137 ? -69.677 10.921 83.326 1.00 18.60 137 ASN D CA 1
ATOM 11500 C C . ASN D 1 137 ? -71.172 11.237 83.369 1.00 18.63 137 ASN D C 1
ATOM 11501 O O . ASN D 1 137 ? -71.797 11.378 82.313 1.00 18.71 137 ASN D O 1
ATOM 11506 N N . PHE D 1 138 ? -71.760 11.371 84.557 1.00 18.57 138 PHE D N 1
ATOM 11507 C CA . PHE D 1 138 ? -73.108 11.925 84.724 1.00 18.61 138 PHE D CA 1
ATOM 11508 C C . PHE D 1 138 ? -72.989 13.004 85.787 1.00 18.63 138 PHE D C 1
ATOM 11509 O O . PHE D 1 138 ? -73.263 12.761 86.970 1.00 18.55 138 PHE D O 1
ATOM 11517 N N . PRO D 1 139 ? -72.554 14.206 85.405 1.00 18.74 139 PRO D N 1
ATOM 11518 C CA . PRO D 1 139 ? -72.199 15.209 86.423 1.00 18.76 139 PRO D CA 1
ATOM 11519 C C . PRO D 1 139 ? -73.379 15.702 87.234 1.00 18.78 139 PRO D C 1
ATOM 11520 O O . PRO D 1 139 ? -73.163 16.219 88.336 1.00 18.77 139 PRO D O 1
ATOM 11524 N N . LEU D 1 140 ? -74.607 15.567 86.737 1.00 18.82 140 LEU D N 1
ATOM 11525 C CA . LEU D 1 140 ? -75.794 15.876 87.527 1.00 18.84 140 LEU D CA 1
ATOM 11526 C C . LEU D 1 140 ? -76.358 14.639 88.220 1.00 18.73 140 LEU D C 1
ATOM 11527 O O . LEU D 1 140 ? -76.576 14.647 89.438 1.00 18.68 140 LEU D O 1
ATOM 11532 N N . TRP D 1 141 ? -76.608 13.577 87.454 1.00 18.68 141 TRP D N 1
ATOM 11533 C CA . TRP D 1 141 ? -77.282 12.400 87.998 1.00 18.59 141 TRP D CA 1
ATOM 11534 C C . TRP D 1 141 ? -76.485 11.750 89.129 1.00 18.46 141 TRP D C 1
ATOM 11535 O O . TRP D 1 141 ? -77.068 11.339 90.143 1.00 18.59 141 TRP D O 1
ATOM 11546 N N . GLN D 1 142 ? -75.155 11.664 89.001 1.00 18.41 142 GLN D N 1
ATOM 11547 C CA . GLN D 1 142 ? -74.384 11.047 90.087 1.00 18.56 142 GLN D CA 1
ATOM 11548 C C . GLN D 1 142 ? -74.532 11.831 91.385 1.00 18.75 142 GLN D C 1
ATOM 11549 O O . GLN D 1 142 ? -74.562 11.243 92.479 1.00 18.22 142 GLN D O 1
ATOM 11555 N N . VAL D 1 143 ? -74.618 13.157 91.290 1.00 18.42 143 VAL D N 1
ATOM 11556 C CA . VAL D 1 143 ? -74.794 13.970 92.489 1.00 18.45 143 VAL D CA 1
ATOM 11557 C C . VAL D 1 143 ? -76.189 13.770 93.068 1.00 18.46 143 VAL D C 1
ATOM 11558 O O . VAL D 1 143 ? -76.353 13.566 94.276 1.00 18.41 143 VAL D O 1
ATOM 11562 N N . MET D 1 144 ? -77.217 13.818 92.215 1.00 18.94 144 MET D N 1
ATOM 11563 C CA . MET D 1 144 ? -78.589 13.749 92.714 1.00 19.22 144 MET D CA 1
ATOM 11564 C C . MET D 1 144 ? -78.925 12.359 93.254 1.00 18.45 144 MET D C 1
ATOM 11565 O O . MET D 1 144 ? -79.679 12.236 94.230 1.00 18.45 144 MET D O 1
ATOM 11570 N N . ARG D 1 145 ? -78.373 11.309 92.629 1.00 18.36 145 ARG D N 1
ATOM 11571 C CA . ARG D 1 145 ? -78.648 9.930 93.041 1.00 19.44 145 ARG D CA 1
ATOM 11572 C C . ARG D 1 145 ? -78.421 9.731 94.537 1.00 18.93 145 ARG D C 1
ATOM 11573 O O . ARG D 1 145 ? -79.156 8.982 95.190 1.00 18.13 145 ARG D O 1
ATOM 11581 N N . GLY D 1 146 ? -77.397 10.381 95.089 1.00 18.16 146 GLY D N 1
ATOM 11582 C CA . GLY D 1 146 ? -77.124 10.313 96.512 1.00 18.10 146 GLY D CA 1
ATOM 11583 C C . GLY D 1 146 ? -77.677 11.497 97.279 1.00 18.60 146 GLY D C 1
ATOM 11584 O O . GLY D 1 146 ? -78.274 11.318 98.343 1.00 18.20 146 GLY D O 1
ATOM 11585 N N . ALA D 1 147 ? -77.517 12.713 96.745 1.00 18.32 147 ALA D N 1
ATOM 11586 C CA . ALA D 1 147 ? -77.887 13.896 97.520 1.00 18.43 147 ALA D CA 1
ATOM 11587 C C . ALA D 1 147 ? -79.368 13.891 97.886 1.00 18.68 147 ALA D C 1
ATOM 11588 O O . ALA D 1 147 ? -79.736 14.270 99.003 1.00 18.53 147 ALA D O 1
ATOM 11590 N N . VAL D 1 148 ? -80.232 13.475 96.961 1.00 18.52 148 VAL D N 1
ATOM 11591 C CA . VAL D 1 148 ? -81.673 13.506 97.214 1.00 18.61 148 VAL D CA 1
ATOM 11592 C C . VAL D 1 148 ? -82.048 12.609 98.399 1.00 19.21 148 VAL D C 1
ATOM 11593 O O . VAL D 1 148 ? -82.631 13.115 99.373 1.00 18.60 148 VAL D O 1
ATOM 11597 N N . PRO D 1 149 ? -81.744 11.304 98.403 1.00 18.40 149 PRO D N 1
ATOM 11598 C CA . PRO D 1 149 ? -82.111 10.514 99.601 1.00 18.33 149 PRO D CA 1
ATOM 11599 C C . PRO D 1 149 ? -81.328 10.898 100.852 1.00 18.30 149 PRO D C 1
ATOM 11600 O O . PRO D 1 149 ? -81.892 10.881 101.953 1.00 18.32 149 PRO D O 1
ATOM 11604 N N . ILE D 1 150 ? -80.046 11.242 100.718 1.00 18.25 150 ILE D N 1
ATOM 11605 C CA . ILE D 1 150 ? -79.241 11.611 101.887 1.00 18.23 150 ILE D CA 1
ATOM 11606 C C . ILE D 1 150 ? -79.871 12.794 102.614 1.00 18.37 150 ILE D C 1
ATOM 11607 O O . ILE D 1 150 ? -80.021 12.790 103.845 1.00 18.38 150 ILE D O 1
ATOM 11612 N N . ILE D 1 151 ? -80.272 13.819 101.861 1.00 18.50 151 ILE D N 1
ATOM 11613 C CA . ILE D 1 151 ? -80.855 15.004 102.482 1.00 18.65 151 ILE D CA 1
ATOM 11614 C C . ILE D 1 151 ? -82.265 14.714 102.999 1.00 18.71 151 ILE D C 1
ATOM 11615 O O . ILE D 1 151 ? -82.680 15.243 104.037 1.00 18.88 151 ILE D O 1
ATOM 11620 N N . LEU D 1 152 ? -83.029 13.867 102.294 1.00 18.68 152 LEU D N 1
ATOM 11621 C CA . LEU D 1 152 ? -84.365 13.514 102.780 1.00 18.75 152 LEU D CA 1
ATOM 11622 C C . LEU D 1 152 ? -84.301 12.849 104.149 1.00 19.96 152 LEU D C 1
ATOM 11623 O O . LEU D 1 152 ? -85.173 13.076 105.001 1.00 18.83 152 LEU D O 1
ATOM 11628 N N . ALA D 1 153 ? -83.272 12.029 104.385 1.00 18.52 153 ALA D N 1
ATOM 11629 C CA . ALA D 1 153 ? -83.136 11.352 105.671 1.00 19.84 153 ALA D CA 1
ATOM 11630 C C . ALA D 1 153 ? -82.693 12.285 106.795 1.00 20.29 153 ALA D C 1
ATOM 11631 O O . ALA D 1 153 ? -82.543 11.815 107.927 1.00 21.28 153 ALA D O 1
ATOM 11633 N N . GLY D 1 154 ? -82.513 13.578 106.529 1.00 18.70 154 GLY D N 1
ATOM 11634 C CA . GLY D 1 154 ? -82.098 14.533 107.544 1.00 18.78 154 GLY D CA 1
ATOM 11635 C C . GLY D 1 154 ? -80.608 14.779 107.627 1.00 18.65 154 GLY D C 1
ATOM 11636 O O . GLY D 1 154 ? -80.162 15.483 108.540 1.00 18.72 154 GLY D O 1
ATOM 11637 N N . ASN D 1 155 ? -79.826 14.226 106.702 1.00 18.53 155 ASN D N 1
ATOM 11638 C CA . ASN D 1 155 ? -78.390 14.444 106.644 1.00 18.48 155 ASN D CA 1
ATOM 11639 C C . ASN D 1 155 ? -78.067 15.727 105.888 1.00 18.60 155 ASN D C 1
ATOM 11640 O O . ASN D 1 155 ? -78.909 16.299 105.197 1.00 18.69 155 ASN D O 1
ATOM 11645 N N . GLY D 1 156 ? -76.806 16.153 105.997 1.00 18.59 156 GLY D N 1
ATOM 11646 C CA . GLY D 1 156 ? -76.237 17.116 105.080 1.00 18.67 156 GLY D CA 1
ATOM 11647 C C . GLY D 1 156 ? -75.370 16.427 104.024 1.00 18.55 156 GLY D C 1
ATOM 11648 O O . GLY D 1 156 ? -74.993 15.265 104.143 1.00 18.42 156 GLY D O 1
ATOM 11649 N N . TYR D 1 157 ? -75.047 17.186 102.976 1.00 18.62 157 TYR D N 1
ATOM 11650 C CA . TYR D 1 157 ? -74.328 16.662 101.819 1.00 18.54 157 TYR D CA 1
ATOM 11651 C C . TYR D 1 157 ? -73.269 17.676 101.410 1.00 18.96 157 TYR D C 1
ATOM 11652 O O . TYR D 1 157 ? -73.580 18.857 101.224 1.00 19.22 157 TYR D O 1
ATOM 11661 N N . LEU D 1 158 ? -72.018 17.228 101.300 1.00 18.56 158 LEU D N 1
ATOM 11662 C CA . LEU D 1 158 ? -70.909 18.100 100.913 1.00 18.65 158 LEU D CA 1
ATOM 11663 C C . LEU D 1 158 ? -70.221 17.479 99.700 1.00 18.58 158 LEU D C 1
ATOM 11664 O O . LEU D 1 158 ? -69.590 16.418 99.807 1.00 18.63 158 LEU D O 1
ATOM 11669 N N . LEU D 1 159 ? -70.354 18.141 98.553 1.00 18.66 159 LEU D N 1
ATOM 11670 C CA . LEU D 1 159 ? -69.922 17.593 97.266 1.00 18.62 159 LEU D CA 1
ATOM 11671 C C . LEU D 1 159 ? -68.481 17.974 96.938 1.00 18.67 159 LEU D C 1
ATOM 11672 O O . LEU D 1 159 ? -68.129 19.157 96.946 1.00 19.23 159 LEU D O 1
ATOM 11677 N N . LYS D 1 160 ? -67.659 16.974 96.608 1.00 18.58 160 LYS D N 1
ATOM 11678 C CA . LYS D 1 160 ? -66.363 17.196 95.963 1.00 18.64 160 LYS D CA 1
ATOM 11679 C C . LYS D 1 160 ? -66.483 16.618 94.556 1.00 18.60 160 LYS D C 1
ATOM 11680 O O . LYS D 1 160 ? -66.334 15.408 94.370 1.00 18.49 160 LYS D O 1
ATOM 11686 N N . HIS D 1 161 ? -66.754 17.480 93.573 1.00 18.71 161 HIS D N 1
ATOM 11687 C CA . HIS D 1 161 ? -67.008 17.015 92.214 1.00 18.70 161 HIS D CA 1
ATOM 11688 C C . HIS D 1 161 ? -65.694 16.841 91.459 1.00 18.73 161 HIS D C 1
ATOM 11689 O O . HIS D 1 161 ? -64.633 17.291 91.898 1.00 18.79 161 HIS D O 1
ATOM 11696 N N . ALA D 1 162 ? -65.777 16.168 90.304 1.00 18.71 162 ALA D N 1
ATOM 11697 C CA . ALA D 1 162 ? -64.596 15.953 89.477 1.00 18.75 162 ALA D CA 1
ATOM 11698 C C . ALA D 1 162 ? -64.087 17.286 88.925 1.00 18.92 162 ALA D C 1
ATOM 11699 O O . ALA D 1 162 ? -64.885 18.165 88.589 1.00 18.99 162 ALA D O 1
ATOM 11701 N N . PRO D 1 163 ? -62.766 17.459 88.805 1.00 18.99 163 PRO D N 1
ATOM 11702 C CA . PRO D 1 163 ? -62.221 18.796 88.516 1.00 19.15 163 PRO D CA 1
ATOM 11703 C C . PRO D 1 163 ? -62.461 19.276 87.092 1.00 19.25 163 PRO D C 1
ATOM 11704 O O . PRO D 1 163 ? -62.182 20.447 86.803 1.00 20.69 163 PRO D O 1
ATOM 11708 N N . ASN D 1 164 ? -62.985 18.439 86.208 1.00 19.19 164 ASN D N 1
ATOM 11709 C CA . ASN D 1 164 ? -63.311 18.879 84.858 1.00 19.28 164 ASN D CA 1
ATOM 11710 C C . ASN D 1 164 ? -64.778 19.282 84.692 1.00 20.46 164 ASN D C 1
ATOM 11711 O O . ASN D 1 164 ? -65.177 19.670 83.583 1.00 19.36 164 ASN D O 1
ATOM 11716 N N . VAL D 1 165 ? -65.595 19.200 85.747 1.00 19.19 165 VAL D N 1
ATOM 11717 C CA . VAL D 1 165 ? -66.999 19.586 85.625 1.00 19.21 165 VAL D CA 1
ATOM 11718 C C . VAL D 1 165 ? -67.406 20.552 86.730 1.00 19.25 165 VAL D C 1
ATOM 11719 O O . VAL D 1 165 ? -68.528 20.481 87.240 1.00 19.20 165 VAL D O 1
ATOM 11723 N N . MET D 1 166 ? -66.528 21.491 87.076 1.00 19.34 166 MET D N 1
ATOM 11724 C CA . MET D 1 166 ? -66.875 22.433 88.133 1.00 22.01 166 MET D CA 1
ATOM 11725 C C . MET D 1 166 ? -67.879 23.480 87.667 1.00 20.95 166 MET D C 1
ATOM 11726 O O . MET D 1 166 ? -68.512 24.132 88.507 1.00 19.87 166 MET D O 1
ATOM 11731 N N . GLY D 1 167 ? -68.059 23.635 86.353 1.00 21.23 167 GLY D N 1
ATOM 11732 C CA . GLY D 1 167 ? -69.176 24.429 85.859 1.00 21.65 167 GLY D CA 1
ATOM 11733 C C . GLY D 1 167 ? -70.516 23.798 86.195 1.00 21.26 167 GLY D C 1
ATOM 11734 O O . GLY D 1 167 ? -71.426 24.471 86.697 1.00 20.58 167 GLY D O 1
ATOM 11735 N N . CYS D 1 168 ? -70.655 22.495 85.921 1.00 19.46 168 CYS D N 1
ATOM 11736 C CA . CYS D 1 168 ? -71.824 21.750 86.382 1.00 19.37 168 CYS D CA 1
ATOM 11737 C C . CYS D 1 168 ? -72.004 21.887 87.888 1.00 19.32 168 CYS D C 1
ATOM 11738 O O . CYS D 1 168 ? -73.113 22.134 88.371 1.00 19.34 168 CYS D O 1
ATOM 11741 N N . ALA D 1 169 ? -70.919 21.721 88.649 1.00 19.27 169 ALA D N 1
ATOM 11742 C CA . ALA D 1 169 ? -71.033 21.764 90.107 1.00 19.23 169 ALA D CA 1
ATOM 11743 C C . ALA D 1 169 ? -71.572 23.109 90.583 1.00 20.64 169 ALA D C 1
ATOM 11744 O O . ALA D 1 169 ? -72.417 23.172 91.484 1.00 19.36 169 ALA D O 1
ATOM 11746 N N . GLN D 1 170 ? -71.104 24.196 89.981 1.00 19.50 170 GLN D N 1
ATOM 11747 C CA . GLN D 1 170 ? -71.577 25.508 90.402 1.00 21.46 170 GLN D CA 1
ATOM 11748 C C . GLN D 1 170 ? -73.040 25.708 90.033 1.00 19.69 170 GLN D C 1
ATOM 11749 O O . GLN D 1 170 ? -73.802 26.297 90.805 1.00 20.97 170 GLN D O 1
ATOM 11755 N N . LEU D 1 171 ? -73.461 25.185 88.878 1.00 21.61 171 LEU D N 1
ATOM 11756 C CA . LEU D 1 171 ? -74.861 25.287 88.485 1.00 19.97 171 LEU D CA 1
ATOM 11757 C C . LEU D 1 171 ? -75.757 24.451 89.395 1.00 20.37 171 LEU D C 1
ATOM 11758 O O . LEU D 1 171 ? -76.881 24.862 89.708 1.00 19.70 171 LEU D O 1
ATOM 11763 N N . ILE D 1 172 ? -75.289 23.269 89.821 1.00 19.47 172 ILE D N 1
ATOM 11764 C CA . ILE D 1 172 ? -76.070 22.470 90.761 1.00 19.38 172 ILE D CA 1
ATOM 11765 C C . ILE D 1 172 ? -76.274 23.232 92.063 1.00 19.44 172 ILE D C 1
ATOM 11766 O O . ILE D 1 172 ? -77.382 23.262 92.612 1.00 19.67 172 ILE D O 1
ATOM 11771 N N . ALA D 1 173 ? -75.213 23.871 92.571 1.00 19.52 173 ALA D N 1
ATOM 11772 C CA . ALA D 1 173 ? -75.344 24.659 93.796 1.00 20.07 173 ALA D CA 1
ATOM 11773 C C . ALA D 1 173 ? -76.343 25.793 93.611 1.00 20.77 173 ALA D C 1
ATOM 11774 O O . ALA D 1 173 ? -77.123 26.100 94.520 1.00 20.11 173 ALA D O 1
ATOM 11776 N N . GLN D 1 174 ? -76.346 26.420 92.431 1.00 20.24 174 GLN D N 1
ATOM 11777 C CA . GLN D 1 174 ? -77.342 27.446 92.151 1.00 23.39 174 GLN D CA 1
ATOM 11778 C C . GLN D 1 174 ? -78.754 26.872 92.205 1.00 23.55 174 GLN D C 1
ATOM 11779 O O . GLN D 1 174 ? -79.675 27.519 92.717 1.00 22.17 174 GLN D O 1
ATOM 11785 N N . VAL D 1 175 ? -78.945 25.652 91.687 1.00 19.95 175 VAL D N 1
ATOM 11786 C CA . VAL D 1 175 ? -80.271 25.037 91.708 1.00 19.83 175 VAL D CA 1
ATOM 11787 C C . VAL D 1 175 ? -80.740 24.828 93.146 1.00 20.50 175 VAL D C 1
ATOM 11788 O O . VAL D 1 175 ? -81.901 25.095 93.484 1.00 23.35 175 VAL D O 1
ATOM 11792 N N . PHE D 1 176 ? -79.853 24.319 94.008 1.00 20.49 176 PHE D N 1
ATOM 11793 C CA . PHE D 1 176 ? -80.221 24.105 95.409 1.00 20.75 176 PHE D CA 1
ATOM 11794 C C . PHE D 1 176 ? -80.508 25.426 96.118 1.00 24.77 176 PHE D C 1
ATOM 11795 O O . PHE D 1 176 ? -81.383 25.497 96.992 1.00 23.06 176 PHE D O 1
ATOM 11803 N N . LYS D 1 177 ? -79.774 26.481 95.763 1.00 23.51 177 LYS D N 1
ATOM 11804 C CA . LYS D 1 177 ? -80.057 27.801 96.322 1.00 25.62 177 LYS D CA 1
ATOM 11805 C C . LYS D 1 177 ? -81.409 28.321 95.840 1.00 24.76 177 LYS D C 1
ATOM 11806 O O . LYS D 1 177 ? -82.198 28.854 96.636 1.00 25.06 177 LYS D O 1
ATOM 11812 N N . ASP D 1 178 ? -81.696 28.154 94.541 1.00 23.27 178 ASP D N 1
ATOM 11813 C CA . ASP D 1 178 ? -83.002 28.519 93.995 1.00 24.12 178 ASP D CA 1
ATOM 11814 C C . ASP D 1 178 ? -84.129 27.815 94.735 1.00 24.03 178 ASP D C 1
ATOM 11815 O O . ASP D 1 178 ? -85.195 28.401 94.955 1.00 25.80 178 ASP D O 1
ATOM 11820 N N . ALA D 1 179 ? -83.915 26.549 95.115 1.00 21.86 179 ALA D N 1
ATOM 11821 C CA . ALA D 1 179 ? -84.916 25.776 95.839 1.00 22.54 179 ALA D CA 1
ATOM 11822 C C . ALA D 1 179 ? -85.053 26.176 97.301 1.00 24.30 179 ALA D C 1
ATOM 11823 O O . ALA D 1 179 ? -85.926 25.633 97.981 1.00 26.24 179 ALA D O 1
ATOM 11825 N N . GLY D 1 180 ? -84.202 27.065 97.807 1.00 22.61 180 GLY D N 1
ATOM 11826 C CA . GLY D 1 180 ? -84.266 27.438 99.204 1.00 23.76 180 GLY D CA 1
ATOM 11827 C C . GLY D 1 180 ? -83.733 26.396 100.161 1.00 28.65 180 GLY D C 1
ATOM 11828 O O . GLY D 1 180 ? -84.169 26.349 101.319 1.00 27.41 180 GLY D O 1
ATOM 11829 N N . ILE D 1 181 ? -82.809 25.553 99.715 1.00 23.42 181 ILE D N 1
ATOM 11830 C CA . ILE D 1 181 ? -82.199 24.587 100.641 1.00 25.66 181 ILE D CA 1
ATOM 11831 C C . ILE D 1 181 ? -81.265 25.336 101.585 1.00 28.59 181 ILE D C 1
ATOM 11832 O O . ILE D 1 181 ? -80.411 26.115 101.118 1.00 31.48 181 ILE D O 1
ATOM 11837 N N . PRO D 1 182 ? -81.393 25.149 102.897 1.00 27.23 182 PRO D N 1
ATOM 11838 C CA . PRO D 1 182 ? -80.669 25.994 103.847 1.00 31.75 182 PRO D CA 1
ATOM 11839 C C . PRO D 1 182 ? -79.161 25.905 103.691 1.00 31.63 182 PRO D C 1
ATOM 11840 O O . PRO D 1 182 ? -78.607 24.942 103.159 1.00 30.63 182 PRO D O 1
ATOM 11844 N N . GLN D 1 183 ? -78.505 26.962 104.168 1.00 30.94 183 GLN D N 1
ATOM 11845 C CA . GLN D 1 183 ? -77.052 27.035 104.188 1.00 31.85 183 GLN D CA 1
ATOM 11846 C C . GLN D 1 183 ? -76.467 25.809 104.875 1.00 28.82 183 GLN D C 1
ATOM 11847 O O . GLN D 1 183 ? -76.873 25.453 105.985 1.00 28.31 183 GLN D O 1
ATOM 11853 N N . GLY D 1 184 ? -75.525 25.149 104.200 1.00 26.66 184 GLY D N 1
ATOM 11854 C CA . GLY D 1 184 ? -74.807 24.037 104.791 1.00 27.28 184 GLY D CA 1
ATOM 11855 C C . GLY D 1 184 ? -75.447 22.672 104.619 1.00 23.69 184 GLY D C 1
ATOM 11856 O O . GLY D 1 184 ? -74.759 21.656 104.813 1.00 24.26 184 GLY D O 1
ATOM 11857 N N . VAL D 1 185 ? -76.739 22.610 104.274 1.00 20.41 185 VAL D N 1
ATOM 11858 C CA . VAL D 1 185 ? -77.382 21.315 104.039 1.00 19.36 185 VAL D CA 1
ATOM 11859 C C . VAL D 1 185 ? -76.904 20.726 102.716 1.00 21.58 185 VAL D C 1
ATOM 11860 O O . VAL D 1 185 ? -76.640 19.520 102.609 1.00 19.97 185 VAL D O 1
ATOM 11864 N N . TYR D 1 186 ? -76.801 21.559 101.687 1.00 19.73 186 TYR D N 1
ATOM 11865 C CA . TYR D 1 186 ? -76.064 21.226 100.478 1.00 19.84 186 TYR D CA 1
ATOM 11866 C C . TYR D 1 186 ? -74.903 22.200 100.363 1.00 25.11 186 TYR D C 1
ATOM 11867 O O . TYR D 1 186 ? -75.108 23.418 100.412 1.00 25.99 186 TYR D O 1
ATOM 11876 N N . GLY D 1 187 ? -73.691 21.671 100.218 1.00 20.65 187 GLY D N 1
ATOM 11877 C CA . GLY D 1 187 ? -72.522 22.509 100.037 1.00 21.24 187 GLY D CA 1
ATOM 11878 C C . GLY D 1 187 ? -71.551 21.816 99.106 1.00 21.50 187 GLY D C 1
ATOM 11879 O O . GLY D 1 187 ? -71.731 20.650 98.752 1.00 19.13 187 GLY D O 1
ATOM 11880 N N . TRP D 1 188 ? -70.505 22.540 98.718 1.00 20.74 188 TRP D N 1
ATOM 11881 C CA . TRP D 1 188 ? -69.532 21.959 97.802 1.00 19.28 188 TRP D CA 1
ATOM 11882 C C . TRP D 1 188 ? -68.198 22.670 97.983 1.00 22.34 188 TRP D C 1
ATOM 11883 O O . TRP D 1 188 ? -68.142 23.813 98.447 1.00 22.50 188 TRP D O 1
ATOM 11894 N N . LEU D 1 189 ? -67.120 21.970 97.614 1.00 19.88 189 LEU D N 1
ATOM 11895 C CA . LEU D 1 189 ? -65.755 22.473 97.718 1.00 20.90 189 LEU D CA 1
ATOM 11896 C C . LEU D 1 189 ? -64.926 21.993 96.543 1.00 23.29 189 LEU D C 1
ATOM 11897 O O . LEU D 1 189 ? -64.999 20.819 96.167 1.00 19.26 189 LEU D O 1
ATOM 11902 N N . ASN D 1 190 ? -64.101 22.886 95.997 1.00 20.87 190 ASN D N 1
ATOM 11903 C CA . ASN D 1 190 ? -63.124 22.485 94.985 1.00 20.92 190 ASN D CA 1
ATOM 11904 C C . ASN D 1 190 ? -61.833 22.005 95.655 1.00 20.86 190 ASN D C 1
ATOM 11905 O O . ASN D 1 190 ? -60.765 22.598 95.509 1.00 22.15 190 ASN D O 1
ATOM 11910 N N . ALA D 1 191 ? -61.944 20.904 96.404 1.00 19.18 191 ALA D N 1
ATOM 11911 C CA . ALA D 1 191 ? -60.826 20.427 97.214 1.00 21.50 191 ALA D CA 1
ATOM 11912 C C . ALA D 1 191 ? -59.871 19.566 96.397 1.00 20.59 191 ALA D C 1
ATOM 11913 O O . ALA D 1 191 ? -60.298 18.729 95.597 1.00 19.85 191 ALA D O 1
ATOM 11915 N N . ASP D 1 192 ? -58.570 19.752 96.618 1.00 22.07 192 ASP D N 1
ATOM 11916 C CA . ASP D 1 192 ? -57.624 18.803 96.045 1.00 22.99 192 ASP D CA 1
ATOM 11917 C C . ASP D 1 192 ? -57.600 17.534 96.901 1.00 22.56 192 ASP D C 1
ATOM 11918 O O . ASP D 1 192 ? -58.324 17.411 97.896 1.00 21.53 192 ASP D O 1
ATOM 11923 N N . ASN D 1 193 ? -56.782 16.557 96.499 1.00 22.24 193 ASN D N 1
ATOM 11924 C CA . ASN D 1 193 ? -56.822 15.260 97.170 1.00 21.34 193 ASN D CA 1
ATOM 11925 C C . ASN D 1 193 ? -56.442 15.379 98.644 1.00 22.22 193 ASN D C 1
ATOM 11926 O O . ASN D 1 193 ? -56.980 14.654 99.487 1.00 22.28 193 ASN D O 1
ATOM 11931 N N . ASP D 1 194 ? -55.505 16.278 98.969 1.00 21.44 194 ASP D N 1
ATOM 11932 C CA . ASP D 1 194 ? -55.149 16.519 100.363 1.00 25.00 194 ASP D CA 1
ATOM 11933 C C . ASP D 1 194 ? -56.314 17.123 101.133 1.00 23.18 194 ASP D C 1
ATOM 11934 O O . ASP D 1 194 ? -56.509 16.821 102.319 1.00 23.07 194 ASP D O 1
ATOM 11939 N N . GLY D 1 195 ? -57.076 18.011 100.488 1.00 21.96 195 GLY D N 1
ATOM 11940 C CA . GLY D 1 195 ? -58.263 18.551 101.130 1.00 20.76 195 GLY D CA 1
ATOM 11941 C C . GLY D 1 195 ? -59.270 17.470 101.477 1.00 21.76 195 GLY D C 1
ATOM 11942 O O . GLY D 1 195 ? -59.837 17.463 102.576 1.00 20.90 195 GLY D O 1
ATOM 11943 N N . VAL D 1 196 ? -59.489 16.531 100.551 1.00 19.23 196 VAL D N 1
ATOM 11944 C CA . VAL D 1 196 ? -60.346 15.381 100.839 1.00 18.60 196 VAL D CA 1
ATOM 11945 C C . VAL D 1 196 ? -59.832 14.618 102.059 1.00 18.54 196 VAL D C 1
ATOM 11946 O O . VAL D 1 196 ? -60.607 14.240 102.948 1.00 18.67 196 VAL D O 1
ATOM 11950 N N . SER D 1 197 ? -58.521 14.357 102.109 1.00 19.02 197 SER D N 1
ATOM 11951 C CA . SER D 1 197 ? -57.960 13.615 103.240 1.00 20.31 197 SER D CA 1
ATOM 11952 C C . SER D 1 197 ? -58.200 14.347 104.557 1.00 21.97 197 SER D C 1
ATOM 11953 O O . SER D 1 197 ? -58.566 13.730 105.568 1.00 19.17 197 SER D O 1
ATOM 11956 N N . GLN D 1 198 ? -58.003 15.668 104.561 1.00 20.99 198 GLN D N 1
ATOM 11957 C CA . GLN D 1 198 ? -58.272 16.466 105.753 1.00 19.56 198 GLN D CA 1
ATOM 11958 C C . GLN D 1 198 ? -59.732 16.349 106.183 1.00 20.26 198 GLN D C 1
ATOM 11959 O O . GLN D 1 198 ? -60.027 16.209 107.380 1.00 19.80 198 GLN D O 1
ATOM 11965 N N . MET D 1 199 ? -60.663 16.393 105.220 1.00 18.70 199 MET D N 1
ATOM 11966 C CA . MET D 1 199 ? -62.081 16.371 105.571 1.00 19.72 199 MET D CA 1
ATOM 11967 C C . MET D 1 199 ? -62.500 15.012 106.120 1.00 18.92 199 MET D C 1
ATOM 11968 O O . MET D 1 199 ? -63.291 14.939 107.067 1.00 18.52 199 MET D O 1
ATOM 11973 N N . ILE D 1 200 ? -61.981 13.927 105.546 1.00 18.37 200 ILE D N 1
ATOM 11974 C CA . ILE D 1 200 ? -62.302 12.595 106.062 1.00 18.22 200 ILE D CA 1
ATOM 11975 C C . ILE D 1 200 ? -61.900 12.473 107.529 1.00 19.03 200 ILE D C 1
ATOM 11976 O O . ILE D 1 200 ? -62.592 11.827 108.332 1.00 19.69 200 ILE D O 1
ATOM 11981 N N . LYS D 1 201 ? -60.796 13.115 107.912 1.00 18.36 201 LYS D N 1
ATOM 11982 C CA . LYS D 1 201 ? -60.321 13.048 109.289 1.00 20.37 201 LYS D CA 1
ATOM 11983 C C . LYS D 1 201 ? -61.056 13.995 110.234 1.00 21.33 201 LYS D C 1
ATOM 11984 O O . LYS D 1 201 ? -60.860 13.896 111.455 1.00 20.82 201 LYS D O 1
ATOM 11990 N N . ASP D 1 202 ? -61.887 14.900 109.716 1.00 19.49 202 ASP D N 1
ATOM 11991 C CA . ASP D 1 202 ? -62.526 15.924 110.536 1.00 20.41 202 ASP D CA 1
ATOM 11992 C C . ASP D 1 202 ? -63.825 15.401 111.143 1.00 20.62 202 ASP D C 1
ATOM 11993 O O . ASP D 1 202 ? -64.624 14.743 110.467 1.00 18.67 202 ASP D O 1
ATOM 11998 N N . SER D 1 203 ? -64.037 15.700 112.435 1.00 20.56 203 SER D N 1
ATOM 11999 C CA . SER D 1 203 ? -65.202 15.154 113.121 1.00 21.39 203 SER D CA 1
ATOM 12000 C C . SER D 1 203 ? -66.524 15.669 112.562 1.00 20.21 203 SER D C 1
ATOM 12001 O O . SER D 1 203 ? -67.570 15.079 112.861 1.00 22.37 203 SER D O 1
ATOM 12004 N N . ARG D 1 204 ? -66.511 16.726 111.748 1.00 19.63 204 ARG D N 1
ATOM 12005 C CA . ARG D 1 204 ? -67.750 17.227 111.173 1.00 18.70 204 ARG D CA 1
ATOM 12006 C C . ARG D 1 204 ? -68.160 16.494 109.902 1.00 19.11 204 ARG D C 1
ATOM 12007 O O . ARG D 1 204 ? -69.208 16.816 109.340 1.00 21.87 204 ARG D O 1
ATOM 12015 N N . ILE D 1 205 ? -67.386 15.519 109.444 1.00 18.45 205 ILE D N 1
ATOM 12016 C CA . ILE D 1 205 ? -67.811 14.624 108.368 1.00 18.33 205 ILE D CA 1
ATOM 12017 C C . ILE D 1 205 ? -68.168 13.284 108.999 1.00 18.18 205 ILE D C 1
ATOM 12018 O O . ILE D 1 205 ? -67.333 12.664 109.673 1.00 18.40 205 ILE D O 1
ATOM 12023 N N . ALA D 1 206 ? -69.406 12.833 108.788 1.00 18.13 206 ALA D N 1
ATOM 12024 C CA . ALA D 1 206 ? -69.874 11.618 109.450 1.00 18.12 206 ALA D CA 1
ATOM 12025 C C . ALA D 1 206 ? -69.587 10.349 108.661 1.00 18.55 206 ALA D C 1
ATOM 12026 O O . ALA D 1 206 ? -69.398 9.285 109.265 1.00 18.71 206 ALA D O 1
ATOM 12028 N N . ALA D 1 207 ? -69.539 10.440 107.335 1.00 18.81 207 ALA D N 1
ATOM 12029 C CA . ALA D 1 207 ? -69.418 9.276 106.464 1.00 18.00 207 ALA D CA 1
ATOM 12030 C C . ALA D 1 207 ? -69.079 9.781 105.068 1.00 18.77 207 ALA D C 1
ATOM 12031 O O . ALA D 1 207 ? -69.108 10.986 104.802 1.00 17.90 207 ALA D O 1
ATOM 12033 N N . VAL D 1 208 ? -68.753 8.841 104.179 1.00 18.43 208 VAL D N 1
ATOM 12034 C CA . VAL D 1 208 ? -68.224 9.163 102.857 1.00 17.75 208 VAL D CA 1
ATOM 12035 C C . VAL D 1 208 ? -68.908 8.290 101.812 1.00 17.68 208 VAL D C 1
ATOM 12036 O O . VAL D 1 208 ? -69.125 7.095 102.029 1.00 17.57 208 VAL D O 1
ATOM 12040 N N . THR D 1 209 ? -69.231 8.874 100.659 1.00 17.74 209 THR D N 1
ATOM 12041 C CA . THR D 1 209 ? -69.718 8.077 99.542 1.00 18.92 209 THR D CA 1
ATOM 12042 C C . THR D 1 209 ? -68.876 8.425 98.323 1.00 18.73 209 THR D C 1
ATOM 12043 O O . THR D 1 209 ? -68.563 9.599 98.099 1.00 17.85 209 THR D O 1
ATOM 12047 N N . VAL D 1 210 ? -68.444 7.400 97.584 1.00 18.46 210 VAL D N 1
ATOM 12048 C CA . VAL D 1 210 ? -67.541 7.574 96.452 1.00 18.06 210 VAL D CA 1
ATOM 12049 C C . VAL D 1 210 ? -68.131 6.880 95.242 1.00 18.88 210 VAL D C 1
ATOM 12050 O O . VAL D 1 210 ? -68.513 5.705 95.317 1.00 17.64 210 VAL D O 1
ATOM 12054 N N . THR D 1 211 ? -68.186 7.602 94.129 1.00 17.82 211 THR D N 1
ATOM 12055 C CA . THR D 1 211 ? -68.484 7.036 92.824 1.00 19.75 211 THR D CA 1
ATOM 12056 C C . THR D 1 211 ? -67.310 7.389 91.922 1.00 21.04 211 THR D C 1
ATOM 12057 O O . THR D 1 211 ? -67.011 8.573 91.719 1.00 19.49 211 THR D O 1
ATOM 12061 N N . GLY D 1 212 ? -66.608 6.376 91.426 1.00 21.13 212 GLY D N 1
ATOM 12062 C CA . GLY D 1 212 ? -65.396 6.644 90.674 1.00 21.29 212 GLY D CA 1
ATOM 12063 C C . GLY D 1 212 ? -64.663 5.365 90.324 1.00 21.28 212 GLY D C 1
ATOM 12064 O O . GLY D 1 212 ? -65.254 4.288 90.289 1.00 23.83 212 GLY D O 1
ATOM 12065 N N . SER D 1 213 ? -63.366 5.508 90.067 1.00 20.37 213 SER D N 1
ATOM 12066 C CA . SER D 1 213 ? -62.542 4.389 89.638 1.00 22.13 213 SER D CA 1
ATOM 12067 C C . SER D 1 213 ? -62.196 3.488 90.821 1.00 21.82 213 SER D C 1
ATOM 12068 O O . SER D 1 213 ? -62.332 3.867 91.987 1.00 20.01 213 SER D O 1
ATOM 12071 N N . VAL D 1 214 ? -61.742 2.273 90.495 1.00 21.74 214 VAL D N 1
ATOM 12072 C CA . VAL D 1 214 ? -61.277 1.339 91.519 1.00 20.25 214 VAL D CA 1
ATOM 12073 C C . VAL D 1 214 ? -60.122 1.944 92.313 1.00 23.45 214 VAL D C 1
ATOM 12074 O O . VAL D 1 214 ? -60.058 1.812 93.544 1.00 22.02 214 VAL D O 1
ATOM 12078 N N . ARG D 1 215 ? -59.204 2.634 91.627 1.00 23.80 215 ARG D N 1
ATOM 12079 C CA . ARG D 1 215 ? -58.078 3.268 92.308 1.00 24.56 215 ARG D CA 1
ATOM 12080 C C . ARG D 1 215 ? -58.543 4.330 93.297 1.00 23.61 215 ARG D C 1
ATOM 12081 O O . ARG D 1 215 ? -58.016 4.426 94.413 1.00 24.97 215 ARG D O 1
ATOM 12089 N N . ALA D 1 216 ? -59.505 5.161 92.894 1.00 22.95 216 ALA D N 1
ATOM 12090 C CA . ALA D 1 216 ? -60.005 6.187 93.802 1.00 22.47 216 ALA D CA 1
ATOM 12091 C C . ALA D 1 216 ? -60.701 5.563 95.004 1.00 20.94 216 ALA D C 1
ATOM 12092 O O . ALA D 1 216 ? -60.501 6.003 96.145 1.00 19.37 216 ALA D O 1
ATOM 12094 N N . GLY D 1 217 ? -61.542 4.554 94.763 1.00 19.61 217 GLY D N 1
ATOM 12095 C CA . GLY D 1 217 ? -62.230 3.890 95.860 1.00 20.91 217 GLY D CA 1
ATOM 12096 C C . GLY D 1 217 ? -61.277 3.287 96.870 1.00 20.92 217 GLY D C 1
ATOM 12097 O O . GLY D 1 217 ? -61.507 3.371 98.083 1.00 19.83 217 GLY D O 1
ATOM 12098 N N . ALA D 1 218 ? -60.189 2.674 96.393 1.00 17.78 218 ALA D N 1
ATOM 12099 C CA . ALA D 1 218 ? -59.243 2.071 97.333 1.00 20.12 218 ALA D CA 1
ATOM 12100 C C . ALA D 1 218 ? -58.508 3.135 98.143 1.00 20.54 218 ALA D C 1
ATOM 12101 O O . ALA D 1 218 ? -58.281 2.963 99.351 1.00 20.45 218 ALA D O 1
ATOM 12103 N N . ALA D 1 219 ? -58.122 4.234 97.494 1.00 20.71 219 ALA D N 1
ATOM 12104 C CA . ALA D 1 219 ? -57.440 5.322 98.187 1.00 21.26 219 ALA D CA 1
ATOM 12105 C C . ALA D 1 219 ? -58.349 5.965 99.229 1.00 20.22 219 ALA D C 1
ATOM 12106 O O . ALA D 1 219 ? -57.938 6.200 100.371 1.00 22.69 219 ALA D O 1
ATOM 12108 N N . ILE D 1 220 ? -59.598 6.239 98.856 1.00 19.55 220 ILE D N 1
ATOM 12109 C CA . ILE D 1 220 ? -60.518 6.907 99.770 1.00 19.03 220 ILE D CA 1
ATOM 12110 C C . ILE D 1 220 ? -61.075 5.931 100.802 1.00 19.95 220 ILE D C 1
ATOM 12111 O O . ILE D 1 220 ? -61.232 6.287 101.977 1.00 19.27 220 ILE D O 1
ATOM 12116 N N . GLY D 1 221 ? -61.376 4.694 100.387 1.00 18.36 221 GLY D N 1
ATOM 12117 C CA . GLY D 1 221 ? -61.908 3.717 101.325 1.00 20.29 221 GLY D CA 1
ATOM 12118 C C . GLY D 1 221 ? -60.948 3.421 102.463 1.00 18.98 221 GLY D C 1
ATOM 12119 O O . GLY D 1 221 ? -61.363 3.269 103.615 1.00 18.56 221 GLY D O 1
ATOM 12120 N N . ALA D 1 222 ? -59.652 3.329 102.152 1.00 19.01 222 ALA D N 1
ATOM 12121 C CA . ALA D 1 222 ? -58.647 3.123 103.193 1.00 17.80 222 ALA D CA 1
ATOM 12122 C C . ALA D 1 222 ? -58.671 4.253 104.214 1.00 19.66 222 ALA D C 1
ATOM 12123 O O . ALA D 1 222 ? -58.569 4.015 105.425 1.00 18.49 222 ALA D O 1
ATOM 12125 N N . GLN D 1 223 ? -58.801 5.491 103.739 1.00 17.74 223 GLN D N 1
ATOM 12126 C CA . GLN D 1 223 ? -58.804 6.640 104.637 1.00 17.83 223 GLN D CA 1
ATOM 12127 C C . GLN D 1 223 ? -60.066 6.688 105.483 1.00 18.79 223 GLN D C 1
ATOM 12128 O O . GLN D 1 223 ? -60.017 7.069 106.662 1.00 18.92 223 GLN D O 1
ATOM 12134 N N . ALA D 1 224 ? -61.212 6.346 104.891 1.00 18.77 224 ALA D N 1
ATOM 12135 C CA . ALA D 1 224 ? -62.453 6.299 105.656 1.00 17.61 224 ALA D CA 1
ATOM 12136 C C . ALA D 1 224 ? -62.358 5.260 106.763 1.00 19.24 224 ALA D C 1
ATOM 12137 O O . ALA D 1 224 ? -62.711 5.530 107.918 1.00 18.07 224 ALA D O 1
ATOM 12139 N N . GLY D 1 225 ? -61.869 4.066 106.427 1.00 18.25 225 GLY D N 1
ATOM 12140 C CA . GLY D 1 225 ? -61.699 3.039 107.443 1.00 17.69 225 GLY D CA 1
ATOM 12141 C C . GLY D 1 225 ? -60.783 3.486 108.569 1.00 19.42 225 GLY D C 1
ATOM 12142 O O . GLY D 1 225 ? -61.080 3.284 109.750 1.00 19.36 225 GLY D O 1
ATOM 12143 N N . ALA D 1 226 ? -59.651 4.097 108.215 1.00 17.91 226 ALA D N 1
ATOM 12144 C CA . ALA D 1 226 ? -58.697 4.559 109.223 1.00 17.71 226 ALA D CA 1
ATOM 12145 C C . ALA D 1 226 ? -59.304 5.613 110.139 1.00 19.04 226 ALA D C 1
ATOM 12146 O O . ALA D 1 226 ? -58.930 5.704 111.317 1.00 20.16 226 ALA D O 1
ATOM 12148 N N . ALA D 1 227 ? -60.228 6.419 109.623 1.00 19.21 227 ALA D N 1
ATOM 12149 C CA . ALA D 1 227 ? -60.897 7.460 110.391 1.00 18.36 227 ALA D CA 1
ATOM 12150 C C . ALA D 1 227 ? -62.203 6.986 111.037 1.00 21.11 227 ALA D C 1
ATOM 12151 O O . ALA D 1 227 ? -62.920 7.806 111.636 1.00 21.22 227 ALA D O 1
ATOM 12153 N N . LEU D 1 228 ? -62.507 5.684 110.951 1.00 19.49 228 LEU D N 1
ATOM 12154 C CA . LEU D 1 228 ? -63.730 5.089 111.498 1.00 18.41 228 LEU D CA 1
ATOM 12155 C C . LEU D 1 228 ? -64.983 5.734 110.910 1.00 22.61 228 LEU D C 1
ATOM 12156 O O . LEU D 1 228 ? -65.943 6.032 111.622 1.00 24.40 228 LEU D O 1
ATOM 12161 N N . LYS D 1 229 ? -64.977 5.943 109.596 1.00 19.73 229 LYS D N 1
ATOM 12162 C CA . LYS D 1 229 ? -66.094 6.540 108.871 1.00 19.21 229 LYS D CA 1
ATOM 12163 C C . LYS D 1 229 ? -66.650 5.493 107.914 1.00 20.25 229 LYS D C 1
ATOM 12164 O O . LYS D 1 229 ? -65.894 4.900 107.137 1.00 20.13 229 LYS D O 1
ATOM 12170 N N . LYS D 1 230 ? -67.960 5.264 107.972 1.00 19.40 230 LYS D N 1
ATOM 12171 C CA . LYS D 1 230 ? -68.588 4.355 107.022 1.00 17.99 230 LYS D CA 1
ATOM 12172 C C . LYS D 1 230 ? -68.452 4.923 105.621 1.00 19.12 230 LYS D C 1
ATOM 12173 O O . LYS D 1 230 ? -68.505 6.140 105.424 1.00 17.47 230 LYS D O 1
ATOM 12179 N N . CYS D 1 231 ? -68.277 4.044 104.639 1.00 18.46 231 CYS D N 1
ATOM 12180 C CA . CYS D 1 231 ? -68.277 4.499 103.258 1.00 17.95 231 CYS D CA 1
ATOM 12181 C C . CYS D 1 231 ? -69.129 3.581 102.394 1.00 18.99 231 CYS D C 1
ATOM 12182 O O . CYS D 1 231 ? -69.370 2.414 102.732 1.00 19.26 231 CYS D O 1
ATOM 12185 N N . VAL D 1 232 ? -69.647 4.154 101.309 1.00 17.36 232 VAL D N 1
ATOM 12186 C CA . VAL D 1 232 ? -70.240 3.413 100.201 1.00 17.33 232 VAL D CA 1
ATOM 12187 C C . VAL D 1 232 ? -69.340 3.645 98.997 1.00 18.26 232 VAL D C 1
ATOM 12188 O O . VAL D 1 232 ? -68.976 4.794 98.710 1.00 17.47 232 VAL D O 1
ATOM 12192 N N . LEU D 1 233 ? -68.957 2.562 98.311 1.00 17.33 233 LEU D N 1
ATOM 12193 C CA . LEU D 1 233 ? -68.048 2.630 97.170 1.00 17.83 233 LEU D CA 1
ATOM 12194 C C . LEU D 1 233 ? -68.752 2.069 95.946 1.00 17.38 233 LEU D C 1
ATOM 12195 O O . LEU D 1 233 ? -69.094 0.882 95.905 1.00 17.31 233 LEU D O 1
ATOM 12200 N N . GLU D 1 234 ? -68.966 2.923 94.955 1.00 17.80 234 GLU D N 1
ATOM 12201 C CA . GLU D 1 234 ? -69.594 2.544 93.695 1.00 19.00 234 GLU D CA 1
ATOM 12202 C C . GLU D 1 234 ? -68.527 2.775 92.627 1.00 20.91 234 GLU D C 1
ATOM 12203 O O . GLU D 1 234 ? -68.288 3.913 92.204 1.00 20.50 234 GLU D O 1
ATOM 12209 N N . LEU D 1 235 ? -67.836 1.704 92.230 1.00 19.81 235 LEU D N 1
ATOM 12210 C CA . LEU D 1 235 ? -66.625 1.864 91.469 1.00 17.60 235 LEU D CA 1
ATOM 12211 C C . LEU D 1 235 ? -66.843 1.339 90.044 1.00 20.31 235 LEU D C 1
ATOM 12212 O O . LEU D 1 235 ? -67.976 1.309 89.547 1.00 22.44 235 LEU D O 1
ATOM 12217 N N . GLY D 1 236 ? -65.775 0.953 89.383 1.00 18.16 236 GLY D N 1
ATOM 12218 C CA . GLY D 1 236 ? -65.917 0.597 87.979 1.00 23.79 236 GLY D CA 1
ATOM 12219 C C . GLY D 1 236 ? -66.775 -0.643 87.734 1.00 19.88 236 GLY D C 1
ATOM 12220 O O . GLY D 1 236 ? -67.200 -1.364 88.644 1.00 20.49 236 GLY D O 1
ATOM 12221 N N . GLY D 1 237 ? -67.037 -0.891 86.451 1.00 18.60 237 GLY D N 1
ATOM 12222 C CA . GLY D 1 237 ? -67.659 -2.132 86.037 1.00 17.90 237 GLY D CA 1
ATOM 12223 C C . GLY D 1 237 ? -67.027 -2.632 84.753 1.00 18.53 237 GLY D C 1
ATOM 12224 O O . GLY D 1 237 ? -66.395 -1.882 84.013 1.00 18.32 237 GLY D O 1
ATOM 12225 N N . SER D 1 238 ? -67.175 -3.932 84.526 1.00 18.44 238 SER D N 1
ATOM 12226 C CA . SER D 1 238 ? -66.846 -4.554 83.239 1.00 17.93 238 SER D CA 1
ATOM 12227 C C . SER D 1 238 ? -67.942 -5.579 82.960 1.00 17.92 238 SER D C 1
ATOM 12228 O O . SER D 1 238 ? -67.711 -6.789 82.919 1.00 19.57 238 SER D O 1
ATOM 12231 N N . ASP D 1 239 ? -69.167 -5.079 82.798 1.00 17.94 239 ASP D N 1
ATOM 12232 C CA . ASP D 1 239 ? -70.334 -5.947 82.854 1.00 17.93 239 ASP D CA 1
ATOM 12233 C C . ASP D 1 239 ? -70.329 -6.935 81.689 1.00 18.02 239 ASP D C 1
ATOM 12234 O O . ASP D 1 239 ? -70.088 -6.541 80.540 1.00 18.30 239 ASP D O 1
ATOM 12239 N N . PRO D 1 240 ? -70.617 -8.205 81.949 1.00 17.98 240 PRO D N 1
ATOM 12240 C CA . PRO D 1 240 ? -70.839 -9.162 80.862 1.00 18.08 240 PRO D CA 1
ATOM 12241 C C . PRO D 1 240 ? -72.247 -9.055 80.303 1.00 18.16 240 PRO D C 1
ATOM 12242 O O . PRO D 1 240 ? -73.209 -8.724 81.004 1.00 19.60 240 PRO D O 1
ATOM 12246 N N . PHE D 1 241 ? -72.357 -9.391 79.024 1.00 18.30 241 PHE D N 1
ATOM 12247 C CA . PHE D 1 241 ? -73.609 -9.366 78.276 1.00 18.40 241 PHE D CA 1
ATOM 12248 C C . PHE D 1 241 ? -73.635 -10.718 77.563 1.00 18.83 241 PHE D C 1
ATOM 12249 O O . PHE D 1 241 ? -72.909 -10.919 76.587 1.00 18.64 241 PHE D O 1
ATOM 12257 N N . ILE D 1 242 ? -74.411 -11.667 78.096 1.00 19.45 242 ILE D N 1
ATOM 12258 C CA . ILE D 1 242 ? -74.385 -13.058 77.654 1.00 19.05 242 ILE D CA 1
ATOM 12259 C C . ILE D 1 242 ? -75.527 -13.276 76.674 1.00 18.67 242 ILE D C 1
ATOM 12260 O O . ILE D 1 242 ? -76.668 -12.893 76.951 1.00 18.68 242 ILE D O 1
ATOM 12265 N N . VAL D 1 243 ? -75.226 -13.879 75.525 1.00 19.22 243 VAL D N 1
ATOM 12266 C CA . VAL D 1 243 ? -76.226 -14.213 74.514 1.00 19.58 243 VAL D CA 1
ATOM 12267 C C . VAL D 1 243 ? -76.117 -15.709 74.236 1.00 20.85 243 VAL D C 1
ATOM 12268 O O . VAL D 1 243 ? -75.068 -16.184 73.787 1.00 20.98 243 VAL D O 1
ATOM 12272 N N . LEU D 1 244 ? -77.188 -16.447 74.521 1.00 22.05 244 LEU D N 1
ATOM 12273 C CA . LEU D 1 244 ? -77.230 -17.881 74.262 1.00 24.27 244 LEU D CA 1
ATOM 12274 C C . LEU D 1 244 ? -77.872 -18.168 72.903 1.00 23.39 244 LEU D C 1
ATOM 12275 O O . LEU D 1 244 ? -78.518 -17.309 72.294 1.00 24.80 244 LEU D O 1
ATOM 12280 N N . ASN D 1 245 ? -77.708 -19.419 72.437 1.00 24.23 245 ASN D N 1
ATOM 12281 C CA . ASN D 1 245 ? -78.133 -19.780 71.082 1.00 26.55 245 ASN D CA 1
ATOM 12282 C C . ASN D 1 245 ? -79.622 -19.541 70.849 1.00 25.33 245 ASN D C 1
ATOM 12283 O O . ASN D 1 245 ? -80.032 -19.288 69.706 1.00 28.76 245 ASN D O 1
ATOM 12288 N N . ASP D 1 246 ? -80.446 -19.632 71.896 1.00 24.95 246 ASP D N 1
ATOM 12289 C CA . ASP D 1 246 ? -81.893 -19.510 71.752 1.00 25.25 246 ASP D CA 1
ATOM 12290 C C . ASP D 1 246 ? -82.400 -18.095 71.982 1.00 26.47 246 ASP D C 1
ATOM 12291 O O . ASP D 1 246 ? -83.609 -17.903 72.145 1.00 26.95 246 ASP D O 1
ATOM 12296 N N . ALA D 1 247 ? -81.513 -17.103 71.972 1.00 25.72 247 ALA D N 1
ATOM 12297 C CA . ALA D 1 247 ? -81.916 -15.736 72.258 1.00 27.02 247 ALA D CA 1
ATOM 12298 C C . ALA D 1 247 ? -82.743 -15.140 71.123 1.00 26.38 247 ALA D C 1
ATOM 12299 O O . ALA D 1 247 ? -82.663 -15.564 69.967 1.00 26.94 247 ALA D O 1
ATOM 12301 N N . ASP D 1 248 ? -83.561 -14.153 71.474 1.00 26.49 248 ASP D N 1
ATOM 12302 C CA . ASP D 1 248 ? -84.118 -13.209 70.507 1.00 27.12 248 ASP D CA 1
ATOM 12303 C C . ASP D 1 248 ? -82.960 -12.372 69.981 1.00 27.05 248 ASP D C 1
ATOM 12304 O O . ASP D 1 248 ? -82.535 -11.404 70.623 1.00 24.15 248 ASP D O 1
ATOM 12309 N N . LEU D 1 249 ? -82.430 -12.749 68.811 1.00 26.07 249 LEU D N 1
ATOM 12310 C CA . LEU D 1 249 ? -81.173 -12.161 68.350 1.00 26.37 249 LEU D CA 1
ATOM 12311 C C . LEU D 1 249 ? -81.319 -10.681 67.994 1.00 26.42 249 LEU D C 1
ATOM 12312 O O . LEU D 1 249 ? -80.416 -9.884 68.276 1.00 24.32 249 LEU D O 1
ATOM 12317 N N . GLU D 1 250 ? -82.421 -10.290 67.343 1.00 28.04 250 GLU D N 1
ATOM 12318 C CA . GLU D 1 250 ? -82.576 -8.882 66.971 1.00 27.40 250 GLU D CA 1
ATOM 12319 C C . GLU D 1 250 ? -82.667 -7.988 68.203 1.00 27.18 250 GLU D C 1
ATOM 12320 O O . GLU D 1 250 ? -82.085 -6.895 68.230 1.00 24.74 250 GLU D O 1
ATOM 12326 N N . LEU D 1 251 ? -83.389 -8.435 69.236 1.00 23.75 251 LEU D N 1
ATOM 12327 C CA . LEU D 1 251 ? -83.465 -7.646 70.463 1.00 24.70 251 LEU D CA 1
ATOM 12328 C C . LEU D 1 251 ? -82.133 -7.658 71.197 1.00 24.00 251 LEU D C 1
ATOM 12329 O O . LEU D 1 251 ? -81.724 -6.638 71.771 1.00 23.26 251 LEU D O 1
ATOM 12334 N N . ALA D 1 252 ? -81.444 -8.804 71.192 1.00 22.30 252 ALA D N 1
ATOM 12335 C CA . ALA D 1 252 ? -80.146 -8.886 71.851 1.00 22.40 252 ALA D CA 1
ATOM 12336 C C . ALA D 1 252 ? -79.160 -7.897 71.242 1.00 22.56 252 ALA D C 1
ATOM 12337 O O . ALA D 1 252 ? -78.428 -7.218 71.970 1.00 21.34 252 ALA D O 1
ATOM 12339 N N . VAL D 1 253 ? -79.129 -7.797 69.906 1.00 21.92 253 VAL D N 1
ATOM 12340 C CA . VAL D 1 253 ? -78.224 -6.850 69.263 1.00 21.39 253 VAL D CA 1
ATOM 12341 C C . VAL D 1 253 ? -78.594 -5.413 69.623 1.00 19.64 253 VAL D C 1
ATOM 12342 O O . VAL D 1 253 ? -77.719 -4.589 69.932 1.00 19.56 253 VAL D O 1
ATOM 12346 N N . LYS D 1 254 ? -79.891 -5.082 69.593 1.00 20.30 254 LYS D N 1
ATOM 12347 C CA . LYS D 1 254 ? -80.301 -3.716 69.916 1.00 22.31 254 LYS D CA 1
ATOM 12348 C C . LYS D 1 254 ? -79.896 -3.337 71.339 1.00 20.36 254 LYS D C 1
ATOM 12349 O O . LYS D 1 254 ? -79.377 -2.240 71.576 1.00 19.88 254 LYS D O 1
ATOM 12355 N N . ALA D 1 255 ? -80.124 -4.237 72.299 1.00 19.39 255 ALA D N 1
ATOM 12356 C CA . ALA D 1 255 ? -79.746 -3.954 73.680 1.00 19.86 255 ALA D CA 1
ATOM 12357 C C . ALA D 1 255 ? -78.232 -3.919 73.854 1.00 19.10 255 ALA D C 1
ATOM 12358 O O . ALA D 1 255 ? -77.717 -3.135 74.659 1.00 19.00 255 ALA D O 1
ATOM 12360 N N . ALA D 1 256 ? -77.510 -4.750 73.103 1.00 19.15 256 ALA D N 1
ATOM 12361 C CA . ALA D 1 256 ? -76.053 -4.776 73.177 1.00 19.08 256 ALA D CA 1
ATOM 12362 C C . ALA D 1 256 ? -75.451 -3.455 72.714 1.00 19.13 256 ALA D C 1
ATOM 12363 O O . ALA D 1 256 ? -74.562 -2.896 73.365 1.00 19.03 256 ALA D O 1
ATOM 12365 N N . VAL D 1 257 ? -75.901 -2.958 71.563 1.00 19.29 257 VAL D N 1
ATOM 12366 C CA . VAL D 1 257 ? -75.377 -1.694 71.051 1.00 19.34 257 VAL D CA 1
ATOM 12367 C C . VAL D 1 257 ? -75.761 -0.535 71.972 1.00 19.27 257 VAL D C 1
ATOM 12368 O O . VAL D 1 257 ? -74.934 0.333 72.278 1.00 19.22 257 VAL D O 1
ATOM 12372 N N . ALA D 1 258 ? -77.017 -0.496 72.426 1.00 19.67 258 ALA D N 1
ATOM 12373 C CA . ALA D 1 258 ? -77.428 0.554 73.355 1.00 19.19 258 ALA D CA 1
ATOM 12374 C C . ALA D 1 258 ? -76.625 0.495 74.651 1.00 19.14 258 ALA D C 1
ATOM 12375 O O . ALA D 1 258 ? -76.201 1.531 75.175 1.00 19.26 258 ALA D O 1
ATOM 12377 N N . GLY D 1 259 ? -76.390 -0.711 75.171 1.00 18.92 259 GLY D N 1
ATOM 12378 C CA . GLY D 1 259 ? -75.699 -0.842 76.445 1.00 18.76 259 GLY D CA 1
ATOM 12379 C C . GLY D 1 259 ? -74.228 -0.484 76.375 1.00 18.73 259 GLY D C 1
ATOM 12380 O O . GLY D 1 259 ? -73.661 0.013 77.352 1.00 19.02 259 GLY D O 1
ATOM 12381 N N . ARG D 1 260 ? -73.581 -0.742 75.233 1.00 18.83 260 ARG D N 1
ATOM 12382 C CA . ARG D 1 260 ? -72.159 -0.431 75.120 1.00 18.82 260 ARG D CA 1
ATOM 12383 C C . ARG D 1 260 ? -71.920 1.040 74.796 1.00 18.89 260 ARG D C 1
ATOM 12384 O O . ARG D 1 260 ? -71.000 1.653 75.349 1.00 18.84 260 ARG D O 1
ATOM 12392 N N . TYR D 1 261 ? -72.731 1.628 73.911 1.00 19.02 261 TYR D N 1
ATOM 12393 C CA . TYR D 1 261 ? -72.392 2.921 73.330 1.00 19.11 261 TYR D CA 1
ATOM 12394 C C . TYR D 1 261 ? -73.156 4.098 73.930 1.00 19.10 261 TYR D C 1
ATOM 12395 O O . TYR D 1 261 ? -72.913 5.237 73.520 1.00 19.55 261 TYR D O 1
ATOM 12404 N N . GLN D 1 262 ? -74.042 3.865 74.903 1.00 19.01 262 GLN D N 1
ATOM 12405 C CA . GLN D 1 262 ? -74.632 4.965 75.662 1.00 18.99 262 GLN D CA 1
ATOM 12406 C C . GLN D 1 262 ? -73.531 5.841 76.249 1.00 18.94 262 GLN D C 1
ATOM 12407 O O . GLN D 1 262 ? -72.488 5.339 76.677 1.00 18.86 262 GLN D O 1
ATOM 12413 N N . ASN D 1 263 ? -73.768 7.161 76.245 1.00 19.00 263 ASN D N 1
ATOM 12414 C CA . ASN D 1 263 ? -72.834 8.151 76.800 1.00 18.98 263 ASN D CA 1
ATOM 12415 C C . ASN D 1 263 ? -71.428 7.949 76.246 1.00 19.00 263 ASN D C 1
ATOM 12416 O O . ASN D 1 263 ? -70.435 8.010 76.973 1.00 18.93 263 ASN D O 1
ATOM 12421 N N . THR D 1 264 ? -71.350 7.708 74.933 1.00 19.12 264 THR D N 1
ATOM 12422 C CA . THR D 1 264 ? -70.084 7.439 74.246 1.00 19.17 264 THR D CA 1
ATOM 12423 C C . THR D 1 264 ? -69.277 6.368 74.995 1.00 19.04 264 THR D C 1
ATOM 12424 O O . THR D 1 264 ? -68.049 6.425 75.097 1.00 19.68 264 THR D O 1
ATOM 12428 N N . GLY D 1 265 ? -69.986 5.370 75.530 1.00 18.95 265 GLY D N 1
ATOM 12429 C CA . GLY D 1 265 ? -69.359 4.254 76.210 1.00 18.84 265 GLY D CA 1
ATOM 12430 C C . GLY D 1 265 ? -69.002 4.493 77.664 1.00 18.71 265 GLY D C 1
ATOM 12431 O O . GLY D 1 265 ? -68.581 3.550 78.345 1.00 18.61 265 GLY D O 1
ATOM 12432 N N . GLN D 1 266 ? -69.151 5.717 78.160 1.00 18.72 266 GLN D N 1
ATOM 12433 C CA . GLN D 1 266 ? -68.604 6.099 79.462 1.00 18.62 266 GLN D CA 1
ATOM 12434 C C . GLN D 1 266 ? -69.635 5.878 80.572 1.00 18.52 266 GLN D C 1
ATOM 12435 O O . GLN D 1 266 ? -70.094 6.816 81.220 1.00 18.51 266 GLN D O 1
ATOM 12441 N N . VAL D 1 267 ? -69.997 4.603 80.784 1.00 18.44 267 VAL D N 1
ATOM 12442 C CA . VAL D 1 267 ? -71.023 4.224 81.755 1.00 18.47 267 VAL D CA 1
ATOM 12443 C C . VAL D 1 267 ? -70.484 3.089 82.617 1.00 18.91 267 VAL D C 1
ATOM 12444 O O . VAL D 1 267 ? -69.925 2.121 82.088 1.00 19.16 267 VAL D O 1
ATOM 12448 N N . CYS D 1 268 ? -70.635 3.232 83.942 1.00 20.79 268 CYS D N 1
ATOM 12449 C CA . CYS D 1 268 ? -70.161 2.226 84.887 1.00 20.40 268 CYS D CA 1
ATOM 12450 C C . CYS D 1 268 ? -70.765 0.859 84.604 1.00 18.97 268 CYS D C 1
ATOM 12451 O O . CYS D 1 268 ? -70.056 -0.155 84.584 1.00 17.94 268 CYS D O 1
ATOM 12454 N N . ALA D 1 269 ? -72.084 0.811 84.415 1.00 19.99 269 ALA D N 1
ATOM 12455 C CA . ALA D 1 269 ? -72.799 -0.422 84.102 1.00 19.59 269 ALA D CA 1
ATOM 12456 C C . ALA D 1 269 ? -73.034 -0.596 82.597 1.00 18.12 269 ALA D C 1
ATOM 12457 O O . ALA D 1 269 ? -74.032 -1.201 82.184 1.00 21.13 269 ALA D O 1
ATOM 12459 N N . ALA D 1 270 ? -72.139 -0.076 81.763 1.00 19.03 270 ALA D N 1
ATOM 12460 C CA . ALA D 1 270 ? -72.219 -0.370 80.334 1.00 18.31 270 ALA D CA 1
ATOM 12461 C C . ALA D 1 270 ? -71.998 -1.858 80.088 1.00 18.46 270 ALA D C 1
ATOM 12462 O O . ALA D 1 270 ? -71.308 -2.539 80.849 1.00 18.79 270 ALA D O 1
ATOM 12464 N N . ALA D 1 271 ? -72.599 -2.362 79.015 1.00 19.09 271 ALA D N 1
ATOM 12465 C CA . ALA D 1 271 ? -72.264 -3.693 78.527 1.00 18.67 271 ALA D CA 1
ATOM 12466 C C . ALA D 1 271 ? -70.885 -3.616 77.890 1.00 19.04 271 ALA D C 1
ATOM 12467 O O . ALA D 1 271 ? -70.713 -2.961 76.854 1.00 20.33 271 ALA D O 1
ATOM 12469 N N . LYS D 1 272 ? -69.895 -4.255 78.517 1.00 18.37 272 LYS D N 1
ATOM 12470 C CA . LYS D 1 272 ? -68.504 -4.132 78.101 1.00 18.42 272 LYS D CA 1
ATOM 12471 C C . LYS D 1 272 ? -67.896 -5.427 77.581 1.00 19.48 272 LYS D C 1
ATOM 12472 O O . LYS D 1 272 ? -67.055 -5.375 76.680 1.00 19.44 272 LYS D O 1
ATOM 12478 N N . ARG D 1 273 ? -68.306 -6.581 78.100 1.00 18.72 273 ARG D N 1
ATOM 12479 C CA . ARG D 1 273 ? -67.797 -7.874 77.637 1.00 18.43 273 ARG D CA 1
ATOM 12480 C C . ARG D 1 273 ? -68.955 -8.685 77.072 1.00 19.08 273 ARG D C 1
ATOM 12481 O O . ARG D 1 273 ? -69.783 -9.207 77.832 1.00 19.77 273 ARG D O 1
ATOM 12489 N N . PHE D 1 274 ? -68.996 -8.821 75.750 1.00 18.97 274 PHE D N 1
ATOM 12490 C CA . PHE D 1 274 ? -70.020 -9.620 75.094 1.00 18.72 274 PHE D CA 1
ATOM 12491 C C . PHE D 1 274 ? -69.544 -11.064 75.045 1.00 19.07 274 PHE D C 1
ATOM 12492 O O . PHE D 1 274 ? -68.449 -11.347 74.558 1.00 20.68 274 PHE D O 1
ATOM 12500 N N . ILE D 1 275 ? -70.336 -11.954 75.624 1.00 19.04 275 ILE D N 1
ATOM 12501 C CA . ILE D 1 275 ? -69.986 -13.361 75.791 1.00 20.07 275 ILE D CA 1
ATOM 12502 C C . ILE D 1 275 ? -71.071 -14.141 75.067 1.00 19.69 275 ILE D C 1
ATOM 12503 O O . ILE D 1 275 ? -72.210 -14.217 75.545 1.00 19.34 275 ILE D O 1
ATOM 12508 N N . ILE D 1 276 ? -70.737 -14.682 73.892 1.00 20.27 276 ILE D N 1
ATOM 12509 C CA . ILE D 1 276 ? -71.731 -15.167 72.941 1.00 19.28 276 ILE D CA 1
ATOM 12510 C C . ILE D 1 276 ? -71.528 -16.661 72.727 1.00 20.58 276 ILE D C 1
ATOM 12511 O O . ILE D 1 276 ? -70.414 -17.099 72.424 1.00 21.15 276 ILE D O 1
ATOM 12516 N N . GLU D 1 277 ? -72.599 -17.435 72.896 1.00 20.68 277 GLU D N 1
ATOM 12517 C CA . GLU D 1 277 ? -72.516 -18.876 72.671 1.00 23.98 277 GLU D CA 1
ATOM 12518 C C . GLU D 1 277 ? -72.109 -19.153 71.227 1.00 24.07 277 GLU D C 1
ATOM 12519 O O . GLU D 1 277 ? -72.508 -18.434 70.302 1.00 23.60 277 GLU D O 1
ATOM 12525 N N . GLU D 1 278 ? -71.308 -20.209 71.041 1.00 24.63 278 GLU D N 1
ATOM 12526 C CA . GLU D 1 278 ? -70.600 -20.401 69.774 1.00 26.82 278 GLU D CA 1
ATOM 12527 C C . GLU D 1 278 ? -71.559 -20.516 68.590 1.00 27.07 278 GLU D C 1
ATOM 12528 O O . GLU D 1 278 ? -71.278 -19.987 67.508 1.00 28.53 278 GLU D O 1
ATOM 12534 N N . GLY D 1 279 ? -72.710 -21.166 68.782 1.00 26.56 279 GLY D N 1
ATOM 12535 C CA . GLY D 1 279 ? -73.621 -21.389 67.666 1.00 26.04 279 GLY D CA 1
ATOM 12536 C C . GLY D 1 279 ? -74.214 -20.117 67.083 1.00 27.91 279 GLY D C 1
ATOM 12537 O O . GLY D 1 279 ? -74.536 -20.067 65.893 1.00 28.39 279 GLY D O 1
ATOM 12538 N N . ILE D 1 280 ? -74.377 -19.080 67.903 1.00 25.79 280 ILE D N 1
ATOM 12539 C CA . ILE D 1 280 ? -74.982 -17.824 67.470 1.00 24.66 280 ILE D CA 1
ATOM 12540 C C . ILE D 1 280 ? -73.954 -16.710 67.327 1.00 24.59 280 ILE D C 1
ATOM 12541 O O . ILE D 1 280 ? -74.320 -15.579 66.977 1.00 24.35 280 ILE D O 1
ATOM 12546 N N . ALA D 1 281 ? -72.669 -17.009 67.530 1.00 24.24 281 ALA D N 1
ATOM 12547 C CA . ALA D 1 281 ? -71.646 -15.969 67.622 1.00 21.10 281 ALA D CA 1
ATOM 12548 C C . ALA D 1 281 ? -71.461 -15.220 66.303 1.00 25.39 281 ALA D C 1
ATOM 12549 O O . ALA D 1 281 ? -71.366 -13.986 66.284 1.00 22.75 281 ALA D O 1
ATOM 12551 N N . SER D 1 282 ? -71.366 -15.951 65.192 1.00 24.66 282 SER D N 1
ATOM 12552 C CA . SER D 1 282 ? -71.153 -15.294 63.908 1.00 23.39 282 SER D CA 1
ATOM 12553 C C . SER D 1 282 ? -72.310 -14.360 63.572 1.00 24.24 282 SER D C 1
ATOM 12554 O O . SER D 1 282 ? -72.096 -13.218 63.143 1.00 24.22 282 SER D O 1
ATOM 12557 N N . ALA D 1 283 ? -73.546 -14.817 63.781 1.00 22.95 283 ALA D N 1
ATOM 12558 C CA . ALA D 1 283 ? -74.697 -13.980 63.459 1.00 22.39 283 ALA D CA 1
ATOM 12559 C C . ALA D 1 283 ? -74.756 -12.754 64.362 1.00 23.15 283 ALA D C 1
ATOM 12560 O O . ALA D 1 283 ? -75.000 -11.636 63.891 1.00 21.87 283 ALA D O 1
ATOM 12562 N N . PHE D 1 284 ? -74.526 -12.944 65.662 1.00 22.13 284 PHE D N 1
ATOM 12563 C CA . PHE D 1 284 ? -74.480 -11.803 66.573 1.00 21.88 284 PHE D CA 1
ATOM 12564 C C . PHE D 1 284 ? -73.402 -10.811 66.161 1.00 22.27 284 PHE D C 1
ATOM 12565 O O . PHE D 1 284 ? -73.636 -9.597 66.119 1.00 21.36 284 PHE D O 1
ATOM 12573 N N . THR D 1 285 ? -72.196 -11.312 65.898 1.00 20.61 285 THR D N 1
ATOM 12574 C CA . THR D 1 285 ? -71.064 -10.432 65.637 1.00 21.52 285 THR D CA 1
ATOM 12575 C C . THR D 1 285 ? -71.281 -9.610 64.370 1.00 22.26 285 THR D C 1
ATOM 12576 O O . THR D 1 285 ? -70.991 -8.406 64.340 1.00 20.18 285 THR D O 1
ATOM 12580 N N . GLU D 1 286 ? -71.816 -10.234 63.320 1.00 21.69 286 GLU D N 1
ATOM 12581 C CA . GLU D 1 286 ? -72.023 -9.493 62.080 1.00 21.46 286 GLU D CA 1
ATOM 12582 C C . GLU D 1 286 ? -73.109 -8.434 62.241 1.00 21.48 286 GLU D C 1
ATOM 12583 O O . GLU D 1 286 ? -72.974 -7.317 61.726 1.00 21.68 286 GLU D O 1
ATOM 12589 N N . ARG D 1 287 ? -74.187 -8.762 62.957 1.00 21.18 287 ARG D N 1
ATOM 12590 C CA . ARG D 1 287 ? -75.244 -7.783 63.190 1.00 21.72 287 ARG D CA 1
ATOM 12591 C C . ARG D 1 287 ? -74.769 -6.667 64.110 1.00 20.85 287 ARG D C 1
ATOM 12592 O O . ARG D 1 287 ? -75.123 -5.498 63.912 1.00 20.55 287 ARG D O 1
ATOM 12600 N N . PHE D 1 288 ? -73.975 -7.012 65.122 1.00 21.07 288 PHE D N 1
ATOM 12601 C CA . PHE D 1 288 ? -73.490 -6.001 66.060 1.00 20.09 288 PHE D CA 1
ATOM 12602 C C . PHE D 1 288 ? -72.584 -4.994 65.355 1.00 20.02 288 PHE D C 1
ATOM 12603 O O . PHE D 1 288 ? -72.721 -3.777 65.541 1.00 19.99 288 PHE D O 1
ATOM 12611 N N . VAL D 1 289 ? -71.647 -5.485 64.539 1.00 20.73 289 VAL D N 1
ATOM 12612 C CA . VAL D 1 289 ? -70.746 -4.582 63.820 1.00 20.39 289 VAL D CA 1
ATOM 12613 C C . VAL D 1 289 ? -71.536 -3.668 62.892 1.00 20.36 289 VAL D C 1
ATOM 12614 O O . VAL D 1 289 ? -71.285 -2.457 62.836 1.00 20.37 289 VAL D O 1
ATOM 12618 N N . ALA D 1 290 ? -72.501 -4.228 62.151 1.00 20.49 290 ALA D N 1
ATOM 12619 C CA . ALA D 1 290 ? -73.319 -3.402 61.262 1.00 20.64 290 ALA D CA 1
ATOM 12620 C C . ALA D 1 290 ? -74.099 -2.351 62.046 1.00 21.02 290 ALA D C 1
ATOM 12621 O O . ALA D 1 290 ? -74.175 -1.191 61.634 1.00 20.60 290 ALA D O 1
ATOM 12623 N N . ALA D 1 291 ? -74.647 -2.724 63.205 1.00 20.37 291 ALA D N 1
ATOM 12624 C CA . ALA D 1 291 ? -75.426 -1.769 63.989 1.00 21.44 291 ALA D CA 1
ATOM 12625 C C . ALA D 1 291 ? -74.535 -0.702 64.623 1.00 21.76 291 ALA D C 1
ATOM 12626 O O . ALA D 1 291 ? -74.903 0.477 64.661 1.00 21.70 291 ALA D O 1
ATOM 12628 N N . ALA D 1 292 ? -73.366 -1.088 65.133 1.00 20.07 292 ALA D N 1
ATOM 12629 C CA . ALA D 1 292 ? -72.464 -0.096 65.712 1.00 21.59 292 ALA D CA 1
ATOM 12630 C C . ALA D 1 292 ? -71.946 0.869 64.649 1.00 21.00 292 ALA D C 1
ATOM 12631 O O . ALA D 1 292 ? -71.785 2.065 64.911 1.00 21.56 292 ALA D O 1
ATOM 12633 N N . ALA D 1 293 ? -71.685 0.366 63.437 1.00 20.30 293 ALA D N 1
ATOM 12634 C CA . ALA D 1 293 ? -71.187 1.223 62.369 1.00 20.46 293 ALA D CA 1
ATOM 12635 C C . ALA D 1 293 ? -72.205 2.271 61.946 1.00 24.76 293 ALA D C 1
ATOM 12636 O O . ALA D 1 293 ? -71.822 3.288 61.356 1.00 26.97 293 ALA D O 1
ATOM 12638 N N . ALA D 1 294 ? -73.490 2.042 62.218 1.00 21.31 294 ALA D N 1
ATOM 12639 C CA . ALA D 1 294 ? -74.538 2.981 61.845 1.00 23.36 294 ALA D CA 1
ATOM 12640 C C . ALA D 1 294 ? -74.662 4.161 62.804 1.00 25.31 294 ALA D C 1
ATOM 12641 O O . ALA D 1 294 ? -75.434 5.081 62.519 1.00 27.43 294 ALA D O 1
ATOM 12643 N N . LEU D 1 295 ? -73.945 4.157 63.927 1.00 23.25 295 LEU D N 1
ATOM 12644 C CA . LEU D 1 295 ? -74.041 5.249 64.889 1.00 23.33 295 LEU D CA 1
ATOM 12645 C C . LEU D 1 295 ? -73.293 6.477 64.387 1.00 24.63 295 LEU D C 1
ATOM 12646 O O . LEU D 1 295 ? -72.104 6.401 64.068 1.00 28.21 295 LEU D O 1
ATOM 12651 N N . LYS D 1 296 ? -73.983 7.614 64.347 1.00 24.01 296 LYS D N 1
ATOM 12652 C CA . LYS D 1 296 ? -73.359 8.868 63.958 1.00 25.17 296 LYS D CA 1
ATOM 12653 C C . LYS D 1 296 ? -72.612 9.487 65.135 1.00 23.80 296 LYS D C 1
ATOM 12654 O O . LYS D 1 296 ? -73.089 9.476 66.270 1.00 23.96 296 LYS D O 1
ATOM 12660 N N . MET D 1 297 ? -71.439 10.040 64.850 1.00 23.16 297 MET D N 1
ATOM 12661 C CA . MET D 1 297 ? -70.608 10.682 65.854 1.00 22.78 297 MET D CA 1
ATOM 12662 C C . MET D 1 297 ? -70.222 12.071 65.372 1.00 22.50 297 MET D C 1
ATOM 12663 O O . MET D 1 297 ? -69.926 12.263 64.186 1.00 23.45 297 MET D O 1
ATOM 12668 N N . GLY D 1 298 ? -70.235 13.035 66.288 1.00 20.31 298 GLY D N 1
ATOM 12669 C CA . GLY D 1 298 ? -69.852 14.394 65.939 1.00 21.17 298 GLY D CA 1
ATOM 12670 C C . GLY D 1 298 ? -70.247 15.371 67.030 1.00 22.36 298 GLY D C 1
ATOM 12671 O O . GLY D 1 298 ? -70.458 14.983 68.182 1.00 20.19 298 GLY D O 1
ATOM 12672 N N . ASP D 1 299 ? -70.328 16.658 66.643 1.00 20.96 299 ASP D N 1
ATOM 12673 C CA . ASP D 1 299 ? -70.700 17.762 67.530 1.00 24.33 299 ASP D CA 1
ATOM 12674 C C . ASP D 1 299 ? -71.871 17.372 68.430 1.00 20.66 299 ASP D C 1
ATOM 12675 O O . ASP D 1 299 ? -72.980 17.149 67.929 1.00 21.52 299 ASP D O 1
ATOM 12680 N N . PRO D 1 300 ? -71.677 17.260 69.752 1.00 20.17 300 PRO D N 1
ATOM 12681 C CA . PRO D 1 300 ? -72.779 16.803 70.615 1.00 20.07 300 PRO D CA 1
ATOM 12682 C C . PRO D 1 300 ? -73.897 17.816 70.771 1.00 22.38 300 PRO D C 1
ATOM 12683 O O . PRO D 1 300 ? -74.948 17.468 71.321 1.00 21.96 300 PRO D O 1
ATOM 12687 N N . ARG D 1 301 ? -73.718 19.056 70.308 1.00 22.36 301 ARG D N 1
ATOM 12688 C CA . ARG D 1 301 ? -74.846 19.972 70.263 1.00 25.49 301 ARG D CA 1
ATOM 12689 C C . ARG D 1 301 ? -75.822 19.620 69.147 1.00 27.85 301 ARG D C 1
ATOM 12690 O O . ARG D 1 301 ? -76.974 20.069 69.184 1.00 28.58 301 ARG D O 1
ATOM 12698 N N . ASP D 1 302 ? -75.391 18.824 68.166 1.00 24.17 302 ASP D N 1
ATOM 12699 C CA . ASP D 1 302 ? -76.232 18.404 67.050 1.00 28.73 302 ASP D CA 1
ATOM 12700 C C . ASP D 1 302 ? -76.948 17.104 67.410 1.00 28.23 302 ASP D C 1
ATOM 12701 O O . ASP D 1 302 ? -76.302 16.070 67.610 1.00 26.28 302 ASP D O 1
ATOM 12706 N N . GLU D 1 303 ? -78.282 17.148 67.460 1.00 27.72 303 GLU D N 1
ATOM 12707 C CA . GLU D 1 303 ? -79.052 15.999 67.930 1.00 28.50 303 GLU D CA 1
ATOM 12708 C C . GLU D 1 303 ? -79.011 14.806 66.978 1.00 29.54 303 GLU D C 1
ATOM 12709 O O . GLU D 1 303 ? -79.468 13.722 67.356 1.00 28.58 303 GLU D O 1
ATOM 12715 N N . GLU D 1 304 ? -78.478 14.976 65.762 1.00 29.08 304 GLU D N 1
ATOM 12716 C CA . GLU D 1 304 ? -78.273 13.849 64.857 1.00 31.32 304 GLU D CA 1
ATOM 12717 C C . GLU D 1 304 ? -77.284 12.831 65.412 1.00 29.47 304 GLU D C 1
ATOM 12718 O O . GLU D 1 304 ? -77.337 11.655 65.032 1.00 28.41 304 GLU D O 1
ATOM 12724 N N . ASN D 1 305 ? -76.387 13.252 66.299 1.00 27.20 305 ASN D N 1
ATOM 12725 C CA . ASN D 1 305 ? -75.228 12.448 66.661 1.00 26.09 305 ASN D CA 1
ATOM 12726 C C . ASN D 1 305 ? -75.533 11.576 67.872 1.00 24.11 305 ASN D C 1
ATOM 12727 O O . ASN D 1 305 ? -75.938 12.074 68.929 1.00 24.64 305 ASN D O 1
ATOM 12732 N N . ALA D 1 306 ? -75.351 10.268 67.696 1.00 22.17 306 ALA D N 1
ATOM 12733 C CA . ALA D 1 306 ? -75.531 9.299 68.768 1.00 22.92 306 ALA D CA 1
ATOM 12734 C C . ALA D 1 306 ? -74.360 9.299 69.739 1.00 20.71 306 ALA D C 1
ATOM 12735 O O . ALA D 1 306 ? -74.546 8.994 70.922 1.00 21.66 306 ALA D O 1
ATOM 12737 N N . LEU D 1 307 ? -73.158 9.614 69.261 1.00 19.82 307 LEU D N 1
ATOM 12738 C CA . LEU D 1 307 ? -71.962 9.677 70.091 1.00 22.13 307 LEU D CA 1
ATOM 12739 C C . LEU D 1 307 ? -71.355 11.069 70.010 1.00 20.50 307 LEU D C 1
ATOM 12740 O O . LEU D 1 307 ? -71.387 11.705 68.951 1.00 19.93 307 LEU D O 1
ATOM 12745 N N . GLY D 1 308 ? -70.794 11.532 71.132 1.00 19.68 308 GLY D N 1
ATOM 12746 C CA . GLY D 1 308 ? -69.985 12.730 71.127 1.00 19.75 308 GLY D CA 1
ATOM 12747 C C . GLY D 1 308 ? -68.509 12.378 71.154 1.00 19.73 308 GLY D C 1
ATOM 12748 O O . GLY D 1 308 ? -68.120 11.224 70.935 1.00 19.70 308 GLY D O 1
ATOM 12749 N N . PRO D 1 309 ? -67.657 13.361 71.427 1.00 19.77 309 PRO D N 1
ATOM 12750 C CA . PRO D 1 309 ? -66.269 13.052 71.773 1.00 19.74 309 PRO D CA 1
ATOM 12751 C C . PRO D 1 309 ? -66.219 12.443 73.168 1.00 19.57 309 PRO D C 1
ATOM 12752 O O . PRO D 1 309 ? -67.154 12.588 73.958 1.00 19.49 309 PRO D O 1
ATOM 12756 N N . MET D 1 310 ? -65.124 11.743 73.468 1.00 19.53 310 MET D N 1
ATOM 12757 C CA . MET D 1 310 ? -64.896 11.313 74.846 1.00 19.38 310 MET D CA 1
ATOM 12758 C C . MET D 1 310 ? -64.589 12.525 75.726 1.00 19.38 310 MET D C 1
ATOM 12759 O O . MET D 1 310 ? -64.136 13.561 75.247 1.00 20.41 310 MET D O 1
ATOM 12764 N N . ALA D 1 311 ? -64.817 12.374 77.038 1.00 19.25 311 ALA D N 1
ATOM 12765 C CA . ALA D 1 311 ? -64.773 13.529 77.934 1.00 19.25 311 ALA D CA 1
ATOM 12766 C C . ALA D 1 311 ? -63.363 14.092 78.098 1.00 20.14 311 ALA D C 1
ATOM 12767 O O . ALA D 1 311 ? -63.192 15.314 78.210 1.00 20.10 311 ALA D O 1
ATOM 12769 N N . ARG D 1 312 ? -62.346 13.230 78.173 1.00 19.56 312 ARG D N 1
ATOM 12770 C CA . ARG D 1 312 ? -61.005 13.659 78.570 1.00 22.11 312 ARG D CA 1
ATOM 12771 C C . ARG D 1 312 ? -59.972 13.156 77.574 1.00 20.91 312 ARG D C 1
ATOM 12772 O O . ARG D 1 312 ? -59.944 11.964 77.255 1.00 20.63 312 ARG D O 1
ATOM 12780 N N . PHE D 1 313 ? -59.096 14.059 77.130 1.00 21.37 313 PHE D N 1
ATOM 12781 C CA . PHE D 1 313 ? -58.105 13.703 76.117 1.00 23.10 313 PHE D CA 1
ATOM 12782 C C . PHE D 1 313 ? -57.161 12.610 76.608 1.00 22.88 313 PHE D C 1
ATOM 12783 O O . PHE D 1 313 ? -56.800 11.708 75.847 1.00 21.81 313 PHE D O 1
ATOM 12791 N N . ASP D 1 314 ? -56.739 12.673 77.876 1.00 22.35 314 ASP D N 1
ATOM 12792 C CA . ASP D 1 314 ? -55.822 11.654 78.377 1.00 22.94 314 ASP D CA 1
ATOM 12793 C C . ASP D 1 314 ? -56.494 10.289 78.470 1.00 22.53 314 ASP D C 1
ATOM 12794 O O . ASP D 1 314 ? -55.824 9.255 78.340 1.00 23.89 314 ASP D O 1
ATOM 12799 N N . LEU D 1 315 ? -57.806 10.260 78.706 1.00 19.79 315 LEU D N 1
ATOM 12800 C CA . LEU D 1 315 ? -58.508 8.986 78.779 1.00 20.32 315 LEU D CA 1
ATOM 12801 C C . LEU D 1 315 ? -58.757 8.393 77.391 1.00 19.55 315 LEU D C 1
ATOM 12802 O O . LEU D 1 315 ? -58.845 7.170 77.257 1.00 19.80 315 LEU D O 1
ATOM 12807 N N . ARG D 1 316 ? -58.874 9.222 76.354 1.00 19.66 316 ARG D N 1
ATOM 12808 C CA . ARG D 1 316 ? -58.901 8.657 75.005 1.00 21.07 316 ARG D CA 1
ATOM 12809 C C . ARG D 1 316 ? -57.559 8.017 74.664 1.00 21.72 316 ARG D C 1
ATOM 12810 O O . ARG D 1 316 ? -57.517 6.929 74.082 1.00 19.59 316 ARG D O 1
ATOM 12818 N N . ASP D 1 317 ? -56.451 8.663 75.045 1.00 22.47 317 ASP D N 1
ATOM 12819 C CA . ASP D 1 317 ? -55.138 8.050 74.856 1.00 22.89 317 ASP D CA 1
ATOM 12820 C C . ASP D 1 317 ? -55.044 6.711 75.581 1.00 23.43 317 ASP D C 1
ATOM 12821 O O . ASP D 1 317 ? -54.522 5.733 75.030 1.00 22.89 317 ASP D O 1
ATOM 12826 N N . GLU D 1 318 ? -55.537 6.653 76.827 1.00 22.24 318 GLU D N 1
ATOM 12827 C CA . GLU D 1 318 ? -55.522 5.407 77.591 1.00 23.24 318 GLU D CA 1
ATOM 12828 C C . GLU D 1 318 ? -56.356 4.326 76.915 1.00 21.83 318 GLU D C 1
ATOM 12829 O O . GLU D 1 318 ? -55.933 3.165 76.823 1.00 23.09 318 GLU D O 1
ATOM 12835 N N . LEU D 1 319 ? -57.560 4.684 76.457 1.00 19.64 319 LEU D N 1
ATOM 12836 C CA . LEU D 1 319 ? -58.428 3.696 75.826 1.00 20.45 319 LEU D CA 1
ATOM 12837 C C . LEU D 1 319 ? -57.797 3.157 74.547 1.00 20.78 319 LEU D C 1
ATOM 12838 O O . LEU D 1 319 ? -57.816 1.945 74.299 1.00 20.47 319 LEU D O 1
ATOM 12843 N N . HIS D 1 320 ? -57.201 4.035 73.739 1.00 19.60 320 HIS D N 1
ATOM 12844 C CA . HIS D 1 320 ? -56.540 3.564 72.525 1.00 21.70 320 HIS D CA 1
ATOM 12845 C C . HIS D 1 320 ? -55.369 2.648 72.856 1.00 24.47 320 HIS D C 1
ATOM 12846 O O . HIS D 1 320 ? -55.130 1.654 72.160 1.00 23.80 320 HIS D O 1
ATOM 12853 N N . HIS D 1 321 ? -54.635 2.961 73.925 1.00 23.29 321 HIS D N 1
ATOM 12854 C CA . HIS D 1 321 ? -53.551 2.087 74.359 1.00 25.28 321 HIS D CA 1
ATOM 12855 C C . HIS D 1 321 ? -54.082 0.708 74.744 1.00 25.78 321 HIS D C 1
ATOM 12856 O O . HIS D 1 321 ? -53.457 -0.317 74.443 1.00 23.66 321 HIS D O 1
ATOM 12863 N N . GLN D 1 322 ? -55.251 0.664 75.392 1.00 23.17 322 GLN D N 1
ATOM 12864 C CA . GLN D 1 322 ? -55.888 -0.609 75.702 1.00 23.71 322 GLN D CA 1
ATOM 12865 C C . GLN D 1 322 ? -56.259 -1.372 74.436 1.00 22.57 322 GLN D C 1
ATOM 12866 O O . GLN D 1 322 ? -56.098 -2.597 74.374 1.00 23.80 322 GLN D O 1
ATOM 12872 N N . VAL D 1 323 ? -56.770 -0.664 73.423 1.00 21.78 323 VAL D N 1
ATOM 12873 C CA . VAL D 1 323 ? -57.104 -1.298 72.149 1.00 21.83 323 VAL D CA 1
ATOM 12874 C C . VAL D 1 323 ? -55.851 -1.870 71.501 1.00 24.22 323 VAL D C 1
ATOM 12875 O O . VAL D 1 323 ? -55.842 -3.014 71.026 1.00 22.71 323 VAL D O 1
ATOM 12879 N N . GLU D 1 324 ? -54.773 -1.079 71.475 1.00 22.85 324 GLU D N 1
ATOM 12880 C CA . GLU D 1 324 ? -53.535 -1.526 70.838 1.00 25.42 324 GLU D CA 1
ATOM 12881 C C . GLU D 1 324 ? -52.953 -2.742 71.548 1.00 24.32 324 GLU D C 1
ATOM 12882 O O . GLU D 1 324 ? -52.511 -3.695 70.893 1.00 25.73 324 GLU D O 1
ATOM 12888 N N . LYS D 1 325 ? -52.946 -2.736 72.888 1.00 25.80 325 LYS D N 1
ATOM 12889 C CA . LYS D 1 325 ? -52.440 -3.900 73.607 1.00 22.91 325 LYS D CA 1
ATOM 12890 C C . LYS D 1 325 ? -53.284 -5.134 73.312 1.00 24.58 325 LYS D C 1
ATOM 12891 O O . LYS D 1 325 ? -52.746 -6.224 73.095 1.00 24.75 325 LYS D O 1
ATOM 12897 N N . THR D 1 326 ? -54.609 -4.979 73.282 1.00 22.10 326 THR D N 1
ATOM 12898 C CA . THR D 1 326 ? -55.478 -6.118 73.009 1.00 21.02 326 THR D CA 1
ATOM 12899 C C . THR D 1 326 ? -55.247 -6.665 71.601 1.00 25.89 326 THR D C 1
ATOM 12900 O O . THR D 1 326 ? -55.234 -7.886 71.398 1.00 24.24 326 THR D O 1
ATOM 12904 N N . LEU D 1 327 ? -55.061 -5.777 70.619 1.00 25.03 327 LEU D N 1
ATOM 12905 C CA . LEU D 1 327 ? -54.759 -6.228 69.260 1.00 24.64 327 LEU D CA 1
ATOM 12906 C C . LEU D 1 327 ? -53.419 -6.953 69.204 1.00 26.64 327 LEU D C 1
ATOM 12907 O O . LEU D 1 327 ? -53.287 -7.974 68.518 1.00 27.78 327 LEU D O 1
ATOM 12912 N N . ALA D 1 328 ? -52.416 -6.441 69.923 1.00 25.72 328 ALA D N 1
ATOM 12913 C CA . ALA D 1 328 ? -51.112 -7.097 69.970 1.00 27.07 328 ALA D CA 1
ATOM 12914 C C . ALA D 1 328 ? -51.188 -8.474 70.617 1.00 29.49 328 ALA D C 1
ATOM 12915 O O . ALA D 1 328 ? -50.403 -9.366 70.271 1.00 29.15 328 ALA D O 1
ATOM 12917 N N . GLN D 1 329 ? -52.117 -8.665 71.556 1.00 26.52 329 GLN D N 1
ATOM 12918 C CA . GLN D 1 329 ? -52.306 -9.943 72.225 1.00 27.14 329 GLN D CA 1
ATOM 12919 C C . GLN D 1 329 ? -53.044 -10.964 71.366 1.00 26.56 329 GLN D C 1
ATOM 12920 O O . GLN D 1 329 ? -53.089 -12.141 71.739 1.00 27.12 329 GLN D O 1
ATOM 12926 N N . GLY D 1 330 ? -53.613 -10.552 70.233 1.00 28.33 330 GLY D N 1
ATOM 12927 C CA . GLY D 1 330 ? -54.222 -11.478 69.287 1.00 28.88 330 GLY D CA 1
ATOM 12928 C C . GLY D 1 330 ? -55.682 -11.226 68.957 1.00 26.24 330 GLY D C 1
ATOM 12929 O O . GLY D 1 330 ? -56.270 -12.027 68.217 1.00 26.03 330 GLY D O 1
ATOM 12930 N N . ALA D 1 331 ? -56.321 -10.174 69.468 1.00 24.07 331 ALA D N 1
ATOM 12931 C CA . ALA D 1 331 ? -57.698 -9.905 69.081 1.00 25.61 331 ALA D CA 1
ATOM 12932 C C . ALA D 1 331 ? -57.753 -9.418 67.636 1.00 25.50 331 ALA D C 1
ATOM 12933 O O . ALA D 1 331 ? -56.744 -9.024 67.051 1.00 27.57 331 ALA D O 1
ATOM 12935 N N . ARG D 1 332 ? -58.952 -9.445 67.062 1.00 22.65 332 ARG D N 1
ATOM 12936 C CA . ARG D 1 332 ? -59.177 -8.969 65.702 1.00 26.63 332 ARG D CA 1
ATOM 12937 C C . ARG D 1 332 ? -59.968 -7.665 65.727 1.00 25.08 332 ARG D C 1
ATOM 12938 O O . ARG D 1 332 ? -60.961 -7.543 66.453 1.00 24.30 332 ARG D O 1
ATOM 12946 N N . LEU D 1 333 ? -59.530 -6.696 64.930 1.00 23.72 333 LEU D N 1
ATOM 12947 C CA . LEU D 1 333 ? -60.210 -5.410 64.827 1.00 22.17 333 LEU D CA 1
ATOM 12948 C C . LEU D 1 333 ? -61.311 -5.516 63.776 1.00 24.64 333 LEU D C 1
ATOM 12949 O O . LEU D 1 333 ? -61.027 -5.724 62.592 1.00 24.14 333 LEU D O 1
ATOM 12954 N N . LEU D 1 334 ? -62.569 -5.390 64.201 1.00 20.86 334 LEU D N 1
ATOM 12955 C CA . LEU D 1 334 ? -63.682 -5.432 63.258 1.00 20.76 334 LEU D CA 1
ATOM 12956 C C . LEU D 1 334 ? -64.261 -4.063 62.931 1.00 22.71 334 LEU D C 1
ATOM 12957 O O . LEU D 1 334 ? -64.969 -3.933 61.923 1.00 20.56 334 LEU D O 1
ATOM 12962 N N . LEU D 1 335 ? -63.980 -3.042 63.741 1.00 20.31 335 LEU D N 1
ATOM 12963 C CA . LEU D 1 335 ? -64.557 -1.726 63.503 1.00 20.33 335 LEU D CA 1
ATOM 12964 C C . LEU D 1 335 ? -63.785 -0.695 64.312 1.00 21.24 335 LEU D C 1
ATOM 12965 O O . LEU D 1 335 ? -63.355 -0.985 65.432 1.00 20.10 335 LEU D O 1
ATOM 12970 N N . GLY D 1 336 ? -63.599 0.489 63.729 1.00 21.74 336 GLY D N 1
ATOM 12971 C CA . GLY D 1 336 ? -63.016 1.610 64.462 1.00 22.23 336 GLY D CA 1
ATOM 12972 C C . GLY D 1 336 ? -61.560 1.386 64.827 1.00 21.87 336 GLY D C 1
ATOM 12973 O O . GLY D 1 336 ? -60.752 0.922 64.019 1.00 23.67 336 GLY D O 1
ATOM 12974 N N . GLY D 1 337 ? -61.209 1.745 66.064 1.00 21.29 337 GLY D N 1
ATOM 12975 C CA . GLY D 1 337 ? -59.896 1.411 66.578 1.00 21.88 337 GLY D CA 1
ATOM 12976 C C . GLY D 1 337 ? -58.780 2.378 66.259 1.00 23.67 337 GLY D C 1
ATOM 12977 O O . GLY D 1 337 ? -57.613 1.988 66.315 1.00 26.36 337 GLY D O 1
ATOM 12978 N N . GLU D 1 338 ? -59.090 3.631 65.934 1.00 22.90 338 GLU D N 1
ATOM 12979 C CA . GLU D 1 338 ? -58.060 4.649 65.778 1.00 24.75 338 GLU D CA 1
ATOM 12980 C C . GLU D 1 338 ? -58.612 5.988 66.247 1.00 26.97 338 GLU D C 1
ATOM 12981 O O . GLU D 1 338 ? -59.801 6.270 66.084 1.00 26.17 338 GLU D O 1
ATOM 12987 N N . LYS D 1 339 ? -57.744 6.806 66.840 1.00 23.74 339 LYS D N 1
ATOM 12988 C CA . LYS D 1 339 ? -58.160 8.142 67.242 1.00 25.93 339 LYS D CA 1
ATOM 12989 C C . LYS D 1 339 ? -58.482 8.965 66.006 1.00 29.45 339 LYS D C 1
ATOM 12990 O O . LYS D 1 339 ? -57.774 8.900 64.999 1.00 28.12 339 LYS D O 1
ATOM 12996 N N . MET D 1 340 ? -59.559 9.736 66.069 1.00 27.29 340 MET D N 1
ATOM 12997 C CA . MET D 1 340 ? -59.892 10.602 64.947 1.00 27.02 340 MET D CA 1
ATOM 12998 C C . MET D 1 340 ? -58.978 11.820 64.945 1.00 30.29 340 MET D C 1
ATOM 12999 O O . MET D 1 340 ? -58.703 12.407 65.991 1.00 27.46 340 MET D O 1
ATOM 13004 N N . ALA D 1 341 ? -58.481 12.186 63.766 1.00 29.42 341 ALA D N 1
ATOM 13005 C CA . ALA D 1 341 ? -57.635 13.364 63.688 1.00 28.34 341 ALA D CA 1
ATOM 13006 C C . ALA D 1 341 ? -58.459 14.623 63.945 1.00 30.82 341 ALA D C 1
ATOM 13007 O O . ALA D 1 341 ? -59.679 14.653 63.757 1.00 31.54 341 ALA D O 1
ATOM 13009 N N . GLY D 1 342 ? -57.780 15.669 64.390 1.00 29.87 342 GLY D N 1
ATOM 13010 C CA . GLY D 1 342 ? -58.404 16.960 64.597 1.00 30.45 342 GLY D CA 1
ATOM 13011 C C . GLY D 1 342 ? -58.374 17.385 66.052 1.00 29.69 342 GLY D C 1
ATOM 13012 O O . GLY D 1 342 ? -57.818 16.713 66.921 1.00 30.04 342 GLY D O 1
ATOM 13013 N N . ALA D 1 343 ? -59.006 18.532 66.303 1.00 27.17 343 ALA D N 1
ATOM 13014 C CA . ALA D 1 343 ? -58.942 19.174 67.612 1.00 29.10 343 ALA D CA 1
ATOM 13015 C C . ALA D 1 343 ? -59.839 18.510 68.649 1.00 28.70 343 ALA D C 1
ATOM 13016 O O . ALA D 1 343 ? -59.581 18.648 69.848 1.00 29.57 343 ALA D O 1
ATOM 13018 N N . GLY D 1 344 ? -60.885 17.813 68.218 1.00 27.40 344 GLY D N 1
ATOM 13019 C CA . GLY D 1 344 ? -61.805 17.199 69.149 1.00 26.35 344 GLY D CA 1
ATOM 13020 C C . GLY D 1 344 ? -61.380 15.806 69.573 1.00 24.50 344 GLY D C 1
ATOM 13021 O O . GLY D 1 344 ? -60.677 15.090 68.854 1.00 25.89 344 GLY D O 1
ATOM 13022 N N . ASN D 1 345 ? -61.861 15.409 70.748 1.00 20.14 345 ASN D N 1
ATOM 13023 C CA . ASN D 1 345 ? -61.441 14.171 71.399 1.00 20.02 345 ASN D CA 1
ATOM 13024 C C . ASN D 1 345 ? -62.281 12.970 70.966 1.00 20.93 345 ASN D C 1
ATOM 13025 O O . ASN D 1 345 ? -62.801 12.217 71.792 1.00 20.37 345 ASN D O 1
ATOM 13030 N N . TYR D 1 346 ? -62.393 12.745 69.659 1.00 20.11 346 TYR D N 1
ATOM 13031 C CA . TYR D 1 346 ? -63.306 11.735 69.142 1.00 21.81 346 TYR D CA 1
ATOM 13032 C C . TYR D 1 346 ? -62.637 10.374 68.994 1.00 20.98 346 TYR D C 1
ATOM 13033 O O . TYR D 1 346 ? -61.491 10.272 68.548 1.00 21.19 346 TYR D O 1
ATOM 13042 N N . TYR D 1 347 ? -63.370 9.330 69.386 1.00 19.89 347 TYR D N 1
ATOM 13043 C CA . TYR D 1 347 ? -62.960 7.948 69.195 1.00 20.89 347 TYR D CA 1
ATOM 13044 C C . TYR D 1 347 ? -64.159 7.207 68.615 1.00 20.88 347 TYR D C 1
ATOM 13045 O O . TYR D 1 347 ? -65.258 7.260 69.196 1.00 19.76 347 TYR D O 1
ATOM 13054 N N . PRO D 1 348 ? -64.005 6.534 67.476 1.00 21.04 348 PRO D N 1
ATOM 13055 C CA . PRO D 1 348 ? -65.162 5.960 66.778 1.00 21.47 348 PRO D CA 1
ATOM 13056 C C . PRO D 1 348 ? -65.669 4.709 67.469 1.00 19.88 348 PRO D C 1
ATOM 13057 O O . PRO D 1 348 ? -64.936 4.066 68.240 1.00 19.81 348 PRO D O 1
ATOM 13061 N N . PRO D 1 349 ? -66.922 4.325 67.220 1.00 21.53 349 PRO D N 1
ATOM 13062 C CA . PRO D 1 349 ? -67.400 3.026 67.716 1.00 19.77 349 PRO D CA 1
ATOM 13063 C C . PRO D 1 349 ? -66.476 1.922 67.234 1.00 20.93 349 PRO D C 1
ATOM 13064 O O . PRO D 1 349 ? -66.111 1.862 66.059 1.00 20.95 349 PRO D O 1
ATOM 13068 N N . THR D 1 350 ? -66.090 1.051 68.161 1.00 20.70 350 THR D N 1
ATOM 13069 C CA . THR D 1 350 ? -65.002 0.117 67.935 1.00 20.75 350 THR D CA 1
ATOM 13070 C C . THR D 1 350 ? -65.441 -1.266 68.391 1.00 20.52 350 THR D C 1
ATOM 13071 O O . THR D 1 350 ? -66.177 -1.400 69.372 1.00 19.49 350 THR D O 1
ATOM 13075 N N . VAL D 1 351 ? -65.049 -2.287 67.634 1.00 20.87 351 VAL D N 1
ATOM 13076 C CA . VAL D 1 351 ? -65.380 -3.674 67.949 1.00 20.40 351 VAL D CA 1
ATOM 13077 C C . VAL D 1 351 ? -64.111 -4.505 67.871 1.00 20.74 351 VAL D C 1
ATOM 13078 O O . VAL D 1 351 ? -63.430 -4.509 66.834 1.00 20.90 351 VAL D O 1
ATOM 13082 N N . LEU D 1 352 ? -63.818 -5.228 68.948 1.00 19.58 352 LEU D N 1
ATOM 13083 C CA . LEU D 1 352 ? -62.717 -6.181 69.003 1.00 20.32 352 LEU D CA 1
ATOM 13084 C C . LEU D 1 352 ? -63.291 -7.579 69.173 1.00 19.57 352 LEU D C 1
ATOM 13085 O O . LEU D 1 352 ? -64.100 -7.809 70.079 1.00 20.14 352 LEU D O 1
ATOM 13090 N N . ALA D 1 353 ? -62.865 -8.506 68.319 1.00 20.81 353 ALA D N 1
ATOM 13091 C CA . ALA D 1 353 ? -63.297 -9.901 68.394 1.00 22.80 353 ALA D CA 1
ATOM 13092 C C . ALA D 1 353 ? -62.106 -10.804 68.721 1.00 22.90 353 ALA D C 1
ATOM 13093 O O . ALA D 1 353 ? -60.962 -10.355 68.802 1.00 22.93 353 ALA D O 1
ATOM 13095 N N . ASN D 1 354 ? -62.394 -12.093 68.925 1.00 24.07 354 ASN D N 1
ATOM 13096 C CA . ASN D 1 354 ? -61.401 -13.053 69.428 1.00 27.46 354 ASN D CA 1
ATOM 13097 C C . ASN D 1 354 ? -60.729 -12.549 70.706 1.00 26.29 354 ASN D C 1
ATOM 13098 O O . ASN D 1 354 ? -59.519 -12.682 70.894 1.00 27.39 354 ASN D O 1
ATOM 13103 N N . VAL D 1 355 ? -61.510 -11.944 71.595 1.00 25.41 355 VAL D N 1
ATOM 13104 C CA . VAL D 1 355 ? -60.983 -11.470 72.870 1.00 22.73 355 VAL D CA 1
ATOM 13105 C C . VAL D 1 355 ? -61.037 -12.630 73.858 1.00 24.84 355 VAL D C 1
ATOM 13106 O O . VAL D 1 355 ? -62.105 -13.202 74.092 1.00 25.56 355 VAL D O 1
ATOM 13110 N N . THR D 1 356 ? -59.892 -12.991 74.418 1.00 23.82 356 THR D N 1
ATOM 13111 C CA . THR D 1 356 ? -59.776 -14.080 75.375 1.00 26.16 356 THR D CA 1
ATOM 13112 C C . THR D 1 356 ? -59.610 -13.535 76.787 1.00 27.53 356 THR D C 1
ATOM 13113 O O . THR D 1 356 ? -59.305 -12.352 76.978 1.00 24.76 356 THR D O 1
ATOM 13117 N N . PRO D 1 357 ? -59.803 -14.378 77.815 1.00 26.48 357 PRO D N 1
ATOM 13118 C CA . PRO D 1 357 ? -59.730 -13.874 79.198 1.00 28.45 357 PRO D CA 1
ATOM 13119 C C . PRO D 1 357 ? -58.373 -13.333 79.586 1.00 27.29 357 PRO D C 1
ATOM 13120 O O . PRO D 1 357 ? -58.269 -12.653 80.610 1.00 30.26 357 PRO D O 1
ATOM 13124 N N . GLU D 1 358 ? -57.328 -13.626 78.819 1.00 26.75 358 GLU D N 1
ATOM 13125 C CA . GLU D 1 358 ? -55.999 -13.124 79.134 1.00 28.34 358 GLU D CA 1
ATOM 13126 C C . GLU D 1 358 ? -55.755 -11.716 78.604 1.00 28.59 358 GLU D C 1
ATOM 13127 O O . GLU D 1 358 ? -54.713 -11.128 78.911 1.00 28.15 358 GLU D O 1
ATOM 13133 N N . MET D 1 359 ? -56.681 -11.158 77.834 1.00 25.06 359 MET D N 1
ATOM 13134 C CA . MET D 1 359 ? -56.406 -9.933 77.099 1.00 23.87 359 MET D CA 1
ATOM 13135 C C . MET D 1 359 ? -56.826 -8.697 77.888 1.00 24.08 359 MET D C 1
ATOM 13136 O O . MET D 1 359 ? -57.692 -8.753 78.759 1.00 23.31 359 MET D O 1
ATOM 13141 N N . THR D 1 360 ? -56.208 -7.562 77.536 1.00 22.13 360 THR D N 1
ATOM 13142 C CA . THR D 1 360 ? -56.449 -6.306 78.243 1.00 23.95 360 THR D CA 1
ATOM 13143 C C . THR D 1 360 ? -57.922 -5.904 78.220 1.00 21.50 360 THR D C 1
ATOM 13144 O O . THR D 1 360 ? -58.474 -5.485 79.245 1.00 23.46 360 THR D O 1
ATOM 13148 N N . ALA D 1 361 ? -58.581 -6.026 77.065 1.00 20.78 361 ALA D N 1
ATOM 13149 C CA . ALA D 1 361 ? -59.964 -5.573 76.982 1.00 19.36 361 ALA D CA 1
ATOM 13150 C C . ALA D 1 361 ? -60.931 -6.497 77.706 1.00 21.52 361 ALA D C 1
ATOM 13151 O O . ALA D 1 361 ? -62.099 -6.129 77.876 1.00 21.07 361 ALA D O 1
ATOM 13153 N N . PHE D 1 362 ? -60.483 -7.678 78.129 1.00 20.10 362 PHE D N 1
ATOM 13154 C CA . PHE D 1 362 ? -61.290 -8.549 78.976 1.00 20.62 362 PHE D CA 1
ATOM 13155 C C . PHE D 1 362 ? -61.076 -8.285 80.462 1.00 21.99 362 PHE D C 1
ATOM 13156 O O . PHE D 1 362 ? -61.993 -8.511 81.262 1.00 24.24 362 PHE D O 1
ATOM 13164 N N . ARG D 1 363 ? -59.886 -7.828 80.850 1.00 21.05 363 ARG D N 1
ATOM 13165 C CA . ARG D 1 363 ? -59.536 -7.739 82.263 1.00 21.13 363 ARG D CA 1
ATOM 13166 C C . ARG D 1 363 ? -59.668 -6.339 82.846 1.00 21.61 363 ARG D C 1
ATOM 13167 O O . ARG D 1 363 ? -59.824 -6.211 84.070 1.00 21.42 363 ARG D O 1
ATOM 13175 N N . GLU D 1 364 ? -59.611 -5.300 82.020 1.00 20.37 364 GLU D N 1
ATOM 13176 C CA . GLU D 1 364 ? -59.696 -3.918 82.468 1.00 21.93 364 GLU D CA 1
ATOM 13177 C C . GLU D 1 364 ? -61.004 -3.291 82.008 1.00 20.75 364 GLU D C 1
ATOM 13178 O O . GLU D 1 364 ? -61.604 -3.710 81.010 1.00 21.21 364 GLU D O 1
ATOM 13184 N N . GLU D 1 365 ? -61.427 -2.252 82.731 1.00 18.19 365 GLU D N 1
ATOM 13185 C CA . GLU D 1 365 ? -62.602 -1.496 82.314 1.00 19.52 365 GLU D CA 1
ATOM 13186 C C . GLU D 1 365 ? -62.280 -0.710 81.045 1.00 21.07 365 GLU D C 1
ATOM 13187 O O . GLU D 1 365 ? -61.326 0.076 81.009 1.00 21.77 365 GLU D O 1
ATOM 13193 N N . MET D 1 366 ? -63.056 -0.948 79.993 1.00 18.41 366 MET D N 1
ATOM 13194 C CA . MET D 1 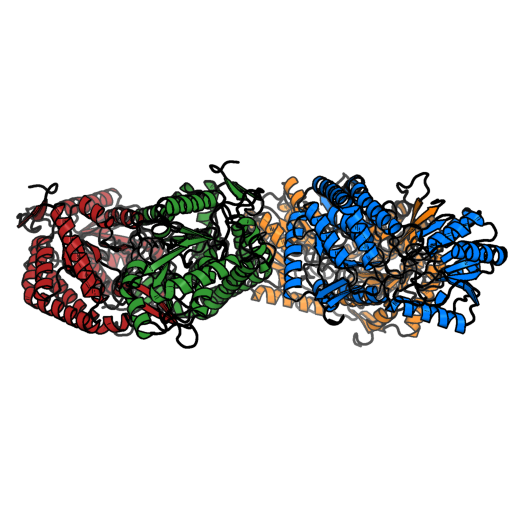366 ? -62.915 -0.218 78.733 1.00 18.56 366 MET D CA 1
ATOM 13195 C C . MET D 1 366 ? -63.956 0.897 78.766 1.00 18.76 366 MET D C 1
ATOM 13196 O O . MET D 1 366 ? -65.114 0.701 78.395 1.00 18.56 366 MET D O 1
ATOM 13201 N N . PHE D 1 367 ? -63.537 2.074 79.246 1.00 18.65 367 PHE D N 1
ATOM 13202 C CA . PHE D 1 367 ? -64.457 3.176 79.548 1.00 18.56 367 PHE D CA 1
ATOM 13203 C C . PHE D 1 367 ? -64.568 4.139 78.363 1.00 19.46 367 PHE D C 1
ATOM 13204 O O . PHE D 1 367 ? -64.218 5.321 78.422 1.00 20.09 367 PHE D O 1
ATOM 13212 N N . GLY D 1 368 ? -65.097 3.596 77.278 1.00 18.77 368 GLY D N 1
ATOM 13213 C CA . GLY D 1 368 ? -65.249 4.307 76.029 1.00 18.91 368 GLY D CA 1
ATOM 13214 C C . GLY D 1 368 ? -65.914 3.377 75.043 1.00 18.96 368 GLY D C 1
ATOM 13215 O O . GLY D 1 368 ? -66.279 2.251 75.379 1.00 19.12 368 GLY D O 1
ATOM 13216 N N . PRO D 1 369 ? -66.052 3.813 73.800 1.00 19.10 369 PRO D N 1
ATOM 13217 C CA . PRO D 1 369 ? -66.884 3.080 72.823 1.00 19.17 369 PRO D CA 1
ATOM 13218 C C . PRO D 1 369 ? -66.164 1.903 72.166 1.00 19.22 369 PRO D C 1
ATOM 13219 O O . PRO D 1 369 ? -65.999 1.853 70.943 1.00 19.37 369 PRO D O 1
ATOM 13223 N N . VAL D 1 370 ? -65.747 0.928 72.978 1.00 19.11 370 VAL D N 1
ATOM 13224 C CA . VAL D 1 370 ? -65.036 -0.261 72.494 1.00 19.16 370 VAL D CA 1
ATOM 13225 C C . VAL D 1 370 ? -65.740 -1.504 73.014 1.00 19.06 370 VAL D C 1
ATOM 13226 O O . VAL D 1 370 ? -65.738 -1.759 74.226 1.00 18.91 370 VAL D O 1
ATOM 13230 N N . ALA D 1 371 ? -66.290 -2.306 72.096 1.00 19.14 371 ALA D N 1
ATOM 13231 C CA . ALA D 1 371 ? -66.915 -3.575 72.440 1.00 20.19 371 ALA D CA 1
ATOM 13232 C C . ALA D 1 371 ? -65.901 -4.709 72.334 1.00 19.51 371 ALA D C 1
ATOM 13233 O O . ALA D 1 371 ? -65.111 -4.764 71.385 1.00 20.50 371 ALA D O 1
ATOM 13235 N N . ALA D 1 372 ? -65.915 -5.603 73.321 1.00 19.98 372 ALA D N 1
ATOM 13236 C CA . ALA D 1 372 ? -65.112 -6.819 73.300 1.00 18.98 372 ALA D CA 1
ATOM 13237 C C . ALA D 1 372 ? -66.040 -8.008 73.111 1.00 20.14 372 ALA D C 1
ATOM 13238 O O . ALA D 1 372 ? -67.047 -8.123 73.813 1.00 21.33 372 ALA D O 1
ATOM 13240 N N . ILE D 1 373 ? -65.726 -8.883 72.159 1.00 19.11 373 ILE D N 1
ATOM 13241 C CA . ILE D 1 373 ? -66.565 -10.044 71.893 1.00 19.55 373 ILE D CA 1
ATOM 13242 C C . ILE D 1 373 ? -65.755 -11.306 72.154 1.00 22.23 373 ILE D C 1
ATOM 13243 O O . ILE D 1 373 ? -64.656 -11.472 71.609 1.00 21.90 373 ILE D O 1
ATOM 13248 N N . THR D 1 374 ? -66.313 -12.189 72.982 1.00 19.26 374 THR D N 1
ATOM 13249 C CA . THR D 1 374 ? -65.701 -13.437 73.427 1.00 21.79 374 THR D CA 1
ATOM 13250 C C . THR D 1 374 ? -66.674 -14.566 73.132 1.00 24.87 374 THR D C 1
ATOM 13251 O O . THR D 1 374 ? -67.875 -14.435 73.400 1.00 21.26 374 THR D O 1
ATOM 13255 N N . ILE D 1 375 ? -66.167 -15.668 72.571 1.00 23.44 375 ILE D N 1
ATOM 13256 C CA . ILE D 1 375 ? -67.000 -16.815 72.233 1.00 22.14 375 ILE D CA 1
ATOM 13257 C C . ILE D 1 375 ? -67.015 -17.784 73.405 1.00 24.25 375 ILE D C 1
ATOM 13258 O O . ILE D 1 375 ? -65.957 -18.151 73.925 1.00 23.59 375 ILE D O 1
ATOM 13263 N N . ALA D 1 376 ? -68.210 -18.218 73.799 1.00 23.97 376 ALA D N 1
ATOM 13264 C CA . ALA D 1 376 ? -68.399 -19.196 74.862 1.00 24.05 376 ALA D CA 1
ATOM 13265 C C . ALA D 1 376 ? -68.774 -20.545 74.259 1.00 25.39 376 ALA D C 1
ATOM 13266 O O . ALA D 1 376 ? -69.582 -20.613 73.327 1.00 25.21 376 ALA D O 1
ATOM 13268 N N . LYS D 1 377 ? -68.208 -21.623 74.808 1.00 25.93 377 LYS D N 1
ATOM 13269 C CA . LYS D 1 377 ? -68.483 -22.950 74.254 1.00 29.83 377 LYS D CA 1
ATOM 13270 C C . LYS D 1 377 ? -69.921 -23.377 74.527 1.00 28.70 377 LYS D C 1
ATOM 13271 O O . LYS D 1 377 ? -70.556 -24.021 73.683 1.00 30.45 377 LYS D O 1
ATOM 13277 N N . ASP D 1 378 ? -70.455 -23.009 75.687 1.00 27.11 378 ASP D N 1
ATOM 13278 C CA . ASP D 1 378 ? -71.812 -23.347 76.100 1.00 27.35 378 ASP D CA 1
ATOM 13279 C C . ASP D 1 378 ? -72.196 -22.404 77.241 1.00 26.86 378 ASP D C 1
ATOM 13280 O O . ASP D 1 378 ? -71.418 -21.526 77.625 1.00 25.08 378 ASP D O 1
ATOM 13285 N N . ALA D 1 379 ? -73.400 -22.602 77.791 1.00 27.59 379 ALA D N 1
ATOM 13286 C CA . ALA D 1 379 ? -73.915 -21.706 78.832 1.00 28.48 379 ALA D CA 1
ATOM 13287 C C . ALA D 1 379 ? -73.061 -21.737 80.093 1.00 28.62 379 ALA D C 1
ATOM 13288 O O . ALA D 1 379 ? -72.886 -20.705 80.755 1.00 25.98 379 ALA D O 1
ATOM 13290 N N . GLU D 1 380 ? -72.550 -22.913 80.470 1.00 30.16 380 GLU D N 1
ATOM 13291 C CA . GLU D 1 380 ? -71.723 -22.993 81.671 1.00 29.82 380 GLU D CA 1
ATOM 13292 C C . GLU D 1 380 ? -70.393 -22.273 81.478 1.00 26.74 380 GLU D C 1
ATOM 13293 O O . GLU D 1 380 ? -69.906 -21.604 82.400 1.00 24.67 380 GLU D O 1
ATOM 13299 N N . HIS D 1 381 ? -69.791 -22.403 80.289 1.00 27.55 381 HIS D N 1
ATOM 13300 C CA . HIS D 1 381 ? -68.595 -21.630 79.963 1.00 26.32 381 HIS D CA 1
ATOM 13301 C C . HIS D 1 381 ? -68.891 -20.134 79.970 1.00 23.46 381 HIS D C 1
ATOM 13302 O O . HIS D 1 381 ? -68.058 -19.334 80.412 1.00 22.03 381 HIS D O 1
ATOM 13309 N N . ALA D 1 382 ? -70.072 -19.739 79.474 1.00 22.76 382 ALA D N 1
ATOM 13310 C CA . ALA D 1 382 ? -70.436 -18.323 79.465 1.00 22.09 382 ALA D CA 1
ATOM 13311 C C . ALA D 1 382 ? -70.513 -17.767 80.877 1.00 22.84 382 ALA D C 1
ATOM 13312 O O . ALA D 1 382 ? -70.061 -16.646 81.133 1.00 21.53 382 ALA D O 1
ATOM 13314 N N . LEU D 1 383 ? -71.118 -18.524 81.798 1.00 23.94 383 LEU D N 1
ATOM 13315 C CA . LEU D 1 383 ? -71.173 -18.097 83.192 1.00 22.62 383 LEU D CA 1
ATOM 13316 C C . LEU D 1 383 ? -69.773 -17.969 83.773 1.00 23.24 383 LEU D C 1
ATOM 13317 O O . LEU D 1 383 ? -69.473 -17.005 84.496 1.00 20.99 383 LEU D O 1
ATOM 13322 N N . GLU D 1 384 ? -68.907 -18.945 83.479 1.00 21.60 384 GLU D N 1
ATOM 13323 C CA . GLU D 1 384 ? -67.524 -18.900 83.949 1.00 23.06 384 GLU D CA 1
ATOM 13324 C C . GLU D 1 384 ? -66.809 -17.652 83.446 1.00 22.65 384 GLU D C 1
ATOM 13325 O O . GLU D 1 384 ? -66.165 -16.932 84.224 1.00 22.53 384 GLU D O 1
ATOM 13331 N N . LEU D 1 385 ? -66.891 -17.399 82.135 1.00 22.71 385 LEU D N 1
ATOM 13332 C CA . LEU D 1 385 ? -66.275 -16.212 81.549 1.00 18.63 385 LEU D CA 1
ATOM 13333 C C . LEU D 1 385 ? -66.829 -14.937 82.169 1.00 19.57 385 LEU D C 1
ATOM 13334 O O . LEU D 1 385 ? -66.076 -14.003 82.457 1.00 20.69 385 LEU D O 1
ATOM 13339 N N . ALA D 1 386 ? -68.149 -14.878 82.366 1.00 20.04 386 ALA D N 1
ATOM 13340 C CA . ALA D 1 386 ? -68.765 -13.677 82.919 1.00 20.33 386 ALA D CA 1
ATOM 13341 C C . ALA D 1 386 ? -68.233 -13.373 84.315 1.00 21.50 386 ALA D C 1
ATOM 13342 O O . ALA D 1 386 ? -67.953 -12.212 84.641 1.00 21.65 386 ALA D O 1
ATOM 13344 N N . ASN D 1 387 ? -68.076 -14.404 85.150 1.00 20.89 387 ASN D N 1
ATOM 13345 C CA . ASN D 1 387 ? -67.589 -14.207 86.511 1.00 21.83 387 ASN D CA 1
ATOM 13346 C C . ASN D 1 387 ? -66.076 -14.059 86.599 1.00 20.65 387 ASN D C 1
ATOM 13347 O O . ASN D 1 387 ? -65.565 -13.724 87.673 1.00 21.32 387 ASN D O 1
ATOM 13352 N N . ASP D 1 388 ? -65.349 -14.289 85.503 1.00 19.55 388 ASP D N 1
ATOM 13353 C CA . ASP D 1 388 ? -63.889 -14.227 85.511 1.00 21.17 388 ASP D CA 1
ATOM 13354 C C . ASP D 1 388 ? -63.460 -12.778 85.298 1.00 24.28 388 ASP D C 1
ATOM 13355 O O . ASP D 1 388 ? -62.987 -12.382 84.231 1.00 24.31 388 ASP D O 1
ATOM 13360 N N . SER D 1 389 ? -63.613 -11.983 86.359 1.00 22.08 389 SER D N 1
ATOM 13361 C CA . SER D 1 389 ? -63.407 -10.542 86.310 1.00 21.13 389 SER D CA 1
ATOM 13362 C C . SER D 1 389 ? -63.220 -10.035 87.733 1.00 21.85 389 SER D C 1
ATOM 13363 O O . SER D 1 389 ? -63.811 -10.573 88.672 1.00 20.79 389 SER D O 1
ATOM 13366 N N . GLU D 1 390 ? -62.386 -9.002 87.882 1.00 21.03 390 GLU D N 1
ATOM 13367 C CA . GLU D 1 390 ? -62.270 -8.320 89.168 1.00 22.29 390 GLU D CA 1
ATOM 13368 C C . GLU D 1 390 ? -63.502 -7.488 89.490 1.00 21.41 390 GLU D C 1
ATOM 13369 O O . GLU D 1 390 ? -63.721 -7.150 90.663 1.00 20.41 390 GLU D O 1
ATOM 13375 N N . PHE D 1 391 ? -64.300 -7.152 88.483 1.00 19.72 391 PHE D N 1
ATOM 13376 C CA . PHE D 1 391 ? -65.471 -6.303 88.631 1.00 18.62 391 PHE D CA 1
ATOM 13377 C C . PHE D 1 391 ? -66.721 -7.143 88.843 1.00 20.33 391 PHE D C 1
ATOM 13378 O O . PHE D 1 391 ? -66.735 -8.354 88.597 1.00 21.94 391 PHE D O 1
ATOM 13386 N N . GLY D 1 392 ? -67.785 -6.482 89.300 1.00 17.39 392 GLY D N 1
ATOM 13387 C CA . GLY D 1 392 ? -69.038 -7.175 89.544 1.00 18.83 392 GLY D CA 1
ATOM 13388 C C . GLY D 1 392 ? -70.209 -6.243 89.780 1.00 18.72 392 GLY D C 1
ATOM 13389 O O . GLY D 1 392 ? -70.911 -6.364 90.789 1.00 18.25 392 GLY D O 1
ATOM 13390 N N . LEU D 1 393 ? -70.441 -5.311 88.848 1.00 18.26 393 LEU D N 1
ATOM 13391 C CA . LEU D 1 393 ? -71.516 -4.336 89.018 1.00 17.48 393 LEU D CA 1
ATOM 13392 C C . LEU D 1 393 ? -72.863 -4.908 88.575 1.00 18.56 393 LEU D C 1
ATOM 13393 O O . LEU D 1 393 ? -73.788 -5.048 89.385 1.00 18.86 393 LEU D O 1
ATOM 13398 N N . SER D 1 394 ? -72.991 -5.258 87.294 1.00 19.11 394 SER D N 1
ATOM 13399 C CA . SER D 1 394 ? -74.235 -5.816 86.783 1.00 17.73 394 SER D CA 1
ATOM 13400 C C . SER D 1 394 ? -73.917 -6.731 85.606 1.00 19.47 394 SER D C 1
ATOM 13401 O O . SER D 1 394 ? -72.752 -6.942 85.261 1.00 18.17 394 SER D O 1
ATOM 13404 N N . ALA D 1 395 ? -74.970 -7.283 85.005 1.00 17.80 395 ALA D N 1
ATOM 13405 C CA . ALA D 1 395 ? -74.832 -8.268 83.934 1.00 17.88 395 ALA D CA 1
ATOM 13406 C C . ALA D 1 395 ? -76.142 -8.349 83.167 1.00 18.00 395 ALA D C 1
ATOM 13407 O O . ALA D 1 395 ? -77.210 -8.019 83.694 1.00 18.12 395 ALA D O 1
ATOM 13409 N N . THR D 1 396 ? -76.054 -8.820 81.915 1.00 18.11 396 THR D N 1
ATOM 13410 C CA . THR D 1 396 ? -77.228 -9.096 81.102 1.00 18.24 396 THR D CA 1
ATOM 13411 C C . THR D 1 396 ? -77.178 -10.536 80.600 1.00 18.92 396 THR D C 1
ATOM 13412 O O . THR D 1 3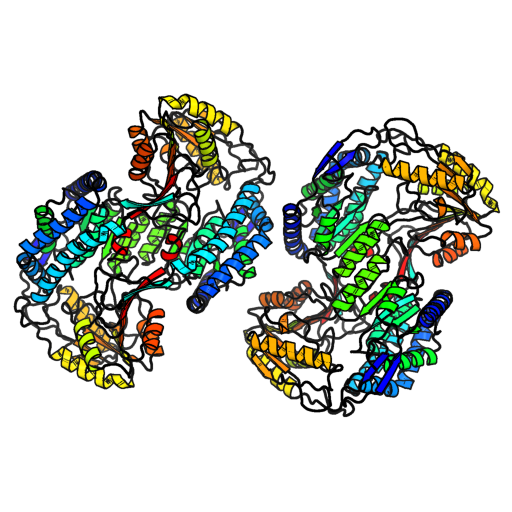96 ? -76.109 -11.027 80.227 1.00 19.67 396 THR D O 1
ATOM 13416 N N . ILE D 1 397 ? -78.334 -11.205 80.590 1.00 19.65 397 ILE D N 1
ATOM 13417 C CA . ILE D 1 397 ? -78.492 -12.528 79.982 1.00 18.42 397 ILE D CA 1
ATOM 13418 C C . ILE D 1 397 ? -79.599 -12.469 78.941 1.00 19.25 397 ILE D C 1
ATOM 13419 O O . ILE D 1 397 ? -80.729 -12.074 79.253 1.00 20.39 397 ILE D O 1
ATOM 13424 N N . PHE D 1 398 ? -79.294 -12.914 77.721 1.00 18.72 398 PHE D N 1
ATOM 13425 C CA . PHE D 1 398 ? -80.291 -13.055 76.667 1.00 21.13 398 PHE D CA 1
ATOM 13426 C C . PHE D 1 398 ? -80.462 -14.537 76.357 1.00 21.56 398 PHE D C 1
ATOM 13427 O O . PHE D 1 398 ? -79.524 -15.190 75.886 1.00 21.50 398 PHE D O 1
ATOM 13435 N N . THR D 1 399 ? -81.658 -15.058 76.637 1.00 22.71 399 THR D N 1
ATOM 13436 C CA . THR D 1 399 ? -82.036 -16.442 76.362 1.00 25.55 399 THR D CA 1
ATOM 13437 C C . THR D 1 399 ? -83.548 -16.562 76.505 1.00 27.19 399 THR D C 1
ATOM 13438 O O . THR D 1 399 ? -84.143 -15.911 77.367 1.00 28.57 399 THR D O 1
ATOM 13442 N N . THR D 1 400 ? -84.171 -17.386 75.661 1.00 29.85 400 THR D N 1
ATOM 13443 C CA . THR D 1 400 ? -85.601 -17.621 75.826 1.00 28.57 400 THR D CA 1
ATOM 13444 C C . THR D 1 400 ? -85.909 -18.658 76.901 1.00 31.97 400 THR D C 1
ATOM 13445 O O . THR D 1 400 ? -87.081 -18.822 77.255 1.00 35.38 400 THR D O 1
ATOM 13449 N N . ASP D 1 401 ? -84.895 -19.342 77.431 1.00 32.01 401 ASP D N 1
ATOM 13450 C CA . ASP D 1 401 ? -85.060 -20.335 78.496 1.00 34.09 401 ASP D CA 1
ATOM 13451 C C . ASP D 1 401 ? -85.094 -19.594 79.830 1.00 37.31 401 ASP D C 1
ATOM 13452 O O . ASP D 1 401 ? -84.061 -19.348 80.455 1.00 33.02 401 ASP D O 1
ATOM 13457 N N . GLU D 1 402 ? -86.308 -19.244 80.274 1.00 44.81 402 GLU D N 1
ATOM 13458 C CA . GLU D 1 402 ? -86.466 -18.377 81.443 1.00 44.94 402 GLU D CA 1
ATOM 13459 C C . GLU D 1 402 ? -85.922 -19.031 82.707 1.00 44.34 402 GLU D C 1
ATOM 13460 O O . GLU D 1 402 ? -85.358 -18.349 83.573 1.00 44.37 402 GLU D O 1
ATOM 13466 N N . THR D 1 403 ? -86.095 -20.348 82.840 1.00 39.69 403 THR D N 1
ATOM 13467 C CA . THR D 1 403 ? -85.591 -21.037 84.023 1.00 41.30 403 THR D CA 1
ATOM 13468 C C . THR D 1 403 ? -84.070 -21.035 84.047 1.00 39.25 403 THR D C 1
ATOM 13469 O O . THR D 1 403 ? -83.456 -20.879 85.110 1.00 35.24 403 THR D O 1
ATOM 13473 N N . GLN D 1 404 ? -83.446 -21.195 82.880 1.00 35.65 404 GLN D N 1
ATOM 13474 C CA . GLN D 1 404 ? -81.992 -21.135 82.809 1.00 35.56 404 GLN D CA 1
ATOM 13475 C C . GLN D 1 404 ? -81.481 -19.731 83.114 1.00 32.19 404 GLN D C 1
ATOM 13476 O O . GLN D 1 404 ? -80.450 -19.575 83.774 1.00 29.38 404 GLN D O 1
ATOM 13482 N N . ALA D 1 405 ? -82.181 -18.701 82.633 1.00 31.81 405 ALA D N 1
ATOM 13483 C CA . ALA D 1 405 ? -81.794 -17.332 82.962 1.00 28.37 405 ALA D CA 1
ATOM 13484 C C . ALA D 1 405 ? -81.823 -17.096 84.465 1.00 28.76 405 ALA D C 1
ATOM 13485 O O . ALA D 1 405 ? -80.929 -16.446 85.014 1.00 29.44 405 ALA D O 1
ATOM 13487 N N . ARG D 1 406 ? -82.852 -17.604 85.145 1.00 29.20 406 ARG D N 1
ATOM 13488 C CA . ARG D 1 406 ? -82.962 -17.380 86.587 1.00 30.80 406 ARG D CA 1
ATOM 13489 C C . ARG D 1 406 ? -81.868 -18.120 87.348 1.00 30.03 406 ARG D C 1
ATOM 13490 O O . ARG D 1 406 ? -81.332 -17.605 88.339 1.00 28.97 406 ARG D O 1
ATOM 13498 N N . GLN D 1 407 ? -81.522 -19.326 86.900 1.00 29.36 407 GLN D N 1
ATOM 13499 C CA . GLN D 1 407 ? -80.454 -20.079 87.550 1.00 32.66 407 GLN D CA 1
ATOM 13500 C C . GLN D 1 407 ? -79.101 -19.412 87.344 1.00 29.93 407 GLN D C 1
ATOM 13501 O O . GLN D 1 407 ? -78.268 -19.382 88.257 1.00 30.61 407 GLN D O 1
ATOM 13507 N N . MET D 1 408 ? -78.864 -18.865 86.153 1.00 27.94 408 MET D N 1
ATOM 13508 C CA . MET D 1 408 ? -77.623 -18.136 85.928 1.00 27.17 408 MET D CA 1
ATOM 13509 C C . MET D 1 408 ? -77.584 -16.854 86.747 1.00 24.33 408 MET D C 1
ATOM 13510 O O . MET D 1 408 ? -76.531 -16.492 87.281 1.00 25.81 408 MET D O 1
ATOM 13515 N N . ALA D 1 409 ? -78.725 -16.167 86.877 1.00 23.79 409 ALA D N 1
ATOM 13516 C CA . ALA D 1 409 ? -78.756 -14.940 87.674 1.00 25.73 409 ALA D CA 1
ATOM 13517 C C . ALA D 1 409 ? -78.316 -15.199 89.110 1.00 25.18 409 ALA D C 1
ATOM 13518 O O . ALA D 1 409 ? -77.580 -14.395 89.699 1.00 24.09 409 ALA D O 1
ATOM 13520 N N . ALA D 1 410 ? -78.742 -16.321 89.688 1.00 25.65 410 ALA D N 1
ATOM 13521 C CA . ALA D 1 410 ? -78.368 -16.601 91.073 1.00 27.11 410 ALA D CA 1
ATOM 13522 C C . ALA D 1 410 ? -76.881 -16.893 91.223 1.00 28.16 410 ALA D C 1
ATOM 13523 O O . ALA D 1 410 ? -76.344 -16.757 92.327 1.00 28.15 410 ALA D O 1
ATOM 13525 N N . ARG D 1 411 ? -76.202 -17.259 90.138 1.00 22.53 411 ARG D N 1
ATOM 13526 C CA . ARG D 1 411 ? -74.788 -17.600 90.164 1.00 26.19 411 ARG D CA 1
ATOM 13527 C C . ARG D 1 411 ? -73.898 -16.496 89.612 1.00 25.87 411 ARG D C 1
ATOM 13528 O O . ARG D 1 411 ? -72.673 -16.645 89.630 1.00 24.65 411 ARG D O 1
ATOM 13536 N N . LEU D 1 412 ? -74.476 -15.398 89.122 1.00 24.42 412 LEU D N 1
ATOM 13537 C CA . LEU D 1 412 ? -73.679 -14.288 88.620 1.00 21.68 412 LEU D CA 1
ATOM 13538 C C . LEU D 1 412 ? -73.196 -13.442 89.786 1.00 22.09 412 LEU D C 1
ATOM 13539 O O . LEU D 1 412 ? -73.987 -13.043 90.646 1.00 22.56 412 LEU D O 1
ATOM 13544 N N . GLU D 1 413 ? -71.893 -13.167 89.809 1.00 19.41 413 GLU D N 1
ATOM 13545 C CA . GLU D 1 413 ? -71.279 -12.436 90.910 1.00 21.79 413 GLU D CA 1
ATOM 13546 C C . GLU D 1 413 ? -71.358 -10.943 90.612 1.00 18.22 413 GLU D C 1
ATOM 13547 O O . GLU D 1 413 ? -70.372 -10.299 90.253 1.00 19.39 413 GLU D O 1
ATOM 13553 N N . CYS D 1 414 ? -72.555 -10.386 90.805 1.00 19.91 414 CYS D N 1
ATOM 13554 C CA . CYS D 1 414 ? -72.796 -8.972 90.533 1.00 17.28 414 CYS D CA 1
ATOM 13555 C C . CYS D 1 414 ? -74.084 -8.544 91.228 1.00 18.34 414 CYS D C 1
ATOM 13556 O O . CYS D 1 414 ? -74.874 -9.376 91.684 1.00 18.20 414 CYS D O 1
ATOM 13559 N N . GLY D 1 415 ? -74.285 -7.221 91.305 1.00 17.82 415 GLY D N 1
ATOM 13560 C CA . GLY D 1 415 ? -75.404 -6.643 92.029 1.00 19.08 415 GLY D CA 1
ATOM 13561 C C . GLY D 1 415 ? -76.676 -6.441 91.241 1.00 19.29 415 GLY D C 1
ATOM 13562 O O . GLY D 1 415 ? -77.719 -6.131 91.822 1.00 18.15 415 GLY D O 1
ATOM 13563 N N . GLY D 1 416 ? -76.630 -6.584 89.924 1.00 17.50 416 GLY D N 1
ATOM 13564 C CA . GLY D 1 416 ? -77.841 -6.471 89.144 1.00 20.36 416 GLY D CA 1
ATOM 13565 C C . GLY D 1 416 ? -77.781 -7.392 87.948 1.00 19.36 416 GLY D C 1
ATOM 13566 O O . GLY D 1 416 ? -76.724 -7.518 87.325 1.00 19.65 416 GLY D O 1
ATOM 13567 N N . VAL D 1 417 ? -78.884 -8.071 87.637 1.00 17.75 417 VAL D N 1
ATOM 13568 C CA . VAL D 1 417 ? -78.949 -8.960 86.483 1.00 17.83 417 VAL D CA 1
ATOM 13569 C C . VAL D 1 417 ? -80.181 -8.594 85.680 1.00 17.98 417 VAL D C 1
ATOM 13570 O O . VAL D 1 417 ? -81.297 -8.596 86.211 1.00 18.00 417 VAL D O 1
ATOM 13574 N N . PHE D 1 418 ? -79.982 -8.306 84.392 1.00 18.08 418 PHE D N 1
ATOM 13575 C CA . PHE D 1 418 ? -81.065 -7.971 83.484 1.00 18.23 418 PHE D CA 1
ATOM 13576 C C . PHE D 1 418 ? -81.272 -9.143 82.539 1.00 18.44 418 PHE D C 1
ATOM 13577 O O . PHE D 1 418 ? -80.335 -9.557 81.850 1.00 19.54 418 PHE D O 1
ATOM 13585 N N . ILE D 1 419 ? -82.486 -9.683 82.529 1.00 18.41 419 ILE D N 1
ATOM 13586 C CA . ILE D 1 419 ? -82.843 -10.808 81.676 1.00 19.29 419 ILE D CA 1
ATOM 13587 C C . ILE D 1 419 ? -83.626 -10.265 80.489 1.00 19.78 419 ILE D C 1
ATOM 13588 O O . ILE D 1 419 ? -84.664 -9.615 80.666 1.00 19.45 419 ILE D O 1
ATOM 13593 N N . ASN D 1 420 ? -83.111 -10.506 79.279 1.00 19.24 420 ASN D N 1
ATOM 13594 C CA . ASN D 1 420 ? -83.768 -10.096 78.024 1.00 21.72 420 ASN D CA 1
ATOM 13595 C C . ASN D 1 420 ? -84.217 -8.630 78.048 1.00 22.26 420 ASN D C 1
ATOM 13596 O O . ASN D 1 420 ? -85.346 -8.293 77.679 1.00 21.38 420 ASN D O 1
ATOM 13601 N N . GLY D 1 421 ? -83.321 -7.742 78.470 1.00 18.89 421 GLY D N 1
ATOM 13602 C CA . GLY D 1 421 ? -83.667 -6.336 78.472 1.00 18.93 421 GLY D CA 1
ATOM 13603 C C . GLY D 1 421 ? -82.446 -5.445 78.533 1.00 19.16 421 GLY D C 1
ATOM 13604 O O . GLY D 1 421 ? -81.311 -5.907 78.392 1.00 18.88 421 GLY D O 1
ATOM 13605 N N . TYR D 1 422 ? -82.701 -4.152 78.787 1.00 18.91 422 TYR D N 1
ATOM 13606 C CA . TYR D 1 422 ? -81.687 -3.098 78.755 1.00 19.33 422 TYR D CA 1
ATOM 13607 C C . TYR D 1 422 ? -81.293 -2.687 80.172 1.00 20.77 422 TYR D C 1
ATOM 13608 O O . TYR D 1 422 ? -82.124 -2.167 80.922 1.00 20.83 422 TYR D O 1
ATOM 13617 N N . CYS D 1 423 ? -80.015 -2.866 80.507 1.00 18.61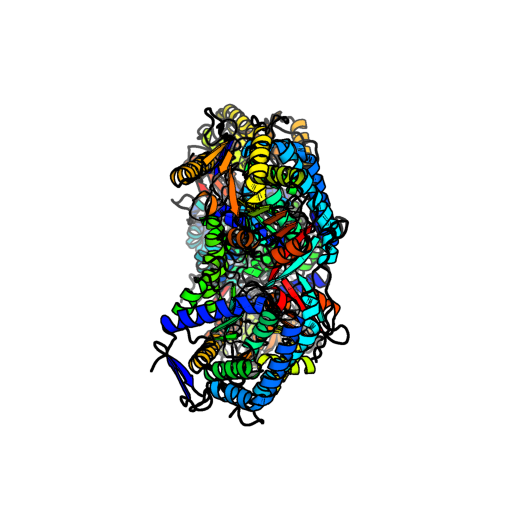 423 CYS D N 1
ATOM 13618 C CA A CYS D 1 423 ? -79.523 -2.507 81.835 0.62 20.54 423 CYS D CA 1
ATOM 13619 C CA B CYS D 1 423 ? -79.486 -2.499 81.818 0.38 20.56 423 CYS D CA 1
ATOM 13620 C C . CYS D 1 423 ? -79.567 -0.992 82.050 1.00 21.25 423 CYS D C 1
ATOM 13621 O O . CYS D 1 423 ? -79.181 -0.202 81.184 1.00 23.74 423 CYS D O 1
ATOM 13626 N N . ALA D 1 424 ? -80.050 -0.587 83.223 1.00 20.26 424 ALA D N 1
ATOM 13627 C CA . ALA D 1 424 ? -80.095 0.830 83.569 1.00 22.34 424 ALA D CA 1
ATOM 13628 C C . ALA D 1 424 ? -80.309 0.979 85.068 1.00 20.43 424 ALA D C 1
ATOM 13629 O O . ALA D 1 424 ? -80.763 0.056 85.749 1.00 19.89 424 ALA D O 1
ATOM 13631 N N . SER D 1 425 ? -79.988 2.164 85.572 1.00 19.63 425 SER D N 1
ATOM 13632 C CA . SER D 1 425 ? -80.326 2.505 86.948 1.00 19.04 425 SER D CA 1
ATOM 13633 C C . SER D 1 425 ? -81.745 3.067 87.011 1.00 20.30 425 SER D C 1
ATOM 13634 O O . SER D 1 425 ? -82.238 3.684 86.058 1.00 19.36 425 SER D O 1
ATOM 13637 N N . ASP D 1 426 ? -82.403 2.844 88.149 1.00 19.47 426 ASP D N 1
ATOM 13638 C CA . ASP D 1 426 ? -83.794 3.232 88.337 1.00 18.86 426 ASP D CA 1
ATOM 13639 C C . ASP D 1 426 ? -84.040 3.416 89.830 1.00 18.34 426 ASP D C 1
ATOM 13640 O O . ASP D 1 426 ? -83.603 2.590 90.636 1.00 18.22 426 ASP D O 1
ATOM 13645 N N . ALA D 1 427 ? -84.734 4.504 90.189 1.00 18.43 427 ALA D N 1
ATOM 13646 C CA . ALA D 1 427 ? -85.005 4.796 91.594 1.00 18.53 427 ALA D CA 1
ATOM 13647 C C . ALA D 1 427 ? -85.699 3.652 92.319 1.00 20.47 427 ALA D C 1
ATOM 13648 O O . ALA D 1 427 ? -85.602 3.566 93.545 1.00 19.47 427 ALA D O 1
ATOM 13650 N N . ARG D 1 428 ? -86.409 2.789 91.595 1.00 19.17 428 ARG D N 1
ATOM 13651 C CA . ARG D 1 428 ? -87.239 1.775 92.233 1.00 18.42 428 ARG D CA 1
ATOM 13652 C C . ARG D 1 428 ? -86.480 0.515 92.621 1.00 18.76 428 ARG D C 1
ATOM 13653 O O . ARG D 1 428 ? -87.070 -0.357 93.264 1.00 18.38 428 ARG D O 1
ATOM 13661 N N . VAL D 1 429 ? -85.201 0.382 92.248 1.00 19.03 429 VAL D N 1
ATOM 13662 C CA . VAL D 1 429 ? -84.448 -0.840 92.509 1.00 18.03 429 VAL D CA 1
ATOM 13663 C C . VAL D 1 429 ? -83.052 -0.497 93.014 1.00 18.26 429 VAL D C 1
ATOM 13664 O O . VAL D 1 429 ? -82.546 0.613 92.820 1.00 19.04 429 VAL D O 1
ATOM 13668 N N . ALA D 1 430 ? -82.428 -1.483 93.662 1.00 17.78 430 ALA D N 1
ATOM 13669 C CA . ALA D 1 430 ? -81.089 -1.310 94.209 1.00 18.16 430 ALA D CA 1
ATOM 13670 C C . ALA D 1 430 ? -80.046 -1.204 93.101 1.00 19.51 430 ALA D C 1
ATOM 13671 O O . ALA D 1 430 ? -80.148 -1.851 92.049 1.00 19.94 430 ALA D O 1
ATOM 13673 N N . PHE D 1 431 ? -79.021 -0.385 93.359 1.00 17.63 431 PHE D N 1
ATOM 13674 C CA . PHE D 1 431 ? -77.890 -0.217 92.454 1.00 17.62 431 PHE D CA 1
ATOM 13675 C C . PHE D 1 431 ? -76.593 -0.358 93.240 1.00 20.25 431 PHE D C 1
ATOM 13676 O O . PHE D 1 431 ? -76.435 0.262 94.295 1.00 18.70 431 PHE D O 1
ATOM 13684 N N . GLY D 1 432 ? -75.657 -1.130 92.713 1.00 17.48 432 GLY D N 1
ATOM 13685 C CA . GLY D 1 432 ? -74.356 -1.298 93.339 1.00 18.38 432 GLY D CA 1
ATOM 13686 C C . GLY D 1 432 ? -73.886 -2.721 93.136 1.00 20.45 432 GLY D C 1
ATOM 13687 O O . GLY D 1 432 ? -74.665 -3.621 92.821 1.00 21.41 432 GLY D O 1
ATOM 13688 N N . GLY D 1 433 ? -72.584 -2.928 93.321 1.00 18.34 433 GLY D N 1
ATOM 13689 C CA . GLY D 1 433 ? -72.008 -4.212 92.959 1.00 20.84 433 GLY D CA 1
ATOM 13690 C C . GLY D 1 433 ? -71.250 -4.945 94.055 1.00 19.04 433 GLY D C 1
ATOM 13691 O O . GLY D 1 433 ? -71.428 -4.682 95.254 1.00 18.57 433 GLY D O 1
ATOM 13692 N N . VAL D 1 434 ? -70.402 -5.884 93.627 1.00 18.51 434 VAL D N 1
ATOM 13693 C CA . VAL D 1 434 ? -69.581 -6.716 94.492 1.00 17.17 434 VAL D CA 1
ATOM 13694 C C . VAL D 1 434 ? -68.149 -6.693 93.955 1.00 19.64 434 VAL D C 1
ATOM 13695 O O . VAL D 1 434 ? -67.853 -6.045 92.944 1.00 17.87 434 VAL D O 1
ATOM 13699 N N . LYS D 1 435 ? -67.259 -7.413 94.649 1.00 17.81 435 LYS D N 1
ATOM 13700 C CA . LYS D 1 435 ? -65.850 -7.494 94.285 1.00 18.31 435 LYS D CA 1
ATOM 13701 C C . LYS D 1 435 ? -65.271 -6.084 94.142 1.00 19.46 435 LYS D C 1
ATOM 13702 O O . LYS D 1 435 ? -65.581 -5.205 94.961 1.00 18.39 435 LYS D O 1
ATOM 13708 N N . LYS D 1 436 ? -64.426 -5.840 93.139 1.00 17.22 436 LYS D N 1
ATOM 13709 C CA . LYS D 1 436 ? -63.807 -4.521 93.066 1.00 19.94 436 LYS D CA 1
ATOM 13710 C C . LYS D 1 436 ? -64.739 -3.453 92.509 1.00 17.45 436 LYS D C 1
ATOM 13711 O O . LYS D 1 436 ? -64.330 -2.292 92.420 1.00 18.26 436 LYS D O 1
ATOM 13717 N N . SER D 1 437 ? -65.983 -3.796 92.164 1.00 17.31 437 SER D N 1
ATOM 13718 C CA . SER D 1 437 ? -66.965 -2.749 91.897 1.00 17.50 437 SER D CA 1
ATOM 13719 C C . SER D 1 437 ? -67.445 -2.065 93.174 1.00 18.44 437 SER D C 1
ATOM 13720 O O . SER D 1 437 ? -68.109 -1.028 93.088 1.00 17.35 437 SER D O 1
ATOM 13723 N N . GLY D 1 438 ? -67.137 -2.619 94.346 1.00 17.44 438 GLY D N 1
ATOM 13724 C CA . GLY D 1 438 ? -67.356 -1.927 95.604 1.00 17.81 438 GLY D CA 1
ATOM 13725 C C . GLY D 1 438 ? -68.381 -2.632 96.482 1.00 19.62 438 GLY D C 1
ATOM 13726 O O . GLY D 1 438 ? -68.502 -3.864 96.476 1.00 18.51 438 GLY D O 1
ATOM 13727 N N . PHE D 1 439 ? -69.099 -1.834 97.265 1.00 17.12 439 PHE D N 1
ATOM 13728 C CA . PHE D 1 439 ? -70.050 -2.359 98.235 1.00 17.06 439 PHE D CA 1
ATOM 13729 C C . PHE D 1 439 ? -70.951 -1.209 98.658 1.00 17.79 439 PHE D C 1
ATOM 13730 O O . PHE D 1 439 ? -70.651 -0.034 98.416 1.00 17.76 439 PHE D O 1
ATOM 13738 N N . GLY D 1 440 ? -72.053 -1.559 99.304 1.00 18.56 440 GLY D N 1
ATOM 13739 C CA . GLY D 1 440 ? -73.097 -0.592 99.563 1.00 21.15 440 GLY D CA 1
ATOM 13740 C C . GLY D 1 440 ? -74.059 -0.481 98.392 1.00 19.62 440 GLY D C 1
ATOM 13741 O O . GLY D 1 440 ? -73.742 -0.806 97.245 1.00 18.01 440 GLY D O 1
ATOM 13742 N N . ARG D 1 441 ? -75.268 -0.026 98.695 1.00 19.41 441 ARG D N 1
ATOM 13743 C CA . ARG D 1 441 ? -76.315 0.046 97.685 1.00 19.29 441 ARG D CA 1
ATOM 13744 C C . ARG D 1 441 ? -76.932 1.434 97.668 1.00 20.94 441 ARG D C 1
ATOM 13745 O O . ARG D 1 441 ? -77.097 2.068 98.719 1.00 19.21 441 ARG D O 1
ATOM 13753 N N . GLU D 1 442 ? -77.273 1.892 96.464 1.00 17.53 442 GLU D N 1
ATOM 13754 C CA . GLU D 1 442 ? -77.929 3.169 96.237 1.00 20.43 442 GLU D CA 1
ATOM 13755 C C . GLU D 1 442 ? -79.334 2.951 95.685 1.00 19.74 442 GLU D C 1
ATOM 13756 O O . GLU D 1 442 ? -79.680 1.857 95.224 1.00 19.15 442 GLU D O 1
ATOM 13762 N N . LEU D 1 443 ? -80.145 4.015 95.773 1.00 17.83 443 LEU D N 1
ATOM 13763 C CA . LEU D 1 443 ? -81.518 4.079 95.269 1.00 17.94 443 LEU D CA 1
ATOM 13764 C C . LEU D 1 443 ? -82.488 3.211 96.071 1.00 17.92 443 LEU D C 1
ATOM 13765 O O . LEU D 1 443 ? -82.087 2.522 97.020 1.00 17.82 443 LEU D O 1
ATOM 13770 N N . SER D 1 444 ? -83.771 3.292 95.738 1.00 18.04 444 SER D N 1
ATOM 13771 C CA . SER D 1 444 ? -84.862 2.701 96.527 1.00 18.82 444 SER D CA 1
ATOM 13772 C C . SER D 1 444 ? -84.663 3.041 98.010 1.00 18.86 444 SER D C 1
ATOM 13773 O O . SER D 1 444 ? -84.180 4.125 98.350 1.00 18.04 444 SER D O 1
ATOM 13776 N N . HIS D 1 445 ? -85.032 2.126 98.913 1.00 18.09 445 HIS D N 1
ATOM 13777 C CA . HIS D 1 445 ? -84.829 2.383 100.338 1.00 19.27 445 HIS D CA 1
ATOM 13778 C C . HIS D 1 445 ? -83.380 2.174 100.758 1.00 20.32 445 HIS D C 1
ATOM 13779 O O . HIS D 1 445 ? -82.964 2.698 101.801 1.00 18.92 445 HIS D O 1
ATOM 13786 N N . PHE D 1 446 ? -82.596 1.454 99.951 1.00 18.35 446 PHE D N 1
ATOM 13787 C CA . PHE D 1 446 ? -81.189 1.220 100.277 1.00 18.71 446 PHE D CA 1
ATOM 13788 C C . PHE D 1 446 ? -80.409 2.533 100.340 1.00 20.26 446 PHE D C 1
ATOM 13789 O O . PHE D 1 446 ? -79.687 2.795 101.311 1.00 20.98 446 PHE D O 1
ATOM 13797 N N . GLY D 1 447 ? -80.560 3.386 99.325 1.00 18.84 447 GLY D N 1
ATOM 13798 C CA . GLY D 1 447 ? -79.867 4.665 99.337 1.00 20.05 447 GLY D CA 1
ATOM 13799 C C . GLY D 1 447 ? -80.322 5.587 100.452 1.00 21.87 447 GLY D C 1
ATOM 13800 O O . GLY D 1 447 ? -79.553 6.442 100.903 1.00 21.28 447 GLY D O 1
ATOM 13801 N N . LEU D 1 448 ? -81.574 5.436 100.902 1.00 19.74 448 LEU D N 1
ATOM 13802 C CA . LEU D 1 448 ? -82.077 6.223 102.022 1.00 18.95 448 LEU D CA 1
ATOM 13803 C C . LEU D 1 448 ? -81.461 5.762 103.333 1.00 19.62 448 LEU D C 1
ATOM 13804 O O . LEU D 1 448 ? -81.153 6.581 104.205 1.00 20.57 448 LEU D O 1
ATOM 13809 N N . HIS D 1 449 ? -81.304 4.456 103.501 1.00 18.14 449 HIS D N 1
ATOM 13810 C CA . HIS D 1 449 ? -80.929 3.906 104.799 1.00 18.68 449 HIS D CA 1
ATOM 13811 C C . HIS D 1 449 ? -79.423 3.775 105.000 1.00 18.35 449 HIS D C 1
ATOM 13812 O O . HIS D 1 449 ? -78.978 3.643 106.150 1.00 17.53 449 HIS D O 1
ATOM 13819 N N . GLU D 1 450 ? -78.626 3.828 103.924 1.00 19.77 450 GLU D N 1
ATOM 13820 C CA . GLU D 1 450 ? -77.183 3.612 104.054 1.00 20.10 450 GLU D CA 1
ATOM 13821 C C . GLU D 1 450 ? -76.549 4.613 105.007 1.00 19.03 450 GLU D C 1
ATOM 13822 O O . GLU D 1 450 ? -75.595 4.281 105.722 1.00 20.12 450 GLU D O 1
ATOM 13828 N N . PHE D 1 451 ? -77.041 5.847 105.019 1.00 17.61 451 PHE D N 1
ATOM 13829 C CA . PHE D 1 451 ? -76.451 6.889 105.852 1.00 18.49 451 PHE D CA 1
ATOM 13830 C C . PHE D 1 451 ? -77.423 7.335 106.940 1.00 19.22 451 PHE D C 1
ATOM 13831 O O . PHE D 1 451 ? -77.489 8.510 107.316 1.00 19.39 451 PHE D O 1
ATOM 13839 N N . CYS D 1 452 ? -78.181 6.377 107.461 1.00 18.03 452 CYS D N 1
ATOM 13840 C CA . CYS D 1 452 ? -78.946 6.558 108.686 1.00 17.77 452 CYS D CA 1
ATOM 13841 C C . CYS D 1 452 ? -78.246 5.873 109.845 1.00 18.76 452 CYS D C 1
ATOM 13842 O O . CYS D 1 452 ? -77.555 4.863 109.672 1.00 19.32 452 CYS D O 1
ATOM 13845 N N . ASN D 1 453 ? -78.451 6.444 111.029 1.00 17.76 453 ASN D N 1
ATOM 13846 C CA . ASN D 1 453 ? -78.196 5.791 112.312 1.00 17.71 453 ASN D CA 1
ATOM 13847 C C . ASN D 1 453 ? -79.432 4.957 112.629 1.00 17.70 453 ASN D C 1
ATOM 13848 O O . ASN D 1 453 ? -80.481 5.489 112.994 1.00 17.82 453 ASN D O 1
ATOM 13853 N N . ILE D 1 454 ? -79.332 3.647 112.440 1.00 17.58 454 ILE D N 1
ATOM 13854 C CA . ILE D 1 454 ? -80.436 2.747 112.745 1.00 17.58 454 ILE D CA 1
ATOM 13855 C C . ILE D 1 454 ? -80.441 2.561 114.265 1.00 17.59 454 ILE D C 1
ATOM 13856 O O . ILE D 1 454 ? -79.485 2.025 114.830 1.00 18.83 454 ILE D O 1
ATOM 13861 N N . GLN D 1 455 ? -81.487 3.047 114.941 1.00 17.72 455 GLN D N 1
ATOM 13862 C CA . GLN D 1 455 ? -81.459 3.204 116.398 1.00 17.76 455 GLN D CA 1
ATOM 13863 C C . GLN D 1 455 ? -82.588 2.427 117.067 1.00 17.80 455 GLN D C 1
ATOM 13864 O O . GLN D 1 455 ? -83.767 2.708 116.834 1.00 19.16 455 GLN D O 1
ATOM 13870 N N . THR D 1 456 ? -82.227 1.484 117.931 1.00 17.72 456 THR D N 1
ATOM 13871 C CA . THR D 1 456 ? -83.209 0.803 118.760 1.00 17.94 456 THR D CA 1
ATOM 13872 C C . THR D 1 456 ? -83.649 1.725 119.896 1.00 18.25 456 THR D C 1
ATOM 13873 O O . THR D 1 456 ? -82.811 2.326 120.570 1.00 18.20 456 THR D O 1
ATOM 13877 N N . VAL D 1 457 ? -84.959 1.846 120.104 1.00 18.04 457 VAL D N 1
ATOM 13878 C CA . VAL D 1 457 ? -85.508 2.560 121.261 1.00 18.20 457 VAL D CA 1
ATOM 13879 C C . VAL D 1 457 ? -86.417 1.592 122.000 1.00 19.03 457 VAL D C 1
ATOM 13880 O O . VAL D 1 457 ? -87.421 1.133 121.443 1.00 18.31 457 VAL D O 1
ATOM 13884 N N . TRP D 1 458 ? -86.074 1.294 123.257 1.00 18.23 458 TRP D N 1
ATOM 13885 C CA . TRP D 1 458 ? -86.703 0.218 124.015 1.00 19.88 458 TRP D CA 1
ATOM 13886 C C . TRP D 1 458 ? -87.100 0.758 125.377 1.00 20.08 458 TRP D C 1
ATOM 13887 O O . TRP D 1 458 ? -86.230 1.161 126.155 1.00 20.82 458 TRP D O 1
ATOM 13898 N N . LYS D 1 459 ? -88.400 0.752 125.664 1.00 19.58 459 LYS D N 1
ATOM 13899 C CA . LYS D 1 459 ? -88.942 1.244 126.926 1.00 22.56 459 LYS D CA 1
ATOM 13900 C C . LYS D 1 459 ? -89.261 0.081 127.861 1.00 23.04 459 LYS D C 1
ATOM 13901 O O . LYS D 1 459 ? -89.738 -0.967 127.417 1.00 23.41 459 LYS D O 1
ATOM 13907 N N . ASP D 1 460 ? -88.977 0.269 129.158 1.00 22.00 460 ASP D N 1
ATOM 13908 C CA . ASP D 1 460 ? -89.417 -0.651 130.216 1.00 24.37 460 ASP D CA 1
ATOM 13909 C C . ASP D 1 460 ? -88.857 -2.064 130.045 1.00 25.41 460 ASP D C 1
ATOM 13910 O O . ASP D 1 460 ? -89.553 -3.053 130.294 1.00 25.78 460 ASP D O 1
ATOM 13915 N N . ARG D 1 461 ? -87.592 -2.178 129.636 1.00 21.15 461 ARG D N 1
ATOM 13916 C CA . ARG D 1 461 ? -86.960 -3.497 129.572 1.00 21.65 461 ARG D CA 1
ATOM 13917 C C . ARG D 1 461 ? -86.529 -3.874 130.984 1.00 24.35 461 ARG D C 1
ATOM 13918 O O . ARG D 1 461 ? -85.400 -3.610 131.407 1.00 21.38 461 ARG D O 1
ATOM 13926 N N . ILE D 1 462 ? -87.450 -4.486 131.728 1.00 24.61 462 ILE D N 1
ATOM 13927 C CA . ILE D 1 462 ? -87.202 -4.846 133.126 1.00 25.87 462 ILE D CA 1
ATOM 13928 C C . ILE D 1 462 ? -87.629 -6.282 133.422 1.00 29.12 462 ILE D C 1
ATOM 13929 O O . ILE D 1 462 ? -88.172 -6.985 132.570 1.00 29.78 462 ILE D O 1
#

Sequence (1840 aa):
ITPATHAISINPATGEQLSVLPWAGADDIENALQLAAAGFRDWRETNIDYRAEKLRDIGKALRARSEEMAQMITREMGKPINQARAEVAKSANLCDWYAEHGPAMLKAEPTLVENQQAVIEYRPLGTILAIMPWNFPLWQVMRGAVPIILAGNGYLLKHAPNVMGCAQLIAQVFKDAGIPQGVYGWLNADNDGVSQMIKDSRIAAVTVTGSVRAGAAIGAQAGAALKKCVLELGGSDPFIVLNDADLELAVKAAVAGRYQNTGQVCAAAKRFIIEEGIASAFTERFVAAAAALKMGDPRDEENALGPMARFDLRDELHHQVEKTLAQGARLLLGGEKMAGAGNYYPPTVLANVTPEMTAFREEMFGPVAAITIAKDAEHALELANDSEFGLSSATIFTTDETQARQMAARLECGGVFINGYCCASDARVAFGGVKKSGFGRELSHFGLHEFCNIQTVWKDRIITPATHAISINPATGEQLSVLPWAGADDIENALQLAAAGFRDWRETNIDYRAEKLRDIGKALRARSEEMAQMITREMGKPINQARAEVAKSANLCDWYAEHGPAMLKAEPTLVENQQAVIEYRPLGTILAIMPWNFPLWQVMRGAVPIILAGNGYLLKHAPNVMGCAQLIAQVFKDAGIPQGVYGWLNADNDGVSQMIKDSRIAAVTVTGSVRAGAAIGAQAGAALKKCVLEELGGSDPFIVLNDADLELAVKAAVAGRYQNTGQVCAAAKRFIIEEGIASAFTERFVAAAAALKMGDPRDEENALGPMARFDLRDELHHQVEKTLAQGARLLLGGEKMAGAGNYYPPTVLANVTPEMTAFREEMFGPVAAITIAKDAEHALELANDSEFGLSSATIFTTDETQARQMAARLECGGVFINGYCCASDARVAFGGVKKSGFGRELSHFGLHEFCNIQTVWKDRIITPATHAISINPATGEQLSVLPWAGADDIENALQLAAAGFRDWRETNIDYRAEKLRDIGKALRARSEEMAQMITREMGKPINQARAEVAKSANLCDWYAEHGPAMLKAEPTLVENQQAVIEYRPLGTILAIMPWNFPLWQVMRGAVPIILAGNGYLLKHAPNVMGCAQLIAQVFKDAGIPQGVYGWLNADNDGVSQMIKDSRIAAVTVTGSVRAGAAIGAQAGAALKKCVLEELGGSDPFIVLNDADLELAVKAAVAGRYQNTGQVCAAAKRFIIEEGIASAFTERFVAAAAALKMGDPRDEENALGPMARFDLRDELHHQVEKTLAQGARLLLGGEKMAGAGNYYPPTVLANVTPEMTAFREEMFGPVAAITIAKDAEHALELANDSEFGLSSATIFTTDETQARQMAARLECGGVFINGYCASDARVAFGGVKKSGFGRELSHFGLHEFCNIQTVWKDRIITPATHAISINPATGEQLSVLPWAGADDIENALQLAAAGFRDWRETNIDYRAEKLRDIGKALRARSEEMAQMITREMGKPINQARAEVAKSANLCDWYAEHGPAMLKAEPTLVENQQAVIEYRPLGTILAIMPWNFPLWQVMRGAVPIILAGNGYLLKHAPNVMGCAQLIAQVFKDAGIPQGVYGWLNADNDGVSQMIKDSRIAAVTVTGSVRAGAAIGAQAGAALKKCVLELGGSDPFIVLNDADLELAVKAAVAGRYQNTGQVCAAAKRFIIEEGIASAFTERFVAAAAALKMGDPRDEENALGPMARFDLRDELHHQVEKTLAQGARLLLGGEKMAGAGNYYPPTVLANVTPEMTAFREEMFGPVAAITIAKDAEHALELANDSEFGLSATIFTTDETQARQMAARLECGGVFINGYCCASDARVAFGGVKKSGFGRELSHFGLHEFCNIQTVWKDRI

InterPro domains:
  IPR015590 Aldehyde dehydrogenase domain [PF00171] (10-457)
  IPR016160 Aldehyde dehydrogenase, cysteine active site [PS00070] (261-272)
  IPR016161 Aldehyde/histidinol dehydrogenase [SSF53720] (9-460)
  IPR016162 Aldehyde dehydrogenase, N-terminal [G3DSA:3.40.605.10] (13-450)
  IPR016163 Aldehyde dehydrogenase, C-terminal [G3DSA:3.40.309.10] (237-426)
  IPR044148 Succinate-semialdehyde dehydrogenase GabD1-like [cd07100] (31-458)
  IPR047110 Succinate-semialdehyde dehydrogenase [NADP(+)] GABD/Sad-like [PTHR43217] (10-459)

Nearest PDB structures (foldseek):
  8qmq-assembly1_B  TM=1.001E+00  e=1.134E-99  Escherichia coli K-12
  8qms-assembly1_B  TM=1.002E+00  e=1.810E-99  Escherichia coli K-12
  3efv-assembly1_A  TM=9.991E-01  e=6.185E-89  Salmonella enterica subsp. enterica serovar Typhimurium
  3vz3-assembly1_B  TM=9.859E-01  e=4.220E-60  Picosynechococcus sp. PCC 7002
  4ita-assembly1_A  TM=9.864E-01  e=3.264E-59  Picosynechococcus sp. PCC 7002

Secondary structure (DSSP, 8-state):
--TTTEEEEE-TTT--EEEEEEPP-HHHHHHHHHHHHHHHHHHTTS-HHHHHHHHHHHHHHHHHTHHHHHHHHHHHH---HHHHHHHHHHHHHHHHHHHHHHHHHTS-EE-SSGGG-EEEEEEE--EEEEE--SSSTTHHHHHHHHHHHHTT-EEEEE--TT-HHHHHHHHHHHHHTTPPBTTEEE----HHHHHHHHTSTT--EEEEES-HHHHHHHHHHHHHTT-EEEEE----EEEEE-TTS-HHHHHHHHHHHHHGGGG--TT-EEEEEEEHHHHHHHHHHHHHHHHT--BS-TTSTT-SB---S-HHHHHHHHHHHHHHHHTT-EEEE--SPPPSSS-----EEEES--TTSHHHHS---SSEEEEEEESSHHHHHHHHH-SS--S-EEEE-S-HHHHHHHHHH--SSEEEESS-----TTS-B--SGGGEE--BSHHHHHHTTEEEEEEEE---/--TTTEEEEE-TTT--EEEEEEPP-HHHHHHHHHHHHHHHHHHTTS-HHHHHHHHHHHHHHHHTTHHHHHHHHHHHH---HHHHHHHHHHHHHHHHHHHHHHHHHTSPEE-SSGGG-EEEEEEE--EEEEE--SSSTTHHHHHHHHHHHHTT-EEEEE--TT-HHHHHHHHHHHHHTT--TTTEEE----HHHHHHHHHSTT--EEEEES-HHHHHHHHHHHHHTT-EEEEE----EEEEE-TTS-HHHHHHHHHHHHHGGGG--TT-EEEEEEEHHHHHHHHHHHHHHHHT--BS-TTSTT-SB---S-HHHHHHHHHHHHHHHHTT-EEEE--SPPPSSS-----EEEES--TTSHHHHS---SSEEEEEEESSHHHHHHHHH-SS--S-EEEE-S-HHHHHHHHHH--SSEEEESS-----TTS-B--SGGGEE--BSHHHHHHTTEEEEEEEE---/--TTTEEEEE-TTT--EEEEEEPP-HHHHHHHHHHHHHHHHHHTTS-HHHHHHHHHHHHHHHHTTHHHHHHHHHHHH---HHHHHHHHHHHHHHHHHHHHHHHHHTSPEE-SSGGG-EEEEEEE--EEEEE--SSSTTHHHHHHHHHHHHTT-EEEEE--TT-HHHHHHHHHHHHHTT--TTTEEE----HHHHHHHHHSTT--EEEEES-HHHHHHHHHHHHHTT-EEEEE----EEEEE-TTS-HHHHHHHHHHHHHGGGG--TT-EEEEEEEHHHHHHHHHHHHHHHHT--BS-TTSTT-SB---S-HHHHHHHHHHHHHHHHTT-EEEE--SPPPSSS-----EEEES--TTSHHHHS---SSEEEEEEESSHHHHHHHHH-SS--SEEEEE-S-HHHHHHHHHH--SSEEEESS-----TTS-B--SGGGEE--BSHHHHHHTTEEEEEEEE---/--TTTEEEEE-TTT--EEEEEEPP-HHHHHHHHHHHHHHHHHHTTS-HHHHHHHHHHHHHHHHHTHHHHHHHHHHHH---HHHHHHHHHHHHHHHHHHHHHHHHHTSPEE-SSGGG-EEEEEEE--EEEEE--SSSTTHHHHHHHHHHHHTT-EEEEE--TT-HHHHHHHHHHHHHTTPPBTTEEE----HHHHHHHHHSTT--EEEEES-HHHHHHHHHHHHHTT-EEEEE----EEEEE-TTS-HHHHHHHHHHHHHGGGG--TT-EEEEEEEHHHHHHHHHHHHHHHHT--BS-TTSTT-SB---S-HHHHHHHHHHHHHHHHTT-EEEE--SPPPSSS-----EEEES--TTSHHHHS---SSEEEEEEESSHHHHHHHHH-SS--SEEEEE-S-HHHHHHHHHH--SSEEEESS-----TTS-B--SGGGEE--BSHHHHHHTTEEEEEEEE---

GO terms:
  GO:0004777 succinate-semialdehyde dehydrogenase (NAD+) activity (F, IDA)
  GO:0009447 putrescine catabolic process (P, IEP)
  GO:0009450 GABA catabolic process (P, IEP)
  GO:0042803 protein homodimerization activity (F, IDA)
  GO:0009013 succinate-semialdehyde dehydrogenase [NAD(P)+] activity (F, IDA)
  GO:0009447 putrescine catabolic process (P, IMP)
  GO:0006527 L-arginine catabolic process (P, IMP)
  GO:0009450 GABA catabolic process (P, IMP)
  GO:0070458 cellular detoxification of nitrogen compound (P, IDA)

Radius of gyration: 43.79 Å; Cα contacts (8 Å, |Δi|>4): 4676; chains: 4; bounding box: 54×119×118 Å

B-factor: mean 24.49, std 6.93, range [16.11, 67.88]

Organism: Escherichia coli (strain K12) (NCBI:txid83333)

Solvent-accessible surface area: 63598 Å² total; per-residue (Å²): 126,75,100,86,72,30,4,31,2,68,24,0,20,66,35,117,107,68,53,57,45,77,59,17,36,79,113,71,8,54,30,19,0,6,29,2,36,13,7,24,105,85,4,53,104,43,92,47,94,93,16,2,75,27,0,84,34,1,0,132,12,0,98,89,72,44,78,80,0,0,50,43,0,3,90,4,0,0,2,5,1,72,57,0,78,60,8,4,52,78,0,0,85,5,0,52,42,0,2,118,59,0,25,72,43,23,146,49,45,111,31,103,6,90,124,164,33,2,36,2,35,24,35,22,45,5,4,0,0,0,17,12,23,21,6,41,0,2,11,6,0,1,4,11,0,0,1,3,0,0,2,0,0,0,1,4,1,23,1,9,58,17,0,6,12,0,0,82,16,1,20,61,3,4,113,70,7,44,16,54,74,10,0,19,18,74,14,9,2,53,126,111,4,8,29,84,0,0,161,29,108,62,0,31,0,0,6,1,13,23,63,34,212,34,0,24,55,15,1,24,55,0,4,54,16,11,25,42,15,1,1,5,3,4,0,3,5,10,2,0,0,4,75,65,14,73,32,110,29,0,10,93,2,0,13,46,5,0,6,55,2,0,0,3,12,22,10,0,2,2,3,0,0,0,26,93,67,19,8,78,43,0,19,124,119,0,30,66,34,0,60,80,45,116,51,16,54,3,165,61,100,102,16,40,1,0,0,2,7,81,69,72,49,22,68,99,3,29,98,17,0,96,72,0,52,92,86,39,10,135,79,56,42,29,9,108,82,58,110,63,72,8,0,36,0,15,14,0,0,0,6,69,2,47,30,138,10,12,1,1,95,70,38,2,53,0,0,0,0,1,1,6,63,0,123,69,17,99,48,0,7,111,6,5,35,53,11,92,25,6,4,7,1,4,0,0,0,94,62,67,91,52,0,89,110,9,0,38,94,4,62,4,2,7,0,10,0,27,0,56,16,32,19,23,14,59,5,5,24,3,2,12,73,77,0,4,23,11,14,16,0,10,46,15,6,1,38,29,8,12,6,22,0,2,2,4,65,51,69,158,130,79,100,84,74,35,2,30,2,70,21,1,20,74,35,108,103,59,54,51,47,77,51,18,34,79,112,71,8,65,83,12,1,94,95,6,35,38,10,25,139,85,6,52,108,44,84,44,91,100,19,5,80,27,0,86,35,0,0,132,12,1,101,89,66,45,75,85,0,0,46,44,0,3,87,5,0,0,2,5,3,69,56,0,82,59,7,2,52,75,0,0,86,4,0,52,38,0,3,116,48,0,25,62,45,22,146,44,46,94,25,106,6,94,129,131,29,1,33,3,43,24,34,20,47,4,4,0,0,0,18,9,22,21,5,41,0,2,12,4,0,1,4,8,0,0,1,5,1,0,3,0,0,0,3,5,1,23,2,8,57,17,0,6,15,0,0,78,16,1,21,58,2,3,123,70,6,42,7,60,106,8,1,8,12,76,18,8,2,50,126,112,4,9,30,85,0,0,167,30,110,65,1,32,0,0,5,0,8,21,38,37,182,28,0,25,55,15,1,24,56,0,5,56,21,13,25,42,16,3,2,3,1,6,0,4,5,10,4,0,0,5,76,65,15,71,32,106,36,0,10,131,2,0,13,45,13,0,6,59,2,1,0,3,11,13,9,0,9,2,3,0,0,0,25,90,66,18,4,83,44,0,20,129,114,0,30,66,34,0,61,80,44,123,49,16,75,3,170,62,105,109,15,36,1,0,0,2,8,84,71,78,51,22,68,82,4,30,87,11,0,89,70,0,54,91,85,37,11,131,77,56,41,30,9,106,82,54,110,63,73,8,0,35,0,15,13,0,0,0,6,71,2,46,30,140,10,12,1,1,94,68,41,2,52,0,0,0,0,0,3,7,92,0,144,69,15,91,56,0,6,71,8,4,32,55,12,94,25,6,4,6,1,6,0,0,0,88,62,79,93,51,0,90,111,10,0,41,89,4,54,5,2,7,0,7,0,17,1,60,29,30,18,22,14,59,3,6,22,5,3,11,78,66,0,3,23,14,14,18,0,9,45,15,8,1,36,30,8,11,6,21,0,4,3,4,56,53,69,154,122,66,113,83,65,34,3,43,2,69,17,0,19,59,36,92,109,59,55,56,46,77,54,18,33,80,124,72,8,66,85,11,0,101,74,3,36,38,12,22,142,89,5,68,115,44,90,46,95,98,19,4,79,29,0,77,35,0,0,131,12,0,94,57,50,29,5,17,0,0,17,44,0,4,69,5,0,1,2,7,3,71,59,0,68,59,9,5,52,76,0,0,86,5,0,51,40,0,4,111,59,0,19,63,44,24,136,49,45,117,30,107,7,108,126,172,32,2,39,3,42,25,41,22,45,5,3,0,0,0,17,12,23,22,5,41,0,2,13,5,0,2,5,10,0,1,0,4,0,0,2,0,0,0,0,4,1,22,2,7,57,17,0,6,13,0,0,79,14,1,21,59,3,3,87,70,6,43,8,59,113,7,0,8,11,75,16,9,2,51,126,109,3,8,27,82,0,0,162,29,110,64,1,31,0,0,6,0,7,23,63,39,207,34,0,25,55,16,1,23,55,0,4,55,22,11,26,42,17,2,2,5,1,6,0,3,6,10,4,0,0,5,75,64,14,75,31,114,32,0,10,101,2,0,14,44,14,0,7,56,2,1,0,2,12,13,8,0,7,3,4,0,0,0,25,102,65,19,4,78,43,0,21,122,123,0,31,66,34,0,60,78,44,120,51,16,54,4,126,59,102,107,16,38,1,0,1,2,7,79,70,76,53,21,69,79,3,26,88,12,0,91,71,0,52,93,85,40,10,131,74,60,43,26,6,113,84,68,108,64,70,8,0,38,0,19,12,0,0,0,6,72,2,45,27,140,9,12,1,1,93,64,39,2,53,0,0,0,0,1,3,7,91,0,142,69,15,98,48,0,10,105,10,5,32,55,12,95,26,7,3,6,1,6,0,0,0,90,62,78,90,52,0,84,94,6,0,43,88,4,54,5,2,6,0,7,1,20,1,54,29,29,19,23,14,61,4,6,22,7,4,10,76,71,0,4,23,14,14,16,0,9,45,15,7,1,38,29,9,11,7,22,0,2,2,6,55,47,72,151,133,58,104,80,65,30,2,34,2,69,21,1,18,72,37,103,106,52,53,55,47,80,58,18,34,77,113,72,8,64,85,19,1,92,78,3,38,33,6,21,137,83,3,62,100,44,94,47,94,95,16,4,78,26,0,74,35,1,0,129,12,1,99,90,72,45,80,83,0,0,49,44,0,3,89,4,0,1,2,6,0,70,57,0,78,59,7,4,53,79,0,0,86,4,0,53,41,0,3,111,64,0,26,70,44,23,143,46,42,115,29,105,6,94,132,166,35,1,32,3,37,23,40,22,45,5,4,0,0,0,17,10,25,20,7,40,0,1,12,7,0,2,5,9,0,2,1,4,0,0,2,0,0,0,1,4,1,21,2,8,59,17,0,6,11,0,0,82,16,1,22,62,3,5,153,69,7,44,17,53,138,10,0,19,16,71,14,10,2,50,117,112,5,7,30,86,0,0,166,30,108,66,1,30,0,0,5,0,15,21,58,37,171,22,0,25,44,16,1,24,55,0,5,54,17,11,26,40,15,1,1,6,4,5,0,2,5,10,4,0,0,4,75,65,14,75,29,104,30,0,10,113,2,0,13,46,12,0,7,58,1,1,0,2,11,25,7,0,7,2,3,0,0,0,26,101,68,18,8,77,43,0,18,121,106,0,29,65,36,0,60,79,45,110,50,16,55,3,162,68,105,117,22,39,1,0,0,1,7,82,72,73,50,22,67,98,4,29,88,18,0,88,73,0,53,92,83,38,10,128,78,60,40,29,9,108,84,57,108,64,73,7,0,36,0,16,12,0,0,0,5,70,3,44,30,140,9,14,1,0,92,71,37,2,53,0,0,0,0,1,1,6,57,0,121,69,16,107,48,0,7,114,7,5,33,51,10,86,25,6,4,6,1,5,0,0,0,86,63,72,90,54,0,92,112,10,0,43,100,5,59,4,2,7,0,7,0,23,1,59,29,28,18,21,14,54,4,5,23,3,2,15,74,85,0,3,23,11,13,14,0,10,46,15,6,1,37,28,8,13,6,23,0,2,0,4,55,50,71,155

Foldseek 3Di:
DDVVFWQWFAFQQFRHTDDIGGADDPVRLVVLLVQLQVLLVVLLPDDLLVLLVLLLLLLVLLVVCLLVLLVLLCRRFNFQSVVSSVLSVQLSVLSNVCSVPVVVLQDWAFDPDPPRFKTKGWGFQAEEEEEEESLSQRNRCSLQLRLNVSRSYAYEYAYDSSRVVSVVVSVVSSVSSVSDGNSYYYGPHDPVSLLVVLLDPRHQAYEYEEALVVCVVNVVSNVVSVHHYFFQHAAQAEEEEEPAFPLVLSLVQLLCQCCRSQRQDRRGHAEYEYEQNCQVVNVVSNLVVLVPAAEHRSHDNSHRYTAGRDLVLLVVLLVLLVQQVVVPKDWDDWRDADDDSHRHGGQTEIEPRDCVGSSLADHNRGRYHYYHYANHPVSSLVSRQSYQHAFEYEYGHPPVVSQVVSVVSRQWDYYHYSDHDDDDQCDWGFIDGSSTDFTTHDSRSNRSRTDTDMDGPPPD/DDVVFWQWFAFQQFRHTDDIGGADDPVRLVVLLVLQLVQLVVLLPDDLLVLLVLLLLLLVLLVVCLQVLLVLLCRRFNFQSVLSSVLSVQLSVLSNVCSVPVVVLQDWAQDPDPPSQKIKGWGFQEEEEEEEESLSQRNRCSLQLNLNVSRSYAYEYAYDSSRVVSVVVSLVSSVSSVRRCSRYHYGPHDPVSLLVVLLDPNHQAYEYEEALVVCVVVVVSNVVNVHYYFFQHAFQAEEEEEPAFPLVLSLVQLLCQQCRSQRQDRRGHAEYEYEQVCQVVNVVSNLVVLVPAAEHRSHDNSHRYYAGRDLVLLVVLLVLLVQQVVVPKDWDDWRDADDDSHRHGGQTEIEPGDCVGSSLADHNRGRYHYYHYANHPVRSLVSRQSYQGAWEYEYGHPPVVVLVVSVVSRQHDYYHYSDHDDDDLCDWGFTDGSSTDFITHDSRSNRSRTDTDMRGHPPD/DDPVFWQWFAFQQFRHTDDIGGFDDPVRLVVLLVLQQVLLVVLLPDDLLVLLVLLLLLLVLLVVCLQVLLVLLCRRFNFQSVLSSVLSVQLSVLSNVCSVPVVVLQDWAFDPDPPSFKIKGWGFQAEEEEEEESLSQRNRCSLQLNLNVSNSYAYEYAYDSSRVVSVVVSLVSSVSSVRRCNRYHYGPHDPVSLLVVLLDPNHQAYEYEEALVVCVVVVVSNVVSVHYYFFQHAFQAEEEEEPAFPLVLSLVQLLCQCCRSQRQDRRGHAEYEYEPVCQVVNVVSNLVVLVPAAEHRSHDNSHRYTAGRDLVVLVVLLVLLVQQVVVPKDWDDWNDQDDDRHRHGGQTEIEPGDCVGSSLADRNRGRYHYYHYANHPVRSLVSRQSYQGAWEYEYGHPPVVVQVVSVVVRQWDYYHYSDHDDDDLCDWGFIDGSSTDFTTHDSRSNRSRTDTDMRGPPPD/DDPVFWLWFAFQQFRHTDDIGGFDDPVRLVVLLVQLQVLLVVLLPDDLLVLLVLLLLLLVLLVVCLQVLLVLLCRRFNFQSVVSSVLSVQLSVLSNVCSVAVVVLQDWAQDPPPPSQKIKGWGFQAEEEEEEESLSQRNRCSLQLRLNVSRSYAYEYAYRSSRVVSVVVSVVSSVSSVSDGNSYYYGPHDPVSLLVVLLDPNHAAYEYEEALVVCVVNVVSNVVNVHHYFFQHAAQAEEEEEPAFPLVLSLVQLLCQCCRSQRQDRRGHQEYEYEQNCQVVNVVSNLVVLVPAAEHRSHDNSHRYTAGRDLVLLVVLLVLLVQQVVVPWDWDDWRDADDDSHRHGGQTEIEPGDCVGSSLADHNRGRYHYYHYANHPVSSLVSRQSYQHAFEYEYGHPPVVSQVVSVVSRQWDYYHYSDHDDDDLCDWGFIDGSSTDFTTHDSRSNRSRTDTDMRGPPPD